Protein AF-Q4DU94-F1 (afdb_monomer_lite)

Radius of gyration: 42.32 Å; chains: 1; bounding box: 101×122×94 Å

pLDDT: mean 79.07, std 16.74, range [22.73, 98.0]

Foldseek 3Di:
DDDDDPVLVCCLPDPDWDDFDADPPQLLVLLVVLLVVLLVLLVLCCVQQVPLSVLLSVLSVVCNVDRTLVSNLVSLVSNLVSLPPPSNVVCCPPPSNLSSLLSCCLRPLLSLQLFLSNSSNLVSSLSSCVSSDDPDVVSLVSSLVSNCVRQFVVQDDPDPVDAGDLCPPPNVVQLPDLVSLVVCVCVLLRNLSSLQSNCVRPCVRNVVSCLVCVLSCLNSLLVSLLSLLSNQVVVQPPPPDPPSLDRAGFFVSLVSLLSSLVSSLVSCLVNLVSLLVCLVPNDPVSVVSSLVSLLSLLLSLLSQQLHPRHALSSLLSSLLSNLSLLPSQDLPLQSVLLLLQLLLPDDQPDDPVPDDVPDPPDPDPDPVNLSVLSSLCSVLSSDNDSPVVCVVPVSNVVSSSVSSNSGDLSSSLSNLLSNLVSLLADDQLPLVSQQSLQDFADYDPDDDPDDGTDRSLQRGLLVSLVSLCPPPPCVSSNLSSLVSLLSSLSSLLSSLLVLLLLLDDDPDPPDPPPDPSVPRNNDDPDDDDHDDPVSNVRSLVSLPPDVSVVVSLVSSVVSLLVCCLPPPVVRNVSSLVSVLSSLSSLVSSVSSVVSDDPVPPPVPPPPPRDDLLVLLLVLVPPFLLRQSSLSSLLSSLVPDAPVSVLVSLQVNPDDPPDRDDSLVSLQVLLLSLLLQLLPPRHLQSSQLSLLSVLVNLCPHPDDPVVSVCSNCRRRVVLLLCQLFPPPSRYDPPDDLLSSLLSSLVRHVLSNLLVDVVSLVVSLVVLLVVCVDLGDLPSSLLNLLSNLLSNVVSPHDCPQLQDLPHSNLLSLLLQCFFADLVSNLSSLCSNQPDPDLQDFDDLLNLVCLLLSLLLCLLCLVPPVSLVSNLVSLLSNLSSLLNNLVVLVVCVVVVHPDVVVSVVSNVSSLVSLLSSLVSLDLQCPLAQVSNLLHFLSSNLSSLSSLLSSLVSCVNRDDPVSCVVCVCSSDPLSCLRSLLVQCLDPDPSSNVSSLSVLLVCLVRPLCSCLPCVHLVVPCQLVVLVVQLFQDLDPSSLRSSLSSNCCSPCSHPVNVVCLVVPLQVSLVVLLVVLVVLLVVLVVLLVVLVVDDLVVNLVSLLRTQNLSSLSNSLVSLVSSCVSPLDHLSSQVSLLSSLVSLLSLLVSLLCSQQPDPDPPPDPWDFDADPQSFTDTPVCPDDSVSSVSSSSSSLSSLLSSLVSLLSSLVSDQPVSHDLVSLLSSLVSLLVSLLRHRHPVSLVSSLVSNLSSLLSQCPDPDPSSNCSLVVQLCCQLDCVHLLPLDLVQLPSSLRSSLSSLCSSQLSDDPSTDDDSVVVLLVSLLCLLLLHDPDPPPDPPDRPPSSSSSSNLSSLQSLLSCLQDPSCLPVCLVCLLSLLVSLLVQCQDPDPSSNVSSLSSNVSSLCSLANHDDPPFAAASPAAPLNSCSSHVVNLVSLLVLLQQQLPDLHRRSSNLSSLVSLLRHAEDDCVVVVVVVPDPDDPPSVVRLVSNLVSLLSLLLHPDPSSLLSSLSSNNRHDDLVCVLVVLVVLLVQQADPPHDLSNNLSSLSNLLSQLCQQARFPDPPDDNGDHDSVSDPVSNVVSLVSLLCSLLPPSCPCVRGPLLVSLLQDVSSLLSLLRSLLSSLLCCPVNDPPLVDCRSVVSNLVSNLSSLCSNQVPRDPNSVVVVVRVLSNLLSSLSSLLSSLLLQLVLPPCCVDDPVSNVSSVVSPPCPVSLVSVLCSLPHPCNLVSLLSNLLSLLVCCVVVVDPLVSSLSSLVSVCVRNVDRSLLSLLVLLLVVLPDPVPDDDPPPVSVSSLLSSLSSCLSHVDLPDDDPPSSVVSLVSNLVSLLLQLQPPRPHHDDDLSNLLSSLSSNLVVLLSVLHDDPSNLNSLLVQCDQVHDPSSNLSSLNSLLSNLVRNPPDPPLRSLLSNLLSLLLLLLQCLHLDPVSVQSSLQSLCVVAPPSNRSTHSSLSNLSSLLVLLVSCVPVNDDLVSSCCRNVNPVVVVPPPDDDDDPDDDDDDPDDDDDDPDDPPDPDPSVSSRSVVLVSQQSSCSSVVNPDPPHSDSVSSVVLSVQCVVVVHSSCSSVVSPVVVD

Organism: Trypanosoma cruzi (strain CL Brener) (NCBI:txid353153)

InterPro domains:
  IPR016024 Armadillo-type fold [SSF48371] (367-950)
  IPR016024 Armadillo-type fold [SSF48371] (947-1935)
  IPR019442 THADA/TRM732, DUF2428 [PF10350] (1128-1383)
  IPR051954 tRNA (32-2'-O)-methyltransferase regulator THADA [PTHR14387] (9-2028)
  IPR056842 tRNA (32-2'-O)-methyltransferase regulator THADA-like, C-terminal TPR repeats region [PF25151] (1386-1546)

Sequence (2066 aa):
MSEYSTAMRMQQHRVRTTEYIPLPECVLTELTRGIPIICKASTSLQPFAPKAASIVCREVENMTSVTSSEHRVRCISQITGVLRENTFMAQRSVTECRVFLKKLAAHFVFPLMLHCAVRYLHRALATLLRTVYVIDEDLETCFCAAFTAAHIRCWGSGTSERRPTIFGDNAAARLGSEATLLGFKDSVMSWINCIDSTTVVAMPLFPRVFASTFFDVLPLLGESLQWMVLNASVKCREVGIENATNGTILGEDLAYVRYGIRVITTYTHKFLHLMQDVWNNGDRTTHCHLKEDVGKLFSSAVLMLSSPVFPKDVLNGAGLLVSSLLTLRTCAPWLLLEVCRQCGTFDPPTDAAAAKPGVTRVAYTSESLLQSDVRECVELICSDDPHRRASERPQALCALRNILGALTNNGRFALLKGLLAHLSTPIHGNVDSLGILLKPITPLAGAGPSVEALEVVHDIIMPAAEAYCSALQAPDTRFMAIQTIDSVVRHISSFLNCIAEVLEHPPSENETRRGKVRERNVQWPHGGKLLTEPQKRELMALCARNTKLTRTLNHATEIIMGMWDDNTLQVTGPLYDAYNEILSVHAALRRCAALFPSTFETHVLDEEIFDTAEALRRILCIPNERRGKYHALLGILSVLPVPQFLSVLKENFSQETASISEVQGLCCFSRMLLSGACNHKVGNIAGDVFAKAASLIRNSDNADAHREVLFMQGIIDPLVKSLLVSGYAAPPHLSEAACVSNIVTHMIMPCLKSEEVFISILLSQLTQALEGKHNSSRVNQSVVEIIHRARVVGKDIGAYLQPKSQTFQAILASLQVHETELRYTALSLCVLSTKKAETVKAWQCRMMEWYISSNMYCGGDSVAMRNLLEVYKKWMRRLVDSYGNQNNRQKKGMAGSEAAEQYKELVVDHCVRMVGCLVPQIGENANWCRNLSLERRVAAMSIYSCLLRNALEFLSEEDVRKLKEQLFPVALIEGLLECLSEGWEKARLSAYSILIIYCNHVPDAIFSHRHLGNPTAASTAKAELLRARTFRKSEGEVLWYVLATHFTPAAKQAAAENPSHECEKRVRDVECEMKLLKEKLSKLRALGAKGACEFLQLHPLHGIISLCAALLSNAWEIKRDFHLLYEACNNLLLCCSAVLQTCSSIVGGEPVNSVDDGDVEVDCRGHVFEKDGSYTEDKMRTVVNNTWLSIRTAASAVERVMNLVKVEDLSLPVVREICYVLIESLLRTKHNGVMRKVREALKTVAAALLRSRDVAFHSLPWEMLDFLLGPDGVTSRSVARMLRRSQGLPHAILAVLEAEDPTVPVFLFPRAMKLLLRVARGAHVGGDDCQHHLTEEKCRSQRSNALNVLKFIFENKIFASRSVADLEEAFWIAAEGFNDPSWGIRNSSLMLFSAVLPRFVGEHPSTGSVGVNTSLHDIAVRAPRGVAFAYEELVKSSTTPLPSLGVFPLLQMLSMVTPDPPHLFTNATTSQQTADADVDSSRIVRAIMRCGSSKNLMVRAASAVALTSLVPTSHLETLLAEIISNLFQSKNGLNTVHGALLHLQQFHTFYVGTLRRNMRKKAMNSSATATVAFLVNRLIVEGLGAPSLAVSSSKLYQACVHCPTIAVTFLSLASDALYYIQSFGLCADNTAPIVNLMRFGVAVVYGAVCAPTRSFELARHDHAAVCENGALFALLVVRLLSLSKEEAEGTEEENDKLASLNGNAQVWDTLSQVFTSESGEYLISCLMYHVSHHTAEKRWPREESERTMRQFTLRLHCDPVHAALRMLLRDLSEDSLLQRLPCTRILHMSVHLEYLVLLGSDGGPRSETCEALCKALEENLLCRMDPQSKRPLQNTEVQSWAICFLGRCCVRHGASSVTLLRILEHYSRPFFDVRNRAAVVSALKDGLLCLEDDEAETAVKHRCAFLLILLRLLFDDAYDVRLESCRVVSQLTSPANFLLDHMTCVLSLVFRIRQSGECRVFDAEFLQQYLLGADVSRNSPLGHNDENNNGVEANESDSEESDVLFEKEAENMFAENTLLAYLVGAVMHEAGGSSPTFGVYDELLRVAEWRGSVAAVYATLFADDQ

Secondary structure (DSSP, 8-state):
-----HHHHHHHHS--TT---PPPHHHHHHHHHHHHHHHHHHHTTTTT-HHHHHHHHHHHHHHHH--SHHHHHHHHHHHHHHHTSHHHHHHTTSHHHHHHHHHHIIIIIHHHHT-GGGGGGHHHHHHHHHHH--S-HHHHHHHHHHHHHHHTGGGS-SSTTSPP-SS-TTHHHHHT-HHHHHHTHHHHHHHHHHHHHHHHHHTTT-HHHHHHTHHHHHHHHHHHHHHHHHHHHHHHHSS--S-GGGPPPPHHHHHHHHHHHHHHHHHHHHTHHHHHHHHHH--HHHHHHHHHHHHHHHHHHHHHHT-TTS-HHHHHHHHHHHHHHHTSS---HHHHHHHHHHHH-PPP---TT---TT----S---HHHHHHHHHHHHHHHT-S-HHHHHHH-HHHHHHHHHHHHT--HHHHHHHHHHHHHHTTS-GGG-GGGTTTTTS-BPPPBTB-TT-PPB-HIIIIIHHHHHHHHS-TT-HHHHHHHHHHHHHHHHHHHHHHHHHHHHHSPPPPTT---TTSGGGG----SSTT----HHHHHHHHHHHS--HHHHHHHHHHHHHHHHHTT---TTTHHHHHHHHHHHHHHHHHHHHHHTTS-TTS--TTSSTTS--HHHHHHHHHHS-TT-HHHHHHHHHHTTTS-HHHHHHHHHHHH--TT-PPPHHHHHHHHHHHHHHHTT-TTTHHHHHHHHHHHHHHHHT--S-HHHHHHHHIIIIIHHHHHHHHSTTSSS-TTS-HHHHHHHHIIIIIHHHHHH-THHHHHHHHHHHHHHTSSS-HHHHHHHHHHHHHHHHHTT---TTTTSTTSHHHHHHHHTTSBS-HHHHHHHHHHHH--SSTTPPPPHHHHHHHHHHHHHTGGGGGSHHHHHHHHHHHHHHHHHHHHHHHHHHHHHHTT-S-HHHHHHHHHHHHHHHHHHHHHHHHHH-SSHHHHHTS-HHHHHHHHHHHHHHHHHHHHHS-HHHHHHTHHHHS-TTHHHHHHHGGG-SSHHHHHHHHHHHHHHHHH-HHHHTSTTTTTSTTHHHHHHHHHHH-SSHHHHHHHHHHHHHHHHSSHHHHHHHHH-HHHHHHHHHHHHHHHHHHHHHHHHHHHHS-HHHHHHHHHH--SHHHHHHHHHHHHHHHHH-SS-HHHHHHHHHHHHHHHHHHHHHHHHHH--------TT-EEE-TTS-EEETT--S-HHHHHHHHHHHHHHHHHHHHHHHHHHHHS-GGGS-HHHHHHHHHHHHHHHHH---HHHHHHHHHHHHHHHHHHHT-SSHHHHTHHHHHHHHHHSTTTTT-S-GGGGTTGGGHHHHHHHHHHHTS-TTS--SHHHHHHHHHHHHHTT---S-SS------HHHHHHHHHHHHHHHHHHHH-GGGTTTTGGGHHHHHHHHHHGGG-S-HHHHHHHHHHHHHHHHHHT----TT-BS--S-BHHHHHHH-HHHHHHHHHHHHHHHHSSS--TTHHHHHHHHTTSBPPPHHHHHSTTT-----SSHHHHHHHHHHHHHHTT-SSHHHHHHHHHHHHHH--GGGHHHHHHHHHHTTT-TT--HHHHHHHHHHHHHHHHHHT----TT---PBPPTT--HHHHHHHHHHHHHHHT-GGG-TTT-HHHHHHHH-HHHHHHHHHHHHHHHHHTGGG---TT--HHHHHHHHHHHHHHHHHHTS--HHHHHTGGGHHHHHHHHHHHHHHHHHHHHGGGTGGGS-HHHHHHHGGGTT-HHHHHHHHHHHHSTTHHHHHHHHHHHHHHHHHTTSS-HHHHHHHHHHHHHHHS--HHHHHHHHHHHHHHS-TTS-PPPHHHHHHHHHHHHHHHHHS-SSS---HHHHHHHHHHHHHHHHHHSTT-SS----HHHHHHHHHHHHHHHHHHTS--HHHHHHHHHHTSTTS-HHHHHHHHHHHHHHHHHS-----HHHHHHHHHHHHHHHHHHT-SSHHHHHHHHHHHHHHH-TT---B-HHHHHHHHHHHHHHHHTS----HHHHHHHHT-GGGGGGS-----------------------TTT--THHHHT--HHHHHHHHHHHHT---TTS---HHHHHHHHHHHHHT-GGGHHHHTTGGG-

Structure (mmCIF, N/CA/C/O backbone):
data_AF-Q4DU94-F1
#
_entry.id   AF-Q4DU94-F1
#
loop_
_atom_site.group_PDB
_atom_site.id
_atom_site.type_symbol
_atom_site.label_atom_id
_atom_site.label_alt_id
_atom_site.label_comp_id
_atom_site.label_asym_id
_atom_site.label_entity_id
_atom_site.label_seq_id
_atom_site.pdbx_PDB_ins_code
_atom_site.Cartn_x
_atom_site.Cartn_y
_atom_site.Cartn_z
_atom_site.occupancy
_atom_site.B_iso_or_equiv
_atom_site.auth_seq_id
_atom_site.auth_comp_id
_atom_site.auth_asym_id
_atom_site.auth_atom_id
_atom_site.pdbx_PDB_model_num
ATOM 1 N N . MET A 1 1 ? -32.202 -37.281 0.336 1.00 35.72 1 MET A N 1
ATOM 2 C CA . MET A 1 1 ? -30.907 -36.614 0.595 1.00 35.72 1 MET A CA 1
ATOM 3 C C . MET A 1 1 ? -31.059 -35.176 0.128 1.00 35.72 1 MET A C 1
ATOM 5 O O . MET A 1 1 ? -31.674 -34.985 -0.907 1.00 35.72 1 MET A O 1
ATOM 9 N N . SER A 1 2 ? -30.650 -34.195 0.932 1.00 40.72 2 SER A N 1
ATOM 10 C CA . SER A 1 2 ? -30.781 -32.762 0.616 1.00 40.72 2 SER A CA 1
ATOM 11 C C . SER A 1 2 ? -29.741 -32.315 -0.418 1.00 40.72 2 SER A C 1
ATOM 13 O O . SER A 1 2 ? -28.619 -32.821 -0.366 1.00 40.72 2 SER A O 1
ATOM 15 N N . GLU A 1 3 ? -30.090 -31.341 -1.266 1.00 39.91 3 GLU A N 1
ATOM 16 C CA . GLU A 1 3 ? -29.234 -30.766 -2.320 1.00 39.91 3 GLU A CA 1
ATOM 17 C C . GLU A 1 3 ? -27.800 -30.466 -1.842 1.00 39.91 3 GLU A C 1
ATOM 19 O O . GLU A 1 3 ? -27.571 -29.653 -0.937 1.00 39.91 3 GLU A O 1
ATOM 24 N N . TYR A 1 4 ? -26.809 -31.087 -2.481 1.00 45.25 4 TYR A N 1
ATOM 25 C CA . TYR A 1 4 ? -25.396 -30.809 -2.257 1.00 45.25 4 TYR A CA 1
ATOM 26 C C . TYR A 1 4 ? -25.024 -29.489 -2.946 1.00 45.25 4 TYR A C 1
ATOM 28 O O . TYR A 1 4 ? -24.707 -29.453 -4.133 1.00 45.25 4 TYR A O 1
ATOM 36 N N . SER A 1 5 ? -25.054 -28.382 -2.198 1.00 51.00 5 SER A N 1
ATOM 37 C CA . SER A 1 5 ? -24.701 -27.048 -2.712 1.00 51.00 5 SER A CA 1
ATOM 38 C C . SER A 1 5 ? -23.342 -26.546 -2.208 1.00 51.00 5 SER A C 1
ATOM 40 O O . SER A 1 5 ? -22.875 -26.894 -1.118 1.00 51.00 5 SER A O 1
ATOM 42 N N . THR A 1 6 ? -22.717 -25.634 -2.961 1.00 47.66 6 THR A N 1
ATOM 43 C CA . THR A 1 6 ? -21.486 -24.908 -2.579 1.00 47.66 6 THR A CA 1
ATOM 44 C C . THR A 1 6 ? -21.583 -24.250 -1.193 1.00 47.66 6 THR A C 1
ATOM 46 O O . THR A 1 6 ? -20.584 -24.158 -0.473 1.00 47.66 6 THR A O 1
ATOM 49 N N . ALA A 1 7 ? -22.790 -23.859 -0.767 1.00 48.34 7 ALA A N 1
ATOM 50 C CA . ALA A 1 7 ? -23.044 -23.294 0.557 1.00 48.34 7 ALA A CA 1
ATOM 51 C C . ALA A 1 7 ? -22.793 -24.305 1.689 1.00 48.34 7 ALA A C 1
ATOM 53 O O . ALA A 1 7 ? -22.149 -23.948 2.677 1.00 48.34 7 ALA A O 1
ATOM 54 N N . MET A 1 8 ? -23.192 -25.576 1.524 1.00 51.09 8 MET A N 1
ATOM 55 C CA . MET A 1 8 ? -22.865 -26.632 2.494 1.00 51.09 8 MET A CA 1
ATOM 56 C C . MET A 1 8 ? -21.349 -26.823 2.611 1.00 51.09 8 MET A C 1
ATOM 58 O O . MET A 1 8 ? -20.832 -27.047 3.704 1.00 51.09 8 MET A O 1
ATOM 62 N N . ARG A 1 9 ? -20.607 -26.671 1.508 1.00 50.91 9 ARG A N 1
ATOM 63 C CA . ARG A 1 9 ? -19.139 -26.759 1.495 1.00 50.91 9 ARG A CA 1
ATOM 64 C C . ARG A 1 9 ? -18.481 -25.623 2.280 1.00 50.91 9 ARG A C 1
ATOM 66 O O . ARG A 1 9 ? -17.554 -25.864 3.054 1.00 50.91 9 ARG A O 1
ATOM 73 N N . MET A 1 10 ? -18.970 -24.391 2.109 1.00 47.91 10 MET A N 1
ATOM 74 C CA . MET A 1 10 ? -18.501 -23.242 2.892 1.00 47.91 10 MET A CA 1
ATOM 75 C C . MET A 1 10 ? -18.840 -23.398 4.375 1.00 47.91 10 MET A C 1
ATOM 77 O O . MET A 1 10 ? -17.960 -23.199 5.211 1.00 47.91 10 MET A O 1
ATOM 81 N N . GLN A 1 11 ? -20.059 -23.837 4.699 1.00 52.47 11 GLN A N 1
ATOM 82 C CA . GLN A 1 11 ? -20.483 -24.098 6.077 1.00 52.47 11 GLN A CA 1
ATOM 83 C C . GLN A 1 11 ? -19.671 -25.226 6.740 1.00 52.47 11 GLN A C 1
ATOM 85 O O . GLN A 1 11 ? -19.409 -25.159 7.938 1.00 52.47 11 GLN A O 1
ATOM 90 N N . GLN A 1 12 ? -19.189 -26.219 5.981 1.00 55.06 12 GLN A N 1
ATOM 91 C CA . GLN A 1 12 ? -18.312 -27.283 6.496 1.00 55.06 12 GLN A CA 1
ATOM 92 C C . GLN A 1 12 ? -16.910 -26.790 6.904 1.00 55.06 12 GLN A C 1
ATOM 94 O O . GLN A 1 12 ? -16.291 -27.405 7.775 1.00 55.06 12 GLN A O 1
ATOM 99 N N . HIS A 1 13 ? -16.398 -25.706 6.301 1.00 51.41 13 HIS A N 1
ATOM 100 C CA . HIS A 1 13 ? -15.062 -25.155 6.591 1.00 51.41 13 HIS A CA 1
ATOM 101 C C . HIS A 1 13 ? -15.071 -23.904 7.481 1.00 51.41 13 HIS A C 1
ATOM 103 O O . HIS A 1 13 ? -14.144 -23.713 8.269 1.00 51.41 13 HIS A O 1
ATOM 109 N N . ARG A 1 14 ? -16.077 -23.034 7.336 1.00 48.34 14 ARG A N 1
ATOM 110 C CA . ARG A 1 14 ? -16.217 -21.764 8.060 1.00 48.34 14 ARG A CA 1
ATOM 111 C C . ARG A 1 14 ? -17.661 -21.613 8.520 1.00 48.34 14 ARG A C 1
ATOM 113 O O . ARG A 1 14 ? -18.539 -21.270 7.733 1.00 48.34 14 ARG A O 1
ATOM 120 N N . VAL A 1 15 ? -17.903 -21.867 9.802 1.00 51.66 15 VAL A N 1
ATOM 121 C CA . VAL A 1 15 ? -19.256 -21.802 10.356 1.00 51.66 15 VAL A CA 1
ATOM 122 C C . VAL A 1 15 ? -19.603 -20.354 10.714 1.00 51.66 15 VAL A C 1
ATOM 124 O O . VAL A 1 15 ? -18.865 -19.711 11.460 1.00 51.66 15 VAL A O 1
ATOM 127 N N . ARG A 1 16 ? -20.718 -19.832 10.183 1.00 50.62 16 ARG A N 1
ATOM 128 C CA . ARG A 1 16 ? -21.341 -18.593 10.682 1.00 50.62 16 ARG A CA 1
ATOM 129 C C . ARG A 1 16 ? -21.924 -18.865 12.072 1.00 50.62 16 ARG A C 1
ATOM 131 O O . ARG A 1 16 ? -22.546 -19.899 12.289 1.00 50.62 16 ARG A O 1
ATOM 138 N N . THR A 1 17 ? -21.703 -17.944 13.002 1.00 50.22 17 THR A N 1
ATOM 139 C CA . THR A 1 17 ? -21.842 -18.130 14.458 1.00 50.22 17 THR A CA 1
ATOM 140 C C . THR A 1 17 ? -23.271 -18.308 14.983 1.00 50.22 17 THR A C 1
ATOM 142 O O . THR A 1 17 ? -23.430 -18.651 16.150 1.00 50.22 17 THR A O 1
ATOM 145 N N . THR A 1 18 ? -24.309 -18.105 14.166 1.00 52.19 18 THR A N 1
ATOM 146 C CA . THR A 1 18 ? -25.697 -17.990 14.655 1.00 52.19 18 THR A CA 1
ATOM 147 C C . THR A 1 18 ? -26.714 -18.953 14.038 1.00 52.19 18 THR A C 1
ATOM 149 O O . THR A 1 18 ? -27.829 -19.021 14.545 1.00 52.19 18 THR A O 1
ATOM 152 N N . GLU A 1 19 ? -26.384 -19.717 12.992 1.00 54.88 19 GLU A N 1
ATOM 153 C CA . GLU A 1 19 ? -27.359 -20.637 12.381 1.00 54.88 19 GLU A CA 1
ATOM 154 C C . GLU A 1 19 ? -27.426 -21.987 13.112 1.00 54.88 19 GLU A C 1
ATOM 156 O O . GLU A 1 19 ? -26.407 -22.632 13.379 1.00 54.88 19 GLU A O 1
ATOM 161 N N . TYR A 1 20 ? -28.655 -22.423 13.410 1.00 60.22 20 TYR A N 1
ATOM 162 C CA . TYR A 1 20 ? -28.963 -23.767 13.892 1.00 60.22 20 TYR A CA 1
ATOM 163 C C . TYR A 1 20 ? -28.646 -24.784 12.794 1.00 60.22 20 TYR A C 1
ATOM 165 O O . TYR A 1 20 ? -29.301 -24.818 11.756 1.00 60.22 20 TYR A O 1
ATOM 173 N N . ILE A 1 21 ? -27.642 -25.626 13.032 1.00 62.09 21 ILE A N 1
ATOM 174 C CA . ILE A 1 21 ? -27.327 -26.753 12.152 1.00 62.09 21 ILE A CA 1
ATOM 175 C C . ILE A 1 21 ? -27.784 -28.012 12.892 1.00 62.09 21 ILE A C 1
ATOM 177 O O . ILE A 1 21 ? -27.081 -28.443 13.811 1.00 62.09 21 ILE A O 1
ATOM 181 N N . PRO A 1 22 ? -28.947 -28.607 12.584 1.00 70.06 22 PRO A N 1
ATOM 182 C CA . PRO A 1 22 ? -29.351 -29.857 13.216 1.00 70.06 22 PRO A CA 1
ATOM 183 C C . PRO A 1 22 ? -28.340 -30.964 12.894 1.00 70.06 22 PRO A C 1
ATOM 185 O O . PRO A 1 22 ? -27.767 -31.011 11.803 1.00 70.06 22 PRO A O 1
ATOM 188 N N . LEU A 1 23 ? -28.089 -31.853 13.860 1.00 74.56 23 LEU A N 1
ATOM 189 C CA . LEU A 1 23 ? -27.409 -33.111 13.556 1.00 74.56 23 LEU A CA 1
ATOM 190 C C . LEU A 1 23 ? -28.296 -33.895 12.575 1.00 74.56 23 LEU A C 1
ATOM 192 O O . LEU A 1 23 ? -29.508 -33.944 12.792 1.00 74.56 23 LEU A O 1
ATOM 196 N N . PRO A 1 24 ? -27.734 -34.503 11.514 1.00 76.31 24 PRO A N 1
ATOM 197 C CA . PRO A 1 24 ? -28.508 -35.362 10.626 1.00 76.31 24 PRO A CA 1
ATOM 198 C C . PRO A 1 24 ? -29.238 -36.437 11.431 1.00 76.31 24 PRO A C 1
ATOM 200 O O . PRO A 1 24 ? -28.647 -37.019 12.340 1.00 76.31 24 PRO A O 1
ATOM 203 N N . GLU A 1 25 ? -30.491 -36.723 11.085 1.00 80.06 25 GLU A N 1
ATOM 204 C CA . GLU A 1 25 ? -31.350 -37.650 11.834 1.00 80.06 25 GLU A CA 1
ATOM 205 C C . GLU A 1 25 ? -30.706 -39.032 12.021 1.00 80.06 25 GLU A C 1
ATOM 207 O O . GLU A 1 25 ? -30.778 -39.612 13.103 1.00 80.06 25 GLU A O 1
ATOM 212 N N . CYS A 1 26 ? -29.983 -39.527 11.013 1.00 79.75 26 CYS A N 1
ATOM 213 C CA . CYS A 1 26 ? -29.223 -40.774 11.101 1.00 79.75 26 CYS A CA 1
ATOM 214 C C . CYS A 1 26 ? -28.113 -40.721 12.168 1.00 79.75 26 CYS A C 1
ATOM 216 O O . CYS A 1 26 ? -27.984 -41.644 12.968 1.00 79.75 26 CYS A O 1
ATOM 218 N N . VAL A 1 27 ? -27.347 -39.627 12.228 1.00 84.06 27 VAL A N 1
ATOM 219 C CA . VAL A 1 27 ? -26.275 -39.429 13.216 1.00 84.06 27 VAL A CA 1
ATOM 220 C C . VAL A 1 27 ? -26.866 -39.231 14.606 1.00 84.06 27 VAL A C 1
ATOM 222 O O . VAL A 1 27 ? -26.374 -39.810 15.571 1.00 84.06 27 VAL A O 1
ATOM 225 N N . LEU A 1 28 ? -27.937 -38.442 14.713 1.00 85.69 28 LEU A N 1
ATOM 226 C CA . LEU A 1 28 ? -28.644 -38.225 15.969 1.00 85.69 28 LEU A CA 1
ATOM 227 C C . LEU A 1 28 ? -29.179 -39.551 16.524 1.00 85.69 28 LEU A C 1
ATOM 229 O O . LEU A 1 28 ? -28.941 -39.852 17.685 1.00 85.69 28 LEU A O 1
ATOM 233 N N . THR A 1 29 ? -29.807 -40.378 15.685 1.00 86.38 29 THR A N 1
ATOM 234 C CA . THR A 1 29 ? -30.336 -41.695 16.074 1.00 86.38 29 THR A CA 1
ATOM 235 C C . THR A 1 29 ? -29.238 -42.622 16.601 1.00 86.38 29 THR A C 1
ATOM 237 O O . THR A 1 29 ? -29.421 -43.267 17.636 1.00 86.38 29 THR A O 1
ATOM 240 N N . GLU A 1 30 ? -28.083 -42.671 15.931 1.00 86.19 30 GLU A N 1
ATOM 241 C CA . GLU A 1 30 ? -26.935 -43.471 16.377 1.00 86.19 30 GLU A CA 1
ATOM 242 C C . GLU A 1 30 ? -26.355 -42.962 17.704 1.00 86.19 30 GLU A C 1
ATOM 244 O O . GLU A 1 30 ? -26.097 -43.757 18.611 1.00 86.19 30 GLU A O 1
ATOM 249 N N . LEU A 1 31 ? -26.227 -41.641 17.872 1.00 89.38 31 LEU A N 1
ATOM 250 C CA . LEU A 1 31 ? -25.775 -41.040 19.129 1.00 89.38 31 LEU A CA 1
ATOM 251 C C . LEU A 1 31 ? -26.757 -41.314 20.270 1.00 89.38 31 LEU A C 1
ATOM 253 O O . LEU A 1 31 ? -26.340 -41.764 21.333 1.00 89.38 31 LEU A O 1
ATOM 257 N N . THR A 1 32 ? -28.060 -41.117 20.060 1.00 88.81 32 THR A N 1
ATOM 258 C CA . THR A 1 32 ? -29.089 -41.359 21.081 1.00 88.81 32 THR A CA 1
ATOM 259 C C . THR A 1 32 ? -29.123 -42.824 21.522 1.00 88.81 32 THR A C 1
ATOM 261 O O . THR A 1 32 ? -29.271 -43.097 22.712 1.00 88.81 32 THR A O 1
ATOM 264 N N . ARG A 1 33 ? -28.912 -43.781 20.606 1.00 90.00 33 ARG A N 1
ATOM 265 C CA . ARG A 1 33 ? -28.747 -45.207 20.955 1.00 90.00 33 ARG A CA 1
ATOM 266 C C . ARG A 1 33 ? -27.434 -45.486 21.692 1.00 90.00 33 ARG A C 1
ATOM 268 O O . ARG A 1 33 ? -27.383 -46.361 22.554 1.00 90.00 33 ARG A O 1
ATOM 275 N N . GLY A 1 34 ? -26.378 -44.755 21.347 1.00 90.94 34 GLY A N 1
ATOM 276 C CA . GLY A 1 34 ? -25.030 -44.915 21.875 1.00 90.94 34 GLY A CA 1
ATOM 277 C C . GLY A 1 34 ? -24.796 -44.349 23.278 1.00 90.94 34 GLY A C 1
ATOM 278 O O . GLY A 1 34 ? -24.088 -44.963 24.080 1.00 90.94 34 GLY A O 1
ATOM 279 N N . ILE A 1 35 ? -25.399 -43.201 23.595 1.00 91.81 35 ILE A N 1
ATOM 280 C CA . ILE A 1 35 ? -25.193 -42.454 24.848 1.00 91.81 35 ILE A CA 1
ATOM 281 C C . ILE A 1 35 ? -25.418 -43.327 26.098 1.00 91.81 35 ILE A C 1
ATOM 283 O O . ILE A 1 35 ? -24.501 -43.401 26.920 1.00 91.81 35 ILE A O 1
ATOM 287 N N . PRO A 1 36 ? -26.531 -44.081 26.246 1.00 91.25 36 PRO A N 1
ATOM 288 C CA . PRO A 1 36 ? -26.741 -44.936 27.418 1.00 91.25 36 PRO A CA 1
ATOM 289 C C . PRO A 1 36 ? -25.657 -46.008 27.596 1.00 91.25 36 PRO A C 1
ATOM 291 O O . PRO A 1 36 ? -25.296 -46.358 28.720 1.00 91.25 36 PRO A O 1
ATOM 294 N N . ILE A 1 37 ? -25.104 -46.519 26.491 1.00 92.75 37 ILE A N 1
ATOM 295 C CA . ILE A 1 37 ? -24.041 -47.531 26.502 1.00 92.75 37 ILE A CA 1
ATOM 296 C C . ILE A 1 37 ? -22.733 -46.917 27.019 1.00 92.75 37 ILE A C 1
ATOM 298 O O . ILE A 1 37 ? -22.032 -47.543 27.816 1.00 92.75 37 ILE A O 1
ATOM 302 N N . ILE A 1 38 ? -22.422 -45.688 26.600 1.00 91.62 38 ILE A N 1
ATOM 303 C CA . ILE A 1 38 ? -21.232 -44.945 27.037 1.00 91.62 38 ILE A CA 1
ATOM 304 C C . ILE A 1 38 ? -21.355 -44.569 28.512 1.00 91.62 38 ILE A C 1
ATOM 306 O O . ILE A 1 38 ? -20.429 -44.833 29.279 1.00 91.62 38 ILE A O 1
ATOM 310 N N . CYS A 1 39 ? -22.501 -44.026 28.932 1.00 90.25 39 CYS A N 1
ATOM 311 C CA . CYS A 1 39 ? -22.735 -43.651 30.325 1.00 90.25 39 CYS A CA 1
ATOM 312 C C . CYS A 1 39 ? -22.669 -44.873 31.256 1.00 90.25 39 CYS A C 1
ATOM 314 O O . CYS A 1 39 ? -22.055 -44.803 32.320 1.00 90.25 39 CYS A O 1
ATOM 316 N N . LYS A 1 40 ? -23.187 -46.034 30.825 1.00 90.81 40 LYS A N 1
ATOM 317 C CA . LYS A 1 40 ? -23.045 -47.300 31.562 1.00 90.81 40 LYS A CA 1
ATOM 318 C C . LYS A 1 40 ? -21.597 -47.793 31.633 1.00 90.81 40 LYS A C 1
ATOM 320 O O . LYS A 1 40 ? -21.208 -48.359 32.644 1.00 90.81 40 LYS A O 1
ATOM 325 N N . ALA A 1 41 ? -20.790 -47.606 30.590 1.00 88.25 41 ALA A N 1
ATOM 326 C CA . ALA A 1 41 ? -19.369 -47.955 30.646 1.00 88.25 41 ALA A CA 1
ATOM 327 C C . ALA A 1 41 ? -18.568 -46.979 31.533 1.00 88.25 41 ALA A C 1
ATOM 329 O O . ALA A 1 41 ? -17.615 -47.378 32.199 1.00 88.25 41 ALA A O 1
ATOM 330 N N . SER A 1 42 ? -18.983 -45.711 31.583 1.00 88.75 42 SER A N 1
ATOM 331 C CA . SER A 1 42 ? -18.360 -44.652 32.383 1.00 88.75 42 SER A CA 1
ATOM 332 C C . SER A 1 42 ? -18.462 -44.888 33.898 1.00 88.75 42 SER A C 1
ATOM 334 O O . SER A 1 42 ? -17.542 -44.542 34.636 1.00 88.75 42 SER A O 1
ATOM 336 N N . THR A 1 43 ? -19.517 -45.552 34.389 1.00 86.38 43 THR A N 1
ATOM 337 C CA . THR A 1 43 ? -19.633 -45.899 35.823 1.00 86.38 43 THR A CA 1
ATOM 338 C C . THR A 1 43 ? -18.520 -46.837 36.296 1.00 86.38 43 THR A C 1
ATOM 340 O O . THR A 1 43 ? -18.063 -46.722 37.429 1.00 86.38 43 THR A O 1
ATOM 343 N N . SER A 1 44 ? -18.008 -47.704 35.415 1.00 83.75 44 SER A N 1
ATOM 344 C CA . SER A 1 44 ? -16.847 -48.563 35.707 1.00 83.75 44 SER A CA 1
ATOM 345 C C . SER A 1 44 ? -15.528 -47.777 35.756 1.00 83.75 44 SER A C 1
ATOM 347 O O . SER A 1 44 ? -14.546 -48.250 36.318 1.00 83.75 44 SER A O 1
ATOM 349 N N . LEU A 1 45 ? -15.503 -46.559 35.200 1.00 84.19 45 LEU A N 1
ATOM 350 C CA . LEU A 1 45 ? -14.352 -45.653 35.208 1.00 84.19 45 LEU A CA 1
ATOM 351 C C . LEU A 1 45 ? -14.248 -44.836 36.506 1.00 84.19 45 LEU A C 1
ATOM 353 O O . LEU A 1 45 ? -13.185 -44.307 36.825 1.00 84.19 45 LEU A O 1
ATOM 357 N N . GLN A 1 46 ? -15.351 -44.706 37.246 1.00 82.50 46 GLN A N 1
ATOM 358 C CA . GLN A 1 46 ? -15.472 -43.817 38.401 1.00 82.50 46 GLN A CA 1
ATOM 359 C C . GLN A 1 46 ? -14.442 -44.073 39.524 1.00 82.50 46 GLN A C 1
ATOM 361 O O . GLN A 1 46 ? -13.958 -43.084 40.076 1.00 82.50 46 GLN A O 1
ATOM 366 N N . PRO A 1 47 ? -14.024 -45.323 39.829 1.00 82.69 47 PRO A N 1
ATOM 367 C CA . PRO A 1 47 ? -12.954 -45.589 40.798 1.00 82.69 47 PRO A CA 1
ATOM 368 C C . PRO A 1 47 ? -11.565 -45.109 40.347 1.00 82.69 47 PRO A C 1
ATOM 370 O O . PRO A 1 47 ? -10.723 -44.794 41.182 1.00 82.69 47 PRO A O 1
ATOM 373 N N . PHE A 1 48 ? -11.317 -45.051 39.036 1.00 82.62 48 PHE A N 1
ATOM 374 C CA . PHE A 1 48 ? -9.990 -44.792 38.465 1.00 82.62 48 PHE A CA 1
ATOM 375 C C . PHE A 1 48 ? -9.819 -43.335 38.019 1.00 82.62 48 PHE A C 1
ATOM 377 O O . PHE A 1 48 ? -8.763 -42.735 38.207 1.00 82.62 48 PHE A O 1
ATOM 384 N N . ALA A 1 49 ? -10.863 -42.756 37.419 1.00 84.88 49 ALA A N 1
ATOM 385 C CA . ALA A 1 49 ? -10.859 -41.407 36.862 1.00 84.88 49 ALA A CA 1
ATOM 386 C C . ALA A 1 49 ? -12.259 -40.756 36.969 1.00 84.88 49 ALA A C 1
ATOM 388 O O . ALA A 1 49 ? -12.917 -40.519 35.951 1.00 84.88 49 ALA A O 1
ATOM 389 N N . PRO A 1 50 ? -12.727 -40.409 38.185 1.00 84.88 50 PRO A N 1
ATOM 390 C CA . PRO A 1 50 ? -14.089 -39.909 38.417 1.00 84.88 50 PRO A CA 1
ATOM 391 C C . PRO A 1 50 ? -14.399 -38.619 37.651 1.00 84.88 50 PRO A C 1
ATOM 393 O O . PRO A 1 50 ? -15.507 -38.430 37.151 1.00 84.88 50 PRO A O 1
ATOM 396 N N . LYS A 1 51 ? -13.401 -37.739 37.505 1.00 86.19 51 LYS A N 1
ATOM 397 C CA . LYS A 1 51 ? -13.525 -36.493 36.740 1.00 86.19 51 LYS A CA 1
ATOM 398 C C . LYS A 1 51 ? -13.746 -36.754 35.247 1.00 86.19 51 LYS A C 1
ATOM 400 O O . LYS A 1 51 ? -14.583 -36.095 34.636 1.00 86.19 51 LYS A O 1
ATOM 405 N N . ALA A 1 52 ? -13.025 -37.717 34.669 1.00 87.94 52 ALA A N 1
ATOM 406 C CA . ALA A 1 52 ? -13.225 -38.120 33.279 1.00 87.94 52 ALA A CA 1
ATOM 407 C C . ALA A 1 52 ? -14.608 -38.750 33.096 1.00 87.94 52 ALA A C 1
ATOM 409 O O . ALA A 1 52 ? -15.320 -38.381 32.167 1.00 87.94 52 ALA A O 1
ATOM 410 N N . ALA A 1 53 ? -15.021 -39.614 34.027 1.00 87.81 53 ALA A N 1
ATOM 411 C CA . ALA A 1 53 ? -16.327 -40.256 33.988 1.00 87.81 53 ALA A CA 1
ATOM 412 C C . ALA A 1 53 ? -17.479 -39.233 33.942 1.00 87.81 53 ALA A C 1
ATOM 414 O O . ALA A 1 53 ? -18.354 -39.321 33.078 1.00 87.81 53 ALA A O 1
ATOM 415 N N . SER A 1 54 ? -17.454 -38.225 34.826 1.00 88.69 54 SER A N 1
ATOM 416 C CA . SER A 1 54 ? -18.533 -37.229 34.905 1.00 88.69 54 SER A CA 1
ATOM 417 C C . SER A 1 54 ? -18.553 -36.273 33.709 1.00 88.69 54 SER A C 1
ATOM 419 O O . SER A 1 54 ? -19.618 -36.017 33.147 1.00 88.69 54 SER A O 1
ATOM 421 N N . ILE A 1 55 ? -17.384 -35.778 33.282 1.00 89.56 55 ILE A N 1
ATOM 422 C CA . ILE A 1 55 ? -17.292 -34.832 32.165 1.00 89.56 55 ILE A CA 1
ATOM 423 C C . ILE A 1 55 ? -17.676 -35.519 30.856 1.00 89.56 55 ILE A C 1
ATOM 425 O O . ILE A 1 55 ? -18.430 -34.940 30.082 1.00 89.56 55 ILE A O 1
ATOM 429 N N . VAL A 1 56 ? -17.217 -36.750 30.602 1.00 91.12 56 VAL A N 1
ATOM 430 C CA . VAL A 1 56 ? -17.554 -37.425 29.342 1.00 91.12 56 VAL A CA 1
ATOM 431 C C . VAL A 1 56 ? -19.050 -37.710 29.244 1.00 91.12 56 VAL A C 1
ATOM 433 O O . VAL A 1 56 ? -19.622 -37.387 28.209 1.00 91.12 56 VAL A O 1
ATOM 436 N N . CYS A 1 57 ? -19.702 -38.228 30.294 1.00 90.75 57 CYS A N 1
ATOM 437 C CA . CYS A 1 57 ? -21.158 -38.441 30.273 1.00 90.75 57 CYS A CA 1
ATOM 438 C C . CYS A 1 57 ? -21.913 -37.142 29.972 1.00 90.75 57 CYS A C 1
ATOM 440 O O . CYS A 1 57 ? -22.716 -37.095 29.043 1.00 90.75 57 CYS A O 1
ATOM 442 N N . ARG A 1 58 ? -21.579 -36.069 30.699 1.00 91.88 58 ARG A N 1
ATOM 443 C CA . ARG A 1 58 ? -22.216 -34.759 30.535 1.00 91.88 58 ARG A CA 1
ATOM 444 C C . ARG A 1 58 ? -22.050 -34.210 29.119 1.00 91.88 58 ARG A C 1
ATOM 446 O O . ARG A 1 58 ? -23.015 -33.764 28.511 1.00 91.88 58 ARG A O 1
ATOM 453 N N . GLU A 1 59 ? -20.832 -34.226 28.582 1.00 93.06 59 GLU A N 1
ATOM 454 C CA . GLU A 1 59 ? -20.564 -33.634 27.268 1.00 93.06 59 GLU A CA 1
ATOM 455 C C . GLU A 1 59 ? -21.088 -34.488 26.103 1.00 93.06 59 GLU A C 1
ATOM 457 O O . GLU A 1 59 ? -21.458 -33.944 25.062 1.00 93.06 59 GLU A O 1
ATOM 462 N N . VAL A 1 60 ? -21.154 -35.812 26.268 1.00 92.12 60 VAL A N 1
ATOM 463 C CA . VAL A 1 60 ? -21.749 -36.728 25.284 1.00 92.12 60 VAL A CA 1
ATOM 464 C C . VAL A 1 60 ? -23.274 -36.557 25.227 1.00 92.12 60 VAL A C 1
ATOM 466 O O . VAL A 1 60 ? -23.832 -36.528 24.131 1.00 92.12 60 VAL A O 1
ATOM 469 N N . GLU A 1 61 ? -23.941 -36.341 26.365 1.00 89.50 61 GLU A N 1
ATOM 470 C CA . GLU A 1 61 ? -25.365 -35.972 26.422 1.00 89.50 61 GLU A CA 1
ATOM 471 C C . GLU A 1 61 ? -25.615 -34.585 25.809 1.00 89.50 61 GLU A C 1
ATOM 473 O O . GLU A 1 61 ? -26.464 -34.439 24.920 1.00 89.50 61 GLU A O 1
ATOM 478 N N . ASN A 1 62 ? -24.808 -33.587 26.196 1.00 89.56 62 ASN A N 1
ATOM 479 C CA . ASN A 1 62 ? -24.880 -32.225 25.655 1.00 89.56 62 ASN A CA 1
ATOM 480 C C . ASN A 1 62 ? -24.751 -32.193 24.128 1.00 89.56 62 ASN A C 1
ATOM 482 O O . ASN A 1 62 ? -25.373 -31.364 23.469 1.00 89.56 62 ASN A O 1
ATOM 486 N N . MET A 1 63 ? -23.986 -33.112 23.534 1.00 87.56 63 MET A N 1
ATOM 487 C CA . MET A 1 63 ? -23.795 -33.169 22.085 1.00 87.56 63 MET A CA 1
ATOM 488 C C . MET A 1 63 ? -25.118 -33.241 21.299 1.00 87.56 63 MET A C 1
ATOM 490 O O . MET A 1 63 ? -25.192 -32.714 20.187 1.00 87.56 63 MET A O 1
ATOM 494 N N . THR A 1 64 ? -26.158 -33.858 21.875 1.00 83.94 64 THR A N 1
ATOM 495 C CA . THR A 1 64 ? -27.482 -34.005 21.239 1.00 83.94 64 THR A CA 1
ATOM 496 C C . THR A 1 64 ? -28.424 -32.830 21.487 1.00 83.94 64 THR A C 1
ATOM 498 O O . THR A 1 64 ? -29.253 -32.535 20.629 1.00 83.94 64 THR A O 1
ATOM 501 N N . SER A 1 65 ? -28.284 -32.126 22.614 1.00 81.25 65 SER A N 1
ATOM 502 C CA . SER A 1 65 ? -29.128 -30.975 22.966 1.00 81.25 65 SER A CA 1
ATOM 503 C C . SER A 1 65 ? -28.593 -29.650 22.417 1.00 81.25 65 SER A C 1
ATOM 505 O O . SER A 1 65 ? -29.350 -28.701 22.207 1.00 81.25 65 SER A O 1
ATOM 507 N N . VAL A 1 66 ? -27.287 -29.569 22.154 1.00 79.81 66 VAL A N 1
ATOM 508 C CA . VAL A 1 66 ? -26.628 -28.346 21.700 1.00 79.81 66 VAL A CA 1
ATOM 509 C C . VAL A 1 66 ? -27.051 -27.958 20.276 1.00 79.81 66 VAL A C 1
ATOM 511 O O . VAL A 1 66 ? -26.904 -28.709 19.304 1.00 79.81 66 VAL A O 1
ATOM 514 N N . THR A 1 67 ? -27.483 -26.703 20.146 1.00 72.12 67 THR A N 1
ATOM 515 C CA . THR A 1 67 ? -27.986 -26.095 18.907 1.00 72.12 67 THR A CA 1
ATOM 516 C C . THR A 1 67 ? -26.900 -25.443 18.044 1.00 72.12 67 THR A C 1
ATOM 518 O O . THR A 1 67 ? -27.081 -25.332 16.833 1.00 72.12 67 THR A O 1
ATOM 521 N N . SER A 1 68 ? -25.758 -25.053 18.628 1.00 78.12 68 SER A N 1
ATOM 522 C CA . SER A 1 68 ? -24.671 -24.359 17.914 1.00 78.12 68 SER A CA 1
ATOM 523 C C . SER A 1 68 ? -23.451 -25.247 17.645 1.00 78.12 68 SER A C 1
ATOM 525 O O . SER A 1 68 ? -23.043 -26.084 18.453 1.00 78.12 68 SER A O 1
ATOM 527 N N . SER A 1 69 ? -22.819 -25.036 16.493 1.00 75.62 69 SER A N 1
ATOM 528 C CA . SER A 1 69 ? -21.617 -25.762 16.061 1.00 75.62 69 SER A CA 1
ATOM 529 C C . SER A 1 69 ? -20.408 -25.542 16.984 1.00 75.62 69 SER A C 1
ATOM 531 O O . SER A 1 69 ? -19.686 -26.497 17.267 1.00 75.62 69 SER A O 1
ATOM 533 N N . GLU A 1 70 ? -20.203 -24.321 17.492 1.00 74.75 70 GLU A N 1
ATOM 534 C CA . GLU A 1 70 ? -19.086 -23.975 18.384 1.00 74.75 70 GLU A CA 1
ATOM 535 C C . GLU A 1 70 ? -19.178 -24.719 19.721 1.00 74.75 70 GLU A C 1
ATOM 537 O O . GLU A 1 70 ? -18.187 -25.274 20.201 1.00 74.75 70 GLU A O 1
ATOM 542 N N . HIS A 1 71 ? -20.385 -24.825 20.285 1.00 82.88 71 HIS A N 1
ATOM 543 C CA . HIS A 1 71 ? -20.601 -25.607 21.498 1.00 82.88 71 HIS A CA 1
ATOM 544 C C . HIS A 1 71 ? -20.345 -27.097 21.266 1.00 82.88 71 HIS A C 1
ATOM 546 O O . HIS A 1 71 ? -19.716 -27.731 22.105 1.00 82.88 71 HIS A O 1
ATOM 552 N N . ARG A 1 72 ? -20.716 -27.651 20.107 1.00 86.75 72 ARG A N 1
ATOM 553 C CA . ARG A 1 72 ? -20.389 -29.046 19.766 1.00 86.75 72 ARG A CA 1
ATOM 554 C C . ARG A 1 72 ? -18.883 -29.287 19.659 1.00 86.75 72 ARG A C 1
ATOM 556 O O . ARG A 1 72 ? -18.386 -30.300 20.147 1.00 86.75 72 ARG A O 1
ATOM 563 N N . VAL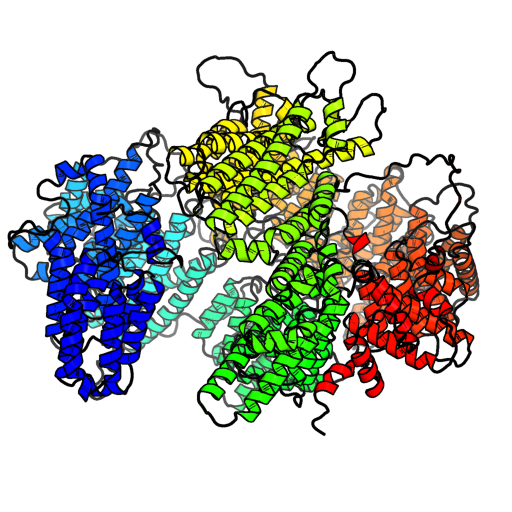 A 1 73 ? -18.134 -28.348 19.070 1.00 84.69 73 VAL A N 1
ATOM 564 C CA . VAL A 1 73 ? -16.660 -28.405 19.069 1.00 84.69 73 VAL A CA 1
ATOM 565 C C . VAL A 1 73 ? -16.133 -28.364 20.505 1.00 84.69 73 VAL A C 1
ATOM 567 O O . VAL A 1 73 ? -15.276 -29.174 20.860 1.00 84.69 73 VAL A O 1
ATOM 570 N N . ARG A 1 74 ? -16.683 -27.483 21.353 1.00 84.38 74 ARG A N 1
ATOM 571 C CA . ARG A 1 74 ? -16.318 -27.379 22.772 1.00 84.38 74 ARG A CA 1
ATOM 572 C C . ARG A 1 74 ? -16.600 -28.674 23.541 1.00 84.38 74 ARG A C 1
ATOM 574 O O . ARG A 1 74 ? -15.724 -29.077 24.300 1.00 84.38 74 ARG A O 1
ATOM 581 N N . CYS A 1 75 ? -17.728 -29.353 23.317 1.00 90.44 75 CYS A N 1
ATOM 582 C CA . CYS A 1 75 ? -18.022 -30.657 23.927 1.00 90.44 75 CYS A CA 1
ATOM 583 C C . CYS A 1 75 ? -16.912 -31.673 23.611 1.00 90.44 75 CYS A C 1
ATOM 585 O O . CYS A 1 75 ? -16.323 -32.259 24.518 1.00 90.44 75 CYS A O 1
ATOM 587 N N . ILE A 1 76 ? -16.521 -31.806 22.336 1.00 92.06 76 ILE A N 1
ATOM 588 C CA . ILE A 1 76 ? -15.424 -32.703 21.928 1.00 92.06 76 ILE A CA 1
ATOM 589 C C . ILE A 1 76 ? -14.087 -32.269 22.541 1.00 92.06 76 ILE A C 1
ATOM 591 O O . ILE A 1 76 ? -13.314 -33.117 22.995 1.00 92.06 76 ILE A O 1
ATOM 595 N N . SER A 1 77 ? -13.789 -30.967 22.580 1.00 89.88 77 SER A N 1
ATOM 596 C CA . SER A 1 77 ? -12.563 -30.446 23.196 1.00 89.88 77 SER A CA 1
ATOM 597 C C . SER A 1 77 ? -12.506 -30.700 24.703 1.00 89.88 77 SER A C 1
ATOM 599 O O . SER A 1 77 ? -11.433 -31.025 25.203 1.00 89.88 77 SER A O 1
ATOM 601 N N . GLN A 1 78 ? -13.628 -30.606 25.420 1.00 91.56 78 GLN A N 1
ATOM 602 C CA . GLN A 1 78 ? -13.699 -30.918 26.849 1.00 91.56 78 GLN A CA 1
ATOM 603 C C . GLN A 1 78 ? -13.511 -32.415 27.116 1.00 91.56 78 GLN A C 1
ATOM 605 O O . GLN A 1 78 ? -12.699 -32.775 27.968 1.00 91.56 78 GLN A O 1
ATOM 610 N N . ILE A 1 79 ? -14.174 -33.279 26.336 1.00 93.62 79 ILE A N 1
ATOM 611 C CA . ILE A 1 79 ? -13.961 -34.737 26.367 1.00 93.62 79 ILE A CA 1
ATOM 612 C C . ILE A 1 79 ? -12.480 -35.050 26.111 1.00 93.62 79 ILE A C 1
ATOM 614 O O . ILE A 1 79 ? -11.847 -35.791 26.855 1.00 93.62 79 ILE A O 1
ATOM 618 N N . THR A 1 80 ? -11.892 -34.445 25.079 1.00 92.06 80 THR A N 1
ATOM 619 C CA . THR A 1 80 ? -10.478 -34.655 24.738 1.00 92.06 80 THR A CA 1
ATOM 620 C C . THR A 1 80 ? -9.553 -34.172 25.852 1.00 92.06 80 THR A C 1
ATOM 622 O O . THR A 1 80 ? -8.595 -34.861 26.190 1.00 92.06 80 THR A O 1
ATOM 625 N N . GLY A 1 81 ? -9.827 -32.996 26.420 1.00 90.00 81 GLY A N 1
ATOM 626 C CA . GLY A 1 81 ? -9.029 -32.396 27.484 1.00 90.00 81 GLY A CA 1
ATOM 627 C C . GLY A 1 81 ? -8.985 -33.277 28.725 1.00 90.00 81 GLY A C 1
ATOM 628 O O . GLY A 1 81 ? -7.895 -33.591 29.194 1.00 90.00 81 GLY A O 1
ATOM 629 N N . VAL A 1 82 ? -10.144 -33.749 29.199 1.00 90.38 82 VAL A N 1
ATOM 630 C CA . VAL A 1 82 ? -10.201 -34.586 30.406 1.00 90.38 82 VAL A CA 1
ATOM 631 C C . VAL A 1 82 ? -9.549 -35.956 30.197 1.00 90.38 82 VAL A C 1
ATOM 633 O O . VAL A 1 82 ? -8.861 -36.446 31.087 1.00 90.38 82 VAL A O 1
ATOM 636 N N . LEU A 1 83 ? -9.682 -36.551 29.006 1.00 90.50 83 LEU A N 1
ATOM 637 C CA . LEU A 1 83 ? -9.033 -37.826 28.668 1.00 90.50 83 LEU A CA 1
ATOM 638 C C . LEU A 1 83 ? -7.519 -37.692 28.428 1.00 90.50 83 LEU A C 1
ATOM 640 O O . LEU A 1 83 ? -6.819 -38.697 28.360 1.00 90.50 83 LEU A O 1
ATOM 644 N N . ARG A 1 84 ? -6.994 -36.470 28.290 1.00 88.75 84 ARG A N 1
ATOM 645 C CA . ARG A 1 84 ? -5.550 -36.200 28.192 1.00 88.75 84 ARG A CA 1
ATOM 646 C C . ARG A 1 84 ? -4.912 -35.804 29.517 1.00 88.75 84 ARG A C 1
ATOM 648 O O . ARG A 1 84 ? -3.694 -35.650 29.560 1.00 88.75 84 ARG A O 1
ATOM 655 N N . GLU A 1 85 ? -5.690 -35.636 30.582 1.00 88.12 85 GLU A N 1
ATOM 656 C CA . GLU A 1 85 ? -5.128 -35.389 31.908 1.00 88.12 85 GLU A CA 1
ATOM 657 C C . GLU A 1 85 ? -4.285 -36.590 32.359 1.00 88.12 85 GLU A C 1
ATOM 659 O O . GLU A 1 85 ? -4.644 -37.748 32.125 1.00 88.12 85 GLU A O 1
ATOM 664 N N . ASN A 1 86 ? -3.166 -36.313 33.037 1.00 79.31 86 ASN A N 1
ATOM 665 C CA . ASN A 1 86 ? -2.221 -37.339 33.492 1.00 79.31 86 ASN A CA 1
ATOM 666 C C . ASN A 1 86 ? -2.892 -38.424 34.352 1.00 79.31 86 ASN A C 1
ATOM 668 O O . ASN A 1 86 ? -2.488 -39.581 34.297 1.00 79.31 86 ASN A O 1
ATOM 672 N N . THR A 1 87 ? -3.936 -38.063 35.103 1.00 82.19 87 THR A N 1
ATOM 673 C CA . THR A 1 87 ? -4.729 -38.976 35.939 1.00 82.19 87 THR A CA 1
ATOM 674 C C . THR A 1 87 ? -5.409 -40.075 35.123 1.00 82.19 87 THR A C 1
ATOM 676 O O . THR A 1 87 ? -5.294 -41.246 35.474 1.00 82.19 87 THR A O 1
ATOM 679 N N . PHE A 1 88 ? -6.068 -39.725 34.013 1.00 87.19 88 PHE A N 1
ATOM 680 C CA . PHE A 1 88 ? -6.672 -40.707 33.111 1.00 87.19 88 PHE A CA 1
ATOM 681 C C . PHE A 1 88 ? -5.608 -41.423 32.276 1.00 87.19 88 PHE A C 1
ATOM 683 O O . PHE A 1 88 ? -5.636 -42.646 32.152 1.00 87.19 88 PHE A O 1
ATOM 690 N N . MET A 1 89 ? -4.640 -40.678 31.728 1.00 82.19 89 MET A N 1
ATOM 691 C CA . MET A 1 89 ? -3.604 -41.243 30.858 1.00 82.19 89 MET A CA 1
ATOM 692 C C . MET A 1 89 ? -2.772 -42.330 31.553 1.00 82.19 89 MET A C 1
ATOM 694 O O . MET A 1 89 ? -2.445 -43.328 30.914 1.00 82.19 89 MET A O 1
ATOM 698 N N . ALA A 1 90 ? -2.490 -42.189 32.853 1.00 82.75 90 ALA A N 1
ATOM 699 C CA . ALA A 1 90 ? -1.776 -43.200 33.636 1.00 82.75 90 ALA A CA 1
ATOM 700 C C . ALA A 1 90 ? -2.574 -44.507 33.834 1.00 82.75 90 ALA A C 1
ATOM 702 O O . ALA A 1 90 ? -1.977 -45.569 33.975 1.00 82.75 90 ALA A O 1
ATOM 703 N N . GLN A 1 91 ? -3.910 -44.443 33.812 1.00 83.31 91 GLN A N 1
ATOM 704 C CA . GLN A 1 91 ? -4.819 -45.579 34.037 1.00 83.31 91 GLN A CA 1
ATOM 705 C C . GLN A 1 91 ? -5.402 -46.149 32.735 1.00 83.31 91 GLN A C 1
ATOM 707 O O . GLN A 1 91 ? -6.239 -47.050 32.746 1.00 83.31 91 GLN A O 1
ATOM 712 N N . ARG A 1 92 ? -4.977 -45.628 31.583 1.00 82.44 92 ARG A N 1
ATOM 713 C CA . ARG A 1 92 ? -5.558 -45.929 30.269 1.00 82.44 92 ARG A CA 1
ATOM 714 C C . ARG A 1 92 ? -5.487 -47.412 29.872 1.00 82.44 92 ARG A C 1
ATOM 716 O O . ARG A 1 92 ? -6.313 -47.868 29.085 1.00 82.44 92 ARG A O 1
ATOM 723 N N . SER A 1 93 ? -4.510 -48.156 30.390 1.00 78.69 93 SER A N 1
ATOM 724 C CA . SER A 1 93 ? -4.305 -49.585 30.113 1.00 78.69 93 SER A CA 1
ATOM 725 C C . SER A 1 93 ? -5.200 -50.518 30.941 1.00 78.69 93 SER A C 1
ATOM 727 O O . SER A 1 93 ? -5.327 -51.695 30.589 1.00 78.69 93 SER A O 1
ATOM 729 N N . VAL A 1 94 ? -5.846 -50.013 31.996 1.00 85.75 94 VAL A N 1
ATOM 730 C CA . VAL A 1 94 ? -6.782 -50.767 32.843 1.00 85.75 94 VAL A CA 1
ATOM 731 C C . VAL A 1 94 ? -7.965 -51.267 32.004 1.00 85.75 94 VAL A C 1
ATOM 733 O O . VAL A 1 94 ? -8.428 -50.579 31.090 1.00 85.75 94 VAL A O 1
ATOM 736 N N . THR A 1 95 ? -8.428 -52.491 32.267 1.00 83.94 95 THR A N 1
ATOM 737 C CA . THR A 1 95 ? -9.438 -53.193 31.454 1.00 83.94 95 THR A CA 1
ATOM 738 C C . THR A 1 95 ? -10.732 -52.386 31.330 1.00 83.94 95 THR A C 1
ATOM 740 O O . THR A 1 95 ? -11.252 -52.205 30.231 1.00 83.94 95 THR A O 1
ATOM 743 N N . GLU A 1 96 ? -11.208 -51.824 32.437 1.00 85.25 96 GLU A N 1
ATOM 744 C CA . GLU A 1 96 ? -12.402 -50.988 32.540 1.00 85.25 96 GLU A CA 1
ATOM 745 C C . GLU A 1 96 ? -12.269 -49.712 31.692 1.00 85.25 96 GLU A C 1
ATOM 747 O O . GLU A 1 96 ? -13.170 -49.378 30.918 1.00 85.25 96 GLU A O 1
ATOM 752 N N . CYS A 1 97 ? -11.111 -49.042 31.758 1.00 86.19 97 CYS A N 1
ATOM 753 C CA . CYS A 1 97 ? -10.794 -47.872 30.935 1.00 86.19 97 CYS A CA 1
ATOM 754 C C . CYS A 1 97 ? -10.766 -48.214 29.440 1.00 86.19 97 CYS A C 1
ATOM 756 O O . CYS A 1 97 ? -11.303 -47.458 28.628 1.00 86.19 97 CYS A O 1
ATOM 758 N N . ARG A 1 98 ? -10.192 -49.364 29.063 1.00 84.25 98 ARG A N 1
ATOM 759 C CA . ARG A 1 98 ? -10.176 -49.848 27.672 1.00 84.25 98 ARG A CA 1
ATOM 760 C C . ARG A 1 98 ? -11.580 -50.122 27.141 1.00 84.25 98 ARG A C 1
ATOM 762 O O . ARG A 1 98 ? -11.918 -49.649 26.057 1.00 84.25 98 ARG A O 1
ATOM 769 N N . VAL A 1 99 ? -12.416 -50.823 27.909 1.00 87.19 99 VAL A N 1
ATOM 770 C CA . VAL A 1 99 ? -13.812 -51.099 27.531 1.00 87.19 99 VAL A CA 1
ATOM 771 C C . VAL A 1 99 ? -14.589 -49.794 27.345 1.00 87.19 99 VAL A C 1
ATOM 773 O O . VAL A 1 99 ? -15.295 -49.642 26.346 1.00 87.19 99 VAL A O 1
ATOM 776 N N . PHE A 1 100 ? -14.422 -48.827 28.251 1.00 90.50 100 PHE A N 1
ATOM 777 C CA . PHE A 1 100 ? -15.023 -47.500 28.123 1.00 90.50 100 PHE A CA 1
ATOM 778 C C . PHE A 1 100 ? -14.571 -46.771 26.852 1.00 90.50 100 PHE A C 1
ATOM 780 O O . PHE A 1 100 ? -15.417 -46.320 26.079 1.00 90.50 100 PHE A O 1
ATOM 787 N N . LEU A 1 101 ? -13.262 -46.697 26.590 1.00 89.44 101 LEU A N 1
ATOM 788 C CA . LEU A 1 101 ? -12.723 -46.056 25.388 1.00 89.44 101 LEU A CA 1
ATOM 789 C C . LEU A 1 101 ? -13.239 -46.724 24.105 1.00 89.44 101 LEU A C 1
ATOM 791 O O . LEU A 1 101 ? -13.615 -46.025 23.164 1.00 89.44 101 LEU A O 1
ATOM 795 N N . LYS A 1 102 ? -13.344 -48.058 24.086 1.00 88.00 102 LYS A N 1
ATOM 796 C CA . LYS A 1 102 ? -13.921 -48.822 22.969 1.00 88.00 102 LYS A CA 1
ATOM 797 C C . LYS A 1 102 ? -15.391 -48.468 22.738 1.00 88.00 102 LYS A C 1
ATOM 799 O O . LYS A 1 102 ? -15.792 -48.234 21.599 1.00 88.00 102 LYS A O 1
ATOM 804 N N . LYS A 1 103 ? -16.198 -48.377 23.801 1.00 90.50 103 LYS A N 1
ATOM 805 C CA . LYS A 1 103 ? -17.611 -47.970 23.703 1.00 90.50 103 LYS A CA 1
ATOM 806 C C . LYS A 1 103 ? -17.767 -46.515 23.266 1.00 90.50 103 LYS A C 1
ATOM 808 O O . LYS A 1 103 ? -18.598 -46.245 22.403 1.00 90.50 103 LYS A O 1
ATOM 813 N N . LEU A 1 104 ? -16.944 -45.606 23.789 1.00 92.38 104 LEU A N 1
ATOM 814 C CA . LEU A 1 104 ? -16.909 -44.206 23.367 1.00 92.38 104 LEU A CA 1
ATOM 815 C C . LEU A 1 104 ? -16.549 -44.084 21.879 1.00 92.38 104 LEU A C 1
ATOM 817 O O . LEU A 1 104 ? -17.187 -43.339 21.140 1.00 92.38 104 LEU A O 1
ATOM 821 N N . ALA A 1 105 ? -15.564 -44.845 21.406 1.00 90.69 105 ALA A N 1
ATOM 822 C CA . ALA A 1 105 ? -15.206 -44.847 19.995 1.00 90.69 105 ALA A CA 1
ATOM 823 C C . ALA A 1 105 ? -16.351 -45.357 19.105 1.00 90.69 105 ALA A C 1
ATOM 825 O O . ALA A 1 105 ? -16.772 -44.650 18.190 1.00 90.69 105 ALA A O 1
ATOM 826 N N . ALA A 1 106 ? -16.886 -46.543 19.415 1.00 90.12 106 ALA A N 1
ATOM 827 C CA . ALA A 1 106 ? -17.903 -47.224 18.617 1.00 90.12 106 ALA A CA 1
ATOM 828 C C . ALA A 1 106 ? -19.222 -46.447 18.506 1.00 90.12 106 ALA A C 1
ATOM 830 O O . ALA A 1 106 ? -19.836 -46.427 17.445 1.00 90.12 106 ALA A O 1
ATOM 831 N N . HIS A 1 107 ? -19.651 -45.812 19.598 1.00 92.25 107 HIS A N 1
ATOM 832 C CA . HIS A 1 107 ? -20.992 -45.236 19.715 1.00 92.25 107 HIS A CA 1
ATOM 833 C C . HIS A 1 107 ? -21.031 -43.702 19.677 1.00 92.25 107 HIS A C 1
ATOM 835 O O . HIS A 1 107 ? -22.115 -43.127 19.652 1.00 92.25 107 HIS A O 1
ATOM 841 N N . PHE A 1 108 ? -19.876 -43.030 19.667 1.00 93.31 108 PHE A N 1
ATOM 842 C CA . PHE A 1 108 ? -19.803 -41.566 19.600 1.00 93.31 108 PHE A CA 1
ATOM 843 C C . PHE A 1 108 ? -18.826 -41.081 18.532 1.00 93.31 108 PHE A C 1
ATOM 845 O O . PHE A 1 108 ? -19.206 -40.318 17.647 1.00 93.31 108 PHE A O 1
ATOM 852 N N . VAL A 1 109 ? -17.573 -41.549 18.562 1.00 92.19 109 VAL A N 1
ATOM 853 C CA . VAL A 1 109 ? -16.537 -41.049 17.642 1.00 92.19 109 VAL A CA 1
ATOM 854 C C . VAL A 1 109 ? -16.782 -41.509 16.202 1.00 92.19 109 VAL A C 1
ATOM 856 O O . VAL A 1 109 ? -16.760 -40.677 15.297 1.00 92.19 109 VAL A O 1
ATOM 859 N N . PHE A 1 110 ? -17.027 -42.803 15.965 1.00 92.75 110 PHE A N 1
ATOM 860 C CA . PHE A 1 110 ? -17.201 -43.337 14.608 1.00 92.75 110 PHE A CA 1
ATOM 861 C C . PHE A 1 110 ? -18.470 -42.836 13.906 1.00 92.75 110 PHE A C 1
ATOM 863 O O . PHE A 1 110 ? -18.335 -42.386 12.767 1.00 92.75 110 PHE A O 1
ATOM 870 N N . PRO A 1 111 ? -19.662 -42.812 14.543 1.00 90.12 111 PRO A N 1
ATOM 871 C CA . PRO A 1 111 ? -20.868 -42.280 13.905 1.00 90.12 111 PRO A CA 1
ATOM 872 C C . PRO A 1 111 ? -20.718 -40.820 13.458 1.00 90.12 111 PRO A C 1
ATOM 874 O O . PRO A 1 111 ? -21.173 -40.454 12.377 1.00 90.12 111 PRO A O 1
ATOM 877 N N . LEU A 1 112 ? -20.029 -39.992 14.255 1.00 89.81 112 LEU A N 1
ATOM 878 C CA . LEU A 1 112 ? -19.724 -38.609 13.883 1.00 89.81 112 LEU A CA 1
ATOM 879 C C . LEU A 1 112 ? -18.681 -38.533 12.757 1.00 89.81 112 LEU A C 1
ATOM 881 O O . LEU A 1 112 ? -18.823 -37.744 11.834 1.00 89.81 112 LEU A O 1
ATOM 885 N N . MET A 1 113 ? -17.624 -39.341 12.811 1.00 87.19 113 MET A N 1
ATOM 886 C CA . MET A 1 113 ? -16.510 -39.270 11.858 1.00 87.19 113 MET A CA 1
ATOM 887 C C . MET A 1 113 ? -16.839 -39.823 10.458 1.00 87.19 113 MET A C 1
ATOM 889 O O . MET A 1 113 ? -16.202 -39.433 9.478 1.00 87.19 113 MET A O 1
ATOM 893 N N . LEU A 1 114 ? -17.798 -40.745 10.354 1.00 88.81 114 LEU A N 1
ATOM 894 C CA . LEU A 1 114 ? -18.199 -41.389 9.095 1.00 88.81 114 LEU A CA 1
ATOM 895 C C . LEU A 1 114 ? -19.248 -40.580 8.307 1.00 88.81 114 LEU A C 1
ATOM 897 O O . LEU A 1 114 ? -19.769 -41.064 7.305 1.00 88.81 114 LEU A O 1
ATOM 901 N N . HIS A 1 115 ? -19.575 -39.349 8.726 1.00 85.81 115 HIS A N 1
ATOM 902 C CA . HIS A 1 115 ? -20.626 -38.548 8.096 1.00 85.81 115 HIS A CA 1
ATOM 903 C C . HIS A 1 115 ? -20.168 -37.120 7.751 1.00 85.81 115 HIS A C 1
ATOM 905 O O . HIS A 1 115 ? -19.868 -36.307 8.624 1.00 85.81 115 HIS A O 1
ATOM 911 N N . CYS A 1 116 ? -20.195 -36.743 6.468 1.00 78.56 116 CYS A N 1
ATOM 912 C CA . CYS A 1 116 ? -19.631 -35.465 6.011 1.00 78.56 116 CYS A CA 1
ATOM 913 C C . CYS A 1 116 ? -20.376 -34.212 6.510 1.00 78.56 116 CYS A C 1
ATOM 915 O O . CYS A 1 116 ? -19.793 -33.130 6.569 1.00 78.56 116 CYS A O 1
ATOM 917 N N . ALA A 1 117 ? -21.656 -34.319 6.883 1.00 78.19 117 ALA A N 1
ATOM 918 C CA . ALA A 1 117 ? -22.430 -33.176 7.392 1.00 78.19 117 ALA A CA 1
ATOM 919 C C . ALA A 1 117 ? -21.850 -32.573 8.689 1.00 78.19 117 ALA A C 1
ATOM 921 O O . ALA A 1 117 ? -22.086 -31.405 8.987 1.00 78.19 117 ALA A O 1
ATOM 922 N N . VAL A 1 118 ? -21.043 -33.338 9.431 1.00 80.38 118 VAL A N 1
ATOM 923 C CA . VAL A 1 118 ? -20.354 -32.879 10.643 1.00 80.38 118 VAL A CA 1
ATOM 924 C C . VAL A 1 118 ? -18.848 -32.675 10.429 1.00 80.38 118 VAL A C 1
ATOM 926 O O . VAL A 1 118 ? -18.075 -32.673 11.385 1.00 80.38 118 VAL A O 1
ATOM 929 N N . ARG A 1 119 ? -18.409 -32.422 9.184 1.00 79.31 119 ARG A N 1
ATOM 930 C CA . ARG A 1 119 ? -16.991 -32.208 8.824 1.00 79.31 119 ARG A CA 1
ATOM 931 C C . ARG A 1 119 ? -16.293 -31.130 9.664 1.00 79.31 119 ARG A C 1
ATOM 933 O O . ARG A 1 119 ? -15.103 -31.255 9.947 1.00 79.31 119 ARG A O 1
ATOM 940 N N . TYR A 1 120 ? -17.023 -30.120 10.140 1.00 80.69 120 TYR A N 1
ATOM 941 C CA . TYR A 1 120 ? -16.497 -29.085 11.041 1.00 80.69 120 TYR A CA 1
ATOM 942 C C . TYR A 1 120 ? -15.989 -29.647 12.389 1.00 80.69 120 TYR A C 1
ATOM 944 O O . TYR A 1 120 ? -15.134 -29.038 13.031 1.00 80.69 120 TYR A O 1
ATOM 952 N N . LEU A 1 121 ? -16.448 -30.836 12.800 1.00 86.06 121 LEU A N 1
ATOM 953 C CA . LEU A 1 121 ? -15.975 -31.550 13.989 1.00 86.06 121 LEU A CA 1
ATOM 954 C C . LEU A 1 121 ? -14.713 -32.382 13.731 1.00 86.06 121 LEU A C 1
ATOM 956 O O . LEU A 1 121 ? -14.034 -32.748 14.686 1.00 86.06 121 LEU A O 1
ATOM 960 N N . HIS A 1 122 ? -14.352 -32.677 12.476 1.00 85.62 122 HIS A N 1
ATOM 961 C CA . HIS A 1 122 ? -13.326 -33.681 12.150 1.00 85.62 122 HIS A CA 1
ATOM 962 C C . HIS A 1 122 ? -11.945 -33.345 12.717 1.00 85.62 122 HIS A C 1
ATOM 964 O O . HIS A 1 122 ? -11.220 -34.242 13.133 1.00 85.62 122 HIS A O 1
ATOM 970 N N . ARG A 1 123 ? -11.579 -32.060 12.817 1.00 79.88 123 ARG A N 1
ATOM 971 C CA . ARG A 1 123 ? -10.311 -31.652 13.449 1.00 79.88 123 ARG A CA 1
ATOM 972 C C . ARG A 1 123 ? -10.289 -31.965 14.949 1.00 79.88 123 ARG A C 1
ATOM 974 O O . ARG A 1 123 ? -9.275 -32.433 15.471 1.00 79.88 123 ARG A O 1
ATOM 981 N N . ALA A 1 124 ? -11.402 -31.719 15.635 1.00 85.00 124 ALA A N 1
ATOM 982 C CA . ALA A 1 124 ? -11.551 -32.047 17.047 1.00 85.00 124 ALA A CA 1
ATOM 983 C C . ALA A 1 124 ? -11.619 -33.573 17.240 1.00 85.00 124 ALA A C 1
ATOM 985 O O . ALA A 1 124 ? -10.867 -34.119 18.047 1.00 85.00 124 ALA A O 1
ATOM 986 N N . LEU A 1 125 ? -12.411 -34.270 16.416 1.00 88.81 125 LEU A N 1
ATOM 987 C CA . LEU A 1 125 ? -12.516 -35.733 16.399 1.00 88.81 125 LEU A CA 1
ATOM 988 C C . LEU A 1 125 ? -11.172 -36.404 16.115 1.00 88.81 125 LEU A C 1
ATOM 990 O O . LEU A 1 125 ? -10.860 -37.389 16.761 1.00 88.81 125 LEU A O 1
ATOM 994 N N . ALA A 1 126 ? -10.326 -35.855 15.242 1.00 84.06 126 ALA A N 1
ATOM 995 C CA . ALA A 1 126 ? -8.984 -36.385 14.997 1.00 84.06 126 ALA A CA 1
ATOM 996 C C . ALA A 1 126 ? -8.094 -36.334 16.248 1.00 84.06 126 ALA A C 1
ATOM 998 O O . ALA A 1 126 ? -7.197 -37.158 16.424 1.00 84.06 126 ALA A O 1
ATOM 999 N N . THR A 1 127 ? -8.303 -35.351 17.121 1.00 84.31 127 THR A N 1
ATOM 1000 C CA . THR A 1 127 ? -7.552 -35.226 18.377 1.00 84.31 127 THR A CA 1
ATOM 1001 C C . THR A 1 127 ? -8.121 -36.165 19.440 1.00 84.31 127 THR A C 1
ATOM 1003 O O . THR A 1 127 ? -7.355 -36.834 20.141 1.00 84.31 127 THR A O 1
ATOM 1006 N N . LEU A 1 128 ? -9.452 -36.274 19.507 1.00 90.94 128 LEU A N 1
ATOM 1007 C CA . LEU A 1 128 ? -10.142 -37.218 20.379 1.00 90.94 128 LEU A CA 1
ATOM 1008 C C . LEU A 1 128 ? -9.804 -38.662 20.002 1.00 90.94 128 LEU A C 1
ATOM 1010 O O . LEU A 1 128 ? -9.358 -39.417 20.852 1.00 90.94 128 LEU A O 1
ATOM 1014 N N . LEU A 1 129 ? -9.914 -39.027 18.727 1.00 88.31 129 LEU A N 1
ATOM 1015 C CA . LEU A 1 129 ? -9.623 -40.364 18.224 1.00 88.31 129 LEU A CA 1
ATOM 1016 C C . LEU A 1 129 ? -8.184 -40.781 18.542 1.00 88.31 129 LEU A C 1
ATOM 1018 O O . LEU A 1 129 ? -7.992 -41.879 19.036 1.00 88.31 129 LEU A O 1
ATOM 1022 N N . ARG A 1 130 ? -7.183 -39.900 18.389 1.00 84.06 130 ARG A N 1
ATOM 1023 C CA . ARG A 1 130 ? -5.796 -40.185 18.829 1.00 84.06 130 ARG A CA 1
ATOM 1024 C C . ARG A 1 130 ? -5.668 -40.408 20.340 1.00 84.06 130 ARG A C 1
ATOM 1026 O O . ARG A 1 130 ? -4.770 -41.115 20.782 1.00 84.06 130 ARG A O 1
ATOM 1033 N N . THR A 1 131 ? -6.538 -39.783 21.129 1.00 83.62 131 THR A N 1
ATOM 1034 C CA . THR A 1 131 ? -6.586 -39.946 22.593 1.00 83.62 131 THR A CA 1
ATOM 1035 C C . THR A 1 131 ? -7.297 -41.242 22.988 1.00 83.62 131 THR A C 1
ATOM 1037 O O . THR A 1 131 ? -6.900 -41.896 23.945 1.00 83.62 131 THR A O 1
ATOM 1040 N N . VAL A 1 132 ? -8.328 -41.635 22.238 1.00 83.56 132 VAL A N 1
ATOM 1041 C CA . VAL A 1 132 ? -9.135 -42.834 22.491 1.00 83.56 132 VAL A CA 1
ATOM 1042 C C . VAL A 1 132 ? -8.462 -44.092 21.933 1.00 83.56 132 VAL A C 1
ATOM 1044 O O . VAL A 1 132 ? -8.508 -45.135 22.575 1.00 83.56 132 VAL A O 1
ATOM 1047 N N . TYR A 1 133 ? -7.763 -43.990 20.801 1.00 77.62 133 TYR A N 1
ATOM 1048 C CA . TYR A 1 133 ? -7.107 -45.093 20.093 1.00 77.62 133 TYR A CA 1
ATOM 1049 C C . TYR A 1 133 ? -5.959 -45.707 20.903 1.00 77.62 133 TYR A C 1
ATOM 1051 O O . TYR A 1 133 ? -4.834 -45.197 20.907 1.00 77.62 133 TYR A O 1
ATOM 1059 N N . VAL A 1 134 ? -6.264 -46.765 21.655 1.00 67.56 134 VAL A N 1
ATOM 1060 C CA . VAL A 1 134 ? -5.291 -47.715 22.213 1.00 67.56 134 VAL A CA 1
ATOM 1061 C C . VAL A 1 134 ? -5.129 -48.799 21.153 1.00 67.56 134 VAL A C 1
ATOM 1063 O O . VAL A 1 134 ? -6.140 -49.207 20.592 1.00 67.56 134 VAL A O 1
ATOM 1066 N N . ILE A 1 135 ? -3.901 -49.226 20.842 1.00 57.94 135 ILE A N 1
ATOM 1067 C CA . ILE A 1 135 ? -3.653 -50.304 19.868 1.00 57.94 135 ILE A CA 1
ATOM 1068 C C . ILE A 1 135 ? -4.409 -51.553 20.353 1.00 57.94 135 ILE A C 1
ATOM 1070 O O . ILE A 1 135 ? -3.998 -52.182 21.326 1.00 57.94 135 ILE A O 1
ATOM 1074 N N . ASP A 1 136 ? -5.550 -51.834 19.727 1.00 70.19 136 ASP A N 1
ATOM 1075 C CA . ASP A 1 136 ? -6.519 -52.861 20.110 1.00 70.19 136 ASP A CA 1
ATOM 1076 C C . ASP A 1 136 ? -7.192 -53.379 18.829 1.00 70.19 136 ASP A C 1
ATOM 1078 O O . ASP A 1 136 ? -7.889 -52.628 18.138 1.00 70.19 136 ASP A O 1
ATOM 1082 N N . GLU A 1 137 ? -6.959 -54.651 18.495 1.00 73.56 137 GLU A N 1
ATOM 1083 C CA . GLU A 1 137 ? -7.510 -55.303 17.294 1.00 73.56 137 GLU A CA 1
ATOM 1084 C C . GLU A 1 137 ? -9.045 -55.294 17.289 1.00 73.56 137 GLU A C 1
ATOM 1086 O O . GLU A 1 137 ? -9.682 -55.192 16.235 1.00 73.56 137 GLU A O 1
ATOM 1091 N N . ASP A 1 138 ? -9.665 -55.306 18.469 1.00 78.88 138 ASP A N 1
ATOM 1092 C CA . ASP A 1 138 ? -11.112 -55.226 18.594 1.00 78.88 138 ASP A CA 1
ATOM 1093 C C . ASP A 1 138 ? -11.664 -53.871 18.133 1.00 78.88 138 ASP A C 1
ATOM 1095 O O . ASP A 1 138 ? -12.762 -53.787 17.572 1.00 78.88 138 ASP A O 1
ATOM 1099 N N . LEU A 1 139 ? -10.941 -52.785 18.427 1.00 83.38 139 LEU A N 1
ATOM 1100 C CA . LEU A 1 139 ? -11.360 -51.437 18.061 1.00 83.38 139 LEU A CA 1
ATOM 1101 C C . LEU A 1 139 ? -11.262 -51.242 16.548 1.00 83.38 139 LEU A C 1
ATOM 1103 O O . LEU A 1 139 ? -12.152 -50.644 15.942 1.00 83.38 139 LEU A O 1
ATOM 1107 N N . GLU A 1 140 ? -10.208 -51.787 15.948 1.00 85.31 140 GLU A N 1
ATOM 1108 C CA . GLU A 1 140 ? -10.021 -51.828 14.502 1.00 85.31 140 GLU A CA 1
ATOM 1109 C C . GLU A 1 140 ? -11.140 -52.627 13.815 1.00 85.31 140 GLU A C 1
ATOM 1111 O O . GLU A 1 140 ? -11.750 -52.142 12.862 1.00 85.31 140 GLU A O 1
ATOM 1116 N N . THR A 1 141 ? -11.502 -53.790 14.366 1.00 86.50 141 THR A N 1
ATOM 1117 C CA . THR A 1 141 ? -12.632 -54.608 13.892 1.00 86.50 141 THR A CA 1
ATOM 1118 C C . THR A 1 141 ? -13.956 -53.844 13.983 1.00 86.50 141 THR A C 1
ATOM 1120 O O . THR A 1 141 ? -14.760 -53.847 13.047 1.00 86.50 141 THR A O 1
ATOM 1123 N N . CYS A 1 142 ? -14.175 -53.126 15.088 1.00 88.00 142 CYS A N 1
ATOM 1124 C CA . CYS A 1 142 ? -15.359 -52.294 15.274 1.00 88.00 142 CYS A CA 1
ATOM 1125 C C . CYS A 1 142 ? -15.420 -51.139 14.262 1.00 88.00 142 CYS A C 1
ATOM 1127 O O . CYS A 1 142 ? -16.491 -50.849 13.725 1.00 88.00 142 CYS A O 1
ATOM 1129 N N . PHE A 1 143 ? -14.285 -50.490 13.984 1.00 91.44 143 PHE A N 1
ATOM 1130 C CA . PHE A 1 143 ? -14.207 -49.445 12.968 1.00 91.44 143 PHE A CA 1
ATOM 1131 C C . PHE A 1 143 ? -14.465 -50.008 11.567 1.00 91.44 143 PHE A C 1
ATOM 1133 O O . PHE A 1 143 ? -15.238 -49.422 10.815 1.00 91.44 143 PHE A O 1
ATOM 1140 N N . CYS A 1 144 ? -13.893 -51.169 11.239 1.00 91.38 144 CYS A N 1
ATOM 1141 C CA . CYS A 1 144 ? -14.107 -51.859 9.968 1.00 91.38 144 CYS A CA 1
ATOM 1142 C C . CYS A 1 144 ? -15.591 -52.156 9.713 1.00 91.38 144 CYS A C 1
ATOM 1144 O O . CYS A 1 144 ? -16.119 -51.838 8.644 1.00 91.38 144 CYS A O 1
ATOM 1146 N N . ALA A 1 145 ? -16.296 -52.687 10.716 1.00 89.31 145 ALA A N 1
ATOM 1147 C CA . ALA A 1 145 ? -17.730 -52.947 10.621 1.00 89.31 145 ALA A CA 1
ATOM 1148 C C . ALA A 1 145 ? -18.542 -51.659 10.387 1.00 89.31 145 ALA A C 1
ATOM 1150 O O . ALA A 1 145 ? -19.424 -51.636 9.526 1.00 89.31 145 ALA A O 1
ATOM 1151 N N . ALA A 1 146 ? -18.216 -50.580 11.109 1.00 89.06 146 ALA A N 1
ATOM 1152 C CA . ALA A 1 146 ? -18.879 -49.285 10.962 1.00 89.06 146 ALA A CA 1
ATOM 1153 C C . ALA A 1 146 ? -18.608 -48.643 9.588 1.00 89.06 146 ALA A C 1
ATOM 1155 O O . ALA A 1 146 ? -19.539 -48.194 8.921 1.00 89.06 146 ALA A O 1
ATOM 1156 N N . PHE A 1 147 ? -17.352 -48.658 9.132 1.00 92.12 147 PHE A N 1
ATOM 1157 C CA . PHE A 1 147 ? -16.940 -48.159 7.819 1.00 92.12 147 PHE A CA 1
ATOM 1158 C C . PHE A 1 147 ? -17.657 -48.907 6.688 1.00 92.12 147 PHE A C 1
ATOM 1160 O O . PHE A 1 147 ? -18.243 -48.288 5.800 1.00 92.12 147 PHE A O 1
ATOM 1167 N N . THR A 1 148 ? -17.686 -50.240 6.762 1.00 89.00 148 THR A N 1
ATOM 1168 C CA . THR A 1 148 ? -18.342 -51.097 5.764 1.00 89.00 148 THR A CA 1
ATOM 1169 C C . THR A 1 148 ? -19.847 -50.840 5.699 1.00 89.00 148 THR A C 1
ATOM 1171 O O . THR A 1 148 ? -20.420 -50.762 4.611 1.00 89.00 148 THR A O 1
ATOM 1174 N N . ALA A 1 149 ? -20.504 -50.672 6.850 1.00 86.31 149 ALA A N 1
ATOM 1175 C CA . ALA A 1 149 ? -21.924 -50.341 6.900 1.00 86.31 149 ALA A CA 1
ATOM 1176 C C . ALA A 1 149 ? -22.223 -48.956 6.298 1.00 86.31 149 ALA A C 1
ATOM 1178 O O . ALA A 1 149 ? -23.190 -48.818 5.551 1.00 86.31 149 ALA A O 1
ATOM 1179 N N . ALA A 1 150 ? -21.388 -47.953 6.588 1.00 85.31 150 ALA A N 1
ATOM 1180 C CA . ALA A 1 150 ? -21.619 -46.569 6.180 1.00 85.31 150 ALA A CA 1
ATOM 1181 C C . ALA A 1 150 ? -21.265 -46.277 4.711 1.00 85.31 150 ALA A C 1
ATOM 1183 O O . ALA A 1 150 ? -21.937 -45.466 4.071 1.00 85.31 150 ALA A O 1
ATOM 1184 N N . HIS A 1 151 ? -20.210 -46.899 4.174 1.00 89.19 151 HIS A N 1
ATOM 1185 C CA . HIS A 1 151 ? -19.633 -46.504 2.881 1.00 89.19 151 HIS A CA 1
ATOM 1186 C C . HIS A 1 151 ? -19.678 -47.567 1.786 1.00 89.19 151 HIS A C 1
ATOM 1188 O O . HIS A 1 151 ? -19.468 -47.203 0.631 1.00 89.19 151 HIS A O 1
ATOM 1194 N N . ILE A 1 152 ? -19.945 -48.833 2.124 1.00 88.25 152 ILE A N 1
ATOM 1195 C CA . ILE A 1 152 ? -19.902 -49.953 1.170 1.00 88.25 152 ILE A CA 1
ATOM 1196 C C . ILE A 1 152 ? -21.270 -50.625 1.039 1.00 88.25 152 ILE A C 1
ATOM 1198 O O . ILE A 1 152 ? -21.841 -50.636 -0.048 1.00 88.25 152 ILE A O 1
ATOM 1202 N N . ARG A 1 153 ? -21.846 -51.151 2.132 1.00 84.00 153 ARG A N 1
ATOM 1203 C CA . ARG A 1 153 ? -23.126 -51.894 2.086 1.00 84.00 153 ARG A CA 1
ATOM 1204 C C . ARG A 1 153 ? -24.295 -51.059 1.576 1.00 84.00 153 ARG A C 1
ATOM 1206 O O . ARG A 1 153 ? -25.233 -51.622 1.024 1.00 84.00 153 ARG A O 1
ATOM 1213 N N . CYS A 1 154 ? -24.231 -49.739 1.730 1.00 80.31 154 CYS A N 1
ATOM 1214 C CA . CYS A 1 154 ? -25.218 -48.809 1.185 1.00 80.31 154 CYS A CA 1
ATOM 1215 C C . CYS A 1 154 ? -25.285 -48.807 -0.355 1.00 80.31 154 CYS A C 1
ATOM 1217 O O . CYS A 1 154 ? -26.286 -48.357 -0.903 1.00 80.31 154 CYS A O 1
ATOM 1219 N N . TRP A 1 155 ? -24.272 -49.357 -1.035 1.00 82.38 155 TRP A N 1
ATOM 1220 C CA . TRP A 1 155 ? -24.193 -49.499 -2.494 1.00 82.38 155 TRP A CA 1
ATOM 1221 C C . TRP A 1 155 ? -24.320 -50.955 -2.981 1.00 82.38 155 TRP A C 1
ATOM 1223 O O . TRP A 1 155 ? -24.123 -51.232 -4.163 1.00 82.38 155 TRP A O 1
ATOM 1233 N N . GLY A 1 156 ? -24.607 -51.906 -2.084 1.00 70.44 156 GLY A N 1
ATOM 1234 C CA . GLY A 1 156 ? -24.765 -53.324 -2.418 1.00 70.44 156 GLY A CA 1
ATOM 1235 C C . GLY A 1 156 ? -26.229 -53.730 -2.610 1.00 70.44 156 GLY A C 1
ATOM 1236 O O . GLY A 1 156 ? -27.114 -53.263 -1.896 1.00 70.44 156 GLY A O 1
ATOM 1237 N N . SER A 1 157 ? -26.502 -54.664 -3.525 1.00 55.88 157 SER A N 1
ATOM 1238 C CA . SER A 1 157 ? -27.852 -55.190 -3.773 1.00 55.88 157 SER A CA 1
ATOM 1239 C C . SER A 1 157 ? -28.187 -56.397 -2.881 1.00 55.88 157 SER A C 1
ATOM 1241 O O . SER A 1 157 ? -28.463 -57.468 -3.400 1.00 55.88 157 SER A O 1
ATOM 1243 N N . GLY A 1 158 ? -28.112 -56.282 -1.551 1.00 55.75 158 GLY A N 1
ATOM 1244 C CA . GLY A 1 158 ? -28.620 -57.275 -0.574 1.00 55.75 158 GLY A CA 1
ATOM 1245 C C . GLY A 1 158 ? -28.031 -58.709 -0.567 1.00 55.75 158 GLY A C 1
ATOM 1246 O O . GLY A 1 158 ? -28.130 -59.389 0.449 1.00 55.75 158 GLY A O 1
ATOM 1247 N N . THR A 1 159 ? -27.397 -59.178 -1.641 1.00 53.81 159 THR A N 1
ATOM 1248 C CA . THR A 1 159 ? -26.777 -60.502 -1.794 1.00 53.81 159 THR A CA 1
ATOM 1249 C C . THR A 1 159 ? -25.265 -60.380 -1.624 1.00 53.81 159 THR A C 1
ATOM 1251 O O . THR A 1 159 ? -24.652 -59.562 -2.310 1.00 53.81 159 THR A O 1
ATOM 1254 N N . SER A 1 160 ? -24.647 -61.186 -0.751 1.00 53.00 160 SER A N 1
ATOM 1255 C CA . SER A 1 160 ? -23.238 -61.010 -0.348 1.00 53.00 160 SER A CA 1
ATOM 1256 C C . SER A 1 160 ? -22.195 -61.289 -1.436 1.00 53.00 160 SER A C 1
ATOM 1258 O O . SER A 1 160 ? -21.020 -61.041 -1.201 1.00 53.00 160 SER A O 1
ATOM 1260 N N . GLU A 1 161 ? -22.591 -61.793 -2.605 1.00 56.31 161 GLU A N 1
ATOM 1261 C CA . GLU A 1 161 ? -21.669 -62.111 -3.706 1.00 56.31 161 GLU A CA 1
ATOM 1262 C C . GLU A 1 161 ? -21.567 -61.005 -4.776 1.00 56.31 161 GLU A C 1
ATOM 1264 O O . GLU A 1 161 ? -20.770 -61.125 -5.704 1.00 56.31 161 GLU A O 1
ATOM 1269 N N . ARG A 1 162 ? -22.345 -59.913 -4.680 1.00 67.44 162 ARG A N 1
ATOM 1270 C CA . ARG A 1 162 ? -22.330 -58.827 -5.684 1.00 67.44 162 ARG A CA 1
ATOM 1271 C C . ARG A 1 162 ? -21.446 -57.646 -5.271 1.00 67.44 162 ARG A C 1
ATOM 1273 O O . ARG A 1 162 ? -21.502 -57.191 -4.130 1.00 67.44 162 ARG A O 1
ATOM 1280 N N . ARG A 1 163 ? -20.682 -57.115 -6.237 1.00 78.44 163 ARG A N 1
ATOM 1281 C CA . ARG A 1 163 ? -19.805 -55.944 -6.064 1.00 78.44 163 ARG A CA 1
ATOM 1282 C C . ARG A 1 163 ? -20.613 -54.644 -5.892 1.00 78.44 163 ARG A C 1
ATOM 1284 O O . ARG A 1 163 ? -21.665 -54.508 -6.518 1.00 78.44 163 ARG A O 1
ATOM 1291 N N . PRO A 1 164 ? -20.130 -53.674 -5.096 1.00 84.06 164 PRO A N 1
ATOM 1292 C CA . PRO A 1 164 ? -20.773 -52.367 -4.951 1.00 84.06 164 PRO A CA 1
ATOM 1293 C C . PRO A 1 164 ? -20.781 -51.577 -6.267 1.00 84.06 164 PRO A C 1
ATOM 1295 O O . PRO A 1 164 ? -19.766 -51.523 -6.963 1.00 84.06 164 PRO A O 1
ATOM 1298 N N . THR A 1 165 ? -21.901 -50.925 -6.585 1.00 85.75 165 THR A N 1
ATOM 1299 C CA . THR A 1 165 ? -22.027 -50.053 -7.766 1.00 85.75 165 THR A CA 1
ATOM 1300 C C . THR A 1 165 ? -22.934 -48.856 -7.478 1.00 85.75 165 THR A C 1
ATOM 1302 O O . THR A 1 165 ? -23.963 -48.976 -6.813 1.00 85.75 165 THR A O 1
ATOM 1305 N N . ILE A 1 166 ? -22.546 -47.690 -7.992 1.00 83.81 166 ILE A N 1
ATOM 1306 C CA . ILE A 1 166 ? -23.321 -46.447 -7.968 1.00 83.81 166 ILE A CA 1
ATOM 1307 C C . ILE A 1 166 ? -24.395 -46.495 -9.055 1.00 83.81 166 ILE A C 1
ATOM 1309 O O . ILE A 1 166 ? -25.552 -46.147 -8.813 1.00 83.81 166 ILE A O 1
ATOM 1313 N N . PHE A 1 167 ? -24.028 -46.934 -10.261 1.00 80.69 167 PHE A N 1
ATOM 1314 C CA . PHE A 1 167 ? -24.930 -46.902 -11.413 1.00 80.69 167 PHE A CA 1
ATOM 1315 C C . PHE A 1 167 ? -25.873 -48.106 -11.501 1.00 80.69 167 PHE A C 1
ATOM 1317 O O . PHE A 1 167 ? -26.906 -47.996 -12.163 1.00 80.69 167 PHE A O 1
ATOM 1324 N N . GLY A 1 168 ? -25.591 -49.220 -10.821 1.00 74.56 168 GLY A N 1
ATOM 1325 C CA . GLY A 1 168 ? -26.394 -50.447 -10.909 1.00 74.56 168 GLY A CA 1
ATOM 1326 C C . GLY A 1 168 ? -26.205 -51.216 -12.226 1.00 74.56 168 GLY A C 1
ATOM 1327 O O . GLY A 1 168 ? -25.422 -50.818 -13.086 1.00 74.56 168 GLY A O 1
ATOM 1328 N N . ASP A 1 169 ? -26.973 -52.299 -12.404 1.00 65.25 169 ASP A N 1
ATOM 1329 C CA . ASP A 1 169 ? -26.813 -53.272 -13.507 1.00 65.25 169 ASP A CA 1
ATOM 1330 C C . ASP A 1 169 ? -26.940 -52.659 -14.928 1.00 65.25 169 ASP A C 1
ATOM 1332 O O . ASP A 1 169 ? -26.402 -53.203 -15.887 1.00 65.25 169 ASP A O 1
ATOM 1336 N N . ASN A 1 170 ? -27.603 -51.502 -15.080 1.00 66.25 170 ASN A N 1
ATOM 1337 C CA . ASN A 1 170 ? -27.865 -50.834 -16.367 1.00 66.25 170 ASN A CA 1
ATOM 1338 C C . ASN A 1 170 ? -27.075 -49.514 -16.540 1.00 66.25 170 ASN A C 1
ATOM 1340 O O . ASN A 1 170 ? -27.632 -48.483 -16.930 1.00 66.25 170 ASN A O 1
ATOM 1344 N N . ALA A 1 171 ? -25.769 -49.529 -16.248 1.00 64.88 171 ALA A N 1
ATOM 1345 C CA . ALA A 1 171 ? -24.906 -48.342 -16.310 1.00 64.88 171 ALA A CA 1
ATOM 1346 C C . ALA A 1 171 ? -24.950 -47.614 -17.671 1.00 64.88 171 ALA A C 1
ATOM 1348 O O . ALA A 1 171 ? -25.097 -46.393 -17.708 1.00 64.88 171 ALA A O 1
ATOM 1349 N N . ALA A 1 172 ? -24.911 -48.348 -18.790 1.00 62.22 172 ALA A N 1
ATOM 1350 C CA . ALA A 1 172 ? -24.927 -47.758 -20.134 1.00 62.22 172 ALA A CA 1
ATOM 1351 C C . ALA A 1 172 ? -26.208 -46.950 -20.422 1.00 62.22 172 ALA A C 1
ATOM 1353 O O . ALA A 1 172 ? -26.136 -45.863 -20.988 1.00 62.22 172 ALA A O 1
ATOM 1354 N N . ALA A 1 173 ? -27.374 -47.439 -19.981 1.00 61.25 173 ALA A N 1
ATOM 1355 C CA . ALA A 1 173 ? -28.646 -46.736 -20.163 1.00 61.25 173 ALA A CA 1
ATOM 1356 C C . ALA A 1 173 ? -28.747 -45.474 -19.286 1.00 61.25 173 ALA A C 1
ATOM 1358 O O . ALA A 1 173 ? -29.333 -44.478 -19.702 1.00 61.25 173 ALA A O 1
ATOM 1359 N N . ARG A 1 174 ? -28.164 -45.496 -18.078 1.00 62.78 174 ARG A N 1
ATOM 1360 C CA . ARG A 1 174 ? -28.227 -44.375 -17.120 1.00 62.78 174 ARG A CA 1
ATOM 1361 C C . ARG A 1 174 ? -27.223 -43.261 -17.418 1.00 62.78 174 ARG A C 1
ATOM 1363 O O . ARG A 1 174 ? -27.513 -42.102 -17.135 1.00 62.78 174 ARG A O 1
ATOM 1370 N N . LEU A 1 175 ? -26.072 -43.594 -17.998 1.00 66.62 175 LEU A N 1
ATOM 1371 C CA . LEU A 1 175 ? -25.053 -42.615 -18.393 1.00 66.62 175 LEU A CA 1
ATOM 1372 C C . LEU A 1 175 ? -25.420 -41.847 -19.675 1.00 66.62 175 LEU A C 1
ATOM 1374 O O . LEU A 1 175 ? -24.849 -40.791 -19.922 1.00 66.62 175 LEU A O 1
ATOM 1378 N N . GLY A 1 176 ? -26.369 -42.350 -20.473 1.00 62.09 176 GLY A N 1
ATOM 1379 C CA . GLY A 1 176 ? -26.743 -41.754 -21.761 1.00 62.09 176 GLY A CA 1
ATOM 1380 C C . GLY A 1 176 ? -27.725 -40.576 -21.698 1.00 62.09 176 GLY A C 1
ATOM 1381 O O . GLY A 1 176 ? -27.887 -39.892 -22.703 1.00 62.09 176 GLY A O 1
ATOM 1382 N N . SER A 1 177 ? -28.383 -40.325 -20.559 1.00 66.25 177 SER A N 1
ATOM 1383 C CA . SER A 1 177 ? -29.355 -39.226 -20.411 1.00 66.25 177 SER A CA 1
ATOM 1384 C C . SER A 1 177 ? -28.916 -38.228 -19.335 1.00 66.25 177 SER A C 1
ATOM 1386 O O . SER A 1 177 ? -28.552 -38.620 -18.222 1.00 66.25 177 SER A O 1
ATOM 1388 N N . GLU A 1 178 ? -28.977 -36.932 -19.655 1.00 65.06 178 GLU A N 1
ATOM 1389 C CA . GLU A 1 178 ? -28.588 -35.837 -18.756 1.00 65.06 178 GLU A CA 1
ATOM 1390 C C . GLU A 1 178 ? -29.419 -35.824 -17.464 1.00 65.06 178 GLU A C 1
ATOM 1392 O O . GLU A 1 178 ? -28.868 -35.693 -16.370 1.00 65.06 178 GLU A O 1
ATOM 1397 N N . ALA A 1 179 ? -30.731 -36.065 -17.572 1.00 69.62 179 ALA A N 1
ATOM 1398 C CA . ALA A 1 179 ? -31.635 -36.125 -16.425 1.00 69.62 179 ALA A CA 1
ATOM 1399 C C . ALA A 1 179 ? -31.237 -37.229 -15.427 1.00 69.62 179 ALA A C 1
ATOM 1401 O O . ALA A 1 179 ? -31.304 -37.030 -14.213 1.00 69.62 179 ALA A O 1
ATOM 1402 N N . THR A 1 180 ? -30.766 -38.382 -15.918 1.00 71.19 180 THR A N 1
ATOM 1403 C CA . THR A 1 180 ? -30.257 -39.458 -15.050 1.00 71.19 180 THR A CA 1
ATOM 1404 C C . THR A 1 180 ? -28.903 -39.127 -14.439 1.00 71.19 180 THR A C 1
ATOM 1406 O O . THR A 1 180 ? -28.704 -39.439 -13.267 1.00 71.19 180 THR A O 1
ATOM 1409 N N . LEU A 1 181 ? -27.984 -38.488 -15.176 1.00 74.12 181 LEU A N 1
ATOM 1410 C CA . LEU A 1 181 ? -26.696 -38.057 -14.620 1.00 74.12 181 LEU A CA 1
ATOM 1411 C C . LEU A 1 181 ? -26.909 -37.075 -13.465 1.00 74.12 181 LEU A C 1
ATOM 1413 O O . LEU A 1 181 ? -26.319 -37.254 -12.400 1.00 74.12 181 LEU A O 1
ATOM 1417 N N . LEU A 1 182 ? -27.794 -36.091 -13.632 1.00 74.94 182 LEU A N 1
ATOM 1418 C CA . LEU A 1 182 ? -28.077 -35.110 -12.585 1.00 74.94 182 LEU A CA 1
ATOM 1419 C C . LEU A 1 182 ? -28.623 -35.767 -11.305 1.00 74.94 182 LEU A C 1
ATOM 1421 O O . LEU A 1 182 ? -28.270 -35.350 -10.203 1.00 74.94 182 LEU A O 1
ATOM 1425 N N . GLY A 1 183 ? -29.407 -36.842 -11.442 1.00 78.38 183 GLY A N 1
ATOM 1426 C CA . GLY A 1 183 ? -29.960 -37.602 -10.316 1.00 78.38 183 GLY A CA 1
ATOM 1427 C C . GLY A 1 183 ? -28.914 -38.244 -9.393 1.00 78.38 183 GLY A C 1
ATOM 1428 O O . GLY A 1 183 ? -29.211 -38.501 -8.229 1.00 78.38 183 GLY A O 1
ATOM 1429 N N . PHE A 1 184 ? -27.681 -38.464 -9.866 1.00 81.75 184 PHE A N 1
ATOM 1430 C CA . PHE A 1 184 ? -26.586 -39.017 -9.054 1.00 81.75 184 PHE A CA 1
ATOM 1431 C C . PHE A 1 184 ? -25.757 -37.959 -8.318 1.00 81.75 184 PHE A C 1
ATOM 1433 O O . PHE A 1 184 ? -24.978 -38.318 -7.431 1.00 81.75 184 PHE A O 1
ATOM 1440 N N . LYS A 1 185 ? -25.924 -36.672 -8.654 1.00 81.25 185 LYS A N 1
ATOM 1441 C CA . LYS A 1 185 ? -25.108 -35.555 -8.152 1.00 81.25 185 LYS A CA 1
ATOM 1442 C C . LYS A 1 185 ? -24.934 -35.586 -6.637 1.00 81.25 185 LYS A C 1
ATOM 1444 O O . LYS A 1 185 ? -23.808 -35.656 -6.142 1.00 81.25 185 LYS A O 1
ATOM 1449 N N . ASP A 1 186 ? -26.045 -35.575 -5.908 1.00 75.94 186 ASP A N 1
ATOM 1450 C CA . ASP A 1 186 ? -26.027 -35.476 -4.448 1.00 75.94 186 ASP A CA 1
ATOM 1451 C C . ASP A 1 186 ? -25.429 -36.723 -3.801 1.00 75.94 186 ASP A C 1
ATOM 1453 O O . ASP A 1 186 ? -24.609 -36.623 -2.886 1.00 75.94 186 ASP A O 1
ATOM 1457 N N . SER A 1 187 ? -25.792 -37.906 -4.300 1.00 81.25 187 SER A N 1
ATOM 1458 C CA . SER A 1 187 ? -25.316 -39.177 -3.758 1.00 81.25 187 SER A CA 1
ATOM 1459 C C . SER A 1 187 ? -23.810 -39.358 -3.966 1.00 81.25 187 SER A C 1
ATOM 1461 O O . SER A 1 187 ? -23.101 -39.704 -3.019 1.00 81.25 187 SER A O 1
ATOM 1463 N N . VAL A 1 188 ? -23.300 -39.058 -5.166 1.00 87.31 188 VAL A N 1
ATOM 1464 C CA . VAL A 1 188 ? -21.870 -39.165 -5.500 1.00 87.31 188 VAL A CA 1
ATOM 1465 C C . VAL A 1 188 ? -21.051 -38.139 -4.723 1.00 87.31 188 VAL A C 1
ATOM 1467 O O . VAL A 1 188 ? -20.069 -38.491 -4.066 1.00 87.31 188 VAL A O 1
ATOM 1470 N N . MET A 1 189 ? -21.459 -36.867 -4.745 1.00 85.44 189 MET A N 1
ATOM 1471 C CA . MET A 1 189 ? -20.704 -35.803 -4.083 1.00 85.44 189 MET A CA 1
ATOM 1472 C C . MET A 1 189 ? -20.724 -35.937 -2.561 1.00 85.44 189 MET A C 1
ATOM 1474 O O . MET A 1 189 ? -19.699 -35.704 -1.912 1.00 85.44 189 MET A O 1
ATOM 1478 N N . SER A 1 190 ? -21.850 -36.363 -1.981 1.00 81.94 190 SER A N 1
ATOM 1479 C CA . SER A 1 190 ? -21.925 -36.674 -0.554 1.00 81.94 190 SER A CA 1
ATOM 1480 C C . SER A 1 190 ? -20.987 -37.825 -0.192 1.00 81.94 190 SER A C 1
ATOM 1482 O O . SER A 1 190 ? -20.259 -37.728 0.796 1.00 81.94 190 SER A O 1
ATOM 1484 N N . TRP A 1 191 ? -20.954 -38.894 -0.991 1.00 89.31 191 TRP A N 1
ATOM 1485 C CA . TRP A 1 191 ? -20.110 -40.056 -0.714 1.00 89.31 191 TRP A CA 1
ATOM 1486 C C . TRP A 1 191 ? -18.613 -39.753 -0.857 1.00 89.31 191 TRP A C 1
ATOM 1488 O O . TRP A 1 191 ? -17.852 -40.049 0.064 1.00 89.31 191 TRP A O 1
ATOM 1498 N N . ILE A 1 192 ? -18.187 -39.075 -1.931 1.00 89.31 192 ILE A N 1
ATOM 1499 C CA . ILE A 1 192 ? -16.784 -38.653 -2.101 1.00 89.31 192 ILE A CA 1
ATOM 1500 C C . ILE A 1 192 ? -16.343 -37.746 -0.946 1.00 89.31 192 ILE A C 1
ATOM 1502 O O . ILE A 1 192 ? -15.229 -37.880 -0.437 1.00 89.31 192 ILE A O 1
ATOM 1506 N N . ASN A 1 193 ? -17.221 -36.849 -0.491 1.00 84.56 193 ASN A N 1
ATOM 1507 C CA . ASN A 1 193 ? -16.945 -35.987 0.654 1.00 84.56 193 ASN A CA 1
ATOM 1508 C C . ASN A 1 193 ? -16.800 -36.787 1.957 1.00 84.56 193 ASN A C 1
ATOM 1510 O O . ASN A 1 193 ? -15.881 -36.527 2.735 1.00 84.56 193 ASN A O 1
ATOM 1514 N N . CYS A 1 194 ? -17.665 -37.781 2.184 1.00 87.31 194 CYS A N 1
ATOM 1515 C CA . CYS A 1 194 ? -17.528 -38.711 3.301 1.00 87.31 194 CYS A CA 1
ATOM 1516 C C . CYS A 1 194 ? -16.173 -39.430 3.252 1.00 87.31 194 CYS A C 1
ATOM 1518 O O . CYS A 1 194 ? -15.391 -39.275 4.188 1.00 87.31 194 CYS A O 1
ATOM 1520 N N . ILE A 1 195 ? -15.846 -40.101 2.142 1.00 89.56 195 ILE A N 1
ATOM 1521 C CA . ILE A 1 195 ? -14.588 -40.844 1.968 1.00 89.56 195 ILE A CA 1
ATOM 1522 C C . ILE A 1 195 ? -13.360 -39.961 2.205 1.00 89.56 195 ILE A C 1
ATOM 1524 O O . ILE A 1 195 ? -12.472 -40.356 2.961 1.00 89.56 195 ILE A O 1
ATOM 1528 N N . ASP A 1 196 ? -13.308 -38.757 1.630 1.00 88.75 196 ASP A N 1
ATOM 1529 C CA . ASP A 1 196 ? -12.217 -37.797 1.852 1.00 88.75 196 ASP A CA 1
ATOM 1530 C C . ASP A 1 196 ? -12.096 -37.426 3.338 1.00 88.75 196 ASP A C 1
ATOM 1532 O O . ASP A 1 196 ? -11.032 -37.522 3.952 1.00 88.75 196 ASP A O 1
ATOM 1536 N N . SER A 1 197 ? -13.219 -37.046 3.950 1.00 83.50 197 SER A N 1
ATOM 1537 C CA . SER A 1 197 ? -13.258 -36.584 5.337 1.00 83.50 197 SER A CA 1
ATOM 1538 C C . SER A 1 197 ? -12.882 -37.673 6.351 1.00 83.50 197 SER A C 1
ATOM 1540 O O . SER A 1 197 ? -12.223 -37.368 7.351 1.00 83.50 197 SER A O 1
ATOM 1542 N N . THR A 1 198 ? -13.250 -38.927 6.083 1.00 86.44 198 THR A N 1
ATOM 1543 C CA . THR A 1 198 ? -12.896 -40.094 6.893 1.00 86.44 198 THR A CA 1
ATOM 1544 C C . THR A 1 198 ? -11.441 -40.492 6.657 1.00 86.44 198 THR A C 1
ATOM 1546 O O . THR A 1 198 ? -10.714 -40.724 7.620 1.00 86.44 198 THR A O 1
ATOM 1549 N N . THR A 1 199 ? -10.971 -40.493 5.406 1.00 85.62 199 THR A N 1
ATOM 1550 C CA . THR A 1 199 ? -9.585 -40.829 5.038 1.00 85.62 199 THR A CA 1
ATOM 1551 C C . THR A 1 199 ? -8.576 -39.928 5.746 1.00 85.62 199 THR A C 1
ATOM 1553 O O . THR A 1 199 ? -7.644 -40.420 6.380 1.00 85.62 199 THR A O 1
ATOM 1556 N N . VAL A 1 200 ? -8.788 -38.610 5.717 1.00 82.00 200 VAL A N 1
ATOM 1557 C CA . VAL A 1 200 ? -7.870 -37.632 6.329 1.00 82.00 200 VAL A CA 1
ATOM 1558 C C . VAL A 1 200 ? -7.702 -37.846 7.840 1.00 82.00 200 VAL A C 1
ATOM 1560 O O . VAL A 1 200 ? -6.632 -37.583 8.389 1.00 82.00 200 VAL A O 1
ATOM 1563 N N . VAL A 1 201 ? -8.746 -38.318 8.527 1.00 82.25 201 VAL A N 1
ATOM 1564 C CA . VAL A 1 201 ? -8.749 -38.472 9.989 1.00 82.25 201 VAL A CA 1
ATOM 1565 C C . VAL A 1 201 ? -8.358 -39.882 10.428 1.00 82.25 201 VAL A C 1
ATOM 1567 O O . VAL A 1 201 ? -7.551 -40.034 11.346 1.00 82.25 201 VAL A O 1
ATOM 1570 N N . ALA A 1 202 ? -8.938 -40.902 9.798 1.00 87.44 202 ALA A N 1
ATOM 1571 C CA . ALA A 1 202 ? -8.907 -42.281 10.271 1.00 87.44 202 ALA A CA 1
ATOM 1572 C C . ALA A 1 202 ? -7.800 -43.122 9.627 1.00 87.44 202 ALA A C 1
ATOM 1574 O O . ALA A 1 202 ? -7.270 -44.018 10.280 1.00 87.44 202 ALA A O 1
ATOM 1575 N N . MET A 1 203 ? -7.404 -42.834 8.383 1.00 86.19 203 MET A N 1
ATOM 1576 C CA . MET A 1 203 ? -6.416 -43.647 7.661 1.00 86.19 203 MET A CA 1
ATOM 1577 C C . MET A 1 203 ? -5.043 -43.734 8.352 1.00 86.19 203 MET A C 1
ATOM 1579 O O . MET A 1 203 ? -4.462 -44.817 8.338 1.00 86.19 203 MET A O 1
ATOM 1583 N N . PRO A 1 204 ? -4.513 -42.674 9.004 1.00 80.56 204 PRO A N 1
ATOM 1584 C CA . PRO A 1 204 ? -3.266 -42.785 9.765 1.00 80.56 204 PRO A CA 1
ATOM 1585 C C . PRO A 1 204 ? -3.347 -43.718 10.983 1.00 80.56 204 PRO A C 1
ATOM 1587 O O . PRO A 1 204 ? -2.310 -44.154 11.470 1.00 80.56 204 PRO A O 1
ATOM 1590 N N . LEU A 1 205 ? -4.551 -43.985 11.501 1.00 83.12 205 LEU A N 1
ATOM 1591 C CA . LEU A 1 205 ? -4.770 -44.789 12.710 1.00 83.12 205 LEU A CA 1
ATOM 1592 C C . LEU A 1 205 ? -5.237 -46.213 12.395 1.00 83.12 205 LEU A C 1
ATOM 1594 O O . LEU A 1 205 ? -4.835 -47.136 13.089 1.00 83.12 205 LEU A O 1
ATOM 1598 N N . PHE A 1 206 ? -6.028 -46.397 11.334 1.00 87.19 206 PHE A N 1
ATOM 1599 C CA . PHE A 1 206 ? -6.583 -47.692 10.924 1.00 87.19 206 PHE A CA 1
ATOM 1600 C C . PHE A 1 206 ? -6.192 -48.080 9.484 1.00 87.19 206 PHE A C 1
ATOM 1602 O O . PHE A 1 206 ? -7.070 -48.417 8.690 1.00 87.19 206 PHE A O 1
ATOM 1609 N N . PRO A 1 207 ? -4.906 -48.034 9.084 1.00 84.69 207 PRO A N 1
ATOM 1610 C CA . PRO A 1 207 ? -4.510 -48.234 7.684 1.00 84.69 207 PRO A CA 1
ATOM 1611 C C . PRO A 1 207 ? -4.935 -49.601 7.122 1.00 84.69 207 PRO A C 1
ATOM 1613 O O . PRO A 1 207 ? -5.298 -49.699 5.952 1.00 84.69 207 PRO A O 1
ATOM 1616 N N . ARG A 1 208 ? -4.949 -50.638 7.967 1.00 85.12 208 ARG A N 1
ATOM 1617 C CA . ARG A 1 208 ? -5.372 -52.007 7.638 1.00 85.12 208 ARG A CA 1
ATOM 1618 C C . ARG A 1 208 ? -6.842 -52.112 7.224 1.00 85.12 208 ARG A C 1
ATOM 1620 O O . ARG A 1 208 ? -7.142 -52.868 6.312 1.00 85.12 208 ARG A O 1
ATOM 1627 N N . VAL A 1 209 ? -7.737 -51.326 7.829 1.00 89.75 209 VAL A N 1
ATOM 1628 C CA . VAL A 1 209 ? -9.169 -51.309 7.474 1.00 89.75 209 VAL A CA 1
ATOM 1629 C C . VAL A 1 209 ? -9.381 -50.757 6.070 1.00 89.75 209 VAL A C 1
ATOM 1631 O O . VAL A 1 209 ? -10.142 -51.310 5.282 1.00 89.75 209 VAL A O 1
ATOM 1634 N N . PHE A 1 210 ? -8.688 -49.671 5.731 1.00 91.50 210 PHE A N 1
ATOM 1635 C CA . PHE A 1 210 ? -8.759 -49.103 4.386 1.00 91.50 210 PHE A CA 1
ATOM 1636 C C . PHE A 1 210 ? -8.115 -50.028 3.348 1.00 91.50 210 PHE A C 1
ATOM 1638 O O . PHE A 1 210 ? -8.600 -50.099 2.225 1.00 91.50 210 PHE A O 1
ATOM 1645 N N . ALA A 1 211 ? -7.068 -50.765 3.732 1.00 89.81 211 ALA A N 1
ATOM 1646 C CA . ALA A 1 211 ? -6.468 -51.785 2.882 1.00 89.81 211 ALA A CA 1
ATOM 1647 C C . ALA A 1 211 ? -7.425 -52.966 2.635 1.00 89.81 211 ALA A C 1
ATOM 1649 O O . ALA A 1 211 ? -7.655 -53.336 1.488 1.00 89.81 211 ALA A O 1
ATOM 1650 N N . SER A 1 212 ? -8.041 -53.526 3.682 1.00 88.81 212 SER A N 1
ATOM 1651 C CA . SER A 1 212 ? -8.939 -54.683 3.550 1.00 88.81 212 SER A CA 1
ATOM 1652 C C . SER A 1 212 ? -10.223 -54.379 2.776 1.00 88.81 212 SER A C 1
ATOM 1654 O O . SER A 1 212 ? -10.780 -55.275 2.153 1.00 88.81 212 SER A O 1
ATOM 1656 N N . THR A 1 213 ? -10.674 -53.124 2.782 1.00 91.31 213 THR A N 1
ATOM 1657 C CA . THR A 1 213 ? -11.897 -52.671 2.094 1.00 91.31 213 THR A CA 1
ATOM 1658 C C . THR A 1 213 ? -11.633 -51.993 0.747 1.00 91.31 213 THR A C 1
ATOM 1660 O O . THR A 1 213 ? -12.563 -51.552 0.070 1.00 91.31 213 THR A O 1
ATOM 1663 N N . PHE A 1 214 ? -10.371 -51.890 0.326 1.00 93.44 214 PHE A N 1
ATOM 1664 C CA . PHE A 1 214 ? -9.981 -51.132 -0.861 1.00 93.44 214 PHE A CA 1
ATOM 1665 C C . PHE A 1 214 ? -10.703 -51.599 -2.138 1.00 93.44 214 PHE A C 1
ATOM 1667 O O . PHE A 1 214 ? -11.210 -50.765 -2.887 1.00 93.44 214 PHE A O 1
ATOM 1674 N N . PHE A 1 215 ? -10.812 -52.912 -2.361 1.00 90.69 215 PHE A N 1
ATOM 1675 C CA . PHE A 1 215 ? -11.449 -53.482 -3.560 1.00 90.69 215 PHE A CA 1
ATOM 1676 C C . PHE A 1 215 ? -12.972 -53.325 -3.612 1.00 90.69 215 PHE A C 1
ATOM 1678 O O . PHE A 1 215 ? -13.555 -53.394 -4.697 1.00 90.69 215 PHE A O 1
ATOM 1685 N N . ASP A 1 216 ? -13.604 -53.061 -2.468 1.00 89.06 216 ASP A N 1
ATOM 1686 C CA . ASP A 1 216 ? -15.022 -52.711 -2.391 1.00 89.06 216 ASP A CA 1
ATOM 1687 C C . ASP A 1 216 ? -15.251 -51.223 -2.698 1.00 89.06 216 ASP A C 1
ATOM 1689 O O . ASP A 1 216 ? -16.279 -50.840 -3.254 1.00 89.06 216 ASP A O 1
ATOM 1693 N N . VAL A 1 217 ? -14.277 -50.369 -2.361 1.00 92.19 217 VAL A N 1
ATOM 1694 C CA . VAL A 1 217 ? -14.331 -48.913 -2.574 1.00 92.19 217 VAL A CA 1
ATOM 1695 C C . VAL A 1 217 ? -13.903 -48.519 -3.993 1.00 92.19 217 VAL A C 1
ATOM 1697 O O . VAL A 1 217 ? -14.468 -47.592 -4.572 1.00 92.19 217 VAL A O 1
ATOM 1700 N N . LEU A 1 218 ? -12.925 -49.216 -4.574 1.00 92.81 218 LEU A N 1
ATOM 1701 C CA . LEU A 1 218 ? -12.363 -48.936 -5.898 1.00 92.81 218 LEU A CA 1
ATOM 1702 C C . LEU A 1 218 ? -13.405 -48.781 -7.032 1.00 92.81 218 LEU A C 1
ATOM 1704 O O . LEU A 1 218 ? -13.327 -47.772 -7.743 1.00 92.81 218 LEU A O 1
ATOM 1708 N N . PRO A 1 219 ? -14.398 -49.681 -7.208 1.00 91.25 219 PRO A N 1
ATOM 1709 C CA . PRO A 1 219 ? -15.407 -49.524 -8.261 1.00 91.25 219 PRO A CA 1
ATOM 1710 C C . PRO A 1 219 ? -16.232 -48.241 -8.089 1.00 91.25 219 PRO A C 1
ATOM 1712 O O . PRO A 1 219 ? -16.523 -47.558 -9.072 1.00 91.25 219 PRO A O 1
ATOM 1715 N N . LEU A 1 220 ? -16.540 -47.861 -6.844 1.00 92.69 220 LEU A N 1
ATOM 1716 C CA . LEU A 1 220 ? -17.287 -46.644 -6.517 1.00 92.69 220 LEU A CA 1
ATOM 1717 C C . LEU A 1 220 ? -16.470 -45.378 -6.827 1.00 92.69 220 LEU A C 1
ATOM 1719 O O . LEU A 1 220 ? -17.023 -44.389 -7.310 1.00 92.69 220 LEU A O 1
ATOM 1723 N N . LEU A 1 221 ? -15.150 -45.402 -6.603 1.00 93.44 221 LEU A N 1
ATOM 1724 C CA . LEU A 1 221 ? -14.254 -44.306 -6.996 1.00 93.44 221 LEU A CA 1
ATOM 1725 C C . LEU A 1 221 ? -14.211 -44.142 -8.520 1.00 93.44 221 LEU A C 1
ATOM 1727 O O . LEU A 1 221 ? -14.324 -43.020 -9.015 1.00 93.44 221 LEU A O 1
ATOM 1731 N N . GLY A 1 222 ? -14.082 -45.249 -9.257 1.00 92.12 222 GLY A N 1
ATOM 1732 C CA . GLY A 1 222 ? -14.085 -45.247 -10.720 1.00 92.12 222 GLY A CA 1
ATOM 1733 C C . GLY A 1 222 ? -15.381 -44.681 -11.300 1.00 92.12 222 GLY A C 1
ATOM 1734 O O . GLY A 1 222 ? -15.340 -43.781 -12.137 1.00 92.12 222 GLY A O 1
ATOM 1735 N N . GLU A 1 223 ? -16.529 -45.148 -10.808 1.00 91.56 223 GLU A N 1
ATOM 1736 C CA . GLU A 1 223 ? -17.849 -44.671 -11.242 1.00 91.56 223 GLU A CA 1
ATOM 1737 C C . GLU A 1 223 ? -18.092 -43.208 -10.856 1.00 91.56 223 GLU A C 1
ATOM 1739 O O . GLU A 1 223 ? -18.608 -42.434 -11.660 1.00 91.56 223 GLU A O 1
ATOM 1744 N N . SER A 1 224 ? -17.641 -42.786 -9.673 1.00 93.00 224 SER A N 1
ATOM 1745 C CA . SER A 1 224 ? -17.718 -41.382 -9.258 1.00 93.00 224 SER A CA 1
ATOM 1746 C C . SER A 1 224 ? -16.924 -40.469 -10.194 1.00 93.00 224 SER A C 1
ATOM 1748 O O . SER A 1 224 ? -17.436 -39.432 -10.613 1.00 93.00 224 SER A O 1
ATOM 1750 N N . LEU A 1 225 ? -15.686 -40.841 -10.547 1.00 93.25 225 LEU A N 1
ATOM 1751 C CA . LEU A 1 225 ? -14.865 -40.047 -11.467 1.00 93.25 225 LEU A CA 1
ATOM 1752 C C . LEU A 1 225 ? -15.477 -40.009 -12.870 1.00 93.25 225 LEU A C 1
ATOM 1754 O O . LEU A 1 225 ? -15.535 -38.944 -13.484 1.00 93.25 225 LEU A O 1
ATOM 1758 N N . GLN A 1 226 ? -15.967 -41.154 -13.346 1.00 90.62 226 GLN A N 1
ATOM 1759 C CA . GLN A 1 226 ? -16.636 -41.267 -14.636 1.00 90.62 226 GLN A CA 1
ATOM 1760 C C . GLN A 1 226 ? -17.868 -40.360 -14.697 1.00 90.62 226 GLN A C 1
ATOM 1762 O O . GLN A 1 226 ? -18.020 -39.606 -15.656 1.00 90.62 226 GLN A O 1
ATOM 1767 N N . TRP A 1 227 ? -18.702 -40.367 -13.652 1.00 90.12 227 TRP A N 1
ATOM 1768 C CA . TRP A 1 227 ? -19.836 -39.454 -13.535 1.00 90.12 227 TRP A CA 1
ATOM 1769 C C . TRP A 1 227 ? -19.391 -37.989 -13.603 1.00 90.12 227 TRP A C 1
ATOM 1771 O O . TRP A 1 227 ? -19.940 -37.234 -14.399 1.00 90.12 227 TRP A O 1
ATOM 1781 N N . MET A 1 228 ? -18.377 -37.587 -12.825 1.00 90.25 228 MET A N 1
ATOM 1782 C CA . MET A 1 228 ? -17.912 -36.191 -12.786 1.00 90.25 228 MET A CA 1
ATOM 1783 C C . MET A 1 228 ? -17.418 -35.702 -14.149 1.00 90.25 228 MET A C 1
ATOM 1785 O O . MET A 1 228 ? -17.769 -34.600 -14.570 1.00 90.25 228 MET A O 1
ATOM 1789 N N . VAL A 1 229 ? -16.611 -36.513 -14.840 1.00 88.06 229 VAL A N 1
ATOM 1790 C CA . VAL A 1 229 ? -16.038 -36.157 -16.145 1.00 88.06 229 VAL A CA 1
ATOM 1791 C C . VAL A 1 229 ? -17.114 -36.147 -17.231 1.00 88.06 229 VAL A C 1
ATOM 1793 O O . VAL A 1 229 ? -17.143 -35.213 -18.033 1.00 88.06 229 VAL A O 1
ATOM 1796 N N . LEU A 1 230 ? -18.029 -37.123 -17.247 1.00 84.88 230 LEU A N 1
ATOM 1797 C CA . LEU A 1 230 ? -19.138 -37.154 -18.207 1.00 84.88 230 LEU A CA 1
ATOM 1798 C C . LEU A 1 230 ? -20.119 -36.004 -17.977 1.00 84.88 230 LEU A C 1
ATOM 1800 O O . LEU A 1 230 ? -20.460 -35.315 -18.932 1.00 84.88 230 LEU A O 1
ATOM 1804 N N . ASN A 1 231 ? -20.508 -35.735 -16.729 1.00 83.62 231 ASN A N 1
ATOM 1805 C CA . ASN A 1 231 ? -21.371 -34.606 -16.382 1.00 83.62 231 ASN A CA 1
ATOM 1806 C C . ASN A 1 231 ? -20.745 -33.266 -16.815 1.00 83.62 231 ASN A C 1
ATOM 1808 O O . ASN A 1 231 ? -21.428 -32.433 -17.406 1.00 83.62 231 ASN A O 1
ATOM 1812 N N . ALA A 1 232 ? -19.434 -33.087 -16.609 1.00 80.00 232 ALA A N 1
ATOM 1813 C CA . ALA A 1 232 ? -18.717 -31.910 -17.102 1.00 80.00 232 ALA A CA 1
ATOM 1814 C C . ALA A 1 232 ? -18.655 -31.849 -18.642 1.00 80.00 232 ALA A C 1
ATOM 1816 O O . ALA A 1 232 ? -18.751 -30.767 -19.214 1.00 80.00 232 ALA A O 1
ATOM 1817 N N . SER A 1 233 ? -18.514 -32.994 -19.318 1.00 75.56 233 SER A N 1
ATOM 1818 C CA . SER A 1 233 ? -18.352 -33.066 -20.779 1.00 75.56 233 SER A CA 1
ATOM 1819 C C . SER A 1 233 ? -19.667 -32.901 -21.551 1.00 75.56 233 SER A C 1
ATOM 1821 O O . SER A 1 233 ? -19.675 -32.252 -22.595 1.00 75.56 233 SER A O 1
ATOM 1823 N N . VAL A 1 234 ? -20.778 -33.466 -21.060 1.00 71.25 234 VAL A N 1
ATOM 1824 C CA . VAL A 1 234 ? -22.105 -33.387 -21.704 1.00 71.25 234 VAL A CA 1
ATOM 1825 C C . VAL A 1 234 ? -22.562 -31.932 -21.810 1.00 71.25 234 VAL A C 1
ATOM 1827 O O . VAL A 1 234 ? -22.934 -31.489 -22.894 1.00 71.25 234 VAL A O 1
ATOM 1830 N N . LYS A 1 235 ? -22.418 -31.149 -20.736 1.00 63.09 235 LYS A N 1
ATOM 1831 C CA . LYS A 1 235 ? -22.827 -29.735 -20.718 1.00 63.09 235 LYS A CA 1
ATOM 1832 C C . LYS A 1 235 ? -21.963 -28.815 -21.579 1.00 63.09 235 LYS A C 1
ATOM 1834 O O . LYS A 1 235 ? -22.418 -27.745 -21.970 1.00 63.09 235 LYS A O 1
ATOM 1839 N N . CYS A 1 236 ? -20.741 -29.222 -21.931 1.00 58.94 236 CYS A N 1
ATOM 1840 C CA . CYS A 1 236 ? -19.946 -28.484 -22.913 1.00 58.94 236 CYS A CA 1
ATOM 1841 C C . CYS A 1 236 ? -20.510 -28.602 -24.341 1.00 58.94 236 CYS A C 1
ATOM 1843 O O . CYS A 1 236 ? -20.244 -27.712 -25.145 1.00 58.94 236 CYS A O 1
ATOM 1845 N N . ARG A 1 237 ? -21.279 -29.656 -24.674 1.00 52.38 237 ARG A N 1
ATOM 1846 C CA . ARG A 1 237 ? -21.829 -29.859 -26.031 1.00 52.38 237 ARG A CA 1
ATOM 1847 C C . ARG A 1 237 ? -23.036 -28.962 -26.349 1.00 52.38 237 ARG A C 1
ATOM 1849 O O . ARG A 1 237 ? -23.253 -28.678 -27.520 1.00 52.38 237 ARG A O 1
ATOM 1856 N N . GLU A 1 238 ? -23.794 -28.491 -25.355 1.00 45.16 238 GLU A N 1
ATOM 1857 C CA . GLU A 1 238 ? -24.997 -27.663 -25.585 1.00 45.16 238 GLU A CA 1
ATOM 1858 C C . GLU A 1 238 ? -24.725 -26.170 -25.806 1.00 45.16 238 GLU A C 1
ATOM 1860 O O . GLU A 1 238 ? -25.615 -25.441 -26.249 1.00 45.16 238 GLU A O 1
ATOM 1865 N N . VAL A 1 239 ? -23.501 -25.687 -25.577 1.00 42.66 239 VAL A N 1
ATOM 1866 C CA . VAL A 1 239 ? -23.134 -24.321 -25.973 1.00 42.66 239 VAL A CA 1
ATOM 1867 C C . VAL A 1 239 ? -22.927 -24.315 -27.494 1.00 42.66 239 VAL A C 1
ATOM 1869 O O . VAL A 1 239 ? -21.802 -24.364 -27.981 1.00 42.66 239 VAL A O 1
ATOM 1872 N N . GLY A 1 240 ? -24.039 -24.333 -28.237 1.00 35.47 240 GLY A N 1
ATOM 1873 C CA . GLY A 1 240 ? -24.169 -24.530 -29.686 1.00 35.47 240 GLY A CA 1
ATOM 1874 C C . GLY A 1 240 ? -23.577 -23.422 -30.558 1.00 35.47 240 GLY A C 1
ATOM 1875 O O . GLY A 1 240 ? -24.263 -22.832 -31.386 1.00 35.47 240 GLY A O 1
ATOM 1876 N N . ILE A 1 241 ? -22.292 -23.135 -30.387 1.00 38.78 241 ILE A N 1
ATOM 1877 C CA . ILE A 1 241 ? -21.510 -22.287 -31.278 1.00 38.78 241 ILE A CA 1
ATOM 1878 C C . ILE A 1 241 ? -20.583 -23.233 -32.036 1.00 38.78 241 ILE A C 1
ATOM 1880 O O . ILE A 1 241 ? -19.784 -23.924 -31.412 1.00 38.78 241 ILE A O 1
ATOM 1884 N N . GLU A 1 242 ? -20.675 -23.252 -33.366 1.00 39.78 242 GLU A N 1
ATOM 1885 C CA . GLU A 1 242 ? -19.976 -24.161 -34.300 1.00 39.78 242 GLU A CA 1
ATOM 1886 C C . GLU A 1 242 ? -18.433 -24.220 -34.165 1.00 39.78 242 GLU A C 1
ATOM 1888 O O . GLU A 1 242 ? -17.781 -25.007 -34.841 1.00 39.78 242 GLU A O 1
ATOM 1893 N N . ASN A 1 243 ? -17.839 -23.477 -33.228 1.00 37.09 243 ASN A N 1
ATOM 1894 C CA . ASN A 1 243 ? -16.459 -23.636 -32.775 1.00 37.09 243 ASN A CA 1
ATOM 1895 C C . ASN A 1 243 ? -16.412 -24.374 -31.422 1.00 37.09 243 ASN A C 1
ATOM 1897 O O . ASN A 1 243 ? -16.128 -23.782 -30.378 1.00 37.09 243 ASN A O 1
ATOM 1901 N N . ALA A 1 244 ? -16.664 -25.686 -31.442 1.00 37.28 244 ALA A N 1
ATOM 1902 C CA . ALA A 1 244 ? -16.673 -26.551 -30.254 1.00 37.28 244 ALA A CA 1
ATOM 1903 C C . ALA A 1 244 ? -15.312 -26.667 -29.525 1.00 37.28 244 ALA A C 1
ATOM 1905 O O . ALA A 1 244 ? -15.237 -27.251 -28.445 1.00 37.28 244 ALA A O 1
ATOM 1906 N N . THR A 1 245 ? -14.227 -26.097 -30.062 1.00 40.59 245 THR A N 1
ATOM 1907 C CA . THR A 1 245 ? -12.899 -26.122 -29.425 1.00 40.59 245 THR A CA 1
ATOM 1908 C C . THR A 1 245 ? -12.797 -25.250 -28.168 1.00 40.59 245 THR A C 1
ATOM 1910 O O . THR A 1 245 ? -11.856 -25.427 -27.402 1.00 40.59 245 THR A O 1
ATOM 1913 N N . ASN A 1 246 ? -13.765 -24.358 -27.913 1.00 42.78 246 ASN A N 1
ATOM 1914 C CA . ASN A 1 246 ? -13.730 -23.396 -26.800 1.00 42.78 246 ASN A CA 1
ATOM 1915 C C . ASN A 1 246 ? -14.822 -23.612 -25.732 1.00 42.78 246 ASN A C 1
ATOM 1917 O O . ASN A 1 246 ? -15.187 -22.664 -25.033 1.00 42.78 246 ASN A O 1
ATOM 1921 N N . GLY A 1 247 ? -15.373 -24.822 -25.590 1.00 46.75 247 GLY A N 1
ATOM 1922 C CA . GLY A 1 247 ? -16.333 -25.101 -24.515 1.00 46.75 247 GLY A CA 1
ATOM 1923 C C . GLY A 1 247 ? -15.704 -24.849 -23.139 1.00 46.75 247 GLY A C 1
ATOM 1924 O O . GLY A 1 247 ? -14.638 -25.379 -22.855 1.00 46.75 247 GLY A O 1
ATOM 1925 N N . THR A 1 248 ? -16.331 -24.041 -22.282 1.00 51.62 248 THR A N 1
ATOM 1926 C CA . THR A 1 248 ? -15.922 -23.843 -20.881 1.00 51.62 248 THR A CA 1
ATOM 1927 C C . THR A 1 248 ? -16.765 -24.725 -19.961 1.00 51.62 248 THR A C 1
ATOM 1929 O O . THR A 1 248 ? -17.990 -24.746 -20.061 1.00 51.62 248 THR A O 1
ATOM 1932 N N . ILE A 1 249 ? -16.127 -25.461 -19.043 1.00 57.69 249 ILE A N 1
ATOM 1933 C CA . ILE A 1 249 ? -16.845 -26.203 -17.992 1.00 57.69 249 ILE A CA 1
ATOM 1934 C C . ILE A 1 249 ? -17.402 -25.200 -16.972 1.00 57.69 249 ILE A C 1
ATOM 1936 O O . ILE A 1 249 ? -16.691 -24.301 -16.512 1.00 57.69 249 ILE A O 1
ATOM 1940 N N . LEU A 1 250 ? -18.667 -25.378 -16.586 1.00 54.88 250 LEU A N 1
ATOM 1941 C CA . LEU A 1 250 ? -19.320 -24.594 -15.537 1.00 54.88 250 LEU A CA 1
ATOM 1942 C C . LEU A 1 250 ? -18.566 -24.698 -14.202 1.00 54.88 250 LEU A C 1
ATOM 1944 O O . LEU A 1 250 ? -17.991 -25.729 -13.860 1.00 54.88 250 LEU A O 1
ATOM 1948 N N . GLY A 1 251 ? -18.598 -23.633 -13.400 1.00 63.66 251 GLY A N 1
ATOM 1949 C CA . GLY A 1 251 ? -17.761 -23.526 -12.197 1.00 63.66 251 GLY A CA 1
ATOM 1950 C C . GLY A 1 251 ? -18.032 -24.601 -11.156 1.00 63.66 251 GLY A C 1
ATOM 1951 O O . GLY A 1 251 ? -17.104 -25.088 -10.513 1.00 63.66 251 GLY A O 1
ATOM 1952 N N . GLU A 1 252 ? -19.300 -24.980 -11.010 1.00 69.31 252 GLU A N 1
ATOM 1953 C CA . GLU A 1 252 ? -19.714 -26.023 -10.079 1.00 69.31 252 GLU A CA 1
ATOM 1954 C C . GLU A 1 252 ? -19.205 -27.402 -10.534 1.00 69.31 252 GLU A C 1
ATOM 1956 O O . GLU A 1 252 ? -18.540 -28.097 -9.766 1.00 69.31 252 GLU A O 1
ATOM 1961 N N . ASP A 1 253 ? -19.409 -27.741 -11.808 1.00 74.56 253 ASP A N 1
ATOM 1962 C CA . ASP A 1 253 ? -18.989 -29.017 -12.393 1.00 74.56 253 ASP A CA 1
ATOM 1963 C C . ASP A 1 253 ? -17.456 -29.152 -12.414 1.00 74.56 253 ASP A C 1
ATOM 1965 O O . ASP A 1 253 ? -16.906 -30.190 -12.034 1.00 74.56 253 ASP A O 1
ATOM 1969 N N . LEU A 1 254 ? -16.733 -28.074 -12.736 1.00 79.56 254 LEU A N 1
ATOM 1970 C CA . LEU A 1 254 ? -15.274 -28.054 -12.645 1.00 79.56 254 LEU A CA 1
ATOM 1971 C C . LEU A 1 254 ? -14.800 -28.217 -11.195 1.00 79.56 254 LEU A C 1
ATOM 1973 O O . LEU A 1 254 ? -13.807 -28.900 -10.934 1.00 79.56 254 LEU A O 1
ATOM 1977 N N . ALA A 1 255 ? -15.500 -27.610 -10.233 1.00 76.25 255 ALA A N 1
ATOM 1978 C CA . ALA A 1 255 ? -15.190 -27.770 -8.817 1.00 76.25 255 ALA A CA 1
ATOM 1979 C C . ALA A 1 255 ? -15.437 -29.203 -8.318 1.00 76.25 255 ALA A C 1
ATOM 1981 O O . ALA A 1 255 ? -14.760 -29.629 -7.372 1.00 76.25 255 ALA A O 1
ATOM 1982 N N . TYR A 1 256 ? -16.359 -29.944 -8.941 1.00 85.25 256 TYR A N 1
ATOM 1983 C CA . TYR A 1 256 ? -16.561 -31.371 -8.695 1.00 85.25 256 TYR A CA 1
ATOM 1984 C C . TYR A 1 256 ? -15.414 -32.194 -9.250 1.00 85.25 256 TYR A C 1
ATOM 1986 O O . TYR A 1 256 ? -14.783 -32.912 -8.479 1.00 85.25 256 TYR A O 1
ATOM 1994 N N . VAL A 1 257 ? -15.061 -32.007 -10.524 1.00 88.44 257 VAL A N 1
ATOM 1995 C CA . VAL A 1 257 ? -13.938 -32.718 -11.154 1.00 88.44 257 VAL A CA 1
ATOM 1996 C C . VAL A 1 257 ? -12.637 -32.476 -10.388 1.00 88.44 257 VAL A C 1
ATOM 1998 O O . VAL A 1 257 ? -11.973 -33.429 -9.988 1.00 88.44 257 VAL A O 1
ATOM 2001 N N . ARG A 1 258 ? -12.305 -31.211 -10.096 1.00 87.00 258 ARG A N 1
ATOM 2002 C CA . ARG A 1 258 ? -11.108 -30.811 -9.332 1.00 87.00 258 ARG A CA 1
ATOM 2003 C C . ARG A 1 258 ? -11.036 -31.474 -7.963 1.00 87.00 258 ARG A C 1
ATOM 2005 O O . ARG A 1 258 ? -9.964 -31.865 -7.503 1.00 87.00 258 ARG A O 1
ATOM 2012 N N . TYR A 1 259 ? -12.174 -31.599 -7.296 1.00 86.38 259 TYR A N 1
ATOM 2013 C CA . TYR A 1 259 ? -12.232 -32.256 -6.002 1.00 86.38 259 TYR A CA 1
ATOM 2014 C C . TYR A 1 259 ? -12.112 -33.771 -6.113 1.00 86.38 259 TYR A C 1
ATOM 2016 O O . TYR A 1 259 ? -11.286 -34.361 -5.417 1.00 86.38 259 TYR A O 1
ATOM 2024 N N . GLY A 1 260 ? -12.897 -34.379 -7.000 1.00 90.44 260 GLY A N 1
ATOM 2025 C CA . GLY A 1 260 ? -12.915 -35.816 -7.220 1.00 90.44 260 GLY A CA 1
ATOM 2026 C C . GLY A 1 260 ? -11.556 -36.345 -7.639 1.00 90.44 260 GLY A C 1
ATOM 2027 O O . GLY A 1 260 ? -11.040 -37.243 -6.981 1.00 90.44 260 GLY A O 1
ATOM 2028 N N . ILE A 1 261 ? -10.922 -35.741 -8.650 1.00 94.44 261 ILE A N 1
ATOM 2029 C CA . ILE A 1 261 ? -9.622 -36.213 -9.143 1.00 94.44 261 ILE A CA 1
ATOM 2030 C C . ILE A 1 261 ? -8.552 -36.179 -8.052 1.00 94.44 261 ILE A C 1
ATOM 2032 O O . ILE A 1 261 ? -7.777 -37.123 -7.927 1.00 94.44 261 ILE A O 1
ATOM 2036 N N . ARG A 1 262 ? -8.546 -35.148 -7.196 1.00 90.12 262 ARG A N 1
ATOM 2037 C CA . ARG A 1 262 ? -7.604 -35.046 -6.076 1.00 90.12 262 ARG A CA 1
ATOM 2038 C C . ARG A 1 262 ? -7.800 -36.182 -5.074 1.00 90.12 262 ARG A C 1
ATOM 2040 O O . ARG A 1 262 ? -6.828 -36.826 -4.682 1.00 90.12 262 ARG A O 1
ATOM 2047 N N . VAL A 1 263 ? -9.042 -36.414 -4.648 1.00 89.94 263 VAL A N 1
ATOM 2048 C CA . VAL A 1 263 ? -9.377 -37.447 -3.654 1.00 89.94 263 VAL A CA 1
ATOM 2049 C C . VAL A 1 263 ? -9.083 -38.839 -4.214 1.00 89.94 263 VAL A C 1
ATOM 2051 O O . VAL A 1 263 ? -8.370 -39.619 -3.586 1.00 89.94 263 VAL A O 1
ATOM 2054 N N . ILE A 1 264 ? -9.569 -39.120 -5.423 1.00 94.62 264 ILE A N 1
ATOM 2055 C CA . ILE A 1 264 ? -9.484 -40.430 -6.075 1.00 94.62 264 ILE A CA 1
ATOM 2056 C C . ILE A 1 264 ? -8.036 -40.789 -6.404 1.00 94.62 264 ILE A C 1
ATOM 2058 O O . ILE A 1 264 ? -7.608 -41.901 -6.098 1.00 94.62 264 ILE A O 1
ATOM 2062 N N . THR A 1 265 ? -7.253 -39.850 -6.943 1.00 93.75 265 THR A N 1
ATOM 2063 C CA . THR A 1 265 ? -5.824 -40.078 -7.219 1.00 93.75 265 THR A CA 1
ATOM 2064 C C . THR A 1 265 ? -5.067 -40.389 -5.936 1.00 93.75 265 THR A C 1
ATOM 2066 O O . THR A 1 265 ? -4.339 -41.374 -5.880 1.00 93.75 265 THR A O 1
ATOM 2069 N N . THR A 1 266 ? -5.287 -39.606 -4.874 1.00 88.31 266 THR A N 1
ATOM 2070 C CA . THR A 1 266 ? -4.609 -39.808 -3.582 1.00 88.31 266 THR A CA 1
ATOM 2071 C C . THR A 1 266 ? -4.951 -41.168 -2.969 1.00 88.31 266 THR A C 1
ATOM 2073 O O . THR A 1 266 ? -4.063 -41.867 -2.483 1.00 88.31 266 THR A O 1
ATOM 2076 N N . TYR A 1 267 ? -6.229 -41.558 -3.002 1.00 91.62 267 TYR A N 1
ATOM 2077 C CA . TYR A 1 267 ? -6.697 -42.824 -2.437 1.00 91.62 267 TYR A CA 1
ATOM 2078 C C . TYR A 1 267 ? -6.178 -44.029 -3.235 1.00 91.62 267 TYR A C 1
ATOM 2080 O O . TYR A 1 267 ? -5.639 -44.967 -2.652 1.00 91.62 267 TYR A O 1
ATOM 2088 N N . THR A 1 268 ? -6.276 -43.976 -4.566 1.00 90.50 268 THR A N 1
ATOM 2089 C CA . THR A 1 268 ? -5.809 -45.046 -5.465 1.00 90.50 268 THR A CA 1
ATOM 2090 C C . THR A 1 268 ? -4.299 -45.237 -5.346 1.00 90.50 268 THR A C 1
ATOM 2092 O O . THR A 1 268 ? -3.826 -46.350 -5.143 1.00 90.50 268 THR A O 1
ATOM 2095 N N . HIS A 1 269 ? -3.538 -44.141 -5.385 1.00 86.56 269 HIS A N 1
ATOM 2096 C CA . HIS A 1 269 ? -2.080 -44.176 -5.297 1.00 86.56 269 HIS A CA 1
ATOM 2097 C C . HIS A 1 269 ? -1.582 -44.794 -3.979 1.00 86.56 269 HIS A C 1
ATOM 2099 O O . HIS A 1 269 ? -0.626 -45.564 -3.974 1.00 86.56 269 HIS A O 1
ATOM 2105 N N . LYS A 1 270 ? -2.259 -44.523 -2.854 1.00 85.75 270 LYS A N 1
ATOM 2106 C CA . LYS A 1 270 ? -1.900 -45.075 -1.535 1.00 85.75 270 LYS A CA 1
ATOM 2107 C C . LYS A 1 270 ? -1.979 -46.610 -1.481 1.00 85.75 270 LYS A C 1
ATOM 2109 O O . LYS A 1 270 ? -1.140 -47.241 -0.836 1.00 85.75 270 LYS A O 1
ATOM 2114 N N . PHE A 1 271 ? -2.970 -47.209 -2.138 1.00 88.56 271 PHE A N 1
ATOM 2115 C CA . PHE A 1 271 ? -3.251 -48.651 -2.076 1.00 88.56 271 PHE A CA 1
ATOM 2116 C C . PHE A 1 271 ? -2.884 -49.409 -3.353 1.00 88.56 271 PHE A C 1
ATOM 2118 O O . PHE A 1 271 ? -3.264 -50.566 -3.512 1.00 88.56 271 PHE A O 1
ATOM 2125 N N . LEU A 1 272 ? -2.088 -48.794 -4.229 1.00 86.62 272 LEU A N 1
ATOM 2126 C CA . LEU A 1 272 ? -1.653 -49.390 -5.492 1.00 86.62 272 LEU A CA 1
ATOM 2127 C C . LEU A 1 272 ? -1.018 -50.786 -5.315 1.00 86.62 272 LEU A C 1
ATOM 2129 O O . LEU A 1 272 ? -1.238 -51.672 -6.131 1.00 86.62 272 LEU A O 1
ATOM 2133 N N . HIS A 1 273 ? -0.296 -51.010 -4.211 1.00 83.88 273 HIS A N 1
ATOM 2134 C CA . HIS A 1 273 ? 0.326 -52.302 -3.885 1.00 83.88 273 HIS A CA 1
ATOM 2135 C C . HIS A 1 273 ? -0.684 -53.453 -3.764 1.00 83.88 273 HIS A C 1
ATOM 2137 O O . HIS A 1 273 ? -0.397 -54.561 -4.195 1.00 83.88 273 HIS A O 1
ATOM 2143 N N . LEU A 1 274 ? -1.895 -53.191 -3.266 1.00 87.62 274 LEU A N 1
ATOM 2144 C CA . LEU A 1 274 ? -2.926 -54.223 -3.145 1.00 87.62 274 LEU A CA 1
ATOM 2145 C C . LEU A 1 274 ? -3.416 -54.676 -4.518 1.00 87.62 274 LEU A C 1
ATOM 2147 O O . LEU A 1 274 ? -3.629 -55.866 -4.737 1.00 87.62 274 LEU A O 1
ATOM 2151 N N . MET A 1 275 ? -3.575 -53.734 -5.454 1.00 87.56 275 MET A N 1
ATOM 2152 C CA . MET A 1 275 ? -3.947 -54.044 -6.838 1.00 87.56 275 MET A CA 1
ATOM 2153 C C . MET A 1 275 ? -2.898 -54.949 -7.492 1.00 87.56 275 MET A C 1
ATOM 2155 O O . MET A 1 275 ? -3.257 -55.880 -8.208 1.00 87.56 275 MET A O 1
ATOM 2159 N N . GLN A 1 276 ? -1.615 -54.710 -7.211 1.00 80.81 276 GLN A N 1
ATOM 2160 C CA . GLN A 1 276 ? -0.529 -55.565 -7.679 1.00 80.81 276 GLN A CA 1
ATOM 2161 C C . GLN A 1 276 ? -0.576 -56.960 -7.030 1.00 80.81 276 GLN A C 1
ATOM 2163 O O . GLN A 1 276 ? -0.429 -57.956 -7.735 1.00 80.81 276 GLN A O 1
ATOM 2168 N N . ASP A 1 277 ? -0.827 -57.054 -5.721 1.00 83.00 277 ASP A N 1
ATOM 2169 C CA . ASP A 1 277 ? -0.927 -58.333 -5.001 1.00 83.00 277 ASP A CA 1
ATOM 2170 C C . ASP A 1 277 ? -2.059 -59.213 -5.538 1.00 83.00 277 ASP A C 1
ATOM 2172 O O . ASP A 1 277 ? -1.859 -60.406 -5.784 1.00 83.00 277 ASP A O 1
ATOM 2176 N N . VAL A 1 278 ? -3.237 -58.618 -5.769 1.00 83.88 278 VAL A N 1
ATOM 2177 C CA . VAL A 1 278 ? -4.369 -59.308 -6.406 1.00 83.88 278 VAL A CA 1
ATOM 2178 C C . VAL A 1 278 ? -4.028 -59.726 -7.822 1.00 83.88 278 VAL A C 1
ATOM 2180 O O . VAL A 1 278 ? -4.527 -60.743 -8.270 1.00 83.88 278 VAL A O 1
ATOM 2183 N N . TRP A 1 279 ? -3.171 -59.002 -8.527 1.00 77.31 279 TRP A N 1
ATOM 2184 C CA . TRP A 1 279 ? -2.758 -59.420 -9.855 1.00 77.31 279 TRP A CA 1
ATOM 2185 C C . TRP A 1 279 ? -1.749 -60.576 -9.845 1.00 77.31 279 TRP A C 1
ATOM 2187 O O . TRP A 1 279 ? -1.772 -61.458 -10.699 1.00 77.31 279 TRP A O 1
ATOM 2197 N N . ASN A 1 280 ? -0.816 -60.565 -8.897 1.00 76.56 280 ASN A N 1
ATOM 2198 C CA . ASN A 1 280 ? 0.210 -61.601 -8.809 1.00 76.56 280 ASN A CA 1
ATOM 2199 C C . ASN A 1 280 ? -0.356 -62.925 -8.274 1.00 76.56 280 ASN A C 1
ATOM 2201 O O . ASN A 1 280 ? 0.128 -63.986 -8.659 1.00 76.56 280 ASN A O 1
ATOM 2205 N N . ASN A 1 281 ? -1.371 -62.863 -7.406 1.00 80.50 281 ASN A N 1
ATOM 2206 C CA . ASN A 1 281 ? -1.887 -64.023 -6.672 1.00 80.50 281 ASN A CA 1
ATOM 2207 C C . ASN A 1 281 ? -3.391 -64.284 -6.871 1.00 80.50 281 ASN A C 1
ATOM 2209 O O . ASN A 1 281 ? -3.925 -65.225 -6.285 1.00 80.50 281 ASN A O 1
ATOM 2213 N N . GLY A 1 282 ? -4.097 -63.442 -7.627 1.00 78.94 282 GLY A N 1
ATOM 2214 C CA . GLY A 1 282 ? -5.539 -63.547 -7.826 1.00 78.94 282 GLY A CA 1
ATOM 2215 C C . GLY A 1 282 ? -5.941 -64.628 -8.819 1.00 78.94 282 GLY A C 1
ATOM 2216 O O . GLY A 1 282 ? -5.145 -65.148 -9.601 1.00 78.94 282 GLY A O 1
ATOM 2217 N N . ASP A 1 283 ? -7.224 -64.971 -8.784 1.00 84.00 283 ASP A N 1
ATOM 2218 C CA . ASP A 1 283 ? -7.828 -65.862 -9.758 1.00 84.00 283 ASP A CA 1
ATOM 2219 C C . ASP A 1 283 ? -8.279 -65.100 -11.019 1.00 84.00 283 ASP A C 1
ATOM 2221 O O . ASP A 1 283 ? -8.201 -63.875 -11.151 1.00 84.00 283 ASP A O 1
ATOM 2225 N N . ARG A 1 284 ? -8.785 -65.850 -12.001 1.00 80.00 284 ARG A N 1
ATOM 2226 C CA . ARG A 1 284 ? -9.233 -65.277 -13.274 1.00 80.00 284 ARG A CA 1
ATOM 2227 C C . ARG A 1 284 ? -10.397 -64.291 -13.097 1.00 80.00 284 ARG A C 1
ATOM 2229 O O . ARG A 1 284 ? -10.521 -63.367 -13.901 1.00 80.00 284 ARG A O 1
ATOM 2236 N N . THR A 1 285 ? -11.233 -64.479 -12.076 1.00 80.38 285 THR A N 1
ATOM 2237 C CA . THR A 1 285 ? -12.381 -63.615 -11.772 1.00 80.38 285 THR A CA 1
ATOM 2238 C C . THR A 1 285 ? -11.950 -62.286 -11.158 1.00 80.38 285 THR A C 1
ATOM 2240 O O . THR A 1 285 ? -12.369 -61.236 -11.647 1.00 80.38 285 THR A O 1
ATOM 2243 N N . THR A 1 286 ? -11.057 -62.287 -10.167 1.00 83.00 286 THR A N 1
ATOM 2244 C CA . THR A 1 286 ? -10.530 -61.058 -9.559 1.00 83.00 286 THR A CA 1
ATOM 2245 C C . THR A 1 286 ? -9.713 -60.241 -10.558 1.00 83.00 286 THR A C 1
ATOM 2247 O O . THR A 1 286 ? -9.834 -59.017 -10.582 1.00 83.00 286 THR A O 1
ATOM 2250 N N . HIS A 1 287 ? -8.973 -60.892 -11.464 1.00 83.94 287 HIS A N 1
ATOM 2251 C CA . HIS A 1 287 ? -8.282 -60.208 -12.563 1.00 83.94 287 HIS A CA 1
ATOM 2252 C C . HIS A 1 287 ? -9.243 -59.502 -13.525 1.00 83.94 287 HIS A C 1
ATOM 2254 O O . HIS A 1 287 ? -8.967 -58.379 -13.948 1.00 83.94 287 HIS A O 1
ATOM 2260 N N . CYS A 1 288 ? -10.371 -60.128 -13.882 1.00 85.38 288 CYS A N 1
ATOM 2261 C CA . CYS A 1 288 ? -11.371 -59.486 -14.741 1.00 85.38 288 CYS A CA 1
ATOM 2262 C C . CYS A 1 288 ? -11.983 -58.258 -14.054 1.00 85.38 288 CYS A C 1
ATOM 2264 O O . CYS A 1 288 ? -12.028 -57.187 -14.653 1.00 85.38 288 CYS A O 1
ATOM 2266 N N . HIS A 1 289 ? -12.352 -58.385 -12.778 1.00 86.38 289 HIS A N 1
ATOM 2267 C CA . HIS A 1 289 ? -12.895 -57.283 -11.981 1.00 86.38 289 HIS A CA 1
ATOM 2268 C C . HIS A 1 289 ? -11.925 -56.104 -11.841 1.00 86.38 289 HIS A C 1
ATOM 2270 O O . HIS A 1 289 ? -12.324 -54.950 -11.998 1.00 86.38 289 HIS A O 1
ATOM 2276 N N . LEU A 1 290 ? -10.644 -56.379 -11.590 1.00 87.56 290 LEU A N 1
ATOM 2277 C CA . LEU A 1 290 ? -9.633 -55.334 -11.469 1.00 87.56 290 LEU A CA 1
ATOM 2278 C C . LEU A 1 290 ? -9.397 -54.610 -12.804 1.00 87.56 290 LEU A C 1
ATOM 2280 O O . LEU A 1 290 ? -9.278 -53.385 -12.817 1.00 87.56 290 LEU A O 1
ATOM 2284 N N . LYS A 1 291 ? -9.379 -55.337 -13.933 1.00 88.44 291 LYS A N 1
ATOM 2285 C CA . LYS A 1 291 ? -9.276 -54.731 -15.276 1.00 88.44 291 LYS A CA 1
ATOM 2286 C C . LYS A 1 291 ? -10.413 -53.749 -15.548 1.00 88.44 291 LYS A C 1
ATOM 2288 O O . LYS A 1 291 ? -10.170 -52.684 -16.110 1.00 88.44 291 LYS A O 1
ATOM 2293 N N . GLU A 1 292 ? -11.638 -54.094 -15.162 1.00 87.38 292 GLU A N 1
ATOM 2294 C CA . GLU A 1 292 ? -12.799 -53.218 -15.339 1.00 87.38 292 GLU A CA 1
ATOM 2295 C C . GLU A 1 292 ? -12.654 -51.915 -14.545 1.00 87.38 292 GLU A C 1
ATOM 2297 O O . GLU A 1 292 ? -12.872 -50.833 -15.092 1.00 87.38 292 GLU A O 1
ATOM 2302 N N . ASP A 1 293 ? -12.226 -51.993 -13.283 1.00 88.69 293 ASP A N 1
ATOM 2303 C CA . ASP A 1 293 ? -12.058 -50.807 -12.436 1.00 88.69 293 ASP A CA 1
ATOM 2304 C C . ASP A 1 293 ? -10.916 -49.903 -12.909 1.00 88.69 293 ASP A C 1
ATOM 2306 O O . ASP A 1 293 ? -11.065 -48.678 -12.966 1.00 88.69 293 ASP A O 1
ATOM 2310 N N . VAL A 1 294 ? -9.786 -50.509 -13.294 1.00 89.62 294 VAL A N 1
ATOM 2311 C CA . VAL A 1 294 ? -8.663 -49.799 -13.919 1.00 89.62 294 VAL A CA 1
ATOM 2312 C C . VAL A 1 294 ? -9.135 -49.108 -15.195 1.00 89.62 294 VAL A C 1
ATOM 2314 O O . VAL A 1 294 ? -8.824 -47.936 -15.394 1.00 89.62 294 VAL A O 1
ATOM 2317 N N . GLY A 1 295 ? -9.948 -49.779 -16.015 1.00 90.69 295 GLY A N 1
ATOM 2318 C CA . GLY A 1 295 ? -10.552 -49.196 -17.211 1.00 90.69 295 GLY A CA 1
ATOM 2319 C C . GLY A 1 295 ? -11.390 -47.948 -16.925 1.00 90.69 295 GLY A C 1
ATOM 2320 O O . GLY A 1 295 ? -11.238 -46.947 -17.628 1.00 90.69 295 GLY A O 1
ATOM 2321 N N . LYS A 1 296 ? -12.216 -47.952 -15.869 1.00 89.31 296 LYS A N 1
ATOM 2322 C CA . LYS A 1 296 ? -13.040 -46.789 -15.472 1.00 89.31 296 LYS A CA 1
ATOM 2323 C C . LYS A 1 296 ? -12.182 -45.576 -15.086 1.00 89.31 296 LYS A C 1
ATOM 2325 O O . LYS A 1 296 ? -12.433 -44.459 -15.553 1.00 89.31 296 LYS A O 1
ATOM 2330 N N . LEU A 1 297 ? -11.153 -45.790 -14.261 1.00 92.69 297 LEU A N 1
ATOM 2331 C CA . LEU A 1 297 ? -10.234 -44.732 -13.823 1.00 92.69 297 LEU A CA 1
ATOM 2332 C C . LEU A 1 297 ? -9.381 -44.203 -14.982 1.00 92.69 297 LEU A C 1
ATOM 2334 O O . LEU A 1 297 ? -9.296 -42.990 -15.186 1.00 92.69 297 LEU A O 1
ATOM 2338 N N . PHE A 1 298 ? -8.793 -45.113 -15.761 1.00 92.56 298 PHE A N 1
ATOM 2339 C CA . PHE A 1 298 ? -7.921 -44.793 -16.887 1.00 92.56 298 PHE A CA 1
ATOM 2340 C C . PHE A 1 298 ? -8.670 -44.017 -17.971 1.00 92.56 298 PHE A C 1
ATOM 2342 O O . PHE A 1 298 ? -8.217 -42.951 -18.381 1.00 92.56 298 PHE A O 1
ATOM 2349 N N . SER A 1 299 ? -9.858 -44.488 -18.371 1.00 90.81 299 SER A N 1
ATOM 2350 C CA . SER A 1 299 ? -10.694 -43.806 -19.366 1.00 90.81 299 SER A CA 1
ATOM 2351 C C . SER A 1 299 ? -11.015 -42.372 -18.947 1.00 90.81 299 SER A C 1
ATOM 2353 O O . SER A 1 299 ? -10.905 -41.455 -19.758 1.00 90.81 299 SER A O 1
ATOM 2355 N N . SER A 1 300 ? -11.397 -42.165 -17.685 1.00 92.00 300 SER A N 1
ATOM 2356 C CA . SER A 1 300 ? -11.786 -40.842 -17.188 1.00 92.00 300 SER A CA 1
ATOM 2357 C C . SER A 1 300 ? -10.594 -39.881 -17.132 1.00 92.00 300 SER A C 1
ATOM 2359 O O . SER A 1 300 ? -10.723 -38.712 -17.492 1.00 92.00 300 SER A O 1
ATOM 2361 N N . ALA A 1 301 ? -9.417 -40.364 -16.723 1.00 93.50 301 ALA A N 1
ATOM 2362 C CA . ALA A 1 301 ? -8.206 -39.550 -16.684 1.00 93.50 301 ALA A CA 1
ATOM 2363 C C . ALA A 1 301 ? -7.662 -39.208 -18.078 1.00 93.50 301 ALA A C 1
ATOM 2365 O O . ALA A 1 301 ? -7.296 -38.059 -18.318 1.00 93.50 301 ALA A O 1
ATOM 2366 N N . VAL A 1 302 ? -7.683 -40.156 -19.018 1.00 91.75 302 VAL A N 1
ATOM 2367 C CA . VAL A 1 302 ? -7.290 -39.916 -20.415 1.00 91.75 302 VAL A CA 1
ATOM 2368 C C . VAL A 1 302 ? -8.206 -38.890 -21.081 1.00 91.75 302 VAL A C 1
ATOM 2370 O O . VAL A 1 302 ? -7.710 -37.987 -21.754 1.00 91.75 302 VAL A O 1
ATOM 2373 N N . LEU A 1 303 ? -9.521 -38.969 -20.851 1.00 89.69 303 LEU A N 1
ATOM 2374 C CA . LEU A 1 303 ? -10.474 -37.967 -21.339 1.00 89.69 303 LEU A CA 1
ATOM 2375 C C . LEU A 1 303 ? -10.136 -36.556 -20.837 1.00 89.69 303 LEU A C 1
ATOM 2377 O O . LEU A 1 303 ? -10.214 -35.601 -21.608 1.00 89.69 303 LEU A O 1
ATOM 2381 N N . MET A 1 304 ? -9.708 -36.419 -19.576 1.00 92.06 304 MET A N 1
ATOM 2382 C CA . MET A 1 304 ? -9.268 -35.127 -19.043 1.00 92.06 304 MET A CA 1
ATOM 2383 C C . MET A 1 304 ? -7.989 -34.623 -19.718 1.00 92.06 304 MET A C 1
ATOM 2385 O O . MET A 1 304 ? -7.933 -33.465 -20.115 1.00 92.06 304 MET A O 1
ATOM 2389 N N . LEU A 1 305 ? -6.977 -35.481 -19.884 1.00 91.94 305 LEU A N 1
ATOM 2390 C CA . LEU A 1 305 ? -5.690 -35.109 -20.490 1.00 91.94 305 LEU A CA 1
ATOM 2391 C C . LEU A 1 305 ? -5.791 -34.799 -22.000 1.00 91.94 305 LEU A C 1
ATOM 2393 O O . LEU A 1 305 ? -4.994 -34.022 -22.535 1.00 91.94 305 LEU A O 1
ATOM 2397 N N . SER A 1 306 ? -6.780 -35.386 -22.677 1.00 89.19 306 SER A N 1
ATOM 2398 C CA . SER A 1 306 ? -7.060 -35.180 -24.109 1.00 89.19 306 SER A CA 1
ATOM 2399 C C . SER A 1 306 ? -7.935 -33.957 -24.387 1.00 89.19 306 SER A C 1
ATOM 2401 O O . SER A 1 306 ? -8.106 -33.568 -25.538 1.00 89.19 306 SER A O 1
ATOM 2403 N N . SER A 1 307 ? -8.503 -33.338 -23.351 1.00 85.12 307 SER A N 1
ATOM 2404 C CA . SER A 1 307 ? -9.397 -32.193 -23.499 1.00 85.12 307 SER A CA 1
ATOM 2405 C C . SER A 1 307 ? -8.679 -30.886 -23.145 1.00 85.12 307 SER A C 1
ATOM 2407 O O . SER A 1 307 ? -8.073 -30.792 -22.075 1.00 85.12 307 SER A O 1
ATOM 2409 N N . PRO A 1 308 ? -8.778 -29.840 -23.987 1.00 77.00 308 PRO A N 1
ATOM 2410 C CA . PRO A 1 308 ? -8.211 -28.526 -23.683 1.00 77.00 308 PRO A CA 1
ATOM 2411 C C . PRO A 1 308 ? -8.988 -27.777 -22.589 1.00 77.00 308 PRO A C 1
ATOM 2413 O O . PRO A 1 308 ? -8.565 -26.708 -22.160 1.00 77.00 308 PRO A O 1
ATOM 2416 N N . VAL A 1 309 ? -10.126 -28.314 -22.134 1.00 79.44 309 VAL A N 1
ATOM 2417 C CA . VAL A 1 309 ? -11.051 -27.610 -21.239 1.00 79.44 309 VAL A CA 1
ATOM 2418 C C . VAL A 1 309 ? -10.651 -27.716 -19.761 1.00 79.44 309 VAL A C 1
ATOM 2420 O O . VAL A 1 309 ? -11.023 -26.869 -18.945 1.00 79.44 309 VAL A O 1
ATOM 2423 N N . PHE A 1 310 ? -9.893 -28.749 -19.378 1.00 85.38 310 PHE A N 1
ATOM 2424 C CA . PHE A 1 310 ? -9.524 -28.967 -17.979 1.00 85.38 310 PHE A CA 1
ATOM 2425 C C . PHE A 1 310 ? -8.284 -28.151 -17.569 1.00 85.38 310 PHE A C 1
ATOM 2427 O O . PHE A 1 310 ? -7.290 -28.112 -18.293 1.00 85.38 310 PHE A O 1
ATOM 2434 N N . PRO A 1 311 ? -8.290 -27.531 -16.375 1.00 84.62 311 PRO A N 1
ATOM 2435 C CA . PRO A 1 311 ? -7.185 -26.709 -15.898 1.00 84.62 311 PRO A CA 1
ATOM 2436 C C . PRO A 1 311 ? -5.994 -27.552 -15.421 1.00 84.62 311 PRO A C 1
ATOM 2438 O O . PRO A 1 311 ? -6.137 -28.705 -15.009 1.00 84.62 311 PRO A O 1
ATOM 2441 N N . LYS A 1 312 ? -4.810 -26.931 -15.375 1.00 81.69 312 LYS A N 1
ATOM 2442 C CA . LYS A 1 312 ? -3.523 -27.564 -15.022 1.00 81.69 312 LYS A CA 1
ATOM 2443 C C . LYS A 1 312 ? -3.521 -28.413 -13.748 1.00 81.69 312 LYS A C 1
ATOM 2445 O O . LYS A 1 312 ? -2.825 -29.420 -13.673 1.00 81.69 312 LYS A O 1
ATOM 2450 N N . ASP A 1 313 ? -4.266 -28.017 -12.723 1.00 80.69 313 ASP A N 1
ATOM 2451 C CA . ASP A 1 313 ? -4.292 -28.730 -11.449 1.00 80.69 313 ASP A CA 1
ATOM 2452 C C . ASP A 1 313 ? -5.119 -30.025 -11.516 1.00 80.69 313 ASP A C 1
ATOM 2454 O O . ASP A 1 313 ? -4.735 -31.025 -10.910 1.00 80.69 313 ASP A O 1
ATOM 2458 N N . VAL A 1 314 ? -6.181 -30.041 -12.330 1.00 89.69 314 VAL A N 1
ATOM 2459 C CA . VAL A 1 314 ? -6.922 -31.262 -12.684 1.00 89.69 314 VAL A CA 1
ATOM 2460 C C . VAL A 1 314 ? -6.036 -32.181 -13.518 1.00 89.69 314 VAL A C 1
ATOM 2462 O O . VAL A 1 314 ? -5.924 -33.367 -13.208 1.00 89.69 314 VAL A O 1
ATOM 2465 N N . LEU A 1 315 ? -5.359 -31.621 -14.526 1.00 92.94 315 LEU A N 1
ATOM 2466 C CA . LEU A 1 315 ? -4.457 -32.368 -15.401 1.00 92.94 315 LEU A CA 1
ATOM 2467 C C . LEU A 1 315 ? -3.322 -33.024 -14.611 1.00 92.94 315 LEU A C 1
ATOM 2469 O O . LEU A 1 315 ? -3.067 -34.202 -14.808 1.00 92.94 315 LEU A O 1
ATOM 2473 N N . ASN A 1 316 ? -2.691 -32.321 -13.665 1.00 90.94 316 ASN A N 1
ATOM 2474 C CA . ASN A 1 316 ? -1.649 -32.893 -12.802 1.00 90.94 316 ASN A CA 1
ATOM 2475 C C . ASN A 1 316 ? -2.151 -34.093 -11.979 1.00 90.94 316 ASN A C 1
ATOM 2477 O O . ASN A 1 316 ? -1.438 -35.086 -11.841 1.00 90.94 316 ASN A O 1
ATOM 2481 N N . GLY A 1 317 ? -3.378 -34.021 -11.449 1.00 92.19 317 GLY A N 1
ATOM 2482 C CA . GLY A 1 317 ? -4.006 -35.154 -10.766 1.00 92.19 317 GLY A CA 1
ATOM 2483 C C . GLY A 1 317 ? -4.259 -36.328 -11.715 1.00 92.19 317 GLY A C 1
ATOM 2484 O O . GLY A 1 317 ? -3.894 -37.460 -11.410 1.00 92.19 317 GLY A O 1
ATOM 2485 N N . ALA A 1 318 ? -4.811 -36.050 -12.898 1.00 95.00 318 ALA A N 1
ATOM 2486 C CA . ALA A 1 318 ? -5.056 -37.055 -13.930 1.00 95.00 318 ALA A CA 1
ATOM 2487 C C . ALA A 1 318 ? -3.758 -37.713 -14.429 1.00 95.00 318 ALA A C 1
ATOM 2489 O O . ALA A 1 318 ? -3.692 -38.934 -14.542 1.00 95.00 318 ALA A O 1
ATOM 2490 N N . GLY A 1 319 ? -2.707 -36.925 -14.659 1.00 95.25 319 GLY A N 1
ATOM 2491 C CA . GLY A 1 319 ? -1.389 -37.392 -15.078 1.00 95.25 319 GLY A CA 1
ATOM 2492 C C . GLY A 1 319 ? -0.753 -38.314 -14.043 1.00 95.25 319 GLY A C 1
ATOM 2493 O O . GLY A 1 319 ? -0.270 -39.387 -14.401 1.00 95.25 319 GLY A O 1
ATOM 2494 N N . LEU A 1 320 ? -0.826 -37.968 -12.752 1.00 93.56 320 LEU A N 1
ATOM 2495 C CA . LEU A 1 320 ? -0.357 -38.839 -11.668 1.00 93.56 320 LEU A CA 1
ATOM 2496 C C . LEU A 1 320 ? -1.176 -40.135 -11.560 1.00 93.56 320 LEU A C 1
ATOM 2498 O O . LEU A 1 320 ? -0.601 -41.201 -11.327 1.00 93.56 320 LEU A O 1
ATOM 2502 N N . LEU A 1 321 ? -2.499 -40.071 -11.746 1.00 94.50 321 LEU A N 1
ATOM 2503 C CA . LEU A 1 321 ? -3.355 -41.259 -11.743 1.00 94.50 321 LEU A CA 1
ATOM 2504 C C . LEU A 1 321 ? -2.991 -42.207 -12.891 1.00 94.50 321 LEU A C 1
ATOM 2506 O O . LEU A 1 321 ? -2.742 -43.382 -12.641 1.00 94.50 321 LEU A O 1
ATOM 2510 N N . VAL A 1 322 ? -2.884 -41.698 -14.123 1.00 93.75 322 VAL A N 1
ATOM 2511 C CA . VAL A 1 322 ? -2.453 -42.494 -15.286 1.00 93.75 322 VAL A CA 1
ATOM 2512 C C . VAL A 1 322 ? -1.062 -43.076 -15.053 1.00 93.75 322 VAL A C 1
ATOM 2514 O O . VAL A 1 322 ? -0.862 -44.263 -15.284 1.00 93.75 322 VAL A O 1
ATOM 2517 N N . SER A 1 323 ? -0.130 -42.283 -14.523 1.00 92.88 323 SER A N 1
ATOM 2518 C CA . SER A 1 323 ? 1.226 -42.744 -14.198 1.00 92.88 323 SER A CA 1
ATOM 2519 C C . SER A 1 323 ? 1.222 -43.901 -13.206 1.00 92.88 323 SER A C 1
ATOM 2521 O O . SER A 1 323 ? 1.944 -44.863 -13.413 1.00 92.88 323 SER A O 1
ATOM 2523 N N . SER A 1 324 ? 0.377 -43.830 -12.173 1.00 90.25 324 SER A N 1
ATOM 2524 C CA . SER A 1 324 ? 0.229 -44.894 -11.169 1.00 90.25 324 SER A CA 1
ATOM 2525 C C . SER A 1 324 ? -0.376 -46.172 -11.763 1.00 90.25 324 SER A C 1
ATOM 2527 O O . SER A 1 324 ? -0.040 -47.275 -11.349 1.00 90.25 324 SER A O 1
ATOM 2529 N N . LEU A 1 325 ? -1.284 -46.044 -12.736 1.00 89.81 325 LEU A N 1
ATOM 2530 C CA . LEU A 1 325 ? -1.893 -47.193 -13.410 1.00 89.81 325 LEU A CA 1
ATOM 2531 C C . LEU A 1 325 ? -0.937 -47.832 -14.430 1.00 89.81 325 LEU A C 1
ATOM 2533 O O . LEU A 1 325 ? -0.887 -49.055 -14.520 1.00 89.81 325 LEU A O 1
ATOM 2537 N N . LEU A 1 326 ? -0.150 -47.026 -15.154 1.00 87.56 326 LEU A N 1
ATOM 2538 C CA . LEU A 1 326 ? 0.862 -47.479 -16.123 1.00 87.56 326 LEU A CA 1
ATOM 2539 C C . LEU A 1 326 ? 1.985 -48.308 -15.491 1.00 87.56 326 LEU A C 1
ATOM 2541 O O . LEU A 1 326 ? 2.663 -49.050 -16.192 1.00 87.56 326 LEU A O 1
ATOM 2545 N N . THR A 1 327 ? 2.206 -48.173 -14.192 1.00 84.88 327 THR A N 1
ATOM 2546 C CA . THR A 1 327 ? 3.276 -48.838 -13.438 1.00 84.88 327 THR A CA 1
ATOM 2547 C C . THR A 1 327 ? 2.766 -49.934 -12.506 1.00 84.88 327 THR A C 1
ATOM 2549 O O . THR A 1 327 ? 3.572 -50.593 -11.856 1.00 84.88 327 THR A O 1
ATOM 2552 N N . LEU A 1 328 ? 1.448 -50.170 -12.463 1.00 81.31 328 LEU A N 1
ATOM 2553 C CA . LEU A 1 328 ? 0.798 -51.136 -11.570 1.00 81.31 328 LEU A CA 1
ATOM 2554 C C . LEU A 1 328 ? 1.452 -52.528 -11.616 1.00 81.31 328 LEU A C 1
ATOM 2556 O O . LEU A 1 328 ? 1.676 -53.172 -10.595 1.00 81.31 328 LEU A O 1
ATOM 2560 N N . ARG A 1 329 ? 1.721 -53.004 -12.831 1.00 74.06 329 ARG A N 1
ATOM 2561 C CA . ARG A 1 329 ? 2.362 -54.294 -13.130 1.00 74.06 329 ARG A CA 1
ATOM 2562 C C . ARG A 1 329 ? 3.652 -54.125 -13.920 1.00 74.06 329 ARG A C 1
ATOM 2564 O O . ARG A 1 329 ? 4.520 -54.992 -13.906 1.00 74.06 329 ARG A O 1
ATOM 2571 N N . THR A 1 330 ? 3.757 -53.001 -14.614 1.00 63.06 330 THR A N 1
ATOM 2572 C CA . THR A 1 330 ? 4.720 -52.767 -15.672 1.00 63.06 330 THR A CA 1
ATOM 2573 C C . THR A 1 330 ? 5.686 -51.673 -15.268 1.00 63.06 330 THR A C 1
ATOM 2575 O O . THR A 1 330 ? 5.561 -50.524 -15.672 1.00 63.06 330 THR A O 1
ATOM 2578 N N . CYS A 1 331 ? 6.746 -52.063 -14.569 1.00 70.75 331 CYS A N 1
ATOM 2579 C CA . CYS A 1 331 ? 8.019 -51.344 -14.647 1.00 70.75 331 CYS A CA 1
ATOM 2580 C C . CYS A 1 331 ? 8.795 -51.811 -15.887 1.00 70.75 331 CYS A C 1
ATOM 2582 O O . CYS A 1 331 ? 9.995 -52.041 -15.814 1.00 70.75 331 CYS A O 1
ATOM 2584 N N . ALA A 1 332 ? 8.103 -52.047 -17.007 1.00 77.56 332 ALA A N 1
ATOM 2585 C CA . ALA A 1 332 ? 8.728 -52.495 -18.241 1.00 77.56 332 ALA A CA 1
ATOM 2586 C C . ALA A 1 332 ? 9.421 -51.280 -18.875 1.00 77.56 332 ALA A C 1
ATOM 2588 O O . ALA A 1 332 ? 8.712 -50.377 -19.335 1.00 77.56 332 ALA A O 1
ATOM 2589 N N . PRO A 1 333 ? 10.767 -51.235 -18.934 1.00 80.38 333 PRO A N 1
ATOM 2590 C CA . PRO A 1 333 ? 11.479 -50.055 -19.419 1.00 80.38 333 PRO A CA 1
ATOM 2591 C C . PRO A 1 333 ? 11.021 -49.664 -20.830 1.00 80.38 333 PRO A C 1
ATOM 2593 O O . PRO A 1 333 ? 10.753 -48.498 -21.102 1.00 80.38 333 PRO A O 1
ATOM 2596 N N . TRP A 1 334 ? 10.804 -50.656 -21.699 1.00 84.94 334 TRP A N 1
ATOM 2597 C CA . TRP A 1 334 ? 10.310 -50.443 -23.059 1.00 84.94 334 TRP A CA 1
ATOM 2598 C C . TRP A 1 334 ? 8.958 -49.709 -23.123 1.00 84.94 334 TRP A C 1
ATOM 2600 O O . TRP A 1 334 ? 8.795 -48.799 -23.935 1.00 84.94 334 TRP A O 1
ATOM 2610 N N . LEU A 1 335 ? 7.993 -50.070 -22.269 1.00 87.44 335 LEU A N 1
ATOM 2611 C CA . LEU A 1 335 ? 6.669 -49.440 -22.285 1.00 87.44 335 LEU A CA 1
ATOM 2612 C C . LEU A 1 335 ? 6.765 -47.979 -21.832 1.00 87.44 335 LEU A C 1
ATOM 2614 O O . LEU A 1 335 ? 6.181 -47.105 -22.466 1.00 87.44 335 LEU A O 1
ATOM 2618 N N . LEU A 1 336 ? 7.534 -47.711 -20.771 1.00 88.44 336 LEU A N 1
ATOM 2619 C CA . LEU A 1 336 ? 7.762 -46.352 -20.274 1.00 88.44 336 LEU A CA 1
ATOM 2620 C C . LEU A 1 336 ? 8.512 -45.494 -21.299 1.00 88.44 336 LEU A C 1
ATOM 2622 O O . LEU A 1 336 ? 8.153 -44.335 -21.496 1.00 88.44 336 LEU A O 1
ATOM 2626 N N . LEU A 1 337 ? 9.496 -46.073 -21.995 1.00 88.00 337 LEU A N 1
ATOM 2627 C CA . LEU A 1 337 ? 10.176 -45.421 -23.110 1.00 88.00 337 LEU A CA 1
ATOM 2628 C C . LEU A 1 337 ? 9.183 -45.038 -24.211 1.00 88.00 337 LEU A C 1
ATOM 2630 O O . LEU A 1 337 ? 9.185 -43.884 -24.629 1.00 88.00 337 LEU A O 1
ATOM 2634 N N . GLU A 1 338 ? 8.325 -45.954 -24.673 1.00 87.00 338 GLU A N 1
ATOM 2635 C CA . GLU A 1 338 ? 7.357 -45.629 -25.732 1.00 87.00 338 GLU A CA 1
ATOM 2636 C C . GLU A 1 338 ? 6.327 -44.592 -25.253 1.00 87.00 338 GLU A C 1
ATOM 2638 O O . GLU A 1 338 ? 6.021 -43.670 -26.006 1.00 87.00 338 GLU A O 1
ATOM 2643 N N . VAL A 1 339 ? 5.854 -44.658 -24.000 1.00 90.38 339 VAL A N 1
ATOM 2644 C CA . VAL A 1 339 ? 4.956 -43.636 -23.429 1.00 90.38 339 VAL A CA 1
ATOM 2645 C C . VAL A 1 339 ? 5.621 -42.260 -23.435 1.00 90.38 339 VAL A C 1
ATOM 2647 O O . VAL A 1 339 ? 5.050 -41.300 -23.960 1.00 90.38 339 VAL A O 1
ATOM 2650 N N . CYS A 1 340 ? 6.835 -42.155 -22.892 1.00 90.50 340 CYS A N 1
ATOM 2651 C CA . CYS A 1 340 ? 7.559 -40.892 -22.838 1.00 90.50 340 CYS A CA 1
ATOM 2652 C C . CYS A 1 340 ? 7.924 -40.387 -24.232 1.00 90.50 340 CYS A C 1
ATOM 2654 O O . CYS A 1 340 ? 7.788 -39.195 -24.476 1.00 90.50 340 CYS A O 1
ATOM 2656 N N . ARG A 1 341 ? 8.310 -41.266 -25.166 1.00 87.25 341 ARG A N 1
ATOM 2657 C CA . ARG A 1 341 ? 8.611 -40.899 -26.556 1.00 87.25 341 ARG A CA 1
ATOM 2658 C C . ARG A 1 341 ? 7.402 -40.281 -27.244 1.00 87.25 341 ARG A C 1
ATOM 2660 O O . ARG A 1 341 ? 7.525 -39.208 -27.818 1.00 87.25 341 ARG A O 1
ATOM 2667 N N . GLN A 1 342 ? 6.233 -40.914 -27.135 1.00 86.44 342 GLN A N 1
ATOM 2668 C CA . GLN A 1 342 ? 5.001 -40.382 -27.722 1.00 86.44 342 GLN A CA 1
ATOM 2669 C C . GLN A 1 342 ? 4.559 -39.079 -27.051 1.00 86.44 342 GLN A C 1
ATOM 2671 O O . GLN A 1 342 ? 4.013 -38.214 -27.726 1.00 86.44 342 GLN A O 1
ATOM 2676 N N . CYS A 1 343 ? 4.805 -38.911 -25.747 1.00 86.12 343 CYS A N 1
ATOM 2677 C CA . CYS A 1 343 ? 4.503 -37.665 -25.038 1.00 86.12 343 CYS A CA 1
ATOM 2678 C C . CYS A 1 343 ? 5.505 -36.546 -25.353 1.00 86.12 343 CYS A C 1
ATOM 2680 O O . CYS A 1 343 ? 5.097 -35.390 -25.396 1.00 86.12 343 CYS A O 1
ATOM 2682 N N . GLY A 1 344 ? 6.776 -36.890 -25.582 1.00 79.56 344 GLY A N 1
ATOM 2683 C CA . GLY A 1 344 ? 7.881 -35.983 -25.896 1.00 79.56 344 GLY A CA 1
ATOM 2684 C C . GLY A 1 344 ? 7.930 -35.526 -27.354 1.00 79.56 344 GLY A C 1
ATOM 2685 O O . GLY A 1 344 ? 8.558 -34.516 -27.652 1.00 79.56 344 GLY A O 1
ATOM 2686 N N . THR A 1 345 ? 7.241 -36.210 -28.271 1.00 74.94 345 THR A N 1
ATOM 2687 C CA . THR A 1 345 ? 6.983 -35.691 -29.621 1.00 74.94 345 THR A CA 1
ATOM 2688 C C . THR A 1 345 ? 5.842 -34.681 -29.563 1.00 74.94 345 THR A C 1
ATOM 2690 O O . THR A 1 345 ? 4.675 -35.032 -29.744 1.00 74.94 345 THR A O 1
ATOM 2693 N N . PHE A 1 346 ? 6.178 -33.436 -29.249 1.00 67.12 346 PHE A N 1
ATOM 2694 C CA . PHE A 1 346 ? 5.247 -32.319 -29.321 1.00 67.12 346 PHE A CA 1
ATOM 2695 C C . PHE A 1 346 ? 5.112 -31.846 -30.769 1.00 67.12 346 PHE A C 1
ATOM 2697 O O . PHE A 1 346 ? 6.094 -31.838 -31.514 1.00 67.12 346 PHE A O 1
ATOM 2704 N N . ASP A 1 347 ? 3.912 -31.419 -31.164 1.00 57.53 347 ASP A N 1
ATOM 2705 C CA . ASP A 1 347 ? 3.780 -30.661 -32.404 1.00 57.53 347 ASP A CA 1
ATOM 2706 C C . ASP A 1 347 ? 4.602 -29.365 -32.260 1.00 57.53 347 ASP A C 1
ATOM 2708 O O . ASP A 1 347 ? 4.595 -28.757 -31.178 1.00 57.53 347 ASP A O 1
ATOM 2712 N N . PRO A 1 348 ? 5.342 -28.941 -33.302 1.00 50.50 348 PRO A N 1
ATOM 2713 C CA . PRO A 1 348 ? 6.011 -27.651 -33.271 1.00 50.50 348 PRO A CA 1
ATOM 2714 C C . PRO A 1 348 ? 4.966 -26.564 -32.981 1.00 50.50 348 PRO A C 1
ATOM 2716 O O . PRO A 1 348 ? 3.843 -26.680 -33.492 1.00 50.50 348 PRO A O 1
ATOM 2719 N N . PRO A 1 349 ? 5.302 -25.524 -32.189 1.00 41.47 349 PRO A N 1
ATOM 2720 C CA . PRO A 1 349 ? 4.462 -24.343 -32.029 1.00 41.47 349 PRO A CA 1
ATOM 2721 C C . PRO A 1 349 ? 4.332 -23.698 -33.408 1.00 41.47 349 PRO A C 1
ATOM 2723 O O . PRO A 1 349 ? 5.160 -22.904 -33.833 1.00 41.47 349 PRO A O 1
ATOM 2726 N N . THR A 1 350 ? 3.362 -24.159 -34.185 1.00 37.84 350 THR A N 1
ATOM 2727 C CA . THR A 1 350 ? 3.164 -23.714 -35.552 1.00 37.84 350 THR A CA 1
ATOM 2728 C C . THR A 1 350 ? 2.385 -22.425 -35.465 1.00 37.84 350 THR A C 1
ATOM 2730 O O . THR A 1 350 ? 1.315 -22.382 -34.854 1.00 37.84 350 THR A O 1
ATOM 2733 N N . ASP A 1 351 ? 2.950 -21.382 -36.068 1.00 37.47 351 ASP A N 1
ATOM 2734 C CA . ASP A 1 351 ? 2.311 -20.093 -36.267 1.00 37.47 351 ASP A CA 1
ATOM 2735 C C . ASP A 1 351 ? 0.861 -20.310 -36.693 1.00 37.47 351 ASP A C 1
ATOM 2737 O O . ASP A 1 351 ? 0.581 -20.865 -37.762 1.00 37.47 351 ASP A O 1
ATOM 2741 N N . ALA A 1 352 ? -0.081 -19.861 -35.864 1.00 34.75 352 ALA A N 1
ATOM 2742 C CA . ALA A 1 352 ? -1.515 -20.009 -36.107 1.00 34.75 352 ALA A CA 1
ATOM 2743 C C . ALA A 1 352 ? -1.981 -19.406 -37.456 1.00 34.75 352 ALA A C 1
ATOM 2745 O O . ALA A 1 352 ? -3.132 -19.581 -37.849 1.00 34.75 352 ALA A O 1
ATOM 2746 N N . ALA A 1 353 ? -1.100 -18.725 -38.196 1.00 35.84 353 ALA A N 1
ATOM 2747 C CA . ALA A 1 353 ? -1.365 -18.161 -39.510 1.00 35.84 353 ALA A CA 1
ATOM 2748 C C . ALA A 1 353 ? -1.382 -19.185 -40.668 1.00 35.84 353 ALA A C 1
ATOM 2750 O O . ALA A 1 353 ? -2.003 -18.903 -41.691 1.00 35.84 353 ALA A O 1
ATOM 2751 N N . ALA A 1 354 ? -0.742 -20.359 -40.557 1.00 33.66 354 ALA A N 1
ATOM 2752 C CA . ALA A 1 354 ? -0.572 -21.261 -41.711 1.00 33.66 354 ALA A CA 1
ATOM 2753 C C . ALA A 1 354 ? -1.522 -22.476 -41.758 1.00 33.66 354 ALA A C 1
ATOM 2755 O O . ALA A 1 354 ? -1.452 -23.282 -42.694 1.00 33.66 354 ALA A O 1
ATOM 2756 N N . ALA A 1 355 ? -2.442 -22.625 -40.800 1.00 32.03 355 ALA A N 1
ATOM 2757 C CA . ALA A 1 355 ? -3.387 -23.737 -40.802 1.00 32.03 355 ALA A CA 1
ATOM 2758 C C . ALA A 1 355 ? -4.447 -23.569 -41.909 1.00 32.03 355 ALA A C 1
ATOM 2760 O O . ALA A 1 355 ? -5.497 -22.955 -41.725 1.00 32.03 355 ALA A O 1
ATOM 2761 N N . LYS A 1 356 ? -4.183 -24.169 -43.078 1.00 30.44 356 LYS A N 1
ATOM 2762 C CA . LYS A 1 356 ? -5.222 -24.512 -44.058 1.00 30.44 356 LYS A CA 1
ATOM 2763 C C . LYS A 1 356 ? -6.334 -25.288 -43.329 1.00 30.44 356 LYS A C 1
ATOM 2765 O O . LYS A 1 356 ? -6.017 -26.301 -42.703 1.00 30.44 356 LYS A O 1
ATOM 2770 N N . PRO A 1 357 ? -7.618 -24.911 -43.455 1.00 30.73 357 PRO A N 1
ATOM 2771 C CA . PRO A 1 357 ? -8.724 -25.519 -42.703 1.00 30.73 357 PRO A CA 1
ATOM 2772 C C . PRO A 1 357 ? -9.091 -26.959 -43.139 1.00 30.73 357 PRO A C 1
ATOM 2774 O O . PRO A 1 357 ? -10.216 -27.399 -42.950 1.00 30.73 357 PRO A O 1
ATOM 2777 N N . GLY A 1 358 ? -8.165 -27.716 -43.738 1.00 28.16 358 GLY A N 1
ATOM 2778 C CA . GLY A 1 358 ? -8.444 -29.000 -44.392 1.00 28.16 358 GLY A CA 1
ATOM 2779 C C . GLY A 1 358 ? -7.909 -30.255 -43.701 1.00 28.16 358 GLY A C 1
ATOM 2780 O O . GLY A 1 358 ? -8.139 -31.344 -44.214 1.00 28.16 358 GLY A O 1
ATOM 2781 N N . VAL A 1 359 ? -7.193 -30.154 -42.575 1.00 29.31 359 VAL A N 1
ATOM 2782 C CA . VAL A 1 359 ? -6.681 -31.341 -41.862 1.00 29.31 359 VAL A CA 1
ATOM 2783 C C . VAL A 1 359 ? -7.216 -31.354 -40.436 1.00 29.31 359 VAL A C 1
ATOM 2785 O O . VAL A 1 359 ? -6.506 -31.129 -39.462 1.00 29.31 359 VAL A O 1
ATOM 2788 N N . THR A 1 360 ? -8.513 -31.622 -40.320 1.00 27.98 360 THR A N 1
ATOM 2789 C CA . THR A 1 360 ? -9.151 -32.081 -39.085 1.00 27.98 360 THR A CA 1
ATOM 2790 C C . THR A 1 360 ? -8.512 -33.404 -38.662 1.00 27.98 360 THR A C 1
ATOM 2792 O O . THR A 1 360 ? -8.961 -34.481 -39.059 1.00 27.98 360 THR A O 1
ATOM 2795 N N . ARG A 1 361 ? -7.432 -33.359 -37.876 1.00 31.88 361 ARG A N 1
ATOM 2796 C CA . ARG A 1 361 ? -6.913 -34.549 -37.194 1.00 31.88 361 ARG A CA 1
ATOM 2797 C C . ARG A 1 361 ? -7.853 -34.874 -36.032 1.00 31.88 361 ARG A C 1
ATOM 2799 O O . ARG A 1 361 ? -7.673 -34.393 -34.926 1.00 31.88 361 ARG A O 1
ATOM 2806 N N . VAL A 1 362 ? -8.904 -35.624 -36.362 1.00 32.12 362 VAL A N 1
ATOM 2807 C CA . VAL A 1 362 ? -9.727 -36.494 -35.502 1.00 32.12 362 VAL A CA 1
ATOM 2808 C C . VAL A 1 362 ? -9.856 -36.024 -34.041 1.00 32.12 362 VAL A C 1
ATOM 2810 O O . VAL A 1 362 ? -9.524 -36.742 -33.104 1.00 32.12 362 VAL A O 1
ATOM 2813 N N . ALA A 1 363 ? -10.400 -34.826 -33.831 1.00 37.44 363 ALA A N 1
ATOM 2814 C CA . ALA A 1 363 ? -11.307 -34.644 -32.705 1.00 37.44 363 ALA A CA 1
ATOM 2815 C C . ALA A 1 363 ? -12.597 -35.388 -33.081 1.00 37.44 363 ALA A C 1
ATOM 2817 O O . ALA A 1 363 ? -13.021 -35.310 -34.231 1.00 37.44 363 ALA A O 1
ATOM 2818 N N . TYR A 1 364 ? -13.184 -36.131 -32.147 1.00 38.28 364 TYR A N 1
ATOM 2819 C CA . TYR A 1 364 ? -14.208 -37.162 -32.370 1.00 38.28 364 TYR A CA 1
ATOM 2820 C C . TYR A 1 364 ? -13.656 -38.490 -32.902 1.00 38.28 364 TYR A C 1
ATOM 2822 O O . TYR A 1 364 ? -14.132 -39.045 -33.892 1.00 38.28 364 TYR A O 1
ATOM 2830 N N . THR A 1 365 ? -12.725 -39.101 -32.163 1.00 41.50 365 THR A N 1
ATOM 2831 C CA . THR A 1 365 ? -12.846 -40.555 -32.020 1.00 41.50 365 THR A CA 1
ATOM 2832 C C . THR A 1 365 ? -14.258 -40.807 -31.495 1.00 41.50 365 THR A C 1
ATOM 2834 O O . THR A 1 365 ? -14.653 -40.254 -30.469 1.00 41.50 365 THR A O 1
ATOM 2837 N N . SER A 1 366 ? -15.067 -41.562 -32.244 1.00 44.94 366 SER A N 1
ATOM 2838 C CA . SER A 1 366 ? -16.327 -42.095 -31.721 1.00 44.94 366 SER A CA 1
ATOM 2839 C C . SER A 1 366 ? -16.064 -42.599 -30.299 1.00 44.94 366 SER A C 1
ATOM 2841 O O . SER A 1 366 ? -15.044 -43.259 -30.084 1.00 44.94 366 SER A O 1
ATOM 2843 N N . GLU A 1 367 ? -16.939 -42.312 -29.331 1.00 54.75 367 GLU A N 1
ATOM 2844 C CA . GLU A 1 367 ? -16.809 -42.851 -27.965 1.00 54.75 367 GLU A CA 1
ATOM 2845 C C . GLU A 1 367 ? -16.562 -44.375 -27.987 1.00 54.75 367 GLU A C 1
ATOM 2847 O O . GLU A 1 367 ? -15.841 -44.900 -27.140 1.00 54.75 367 GLU A O 1
ATOM 2852 N N . SER A 1 368 ? -17.051 -45.072 -29.025 1.00 55.75 368 SER A N 1
ATOM 2853 C CA . SER A 1 368 ? -16.766 -46.488 -29.282 1.00 55.75 368 SER A CA 1
ATOM 2854 C C . SER A 1 368 ? -15.294 -46.795 -29.601 1.00 55.75 368 SER A C 1
ATOM 2856 O O . SER A 1 368 ? -14.775 -47.814 -29.148 1.00 55.75 368 SER A O 1
ATOM 2858 N N . LEU A 1 369 ? -14.615 -45.945 -30.381 1.00 55.09 369 LEU A N 1
ATOM 2859 C CA . LEU A 1 369 ? -13.214 -46.124 -30.776 1.00 55.09 369 LEU A CA 1
ATOM 2860 C C . LEU A 1 369 ? -12.293 -45.911 -29.568 1.00 55.09 369 LEU A C 1
ATOM 2862 O O . LEU A 1 369 ? -11.426 -46.739 -29.308 1.00 55.09 369 LEU A O 1
ATOM 2866 N N . LEU A 1 370 ? -12.559 -44.868 -28.769 1.00 70.81 370 LEU A N 1
ATOM 2867 C CA . LEU A 1 370 ? -11.817 -44.606 -27.533 1.00 70.81 370 LEU A CA 1
ATOM 2868 C C . LEU A 1 370 ? -12.000 -45.741 -26.515 1.00 70.81 370 LEU A C 1
ATOM 2870 O O . LEU A 1 370 ? -11.031 -46.165 -25.898 1.00 70.81 370 LEU A O 1
ATOM 2874 N N . GLN A 1 371 ? -13.214 -46.281 -26.356 1.00 76.12 371 GLN A N 1
ATOM 2875 C CA . GLN A 1 371 ? -13.450 -47.422 -25.462 1.00 76.12 371 GLN A CA 1
ATOM 2876 C C . GLN A 1 371 ? -12.712 -48.693 -25.905 1.00 76.12 371 GLN A C 1
ATOM 2878 O O . GLN A 1 371 ? -12.227 -49.442 -25.053 1.00 76.12 371 GLN A O 1
ATOM 2883 N N . SER A 1 372 ? -12.622 -48.946 -27.215 1.00 82.31 372 SER A N 1
ATOM 2884 C CA . SER A 1 372 ? -11.846 -50.067 -27.759 1.00 82.31 372 SER A CA 1
ATOM 2885 C C . SER A 1 372 ? -10.350 -49.884 -27.495 1.00 82.31 372 SER A C 1
ATOM 2887 O O . SER A 1 372 ? -9.708 -50.793 -26.971 1.00 82.31 372 SER A O 1
ATOM 2889 N N . ASP A 1 373 ? -9.814 -48.696 -27.781 1.00 86.38 373 ASP A N 1
ATOM 2890 C CA . ASP A 1 373 ? -8.397 -48.386 -27.569 1.00 86.38 373 ASP A CA 1
ATOM 2891 C C . ASP A 1 373 ? -8.028 -48.405 -26.078 1.00 86.38 373 ASP A C 1
ATOM 2893 O O . ASP A 1 373 ? -6.985 -48.934 -25.698 1.00 86.38 373 ASP A O 1
ATOM 2897 N N . VAL A 1 374 ? -8.904 -47.901 -25.201 1.00 85.94 374 VAL A N 1
ATOM 2898 C CA . VAL A 1 374 ? -8.725 -47.990 -23.743 1.00 85.94 374 VAL A CA 1
ATOM 2899 C C . VAL A 1 374 ? -8.684 -49.448 -23.297 1.00 85.94 374 VAL A C 1
ATOM 2901 O O . VAL A 1 374 ? -7.824 -49.808 -22.499 1.00 85.94 374 VAL A O 1
ATOM 2904 N N . ARG A 1 375 ? -9.569 -50.305 -23.818 1.00 87.38 375 ARG A N 1
ATOM 2905 C CA . ARG A 1 375 ? -9.585 -51.732 -23.473 1.00 87.38 375 ARG A CA 1
ATOM 2906 C C . ARG A 1 375 ? -8.288 -52.428 -23.885 1.00 87.38 375 ARG A C 1
ATOM 2908 O O . ARG A 1 375 ? -7.711 -53.140 -23.069 1.00 87.38 375 ARG A O 1
ATOM 2915 N N . GLU A 1 376 ? -7.816 -52.196 -25.108 1.00 88.50 376 GLU A N 1
ATOM 2916 C CA . GLU A 1 376 ? -6.542 -52.743 -25.598 1.00 88.50 376 GLU A CA 1
ATOM 2917 C C . GLU A 1 376 ? -5.342 -52.217 -24.792 1.00 88.50 376 GLU A C 1
ATOM 2919 O O . GLU A 1 376 ? -4.461 -52.990 -24.417 1.00 88.50 376 GLU A O 1
ATOM 2924 N N . CYS A 1 377 ? -5.327 -50.926 -24.441 1.00 87.00 377 CYS A N 1
ATOM 2925 C CA . CYS A 1 377 ? -4.294 -50.342 -23.583 1.00 87.00 377 CYS A CA 1
ATOM 2926 C C . CYS A 1 377 ? -4.296 -50.940 -22.177 1.00 87.00 377 CYS A C 1
ATOM 2928 O O . CYS A 1 377 ? -3.236 -51.281 -21.662 1.00 87.00 377 CYS A O 1
ATOM 2930 N N . VAL A 1 378 ? -5.465 -51.112 -21.559 1.00 87.81 378 VAL A N 1
ATOM 2931 C CA . VAL A 1 378 ? -5.577 -51.767 -20.249 1.00 87.81 378 VAL A CA 1
ATOM 2932 C C . VAL A 1 378 ? -5.108 -53.219 -20.345 1.00 87.81 378 VAL A C 1
ATOM 2934 O O . VAL A 1 378 ? -4.372 -53.674 -19.477 1.00 87.81 378 VAL A O 1
ATOM 2937 N N . GLU A 1 379 ? -5.440 -53.946 -21.417 1.00 87.44 379 GLU A N 1
ATOM 2938 C CA . GLU A 1 379 ? -4.901 -55.293 -21.643 1.00 87.44 379 GLU A CA 1
ATOM 2939 C C . GLU A 1 379 ? -3.372 -55.321 -21.778 1.00 87.44 379 GLU A C 1
ATOM 2941 O O . GLU A 1 379 ? -2.746 -56.272 -21.305 1.00 87.44 379 GLU A O 1
ATOM 2946 N N . LEU A 1 380 ? -2.778 -54.305 -22.409 1.00 86.94 380 LEU A N 1
ATOM 2947 C CA . LEU A 1 380 ? -1.331 -54.161 -22.556 1.00 86.94 380 LEU A CA 1
ATOM 2948 C C . LEU A 1 380 ? -0.645 -53.843 -21.221 1.00 86.94 380 LEU A C 1
ATOM 2950 O O . LEU A 1 380 ? 0.296 -54.542 -20.848 1.00 86.94 380 LEU A O 1
ATOM 2954 N N . ILE A 1 381 ? -1.136 -52.829 -20.501 1.00 83.38 381 ILE A N 1
ATOM 2955 C CA . ILE A 1 381 ? -0.633 -52.392 -19.184 1.00 83.38 381 ILE A CA 1
ATOM 2956 C C . ILE A 1 381 ? -0.711 -53.538 -18.170 1.00 83.38 381 ILE A C 1
ATOM 2958 O O . ILE A 1 381 ? 0.151 -53.698 -17.313 1.00 83.38 381 ILE A O 1
ATOM 2962 N N . CYS A 1 382 ? -1.737 -54.376 -18.284 1.00 81.62 382 CYS A N 1
ATOM 2963 C CA . CYS A 1 382 ? -1.938 -55.515 -17.404 1.00 81.62 382 CYS A CA 1
ATOM 2964 C C . CYS A 1 382 ? -1.206 -56.804 -17.844 1.00 81.62 382 CYS A C 1
ATOM 2966 O O . CYS A 1 382 ? -1.310 -57.820 -17.158 1.00 81.62 382 CYS A O 1
ATOM 2968 N N . SER A 1 383 ? -0.492 -56.823 -18.974 1.00 82.62 383 SER A N 1
ATOM 2969 C CA . SER A 1 383 ? 0.224 -58.019 -19.454 1.00 82.62 383 SER A CA 1
ATOM 2970 C C . SER A 1 383 ? 1.385 -58.413 -18.525 1.00 82.62 383 SER A C 1
ATOM 2972 O O . SER A 1 383 ? 2.043 -57.540 -17.968 1.00 82.62 383 SER A O 1
ATOM 2974 N N . ASP A 1 384 ? 1.680 -59.715 -18.374 1.00 75.44 384 ASP A N 1
ATOM 2975 C CA . ASP A 1 384 ? 2.937 -60.192 -17.750 1.00 75.44 384 ASP A CA 1
ATOM 2976 C C . ASP A 1 384 ? 4.168 -59.677 -18.503 1.00 75.44 384 ASP A C 1
ATOM 2978 O O . ASP A 1 384 ? 5.169 -59.297 -17.906 1.00 75.44 384 ASP A O 1
ATOM 2982 N N . ASP A 1 385 ? 4.058 -59.639 -19.828 1.00 81.62 385 ASP A N 1
ATOM 2983 C CA . ASP A 1 385 ? 5.089 -59.152 -20.729 1.00 81.62 385 ASP A CA 1
ATOM 2984 C C . ASP A 1 385 ? 4.423 -58.232 -21.769 1.00 81.62 385 ASP A C 1
ATOM 2986 O O . ASP A 1 385 ? 3.833 -58.708 -22.750 1.00 81.62 385 ASP A O 1
ATOM 2990 N N . PRO A 1 386 ? 4.410 -56.905 -21.538 1.00 81.44 386 PRO A N 1
ATOM 2991 C CA . PRO A 1 386 ? 3.829 -55.941 -22.473 1.00 81.44 386 PRO A CA 1
ATOM 2992 C C . PRO A 1 386 ? 4.559 -55.935 -23.808 1.00 81.44 386 PRO A C 1
ATOM 2994 O O . PRO A 1 386 ? 3.941 -55.711 -24.842 1.00 81.44 386 PRO A O 1
ATOM 2997 N N . HIS A 1 387 ? 5.863 -56.210 -23.793 1.00 80.00 387 HIS A N 1
ATOM 2998 C CA . HIS A 1 387 ? 6.690 -56.244 -24.988 1.00 80.00 387 HIS A CA 1
ATOM 2999 C C . HIS A 1 387 ? 6.294 -57.428 -25.883 1.00 80.00 387 HIS A C 1
ATOM 3001 O O . HIS A 1 387 ? 6.013 -57.254 -27.075 1.00 80.00 387 HIS A O 1
ATOM 3007 N N . ARG A 1 388 ? 6.168 -58.628 -25.305 1.00 82.88 388 ARG A N 1
ATOM 3008 C CA . ARG A 1 388 ? 5.656 -59.808 -26.015 1.00 82.88 388 ARG A CA 1
ATOM 3009 C C . ARG A 1 388 ? 4.217 -59.609 -26.480 1.00 82.88 388 ARG A C 1
ATOM 3011 O O . ARG A 1 388 ? 3.919 -59.897 -27.634 1.00 82.88 388 ARG A O 1
ATOM 3018 N N . ARG A 1 389 ? 3.337 -59.052 -25.640 1.00 82.62 389 ARG A N 1
ATOM 3019 C CA . ARG A 1 389 ? 1.933 -58.815 -26.016 1.00 82.62 389 ARG A CA 1
ATOM 3020 C C . ARG A 1 389 ? 1.781 -57.768 -27.117 1.00 82.62 389 ARG A C 1
ATOM 3022 O O . ARG A 1 389 ? 0.957 -57.961 -28.002 1.00 82.62 389 ARG A O 1
ATOM 3029 N N . ALA A 1 390 ? 2.580 -56.701 -27.110 1.00 80.94 390 ALA A N 1
ATOM 3030 C CA . ALA A 1 390 ? 2.604 -55.720 -28.195 1.00 80.94 390 ALA A CA 1
ATOM 3031 C C . ALA A 1 390 ? 3.106 -56.332 -29.514 1.00 80.94 390 ALA A C 1
ATOM 3033 O O . ALA A 1 390 ? 2.606 -55.975 -30.579 1.00 80.94 390 ALA A O 1
ATOM 3034 N N . SER A 1 391 ? 4.050 -57.278 -29.437 1.00 79.69 391 SER A N 1
ATOM 3035 C CA . SER A 1 391 ? 4.556 -58.022 -30.598 1.00 79.69 391 SER A CA 1
ATOM 3036 C C . SER A 1 391 ? 3.523 -59.016 -31.148 1.00 79.69 391 SER A C 1
ATOM 3038 O O . SER A 1 391 ? 3.322 -59.091 -32.356 1.00 79.69 391 SER A O 1
ATOM 3040 N N . GLU A 1 392 ? 2.835 -59.756 -30.272 1.00 82.31 392 GLU A N 1
ATOM 3041 C CA . GLU A 1 392 ? 1.779 -60.715 -30.639 1.00 82.31 392 GLU A CA 1
ATOM 3042 C C . GLU A 1 392 ? 0.483 -60.018 -31.096 1.00 82.31 392 GLU A C 1
ATOM 3044 O O . GLU A 1 392 ? -0.256 -60.555 -31.921 1.00 82.31 392 GLU A O 1
ATOM 3049 N N . ARG A 1 393 ? 0.203 -58.812 -30.582 1.00 82.25 393 ARG A N 1
ATOM 3050 C CA . ARG A 1 393 ? -1.021 -58.045 -30.852 1.00 82.25 393 ARG A CA 1
ATOM 3051 C C . ARG A 1 393 ? -0.691 -56.585 -31.204 1.00 82.25 393 ARG A C 1
ATOM 3053 O O . ARG A 1 393 ? -0.848 -55.694 -30.366 1.00 82.25 393 ARG A O 1
ATOM 3060 N N . PRO A 1 394 ? -0.323 -56.299 -32.470 1.00 79.62 394 PRO A N 1
ATOM 3061 C CA . PRO A 1 394 ? 0.053 -54.954 -32.931 1.00 79.62 394 PRO A CA 1
ATOM 3062 C C . PRO A 1 394 ? -1.022 -53.876 -32.712 1.00 79.62 394 PRO A C 1
ATOM 3064 O O . PRO A 1 394 ? -0.713 -52.686 -32.621 1.00 79.62 394 PRO A O 1
ATOM 3067 N N . GLN A 1 395 ? -2.292 -54.284 -32.606 1.00 81.38 395 GLN A N 1
ATOM 3068 C CA . GLN A 1 395 ? -3.419 -53.402 -32.290 1.00 81.38 395 GLN A CA 1
ATOM 3069 C C . GLN A 1 395 ? -3.252 -52.697 -30.938 1.00 81.38 395 GLN A C 1
ATOM 3071 O O . GLN A 1 395 ? -3.583 -51.521 -30.838 1.00 81.38 395 GLN A O 1
ATOM 3076 N N . ALA A 1 396 ? -2.670 -53.358 -29.931 1.00 83.25 396 ALA A N 1
ATOM 3077 C CA . ALA A 1 396 ? -2.453 -52.763 -28.613 1.00 83.25 396 ALA A CA 1
ATOM 3078 C C . ALA A 1 396 ? -1.463 -51.587 -28.659 1.00 83.25 396 ALA A C 1
ATOM 3080 O O . ALA A 1 396 ? -1.654 -50.566 -28.000 1.00 83.25 396 ALA A O 1
ATOM 3081 N N . LEU A 1 397 ? -0.428 -51.698 -29.494 1.00 82.19 397 LEU A N 1
ATOM 3082 C CA . LEU A 1 397 ? 0.534 -50.623 -29.727 1.00 82.19 397 LEU A CA 1
ATOM 3083 C C . LEU A 1 397 ? -0.090 -49.463 -30.520 1.00 82.19 397 LEU A C 1
ATOM 3085 O O . LEU A 1 397 ? 0.194 -48.299 -30.240 1.00 82.19 397 LEU A O 1
ATOM 3089 N N . CYS A 1 398 ? -0.961 -49.767 -31.487 1.00 84.81 398 CYS A N 1
ATOM 3090 C CA . CYS A 1 398 ? -1.727 -48.744 -32.202 1.00 84.81 398 CYS A CA 1
ATOM 3091 C C . CYS A 1 398 ? -2.670 -47.991 -31.253 1.00 84.81 398 CYS A C 1
ATOM 3093 O O . CYS A 1 398 ? -2.676 -46.765 -31.267 1.00 84.81 398 CYS A O 1
ATOM 3095 N N . ALA A 1 399 ? -3.383 -48.703 -30.378 1.00 87.25 399 ALA A N 1
ATOM 3096 C CA . ALA A 1 399 ? -4.253 -48.114 -29.365 1.00 87.25 399 ALA A CA 1
ATOM 3097 C C . ALA A 1 399 ? -3.485 -47.181 -28.412 1.00 87.25 399 ALA A C 1
ATOM 3099 O O . ALA A 1 399 ? -3.924 -46.060 -28.156 1.00 87.25 399 ALA A O 1
ATOM 3100 N N . LEU A 1 400 ? -2.299 -47.594 -27.945 1.00 87.38 400 LEU A N 1
ATOM 3101 C CA . LEU A 1 400 ? -1.445 -46.755 -27.097 1.00 87.38 400 LEU A CA 1
ATOM 3102 C C . LEU A 1 400 ? -1.032 -45.465 -27.813 1.00 87.38 400 LEU A C 1
ATOM 3104 O O . LEU A 1 400 ? -1.129 -44.379 -27.240 1.00 87.38 400 LEU A O 1
ATOM 3108 N N . ARG A 1 401 ? -0.615 -45.567 -29.080 1.00 85.94 401 ARG A N 1
ATOM 3109 C CA . ARG A 1 401 ? -0.256 -44.401 -29.900 1.00 85.94 401 ARG A CA 1
ATOM 3110 C C . ARG A 1 401 ? -1.444 -43.481 -30.159 1.00 85.94 401 ARG A C 1
ATOM 3112 O O . ARG A 1 401 ? -1.269 -42.270 -30.095 1.00 85.94 401 ARG A O 1
ATOM 3119 N N . ASN A 1 402 ? -2.632 -44.030 -30.402 1.00 87.06 402 ASN A N 1
ATOM 3120 C CA . ASN A 1 402 ? -3.847 -43.242 -30.593 1.00 87.06 402 ASN A CA 1
ATOM 3121 C C . ASN A 1 402 ? -4.196 -42.444 -29.330 1.00 87.06 402 ASN A C 1
ATOM 3123 O O . ASN A 1 402 ? -4.445 -41.244 -29.417 1.00 87.06 402 ASN A O 1
ATOM 3127 N N . ILE A 1 403 ? -4.157 -43.086 -28.155 1.00 87.94 403 ILE A N 1
ATOM 3128 C CA . ILE A 1 403 ? -4.459 -42.432 -26.875 1.00 87.94 403 ILE A CA 1
ATOM 3129 C C . ILE A 1 403 ? -3.445 -41.330 -26.562 1.00 87.94 403 ILE A C 1
ATOM 3131 O O . ILE A 1 403 ? -3.836 -40.203 -26.265 1.00 87.94 403 ILE A O 1
ATOM 3135 N N . LEU A 1 404 ? -2.147 -41.636 -26.633 1.00 88.56 404 LEU A N 1
ATOM 3136 C CA . LEU A 1 404 ? -1.098 -40.667 -26.305 1.00 88.56 404 LEU A CA 1
ATOM 3137 C C . LEU A 1 404 ? -1.013 -39.538 -27.341 1.00 88.56 404 LEU A C 1
ATOM 3139 O O . LEU A 1 404 ? -0.777 -38.386 -26.983 1.00 88.56 404 LEU A O 1
ATOM 3143 N N . GLY A 1 405 ? -1.262 -39.854 -28.614 1.00 84.62 405 GLY A N 1
ATOM 3144 C CA . GLY A 1 405 ? -1.343 -38.886 -29.703 1.00 84.62 405 GLY A CA 1
ATOM 3145 C C . GLY A 1 405 ? -2.487 -37.884 -29.536 1.00 84.62 405 GLY A C 1
ATOM 3146 O O . GLY A 1 405 ? -2.332 -36.732 -29.932 1.00 84.62 405 GLY A O 1
ATOM 3147 N N . ALA A 1 406 ? -3.591 -38.291 -28.901 1.00 85.88 406 ALA A N 1
ATOM 3148 C CA . ALA A 1 406 ? -4.749 -37.437 -28.633 1.00 85.88 406 ALA A CA 1
ATOM 3149 C C . ALA A 1 406 ? -4.570 -36.489 -27.429 1.00 85.88 406 ALA A C 1
ATOM 3151 O O . ALA A 1 406 ? -5.403 -35.606 -27.218 1.00 85.88 406 ALA A O 1
ATOM 3152 N N . LEU A 1 407 ? -3.507 -36.647 -26.628 1.00 90.25 407 LEU A N 1
ATOM 3153 C CA . LEU A 1 407 ? -3.258 -35.785 -25.472 1.00 90.25 407 LEU A CA 1
ATOM 3154 C C . LEU A 1 407 ? -2.893 -34.363 -25.900 1.00 90.25 407 LEU A C 1
ATOM 3156 O O . LEU A 1 407 ? -2.043 -34.151 -26.769 1.00 90.25 407 LEU A O 1
ATOM 3160 N N . THR A 1 408 ? -3.456 -33.383 -25.195 1.00 88.69 408 THR A N 1
ATOM 3161 C CA . THR A 1 408 ? -3.044 -31.978 -25.323 1.00 88.69 408 THR A CA 1
ATOM 3162 C C . THR A 1 408 ? -1.609 -31.782 -24.824 1.00 88.69 408 THR A C 1
ATOM 3164 O O . THR A 1 408 ? -1.128 -32.556 -23.996 1.00 88.69 408 THR A O 1
ATOM 3167 N N . ASN A 1 409 ? -0.928 -30.708 -25.239 1.00 87.56 409 ASN A N 1
ATOM 3168 C CA . ASN A 1 409 ? 0.427 -30.391 -24.751 1.00 87.56 409 ASN A CA 1
ATOM 3169 C C . ASN A 1 409 ? 0.500 -30.306 -23.216 1.00 87.56 409 ASN A C 1
ATOM 3171 O O . ASN A 1 409 ? 1.415 -30.847 -22.596 1.00 87.56 409 ASN A O 1
ATOM 3175 N N . ASN A 1 410 ? -0.513 -29.711 -22.581 1.00 88.38 410 ASN A N 1
ATOM 3176 C CA . ASN A 1 410 ? -0.608 -29.674 -21.121 1.00 88.38 410 ASN A CA 1
ATOM 3177 C C . ASN A 1 410 ? -0.853 -31.066 -20.524 1.00 88.38 410 ASN A C 1
ATOM 3179 O O . ASN A 1 410 ? -0.266 -31.400 -19.496 1.00 88.38 410 ASN A O 1
ATOM 3183 N N . GLY A 1 411 ? -1.688 -31.886 -21.169 1.00 91.19 411 GLY A N 1
ATOM 3184 C CA . GLY A 1 411 ? -1.909 -33.278 -20.782 1.00 91.19 411 GLY A CA 1
ATOM 3185 C C . GLY A 1 411 ? -0.630 -34.120 -20.848 1.00 91.19 411 GLY A C 1
ATOM 3186 O O . GLY A 1 411 ? -0.358 -34.894 -19.930 1.00 91.19 411 GLY A O 1
ATOM 3187 N N . ARG A 1 412 ? 0.203 -33.909 -21.874 1.00 92.69 412 ARG A N 1
ATOM 3188 C CA . ARG A 1 412 ? 1.514 -34.561 -22.038 1.00 92.69 412 ARG A CA 1
ATOM 3189 C C . ARG A 1 412 ? 2.463 -34.202 -20.898 1.00 92.69 412 ARG A C 1
ATOM 3191 O O . ARG A 1 412 ? 2.971 -35.100 -20.232 1.00 92.69 412 ARG A O 1
ATOM 3198 N N . PHE A 1 413 ? 2.643 -32.912 -20.603 1.00 92.25 413 PHE A N 1
ATOM 3199 C CA . PHE A 1 413 ? 3.481 -32.486 -19.474 1.00 92.25 413 PHE A CA 1
ATOM 3200 C C . PHE A 1 413 ? 2.951 -32.982 -18.125 1.00 92.25 413 PHE A C 1
ATOM 3202 O O . PHE A 1 413 ? 3.732 -33.415 -17.280 1.00 92.25 413 PHE A O 1
ATOM 3209 N N . ALA A 1 414 ? 1.632 -32.976 -17.922 1.00 92.38 414 ALA A N 1
ATOM 3210 C CA . ALA A 1 414 ? 1.030 -33.496 -16.698 1.00 92.38 414 ALA A CA 1
ATOM 3211 C C . ALA A 1 414 ? 1.316 -34.993 -16.497 1.00 92.38 414 ALA A C 1
ATOM 3213 O O . ALA A 1 414 ? 1.601 -35.419 -15.377 1.00 92.38 414 ALA A O 1
ATOM 3214 N N . LEU A 1 415 ? 1.269 -35.786 -17.573 1.00 94.44 415 LEU A N 1
ATOM 3215 C CA . LEU A 1 415 ? 1.615 -37.205 -17.546 1.00 94.44 415 LEU A CA 1
ATOM 3216 C C . LEU A 1 415 ? 3.109 -37.423 -17.269 1.00 94.44 415 LEU A C 1
ATOM 3218 O O . LEU A 1 415 ? 3.445 -38.187 -16.370 1.00 94.44 415 LEU A O 1
ATOM 3222 N N . LEU A 1 416 ? 4.004 -36.714 -17.968 1.00 94.25 416 LEU A N 1
ATOM 3223 C CA . LEU A 1 416 ? 5.455 -36.799 -17.737 1.00 94.25 416 LEU A CA 1
ATOM 3224 C C . LEU A 1 416 ? 5.823 -36.444 -16.291 1.00 94.25 416 LEU A C 1
ATOM 3226 O O . LEU A 1 416 ? 6.583 -37.157 -15.637 1.00 94.25 416 LEU A O 1
ATOM 3230 N N . LYS A 1 417 ? 5.228 -35.375 -15.758 1.00 92.50 417 LYS A N 1
ATOM 3231 C CA . LYS A 1 417 ? 5.378 -34.978 -14.358 1.00 92.50 417 LYS A CA 1
ATOM 3232 C C . LYS A 1 417 ? 4.843 -36.038 -13.394 1.00 92.50 417 LYS A C 1
ATOM 3234 O O . LYS A 1 417 ? 5.477 -36.308 -12.375 1.00 92.50 417 LYS A O 1
ATOM 3239 N N . GLY A 1 418 ? 3.698 -36.641 -13.711 1.00 91.50 418 GLY A N 1
ATOM 3240 C CA . GLY A 1 418 ? 3.141 -37.760 -12.956 1.00 91.50 418 GLY A CA 1
ATOM 3241 C C . GLY A 1 418 ? 4.095 -38.955 -12.902 1.00 91.50 418 GLY A C 1
ATOM 3242 O O . GLY A 1 418 ? 4.293 -39.516 -11.825 1.00 91.50 418 GLY A O 1
ATOM 3243 N N . LEU A 1 419 ? 4.729 -39.296 -14.029 1.00 92.44 419 LEU A N 1
ATOM 3244 C CA . LEU A 1 419 ? 5.692 -40.393 -14.130 1.00 92.44 419 LEU A CA 1
ATOM 3245 C C . LEU A 1 419 ? 6.939 -40.103 -13.300 1.00 92.44 419 LEU A C 1
ATOM 3247 O O . LEU A 1 419 ? 7.324 -40.934 -12.483 1.00 92.44 419 LEU A O 1
ATOM 3251 N N . LEU A 1 420 ? 7.522 -38.910 -13.450 1.00 92.88 420 LEU A N 1
ATOM 3252 C CA . LEU A 1 420 ? 8.675 -38.471 -12.659 1.00 92.88 420 LEU A CA 1
ATOM 3253 C C . LEU A 1 420 ? 8.380 -38.549 -11.160 1.00 92.88 420 LEU A C 1
ATOM 3255 O O . LEU A 1 420 ? 9.153 -39.140 -10.413 1.00 92.88 420 LEU A O 1
ATOM 3259 N N . ALA A 1 421 ? 7.238 -38.007 -10.727 1.00 88.75 421 ALA A N 1
ATOM 3260 C CA . ALA A 1 421 ? 6.836 -38.021 -9.326 1.00 88.75 421 ALA A CA 1
ATOM 3261 C C . ALA A 1 421 ? 6.615 -39.445 -8.796 1.00 88.75 421 ALA A C 1
ATOM 3263 O O . ALA A 1 421 ? 7.051 -39.757 -7.690 1.00 88.75 421 ALA A O 1
ATOM 3264 N N . HIS A 1 422 ? 5.960 -40.308 -9.576 1.00 87.81 422 HIS A N 1
ATOM 3265 C CA . HIS A 1 422 ? 5.669 -41.678 -9.169 1.00 87.81 422 HIS A CA 1
ATOM 3266 C C . HIS A 1 422 ? 6.921 -42.568 -9.119 1.00 87.81 422 HIS A C 1
ATOM 3268 O O . HIS A 1 422 ? 7.015 -43.428 -8.248 1.00 87.81 422 HIS A O 1
ATOM 3274 N N . LEU A 1 423 ? 7.889 -42.332 -10.008 1.00 89.06 423 LEU A N 1
ATOM 3275 C CA . LEU A 1 423 ? 9.134 -43.100 -10.128 1.00 89.06 423 LEU A CA 1
ATOM 3276 C C . LEU A 1 423 ? 10.291 -42.537 -9.285 1.00 89.06 423 LEU A C 1
ATOM 3278 O O . LEU A 1 423 ? 11.407 -43.044 -9.355 1.00 89.06 423 LEU A O 1
ATOM 3282 N N . SER A 1 424 ? 10.049 -41.501 -8.479 1.00 86.81 424 SER A N 1
ATOM 3283 C CA . SER A 1 424 ? 11.034 -40.939 -7.538 1.00 86.81 424 SER A CA 1
ATOM 3284 C C . SER A 1 424 ? 11.396 -41.882 -6.384 1.00 86.81 424 SER A C 1
ATOM 3286 O O . SER A 1 424 ? 12.378 -41.642 -5.678 1.00 86.81 424 SER A O 1
ATOM 3288 N N . THR A 1 425 ? 10.607 -42.934 -6.163 1.00 79.25 425 THR A N 1
ATOM 3289 C CA . THR A 1 425 ? 10.844 -43.976 -5.159 1.00 79.25 425 THR A CA 1
ATOM 3290 C C . THR A 1 425 ? 10.686 -45.367 -5.781 1.00 79.25 425 THR A C 1
ATOM 3292 O O . THR A 1 425 ? 9.987 -45.507 -6.786 1.00 79.25 425 THR A O 1
ATOM 3295 N N . PRO A 1 426 ? 11.304 -46.415 -5.198 1.00 79.81 426 PRO A N 1
ATOM 3296 C CA . PRO A 1 426 ? 11.136 -47.782 -5.680 1.00 79.81 426 PRO A CA 1
ATOM 3297 C C . PRO A 1 426 ? 9.665 -48.197 -5.632 1.00 79.81 426 PRO A C 1
ATOM 3299 O O . PRO A 1 426 ? 9.029 -48.180 -4.572 1.00 79.81 426 PRO A O 1
ATOM 3302 N N . ILE A 1 427 ? 9.129 -48.610 -6.774 1.00 77.69 427 ILE A N 1
ATOM 3303 C CA . ILE A 1 427 ? 7.756 -49.092 -6.877 1.00 77.69 427 ILE A CA 1
ATOM 3304 C C . ILE A 1 427 ? 7.652 -50.418 -6.123 1.00 77.69 427 ILE A C 1
ATOM 3306 O O . ILE A 1 427 ? 8.349 -51.383 -6.434 1.00 77.69 427 ILE A O 1
ATOM 3310 N N . HIS A 1 428 ? 6.794 -50.449 -5.101 1.00 71.12 428 HIS A N 1
ATOM 3311 C CA . HIS A 1 428 ? 6.549 -51.627 -4.257 1.00 71.12 428 HIS A CA 1
ATOM 3312 C C . HIS A 1 428 ? 7.825 -52.210 -3.620 1.00 71.12 428 HIS A C 1
ATOM 3314 O O . HIS A 1 428 ? 7.911 -53.403 -3.355 1.00 71.12 428 HIS A O 1
ATOM 3320 N N . GLY A 1 429 ? 8.841 -51.368 -3.393 1.00 67.44 429 GLY A N 1
ATOM 3321 C CA . GLY A 1 429 ? 10.135 -51.800 -2.864 1.00 67.44 429 GLY A CA 1
ATOM 3322 C C . GLY A 1 429 ? 11.015 -52.550 -3.870 1.00 67.44 429 GLY A C 1
ATOM 3323 O O . GLY A 1 429 ? 12.124 -52.939 -3.512 1.00 67.44 429 GLY A O 1
ATOM 3324 N N . ASN A 1 430 ? 10.572 -52.728 -5.120 1.00 74.69 430 ASN A N 1
ATOM 3325 C CA . ASN A 1 430 ? 11.377 -53.350 -6.161 1.00 74.69 430 ASN A CA 1
ATOM 3326 C C . ASN A 1 430 ? 12.529 -52.419 -6.561 1.00 74.69 430 ASN A C 1
ATOM 3328 O O . ASN A 1 430 ? 12.330 -51.418 -7.253 1.00 74.69 430 ASN A O 1
ATOM 3332 N N . VAL A 1 431 ? 13.742 -52.783 -6.152 1.00 76.62 431 VAL A N 1
ATOM 3333 C CA . VAL A 1 431 ? 14.971 -52.037 -6.444 1.00 76.62 431 VAL A CA 1
ATOM 3334 C C . VAL A 1 431 ? 15.224 -51.908 -7.951 1.00 76.62 431 VAL A C 1
ATOM 3336 O O . VAL A 1 431 ? 15.759 -50.892 -8.382 1.00 76.62 431 VAL A O 1
ATOM 3339 N N . ASP A 1 432 ? 14.769 -52.853 -8.777 1.00 77.75 432 ASP A N 1
ATOM 3340 C CA . ASP A 1 432 ? 14.990 -52.807 -10.230 1.00 77.75 432 ASP A CA 1
ATOM 3341 C C . ASP A 1 432 ? 14.230 -51.650 -10.909 1.00 77.75 432 ASP A C 1
ATOM 3343 O O . ASP A 1 432 ? 14.628 -51.199 -11.987 1.00 77.75 432 ASP A O 1
ATOM 3347 N N . SER A 1 433 ? 13.175 -51.132 -10.262 1.00 82.19 433 SER A N 1
ATOM 3348 C CA . SER A 1 433 ? 12.420 -49.951 -10.715 1.00 82.19 433 SER A CA 1
ATOM 3349 C C . SER A 1 433 ? 13.116 -48.620 -10.408 1.00 82.19 433 SER A C 1
ATOM 3351 O O . SER A 1 433 ? 12.769 -47.590 -10.990 1.00 82.19 433 SER A O 1
ATOM 3353 N N . LEU A 1 434 ? 14.101 -48.624 -9.507 1.00 83.81 434 LEU A N 1
ATOM 3354 C CA . LEU A 1 434 ? 14.820 -47.424 -9.106 1.00 83.81 434 LEU A CA 1
ATOM 3355 C C . LEU A 1 434 ? 15.661 -46.900 -10.276 1.00 83.81 434 LEU A C 1
ATOM 3357 O O . LEU A 1 434 ? 16.429 -47.642 -10.889 1.00 83.81 434 LEU A O 1
ATOM 3361 N N . GLY A 1 435 ? 15.496 -45.615 -10.598 1.00 82.25 435 GLY A N 1
ATOM 3362 C CA . GLY A 1 435 ? 16.218 -44.972 -11.696 1.00 82.25 435 GLY A CA 1
ATOM 3363 C C . GLY A 1 435 ? 15.841 -45.494 -13.085 1.00 82.25 435 GLY A C 1
ATOM 3364 O O . GLY A 1 435 ? 16.591 -45.278 -14.027 1.00 82.25 435 GLY A O 1
ATOM 3365 N N . ILE A 1 436 ? 14.696 -46.167 -13.254 1.00 86.81 436 ILE A N 1
ATOM 3366 C CA . ILE A 1 436 ? 14.318 -46.787 -14.536 1.00 86.81 436 ILE A CA 1
ATOM 3367 C C . ILE A 1 436 ? 14.293 -45.809 -15.722 1.00 86.81 436 ILE A C 1
ATOM 3369 O O . ILE A 1 436 ? 14.630 -46.202 -16.832 1.00 86.81 436 ILE A O 1
ATOM 3373 N N . LEU A 1 437 ? 13.949 -44.534 -15.498 1.00 87.75 437 LEU A N 1
ATOM 3374 C CA . LEU A 1 437 ? 13.951 -43.498 -16.543 1.00 87.75 437 LEU A CA 1
ATOM 3375 C C . LEU A 1 437 ? 15.359 -42.975 -16.891 1.00 87.75 437 LEU A C 1
ATOM 3377 O O . LEU A 1 437 ? 15.508 -42.219 -17.850 1.00 87.75 437 LEU A O 1
ATOM 3381 N N . LEU A 1 438 ? 16.367 -43.353 -16.105 1.00 85.19 438 LEU A N 1
ATOM 3382 C CA . LEU A 1 438 ? 17.782 -43.014 -16.282 1.00 85.19 438 LEU A CA 1
ATOM 3383 C C . LEU A 1 438 ? 18.598 -44.213 -16.774 1.00 85.19 438 LEU A C 1
ATOM 3385 O O . LEU A 1 438 ? 19.750 -44.051 -17.152 1.00 85.19 438 LEU A O 1
ATOM 3389 N N . LYS A 1 439 ? 18.018 -45.419 -16.764 1.00 85.62 439 LYS A N 1
ATOM 3390 C CA . LYS A 1 439 ? 18.643 -46.605 -17.348 1.00 85.62 439 LYS A CA 1
ATOM 3391 C C . LYS A 1 439 ? 18.602 -46.507 -18.879 1.00 85.62 439 LYS A C 1
ATOM 3393 O O . LYS A 1 439 ? 17.615 -46.007 -19.416 1.00 85.62 439 LYS A O 1
ATOM 3398 N N . PRO A 1 440 ? 19.619 -47.020 -19.590 1.00 81.75 440 PRO A N 1
ATOM 3399 C CA . PRO A 1 440 ? 19.598 -47.106 -21.045 1.00 81.75 440 PRO A CA 1
ATOM 3400 C C . PRO A 1 440 ? 18.550 -48.129 -21.513 1.00 81.75 440 PRO A C 1
ATOM 3402 O O . PRO A 1 440 ? 18.631 -49.313 -21.185 1.00 81.75 440 PRO A O 1
ATOM 3405 N N . ILE A 1 441 ? 17.569 -47.684 -22.303 1.00 81.19 441 ILE A N 1
ATOM 3406 C CA . ILE A 1 441 ? 16.464 -48.511 -22.810 1.00 81.19 441 ILE A CA 1
ATOM 3407 C C . ILE A 1 441 ? 16.574 -48.641 -24.333 1.00 81.19 441 ILE A C 1
ATOM 3409 O O . ILE A 1 441 ? 16.630 -47.642 -25.053 1.00 81.19 441 ILE A O 1
ATOM 3413 N N . THR A 1 442 ? 16.590 -49.876 -24.840 1.00 77.75 442 THR A N 1
ATOM 3414 C CA . THR A 1 442 ? 16.673 -50.162 -26.281 1.00 77.75 442 THR A CA 1
ATOM 3415 C C . THR A 1 442 ? 15.281 -50.125 -26.943 1.00 77.75 442 THR A C 1
ATOM 3417 O O . THR A 1 442 ? 14.354 -50.767 -26.438 1.00 77.75 442 THR A O 1
ATOM 3420 N N . PRO A 1 443 ? 15.093 -49.413 -28.071 1.00 68.25 443 PRO A N 1
ATOM 3421 C CA . PRO A 1 443 ? 13.834 -49.421 -28.829 1.00 68.25 443 PRO A CA 1
ATOM 3422 C C . PRO A 1 443 ? 13.557 -50.752 -29.557 1.00 68.25 443 PRO A C 1
ATOM 3424 O O . PRO A 1 443 ? 14.468 -51.537 -29.808 1.00 68.25 443 PRO A O 1
ATOM 3427 N N . LEU A 1 444 ? 12.293 -50.992 -29.939 1.00 61.00 444 LEU A N 1
ATOM 3428 C CA . LEU A 1 444 ? 11.868 -52.205 -30.663 1.00 61.00 444 LEU A CA 1
ATOM 3429 C C . LEU A 1 444 ? 12.261 -52.183 -32.152 1.00 61.00 444 LEU A C 1
ATOM 3431 O O . LEU A 1 444 ? 12.305 -51.126 -32.784 1.00 61.00 444 LEU A O 1
ATOM 3435 N N . ALA A 1 445 ? 12.478 -53.381 -32.702 1.00 50.50 445 ALA A N 1
ATOM 3436 C CA . ALA A 1 445 ? 12.903 -53.657 -34.072 1.00 50.50 445 ALA A CA 1
ATOM 3437 C C . ALA A 1 445 ? 11.990 -53.044 -35.155 1.00 50.50 445 ALA A C 1
ATOM 3439 O O . ALA A 1 445 ? 10.774 -53.231 -35.163 1.00 50.50 445 ALA A O 1
ATOM 3440 N N . GLY A 1 446 ? 12.626 -52.341 -36.096 1.00 50.47 446 GLY A N 1
ATOM 3441 C CA . GLY A 1 446 ? 12.025 -51.633 -37.232 1.00 50.47 446 GLY A CA 1
ATOM 3442 C C . GLY A 1 446 ? 12.908 -50.473 -37.713 1.00 50.47 446 GLY A C 1
ATOM 3443 O O . GLY A 1 446 ? 12.873 -50.105 -38.882 1.00 50.47 446 GLY A O 1
ATOM 3444 N N . ALA A 1 447 ? 13.763 -49.955 -36.828 1.00 44.16 447 ALA A N 1
ATOM 3445 C CA . ALA A 1 447 ? 14.904 -49.113 -37.168 1.00 44.16 447 ALA A CA 1
ATOM 3446 C C . ALA A 1 447 ? 16.180 -49.977 -37.155 1.00 44.16 447 ALA A C 1
ATOM 3448 O O . ALA A 1 447 ? 16.271 -50.908 -36.361 1.00 44.16 447 ALA A O 1
ATOM 3449 N N . GLY A 1 448 ? 17.111 -49.734 -38.079 1.00 43.31 448 GLY A N 1
ATOM 3450 C CA . GLY A 1 448 ? 18.267 -50.597 -38.369 1.00 43.31 448 GLY A CA 1
ATOM 3451 C C . GLY A 1 448 ? 19.238 -50.884 -37.202 1.00 43.31 448 GLY A C 1
ATOM 3452 O O . GLY A 1 448 ? 19.039 -50.405 -36.091 1.00 43.31 448 GLY A O 1
ATOM 3453 N N . PRO A 1 449 ? 20.327 -51.642 -37.446 1.00 48.09 449 PRO A N 1
ATOM 3454 C CA . PRO A 1 449 ? 21.238 -52.184 -36.420 1.00 48.09 449 PRO A CA 1
ATOM 3455 C C . PRO A 1 449 ? 22.055 -51.165 -35.595 1.00 48.09 449 PRO A C 1
ATOM 3457 O O . PRO A 1 449 ? 23.024 -51.555 -34.953 1.00 48.09 449 PRO A O 1
ATOM 3460 N N . SER A 1 450 ? 21.720 -49.875 -35.614 1.00 49.22 450 SER A N 1
ATOM 3461 C CA . SER A 1 450 ? 22.530 -48.794 -35.035 1.00 49.22 450 SER A CA 1
ATOM 3462 C C . SER A 1 450 ? 21.742 -47.864 -34.106 1.00 49.22 450 SER A C 1
ATOM 3464 O O . SER A 1 450 ? 22.006 -46.664 -34.085 1.00 49.22 450 SER A O 1
ATOM 3466 N N . VAL A 1 451 ? 20.737 -48.364 -33.382 1.00 52.59 451 VAL A N 1
ATOM 3467 C CA . VAL A 1 451 ? 20.003 -47.517 -32.428 1.00 52.59 451 VAL A CA 1
ATOM 3468 C C . VAL A 1 451 ? 20.685 -47.565 -31.063 1.00 52.59 451 VAL A C 1
ATOM 3470 O O . VAL A 1 451 ? 20.666 -48.590 -30.384 1.00 52.59 451 VAL A O 1
ATOM 3473 N N . GLU A 1 452 ? 21.298 -46.442 -30.686 1.00 67.31 452 GLU A N 1
ATOM 3474 C CA . GLU A 1 452 ? 21.831 -46.195 -29.346 1.00 67.31 452 GLU A CA 1
ATOM 3475 C C . GLU A 1 452 ? 20.721 -46.311 -28.290 1.00 67.31 452 GLU A C 1
ATOM 3477 O O . GLU A 1 452 ? 19.567 -45.944 -28.523 1.00 67.31 452 GLU A O 1
ATOM 3482 N N . ALA A 1 453 ? 21.061 -46.843 -27.116 1.00 76.00 453 ALA A N 1
ATOM 3483 C CA . ALA A 1 453 ? 20.121 -46.925 -26.006 1.00 76.00 453 ALA A CA 1
ATOM 3484 C C . ALA A 1 453 ? 19.815 -45.521 -25.448 1.00 76.00 453 ALA A C 1
ATOM 3486 O O . ALA A 1 453 ? 20.724 -44.710 -25.255 1.00 76.00 453 ALA A O 1
ATOM 3487 N N . LEU A 1 454 ? 18.534 -45.247 -25.182 1.00 82.12 454 LEU A N 1
ATOM 3488 C CA . LEU A 1 454 ? 18.053 -43.935 -24.738 1.00 82.12 454 LEU A CA 1
ATOM 3489 C C . LEU A 1 454 ? 17.817 -43.907 -23.227 1.00 82.12 454 LEU A C 1
ATOM 3491 O O . LEU A 1 454 ? 17.277 -44.857 -22.663 1.00 82.12 454 LEU A O 1
ATOM 3495 N N . GLU A 1 455 ? 18.152 -42.787 -22.595 1.00 85.94 455 GLU A N 1
ATOM 3496 C CA . GLU A 1 455 ? 17.820 -42.476 -21.204 1.00 85.94 455 GLU A CA 1
ATOM 3497 C C . GLU A 1 455 ? 16.692 -41.437 -21.204 1.00 85.94 455 GLU A C 1
ATOM 3499 O O . GLU A 1 455 ? 16.874 -40.283 -21.586 1.00 85.94 455 GLU A O 1
ATOM 3504 N N . VAL A 1 456 ? 15.490 -41.851 -20.803 1.00 86.19 456 VAL A N 1
ATOM 3505 C CA . VAL A 1 456 ? 14.231 -41.115 -21.017 1.00 86.19 456 VAL A CA 1
ATOM 3506 C C . VAL A 1 456 ? 14.251 -39.689 -20.463 1.00 86.19 456 VAL A C 1
ATOM 3508 O O . VAL A 1 456 ? 13.762 -38.761 -21.113 1.00 86.19 456 VAL A O 1
ATOM 3511 N N . VAL A 1 457 ? 14.802 -39.499 -19.263 1.00 86.56 457 VAL A N 1
ATOM 3512 C CA . VAL A 1 457 ? 14.880 -38.170 -18.637 1.00 86.56 457 VAL A CA 1
ATOM 3513 C C . VAL A 1 457 ? 15.722 -37.213 -19.482 1.00 86.56 457 VAL A C 1
ATOM 3515 O O . VAL A 1 457 ? 15.324 -36.066 -19.691 1.00 86.56 457 VAL A O 1
ATOM 3518 N N . HIS A 1 458 ? 16.862 -37.695 -19.975 1.00 88.25 458 HIS A N 1
ATOM 3519 C CA . HIS A 1 458 ? 17.881 -36.889 -20.639 1.00 88.25 458 HIS A CA 1
ATOM 3520 C C . HIS A 1 458 ? 17.586 -36.688 -22.126 1.00 88.25 458 HIS A C 1
ATOM 3522 O O . HIS A 1 458 ? 17.680 -35.572 -22.621 1.00 88.25 458 HIS A O 1
ATOM 3528 N N . ASP A 1 459 ? 17.188 -37.753 -22.823 1.00 88.25 459 ASP A N 1
ATOM 3529 C CA . ASP A 1 459 ? 17.065 -37.761 -24.283 1.00 88.25 459 ASP A CA 1
ATOM 3530 C C . ASP A 1 459 ? 15.651 -37.377 -24.771 1.00 88.25 459 ASP A C 1
ATOM 3532 O O . ASP A 1 459 ? 15.460 -37.127 -25.959 1.00 88.25 459 ASP A O 1
ATOM 3536 N N . ILE A 1 460 ? 14.643 -37.339 -23.883 1.00 90.00 460 ILE A N 1
ATOM 3537 C CA . ILE A 1 460 ? 13.238 -37.083 -24.264 1.00 90.00 460 ILE A CA 1
ATOM 3538 C C . ILE A 1 460 ? 12.602 -35.970 -23.428 1.00 90.00 460 ILE A C 1
ATOM 3540 O O . ILE A 1 460 ? 12.111 -34.992 -23.988 1.00 90.00 460 ILE A O 1
ATOM 3544 N N . ILE A 1 461 ? 12.577 -36.102 -22.097 1.00 91.25 461 ILE A N 1
ATOM 3545 C CA . ILE A 1 461 ? 11.817 -35.171 -21.244 1.00 91.25 461 ILE A CA 1
ATOM 3546 C C . ILE A 1 461 ? 12.463 -33.784 -21.221 1.00 91.25 461 ILE A C 1
ATOM 3548 O O . ILE A 1 461 ? 11.757 -32.787 -21.372 1.00 91.25 461 ILE A O 1
ATOM 3552 N N . MET A 1 462 ? 13.785 -33.714 -21.031 1.00 88.81 462 MET A N 1
ATOM 3553 C CA . MET A 1 462 ? 14.488 -32.433 -20.929 1.00 88.81 462 MET A CA 1
ATOM 3554 C C . MET A 1 462 ? 14.447 -31.615 -22.230 1.00 88.81 462 MET A C 1
ATOM 3556 O O . MET A 1 462 ? 13.998 -30.470 -22.156 1.00 88.81 462 MET A O 1
ATOM 3560 N N . PRO A 1 463 ? 14.764 -32.180 -23.416 1.00 87.75 463 PRO A N 1
ATOM 3561 C CA . PRO A 1 463 ? 14.634 -31.449 -24.679 1.00 87.75 463 PRO A CA 1
ATOM 3562 C C . PRO A 1 463 ? 13.195 -30.992 -24.956 1.00 87.75 463 PRO A C 1
ATOM 3564 O O . PRO A 1 463 ? 12.963 -29.893 -25.457 1.00 87.75 463 PRO A O 1
ATOM 3567 N N . ALA A 1 464 ? 12.201 -31.811 -24.595 1.00 85.50 464 ALA A N 1
ATOM 3568 C CA . ALA A 1 464 ? 10.800 -31.458 -24.786 1.00 85.50 464 ALA A CA 1
ATOM 3569 C C . ALA A 1 464 ? 10.335 -30.317 -23.865 1.00 85.50 464 ALA A C 1
ATOM 3571 O O . ALA A 1 464 ? 9.587 -29.442 -24.298 1.00 85.50 464 ALA A O 1
ATOM 3572 N N . ALA A 1 465 ? 10.771 -30.304 -22.600 1.00 85.50 465 ALA A N 1
ATOM 3573 C CA . ALA A 1 465 ? 10.479 -29.206 -21.682 1.00 85.50 465 ALA A CA 1
ATOM 3574 C C . ALA A 1 465 ? 11.173 -27.908 -22.122 1.00 85.50 465 ALA A C 1
ATOM 3576 O O . ALA A 1 465 ? 10.535 -26.858 -22.158 1.00 85.50 465 ALA A O 1
ATOM 3577 N N . GLU A 1 466 ? 12.437 -27.984 -22.535 1.00 82.31 466 GLU A N 1
ATOM 3578 C CA . GLU A 1 466 ? 13.208 -26.843 -23.035 1.00 82.31 466 GLU A CA 1
ATOM 3579 C C . GLU A 1 466 ? 12.522 -26.140 -24.212 1.00 82.31 466 GLU A C 1
ATOM 3581 O O . GLU A 1 466 ? 12.345 -24.919 -24.178 1.00 82.31 466 GLU A O 1
ATOM 3586 N N . ALA A 1 467 ? 12.056 -26.909 -25.205 1.00 79.94 467 ALA A N 1
ATOM 3587 C CA . ALA A 1 467 ? 11.368 -26.373 -26.380 1.00 79.94 467 ALA A CA 1
ATOM 3588 C C . ALA A 1 467 ? 10.159 -25.485 -26.015 1.00 79.94 467 ALA A C 1
ATOM 3590 O O . ALA A 1 467 ? 9.814 -24.571 -26.763 1.00 79.94 467 ALA A O 1
ATOM 3591 N N . TYR A 1 468 ? 9.540 -25.719 -24.849 1.00 78.06 468 TYR A N 1
ATOM 3592 C CA . TYR A 1 468 ? 8.412 -24.939 -24.337 1.00 78.06 468 TYR A CA 1
ATOM 3593 C C . TYR A 1 468 ? 8.780 -23.937 -23.233 1.00 78.06 468 TYR A C 1
ATOM 3595 O O . TYR A 1 468 ? 8.011 -23.006 -22.998 1.00 78.06 468 TYR A O 1
ATOM 3603 N N . CYS A 1 469 ? 9.939 -24.059 -22.578 1.00 72.94 469 CYS A N 1
ATOM 3604 C CA . CYS A 1 469 ? 10.437 -23.052 -21.632 1.00 72.94 469 CYS A CA 1
ATOM 3605 C C . CYS A 1 469 ? 10.732 -21.716 -22.326 1.00 72.94 469 CYS A C 1
ATOM 3607 O O . CYS A 1 469 ? 10.463 -20.655 -21.753 1.00 72.94 469 CYS A O 1
ATOM 3609 N N . SER A 1 470 ? 11.193 -21.783 -23.575 1.00 61.59 470 SER A N 1
ATOM 3610 C CA . SER A 1 470 ? 11.436 -20.628 -24.449 1.00 61.59 470 SER A CA 1
ATOM 3611 C C . SER A 1 470 ? 10.177 -20.165 -25.205 1.00 61.59 470 SER A C 1
ATOM 3613 O O . SER A 1 470 ? 10.144 -19.054 -25.730 1.00 61.59 470 SER A O 1
ATOM 3615 N N . ALA A 1 471 ? 9.116 -20.983 -25.254 1.00 55.53 471 ALA A N 1
ATOM 3616 C CA . ALA A 1 471 ? 7.899 -20.693 -26.015 1.00 55.53 471 ALA A CA 1
ATOM 3617 C C . ALA A 1 471 ? 6.930 -19.786 -25.231 1.00 55.53 471 ALA A C 1
ATOM 3619 O O . ALA A 1 471 ? 6.214 -20.214 -24.326 1.00 55.53 471 ALA A O 1
ATOM 3620 N N . LEU A 1 472 ? 6.871 -18.509 -25.603 1.00 48.69 472 LEU A N 1
ATOM 3621 C CA . LEU A 1 472 ? 6.061 -17.487 -24.923 1.00 48.69 472 LEU A CA 1
ATOM 3622 C C . LEU A 1 472 ? 4.555 -17.535 -25.253 1.00 48.69 472 LEU A C 1
ATOM 3624 O O . LEU A 1 472 ? 3.757 -17.008 -24.479 1.00 48.69 472 LEU A O 1
ATOM 3628 N N . GLN A 1 473 ? 4.142 -18.169 -26.358 1.00 50.59 473 GLN A N 1
ATOM 3629 C CA . GLN A 1 473 ? 2.744 -18.124 -26.825 1.00 50.59 473 GLN A CA 1
ATOM 3630 C C . GLN A 1 473 ? 1.766 -18.993 -26.005 1.00 50.59 473 GLN A C 1
ATOM 3632 O O . GLN A 1 473 ? 0.557 -18.804 -26.104 1.00 50.59 473 GLN A O 1
ATOM 3637 N N . ALA A 1 474 ? 2.251 -19.912 -25.161 1.00 60.88 474 ALA A N 1
ATOM 3638 C CA . ALA A 1 474 ? 1.404 -20.800 -24.361 1.00 60.88 474 ALA A CA 1
ATOM 3639 C C . ALA A 1 474 ? 1.784 -20.742 -22.867 1.00 60.88 474 ALA A C 1
ATOM 3641 O O . ALA A 1 474 ? 2.451 -21.654 -22.378 1.00 60.88 474 ALA A O 1
ATOM 3642 N N . PRO A 1 475 ? 1.383 -19.700 -22.109 1.00 63.16 475 PRO A N 1
ATOM 3643 C CA . PRO A 1 475 ? 1.849 -19.478 -20.735 1.00 63.16 475 PRO A CA 1
ATOM 3644 C C . PRO A 1 475 ? 1.576 -20.659 -19.795 1.00 63.16 475 PRO A C 1
ATOM 3646 O O . PRO A 1 475 ? 2.423 -20.986 -18.965 1.00 63.16 475 PRO A O 1
ATOM 3649 N N . ASP A 1 476 ? 0.440 -21.345 -19.952 1.00 69.62 476 ASP A N 1
ATOM 3650 C CA . ASP A 1 476 ? 0.144 -22.549 -19.171 1.00 69.62 476 ASP A CA 1
ATOM 3651 C C . ASP A 1 476 ? 1.055 -23.725 -19.549 1.00 69.62 476 ASP A C 1
ATOM 3653 O O . ASP A 1 476 ? 1.544 -24.424 -18.663 1.00 69.62 476 ASP A O 1
ATOM 3657 N N . THR A 1 477 ? 1.339 -23.922 -20.837 1.00 77.19 477 THR A N 1
ATOM 3658 C CA . THR A 1 477 ? 2.230 -24.990 -21.315 1.00 77.19 477 THR A CA 1
ATOM 3659 C C . THR A 1 477 ? 3.677 -24.723 -20.935 1.00 77.19 477 THR A C 1
ATOM 3661 O O . THR A 1 477 ? 4.345 -25.618 -20.427 1.00 77.19 477 THR A O 1
ATOM 3664 N N . ARG A 1 478 ? 4.133 -23.476 -21.068 1.00 74.31 478 ARG A N 1
ATOM 3665 C CA . ARG A 1 478 ? 5.432 -23.008 -20.580 1.00 74.31 478 ARG A CA 1
ATOM 3666 C C . ARG A 1 478 ? 5.584 -23.255 -19.085 1.00 74.31 478 ARG A C 1
ATOM 3668 O O . ARG A 1 478 ? 6.584 -23.803 -18.637 1.00 74.31 478 ARG A O 1
ATOM 3675 N N . PHE A 1 479 ? 4.570 -22.900 -18.301 1.00 77.06 479 PHE A N 1
ATOM 3676 C CA . PHE A 1 479 ? 4.574 -23.151 -16.865 1.00 77.06 479 PHE A CA 1
ATOM 3677 C C . PHE A 1 479 ? 4.646 -24.651 -16.547 1.00 77.06 479 PHE A C 1
ATOM 3679 O O . PHE A 1 479 ? 5.410 -25.061 -15.676 1.00 77.06 479 PHE A O 1
ATOM 3686 N N . MET A 1 480 ? 3.886 -25.479 -17.267 1.00 83.69 480 MET A N 1
ATOM 3687 C CA . MET A 1 480 ? 3.941 -26.937 -17.137 1.00 83.69 480 MET A CA 1
ATOM 3688 C C . MET A 1 480 ? 5.314 -27.502 -17.529 1.00 83.69 480 MET A C 1
ATOM 3690 O O . MET A 1 480 ? 5.804 -28.401 -16.847 1.00 83.69 480 MET A O 1
ATOM 3694 N N . ALA A 1 481 ? 5.969 -26.945 -18.548 1.00 84.69 481 ALA A N 1
ATOM 3695 C CA . ALA A 1 481 ? 7.325 -27.307 -18.949 1.00 84.69 481 ALA A CA 1
ATOM 3696 C C . ALA A 1 481 ? 8.348 -26.976 -17.850 1.00 84.69 481 ALA A C 1
ATOM 3698 O O . ALA A 1 481 ? 9.089 -27.856 -17.415 1.00 84.69 481 ALA A O 1
ATOM 3699 N N . ILE A 1 482 ? 8.302 -25.762 -17.292 1.00 80.75 482 ILE A N 1
ATOM 3700 C CA . ILE A 1 482 ? 9.172 -25.347 -16.178 1.00 80.75 482 ILE A CA 1
ATOM 3701 C C . ILE A 1 482 ? 8.955 -26.233 -14.944 1.00 80.75 482 ILE A C 1
ATOM 3703 O O . ILE A 1 482 ? 9.911 -26.704 -14.329 1.00 80.75 482 ILE A O 1
ATOM 3707 N N . GLN A 1 483 ? 7.698 -26.530 -14.603 1.00 85.00 483 GLN A N 1
ATOM 3708 C CA . GLN A 1 483 ? 7.390 -27.473 -13.526 1.00 85.00 483 GLN A CA 1
ATOM 3709 C C . GLN A 1 483 ? 7.871 -28.897 -13.818 1.00 85.00 483 GLN A C 1
ATOM 3711 O O . GLN A 1 483 ? 8.128 -29.659 -12.884 1.00 85.00 483 GLN A O 1
ATOM 3716 N N . THR A 1 484 ? 7.959 -29.281 -15.089 1.00 88.44 484 THR A N 1
ATOM 3717 C CA . THR A 1 484 ? 8.493 -30.582 -15.495 1.00 88.44 484 THR A CA 1
ATOM 3718 C C . THR A 1 484 ? 10.008 -30.618 -15.298 1.00 88.44 484 THR A C 1
ATOM 3720 O O . THR A 1 484 ? 10.484 -31.599 -14.739 1.00 88.44 484 THR A O 1
ATOM 3723 N N . ILE A 1 485 ? 10.747 -29.543 -15.615 1.00 87.75 485 ILE A N 1
ATOM 3724 C CA . ILE A 1 485 ? 12.185 -29.418 -15.290 1.00 87.75 485 ILE A CA 1
ATOM 3725 C C . ILE A 1 485 ? 12.414 -29.554 -13.781 1.00 87.75 485 ILE A C 1
ATOM 3727 O O . ILE A 1 485 ? 13.215 -30.374 -13.341 1.00 87.75 485 ILE A O 1
ATOM 3731 N N . ASP A 1 486 ? 11.652 -28.817 -12.976 1.00 87.00 486 ASP A N 1
ATOM 3732 C CA . ASP A 1 486 ? 11.687 -28.919 -11.512 1.00 87.00 486 ASP A CA 1
ATOM 3733 C C . ASP A 1 486 ? 11.379 -30.356 -11.028 1.00 87.00 486 ASP A C 1
ATOM 3735 O O . ASP A 1 486 ? 12.045 -30.904 -10.149 1.00 87.00 486 ASP A O 1
ATOM 3739 N N . SER A 1 487 ? 10.422 -31.034 -11.668 1.00 90.06 487 SER A N 1
ATOM 3740 C CA . SER A 1 487 ? 10.100 -32.436 -11.368 1.00 90.06 487 SER A CA 1
ATOM 3741 C C . SER A 1 487 ? 11.214 -33.404 -11.776 1.00 90.06 487 SER A C 1
ATOM 3743 O O . SER A 1 487 ? 11.415 -34.397 -11.081 1.00 90.06 487 SER A O 1
ATOM 3745 N N . VAL A 1 488 ? 11.960 -33.118 -12.849 1.00 92.12 488 VAL A N 1
ATOM 3746 C CA . VAL A 1 488 ? 13.158 -33.879 -13.236 1.00 92.12 488 VAL A CA 1
ATOM 3747 C C . VAL A 1 488 ? 14.232 -33.746 -12.162 1.00 92.12 488 VAL A C 1
ATOM 3749 O O . VAL A 1 488 ? 14.752 -34.759 -11.705 1.00 92.12 488 VAL A O 1
ATOM 3752 N N . VAL A 1 489 ? 14.522 -32.528 -11.698 1.00 89.88 489 VAL A N 1
ATOM 3753 C CA . VAL A 1 489 ? 15.526 -32.302 -10.646 1.00 89.88 489 VAL A CA 1
ATOM 3754 C C . VAL A 1 489 ? 15.133 -33.011 -9.346 1.00 89.88 489 VAL A C 1
ATOM 3756 O O . VAL A 1 489 ? 15.954 -33.718 -8.761 1.00 89.88 489 VAL A O 1
ATOM 3759 N N . ARG A 1 490 ? 13.870 -32.898 -8.910 1.00 89.94 490 ARG A N 1
ATOM 3760 C CA . ARG A 1 490 ? 13.394 -33.594 -7.700 1.00 89.94 490 ARG A CA 1
ATOM 3761 C C . ARG A 1 490 ? 13.391 -35.111 -7.846 1.00 89.94 490 ARG A C 1
ATOM 3763 O O . ARG A 1 490 ? 13.719 -35.808 -6.888 1.00 89.94 490 ARG A O 1
ATOM 3770 N N . HIS A 1 491 ? 13.048 -35.626 -9.026 1.00 91.19 491 HIS A N 1
ATOM 3771 C CA . HIS A 1 491 ? 13.179 -37.048 -9.329 1.00 91.19 491 HIS A CA 1
ATOM 3772 C C . HIS A 1 491 ? 14.637 -37.495 -9.187 1.00 91.19 491 HIS A C 1
ATOM 3774 O O . HIS A 1 491 ? 14.906 -38.485 -8.503 1.00 91.19 491 HIS A O 1
ATOM 3780 N N . ILE A 1 492 ? 15.572 -36.710 -9.742 1.00 90.12 492 ILE A N 1
ATOM 3781 C CA . ILE A 1 492 ? 17.011 -36.967 -9.661 1.00 90.12 492 ILE A CA 1
ATOM 3782 C C . ILE A 1 492 ? 17.494 -37.016 -8.203 1.00 90.12 492 ILE A C 1
ATOM 3784 O O . ILE A 1 492 ? 18.104 -37.986 -7.757 1.00 90.12 492 ILE A O 1
ATOM 3788 N N . SER A 1 493 ? 17.159 -35.988 -7.428 1.00 88.50 493 SER A N 1
ATOM 3789 C CA . SER A 1 493 ? 17.501 -35.905 -6.006 1.00 88.50 493 SER A CA 1
ATOM 3790 C C . SER A 1 493 ? 16.936 -37.078 -5.202 1.00 88.50 493 SER A C 1
ATOM 3792 O O . SER A 1 493 ? 17.646 -37.712 -4.414 1.00 88.50 493 SER A O 1
ATOM 3794 N N . SER A 1 494 ? 15.660 -37.409 -5.412 1.00 87.12 494 SER A N 1
ATOM 3795 C CA . SER A 1 494 ? 14.990 -38.484 -4.681 1.00 87.12 494 SER A CA 1
ATOM 3796 C C . SER A 1 494 ? 15.625 -39.848 -4.955 1.00 87.12 494 SER A C 1
ATOM 3798 O O . SER A 1 494 ? 15.890 -40.589 -4.003 1.00 87.12 494 SER A O 1
ATOM 3800 N N . PHE A 1 495 ? 15.928 -40.175 -6.219 1.00 86.88 495 PHE A N 1
ATOM 3801 C CA . PHE A 1 495 ? 16.526 -41.474 -6.532 1.00 86.88 495 PHE A CA 1
ATOM 3802 C C . PHE A 1 495 ? 17.946 -41.592 -5.969 1.00 86.88 495 PHE A C 1
ATOM 3804 O O . PHE A 1 495 ? 18.264 -42.631 -5.400 1.00 86.88 495 PHE A O 1
ATOM 3811 N N . LEU A 1 496 ? 18.785 -40.550 -6.068 1.00 86.88 496 LEU A N 1
ATOM 3812 C CA . LEU A 1 496 ? 20.163 -40.593 -5.560 1.00 86.88 496 LEU A CA 1
ATOM 3813 C C . LEU A 1 496 ? 20.189 -40.809 -4.052 1.00 86.88 496 LEU A C 1
ATOM 3815 O O . LEU A 1 496 ? 20.945 -41.635 -3.542 1.00 86.88 496 LEU A O 1
ATOM 3819 N N . ASN A 1 497 ? 19.311 -40.110 -3.332 1.00 85.94 497 ASN A N 1
ATOM 3820 C CA . ASN A 1 497 ? 19.154 -40.320 -1.900 1.00 85.94 497 ASN A CA 1
ATOM 3821 C C . ASN A 1 497 ? 18.701 -41.753 -1.581 1.00 85.94 497 ASN A C 1
ATOM 3823 O O . ASN A 1 497 ? 19.180 -42.334 -0.610 1.00 85.94 497 ASN A O 1
ATOM 3827 N N . CYS A 1 498 ? 17.822 -42.336 -2.399 1.00 83.38 498 CYS A N 1
ATOM 3828 C CA . CYS A 1 498 ? 17.394 -43.721 -2.235 1.00 83.38 498 CYS A CA 1
ATOM 3829 C C . CYS A 1 498 ? 18.522 -44.723 -2.543 1.00 83.38 498 CYS A C 1
ATOM 3831 O O . CYS A 1 498 ? 18.692 -45.678 -1.792 1.00 83.38 498 CYS A O 1
ATOM 3833 N N . ILE A 1 499 ? 19.341 -44.494 -3.578 1.00 81.62 499 ILE A N 1
ATOM 3834 C CA . ILE A 1 499 ? 20.509 -45.340 -3.878 1.00 81.62 499 ILE A CA 1
ATOM 3835 C C . ILE A 1 499 ? 21.512 -45.299 -2.724 1.00 81.62 499 ILE A C 1
ATOM 3837 O O . ILE A 1 499 ? 21.962 -46.355 -2.286 1.00 81.62 499 ILE A O 1
ATOM 3841 N N . ALA A 1 500 ? 21.823 -44.114 -2.191 1.00 81.06 500 ALA A N 1
ATOM 3842 C CA . ALA A 1 500 ? 22.702 -43.987 -1.032 1.00 81.06 500 ALA A CA 1
ATOM 3843 C C . ALA A 1 500 ? 22.174 -44.784 0.176 1.00 81.06 500 ALA A C 1
ATOM 3845 O O . ALA A 1 500 ? 22.920 -45.541 0.786 1.00 81.06 500 ALA A O 1
ATOM 3846 N N . GLU A 1 501 ? 20.877 -44.674 0.479 1.00 77.56 501 GLU A N 1
ATOM 3847 C CA . GLU A 1 501 ? 20.225 -45.431 1.561 1.00 77.56 501 GLU A CA 1
ATOM 3848 C C . GLU A 1 501 ? 20.240 -46.953 1.335 1.00 77.56 501 GLU A C 1
ATOM 3850 O O . GLU A 1 501 ? 20.292 -47.716 2.296 1.00 77.56 501 GLU A O 1
ATOM 3855 N N . VAL A 1 502 ? 20.181 -47.401 0.078 1.00 74.94 502 VAL A N 1
ATOM 3856 C CA . VAL A 1 502 ? 20.185 -48.822 -0.309 1.00 74.94 502 VAL A CA 1
ATOM 3857 C C . VAL A 1 502 ? 21.602 -49.417 -0.320 1.00 74.94 502 VAL A C 1
ATOM 3859 O O . VAL A 1 502 ? 21.768 -50.603 -0.024 1.00 74.94 502 VAL A O 1
ATOM 3862 N N . LEU A 1 503 ? 22.620 -48.617 -0.653 1.00 74.75 503 LEU A N 1
ATOM 3863 C CA . LEU A 1 503 ? 24.033 -49.013 -0.641 1.00 74.75 503 LEU A CA 1
ATOM 3864 C C . LEU A 1 503 ? 24.659 -48.960 0.762 1.00 74.75 503 LEU A C 1
ATOM 3866 O O . LEU A 1 503 ? 25.588 -49.722 1.036 1.00 74.75 503 LEU A O 1
ATOM 3870 N N . GLU A 1 504 ? 24.165 -48.096 1.652 1.00 72.94 504 GLU A N 1
ATOM 3871 C CA . GLU A 1 504 ? 24.577 -48.065 3.057 1.00 72.94 504 GLU A CA 1
ATOM 3872 C C . GLU A 1 504 ? 24.262 -49.407 3.744 1.00 72.94 504 GLU A C 1
ATOM 3874 O O . GLU A 1 504 ? 23.139 -49.913 3.708 1.00 72.94 504 GLU A O 1
ATOM 3879 N N . HIS A 1 505 ? 25.273 -50.012 4.382 1.00 56.56 505 HIS A N 1
ATOM 3880 C CA . HIS A 1 505 ? 25.084 -51.257 5.125 1.00 56.56 505 HIS A CA 1
ATOM 3881 C C . HIS A 1 505 ? 24.043 -51.062 6.241 1.00 56.56 505 HIS A C 1
ATOM 3883 O O . HIS A 1 505 ? 24.111 -50.062 6.962 1.00 56.56 505 HIS A O 1
ATOM 3889 N N . PRO A 1 506 ? 23.111 -52.018 6.442 1.00 51.34 506 PRO A N 1
ATOM 3890 C CA . PRO A 1 506 ? 22.199 -51.961 7.573 1.00 51.34 506 PRO A CA 1
ATOM 3891 C C . PRO A 1 506 ? 23.031 -51.895 8.864 1.00 51.34 506 PRO A C 1
ATOM 3893 O O . PRO A 1 506 ? 23.924 -52.732 9.035 1.00 51.34 506 PRO A O 1
ATOM 3896 N N . PRO A 1 507 ? 22.789 -50.910 9.751 1.00 43.12 507 PRO A N 1
ATOM 3897 C CA . PRO A 1 507 ? 23.531 -50.799 10.998 1.00 43.12 507 PRO A CA 1
ATOM 3898 C C . PRO A 1 507 ? 23.417 -52.115 11.770 1.00 43.12 507 PRO A C 1
ATOM 3900 O O . PRO A 1 507 ? 22.344 -52.724 11.824 1.00 43.12 507 PRO A O 1
ATOM 3903 N N . SER A 1 508 ? 24.538 -52.557 12.341 1.00 41.44 508 SER A N 1
ATOM 3904 C CA . SER A 1 508 ? 24.578 -53.692 13.260 1.00 41.44 508 SER A CA 1
ATOM 3905 C C . SER A 1 508 ? 23.521 -53.504 14.355 1.00 41.44 508 SER A C 1
ATOM 3907 O O . SER A 1 508 ? 23.227 -52.379 14.764 1.00 41.44 508 SER A O 1
ATOM 3909 N N . GLU A 1 509 ? 22.920 -54.605 14.818 1.00 42.44 509 GLU A N 1
ATOM 3910 C CA . GLU A 1 509 ? 21.716 -54.631 15.671 1.00 42.44 509 GLU A CA 1
ATOM 3911 C C . GLU A 1 509 ? 21.795 -53.846 17.001 1.00 42.44 509 GLU A C 1
ATOM 3913 O O . GLU A 1 509 ? 20.802 -53.781 17.722 1.00 42.44 509 GLU A O 1
ATOM 3918 N N . ASN A 1 510 ? 22.913 -53.189 17.316 1.00 39.28 510 ASN A N 1
ATOM 3919 C CA . ASN A 1 510 ? 23.108 -52.449 18.558 1.00 39.28 510 ASN A CA 1
ATOM 3920 C C . ASN A 1 510 ? 23.006 -50.918 18.467 1.00 39.28 510 ASN A C 1
ATOM 3922 O O . ASN A 1 510 ? 23.152 -50.270 19.503 1.00 39.28 510 ASN A O 1
ATOM 3926 N N . GLU A 1 511 ? 22.684 -50.309 17.320 1.00 37.81 511 GLU A N 1
ATOM 3927 C CA . GLU A 1 511 ? 22.501 -48.848 17.264 1.00 37.81 511 GLU A CA 1
ATOM 3928 C C . GLU A 1 511 ? 21.033 -48.400 17.158 1.00 37.81 511 GLU A C 1
ATOM 3930 O O . GLU A 1 511 ? 20.319 -48.575 16.170 1.00 37.81 511 GLU A O 1
ATOM 3935 N N . THR A 1 512 ? 20.583 -47.756 18.233 1.00 37.38 512 THR A N 1
ATOM 3936 C CA . THR A 1 512 ? 19.235 -47.267 18.554 1.00 37.38 512 THR A CA 1
ATOM 3937 C C . THR A 1 512 ? 18.753 -46.071 17.713 1.00 37.38 512 THR A C 1
ATOM 3939 O O . THR A 1 512 ? 18.055 -45.189 18.210 1.00 37.38 512 THR A O 1
ATOM 3942 N N . ARG A 1 513 ? 19.017 -46.043 16.400 1.00 36.62 513 ARG A N 1
ATOM 3943 C CA . ARG A 1 513 ? 18.442 -45.048 15.464 1.00 36.62 513 ARG A CA 1
ATOM 3944 C C . ARG A 1 513 ? 17.435 -45.673 14.493 1.00 36.62 513 ARG A C 1
ATOM 3946 O O . ARG A 1 513 ? 17.507 -45.510 13.282 1.00 36.62 513 ARG A O 1
ATOM 3953 N N . ARG A 1 514 ? 16.407 -46.332 15.037 1.00 32.94 514 ARG A N 1
ATOM 3954 C CA . ARG A 1 514 ? 15.281 -46.957 14.299 1.00 32.94 514 ARG A CA 1
ATOM 3955 C C . ARG A 1 514 ? 14.307 -45.980 13.596 1.00 32.94 514 ARG A C 1
ATOM 3957 O O . ARG A 1 514 ? 13.232 -46.400 13.181 1.00 32.94 514 ARG A O 1
ATOM 3964 N N . GLY A 1 515 ? 14.636 -44.691 13.475 1.00 37.69 515 GLY A N 1
ATOM 3965 C CA . GLY A 1 515 ? 13.657 -43.639 13.164 1.00 37.69 515 GLY A CA 1
ATOM 3966 C C . GLY A 1 515 ? 13.407 -43.316 11.686 1.00 37.69 515 GLY A C 1
ATOM 3967 O O . GLY A 1 515 ? 12.267 -43.041 11.341 1.00 37.69 515 GLY A O 1
ATOM 3968 N N . LYS A 1 516 ? 14.423 -43.326 10.810 1.00 35.47 516 LYS A N 1
ATOM 3969 C CA . LYS A 1 516 ? 14.275 -42.761 9.445 1.00 35.47 516 LYS A CA 1
ATOM 3970 C C . LYS A 1 516 ? 14.248 -43.786 8.307 1.00 35.47 516 LYS A C 1
ATOM 3972 O O . LYS A 1 516 ? 13.551 -43.576 7.324 1.00 35.47 516 LYS A O 1
ATOM 3977 N N . VAL A 1 517 ? 14.926 -44.926 8.450 1.00 38.16 517 VAL A N 1
ATOM 3978 C CA . VAL A 1 517 ? 15.068 -45.905 7.349 1.00 38.16 517 VAL A CA 1
ATOM 3979 C C . VAL A 1 517 ? 13.750 -46.627 7.023 1.00 38.16 517 VAL A C 1
ATOM 3981 O O . VAL A 1 517 ? 13.521 -47.028 5.887 1.00 38.16 517 VAL A O 1
ATOM 3984 N N . ARG A 1 518 ? 12.821 -46.747 7.984 1.00 36.19 518 ARG A N 1
ATOM 3985 C CA . ARG A 1 518 ? 11.510 -47.371 7.730 1.00 36.19 518 ARG A CA 1
ATOM 3986 C C . ARG A 1 518 ? 10.526 -46.500 6.940 1.00 36.19 518 ARG A C 1
ATOM 3988 O O . ARG A 1 518 ? 9.515 -47.041 6.508 1.00 36.19 518 ARG A O 1
ATOM 3995 N N . GLU A 1 519 ? 10.778 -45.207 6.722 1.00 46.06 519 GLU A N 1
ATOM 3996 C CA . GLU A 1 519 ? 9.787 -44.339 6.060 1.00 46.06 519 GLU A CA 1
ATOM 3997 C C . GLU A 1 519 ? 9.725 -44.485 4.528 1.00 46.06 519 GLU A C 1
ATOM 3999 O O . GLU A 1 519 ? 8.720 -44.093 3.940 1.00 46.06 519 GLU A O 1
ATOM 4004 N N . ARG A 1 520 ? 10.724 -45.087 3.863 1.00 47.62 520 ARG A N 1
ATOM 4005 C CA . ARG A 1 520 ? 10.769 -45.163 2.383 1.00 47.62 520 ARG A CA 1
ATOM 4006 C C . ARG A 1 520 ? 10.427 -46.523 1.751 1.00 47.62 520 ARG A C 1
ATOM 4008 O O . ARG A 1 520 ? 10.585 -46.677 0.548 1.00 47.62 520 ARG A O 1
ATOM 4015 N N . ASN A 1 521 ? 9.875 -47.479 2.508 1.00 47.91 521 ASN A N 1
ATOM 4016 C CA . ASN A 1 521 ? 9.292 -48.734 1.981 1.00 47.91 521 ASN A CA 1
ATOM 4017 C C . ASN A 1 521 ? 10.203 -49.592 1.068 1.00 47.91 521 ASN A C 1
ATOM 4019 O O . ASN A 1 521 ? 9.699 -50.321 0.215 1.00 47.91 521 ASN A O 1
ATOM 4023 N N . VAL A 1 522 ? 11.528 -49.572 1.242 1.00 48.38 522 VAL A N 1
ATOM 4024 C CA . VAL A 1 522 ? 12.401 -50.526 0.536 1.00 48.38 522 VAL A CA 1
ATOM 4025 C C . VAL A 1 522 ? 12.206 -51.917 1.152 1.00 48.38 522 VAL A C 1
ATOM 4027 O O . VAL A 1 522 ? 12.672 -52.190 2.260 1.00 48.38 522 VAL A O 1
ATOM 4030 N N . GLN A 1 523 ? 11.467 -52.793 0.469 1.00 47.38 523 GLN A N 1
ATOM 4031 C CA . GLN A 1 523 ? 11.350 -54.204 0.835 1.00 47.38 523 GLN A CA 1
ATOM 4032 C C . GLN A 1 523 ? 12.509 -54.992 0.219 1.00 47.38 523 GLN A C 1
ATOM 4034 O O . GLN A 1 523 ? 12.710 -54.992 -0.989 1.00 47.38 523 GLN A O 1
ATOM 4039 N N . TRP A 1 524 ? 13.260 -55.699 1.062 1.00 45.62 524 TRP A N 1
ATOM 4040 C CA . TRP A 1 524 ? 14.304 -56.624 0.629 1.00 45.62 524 TRP A CA 1
ATOM 4041 C C . TRP A 1 524 ? 13.632 -57.911 0.122 1.00 45.62 524 TRP A C 1
ATOM 4043 O O . TRP A 1 524 ? 12.949 -58.553 0.925 1.00 45.62 524 TRP A O 1
ATOM 4053 N N . PRO A 1 525 ? 13.812 -58.328 -1.149 1.00 41.59 525 PRO A N 1
ATOM 4054 C CA . PRO A 1 525 ? 13.027 -59.415 -1.751 1.00 41.59 525 PRO A CA 1
ATOM 4055 C C . PRO A 1 525 ? 13.120 -60.769 -1.032 1.00 41.59 525 PRO A C 1
ATOM 4057 O O . PRO A 1 525 ? 12.280 -61.639 -1.234 1.00 41.59 525 PRO A O 1
ATOM 4060 N N . HIS A 1 526 ? 14.102 -60.970 -0.152 1.00 44.22 526 HIS A N 1
ATOM 4061 C CA . HIS A 1 526 ? 14.269 -62.212 0.593 1.00 44.22 526 HIS A CA 1
ATOM 4062 C C . HIS A 1 526 ? 14.821 -61.951 1.992 1.00 44.22 526 HIS A C 1
ATOM 4064 O O . HIS A 1 526 ? 16.022 -62.095 2.194 1.00 44.22 526 HIS A O 1
ATOM 4070 N N . GLY A 1 527 ? 13.974 -61.561 2.949 1.00 43.47 527 GLY A N 1
ATOM 4071 C CA . GLY A 1 527 ? 14.227 -61.738 4.390 1.00 43.47 527 GLY A CA 1
ATOM 4072 C C . GLY A 1 527 ? 15.655 -61.459 4.894 1.00 43.47 527 GLY A C 1
ATOM 4073 O O . GLY A 1 527 ? 16.153 -62.227 5.709 1.00 43.47 527 GLY A O 1
ATOM 4074 N N . GLY A 1 528 ? 16.321 -60.405 4.403 1.00 41.28 528 GLY A N 1
ATOM 4075 C CA . GLY A 1 528 ? 17.699 -60.064 4.785 1.00 41.28 528 GLY A CA 1
ATOM 4076 C C . GLY A 1 528 ? 18.821 -60.478 3.818 1.00 41.28 528 GLY A C 1
ATOM 4077 O O . GLY A 1 528 ? 19.976 -60.513 4.234 1.00 41.28 528 GLY A O 1
ATOM 4078 N N . LYS A 1 529 ? 18.549 -60.766 2.538 1.00 48.66 529 LYS A N 1
ATOM 4079 C CA . LYS A 1 529 ? 19.613 -60.913 1.524 1.00 48.66 529 LYS A CA 1
ATOM 4080 C C . LYS A 1 529 ? 20.012 -59.567 0.906 1.00 48.66 529 LYS A C 1
ATOM 4082 O O . LYS A 1 529 ? 19.164 -58.827 0.415 1.00 48.66 529 LYS A O 1
ATOM 4087 N N . LEU A 1 530 ? 21.324 -59.314 0.937 1.00 57.22 530 LEU A N 1
ATOM 4088 C CA . LEU A 1 530 ? 22.069 -58.261 0.237 1.00 57.22 530 LEU A CA 1
ATOM 4089 C C . LEU A 1 530 ? 21.602 -58.089 -1.223 1.00 57.22 530 LEU A C 1
ATOM 4091 O O . LEU A 1 530 ? 21.248 -59.077 -1.869 1.00 57.22 530 LEU A O 1
ATOM 4095 N N . LEU A 1 531 ? 21.704 -56.864 -1.760 1.00 64.81 531 LEU A N 1
ATOM 4096 C CA . LEU A 1 531 ? 21.653 -56.608 -3.208 1.00 64.81 531 LEU A CA 1
ATOM 4097 C C . LEU A 1 531 ? 22.560 -57.598 -3.942 1.00 64.81 531 LEU A C 1
ATOM 4099 O O . LEU A 1 531 ? 23.698 -57.823 -3.517 1.00 64.81 531 LEU A O 1
ATOM 4103 N N . THR A 1 532 ? 22.080 -58.153 -5.052 1.00 72.25 532 THR A N 1
ATOM 4104 C CA . THR A 1 532 ? 22.933 -58.988 -5.899 1.00 72.25 532 THR A CA 1
ATOM 4105 C C . THR A 1 532 ? 24.062 -58.135 -6.489 1.00 72.25 532 THR A C 1
ATOM 4107 O O . THR A 1 532 ? 23.884 -56.950 -6.769 1.00 72.25 532 THR A O 1
ATOM 4110 N N . GLU A 1 533 ? 25.244 -58.717 -6.688 1.00 71.25 533 GLU A N 1
ATOM 4111 C CA . GLU A 1 533 ? 26.388 -57.979 -7.241 1.00 71.25 533 GLU A CA 1
ATOM 4112 C C . GLU A 1 533 ? 26.130 -57.333 -8.624 1.00 71.25 533 GLU A C 1
ATOM 4114 O O . GLU A 1 533 ? 26.679 -56.262 -8.889 1.00 71.25 533 GLU A O 1
ATOM 4119 N N . PRO A 1 534 ? 25.288 -57.909 -9.513 1.00 73.75 534 PRO A N 1
ATOM 4120 C CA . PRO A 1 534 ? 24.810 -57.225 -10.714 1.00 73.75 534 PRO A CA 1
ATOM 4121 C C . PRO A 1 534 ? 23.980 -55.973 -10.404 1.00 73.75 534 PRO A C 1
ATOM 4123 O O . PRO A 1 534 ? 24.276 -54.919 -10.955 1.00 73.75 534 PRO A O 1
ATOM 4126 N N . GLN A 1 535 ? 23.008 -56.055 -9.487 1.00 75.56 535 GLN A N 1
ATOM 4127 C CA . GLN A 1 535 ? 22.170 -54.910 -9.098 1.00 75.56 535 GLN A CA 1
ATOM 4128 C C . GLN A 1 535 ? 22.998 -53.795 -8.464 1.00 75.56 535 GLN A C 1
ATOM 4130 O O . GLN A 1 535 ? 22.801 -52.625 -8.777 1.00 75.56 535 GLN A O 1
ATOM 4135 N N . LYS A 1 536 ? 23.964 -54.149 -7.605 1.00 75.88 536 LYS A N 1
ATOM 4136 C CA . LYS A 1 536 ? 24.919 -53.176 -7.069 1.00 75.88 536 LYS A CA 1
ATOM 4137 C C . LYS A 1 536 ? 25.676 -52.491 -8.195 1.00 75.88 536 LYS A C 1
ATOM 4139 O O . LYS A 1 536 ? 25.657 -51.272 -8.250 1.00 75.88 536 LYS A O 1
ATOM 4144 N N . ARG A 1 537 ? 26.299 -53.245 -9.107 1.00 76.56 537 ARG A N 1
ATOM 4145 C CA . ARG A 1 537 ? 27.038 -52.666 -10.243 1.00 76.56 537 ARG A CA 1
ATOM 4146 C C . ARG A 1 537 ? 26.167 -51.778 -11.128 1.00 76.56 537 ARG A C 1
ATOM 4148 O O . ARG A 1 537 ? 26.654 -50.756 -11.588 1.00 76.56 537 ARG A O 1
ATOM 4155 N N . GLU A 1 538 ? 24.904 -52.128 -11.334 1.00 79.12 538 GLU A N 1
ATOM 4156 C CA . GLU A 1 538 ? 23.960 -51.329 -12.121 1.00 79.12 538 GLU A CA 1
ATOM 4157 C C . GLU A 1 538 ? 23.588 -50.011 -11.422 1.00 79.12 538 GLU A C 1
ATOM 4159 O O . GLU A 1 538 ? 23.690 -48.946 -12.027 1.00 79.12 538 GLU A O 1
ATOM 4164 N N . LEU A 1 539 ? 23.235 -50.049 -10.131 1.00 79.62 539 LEU A N 1
ATOM 4165 C CA . LEU A 1 539 ? 22.986 -48.837 -9.338 1.00 79.62 539 LEU A CA 1
ATOM 4166 C C . LEU A 1 539 ? 24.247 -47.974 -9.216 1.00 79.62 539 LEU A C 1
ATOM 4168 O O . LEU A 1 539 ? 24.173 -46.749 -9.294 1.00 79.62 539 LEU A O 1
ATOM 4172 N N . MET A 1 540 ? 25.410 -48.612 -9.063 1.00 76.88 540 MET A N 1
ATOM 4173 C CA . MET A 1 540 ? 26.696 -47.926 -9.078 1.00 76.88 540 MET A CA 1
ATOM 4174 C C . MET A 1 540 ? 26.954 -47.277 -10.437 1.00 76.88 540 MET A C 1
ATOM 4176 O O . MET A 1 540 ? 27.406 -46.145 -10.451 1.00 76.88 540 MET A O 1
ATOM 4180 N N . ALA A 1 541 ? 26.621 -47.917 -11.561 1.00 77.00 541 ALA A N 1
ATOM 4181 C CA . ALA A 1 541 ? 26.787 -47.336 -12.895 1.00 77.00 541 ALA A CA 1
ATOM 4182 C C . ALA A 1 541 ? 25.904 -46.094 -13.124 1.00 77.00 541 ALA A C 1
ATOM 4184 O O . ALA A 1 541 ? 26.340 -45.165 -13.798 1.00 77.00 541 ALA A O 1
ATOM 4185 N N . LEU A 1 542 ? 24.704 -46.046 -12.530 1.00 77.38 542 LEU A N 1
ATOM 4186 C CA . LEU A 1 542 ? 23.812 -44.877 -12.584 1.00 77.38 542 LEU A CA 1
ATOM 4187 C C . LEU A 1 542 ? 24.333 -43.683 -11.767 1.00 77.38 542 LEU A C 1
ATOM 4189 O O . LEU A 1 542 ? 24.104 -42.535 -12.144 1.00 77.38 542 LEU A O 1
ATOM 4193 N N . CYS A 1 543 ? 25.007 -43.955 -10.645 1.00 74.06 543 CYS A N 1
ATOM 4194 C CA . CYS A 1 543 ? 25.618 -42.938 -9.782 1.00 74.06 543 CYS A CA 1
ATOM 4195 C C . CYS A 1 543 ? 27.075 -42.613 -10.156 1.00 74.06 543 CYS A C 1
ATOM 4197 O O . CYS A 1 543 ? 27.601 -41.582 -9.737 1.00 74.06 543 CYS A O 1
ATOM 4199 N N . ALA A 1 544 ? 27.739 -43.499 -10.903 1.00 67.00 544 ALA A N 1
ATOM 4200 C CA . ALA A 1 544 ? 29.039 -43.268 -11.517 1.00 67.00 544 ALA A CA 1
ATOM 4201 C C . ALA A 1 544 ? 28.914 -42.190 -12.603 1.00 67.00 544 ALA A C 1
ATOM 4203 O O . ALA A 1 544 ? 27.817 -41.724 -12.900 1.00 67.00 544 ALA A O 1
ATOM 4204 N N . ARG A 1 545 ? 30.047 -41.768 -13.177 1.00 58.94 545 ARG A N 1
ATOM 4205 C CA . ARG A 1 545 ? 30.159 -40.667 -14.152 1.00 58.94 545 ARG A CA 1
ATOM 4206 C C . ARG A 1 545 ? 29.231 -40.836 -15.370 1.00 58.94 545 ARG A C 1
ATOM 4208 O O . ARG A 1 545 ? 29.669 -41.223 -16.451 1.00 58.94 545 ARG A O 1
ATOM 4215 N N . ASN A 1 546 ? 27.959 -40.476 -15.227 1.00 69.12 546 ASN A N 1
ATOM 4216 C CA . ASN A 1 546 ? 27.027 -40.352 -16.330 1.00 69.12 546 ASN A CA 1
ATOM 4217 C C . ASN A 1 546 ? 27.158 -38.931 -16.894 1.00 69.12 546 ASN A C 1
ATOM 4219 O O . ASN A 1 546 ? 26.612 -37.965 -16.359 1.00 69.12 546 ASN A O 1
ATOM 4223 N N . THR A 1 547 ? 27.895 -38.798 -17.998 1.00 72.94 547 THR A N 1
ATOM 4224 C CA . THR A 1 547 ? 28.071 -37.503 -18.675 1.00 72.94 547 THR A CA 1
ATOM 4225 C C . THR A 1 547 ? 26.742 -36.888 -19.134 1.00 72.94 547 THR A C 1
ATOM 4227 O O . THR A 1 547 ? 26.669 -35.666 -19.267 1.00 72.94 547 THR A O 1
ATOM 4230 N N . LYS A 1 548 ? 25.685 -37.689 -19.356 1.00 81.94 548 LYS A N 1
ATOM 4231 C CA . LYS A 1 548 ? 24.330 -37.199 -19.661 1.00 81.94 548 LYS A CA 1
ATOM 4232 C C . LYS A 1 548 ? 23.647 -36.606 -18.426 1.00 81.94 548 LYS A C 1
ATOM 4234 O O . LYS A 1 548 ? 22.998 -35.566 -18.551 1.00 81.94 548 LYS A O 1
ATOM 4239 N N . LEU A 1 549 ? 23.839 -37.193 -17.240 1.00 82.44 549 LEU A N 1
ATOM 4240 C CA . LEU A 1 549 ? 23.330 -36.641 -15.978 1.00 82.44 549 LEU A CA 1
ATOM 4241 C C . LEU A 1 549 ? 23.951 -35.273 -15.685 1.00 82.44 549 LEU A C 1
ATOM 4243 O O . LEU A 1 549 ? 23.217 -34.312 -15.454 1.00 82.44 549 LEU A O 1
ATOM 4247 N N . THR A 1 550 ? 25.282 -35.163 -15.768 1.00 76.31 550 THR A N 1
ATOM 4248 C CA . THR A 1 550 ? 25.991 -33.887 -15.579 1.00 76.31 550 THR A CA 1
ATOM 4249 C C . THR A 1 550 ? 25.525 -32.844 -16.591 1.00 76.31 550 THR A C 1
ATOM 4251 O O . THR A 1 550 ? 25.187 -31.728 -16.205 1.00 76.31 550 THR A O 1
ATOM 4254 N N . ARG A 1 551 ? 25.413 -33.216 -17.876 1.00 80.50 551 ARG A N 1
ATOM 4255 C CA . ARG A 1 551 ? 24.851 -32.333 -18.909 1.00 80.50 551 ARG A CA 1
ATOM 4256 C C . ARG A 1 551 ? 23.435 -31.881 -18.569 1.00 80.50 551 ARG A C 1
ATOM 4258 O O . ARG A 1 551 ? 23.154 -30.701 -18.679 1.00 80.50 551 ARG A O 1
ATOM 4265 N N . THR A 1 552 ? 22.572 -32.773 -18.096 1.00 84.50 552 THR A N 1
ATOM 4266 C CA . THR A 1 552 ? 21.182 -32.435 -17.742 1.00 84.50 552 THR A CA 1
ATOM 4267 C C . THR A 1 552 ? 21.095 -31.476 -16.562 1.00 84.50 552 THR A C 1
ATOM 4269 O O . THR A 1 552 ? 20.278 -30.561 -16.588 1.00 84.50 552 THR A O 1
ATOM 4272 N N . LEU A 1 553 ? 21.934 -31.651 -15.537 1.00 82.69 553 LEU A N 1
ATOM 4273 C CA . LEU A 1 553 ? 21.980 -30.744 -14.386 1.00 82.69 553 LEU A CA 1
ATOM 4274 C C . LEU A 1 553 ? 22.558 -29.380 -14.760 1.00 82.69 553 LEU A C 1
ATOM 4276 O O . LEU A 1 553 ? 22.008 -28.363 -14.339 1.00 82.69 553 LEU A O 1
ATOM 4280 N N . ASN A 1 554 ? 23.614 -29.347 -15.576 1.00 78.62 554 ASN A N 1
ATOM 4281 C CA . ASN A 1 554 ? 24.165 -28.100 -16.109 1.00 78.62 554 ASN A CA 1
ATOM 4282 C C . ASN A 1 554 ? 23.126 -27.377 -16.969 1.00 78.62 554 ASN A C 1
ATOM 4284 O O . ASN A 1 554 ? 22.881 -26.197 -16.754 1.00 78.62 554 ASN A O 1
ATOM 4288 N N . HIS A 1 555 ? 22.428 -28.100 -17.844 1.00 79.50 555 HIS A N 1
ATOM 4289 C CA . HIS A 1 555 ? 21.384 -27.549 -18.707 1.00 79.50 555 HIS A CA 1
ATOM 4290 C C . HIS A 1 555 ? 20.194 -27.009 -17.911 1.00 79.50 555 HIS A C 1
ATOM 4292 O O . HIS A 1 555 ? 19.744 -25.888 -18.129 1.00 79.50 555 HIS A O 1
ATOM 4298 N N . ALA A 1 556 ? 19.719 -27.760 -16.912 1.00 82.19 556 ALA A N 1
ATOM 4299 C CA . ALA A 1 556 ? 18.684 -27.286 -15.996 1.00 82.19 556 ALA A CA 1
ATOM 4300 C C . ALA A 1 556 ? 19.148 -26.039 -15.226 1.00 82.19 556 ALA A C 1
ATOM 4302 O O . ALA A 1 556 ? 18.368 -25.103 -15.058 1.00 82.19 556 ALA A O 1
ATOM 4303 N N . THR A 1 557 ? 20.414 -26.004 -14.797 1.00 77.44 557 THR A N 1
ATOM 4304 C CA . THR A 1 557 ? 21.018 -24.839 -14.137 1.00 77.44 557 THR A CA 1
ATOM 4305 C C . THR A 1 557 ? 21.034 -23.635 -15.072 1.00 77.44 557 THR A C 1
ATOM 4307 O O . THR A 1 557 ? 20.560 -22.576 -14.680 1.00 77.44 557 THR A O 1
ATOM 4310 N N . GLU A 1 558 ? 21.497 -23.788 -16.312 1.00 74.44 558 GLU A N 1
ATOM 4311 C CA . GLU A 1 558 ? 21.540 -22.721 -17.317 1.00 74.44 558 GLU A CA 1
ATOM 4312 C C . GLU A 1 558 ? 20.143 -22.179 -17.639 1.00 74.44 558 GLU A C 1
ATOM 4314 O O . GLU A 1 558 ? 19.941 -20.964 -17.609 1.00 74.44 558 GLU A O 1
ATOM 4319 N N . ILE A 1 559 ? 19.155 -23.056 -17.848 1.00 74.88 559 ILE A N 1
ATOM 4320 C CA . ILE A 1 559 ? 17.757 -22.670 -18.086 1.00 74.88 559 ILE A CA 1
ATOM 4321 C C . ILE A 1 559 ? 17.189 -21.914 -16.874 1.00 74.88 559 ILE A C 1
ATOM 4323 O O . ILE A 1 559 ? 16.602 -20.842 -17.026 1.00 74.88 559 ILE A O 1
ATOM 4327 N N . ILE A 1 560 ? 17.379 -22.432 -15.656 1.00 75.25 560 ILE A N 1
ATOM 4328 C CA . ILE A 1 560 ? 16.897 -21.797 -14.419 1.00 75.25 560 ILE A CA 1
ATOM 4329 C C . ILE A 1 560 ? 17.569 -20.435 -14.200 1.00 75.25 560 ILE A C 1
ATOM 4331 O O . ILE A 1 560 ? 16.872 -19.458 -13.921 1.00 75.25 560 ILE A O 1
ATOM 4335 N N . MET A 1 561 ? 18.895 -20.354 -14.358 1.00 69.31 561 MET A N 1
ATOM 4336 C CA . MET A 1 561 ? 19.667 -19.117 -14.215 1.00 69.31 561 MET A CA 1
ATOM 4337 C C . MET A 1 561 ? 19.271 -18.083 -15.272 1.00 69.31 561 MET A C 1
ATOM 4339 O O . MET A 1 561 ? 19.101 -16.911 -14.939 1.00 69.31 561 MET A O 1
ATOM 4343 N N . GLY A 1 562 ? 19.061 -18.512 -16.520 1.00 65.06 562 GLY A N 1
ATOM 4344 C CA . GLY A 1 562 ? 18.579 -17.662 -17.608 1.00 65.06 562 GLY A CA 1
ATOM 4345 C C . GLY A 1 562 ? 17.166 -17.120 -17.368 1.00 65.06 562 GLY A C 1
ATOM 4346 O O . GLY A 1 562 ? 16.877 -15.981 -17.724 1.00 65.06 562 GLY A O 1
ATOM 4347 N N . MET A 1 563 ? 16.303 -17.893 -16.697 1.00 67.06 563 MET A N 1
ATOM 4348 C CA . MET A 1 563 ? 14.925 -17.502 -16.366 1.00 67.06 563 MET A CA 1
ATOM 4349 C C . MET A 1 563 ? 14.767 -16.810 -15.001 1.00 67.06 563 MET A C 1
ATOM 4351 O O . MET A 1 563 ? 13.658 -16.399 -14.663 1.00 67.06 563 MET A O 1
ATOM 4355 N N . TRP A 1 564 ? 15.819 -16.647 -14.189 1.00 63.31 564 TRP A N 1
ATOM 4356 C CA . TRP A 1 564 ? 15.695 -16.008 -12.863 1.00 63.31 564 TRP A CA 1
ATOM 4357 C C . TRP A 1 564 ? 15.225 -14.557 -12.904 1.00 63.31 564 TRP A C 1
ATOM 4359 O O . TRP A 1 564 ? 14.668 -14.069 -11.915 1.00 63.31 564 TRP A O 1
ATOM 4369 N N . ASP A 1 565 ? 15.446 -13.896 -14.036 1.00 50.50 565 ASP A N 1
ATOM 4370 C CA . ASP A 1 565 ? 14.991 -12.538 -14.313 1.00 50.50 565 ASP A CA 1
ATOM 4371 C C . ASP A 1 565 ? 13.698 -12.495 -15.141 1.00 50.50 565 ASP A C 1
ATOM 4373 O O . ASP A 1 565 ? 13.260 -11.416 -15.548 1.00 50.50 565 ASP A O 1
ATOM 4377 N N . ASP A 1 566 ? 13.059 -13.645 -15.372 1.00 52.97 566 ASP A N 1
ATOM 4378 C CA . ASP A 1 566 ? 11.736 -13.686 -15.974 1.00 52.97 566 ASP A CA 1
ATOM 4379 C C . ASP A 1 566 ? 10.707 -13.063 -15.020 1.00 52.97 566 ASP A C 1
ATOM 4381 O O . ASP A 1 566 ? 10.462 -13.533 -13.905 1.00 52.97 566 ASP A O 1
ATOM 4385 N N . ASN A 1 567 ? 10.083 -11.975 -15.470 1.00 44.78 567 ASN A N 1
ATOM 4386 C CA . ASN A 1 567 ? 9.138 -11.200 -14.672 1.00 44.78 567 ASN A CA 1
ATOM 4387 C C . ASN A 1 567 ? 7.747 -11.837 -14.554 1.00 44.78 567 ASN A C 1
ATOM 4389 O O . ASN A 1 567 ? 6.855 -11.243 -13.939 1.00 44.78 567 ASN A O 1
ATOM 4393 N N . THR A 1 568 ? 7.520 -13.037 -15.093 1.00 46.16 568 THR A N 1
ATOM 4394 C CA . THR A 1 568 ? 6.335 -13.822 -14.744 1.00 46.16 568 THR A CA 1
ATOM 4395 C C . THR A 1 568 ? 6.439 -14.251 -13.275 1.00 46.16 568 THR A C 1
ATOM 4397 O O . THR A 1 568 ? 6.936 -15.316 -12.930 1.00 46.16 568 THR A O 1
ATOM 4400 N N . LEU A 1 569 ? 5.943 -13.395 -12.369 1.00 41.91 569 LEU A N 1
ATOM 4401 C CA . LEU A 1 569 ? 5.986 -13.540 -10.900 1.00 41.91 569 LEU A CA 1
ATOM 4402 C C . LEU A 1 569 ? 5.564 -14.923 -10.369 1.00 41.91 569 LEU A C 1
ATOM 4404 O O . LEU A 1 569 ? 5.901 -15.277 -9.243 1.00 41.91 569 LEU A O 1
ATOM 4408 N N . GLN A 1 570 ? 4.813 -15.701 -11.152 1.00 46.47 570 GLN A N 1
ATOM 4409 C CA . GLN A 1 570 ? 4.381 -17.051 -10.786 1.00 46.47 570 GLN A CA 1
ATOM 4410 C C . GLN A 1 570 ? 5.477 -18.122 -10.933 1.00 46.47 570 GLN A C 1
ATOM 4412 O O . GLN A 1 570 ? 5.292 -19.229 -10.431 1.00 46.47 570 GLN A O 1
ATOM 4417 N N . VAL A 1 571 ? 6.594 -17.821 -11.601 1.00 49.50 571 VAL A N 1
ATOM 4418 C CA . VAL A 1 571 ? 7.614 -18.807 -11.993 1.00 49.50 571 VAL A CA 1
ATOM 4419 C C . VAL A 1 571 ? 8.855 -18.760 -11.095 1.00 49.50 571 VAL A C 1
ATOM 4421 O O . VAL A 1 571 ? 9.431 -19.800 -10.790 1.00 49.50 571 VAL A O 1
ATOM 4424 N N . THR A 1 572 ? 9.245 -17.581 -10.606 1.00 55.22 572 THR A N 1
ATOM 4425 C CA . THR A 1 572 ? 10.539 -17.378 -9.927 1.00 55.22 572 THR A CA 1
ATOM 4426 C C . THR A 1 572 ? 10.710 -18.196 -8.645 1.00 55.22 572 THR A C 1
ATOM 4428 O O . THR A 1 572 ? 11.773 -18.767 -8.436 1.00 55.22 572 THR A O 1
ATOM 4431 N N . GLY A 1 573 ? 9.670 -18.320 -7.811 1.00 62.19 573 GLY A N 1
ATOM 4432 C CA . GLY A 1 573 ? 9.718 -19.105 -6.566 1.00 62.19 573 GLY A CA 1
ATOM 4433 C C . GLY A 1 573 ? 10.123 -20.572 -6.789 1.00 62.19 573 GLY A C 1
ATOM 4434 O O . GLY A 1 573 ? 11.165 -20.985 -6.284 1.00 62.19 573 GLY A O 1
ATOM 4435 N N . PRO A 1 574 ? 9.358 -21.336 -7.595 1.00 64.56 574 PRO A N 1
ATOM 4436 C CA . PRO A 1 574 ? 9.713 -22.706 -7.969 1.00 64.56 574 PRO A CA 1
ATOM 4437 C C . PRO A 1 574 ? 11.104 -22.855 -8.602 1.00 64.56 574 PRO A C 1
ATOM 4439 O O . PRO A 1 574 ? 11.761 -23.863 -8.370 1.00 64.56 574 PRO A O 1
ATOM 4442 N N . LEU A 1 575 ? 11.573 -21.863 -9.370 1.00 72.19 575 LEU A N 1
ATOM 4443 C CA . LEU A 1 575 ? 12.913 -21.884 -9.972 1.00 72.19 575 LEU A CA 1
ATOM 4444 C C . LEU A 1 575 ? 14.035 -21.812 -8.927 1.00 72.19 575 LEU A C 1
ATOM 4446 O O . LEU A 1 575 ? 15.065 -22.465 -9.089 1.00 72.19 575 LEU A O 1
ATOM 4450 N N . TYR A 1 576 ? 13.855 -21.039 -7.853 1.00 72.25 576 TYR A N 1
ATOM 4451 C CA . TYR A 1 576 ? 14.833 -20.977 -6.761 1.00 72.25 576 TYR A CA 1
ATOM 4452 C C . TYR A 1 576 ? 14.878 -22.290 -5.972 1.00 72.25 576 TYR A C 1
ATOM 4454 O O . TYR A 1 576 ? 15.963 -22.780 -5.657 1.00 72.25 576 TYR A O 1
ATOM 4462 N N . ASP A 1 577 ? 13.713 -22.889 -5.708 1.00 73.81 577 ASP A N 1
ATOM 4463 C CA . ASP A 1 577 ? 13.625 -24.202 -5.060 1.00 73.81 577 ASP A CA 1
ATOM 4464 C C . ASP A 1 577 ? 14.276 -25.289 -5.926 1.00 73.81 577 ASP A C 1
ATOM 4466 O O . ASP A 1 577 ? 15.027 -26.113 -5.410 1.00 73.81 577 ASP A O 1
ATOM 4470 N N . ALA A 1 578 ? 14.063 -25.246 -7.244 1.00 78.88 578 ALA A N 1
ATOM 4471 C CA . ALA A 1 578 ? 14.708 -26.154 -8.186 1.00 78.88 578 ALA A CA 1
ATOM 4472 C C . ALA A 1 578 ? 16.240 -26.002 -8.176 1.00 78.88 578 ALA A C 1
ATOM 4474 O O . ALA A 1 578 ? 16.943 -27.006 -8.134 1.00 78.88 578 ALA A O 1
ATOM 4475 N N . TYR A 1 579 ? 16.780 -24.777 -8.142 1.00 81.00 579 TYR A N 1
ATOM 4476 C CA . TYR A 1 579 ? 18.231 -24.565 -8.038 1.00 81.00 579 TYR A CA 1
ATOM 4477 C C . TYR A 1 579 ? 18.816 -25.101 -6.723 1.00 81.00 579 TYR A C 1
ATOM 4479 O O . TYR A 1 579 ? 19.854 -25.764 -6.728 1.00 81.00 579 TYR A O 1
ATOM 4487 N N . ASN A 1 580 ? 18.138 -24.875 -5.595 1.00 80.25 580 ASN A N 1
ATOM 4488 C CA . ASN A 1 580 ? 18.543 -25.461 -4.314 1.00 80.25 580 ASN A CA 1
ATOM 4489 C C . ASN A 1 580 ? 18.526 -26.994 -4.366 1.00 80.25 580 ASN A C 1
ATOM 4491 O O . ASN A 1 580 ? 19.427 -27.649 -3.837 1.00 80.25 580 ASN A O 1
ATOM 4495 N N . GLU A 1 581 ? 17.538 -27.570 -5.047 1.00 84.50 581 GLU A N 1
ATOM 4496 C CA . GLU A 1 581 ? 17.472 -29.008 -5.265 1.00 84.50 581 GLU A CA 1
ATOM 4497 C C . GLU A 1 581 ? 18.632 -29.497 -6.154 1.00 84.50 581 GLU A C 1
ATOM 4499 O O . GLU A 1 581 ? 19.237 -30.515 -5.827 1.00 84.50 581 GLU A O 1
ATOM 4504 N N . ILE A 1 582 ? 19.045 -28.758 -7.194 1.00 83.19 582 ILE A N 1
ATOM 4505 C CA . ILE A 1 582 ? 20.244 -29.082 -8.000 1.00 83.19 582 ILE A CA 1
ATOM 4506 C C . ILE A 1 582 ? 21.503 -29.128 -7.123 1.00 83.19 582 ILE A C 1
ATOM 4508 O O . ILE A 1 582 ? 22.329 -30.034 -7.262 1.00 83.19 582 ILE A O 1
ATOM 4512 N N . LEU A 1 583 ? 21.667 -28.197 -6.181 1.00 78.62 583 LEU A N 1
ATOM 4513 C CA . LEU A 1 583 ? 22.789 -28.245 -5.235 1.00 78.62 583 LEU A CA 1
ATOM 4514 C C . LEU A 1 583 ? 22.706 -29.482 -4.320 1.00 78.62 583 LEU A C 1
ATOM 4516 O O . LEU A 1 583 ? 23.724 -30.120 -4.043 1.00 78.62 583 LEU A O 1
ATOM 4520 N N . SER A 1 584 ? 21.498 -29.871 -3.901 1.00 78.88 584 SER A N 1
ATOM 4521 C CA . SER A 1 584 ? 21.277 -31.089 -3.109 1.00 78.88 584 SER A CA 1
ATOM 4522 C C . SER A 1 584 ? 21.591 -32.376 -3.887 1.00 78.88 584 SER A C 1
ATOM 4524 O O . SER A 1 584 ? 22.151 -33.315 -3.318 1.00 78.88 584 SER A O 1
ATOM 4526 N N . VAL A 1 585 ? 21.330 -32.394 -5.199 1.00 82.88 585 VAL A N 1
ATOM 4527 C CA . VAL A 1 585 ? 21.681 -33.496 -6.107 1.00 82.88 585 VAL A CA 1
ATOM 4528 C C . VAL A 1 585 ? 23.190 -33.730 -6.114 1.00 82.88 585 VAL A C 1
ATOM 4530 O O . VAL A 1 585 ? 23.635 -34.869 -5.984 1.00 82.88 585 VAL A O 1
ATOM 4533 N N . HIS A 1 586 ? 23.994 -32.666 -6.186 1.00 78.19 586 HIS A N 1
ATOM 4534 C CA . HIS A 1 586 ? 25.455 -32.782 -6.137 1.00 78.19 586 HIS A CA 1
ATOM 4535 C C . HIS A 1 586 ? 25.949 -33.353 -4.800 1.00 78.19 586 HIS A C 1
ATOM 4537 O O . HIS A 1 586 ? 26.866 -34.176 -4.775 1.00 78.19 586 HIS A O 1
ATOM 4543 N N . ALA A 1 587 ? 25.323 -32.976 -3.681 1.00 75.31 587 ALA A N 1
ATOM 4544 C CA . ALA A 1 587 ? 25.628 -33.568 -2.379 1.00 75.31 587 ALA A CA 1
ATOM 4545 C C . ALA A 1 587 ? 25.246 -35.060 -2.318 1.00 75.31 587 ALA A C 1
ATOM 4547 O O . ALA A 1 587 ? 26.016 -35.875 -1.803 1.00 75.31 587 ALA A O 1
ATOM 4548 N N . ALA A 1 588 ? 24.097 -35.437 -2.887 1.00 79.88 588 ALA A N 1
ATOM 4549 C CA . ALA A 1 588 ? 23.657 -36.827 -2.968 1.00 79.88 588 ALA A CA 1
ATOM 4550 C C . ALA A 1 588 ? 24.577 -37.682 -3.864 1.00 79.88 588 ALA A C 1
ATOM 4552 O O . ALA A 1 588 ? 24.881 -38.822 -3.508 1.00 79.88 588 ALA A O 1
ATOM 4553 N N . LEU A 1 589 ? 25.096 -37.123 -4.965 1.00 79.44 589 LEU A N 1
ATOM 4554 C CA . LEU A 1 589 ? 26.109 -37.767 -5.811 1.00 79.44 589 LEU A CA 1
ATOM 4555 C C . LEU A 1 589 ? 27.403 -38.045 -5.039 1.00 79.44 589 LEU A C 1
ATOM 4557 O O . LEU A 1 589 ? 27.898 -39.170 -5.078 1.00 79.44 589 LEU A O 1
ATOM 4561 N N . ARG A 1 590 ? 27.919 -37.069 -4.273 1.00 75.38 590 ARG A N 1
ATOM 4562 C CA . ARG A 1 590 ? 29.103 -37.278 -3.412 1.00 75.38 590 ARG A CA 1
ATOM 4563 C C . ARG A 1 590 ? 28.866 -38.378 -2.377 1.00 75.38 590 ARG A C 1
ATOM 4565 O O . ARG A 1 590 ? 29.746 -39.207 -2.158 1.00 75.38 590 ARG A O 1
ATOM 4572 N N . ARG A 1 591 ? 27.673 -38.415 -1.770 1.00 79.00 591 ARG A N 1
ATOM 4573 C CA . ARG A 1 591 ? 27.289 -39.469 -0.817 1.00 79.00 591 ARG A CA 1
ATOM 4574 C C . ARG A 1 591 ? 27.278 -40.849 -1.476 1.00 79.00 591 ARG A C 1
ATOM 4576 O O . ARG A 1 591 ? 27.793 -41.787 -0.885 1.00 79.00 591 ARG A O 1
ATOM 4583 N N . CYS A 1 592 ? 26.750 -40.973 -2.694 1.00 78.62 592 CYS A N 1
ATOM 4584 C CA . CYS A 1 592 ? 26.795 -42.232 -3.444 1.00 78.62 592 CYS A CA 1
ATOM 4585 C C . CYS A 1 592 ? 28.233 -42.631 -3.805 1.00 78.62 592 CYS A C 1
ATOM 4587 O O . CYS A 1 592 ? 28.602 -43.788 -3.628 1.00 78.62 592 CYS A O 1
ATOM 4589 N N . ALA A 1 593 ? 29.052 -41.676 -4.258 1.00 73.31 593 ALA A N 1
ATOM 4590 C CA . ALA A 1 593 ? 30.441 -41.922 -4.636 1.00 73.31 593 ALA A CA 1
ATOM 4591 C C . ALA A 1 593 ? 31.290 -42.446 -3.466 1.00 73.31 593 ALA A C 1
ATOM 4593 O O . ALA A 1 593 ? 32.098 -43.353 -3.649 1.00 73.31 593 ALA A O 1
ATOM 4594 N N . ALA A 1 594 ? 31.061 -41.933 -2.253 1.00 74.25 594 ALA A N 1
ATOM 4595 C CA . ALA A 1 594 ? 31.741 -42.386 -1.039 1.00 74.25 594 ALA A CA 1
ATOM 4596 C C . ALA A 1 594 ? 31.420 -43.844 -0.646 1.00 74.25 594 ALA A C 1
ATOM 4598 O O . ALA A 1 594 ? 32.147 -44.435 0.149 1.00 74.25 594 ALA A O 1
ATOM 4599 N N . LEU A 1 595 ? 30.342 -44.424 -1.184 1.00 75.50 595 LEU A N 1
ATOM 4600 C CA . LEU A 1 595 ? 29.922 -45.802 -0.913 1.00 75.50 595 LEU A CA 1
ATOM 4601 C C . LEU A 1 595 ? 30.505 -46.813 -1.916 1.00 75.50 595 LEU A C 1
ATOM 4603 O O . LEU A 1 595 ? 30.296 -48.017 -1.753 1.00 75.50 595 LEU A O 1
ATOM 4607 N N . PHE A 1 596 ? 31.227 -46.365 -2.949 1.00 70.81 596 PHE A N 1
ATOM 4608 C CA . PHE A 1 596 ? 31.854 -47.265 -3.915 1.00 70.81 596 PHE A CA 1
ATOM 4609 C C . PHE A 1 596 ? 33.124 -47.925 -3.337 1.00 70.81 596 PHE A C 1
ATOM 4611 O O . PHE A 1 596 ? 33.952 -47.242 -2.732 1.00 70.81 596 PHE A O 1
ATOM 4618 N N . PRO A 1 597 ? 33.330 -49.245 -3.530 1.00 60.34 597 PRO A N 1
ATOM 4619 C CA . PRO A 1 597 ? 34.592 -49.891 -3.184 1.00 60.34 597 PRO A CA 1
ATOM 4620 C C . PRO A 1 597 ? 35.740 -49.330 -4.034 1.00 60.34 597 PRO A C 1
ATOM 4622 O O . PRO A 1 597 ? 35.583 -49.125 -5.237 1.00 60.34 597 PRO A O 1
ATOM 4625 N N . SER A 1 598 ? 36.919 -49.165 -3.427 1.00 53.06 598 SER A N 1
ATOM 4626 C CA . SER A 1 598 ? 38.125 -48.577 -4.043 1.00 53.06 598 SER A CA 1
ATOM 4627 C C . SER A 1 598 ? 38.661 -49.304 -5.286 1.00 53.06 598 SER A C 1
ATOM 4629 O O . SER A 1 598 ? 39.575 -48.806 -5.933 1.00 53.06 598 SER A O 1
ATOM 4631 N N . THR A 1 599 ? 38.117 -50.474 -5.633 1.00 51.31 599 THR A N 1
ATOM 4632 C CA . THR A 1 599 ? 38.443 -51.214 -6.861 1.00 51.31 599 THR A CA 1
ATOM 4633 C C . THR A 1 599 ? 37.715 -50.711 -8.108 1.00 51.31 599 THR A C 1
ATOM 4635 O O . THR A 1 599 ? 38.096 -51.099 -9.208 1.00 51.31 599 THR A O 1
ATOM 4638 N N . PHE A 1 600 ? 36.681 -49.871 -7.980 1.00 46.78 600 PHE A N 1
ATOM 4639 C CA . PHE A 1 600 ? 36.256 -49.041 -9.110 1.00 46.78 600 PHE A CA 1
ATOM 4640 C C . PHE A 1 600 ? 37.317 -47.962 -9.280 1.00 46.78 600 PHE A C 1
ATOM 4642 O O . PHE A 1 600 ? 37.617 -47.295 -8.299 1.00 46.78 600 PHE A O 1
ATOM 4649 N N . GLU A 1 601 ? 37.905 -47.819 -10.469 1.00 44.03 601 GLU A N 1
ATOM 4650 C CA . GLU A 1 601 ? 38.935 -46.814 -10.757 1.00 44.03 601 GLU A CA 1
ATOM 4651 C C . GLU A 1 601 ? 38.477 -45.419 -10.291 1.00 44.03 601 GLU A C 1
ATOM 4653 O O . GLU A 1 601 ? 37.778 -44.686 -10.986 1.00 44.03 601 GLU A O 1
ATOM 4658 N N . THR A 1 602 ? 38.871 -45.047 -9.074 1.00 42.75 602 THR A N 1
ATOM 4659 C CA . THR A 1 602 ? 38.556 -43.778 -8.408 1.00 42.75 602 THR A CA 1
ATOM 4660 C C . THR A 1 602 ? 39.456 -42.647 -8.898 1.00 42.75 602 THR A C 1
ATOM 4662 O O . THR A 1 602 ? 39.408 -41.539 -8.370 1.00 42.75 602 THR A O 1
ATOM 4665 N N . HIS A 1 603 ? 40.265 -42.897 -9.931 1.00 39.38 603 HIS A N 1
ATOM 4666 C CA . HIS A 1 603 ? 41.325 -41.997 -10.376 1.00 39.38 603 HIS A CA 1
ATOM 4667 C C . HIS A 1 603 ? 40.850 -40.725 -11.077 1.00 39.38 603 HIS A C 1
ATOM 4669 O O . HIS A 1 603 ? 41.678 -39.906 -11.456 1.00 39.38 603 HIS A O 1
ATOM 4675 N N . VAL A 1 604 ? 39.542 -40.521 -11.226 1.00 43.69 604 VAL A N 1
ATOM 4676 C CA . VAL A 1 604 ? 39.020 -39.334 -11.901 1.00 43.69 604 VAL A CA 1
ATOM 4677 C C . VAL A 1 604 ? 37.843 -38.738 -11.133 1.00 43.69 604 VAL A C 1
ATOM 4679 O O . VAL A 1 604 ? 36.897 -38.274 -11.735 1.00 43.69 604 VAL A O 1
ATOM 4682 N N . LEU A 1 605 ? 37.795 -38.754 -9.801 1.00 45.50 605 LEU A N 1
ATOM 4683 C CA . LEU A 1 605 ? 36.745 -37.980 -9.118 1.00 45.50 605 LEU A CA 1
ATOM 4684 C C . LEU A 1 605 ? 37.034 -36.470 -9.103 1.00 45.50 605 LEU A C 1
ATOM 4686 O O . LEU A 1 605 ? 36.076 -35.719 -9.172 1.00 45.50 605 LEU A O 1
ATOM 4690 N N . ASP A 1 606 ? 38.286 -36.005 -9.135 1.00 45.25 606 ASP A N 1
ATOM 4691 C CA . ASP A 1 606 ? 38.568 -34.594 -8.809 1.00 45.25 606 ASP A CA 1
ATOM 4692 C C . ASP A 1 606 ? 38.308 -33.549 -9.917 1.00 45.25 606 ASP A C 1
ATOM 4694 O O . ASP A 1 606 ? 37.902 -32.439 -9.585 1.00 45.25 606 ASP A O 1
ATOM 4698 N N . GLU A 1 607 ? 38.474 -33.839 -11.216 1.00 47.50 607 GLU A N 1
ATOM 4699 C CA . GLU A 1 607 ? 38.535 -32.742 -12.217 1.00 47.50 607 GLU A CA 1
ATOM 4700 C C . GLU A 1 607 ? 37.199 -32.286 -12.846 1.00 47.50 607 GLU A C 1
ATOM 4702 O O . GLU A 1 607 ? 37.156 -31.217 -13.444 1.00 47.50 607 GLU A O 1
ATOM 4707 N N . GLU A 1 608 ? 36.088 -33.020 -12.699 1.00 49.28 608 GLU A N 1
ATOM 4708 C CA . GLU A 1 608 ? 34.781 -32.621 -13.285 1.00 49.28 608 GLU A CA 1
ATOM 4709 C C . GLU A 1 608 ? 33.643 -32.528 -12.251 1.00 49.28 608 GLU A C 1
ATOM 4711 O O . GLU A 1 608 ? 32.459 -32.534 -12.598 1.00 49.28 608 GLU A O 1
ATOM 4716 N N . ILE A 1 609 ? 33.975 -32.446 -10.959 1.00 53.53 609 ILE A N 1
ATOM 4717 C CA . ILE A 1 609 ? 32.988 -32.108 -9.925 1.00 53.53 609 ILE A CA 1
ATOM 4718 C C . ILE A 1 609 ? 32.558 -30.653 -10.136 1.00 53.53 609 ILE A C 1
ATOM 4720 O O . ILE A 1 609 ? 33.389 -29.796 -10.411 1.00 53.53 609 ILE A O 1
ATOM 4724 N N . PHE A 1 610 ? 31.261 -30.373 -9.971 1.00 61.91 610 PHE A N 1
ATOM 4725 C CA . PHE A 1 610 ? 30.705 -29.017 -9.921 1.00 61.91 610 PHE A CA 1
ATOM 4726 C C . PHE A 1 610 ? 31.576 -28.096 -9.054 1.00 61.91 610 PHE A C 1
ATOM 4728 O O . PHE A 1 610 ? 31.560 -28.192 -7.821 1.00 61.91 610 PHE A O 1
ATOM 4735 N N . ASP A 1 611 ? 32.356 -27.236 -9.712 1.00 72.25 611 ASP A N 1
ATOM 4736 C CA . ASP A 1 611 ? 33.278 -26.316 -9.059 1.00 72.25 611 ASP A CA 1
ATOM 4737 C C . ASP A 1 611 ? 32.475 -25.185 -8.411 1.00 72.25 611 ASP A C 1
ATOM 4739 O O . ASP A 1 611 ? 32.023 -24.231 -9.051 1.00 72.25 611 ASP A O 1
ATOM 4743 N N . THR A 1 612 ? 32.282 -25.307 -7.101 1.00 74.81 612 THR A N 1
ATOM 4744 C CA . THR A 1 612 ? 31.563 -24.321 -6.298 1.00 74.81 612 THR A CA 1
ATOM 4745 C C . THR A 1 612 ? 32.288 -22.974 -6.236 1.00 74.81 612 THR A C 1
ATOM 4747 O O . THR A 1 612 ? 31.622 -21.955 -6.051 1.00 74.81 612 THR A O 1
ATOM 4750 N N . ALA A 1 613 ? 33.616 -22.924 -6.408 1.00 80.19 613 ALA A N 1
ATOM 4751 C CA . ALA A 1 613 ? 34.337 -21.654 -6.499 1.00 80.19 613 ALA A CA 1
ATOM 4752 C C . ALA A 1 613 ? 34.049 -20.957 -7.826 1.00 80.19 613 ALA A C 1
ATOM 4754 O O . ALA A 1 613 ? 33.721 -19.771 -7.829 1.00 80.19 613 ALA A O 1
ATOM 4755 N N . GLU A 1 614 ? 34.105 -21.687 -8.938 1.00 80.12 614 GLU A N 1
ATOM 4756 C CA . GLU A 1 614 ? 33.789 -21.128 -10.252 1.00 80.12 614 GLU A CA 1
ATOM 4757 C C . GLU A 1 614 ? 32.324 -20.683 -10.348 1.00 80.12 614 GLU A C 1
ATOM 4759 O O . GLU A 1 614 ? 32.030 -19.589 -10.835 1.00 80.12 614 GLU A O 1
ATOM 4764 N N . ALA A 1 615 ? 31.394 -21.467 -9.796 1.00 77.25 615 ALA A N 1
ATOM 4765 C CA . ALA A 1 615 ? 29.997 -21.060 -9.688 1.00 77.25 615 ALA A CA 1
ATOM 4766 C C . ALA A 1 615 ? 29.840 -19.771 -8.857 1.00 77.25 615 ALA A C 1
ATOM 4768 O O . ALA A 1 615 ? 29.106 -18.870 -9.266 1.00 77.25 615 ALA A O 1
ATOM 4769 N N . LEU A 1 616 ? 30.564 -19.626 -7.736 1.00 85.75 616 LEU A N 1
ATOM 4770 C CA . LEU A 1 616 ? 30.555 -18.386 -6.954 1.00 85.75 616 LEU A CA 1
ATOM 4771 C C . LEU A 1 616 ? 31.118 -17.202 -7.752 1.00 85.75 616 LEU A C 1
ATOM 4773 O O . LEU A 1 616 ? 30.503 -16.137 -7.724 1.00 85.75 616 LEU A O 1
ATOM 4777 N N . ARG A 1 617 ? 32.229 -17.365 -8.485 1.00 84.38 617 ARG A N 1
ATOM 4778 C CA . ARG A 1 617 ? 32.786 -16.297 -9.340 1.00 84.38 617 ARG A CA 1
ATOM 4779 C C . ARG A 1 617 ? 31.757 -15.819 -10.357 1.00 84.38 617 ARG A C 1
ATOM 4781 O O . ARG A 1 617 ? 31.468 -14.627 -10.419 1.00 84.38 617 ARG A O 1
ATOM 4788 N N . ARG A 1 618 ? 31.116 -16.748 -11.072 1.00 78.62 618 ARG A N 1
ATOM 4789 C CA . ARG A 1 618 ? 30.054 -16.421 -12.040 1.00 78.62 618 ARG A CA 1
ATOM 4790 C C . ARG A 1 618 ? 28.894 -15.680 -11.387 1.00 78.62 618 ARG A C 1
ATOM 4792 O O . ARG A 1 618 ? 28.413 -14.701 -11.950 1.00 78.62 618 ARG A O 1
ATOM 4799 N N . ILE A 1 619 ? 28.477 -16.094 -10.188 1.00 80.62 619 ILE A N 1
ATOM 4800 C CA . ILE A 1 619 ? 27.426 -15.407 -9.424 1.00 80.62 619 ILE A CA 1
ATOM 4801 C C . ILE A 1 619 ? 27.869 -13.994 -9.011 1.00 80.62 619 ILE A C 1
ATOM 4803 O O . ILE A 1 619 ? 27.077 -13.056 -9.096 1.00 80.62 619 ILE A O 1
ATOM 4807 N N . LEU A 1 620 ? 29.119 -13.806 -8.577 1.00 83.19 620 LEU A N 1
ATOM 4808 C CA . LEU A 1 620 ? 29.650 -12.493 -8.193 1.00 83.19 620 LEU A CA 1
ATOM 4809 C C . LEU A 1 620 ? 29.733 -11.528 -9.382 1.00 83.19 620 LEU A C 1
ATOM 4811 O O . LEU A 1 620 ? 29.496 -10.334 -9.178 1.00 83.19 620 LEU A O 1
ATOM 4815 N N . CYS A 1 621 ? 29.957 -12.038 -10.597 1.00 77.75 621 CYS A N 1
ATOM 4816 C CA . CYS A 1 621 ? 29.897 -11.270 -11.844 1.00 77.75 621 CYS A CA 1
ATOM 4817 C C . CYS A 1 621 ? 28.472 -10.839 -12.241 1.00 77.75 621 CYS A C 1
ATOM 4819 O O . CYS A 1 621 ? 28.322 -9.924 -13.052 1.00 77.75 621 CYS A O 1
ATOM 4821 N N . ILE A 1 622 ? 27.417 -11.450 -11.680 1.00 70.81 622 ILE A N 1
ATOM 4822 C CA . ILE A 1 622 ? 26.037 -10.997 -11.913 1.00 70.81 622 ILE A CA 1
ATOM 4823 C C . ILE A 1 622 ? 25.881 -9.580 -11.323 1.00 70.81 622 ILE A C 1
ATOM 4825 O O . ILE A 1 622 ? 26.347 -9.333 -10.205 1.00 70.81 622 ILE A O 1
ATOM 4829 N N . PRO A 1 623 ? 25.211 -8.637 -12.010 1.00 65.94 623 PRO A N 1
ATOM 4830 C CA . PRO A 1 623 ? 24.974 -7.296 -11.474 1.00 65.94 623 PRO A CA 1
ATOM 4831 C C . PRO A 1 623 ? 24.243 -7.307 -10.119 1.00 65.94 623 PRO A C 1
ATOM 4833 O O . PRO A 1 623 ? 23.353 -8.130 -9.885 1.00 65.94 623 PRO A O 1
ATOM 4836 N N . ASN A 1 624 ? 24.603 -6.383 -9.220 1.00 72.62 624 ASN A N 1
ATOM 4837 C CA . ASN A 1 624 ? 24.080 -6.315 -7.844 1.00 72.62 624 ASN A CA 1
ATOM 4838 C C . ASN A 1 624 ? 22.578 -6.001 -7.781 1.00 72.62 624 ASN A C 1
ATOM 4840 O O . ASN A 1 624 ? 21.941 -6.175 -6.755 1.00 72.62 624 ASN A O 1
ATOM 4844 N N . GLU A 1 625 ? 21.975 -5.539 -8.866 1.00 65.50 625 GLU A N 1
ATOM 4845 C CA . GLU A 1 625 ? 20.562 -5.182 -8.922 1.00 65.50 625 GLU A CA 1
ATOM 4846 C C . GLU A 1 625 ? 19.670 -6.395 -9.233 1.00 65.50 625 GLU A C 1
ATOM 4848 O O . GLU A 1 625 ? 18.443 -6.309 -9.115 1.00 65.50 625 GLU A O 1
ATOM 4853 N N . ARG A 1 626 ? 20.266 -7.529 -9.635 1.00 68.00 626 ARG A N 1
ATOM 4854 C CA . ARG A 1 626 ? 19.543 -8.749 -10.010 1.00 68.00 626 ARG A CA 1
ATOM 4855 C C . ARG A 1 626 ? 19.207 -9.581 -8.781 1.00 68.00 626 ARG A C 1
ATOM 4857 O O . ARG A 1 626 ? 20.083 -10.060 -8.065 1.00 68.00 626 ARG A O 1
ATOM 4864 N N . ARG A 1 627 ? 17.914 -9.844 -8.571 1.00 71.44 627 ARG A N 1
ATOM 4865 C CA . ARG A 1 627 ? 17.439 -10.684 -7.459 1.00 71.44 627 ARG A CA 1
ATOM 4866 C C . ARG A 1 627 ? 17.969 -12.120 -7.546 1.00 71.44 627 ARG A C 1
ATOM 4868 O O . ARG A 1 627 ? 18.245 -12.717 -6.507 1.00 71.44 627 ARG A O 1
ATOM 4875 N N . GLY A 1 628 ? 18.157 -12.635 -8.766 1.00 72.81 628 GLY A N 1
ATOM 4876 C CA . GLY A 1 628 ? 18.758 -13.946 -9.022 1.00 72.81 628 GLY A CA 1
ATOM 4877 C C . GLY A 1 628 ? 20.144 -14.109 -8.393 1.00 72.81 628 GLY A C 1
ATOM 4878 O O . GLY A 1 628 ? 20.397 -15.148 -7.793 1.00 72.81 628 GLY A O 1
ATOM 4879 N N . LYS A 1 629 ? 20.987 -13.058 -8.402 1.00 82.06 629 LYS A N 1
ATOM 4880 C CA . LYS A 1 629 ? 22.311 -13.069 -7.749 1.00 82.06 629 LYS A CA 1
ATOM 4881 C C . LYS A 1 629 ? 22.211 -13.499 -6.291 1.00 82.06 629 LYS A C 1
ATOM 4883 O O . LYS A 1 629 ? 22.934 -14.381 -5.848 1.00 82.06 629 LYS A O 1
ATOM 4888 N N . TYR A 1 630 ? 21.303 -12.884 -5.542 1.00 85.81 630 TYR A N 1
ATOM 4889 C CA . TYR A 1 630 ? 21.187 -13.116 -4.106 1.00 85.81 630 TYR A CA 1
ATOM 4890 C C . TYR A 1 630 ? 20.574 -14.479 -3.777 1.00 85.81 630 TYR A C 1
ATOM 4892 O O . TYR A 1 630 ? 21.012 -15.121 -2.831 1.00 85.81 630 TYR A O 1
ATOM 4900 N N . HIS A 1 631 ? 19.619 -14.971 -4.571 1.00 81.00 631 HIS A N 1
ATOM 4901 C CA . HIS A 1 631 ? 19.122 -16.346 -4.410 1.00 81.00 631 HIS A CA 1
ATOM 4902 C C . HIS A 1 631 ? 20.202 -17.384 -4.719 1.00 81.00 631 HIS A C 1
ATOM 4904 O O . HIS A 1 631 ? 20.360 -18.347 -3.971 1.00 81.00 631 HIS A O 1
ATOM 4910 N N . ALA A 1 632 ? 20.998 -17.147 -5.762 1.00 80.44 632 ALA A N 1
ATOM 4911 C CA . ALA A 1 632 ? 22.140 -17.986 -6.097 1.00 80.44 632 ALA A CA 1
ATOM 4912 C C . ALA A 1 632 ? 23.195 -17.982 -4.981 1.00 80.44 632 ALA A C 1
ATOM 4914 O O . ALA A 1 632 ? 23.665 -19.049 -4.582 1.00 80.44 632 ALA A O 1
ATOM 4915 N N . LEU A 1 633 ? 23.516 -16.799 -4.433 1.00 88.88 633 LEU A N 1
ATOM 4916 C CA . LEU A 1 633 ? 24.393 -16.650 -3.268 1.00 88.88 633 LEU A CA 1
ATOM 4917 C C . LEU A 1 633 ? 23.839 -17.415 -2.061 1.00 88.88 633 LEU A C 1
ATOM 4919 O O . LEU A 1 633 ? 24.583 -18.133 -1.404 1.00 88.88 633 LEU A O 1
ATOM 4923 N N . LEU A 1 634 ? 22.539 -17.316 -1.778 1.00 86.56 634 LEU A N 1
ATOM 4924 C CA . LEU A 1 634 ? 21.921 -18.012 -0.648 1.00 86.56 634 LEU A CA 1
ATOM 4925 C C . LEU A 1 634 ? 22.026 -19.542 -0.783 1.00 86.56 634 LEU A C 1
ATOM 4927 O O . LEU A 1 634 ? 22.353 -20.230 0.191 1.00 86.56 634 LEU A O 1
ATOM 4931 N N . GLY A 1 635 ? 21.791 -20.061 -1.992 1.00 80.94 635 GLY A N 1
ATOM 4932 C CA . GLY A 1 635 ? 21.945 -21.479 -2.309 1.00 80.94 635 GLY A CA 1
ATOM 4933 C C . GLY A 1 635 ? 23.396 -21.944 -2.175 1.00 80.94 635 GLY A C 1
ATOM 4934 O O . GLY A 1 635 ? 23.682 -22.866 -1.410 1.00 80.94 635 GLY A O 1
ATOM 4935 N N . ILE A 1 636 ? 24.336 -21.275 -2.853 1.00 85.06 636 ILE A N 1
ATOM 4936 C CA . ILE A 1 636 ? 25.741 -21.711 -2.897 1.00 85.06 636 ILE A CA 1
ATOM 4937 C C . ILE A 1 636 ? 26.441 -21.602 -1.537 1.00 85.06 636 ILE A C 1
ATOM 4939 O O . ILE A 1 636 ? 27.220 -22.481 -1.172 1.00 85.06 636 ILE A O 1
ATOM 4943 N N . LEU A 1 637 ? 26.097 -20.595 -0.728 1.00 86.88 637 LEU A N 1
ATOM 4944 C CA . LEU A 1 637 ? 26.589 -20.455 0.646 1.00 86.88 637 LEU A CA 1
ATOM 4945 C C . LEU A 1 637 ? 26.193 -21.642 1.539 1.00 86.88 637 LEU A C 1
ATOM 4947 O O . LEU A 1 637 ? 26.827 -21.883 2.560 1.00 86.88 637 LEU A O 1
ATOM 4951 N N . SER A 1 638 ? 25.162 -22.410 1.179 1.00 78.44 638 SER A N 1
ATOM 4952 C CA . SER A 1 638 ? 24.768 -23.599 1.943 1.00 78.44 638 SER A CA 1
ATOM 4953 C C . SER A 1 638 ? 25.647 -24.826 1.674 1.00 78.44 638 SER A C 1
ATOM 4955 O O . SER A 1 638 ? 25.560 -25.789 2.434 1.00 78.44 638 SER A O 1
ATOM 4957 N N . VAL A 1 639 ? 26.487 -24.801 0.633 1.00 76.88 639 VAL A N 1
ATOM 4958 C CA . VAL A 1 639 ? 27.352 -25.929 0.234 1.00 76.88 639 VAL A CA 1
ATOM 4959 C C . VAL A 1 639 ? 28.844 -25.581 0.157 1.00 76.88 639 VAL A C 1
ATOM 4961 O O . VAL A 1 639 ? 29.664 -26.496 0.097 1.00 76.88 639 VAL A O 1
ATOM 4964 N N . LEU A 1 640 ? 29.204 -24.293 0.144 1.00 82.50 640 LEU A N 1
ATOM 4965 C CA . LEU A 1 640 ? 30.576 -23.820 -0.056 1.00 82.50 640 LEU A CA 1
ATOM 4966 C C . LEU A 1 640 ? 31.376 -23.754 1.269 1.00 82.50 640 LEU A C 1
ATOM 4968 O O . LEU A 1 640 ? 30.934 -23.086 2.207 1.00 82.50 640 LEU A O 1
ATOM 4972 N N . PRO A 1 641 ? 32.570 -24.377 1.360 1.00 84.75 641 PRO A N 1
ATOM 4973 C CA . PRO A 1 641 ? 33.454 -24.262 2.525 1.00 84.75 641 PRO A CA 1
ATOM 4974 C C . PRO A 1 641 ? 33.982 -22.837 2.752 1.00 84.75 641 PRO A C 1
ATOM 4976 O O . PRO A 1 641 ? 34.322 -22.130 1.803 1.00 84.75 641 PRO A O 1
ATOM 4979 N N . VAL A 1 642 ? 34.144 -22.437 4.020 1.00 87.25 642 VAL A N 1
ATOM 4980 C CA . VAL A 1 642 ? 34.582 -21.076 4.400 1.00 87.25 642 VAL A CA 1
ATOM 4981 C C . VAL A 1 642 ? 35.955 -20.680 3.830 1.00 87.25 642 VAL A C 1
ATOM 4983 O O . VAL A 1 642 ? 36.046 -19.574 3.297 1.00 87.25 642 VAL A O 1
ATOM 4986 N N . PRO A 1 643 ? 37.009 -21.526 3.850 1.00 86.69 643 PRO A N 1
ATOM 4987 C CA . PRO A 1 643 ? 38.302 -21.147 3.266 1.00 86.69 643 PRO A CA 1
ATOM 4988 C C . PRO A 1 643 ? 38.211 -20.852 1.762 1.00 86.69 643 PRO A C 1
ATOM 4990 O O . PRO A 1 643 ? 38.778 -19.876 1.277 1.00 86.69 643 PRO A O 1
ATOM 4993 N N . GLN A 1 644 ? 37.433 -21.654 1.026 1.00 87.38 644 GLN A N 1
ATOM 4994 C CA . GLN A 1 644 ? 37.211 -21.455 -0.408 1.00 87.38 644 GLN A CA 1
ATOM 4995 C C . GLN A 1 644 ? 36.385 -20.187 -0.670 1.00 87.38 644 GLN A C 1
ATOM 4997 O O . GLN A 1 644 ? 36.719 -19.415 -1.566 1.00 87.38 644 GLN A O 1
ATOM 5002 N N . PHE A 1 645 ? 35.354 -19.933 0.145 1.00 91.69 645 PHE A N 1
ATOM 5003 C CA . PHE A 1 645 ? 34.570 -18.698 0.099 1.00 91.69 645 PHE A CA 1
ATOM 5004 C C . PHE A 1 645 ? 35.459 -17.456 0.252 1.00 91.69 645 PHE A C 1
ATOM 5006 O O . PHE A 1 645 ? 35.419 -16.572 -0.601 1.00 91.69 645 PHE A O 1
ATOM 5013 N N . LEU A 1 646 ? 36.306 -17.412 1.287 1.00 91.81 646 LEU A N 1
ATOM 5014 C CA . LEU A 1 646 ? 37.206 -16.282 1.540 1.00 91.81 646 LEU A CA 1
ATOM 5015 C C . LEU A 1 646 ? 38.240 -16.094 0.418 1.00 91.81 646 LEU A C 1
ATOM 5017 O O . LEU A 1 646 ? 38.479 -14.957 0.007 1.00 91.81 646 LEU A O 1
ATOM 5021 N N . SER A 1 647 ? 38.798 -17.186 -0.121 1.00 89.69 647 SER A N 1
ATOM 5022 C CA . SER A 1 647 ? 39.741 -17.134 -1.249 1.00 89.69 647 SER A CA 1
ATOM 5023 C C . SER A 1 647 ? 39.113 -16.500 -2.492 1.00 89.69 647 SER A C 1
ATOM 5025 O O . SER A 1 647 ? 39.697 -15.592 -3.082 1.00 89.69 647 SER A O 1
ATOM 5027 N N . VAL A 1 648 ? 37.892 -16.911 -2.857 1.00 89.94 648 VAL A N 1
ATOM 5028 C CA . VAL A 1 648 ? 37.186 -16.361 -4.027 1.00 89.94 648 VAL A CA 1
ATOM 5029 C C . VAL A 1 648 ? 36.845 -14.884 -3.827 1.00 89.94 648 VAL A C 1
ATOM 5031 O O . VAL A 1 648 ? 36.984 -14.097 -4.760 1.00 89.94 648 VAL A O 1
ATOM 5034 N N . LEU A 1 649 ? 36.440 -14.471 -2.620 1.00 92.12 649 LEU A N 1
ATOM 5035 C CA . LEU A 1 649 ? 36.199 -13.052 -2.335 1.00 92.12 649 LEU A CA 1
ATOM 5036 C C . LEU A 1 649 ? 37.479 -12.218 -2.456 1.00 92.12 649 LEU A C 1
ATOM 5038 O O . LEU A 1 649 ? 37.439 -11.119 -3.007 1.00 92.12 649 LEU A O 1
ATOM 5042 N N . LYS A 1 650 ? 38.604 -12.736 -1.951 1.00 88.38 650 LYS A N 1
ATOM 5043 C CA . LYS A 1 650 ? 39.910 -12.077 -2.044 1.00 88.38 650 LYS A CA 1
ATOM 5044 C C . LYS A 1 650 ? 40.319 -11.853 -3.502 1.00 88.38 650 LYS A C 1
ATOM 5046 O O . LYS A 1 650 ? 40.712 -10.742 -3.835 1.00 88.38 650 LYS A O 1
ATOM 5051 N N . GLU A 1 651 ? 40.189 -12.873 -4.349 1.00 85.19 651 GLU A N 1
ATOM 5052 C CA . GLU A 1 651 ? 40.490 -12.792 -5.788 1.00 85.19 651 GLU A CA 1
ATOM 5053 C C . GLU A 1 651 ? 39.522 -11.863 -6.537 1.00 85.19 651 GLU A C 1
ATOM 5055 O O . GLU A 1 651 ? 39.938 -11.056 -7.360 1.00 85.19 651 GLU A O 1
ATOM 5060 N N . ASN A 1 652 ? 38.221 -11.941 -6.243 1.00 82.81 652 ASN A N 1
ATOM 5061 C CA . ASN A 1 652 ? 37.208 -11.170 -6.966 1.00 82.81 652 ASN A CA 1
ATOM 5062 C C . ASN A 1 652 ? 37.251 -9.668 -6.641 1.00 82.81 652 ASN A C 1
ATOM 5064 O O . ASN A 1 652 ? 36.896 -8.846 -7.483 1.00 82.81 652 ASN A O 1
ATOM 5068 N N . PHE A 1 653 ? 37.627 -9.301 -5.412 1.00 82.69 653 PHE A N 1
ATOM 5069 C CA . PHE A 1 653 ? 37.701 -7.901 -4.978 1.00 82.69 653 PHE A CA 1
ATOM 5070 C C . PHE A 1 653 ? 39.122 -7.321 -4.982 1.00 82.69 653 PHE A C 1
ATOM 5072 O O . PHE A 1 653 ? 39.275 -6.128 -4.711 1.00 82.69 653 PHE A O 1
ATOM 5079 N N . SER A 1 654 ? 40.160 -8.107 -5.294 1.00 79.31 654 SER A N 1
ATOM 5080 C CA . SER A 1 654 ? 41.491 -7.550 -5.546 1.00 79.31 654 SER A CA 1
ATOM 5081 C C . SER A 1 654 ? 41.480 -6.756 -6.848 1.00 79.31 654 SER A C 1
ATOM 5083 O O . SER A 1 654 ? 41.189 -7.300 -7.911 1.00 79.31 654 SER A O 1
ATOM 5085 N N . GLN A 1 655 ? 41.804 -5.467 -6.768 1.00 60.16 655 GLN A N 1
ATOM 5086 C CA . GLN A 1 655 ? 42.164 -4.687 -7.952 1.00 60.16 655 GLN A CA 1
ATOM 5087 C C . GLN A 1 655 ? 43.525 -5.183 -8.466 1.00 60.16 655 GLN A C 1
ATOM 5089 O O . GLN A 1 655 ? 44.349 -5.616 -7.659 1.00 60.16 655 GLN A O 1
ATOM 5094 N N . GLU A 1 656 ? 43.779 -5.109 -9.780 1.00 50.50 656 GLU A N 1
ATOM 5095 C CA . GLU A 1 656 ? 44.978 -5.678 -10.435 1.00 50.50 656 GLU A CA 1
ATOM 5096 C C . GLU A 1 656 ? 46.321 -5.268 -9.793 1.00 50.50 656 GLU A C 1
ATOM 5098 O O . GLU A 1 656 ? 47.320 -5.962 -9.955 1.00 50.50 656 GLU A O 1
ATOM 5103 N N . THR A 1 657 ? 46.361 -4.172 -9.032 1.00 50.38 657 THR A N 1
ATOM 5104 C CA . THR A 1 657 ? 47.583 -3.602 -8.448 1.00 50.38 657 THR A CA 1
ATOM 5105 C C . THR A 1 657 ? 47.782 -3.868 -6.950 1.00 50.38 657 THR A C 1
ATOM 5107 O O . THR A 1 657 ? 48.886 -3.642 -6.456 1.00 50.38 657 THR A O 1
ATOM 5110 N N . ALA A 1 658 ? 46.787 -4.370 -6.204 1.00 55.97 658 ALA A N 1
ATOM 5111 C CA . ALA A 1 658 ? 46.906 -4.562 -4.752 1.00 55.97 658 ALA A CA 1
ATOM 5112 C C . ALA A 1 658 ? 46.236 -5.854 -4.256 1.00 55.97 658 ALA A C 1
ATOM 5114 O O . ALA A 1 658 ? 45.018 -6.024 -4.327 1.00 55.97 658 ALA A O 1
ATOM 5115 N N . SER A 1 659 ? 47.038 -6.752 -3.670 1.00 74.12 659 SER A N 1
ATOM 5116 C CA . SER A 1 659 ? 46.517 -7.929 -2.966 1.00 74.12 659 SER A CA 1
ATOM 5117 C C . SER A 1 659 ? 45.799 -7.483 -1.688 1.00 74.12 659 SER A C 1
ATOM 5119 O O . SER A 1 659 ? 46.413 -6.840 -0.833 1.00 74.12 659 SER A O 1
ATOM 5121 N N . ILE A 1 660 ? 44.533 -7.865 -1.531 1.00 82.44 660 ILE A N 1
ATOM 5122 C CA . ILE A 1 660 ? 43.735 -7.565 -0.336 1.00 82.44 660 ILE A CA 1
ATOM 5123 C C . ILE A 1 660 ? 43.766 -8.720 0.674 1.00 82.44 660 ILE A C 1
ATOM 5125 O O . ILE A 1 660 ? 44.011 -9.874 0.318 1.00 82.44 660 ILE A O 1
ATOM 5129 N N . SER A 1 661 ? 43.514 -8.434 1.950 1.00 89.31 661 SER A N 1
ATOM 5130 C CA . SER A 1 661 ? 43.345 -9.475 2.975 1.00 89.31 661 SER A CA 1
ATOM 5131 C C . SER A 1 661 ? 41.964 -10.144 2.893 1.00 89.31 661 SER A C 1
ATOM 5133 O O . SER A 1 661 ? 41.027 -9.592 2.314 1.00 89.31 661 SER A O 1
ATOM 5135 N N . GLU A 1 662 ? 41.797 -11.315 3.520 1.00 88.62 662 GLU A N 1
ATOM 5136 C CA . GLU A 1 662 ? 40.485 -11.986 3.626 1.00 88.62 662 GLU A CA 1
ATOM 5137 C C . GLU A 1 662 ? 39.431 -11.084 4.289 1.00 88.62 662 GLU A C 1
ATOM 5139 O O . GLU A 1 662 ? 38.287 -11.023 3.843 1.00 88.62 662 GLU A O 1
ATOM 5144 N N . VAL A 1 663 ? 39.836 -10.321 5.313 1.00 91.06 663 VAL A N 1
ATOM 5145 C CA . VAL A 1 663 ? 38.976 -9.354 6.014 1.00 91.06 663 VAL A CA 1
ATOM 5146 C C . VAL A 1 663 ? 38.518 -8.245 5.065 1.00 91.06 663 VAL A C 1
ATOM 5148 O O . VAL A 1 663 ? 37.344 -7.886 5.060 1.00 91.06 663 VAL A O 1
ATOM 5151 N N . GLN A 1 664 ? 39.415 -7.716 4.229 1.00 88.38 664 GLN A N 1
ATOM 5152 C CA . GLN A 1 664 ? 39.071 -6.689 3.241 1.00 88.38 664 GLN A CA 1
ATOM 5153 C C . GLN A 1 664 ? 38.132 -7.228 2.155 1.00 88.38 664 GLN A C 1
ATOM 5155 O O . GLN A 1 664 ? 37.172 -6.544 1.793 1.00 88.38 664 GLN A O 1
ATOM 5160 N N . GLY A 1 665 ? 38.361 -8.456 1.680 1.00 89.12 665 GLY A N 1
ATOM 5161 C CA . GLY A 1 665 ? 37.464 -9.129 0.736 1.00 89.12 665 GLY A CA 1
ATOM 5162 C C . GLY A 1 665 ? 36.060 -9.312 1.319 1.00 89.12 665 GLY A C 1
ATOM 5163 O O . GLY A 1 665 ? 35.066 -8.964 0.678 1.00 89.12 665 GLY A O 1
ATOM 5164 N N . LEU A 1 666 ? 35.974 -9.758 2.576 1.00 93.19 666 LEU A N 1
ATOM 5165 C CA . LEU A 1 666 ? 34.708 -9.903 3.292 1.00 93.19 666 LEU A CA 1
ATOM 5166 C C . LEU A 1 666 ? 34.016 -8.552 3.534 1.00 93.19 666 LEU A C 1
ATOM 5168 O O . LEU A 1 666 ? 32.812 -8.443 3.320 1.00 93.19 666 LEU A O 1
ATOM 5172 N N . CYS A 1 667 ? 34.760 -7.499 3.881 1.00 90.62 667 CYS A N 1
ATOM 5173 C CA . CYS A 1 667 ? 34.237 -6.133 3.975 1.00 90.62 667 CYS A CA 1
ATOM 5174 C C . CYS A 1 667 ? 33.609 -5.661 2.658 1.00 90.62 667 CYS A C 1
ATOM 5176 O O . CYS A 1 667 ? 32.528 -5.069 2.671 1.00 90.62 667 CYS A O 1
ATOM 5178 N N . CYS A 1 668 ? 34.262 -5.911 1.520 1.00 87.81 668 CYS A N 1
ATOM 5179 C CA . CYS A 1 668 ? 33.734 -5.542 0.204 1.00 87.81 668 CYS A CA 1
ATOM 5180 C C . CYS A 1 668 ? 32.435 -6.294 -0.105 1.00 87.81 668 CYS A C 1
ATOM 5182 O O . CYS A 1 668 ? 31.454 -5.682 -0.534 1.00 87.81 668 CYS A O 1
ATOM 5184 N N . PHE A 1 669 ? 32.391 -7.591 0.205 1.00 92.44 669 PHE A N 1
ATOM 5185 C CA . PHE A 1 669 ? 31.183 -8.401 0.082 1.00 92.44 669 PHE A CA 1
ATOM 5186 C C . PHE A 1 669 ? 30.049 -7.892 0.988 1.00 92.44 669 PHE A C 1
ATOM 5188 O O . PHE A 1 669 ? 28.936 -7.668 0.516 1.00 92.44 669 PHE A O 1
ATOM 5195 N N . SER A 1 670 ? 30.328 -7.603 2.261 1.00 93.06 670 SER A N 1
ATOM 5196 C CA . SER A 1 670 ? 29.365 -7.008 3.196 1.00 93.06 670 SER A CA 1
ATOM 5197 C C . SER A 1 670 ? 28.824 -5.674 2.684 1.00 93.06 670 SER A C 1
ATOM 5199 O O . SER A 1 670 ? 27.616 -5.452 2.705 1.00 93.06 670 SER A O 1
ATOM 5201 N N . ARG A 1 671 ? 29.684 -4.796 2.152 1.00 87.25 671 ARG A N 1
ATOM 5202 C CA . ARG A 1 671 ? 29.262 -3.517 1.556 1.00 87.25 671 ARG A CA 1
ATOM 5203 C C . ARG A 1 671 ? 28.381 -3.708 0.320 1.00 87.25 671 ARG A C 1
ATOM 5205 O O . ARG A 1 671 ? 27.407 -2.975 0.174 1.00 87.25 671 ARG A O 1
ATOM 5212 N N . MET A 1 672 ? 28.681 -4.695 -0.527 1.00 88.75 672 MET A N 1
ATOM 5213 C CA . MET A 1 672 ? 27.848 -5.070 -1.680 1.00 88.75 672 MET A CA 1
ATOM 5214 C C . MET A 1 672 ? 26.441 -5.518 -1.251 1.00 88.75 672 MET A C 1
ATOM 5216 O O . MET A 1 672 ? 25.456 -5.205 -1.915 1.00 88.75 672 MET A O 1
ATOM 5220 N N . LEU A 1 673 ? 26.325 -6.252 -0.144 1.00 90.44 673 LEU A N 1
ATOM 5221 C CA . LEU A 1 673 ? 25.026 -6.670 0.390 1.00 90.44 673 LEU A CA 1
ATOM 5222 C C . LEU A 1 673 ? 24.281 -5.505 1.059 1.00 90.44 673 LEU A C 1
ATOM 5224 O O . LEU A 1 673 ? 23.088 -5.319 0.814 1.00 90.44 673 LEU A O 1
ATOM 5228 N N . LEU A 1 674 ? 24.989 -4.688 1.849 1.00 88.19 674 LEU A N 1
ATOM 5229 C CA . LEU A 1 674 ? 24.437 -3.519 2.542 1.00 88.19 674 LEU A CA 1
ATOM 5230 C C . LEU A 1 674 ? 23.895 -2.471 1.565 1.00 88.19 674 LEU A C 1
ATOM 5232 O O . LEU A 1 674 ? 22.851 -1.878 1.833 1.00 88.19 674 LEU A O 1
ATOM 5236 N N . SER A 1 675 ? 24.543 -2.268 0.416 1.00 79.25 675 SER A N 1
ATOM 5237 C CA . SER A 1 675 ? 24.016 -1.373 -0.622 1.00 79.25 675 SER A CA 1
ATOM 5238 C C . SER A 1 675 ? 22.698 -1.875 -1.219 1.00 79.25 675 SER A C 1
ATOM 5240 O O . SER A 1 675 ? 21.832 -1.076 -1.585 1.00 79.25 675 SER A O 1
ATOM 5242 N N . GLY A 1 676 ? 22.479 -3.194 -1.207 1.00 77.62 676 GLY A N 1
ATOM 5243 C CA . GLY A 1 676 ? 21.211 -3.824 -1.562 1.00 77.62 676 GLY A CA 1
ATOM 5244 C C . GLY A 1 676 ? 20.056 -3.488 -0.610 1.00 77.62 676 GLY A C 1
ATOM 5245 O O . GLY A 1 676 ? 18.901 -3.554 -1.029 1.00 77.62 676 GLY A O 1
ATOM 5246 N N . ALA A 1 677 ? 20.323 -3.068 0.636 1.00 79.06 677 ALA A N 1
ATOM 5247 C CA . ALA A 1 677 ? 19.283 -2.754 1.625 1.00 79.06 677 ALA A CA 1
ATOM 5248 C C . ALA A 1 677 ? 18.361 -1.613 1.178 1.00 79.06 677 ALA A C 1
ATOM 5250 O O . ALA A 1 677 ? 17.167 -1.632 1.463 1.00 79.06 677 ALA A O 1
ATOM 5251 N N . CYS A 1 678 ? 18.902 -0.637 0.446 1.00 71.06 678 CYS A N 1
ATOM 5252 C CA . CYS A 1 678 ? 18.142 0.511 -0.049 1.00 71.06 678 CYS A CA 1
ATOM 5253 C C . CYS A 1 678 ? 17.382 0.221 -1.354 1.00 71.06 678 CYS A C 1
ATOM 5255 O O . CYS A 1 678 ? 16.648 1.080 -1.843 1.00 71.06 678 CYS A O 1
ATOM 5257 N N . ASN A 1 679 ? 17.531 -0.979 -1.923 1.00 69.94 679 ASN A N 1
ATOM 5258 C CA . ASN A 1 679 ? 16.833 -1.394 -3.130 1.00 69.94 679 ASN A CA 1
ATOM 5259 C C . ASN A 1 679 ? 15.669 -2.332 -2.778 1.00 69.94 679 ASN A C 1
ATOM 5261 O O . ASN A 1 679 ? 15.858 -3.509 -2.471 1.00 69.94 679 ASN A O 1
ATOM 5265 N N . HIS A 1 680 ? 14.440 -1.828 -2.903 1.00 63.28 680 HIS A N 1
ATOM 5266 C CA . HIS A 1 680 ? 13.204 -2.564 -2.608 1.00 63.28 680 HIS A CA 1
ATOM 5267 C C . HIS A 1 680 ? 13.043 -3.887 -3.388 1.00 63.28 680 HIS A C 1
ATOM 5269 O O . HIS A 1 680 ? 12.287 -4.759 -2.955 1.00 63.28 680 HIS A O 1
ATOM 5275 N N . LYS A 1 681 ? 13.742 -4.070 -4.522 1.00 63.06 681 LYS A N 1
ATOM 5276 C CA . LYS A 1 681 ? 13.684 -5.306 -5.323 1.00 63.06 681 LYS A CA 1
ATOM 5277 C C . LYS A 1 681 ? 14.521 -6.446 -4.729 1.00 63.06 681 LYS A C 1
ATOM 5279 O O . LYS A 1 681 ? 14.158 -7.611 -4.912 1.00 63.06 681 LYS A O 1
ATOM 5284 N N . VAL A 1 682 ? 15.614 -6.127 -4.028 1.00 75.00 682 VAL A N 1
ATOM 5285 C CA . VAL A 1 682 ? 16.614 -7.115 -3.577 1.00 75.00 682 VAL A CA 1
ATOM 5286 C C . VAL A 1 682 ? 16.896 -7.095 -2.078 1.00 75.00 682 VAL A C 1
ATOM 5288 O O . VAL A 1 682 ? 17.341 -8.112 -1.559 1.00 75.00 682 VAL A O 1
ATOM 5291 N N . GLY A 1 683 ? 16.578 -6.013 -1.359 1.00 81.06 683 GLY A N 1
ATOM 5292 C CA . GLY A 1 683 ? 16.934 -5.833 0.053 1.00 81.06 683 GLY A CA 1
ATOM 5293 C C . GLY A 1 683 ? 16.574 -7.026 0.941 1.00 81.06 683 GLY A C 1
ATOM 5294 O O . GLY A 1 683 ? 17.429 -7.513 1.670 1.00 81.06 683 GLY A O 1
ATOM 5295 N N . ASN A 1 684 ? 15.356 -7.567 0.813 1.00 81.38 684 ASN A N 1
ATOM 5296 C CA . ASN A 1 684 ? 14.921 -8.749 1.573 1.00 81.38 684 ASN A CA 1
ATOM 5297 C C . ASN A 1 684 ? 15.855 -9.958 1.399 1.00 81.38 684 ASN A C 1
ATOM 5299 O O . ASN A 1 684 ? 16.254 -10.563 2.386 1.00 81.38 684 ASN A O 1
ATOM 5303 N N . ILE A 1 685 ? 16.210 -10.300 0.155 1.00 85.12 685 ILE A N 1
ATOM 5304 C CA . ILE A 1 685 ? 17.033 -11.484 -0.125 1.00 85.12 685 ILE A CA 1
ATOM 5305 C C . ILE A 1 685 ? 18.519 -11.210 0.127 1.00 85.12 685 ILE A C 1
ATOM 5307 O O . ILE A 1 685 ? 19.223 -12.075 0.635 1.00 85.12 685 ILE A O 1
ATOM 5311 N N . ALA A 1 686 ? 18.994 -9.994 -0.151 1.00 89.00 686 ALA A N 1
ATOM 5312 C CA . ALA A 1 686 ? 20.342 -9.559 0.202 1.00 89.00 686 ALA A CA 1
ATOM 5313 C C . ALA A 1 686 ? 20.580 -9.664 1.718 1.00 89.00 686 ALA A C 1
ATOM 5315 O O . ALA A 1 686 ? 21.657 -10.065 2.150 1.00 89.00 686 ALA A O 1
ATOM 5316 N N . GLY A 1 687 ? 19.540 -9.392 2.506 1.00 91.06 687 GLY A N 1
ATOM 5317 C CA . GLY A 1 687 ? 19.499 -9.599 3.946 1.00 91.06 687 GLY A CA 1
ATOM 5318 C C . GLY A 1 687 ? 19.673 -11.038 4.389 1.00 91.06 687 GLY A C 1
ATOM 5319 O O . GLY A 1 687 ? 20.475 -11.324 5.275 1.00 91.06 687 GLY A O 1
ATOM 5320 N N . ASP A 1 688 ? 18.939 -11.954 3.758 1.00 90.69 688 ASP A N 1
ATOM 5321 C CA . ASP A 1 688 ? 19.051 -13.386 4.038 1.00 90.69 688 ASP A CA 1
ATOM 5322 C C . ASP A 1 688 ? 20.453 -13.909 3.680 1.00 90.69 688 ASP A C 1
ATOM 5324 O O . ASP A 1 688 ? 21.036 -14.687 4.437 1.00 90.69 688 ASP A O 1
ATOM 5328 N N . VAL A 1 689 ? 21.038 -13.424 2.576 1.00 93.38 689 VAL A N 1
ATOM 5329 C CA . VAL A 1 689 ? 22.434 -13.710 2.206 1.00 93.38 689 VAL A CA 1
ATOM 5330 C C . VAL A 1 689 ? 23.402 -13.160 3.254 1.00 93.38 689 VAL A C 1
ATOM 5332 O O . VAL A 1 689 ? 24.310 -13.878 3.669 1.00 93.38 689 VAL A O 1
ATOM 5335 N N . PHE A 1 690 ? 23.202 -11.922 3.717 1.00 94.38 690 PHE A N 1
ATOM 5336 C CA . PHE A 1 690 ? 24.040 -11.296 4.743 1.00 94.38 690 PHE A CA 1
ATOM 5337 C C . PHE A 1 690 ? 24.003 -12.092 6.052 1.00 94.38 690 PHE A C 1
ATOM 5339 O O . PHE A 1 690 ? 25.050 -12.442 6.595 1.00 94.38 690 PHE A O 1
ATOM 5346 N N . ALA A 1 691 ? 22.808 -12.460 6.521 1.00 93.00 691 ALA A N 1
ATOM 5347 C CA . ALA A 1 691 ? 22.630 -13.268 7.725 1.00 93.00 691 ALA A CA 1
ATOM 5348 C C . ALA A 1 691 ? 23.241 -14.670 7.583 1.00 93.00 691 ALA A C 1
ATOM 5350 O O . ALA A 1 691 ? 23.902 -15.158 8.504 1.00 93.00 691 ALA A O 1
ATOM 5351 N N . LYS A 1 692 ? 23.073 -15.311 6.419 1.00 91.44 692 LYS A N 1
ATOM 5352 C CA . LYS A 1 692 ? 23.667 -16.621 6.134 1.00 91.44 692 LYS A CA 1
ATOM 5353 C C . LYS A 1 692 ? 25.193 -16.553 6.131 1.00 91.44 692 LYS A C 1
ATOM 5355 O O . LYS A 1 692 ? 25.821 -17.378 6.788 1.00 91.44 692 LYS A O 1
ATOM 5360 N N . ALA A 1 693 ? 25.782 -15.570 5.449 1.00 92.25 693 ALA A N 1
ATOM 5361 C CA . ALA A 1 693 ? 27.227 -15.356 5.427 1.00 92.25 693 ALA A CA 1
ATOM 5362 C C . ALA A 1 693 ? 27.775 -15.090 6.835 1.00 92.25 693 ALA A C 1
ATOM 5364 O O . ALA A 1 693 ? 28.763 -15.698 7.239 1.00 92.25 693 ALA A O 1
ATOM 5365 N N . ALA A 1 694 ? 27.092 -14.257 7.622 1.00 92.75 694 ALA A N 1
ATOM 5366 C CA . ALA A 1 694 ? 27.504 -13.966 8.988 1.00 92.75 694 ALA A CA 1
ATOM 5367 C C . ALA A 1 694 ? 27.487 -15.216 9.888 1.00 92.75 694 ALA A C 1
ATOM 5369 O O . ALA A 1 694 ? 28.432 -15.441 10.645 1.00 92.75 694 ALA A O 1
ATOM 5370 N N . SER A 1 695 ? 26.457 -16.061 9.765 1.00 89.75 695 SER A N 1
ATOM 5371 C CA . SER A 1 695 ? 26.372 -17.322 10.511 1.00 89.75 695 SER A CA 1
ATOM 5372 C C . SER A 1 695 ? 27.409 -18.354 10.045 1.00 89.75 695 SER A C 1
ATOM 5374 O O . SER A 1 695 ? 27.957 -19.089 10.863 1.00 89.75 695 SER A O 1
ATOM 5376 N N . LEU A 1 696 ? 27.743 -18.390 8.749 1.00 88.69 696 LEU A N 1
ATOM 5377 C CA . LEU A 1 696 ? 28.805 -19.256 8.221 1.00 88.69 696 LEU A CA 1
ATOM 5378 C C . LEU A 1 696 ? 30.185 -18.881 8.765 1.00 88.69 696 LEU A C 1
ATOM 5380 O O . LEU A 1 696 ? 30.918 -19.757 9.212 1.00 88.69 696 LEU A O 1
ATOM 5384 N N . ILE A 1 697 ? 30.530 -17.589 8.773 1.00 90.75 697 ILE A N 1
ATOM 5385 C CA . ILE A 1 697 ? 31.802 -17.113 9.340 1.00 90.75 697 ILE A CA 1
ATOM 5386 C C . ILE A 1 697 ? 31.877 -17.444 10.832 1.00 90.75 697 ILE A C 1
ATOM 5388 O O . ILE A 1 697 ? 32.900 -17.931 11.316 1.00 90.75 697 ILE A O 1
ATOM 5392 N N . ARG A 1 698 ? 30.777 -17.241 11.558 1.00 86.38 698 ARG A N 1
ATOM 5393 C CA . ARG A 1 698 ? 30.716 -17.479 12.999 1.00 86.38 698 ARG A CA 1
ATOM 5394 C C . ARG A 1 698 ? 30.798 -18.952 13.399 1.00 86.38 698 ARG A C 1
ATOM 5396 O O . ARG A 1 698 ? 31.381 -19.250 14.435 1.00 86.38 698 ARG A O 1
ATOM 5403 N N . ASN A 1 699 ? 30.253 -19.853 12.589 1.00 84.00 699 ASN A N 1
ATOM 5404 C CA . ASN A 1 699 ? 30.297 -21.296 12.836 1.00 84.00 699 ASN A CA 1
ATOM 5405 C C . ASN A 1 699 ? 31.495 -21.989 12.155 1.00 84.00 699 ASN A C 1
ATOM 5407 O O . ASN A 1 699 ? 31.483 -23.207 12.008 1.00 84.00 699 ASN A O 1
ATOM 5411 N N . SER A 1 700 ? 32.504 -21.237 11.701 1.00 82.81 700 SER A N 1
ATOM 5412 C CA . SER A 1 700 ? 33.687 -21.800 11.038 1.00 82.81 700 SER A CA 1
ATOM 5413 C C . SER A 1 700 ? 34.681 -22.447 12.017 1.00 82.81 700 SER A C 1
ATOM 5415 O O . SER A 1 700 ? 34.849 -21.976 13.144 1.00 82.81 700 SER A O 1
ATOM 5417 N N . ASP A 1 701 ? 35.393 -23.479 11.546 1.00 73.31 701 ASP A N 1
ATOM 5418 C CA . ASP A 1 701 ? 36.420 -24.237 12.293 1.00 73.31 701 ASP A CA 1
ATOM 5419 C C . ASP A 1 701 ? 37.788 -23.519 12.392 1.00 73.31 701 ASP A C 1
ATOM 5421 O O . ASP A 1 701 ? 38.794 -24.114 12.780 1.00 73.31 701 ASP A O 1
ATOM 5425 N N . ASN A 1 702 ? 37.862 -22.236 12.023 1.00 69.75 702 ASN A N 1
ATOM 5426 C CA . ASN A 1 702 ? 39.091 -21.446 12.124 1.00 69.75 702 ASN A CA 1
ATOM 5427 C C . ASN A 1 702 ? 39.496 -21.219 13.593 1.00 69.75 702 ASN A C 1
ATOM 5429 O O . ASN A 1 702 ? 38.649 -21.218 14.486 1.00 69.75 702 ASN A O 1
ATOM 5433 N N . ALA A 1 703 ? 40.788 -20.952 13.841 1.00 72.44 703 ALA A N 1
ATOM 5434 C CA . ALA A 1 703 ? 41.278 -20.574 15.170 1.00 72.44 703 ALA A CA 1
ATOM 5435 C C . ALA A 1 703 ? 40.448 -19.415 15.753 1.00 72.44 703 ALA A C 1
ATOM 5437 O O . ALA A 1 703 ? 40.186 -18.437 15.045 1.00 72.44 703 ALA A O 1
ATOM 5438 N N . ASP A 1 704 ? 40.071 -19.516 17.035 1.00 76.44 704 ASP A N 1
ATOM 5439 C CA . ASP A 1 704 ? 39.108 -18.613 17.687 1.00 76.44 704 ASP A CA 1
ATOM 5440 C C . ASP A 1 704 ? 39.408 -17.125 17.432 1.00 76.44 704 ASP A C 1
ATOM 5442 O O . ASP A 1 704 ? 38.499 -16.369 17.089 1.00 76.44 704 ASP A O 1
ATOM 5446 N N . ALA A 1 705 ? 40.685 -16.725 17.488 1.00 81.75 705 ALA A N 1
ATOM 5447 C CA . ALA A 1 705 ? 41.113 -15.348 17.240 1.00 81.75 705 ALA A CA 1
ATOM 5448 C C . ALA A 1 705 ? 40.886 -14.879 15.787 1.00 81.75 705 ALA A C 1
ATOM 5450 O O . ALA A 1 705 ? 40.401 -13.772 15.568 1.00 81.75 705 ALA A O 1
ATOM 5451 N N . HIS A 1 706 ? 41.201 -15.705 14.778 1.00 85.00 706 HIS A N 1
ATOM 5452 C CA . HIS A 1 706 ? 41.004 -15.334 13.364 1.00 85.00 706 HIS A CA 1
ATOM 5453 C C . HIS A 1 706 ? 39.518 -15.250 13.016 1.00 85.00 706 HIS A C 1
ATOM 5455 O O . HIS A 1 706 ? 39.073 -14.325 12.338 1.00 85.00 706 HIS A O 1
ATOM 5461 N N . ARG A 1 707 ? 38.729 -16.195 13.538 1.00 85.31 707 ARG A N 1
ATOM 5462 C CA . ARG A 1 707 ? 37.270 -16.211 13.392 1.00 85.31 707 ARG A CA 1
ATOM 5463 C C . ARG A 1 707 ? 36.631 -14.949 13.971 1.00 85.31 707 ARG A C 1
ATOM 5465 O O . ARG A 1 707 ? 35.763 -14.355 13.334 1.00 85.31 707 ARG A O 1
ATOM 5472 N N . GLU A 1 708 ? 37.065 -14.534 15.159 1.00 88.12 708 GLU A N 1
ATOM 5473 C CA . GLU A 1 708 ? 36.569 -13.326 15.818 1.00 88.12 708 GLU A CA 1
ATOM 5474 C C . GLU A 1 708 ? 36.937 -12.054 15.041 1.00 88.12 708 GLU A C 1
ATOM 5476 O O . GLU A 1 708 ? 36.079 -11.193 14.844 1.00 88.12 708 GLU A O 1
ATOM 5481 N N . VAL A 1 709 ? 38.158 -11.972 14.496 1.00 91.12 709 VAL A N 1
ATOM 5482 C CA . VAL A 1 709 ? 38.581 -10.865 13.619 1.00 91.12 709 VAL A CA 1
ATOM 5483 C C . VAL A 1 709 ? 37.727 -10.794 12.349 1.00 91.12 709 VAL A C 1
ATOM 5485 O O . VAL A 1 709 ? 37.222 -9.720 12.022 1.00 91.12 709 VAL A O 1
ATOM 5488 N N . LEU A 1 710 ? 37.510 -11.918 11.654 1.00 91.94 710 LEU A N 1
ATOM 5489 C CA . LEU A 1 710 ? 36.665 -11.971 10.452 1.00 91.94 710 LEU A CA 1
ATOM 5490 C C . LEU A 1 710 ? 35.228 -11.524 10.744 1.00 91.94 710 LEU A C 1
ATOM 5492 O O . LEU A 1 710 ? 34.644 -10.767 9.970 1.00 91.94 710 LEU A O 1
ATOM 5496 N N . PHE A 1 711 ? 34.658 -11.973 11.863 1.00 92.38 711 PHE A N 1
ATOM 5497 C CA . PHE A 1 711 ? 33.293 -11.626 12.244 1.00 92.38 711 PHE A CA 1
ATOM 5498 C C . PHE A 1 711 ? 33.164 -10.146 12.637 1.00 92.38 711 PHE A C 1
ATOM 5500 O O . PHE A 1 711 ? 32.301 -9.441 12.110 1.00 92.38 711 PHE A O 1
ATOM 5507 N N . MET A 1 712 ? 34.034 -9.649 13.519 1.00 93.12 712 MET A N 1
ATOM 5508 C CA . MET A 1 712 ? 33.963 -8.268 14.000 1.00 93.12 712 MET A CA 1
ATOM 5509 C C . MET A 1 712 ? 34.326 -7.263 12.902 1.00 93.12 712 MET A C 1
ATOM 5511 O O . MET A 1 712 ? 33.520 -6.393 12.585 1.00 93.12 712 MET A O 1
ATOM 5515 N N . GLN A 1 713 ? 35.481 -7.420 12.251 1.00 93.12 713 GLN A N 1
ATOM 5516 C CA . GLN A 1 713 ? 35.951 -6.448 11.259 1.00 93.12 713 GLN A CA 1
ATOM 5517 C C . GLN A 1 713 ? 35.291 -6.625 9.887 1.00 93.12 713 GLN A C 1
ATOM 5519 O O . GLN A 1 713 ? 35.090 -5.643 9.180 1.00 93.12 713 GLN A O 1
ATOM 5524 N N . GLY A 1 714 ? 34.945 -7.856 9.493 1.00 90.81 714 GLY A N 1
ATOM 5525 C CA . GLY A 1 714 ? 34.396 -8.158 8.165 1.00 90.81 714 GLY A CA 1
ATOM 5526 C C . GLY A 1 714 ? 32.871 -8.051 8.049 1.00 90.81 714 GLY A C 1
ATOM 5527 O O . GLY A 1 714 ? 32.364 -7.780 6.957 1.00 90.81 714 GLY A O 1
ATOM 5528 N N . ILE A 1 715 ? 32.131 -8.247 9.150 1.00 93.62 715 ILE A N 1
ATOM 5529 C CA . ILE A 1 715 ? 30.654 -8.241 9.168 1.00 93.62 715 ILE A CA 1
ATOM 5530 C C . ILE A 1 715 ? 30.096 -7.116 10.050 1.00 93.62 715 ILE A C 1
ATOM 5532 O O . ILE A 1 715 ? 29.288 -6.315 9.571 1.00 93.62 715 ILE A O 1
ATOM 5536 N N . ILE A 1 716 ? 30.500 -7.046 11.325 1.00 94.06 716 ILE A N 1
ATOM 5537 C CA . ILE A 1 716 ? 29.924 -6.097 12.294 1.00 94.06 716 ILE A CA 1
ATOM 5538 C C . ILE A 1 716 ? 30.334 -4.656 11.979 1.00 94.06 716 ILE A C 1
ATOM 5540 O O . ILE A 1 716 ? 29.459 -3.798 11.880 1.00 94.06 716 ILE A O 1
ATOM 5544 N N . ASP A 1 717 ? 31.618 -4.382 11.757 1.00 93.56 717 ASP A N 1
ATOM 5545 C CA . ASP A 1 717 ? 32.108 -3.022 11.510 1.00 93.56 717 ASP A CA 1
ATOM 5546 C C . ASP A 1 717 ? 31.476 -2.362 10.269 1.00 93.56 717 ASP A C 1
ATOM 5548 O O . ASP A 1 717 ? 31.035 -1.213 10.376 1.00 93.56 717 ASP A O 1
ATOM 5552 N N . PRO A 1 718 ? 31.358 -3.024 9.095 1.00 91.25 718 PRO A N 1
ATOM 5553 C CA . PRO A 1 718 ? 30.642 -2.459 7.951 1.00 91.25 718 PRO A CA 1
ATOM 5554 C C . PRO A 1 718 ? 29.167 -2.179 8.251 1.00 91.25 718 PRO A C 1
ATOM 5556 O O . PRO A 1 718 ? 28.637 -1.145 7.838 1.00 91.25 718 PRO A O 1
ATOM 5559 N N . LEU A 1 719 ? 28.505 -3.073 8.990 1.00 92.94 719 LEU A N 1
ATOM 5560 C CA . LEU A 1 719 ? 27.109 -2.907 9.381 1.00 92.94 719 LEU A CA 1
ATOM 5561 C C . LEU A 1 719 ? 26.942 -1.713 10.334 1.00 92.94 719 LEU A C 1
ATOM 5563 O O . LEU A 1 719 ? 26.091 -0.860 10.091 1.00 92.94 719 LEU A O 1
ATOM 5567 N N . VAL A 1 720 ? 27.787 -1.582 11.357 1.00 91.56 720 VAL A N 1
ATOM 5568 C CA . VAL A 1 720 ? 27.773 -0.441 12.287 1.00 91.56 720 VAL A CA 1
ATOM 5569 C C . VAL A 1 720 ? 28.110 0.861 11.555 1.00 91.56 720 VAL A C 1
ATOM 5571 O O . VAL A 1 720 ? 27.387 1.844 11.698 1.00 91.56 720 VAL A O 1
ATOM 5574 N N . LYS A 1 721 ? 29.125 0.875 10.680 1.00 88.38 721 LYS A N 1
ATOM 5575 C CA . LYS A 1 721 ? 29.444 2.046 9.842 1.00 88.38 721 LYS A CA 1
ATOM 5576 C C . LYS A 1 721 ? 28.273 2.457 8.953 1.00 88.38 721 LYS A C 1
ATOM 5578 O O . LYS A 1 721 ? 28.051 3.651 8.791 1.00 88.38 721 LYS A O 1
ATOM 5583 N N . SER A 1 722 ? 27.479 1.512 8.443 1.00 87.44 722 SER A N 1
ATOM 5584 C CA . SER A 1 722 ? 26.267 1.830 7.671 1.00 87.44 722 SER A CA 1
ATOM 5585 C C . SER A 1 722 ? 25.173 2.528 8.498 1.00 87.44 722 SER A C 1
ATOM 5587 O O . SER A 1 722 ? 24.392 3.319 7.959 1.00 87.44 722 SER A O 1
ATOM 5589 N N . LEU A 1 723 ? 25.150 2.295 9.815 1.00 87.62 723 LEU A N 1
ATOM 5590 C CA . LEU A 1 723 ? 24.252 2.967 10.756 1.00 87.62 723 LEU A CA 1
ATOM 5591 C C . LEU A 1 723 ? 24.805 4.310 11.248 1.00 87.62 723 LEU A C 1
ATOM 5593 O O . LEU A 1 723 ? 24.010 5.202 11.512 1.00 87.62 723 LEU A O 1
ATOM 5597 N N . LEU A 1 724 ? 26.127 4.486 11.343 1.00 82.94 724 LEU A N 1
ATOM 5598 C CA . LEU A 1 724 ? 26.747 5.705 11.888 1.00 82.94 724 LEU A CA 1
ATOM 5599 C C . LEU A 1 724 ? 27.115 6.751 10.822 1.00 82.94 724 LEU A C 1
ATOM 5601 O O . LEU A 1 724 ? 26.940 7.951 11.041 1.00 82.94 724 LEU A O 1
ATOM 5605 N N . VAL A 1 725 ? 27.628 6.309 9.670 1.00 79.00 725 VAL A N 1
ATOM 5606 C CA . VAL A 1 725 ? 28.189 7.169 8.619 1.00 79.00 725 VAL A CA 1
ATOM 5607 C C . VAL A 1 725 ? 27.192 7.309 7.473 1.00 79.00 725 VAL A C 1
ATOM 5609 O O . VAL A 1 725 ? 26.864 6.343 6.778 1.00 79.00 725 VAL A O 1
ATOM 5612 N N . SER A 1 726 ? 26.718 8.535 7.257 1.00 72.31 726 SER A N 1
ATOM 5613 C CA . SER A 1 726 ? 25.832 8.850 6.134 1.00 72.31 726 SER A CA 1
ATOM 5614 C C . SER A 1 726 ? 26.540 8.578 4.798 1.00 72.31 726 SER A C 1
ATOM 5616 O O . SER A 1 726 ? 27.725 8.864 4.645 1.00 72.31 726 SER A O 1
ATOM 5618 N N . GLY A 1 727 ? 25.836 7.961 3.845 1.00 67.25 727 GLY A N 1
ATOM 5619 C CA . GLY A 1 727 ? 26.386 7.599 2.530 1.00 67.25 727 GLY A CA 1
ATOM 5620 C C . GLY A 1 727 ? 27.282 6.350 2.476 1.00 67.25 727 GLY A C 1
ATOM 5621 O O . GLY A 1 727 ? 27.719 5.978 1.393 1.00 67.25 727 GLY A O 1
ATOM 5622 N N . TYR A 1 728 ? 27.543 5.650 3.591 1.00 74.44 728 TYR A N 1
ATOM 5623 C CA . TYR A 1 728 ? 28.433 4.473 3.579 1.00 74.44 728 TYR A CA 1
ATOM 5624 C C . TYR A 1 728 ? 27.920 3.309 2.707 1.00 74.44 728 TYR A C 1
ATOM 5626 O O . TYR A 1 728 ? 28.699 2.679 1.985 1.00 74.44 728 TYR A O 1
ATOM 5634 N N . ALA A 1 729 ? 26.616 3.022 2.795 1.00 67.81 729 ALA A N 1
ATOM 5635 C CA . ALA A 1 729 ? 25.937 1.962 2.041 1.00 67.81 729 ALA A CA 1
ATOM 5636 C C . ALA A 1 729 ? 24.797 2.478 1.145 1.00 67.81 729 ALA A C 1
ATOM 5638 O O . ALA A 1 729 ? 24.406 1.799 0.202 1.00 67.81 729 ALA A O 1
ATOM 5639 N N . ALA A 1 730 ? 24.252 3.663 1.430 1.00 63.75 730 ALA A N 1
ATOM 5640 C CA . ALA A 1 730 ? 23.098 4.202 0.720 1.00 63.75 730 ALA A CA 1
ATOM 5641 C C . ALA A 1 730 ? 23.506 5.259 -0.309 1.00 63.75 730 ALA A C 1
ATOM 5643 O O . ALA A 1 730 ? 24.419 6.043 -0.046 1.00 63.75 730 ALA A O 1
ATOM 5644 N N . PRO A 1 731 ? 22.804 5.340 -1.449 1.00 60.84 731 PRO A N 1
ATOM 5645 C CA . PRO A 1 731 ? 23.022 6.418 -2.393 1.00 60.84 731 PRO A CA 1
ATOM 5646 C C . PRO A 1 731 ? 22.553 7.767 -1.804 1.00 60.84 731 PRO A C 1
ATOM 5648 O O . PRO A 1 731 ? 21.613 7.800 -1.004 1.00 60.84 731 PRO A O 1
ATOM 5651 N N . PRO A 1 732 ? 23.154 8.897 -2.224 1.00 51.09 732 PRO A N 1
ATOM 5652 C CA . PRO A 1 732 ? 22.995 10.208 -1.575 1.00 51.09 732 PRO A CA 1
ATOM 5653 C C . PRO A 1 732 ? 21.589 10.833 -1.677 1.00 51.09 732 PRO A C 1
ATOM 5655 O O . PRO A 1 732 ? 21.364 11.922 -1.164 1.00 51.09 732 PRO A O 1
ATOM 5658 N N . HIS A 1 733 ? 20.636 10.183 -2.352 1.00 54.06 733 HIS A N 1
ATOM 5659 C CA . HIS A 1 733 ? 19.288 10.709 -2.589 1.00 54.06 733 HIS A CA 1
ATOM 5660 C C . HIS A 1 733 ? 18.214 10.192 -1.615 1.00 54.06 733 HIS A C 1
ATOM 5662 O O . HIS A 1 733 ? 17.097 10.708 -1.641 1.00 54.06 733 HIS A O 1
ATOM 5668 N N . LEU A 1 734 ? 18.503 9.178 -0.789 1.00 60.34 734 LEU A N 1
ATOM 5669 C CA . LEU A 1 734 ? 17.574 8.710 0.248 1.00 60.34 734 LEU A CA 1
ATOM 5670 C C . LEU A 1 734 ? 17.701 9.555 1.517 1.00 60.34 734 LEU A C 1
ATOM 5672 O O . LEU A 1 734 ? 18.804 9.927 1.911 1.00 60.34 734 LEU A O 1
ATOM 5676 N N . SER A 1 735 ? 16.574 9.801 2.194 1.00 67.69 735 SER A N 1
ATOM 5677 C CA . SER A 1 735 ? 16.613 10.396 3.528 1.00 67.69 735 SER A CA 1
ATOM 5678 C C . SER A 1 735 ? 17.343 9.472 4.503 1.00 67.69 735 SER A C 1
ATOM 5680 O O . SER A 1 735 ? 17.277 8.241 4.408 1.00 67.69 735 SER A O 1
ATOM 5682 N N . GLU A 1 736 ? 18.039 10.071 5.464 1.00 72.12 736 GLU A N 1
ATOM 5683 C CA . GLU A 1 736 ? 18.838 9.324 6.434 1.00 72.12 736 GLU A CA 1
ATOM 5684 C C . GLU A 1 736 ? 17.983 8.360 7.264 1.00 72.12 736 GLU A C 1
ATOM 5686 O O . GLU A 1 736 ? 18.379 7.210 7.458 1.00 72.12 736 GLU A O 1
ATOM 5691 N N . ALA A 1 737 ? 16.776 8.784 7.646 1.00 77.06 737 ALA A N 1
ATOM 5692 C CA . ALA A 1 737 ? 15.835 7.954 8.387 1.00 77.06 737 ALA A CA 1
ATOM 5693 C C . ALA A 1 737 ? 15.357 6.732 7.587 1.00 77.06 737 ALA A C 1
ATOM 5695 O O . ALA A 1 737 ? 15.318 5.619 8.114 1.00 77.06 737 ALA A O 1
ATOM 5696 N N . ALA A 1 738 ? 15.053 6.897 6.294 1.00 78.19 738 ALA A N 1
ATOM 5697 C CA . ALA A 1 738 ? 14.656 5.778 5.438 1.00 78.19 738 ALA A CA 1
ATOM 5698 C C . ALA A 1 738 ? 15.811 4.785 5.230 1.00 78.19 738 ALA A C 1
ATOM 5700 O O . ALA A 1 738 ? 15.593 3.576 5.180 1.00 78.19 738 ALA A O 1
ATOM 5701 N N . CYS A 1 739 ? 17.046 5.286 5.148 1.00 79.56 739 CYS A N 1
ATOM 5702 C CA . CYS A 1 739 ? 18.247 4.461 5.054 1.00 79.56 739 CYS A CA 1
ATOM 5703 C C . CYS A 1 739 ? 18.422 3.562 6.289 1.00 79.56 739 CYS A C 1
ATOM 5705 O O . CYS A 1 739 ? 18.558 2.346 6.137 1.00 79.56 739 CYS A O 1
ATOM 5707 N N . VAL A 1 740 ? 18.346 4.130 7.499 1.00 86.44 740 VAL A N 1
ATOM 5708 C CA . VAL A 1 740 ? 18.423 3.355 8.750 1.00 86.44 740 VAL A CA 1
ATOM 5709 C C . VAL A 1 740 ? 17.324 2.299 8.794 1.00 86.44 740 VAL A C 1
ATOM 5711 O O . VAL A 1 740 ? 17.622 1.122 9.003 1.00 86.44 740 VAL A O 1
ATOM 5714 N N . SER A 1 741 ? 16.075 2.681 8.511 1.00 87.69 741 SER A N 1
ATOM 5715 C CA . SER A 1 741 ? 14.961 1.735 8.577 1.00 87.69 741 SER A CA 1
ATOM 5716 C C . SER A 1 741 ? 15.092 0.592 7.568 1.00 87.69 741 SER A C 1
ATOM 5718 O O . SER A 1 741 ? 14.833 -0.569 7.900 1.00 87.69 741 SER A O 1
ATOM 5720 N N . ASN A 1 742 ? 15.580 0.879 6.358 1.00 87.19 742 ASN A N 1
ATOM 5721 C CA . ASN A 1 742 ? 15.852 -0.134 5.341 1.00 87.19 742 ASN A CA 1
ATOM 5722 C C . ASN A 1 742 ? 16.966 -1.096 5.770 1.00 87.19 742 ASN A C 1
ATOM 5724 O O . ASN A 1 742 ? 16.805 -2.307 5.634 1.00 87.19 742 ASN A O 1
ATOM 5728 N N . ILE A 1 743 ? 18.068 -0.596 6.338 1.00 90.12 743 ILE A N 1
ATOM 5729 C CA . ILE A 1 743 ? 19.158 -1.443 6.850 1.00 90.12 743 ILE A CA 1
ATOM 5730 C C . ILE A 1 743 ? 18.657 -2.317 8.005 1.00 90.12 743 ILE A C 1
ATOM 5732 O O . ILE A 1 743 ? 18.881 -3.528 8.013 1.00 90.12 743 ILE A O 1
ATOM 5736 N N . VAL A 1 744 ? 17.928 -1.744 8.965 1.00 91.81 744 VAL A N 1
ATOM 5737 C CA . VAL A 1 744 ? 17.418 -2.495 10.118 1.00 91.81 744 VAL A CA 1
ATOM 5738 C C . VAL A 1 744 ? 16.407 -3.562 9.680 1.00 91.81 744 VAL A C 1
ATOM 5740 O O . VAL A 1 744 ? 16.465 -4.710 10.130 1.00 91.81 744 VAL A O 1
ATOM 5743 N N . THR A 1 745 ? 15.502 -3.212 8.766 1.00 89.31 745 THR A N 1
ATOM 5744 C CA . THR A 1 745 ? 14.447 -4.107 8.274 1.00 89.31 745 THR A CA 1
ATOM 5745 C C . THR A 1 745 ? 14.996 -5.211 7.384 1.00 89.31 745 THR A C 1
ATOM 5747 O O . THR A 1 745 ? 14.606 -6.367 7.540 1.00 89.31 745 THR A O 1
ATOM 5750 N N . HIS A 1 746 ? 15.881 -4.871 6.449 1.00 89.62 746 HIS A N 1
ATOM 5751 C CA . HIS A 1 746 ? 16.336 -5.809 5.435 1.00 89.62 746 HIS A CA 1
ATOM 5752 C C . HIS A 1 746 ? 17.622 -6.531 5.817 1.00 89.62 746 HIS A C 1
ATOM 5754 O O . HIS A 1 746 ? 17.746 -7.676 5.433 1.00 89.62 746 HIS A O 1
ATOM 5760 N N . MET A 1 747 ? 18.541 -5.950 6.592 1.00 91.62 747 MET A N 1
ATOM 5761 C CA . MET A 1 747 ? 19.827 -6.591 6.929 1.00 91.62 747 MET A CA 1
ATOM 5762 C C . MET A 1 747 ? 19.852 -7.118 8.362 1.00 91.62 747 MET A C 1
ATOM 5764 O O . MET A 1 747 ? 20.168 -8.282 8.598 1.00 91.62 747 MET A O 1
ATOM 5768 N N . ILE A 1 748 ? 19.476 -6.285 9.336 1.00 93.56 748 ILE A N 1
ATOM 5769 C CA . ILE A 1 748 ? 19.603 -6.646 10.755 1.00 93.56 748 ILE A CA 1
ATOM 5770 C C . ILE A 1 748 ? 18.527 -7.648 11.166 1.00 93.56 748 ILE A C 1
ATOM 5772 O O . ILE A 1 748 ? 18.840 -8.637 11.821 1.00 93.56 748 ILE A O 1
ATOM 5776 N N . MET A 1 749 ? 17.267 -7.448 10.770 1.00 92.19 749 MET A N 1
ATOM 5777 C CA . MET A 1 749 ? 16.177 -8.351 11.157 1.00 92.19 749 MET A CA 1
ATOM 5778 C C . MET A 1 749 ? 16.436 -9.824 10.761 1.00 92.19 749 MET A C 1
ATOM 5780 O O . MET A 1 749 ? 16.184 -10.686 11.606 1.00 92.19 749 MET A O 1
ATOM 5784 N N . PRO A 1 750 ? 16.952 -10.160 9.559 1.00 90.38 750 PRO A N 1
ATOM 5785 C CA . PRO A 1 750 ? 17.418 -11.518 9.259 1.00 90.38 750 PRO A CA 1
ATOM 5786 C C . PRO A 1 750 ? 18.505 -12.039 10.213 1.00 90.38 750 PRO A C 1
ATOM 5788 O O . PRO A 1 750 ? 18.356 -13.144 10.733 1.00 90.38 750 PRO A O 1
ATOM 5791 N N . CYS A 1 751 ? 19.532 -11.242 10.537 1.00 92.31 751 CYS A N 1
ATOM 5792 C CA . CYS A 1 751 ? 20.575 -11.625 11.505 1.00 92.31 751 CYS A CA 1
ATOM 5793 C C . CYS A 1 751 ? 20.011 -11.884 12.911 1.00 92.31 751 CYS A C 1
ATOM 5795 O O . CYS A 1 751 ? 20.426 -12.812 13.604 1.00 92.31 751 CYS A O 1
ATOM 5797 N N . LEU A 1 752 ? 19.020 -11.091 13.327 1.00 90.62 752 LEU A N 1
ATOM 5798 C CA . LEU A 1 752 ? 18.328 -11.276 14.602 1.00 90.62 752 LEU A CA 1
ATOM 5799 C C . LEU A 1 752 ? 17.520 -12.578 14.641 1.00 90.62 752 LEU A C 1
ATOM 5801 O O . LEU A 1 752 ? 17.370 -13.173 15.707 1.00 90.62 752 LEU A O 1
ATOM 5805 N N . LYS A 1 753 ? 16.988 -13.040 13.501 1.00 86.88 753 LYS A N 1
ATOM 5806 C CA . LYS A 1 753 ? 16.292 -14.334 13.427 1.00 86.88 753 LYS A CA 1
ATOM 5807 C C . LYS A 1 753 ? 17.261 -15.501 13.591 1.00 86.88 753 LYS A C 1
ATOM 5809 O O . LYS A 1 753 ? 16.881 -16.485 14.222 1.00 86.88 753 LYS A O 1
ATOM 5814 N N . SER A 1 754 ? 18.477 -15.397 13.052 1.00 80.69 754 SER A N 1
ATOM 5815 C CA . SER A 1 754 ? 19.471 -16.469 13.128 1.00 80.69 754 SER A CA 1
ATOM 5816 C C . SER A 1 754 ? 20.115 -16.568 14.509 1.00 80.69 754 SER A C 1
ATOM 5818 O O . SER A 1 754 ? 20.100 -17.642 15.103 1.00 80.69 754 SER A O 1
ATOM 5820 N N . GLU A 1 755 ? 20.639 -15.466 15.059 1.00 80.81 755 GLU A N 1
ATOM 5821 C CA . GLU A 1 755 ? 21.456 -15.509 16.279 1.00 80.81 755 GLU A CA 1
ATOM 5822 C C . GLU A 1 755 ? 21.172 -14.342 17.234 1.00 80.81 755 GLU A C 1
ATOM 5824 O O . GLU A 1 755 ? 21.020 -13.192 16.832 1.00 80.81 755 GLU A O 1
ATOM 5829 N N . GLU A 1 756 ? 21.115 -14.628 18.537 1.00 78.56 756 GLU A N 1
ATOM 5830 C CA . GLU A 1 756 ? 20.762 -13.636 19.567 1.00 78.56 756 GLU A CA 1
ATOM 5831 C C . GLU A 1 756 ? 21.900 -12.657 19.892 1.00 78.56 756 GLU A C 1
ATOM 5833 O O . GLU A 1 756 ? 21.654 -11.504 20.241 1.00 78.56 756 GLU A O 1
ATOM 5838 N N . VAL A 1 757 ? 23.151 -13.076 19.691 1.00 85.62 757 VAL A N 1
ATOM 5839 C CA . VAL A 1 757 ? 24.344 -12.279 20.019 1.00 85.62 757 VAL A CA 1
ATOM 5840 C C . VAL A 1 757 ? 24.463 -10.997 19.180 1.00 85.62 757 VAL A C 1
ATOM 5842 O O . VAL A 1 757 ? 25.103 -10.041 19.614 1.00 85.62 757 VAL A O 1
ATOM 5845 N N . PHE A 1 758 ? 23.809 -10.914 18.014 1.00 89.62 758 PHE A N 1
ATOM 5846 C CA . PHE A 1 758 ? 23.764 -9.669 17.237 1.00 89.62 758 PHE A CA 1
ATOM 5847 C C . PHE A 1 758 ? 23.152 -8.509 18.026 1.00 89.62 758 PHE A C 1
ATOM 5849 O O . PHE A 1 758 ? 23.616 -7.382 17.886 1.00 89.62 758 PHE A O 1
ATOM 5856 N N . ILE A 1 759 ? 22.152 -8.766 18.877 1.00 90.38 759 ILE A N 1
ATOM 5857 C CA . ILE A 1 759 ? 21.500 -7.713 19.669 1.00 90.38 759 ILE A CA 1
ATOM 5858 C C . ILE A 1 759 ? 22.503 -7.084 20.631 1.00 90.38 759 ILE A C 1
ATOM 5860 O O . ILE A 1 759 ? 22.657 -5.864 20.643 1.00 90.38 759 ILE A O 1
ATOM 5864 N N . SER A 1 760 ? 23.199 -7.907 21.420 1.00 89.69 760 SER A N 1
ATOM 5865 C CA . SER A 1 760 ? 24.122 -7.415 22.443 1.00 89.69 760 SER A CA 1
ATOM 5866 C C . SER A 1 760 ? 25.306 -6.668 21.833 1.00 89.69 760 SER A C 1
ATOM 5868 O O . SER A 1 760 ? 25.656 -5.599 22.329 1.00 89.69 760 SER A O 1
ATOM 5870 N N . ILE A 1 761 ? 25.880 -7.179 20.737 1.00 91.25 761 ILE A N 1
ATOM 5871 C CA . ILE A 1 761 ? 27.005 -6.536 20.045 1.00 91.25 761 ILE A CA 1
ATOM 5872 C C . ILE A 1 761 ? 26.575 -5.197 19.435 1.00 91.25 761 ILE A C 1
ATOM 5874 O O . ILE A 1 761 ? 27.207 -4.175 19.703 1.00 91.25 761 ILE A O 1
ATOM 5878 N N . LEU A 1 762 ? 25.493 -5.178 18.646 1.00 92.19 762 LEU A N 1
ATOM 5879 C CA . LEU A 1 762 ? 25.050 -3.964 17.952 1.00 92.19 762 LEU A CA 1
ATOM 5880 C C . LEU A 1 762 ? 24.641 -2.871 18.940 1.00 92.19 762 LEU A C 1
ATOM 5882 O O . LEU A 1 762 ? 25.053 -1.724 18.784 1.00 92.19 762 LEU A O 1
ATOM 5886 N N . LEU A 1 763 ? 23.873 -3.212 19.981 1.00 91.38 763 LEU A N 1
ATOM 5887 C CA . LEU A 1 763 ? 23.456 -2.229 20.979 1.00 91.38 763 LEU A CA 1
ATOM 5888 C C . LEU A 1 763 ? 24.635 -1.727 21.819 1.00 91.38 763 LEU A C 1
ATOM 5890 O O . LEU A 1 763 ? 24.675 -0.538 22.121 1.00 91.38 763 LEU A O 1
ATOM 5894 N N . SER A 1 764 ? 25.618 -2.572 22.148 1.00 89.88 764 SER A N 1
ATOM 5895 C CA . SER A 1 764 ? 26.829 -2.129 22.854 1.00 89.88 764 SER A CA 1
ATOM 5896 C C . SER A 1 764 ? 27.635 -1.116 22.030 1.00 89.88 764 SER A C 1
ATOM 5898 O O . SER A 1 764 ? 28.001 -0.071 22.564 1.00 89.88 764 SER A O 1
ATOM 5900 N N . GLN A 1 765 ? 27.844 -1.377 20.735 1.00 88.56 765 GLN A N 1
ATOM 5901 C CA . GLN A 1 765 ? 28.566 -0.474 19.825 1.00 88.56 765 GLN A CA 1
ATOM 5902 C C . GLN A 1 765 ? 27.817 0.850 19.602 1.00 88.56 765 GLN A C 1
ATOM 5904 O O . GLN A 1 765 ? 28.408 1.926 19.661 1.00 88.56 765 GLN A O 1
ATOM 5909 N N . LEU A 1 766 ? 26.496 0.792 19.401 1.00 88.50 766 LEU A N 1
ATOM 5910 C CA . LEU A 1 766 ? 25.673 1.995 19.236 1.00 88.50 766 LEU A CA 1
ATOM 5911 C C . LEU A 1 766 ? 25.614 2.833 20.517 1.00 88.50 766 LEU A C 1
ATOM 5913 O O . LEU A 1 766 ? 25.600 4.056 20.443 1.00 88.50 766 LEU A O 1
ATOM 5917 N N . THR A 1 767 ? 25.620 2.199 21.690 1.00 84.31 767 THR A N 1
ATOM 5918 C CA . THR A 1 767 ? 25.590 2.925 22.965 1.00 84.31 767 THR A CA 1
ATOM 5919 C C . THR A 1 767 ? 26.906 3.657 23.237 1.00 84.31 767 THR A C 1
ATOM 5921 O O . THR A 1 767 ? 26.873 4.794 23.689 1.00 84.31 767 THR A O 1
ATOM 5924 N N . GLN A 1 768 ? 28.055 3.080 22.869 1.00 82.75 768 GLN A N 1
ATOM 5925 C CA . GLN A 1 768 ? 29.339 3.800 22.907 1.00 82.75 768 GLN A CA 1
ATOM 5926 C C . GLN A 1 768 ? 29.338 5.025 21.977 1.00 82.75 768 GLN A C 1
ATOM 5928 O O . GLN A 1 768 ? 29.903 6.062 22.314 1.00 82.75 768 GLN A O 1
ATOM 5933 N N . ALA A 1 769 ? 28.654 4.944 20.829 1.00 76.81 769 ALA A N 1
ATOM 5934 C CA . ALA A 1 769 ? 28.507 6.083 19.924 1.00 76.81 769 ALA A CA 1
ATOM 5935 C C . ALA A 1 769 ? 27.618 7.207 20.498 1.00 76.81 769 ALA A C 1
ATOM 5937 O O . ALA A 1 769 ? 27.826 8.365 20.141 1.00 76.81 769 ALA A O 1
ATOM 5938 N N . LEU A 1 770 ? 26.678 6.900 21.407 1.00 72.69 770 LEU A N 1
ATOM 5939 C CA . LEU A 1 770 ? 25.851 7.910 22.090 1.00 72.69 770 LEU A CA 1
ATOM 5940 C C . LEU A 1 770 ? 26.658 8.812 23.037 1.00 72.69 770 LEU A C 1
ATOM 5942 O O . LEU A 1 770 ? 26.247 9.943 23.279 1.00 72.69 770 LEU A O 1
ATOM 5946 N N . GLU A 1 771 ? 27.792 8.340 23.562 1.00 66.31 771 GLU A N 1
ATOM 5947 C CA . GLU A 1 771 ? 28.681 9.135 24.426 1.00 66.31 771 GLU A CA 1
ATOM 5948 C C . GLU A 1 771 ? 29.529 10.144 23.622 1.00 66.31 771 GLU A C 1
ATOM 5950 O O . GLU A 1 771 ? 30.093 11.088 24.180 1.00 66.31 771 GLU A O 1
ATOM 5955 N N . GLY A 1 772 ? 29.609 9.976 22.297 1.00 60.09 772 GLY A N 1
ATOM 5956 C CA . GLY A 1 772 ? 30.345 10.859 21.395 1.00 60.09 772 GLY A CA 1
ATOM 5957 C C . GLY A 1 772 ? 29.558 12.102 20.961 1.00 60.09 772 GLY A C 1
ATOM 5958 O O . GLY A 1 772 ? 28.333 12.131 20.945 1.00 60.09 772 GLY A O 1
ATOM 5959 N N . LYS A 1 773 ? 30.273 13.140 20.499 1.00 52.88 773 LYS A N 1
ATOM 5960 C CA . LYS A 1 773 ? 29.667 14.362 19.920 1.00 52.88 773 LYS A CA 1
ATOM 5961 C C . LYS A 1 773 ? 28.936 14.131 18.581 1.00 52.88 773 LYS A C 1
ATOM 5963 O O . LYS A 1 773 ? 28.278 15.043 18.087 1.00 52.88 773 LYS A O 1
ATOM 5968 N N . HIS A 1 774 ? 29.081 12.959 17.959 1.00 49.28 774 HIS A N 1
ATOM 5969 C CA . HIS A 1 774 ? 28.692 12.714 16.569 1.00 49.28 774 HIS A CA 1
ATOM 5970 C C . HIS A 1 774 ? 27.367 11.926 16.451 1.00 49.28 774 HIS A C 1
ATOM 5972 O O . HIS A 1 774 ? 27.297 10.756 16.805 1.00 49.28 774 HIS A O 1
ATOM 5978 N N . ASN A 1 775 ? 26.345 12.568 15.866 1.00 56.72 775 ASN A N 1
ATOM 5979 C CA . ASN A 1 775 ? 25.108 11.991 15.298 1.00 56.72 775 ASN A CA 1
ATOM 5980 C C . ASN A 1 775 ? 24.142 11.222 16.228 1.00 56.72 775 ASN A C 1
ATOM 5982 O O . ASN A 1 775 ? 23.699 10.116 15.915 1.00 56.72 775 ASN A O 1
ATOM 5986 N N . SER A 1 776 ? 23.696 11.860 17.310 1.00 70.56 776 SER A N 1
ATOM 5987 C CA . SER A 1 776 ? 22.716 11.305 18.261 1.00 70.56 776 SER A CA 1
ATOM 5988 C C . SER A 1 776 ? 21.382 10.837 17.637 1.00 70.56 776 SER A C 1
ATOM 5990 O O . SER A 1 776 ? 20.840 9.815 18.056 1.00 70.56 776 SER A O 1
ATOM 5992 N N . SER A 1 777 ? 20.836 11.525 16.623 1.00 74.81 777 SER A N 1
ATOM 5993 C CA . SER A 1 777 ? 19.513 11.200 16.048 1.00 74.81 777 SER A CA 1
ATOM 5994 C C . SER A 1 777 ? 19.487 9.842 15.341 1.00 74.81 777 SER A C 1
ATOM 5996 O O . SER A 1 777 ? 18.632 9.000 15.621 1.00 74.81 777 SER A O 1
ATOM 5998 N N . ARG A 1 778 ? 20.472 9.602 14.470 1.00 81.12 778 ARG A N 1
ATOM 5999 C CA . ARG A 1 778 ? 20.615 8.372 13.682 1.00 81.12 778 ARG A CA 1
ATOM 6000 C C . ARG A 1 778 ? 20.879 7.161 14.576 1.00 81.12 778 ARG A C 1
ATOM 6002 O O . ARG A 1 778 ? 20.344 6.077 14.333 1.00 81.12 778 ARG A O 1
ATOM 6009 N N . VAL A 1 779 ? 21.662 7.356 15.639 1.00 85.75 779 VAL A N 1
ATOM 6010 C CA . VAL A 1 779 ? 21.942 6.320 16.640 1.00 85.75 779 VAL A CA 1
ATOM 6011 C C . VAL A 1 779 ? 20.683 5.988 17.441 1.00 85.75 779 VAL A C 1
ATOM 6013 O O . VAL A 1 779 ? 20.348 4.811 17.562 1.00 85.75 779 VAL A O 1
ATOM 6016 N N . ASN A 1 780 ? 19.930 6.992 17.904 1.00 85.62 780 ASN A N 1
ATOM 6017 C CA . ASN A 1 780 ? 18.670 6.783 18.627 1.00 85.62 780 ASN A CA 1
ATOM 6018 C C . ASN A 1 780 ? 17.651 5.998 17.795 1.00 85.62 780 ASN A C 1
ATOM 6020 O O . ASN A 1 780 ? 17.107 4.998 18.271 1.00 85.62 780 ASN A O 1
ATOM 6024 N N . GLN A 1 781 ? 17.444 6.399 16.537 1.00 88.12 781 GLN A N 1
ATOM 6025 C CA . GLN A 1 781 ? 16.571 5.676 15.614 1.00 88.12 781 GLN A CA 1
ATOM 6026 C C . GLN A 1 781 ? 17.037 4.226 15.433 1.00 88.12 781 GLN A C 1
ATOM 6028 O O . GLN A 1 781 ? 16.232 3.301 15.547 1.00 88.12 781 GLN A O 1
ATOM 6033 N N . SER A 1 782 ? 18.340 4.017 15.211 1.00 90.94 782 SER A N 1
ATOM 6034 C CA . SER A 1 782 ? 18.921 2.679 15.057 1.00 90.94 782 SER A CA 1
ATOM 6035 C C . SER A 1 782 ? 18.651 1.806 16.286 1.00 90.94 782 SER A C 1
ATOM 6037 O O . SER A 1 782 ? 18.190 0.676 16.142 1.00 90.94 782 SER A O 1
ATOM 6039 N N . VAL A 1 783 ? 18.869 2.329 17.497 1.00 92.75 783 VAL A N 1
ATOM 6040 C CA . VAL A 1 783 ? 18.600 1.620 18.759 1.00 92.75 783 VAL A CA 1
ATOM 6041 C C . VAL A 1 783 ? 17.119 1.245 18.872 1.00 92.75 783 VAL A C 1
ATOM 6043 O O . VAL A 1 783 ? 16.796 0.076 19.094 1.00 92.75 783 VAL A O 1
ATOM 6046 N N . VAL A 1 784 ? 16.209 2.203 18.671 1.00 92.75 784 VAL A N 1
ATOM 6047 C CA . VAL A 1 784 ? 14.757 1.981 18.772 1.00 92.75 784 VAL A CA 1
ATOM 6048 C C . VAL A 1 784 ? 14.278 0.942 17.759 1.00 92.75 784 VAL A C 1
ATOM 6050 O O . VAL A 1 784 ? 13.552 0.011 18.122 1.00 92.75 784 VAL A O 1
ATOM 6053 N N . GLU A 1 785 ? 14.696 1.054 16.499 1.00 92.88 785 GLU A N 1
ATOM 6054 C CA . GLU A 1 785 ? 14.278 0.125 15.453 1.00 92.88 785 GLU A CA 1
ATOM 6055 C C . GLU A 1 785 ? 14.864 -1.277 15.655 1.00 92.88 785 GLU A C 1
ATOM 6057 O O . GLU A 1 785 ? 14.133 -2.257 15.499 1.00 92.88 785 GLU A O 1
ATOM 6062 N N . ILE A 1 786 ? 16.132 -1.410 16.065 1.00 95.06 786 ILE A N 1
ATOM 6063 C CA . ILE A 1 786 ? 16.749 -2.719 16.341 1.00 95.06 786 ILE A CA 1
ATOM 6064 C C . ILE A 1 786 ? 16.014 -3.426 17.480 1.00 95.06 786 ILE A C 1
ATOM 6066 O O . ILE A 1 786 ? 15.634 -4.589 17.326 1.00 95.06 786 ILE A O 1
ATOM 6070 N N . ILE A 1 787 ? 15.744 -2.735 18.593 1.00 94.81 787 ILE A N 1
ATOM 6071 C CA . ILE A 1 787 ? 15.007 -3.312 19.728 1.00 94.81 787 ILE A CA 1
ATOM 6072 C C . ILE A 1 787 ? 13.576 -3.677 19.302 1.00 94.81 787 ILE A C 1
ATOM 6074 O O . ILE A 1 787 ? 13.063 -4.748 19.645 1.00 94.81 787 ILE A O 1
ATOM 6078 N N . HIS A 1 788 ? 12.920 -2.824 18.511 1.00 93.31 788 HIS A N 1
ATOM 6079 C CA . HIS A 1 788 ? 11.597 -3.125 17.979 1.00 93.31 788 HIS A CA 1
ATOM 6080 C C . HIS A 1 788 ? 11.603 -4.384 17.101 1.00 93.31 788 HIS A C 1
ATOM 6082 O O . HIS A 1 788 ? 10.788 -5.282 17.332 1.00 93.31 788 HIS A O 1
ATOM 6088 N N . ARG A 1 789 ? 12.527 -4.495 16.136 1.00 92.00 789 ARG A N 1
ATOM 6089 C CA . ARG A 1 789 ? 12.640 -5.679 15.272 1.00 92.00 789 ARG A CA 1
ATOM 6090 C C . ARG A 1 789 ? 13.016 -6.927 16.066 1.00 92.00 789 ARG A C 1
ATOM 6092 O O . ARG A 1 789 ? 12.424 -7.972 15.812 1.00 92.00 789 ARG A O 1
ATOM 6099 N N . ALA A 1 790 ? 13.896 -6.818 17.064 1.00 91.56 790 ALA A N 1
ATOM 6100 C CA . ALA A 1 790 ? 14.243 -7.904 17.984 1.00 91.56 790 ALA A CA 1
ATOM 6101 C C . ALA A 1 790 ? 13.007 -8.469 18.703 1.00 91.56 790 ALA A C 1
ATOM 6103 O O . ALA A 1 790 ? 12.796 -9.684 18.727 1.00 91.56 790 ALA A O 1
ATOM 6104 N N . ARG A 1 791 ? 12.124 -7.596 19.202 1.00 90.25 791 ARG A N 1
ATOM 6105 C CA . ARG A 1 791 ? 10.842 -8.008 19.793 1.00 90.25 791 ARG A CA 1
ATOM 6106 C C . ARG A 1 791 ? 9.917 -8.681 18.783 1.00 90.25 791 ARG A C 1
ATOM 6108 O O . ARG A 1 791 ? 9.279 -9.673 19.126 1.00 90.25 791 ARG A O 1
ATOM 6115 N N . VAL A 1 792 ? 9.831 -8.168 17.553 1.00 87.00 792 VAL A N 1
ATOM 6116 C CA . VAL A 1 792 ? 8.993 -8.760 16.492 1.00 87.00 792 VAL A CA 1
ATOM 6117 C C . VAL A 1 792 ? 9.448 -10.180 16.146 1.00 87.00 792 VAL A C 1
ATOM 6119 O O . VAL A 1 792 ? 8.605 -11.042 15.905 1.00 87.00 792 VAL A O 1
ATOM 6122 N N . VAL A 1 793 ? 10.756 -10.450 16.171 1.00 85.12 793 VAL A N 1
ATOM 6123 C CA . VAL A 1 793 ? 11.307 -11.797 15.937 1.00 85.12 793 VAL A CA 1
ATOM 6124 C C . VAL A 1 793 ? 11.342 -12.677 17.199 1.00 85.12 793 VAL A C 1
ATOM 6126 O O . VAL A 1 793 ? 11.800 -13.814 17.132 1.00 85.12 793 VAL A O 1
ATOM 6129 N N . GLY A 1 794 ? 10.825 -12.190 18.333 1.00 83.31 794 GLY A N 1
ATOM 6130 C CA . GLY A 1 794 ? 10.639 -12.967 19.562 1.00 83.31 794 GLY A CA 1
ATOM 6131 C C . GLY A 1 794 ? 11.855 -13.055 20.491 1.00 83.31 794 GLY A C 1
ATOM 6132 O O . GLY A 1 794 ? 11.909 -13.978 21.300 1.00 83.31 794 GLY A O 1
ATOM 6133 N N . LYS A 1 795 ? 12.824 -12.137 20.389 1.00 85.19 795 LYS A N 1
ATOM 6134 C CA . LYS A 1 795 ? 13.992 -12.083 21.289 1.00 85.19 795 LYS A CA 1
ATOM 6135 C C . LYS A 1 795 ? 13.664 -11.376 22.605 1.00 85.19 795 LYS A C 1
ATOM 6137 O O . LYS A 1 795 ? 12.775 -10.519 22.643 1.00 85.19 795 LYS A O 1
ATOM 6142 N N . ASP A 1 796 ? 14.380 -11.732 23.673 1.00 84.00 796 ASP A N 1
ATOM 6143 C CA . ASP A 1 796 ? 14.225 -11.061 24.964 1.00 84.00 796 ASP A CA 1
ATOM 6144 C C . ASP A 1 796 ? 14.908 -9.691 24.928 1.00 84.00 796 ASP A C 1
ATOM 6146 O O . ASP A 1 796 ? 16.113 -9.572 24.721 1.00 84.00 796 ASP A O 1
ATOM 6150 N N . ILE A 1 797 ? 14.111 -8.643 25.116 1.00 87.00 797 ILE A N 1
ATOM 6151 C CA . ILE A 1 797 ? 14.581 -7.257 25.138 1.00 87.00 797 ILE A CA 1
ATOM 6152 C C . ILE A 1 797 ? 14.430 -6.604 26.517 1.00 87.00 797 ILE A C 1
ATOM 6154 O O . ILE A 1 797 ? 14.643 -5.399 26.651 1.00 87.00 797 ILE A O 1
ATOM 6158 N N . GLY A 1 798 ? 14.057 -7.370 27.549 1.00 83.94 798 GLY A N 1
ATOM 6159 C CA . GLY A 1 798 ? 13.727 -6.837 28.872 1.00 83.94 798 GLY A CA 1
ATOM 6160 C C . GLY A 1 798 ? 14.855 -6.019 29.506 1.00 83.94 798 GLY A C 1
ATOM 6161 O O . GLY A 1 798 ? 14.585 -4.986 30.113 1.00 83.94 798 GLY A O 1
ATOM 6162 N N . ALA A 1 799 ? 16.116 -6.421 29.311 1.00 84.69 799 ALA A N 1
ATOM 6163 C CA . ALA A 1 799 ? 17.289 -5.705 29.823 1.00 84.69 799 ALA A CA 1
ATOM 6164 C C . ALA A 1 799 ? 17.479 -4.307 29.196 1.00 84.69 799 ALA A C 1
ATOM 6166 O O . ALA A 1 799 ? 17.974 -3.393 29.855 1.00 84.69 799 ALA A O 1
ATOM 6167 N N . TYR A 1 800 ? 17.045 -4.118 27.946 1.00 88.19 800 TYR A N 1
ATOM 6168 C CA . TYR A 1 800 ? 17.178 -2.856 27.206 1.00 88.19 800 TYR A CA 1
ATOM 6169 C C . TYR A 1 800 ? 16.027 -1.877 27.486 1.00 88.19 800 TYR A C 1
ATOM 6171 O O . TYR A 1 800 ? 16.148 -0.681 27.251 1.00 88.19 800 TYR A O 1
ATOM 6179 N N . LEU A 1 801 ? 14.912 -2.370 28.033 1.00 87.06 801 LEU A N 1
ATOM 6180 C CA . LEU A 1 801 ? 13.731 -1.565 28.369 1.00 87.06 801 LEU A CA 1
ATOM 6181 C C . LEU A 1 801 ? 13.668 -1.132 29.844 1.00 87.06 801 LEU A C 1
ATOM 6183 O O . LEU A 1 801 ? 12.676 -0.550 30.281 1.00 87.06 801 LEU A O 1
ATOM 6187 N N . GLN A 1 802 ? 14.696 -1.442 30.635 1.00 83.44 802 GLN A N 1
ATOM 6188 C CA . GLN A 1 802 ? 14.795 -1.000 32.026 1.00 83.44 802 GLN A CA 1
ATOM 6189 C C . GLN A 1 802 ? 15.134 0.500 32.074 1.00 83.44 802 GLN A C 1
ATOM 6191 O O . GLN A 1 802 ? 16.078 0.901 31.395 1.00 83.44 802 GLN A O 1
ATOM 6196 N N . PRO A 1 803 ? 14.478 1.320 32.921 1.00 78.69 803 PRO A N 1
ATOM 6197 C CA . PRO A 1 803 ? 14.752 2.760 33.013 1.00 78.69 803 PRO A CA 1
ATOM 6198 C C . PRO A 1 803 ? 16.215 3.147 33.272 1.00 78.69 803 PRO A C 1
ATOM 6200 O O . PRO A 1 803 ? 16.654 4.212 32.856 1.00 78.69 803 PRO A O 1
ATOM 6203 N N . LYS A 1 804 ? 16.985 2.268 33.930 1.00 78.44 804 LYS A N 1
ATOM 6204 C CA . LYS A 1 804 ? 18.420 2.461 34.205 1.00 78.44 804 LYS A CA 1
ATOM 6205 C C . LYS A 1 804 ? 19.332 2.119 33.016 1.00 78.44 804 LYS A C 1
ATOM 6207 O O . LYS A 1 804 ? 20.538 2.321 33.103 1.00 78.44 804 LYS A O 1
ATOM 6212 N N . SER A 1 805 ? 18.790 1.558 31.936 1.00 85.62 805 SER A N 1
ATOM 6213 C CA . SER A 1 805 ? 19.558 1.179 30.751 1.00 85.62 805 SER A CA 1
ATOM 6214 C C . SER A 1 805 ? 19.891 2.406 29.905 1.00 85.62 805 SER A C 1
ATOM 6216 O O . SER A 1 805 ? 19.013 3.215 29.615 1.00 85.62 805 SER A O 1
ATOM 6218 N N . GLN A 1 806 ? 21.132 2.509 29.427 1.00 81.88 806 GLN A N 1
ATOM 6219 C CA . GLN A 1 806 ? 21.537 3.569 28.494 1.00 81.88 806 GLN A CA 1
ATOM 6220 C C . GLN A 1 806 ? 20.690 3.544 27.208 1.00 81.88 806 GLN A C 1
ATOM 6222 O O . GLN A 1 806 ? 20.262 4.588 26.722 1.00 81.88 806 GLN A O 1
ATOM 6227 N N . THR A 1 807 ? 20.332 2.354 26.708 1.00 87.62 807 THR A N 1
ATOM 6228 C CA . THR A 1 807 ? 19.440 2.221 25.538 1.00 87.62 807 THR A CA 1
ATOM 6229 C C . THR A 1 807 ? 18.041 2.799 25.775 1.00 87.62 807 THR A C 1
ATOM 6231 O O . THR A 1 807 ? 17.399 3.262 24.835 1.00 87.62 807 THR A O 1
ATOM 6234 N N . PHE A 1 808 ? 17.575 2.843 27.026 1.00 87.62 808 PHE A N 1
ATOM 6235 C CA . PHE A 1 808 ? 16.274 3.415 27.358 1.00 87.62 808 PHE A CA 1
ATOM 6236 C C . PHE A 1 808 ? 16.266 4.945 27.240 1.00 87.62 808 PHE A C 1
ATOM 6238 O O . PHE A 1 808 ? 15.248 5.515 26.857 1.00 87.62 808 PHE A O 1
ATOM 6245 N N . GLN A 1 809 ? 17.402 5.618 27.457 1.00 83.81 809 GLN A N 1
ATOM 6246 C CA . GLN A 1 809 ? 17.519 7.063 27.223 1.00 83.81 809 GLN A CA 1
ATOM 6247 C C . GLN A 1 809 ? 17.279 7.419 25.748 1.00 83.81 809 GLN A C 1
ATOM 6249 O O . GLN A 1 809 ? 16.568 8.381 25.459 1.00 83.81 809 GLN A O 1
ATOM 6254 N N . ALA A 1 810 ? 17.782 6.598 24.819 1.00 86.31 810 ALA A N 1
ATOM 6255 C CA . ALA A 1 810 ? 17.515 6.750 23.388 1.00 86.31 810 ALA A CA 1
ATOM 6256 C C . ALA A 1 810 ? 16.020 6.587 23.055 1.00 86.31 810 ALA A C 1
ATOM 6258 O O . ALA A 1 810 ? 15.480 7.333 22.234 1.00 86.31 810 ALA A O 1
ATOM 6259 N N . ILE A 1 811 ? 15.331 5.650 23.720 1.00 88.88 811 ILE A N 1
ATOM 6260 C CA . ILE A 1 811 ? 13.879 5.452 23.576 1.00 88.88 811 ILE A CA 1
ATOM 6261 C C . ILE A 1 811 ? 13.116 6.680 24.091 1.00 88.88 811 ILE A C 1
ATOM 6263 O O . ILE A 1 811 ? 12.218 7.158 23.401 1.00 88.88 811 ILE A O 1
ATOM 6267 N N . LEU A 1 812 ? 13.482 7.213 25.263 1.00 88.31 812 LEU A N 1
ATOM 6268 C CA . LEU A 1 812 ? 12.844 8.401 25.840 1.00 88.31 812 LEU A CA 1
ATOM 6269 C C . LEU A 1 812 ? 13.030 9.638 24.958 1.00 88.31 812 LEU A C 1
ATOM 6271 O O . LEU A 1 812 ? 12.049 10.316 24.665 1.00 88.31 812 LEU A O 1
ATOM 6275 N N . ALA A 1 813 ? 14.250 9.890 24.477 1.00 84.56 813 ALA A N 1
ATOM 6276 C CA . ALA A 1 813 ? 14.517 10.983 23.542 1.00 84.56 813 ALA A CA 1
ATOM 6277 C C . ALA A 1 813 ? 13.666 10.842 22.268 1.00 84.56 813 ALA A C 1
ATOM 6279 O O . ALA A 1 813 ? 13.086 11.813 21.786 1.00 84.56 813 ALA A O 1
ATOM 6280 N N . SER A 1 814 ? 13.509 9.610 21.775 1.00 89.56 814 SER A N 1
ATOM 6281 C CA . SER A 1 814 ? 12.709 9.300 20.587 1.00 89.56 814 SER A CA 1
ATOM 6282 C C . SER A 1 814 ? 11.199 9.495 20.769 1.00 89.56 814 SER A C 1
ATOM 6284 O O . SER A 1 814 ? 10.490 9.455 19.771 1.00 89.56 814 SER A O 1
ATOM 6286 N N . LEU A 1 815 ? 10.681 9.725 21.988 1.00 89.62 815 LEU A N 1
ATOM 6287 C CA . LEU A 1 815 ? 9.268 10.078 22.218 1.00 89.62 815 LEU A CA 1
ATOM 6288 C C . LEU A 1 815 ? 8.943 11.531 21.839 1.00 89.62 815 LEU A C 1
ATOM 6290 O O . LEU A 1 815 ? 7.775 11.830 21.589 1.00 89.62 815 LEU A O 1
ATOM 6294 N N . GLN A 1 816 ? 9.953 12.406 21.786 1.00 88.88 816 GLN A N 1
ATOM 6295 C CA . GLN A 1 816 ? 9.820 13.846 21.519 1.00 88.88 816 GLN A CA 1
ATOM 6296 C C . GLN A 1 816 ? 10.386 14.258 20.149 1.00 88.88 816 GLN A C 1
ATOM 6298 O O . GLN A 1 816 ? 10.554 15.443 19.882 1.00 88.88 816 GLN A O 1
ATOM 6303 N N . VAL A 1 817 ? 10.708 13.298 19.274 1.00 87.31 817 VAL A N 1
ATOM 6304 C CA . VAL A 1 817 ? 11.228 13.556 17.917 1.00 87.31 817 VAL A CA 1
ATOM 6305 C C . VAL A 1 817 ? 10.079 13.815 16.941 1.00 87.31 817 VAL A C 1
ATOM 6307 O O . VAL A 1 817 ? 9.029 13.196 17.038 1.00 87.31 817 VAL A O 1
ATOM 6310 N N . HIS A 1 818 ? 10.268 14.677 15.946 1.00 85.19 818 HIS A N 1
ATOM 6311 C CA . HIS A 1 818 ? 9.240 14.979 14.936 1.00 85.19 818 HIS A CA 1
ATOM 6312 C C . HIS A 1 818 ? 8.725 13.752 14.152 1.00 85.19 818 HIS A C 1
ATOM 6314 O O . HIS A 1 818 ? 7.544 13.658 13.807 1.00 85.19 818 HIS A O 1
ATOM 6320 N N . GLU A 1 819 ? 9.593 12.776 13.891 1.00 85.62 819 GLU A N 1
ATOM 6321 C CA . GLU A 1 819 ? 9.274 11.557 13.143 1.00 85.62 819 GLU A CA 1
ATOM 6322 C C . GLU A 1 819 ? 8.241 10.687 13.865 1.00 85.62 819 GLU A C 1
ATOM 6324 O O . GLU A 1 819 ? 8.480 10.062 14.899 1.00 85.62 819 GLU A O 1
ATOM 6329 N N . THR A 1 820 ? 7.051 10.629 13.280 1.00 84.25 820 THR A N 1
ATOM 6330 C CA . THR A 1 820 ? 5.868 10.094 13.952 1.00 84.25 820 THR A CA 1
ATOM 6331 C C . THR A 1 820 ? 5.903 8.565 14.102 1.00 84.25 820 THR A C 1
ATOM 6333 O O . THR A 1 820 ? 5.604 8.051 15.180 1.00 84.25 820 THR A O 1
ATOM 6336 N N . GLU A 1 821 ? 6.399 7.832 13.098 1.00 84.25 821 GLU A N 1
ATOM 6337 C CA . GLU A 1 821 ? 6.611 6.374 13.187 1.00 84.25 821 GLU A CA 1
ATOM 6338 C C . GLU A 1 821 ? 7.638 5.983 14.257 1.00 84.25 821 GLU A C 1
ATOM 6340 O O . GLU A 1 821 ? 7.453 5.001 14.989 1.00 84.25 821 GLU A O 1
ATOM 6345 N N . LEU A 1 822 ? 8.713 6.767 14.381 1.00 88.44 822 LEU A N 1
ATOM 6346 C CA . LEU A 1 822 ? 9.745 6.532 15.382 1.00 88.44 822 LEU A CA 1
ATOM 6347 C C . LEU A 1 822 ? 9.173 6.718 16.793 1.00 88.44 822 LEU A C 1
ATOM 6349 O O . LEU A 1 822 ? 9.347 5.842 17.645 1.00 88.44 822 LEU A O 1
ATOM 6353 N N . ARG A 1 823 ? 8.393 7.785 17.016 1.00 90.38 823 ARG A N 1
ATOM 6354 C CA . ARG A 1 823 ? 7.703 8.010 18.293 1.00 90.38 823 ARG A CA 1
ATOM 6355 C C . ARG A 1 823 ? 6.735 6.886 18.652 1.00 90.38 823 ARG A C 1
ATOM 6357 O O . ARG A 1 823 ? 6.713 6.456 19.804 1.00 90.38 823 ARG A O 1
ATOM 6364 N N . TYR A 1 824 ? 5.953 6.371 17.700 1.00 88.06 824 TYR A N 1
ATOM 6365 C CA . TYR A 1 824 ? 5.046 5.243 17.962 1.00 88.06 824 TYR A CA 1
ATOM 6366 C C . TYR A 1 824 ? 5.789 3.961 18.298 1.00 88.06 824 TYR A C 1
ATOM 6368 O O . TYR A 1 824 ? 5.350 3.190 19.159 1.00 88.06 824 TYR A O 1
ATOM 6376 N N . THR A 1 825 ? 6.919 3.735 17.636 1.00 90.50 825 THR A N 1
ATOM 6377 C CA . THR A 1 825 ? 7.791 2.596 17.903 1.00 90.50 825 THR A CA 1
ATOM 6378 C C . THR A 1 825 ? 8.374 2.687 19.312 1.00 90.50 825 THR A C 1
ATOM 6380 O O . THR A 1 825 ? 8.295 1.707 20.062 1.00 90.50 825 THR A O 1
ATOM 6383 N N . ALA A 1 826 ? 8.863 3.868 19.700 1.00 92.88 826 ALA A N 1
ATOM 6384 C CA . ALA A 1 826 ? 9.368 4.162 21.037 1.00 92.88 826 ALA A CA 1
ATOM 6385 C C . ALA A 1 826 ? 8.280 3.999 22.112 1.00 92.88 826 ALA A C 1
ATOM 6387 O O . ALA A 1 826 ? 8.462 3.230 23.057 1.00 92.88 826 ALA A O 1
ATOM 6388 N N . LEU A 1 827 ? 7.099 4.602 21.927 1.00 94.12 827 LEU A N 1
ATOM 6389 C CA . LEU A 1 827 ? 5.966 4.438 22.845 1.00 94.12 827 LEU A CA 1
ATOM 6390 C C . LEU A 1 827 ? 5.589 2.962 22.992 1.00 94.12 827 LEU A C 1
ATOM 6392 O O . LEU A 1 827 ? 5.441 2.458 24.103 1.00 94.12 827 LEU A O 1
ATOM 6396 N N . SER A 1 828 ? 5.477 2.245 21.871 1.00 92.62 828 SER A N 1
ATOM 6397 C CA . SER A 1 828 ? 5.143 0.822 21.871 1.00 92.62 828 SER A CA 1
ATOM 6398 C C . SER A 1 828 ? 6.173 -0.008 22.631 1.00 92.62 828 SER A C 1
ATOM 6400 O O . SER A 1 828 ? 5.799 -1.000 23.249 1.00 92.62 828 SER A O 1
ATOM 6402 N N . LEU A 1 829 ? 7.466 0.332 22.574 1.00 92.81 829 LEU A N 1
ATOM 6403 C CA . LEU A 1 829 ? 8.509 -0.314 23.384 1.00 92.81 829 LEU A CA 1
ATOM 6404 C C . LEU A 1 829 ? 8.304 -0.077 24.884 1.00 92.81 829 LEU A C 1
ATOM 6406 O O . LEU A 1 829 ? 8.445 -1.019 25.656 1.00 92.81 829 LEU A O 1
ATOM 6410 N N . CYS A 1 830 ? 7.900 1.127 25.284 1.00 90.44 830 CYS A N 1
ATOM 6411 C CA . CYS A 1 830 ? 7.666 1.459 26.687 1.00 90.44 830 CYS A CA 1
ATOM 6412 C C . CYS A 1 830 ? 6.398 0.814 27.268 1.00 90.44 830 CYS A C 1
ATOM 6414 O O . CYS A 1 830 ? 6.420 0.340 28.406 1.00 90.44 830 CYS A O 1
ATOM 6416 N N . VAL A 1 831 ? 5.286 0.807 26.520 1.00 91.12 831 VAL A N 1
ATOM 6417 C CA . VAL A 1 831 ? 3.954 0.478 27.072 1.00 91.12 831 VAL A CA 1
ATOM 6418 C C . VAL A 1 831 ? 3.393 -0.873 26.625 1.00 91.12 831 VAL A C 1
ATOM 6420 O O . VAL A 1 831 ? 2.494 -1.401 27.277 1.00 91.12 831 VAL A O 1
ATOM 6423 N N . LEU A 1 832 ? 3.894 -1.496 25.554 1.00 90.06 832 LEU A N 1
ATOM 6424 C CA . LEU A 1 832 ? 3.406 -2.809 25.102 1.00 90.06 832 LEU A CA 1
ATOM 6425 C C . LEU A 1 832 ? 4.385 -3.934 25.456 1.00 90.06 832 LEU A C 1
ATOM 6427 O O . LEU A 1 832 ? 5.594 -3.802 25.287 1.00 90.06 832 LEU A O 1
ATOM 6431 N N . SER A 1 833 ? 3.840 -5.073 25.891 1.00 82.88 833 SER A N 1
ATOM 6432 C CA . SER A 1 833 ? 4.593 -6.288 26.232 1.00 82.88 833 SER A CA 1
ATOM 6433 C C . SER A 1 833 ? 4.255 -7.444 25.286 1.00 82.88 833 SER A C 1
ATOM 6435 O O . SER A 1 833 ? 3.175 -7.489 24.695 1.00 82.88 833 SER A O 1
ATOM 6437 N N . THR A 1 834 ? 5.169 -8.409 25.166 1.00 75.12 834 THR A N 1
ATOM 6438 C CA . THR A 1 834 ? 4.926 -9.701 24.502 1.00 75.12 834 THR A CA 1
ATOM 6439 C C . THR A 1 834 ? 4.001 -10.610 25.323 1.00 75.12 834 THR A C 1
ATOM 6441 O O . THR A 1 834 ? 3.370 -11.514 24.773 1.00 75.12 834 THR A O 1
ATOM 6444 N N . LYS A 1 835 ? 3.861 -10.357 26.632 1.00 78.56 835 LYS A N 1
ATOM 6445 C CA . LYS A 1 835 ? 2.971 -11.085 27.544 1.00 78.56 835 LYS A CA 1
ATOM 6446 C C . LYS A 1 835 ? 1.646 -10.332 27.695 1.00 78.56 835 LYS A C 1
ATOM 6448 O O . LYS A 1 835 ? 1.575 -9.317 28.381 1.00 78.56 835 LYS A O 1
ATOM 6453 N N . LYS A 1 836 ? 0.573 -10.865 27.096 1.00 72.75 836 LYS A N 1
ATOM 6454 C CA . LYS A 1 836 ? -0.761 -10.224 27.048 1.00 72.75 836 LYS A CA 1
ATOM 6455 C C . LYS A 1 836 ? -1.298 -9.746 28.405 1.00 72.75 836 LYS A C 1
ATOM 6457 O O . LYS A 1 836 ? -1.858 -8.663 28.478 1.00 72.75 836 LYS A O 1
ATOM 6462 N N . ALA A 1 837 ? -1.105 -10.538 29.462 1.00 80.19 837 ALA A N 1
ATOM 6463 C CA . ALA A 1 837 ? -1.667 -10.296 30.795 1.00 80.19 837 ALA A CA 1
ATOM 6464 C C . ALA A 1 837 ? -0.624 -9.843 31.837 1.00 80.19 837 ALA A C 1
ATOM 6466 O O . ALA A 1 837 ? -0.794 -10.078 33.036 1.00 80.19 837 ALA A O 1
ATOM 6467 N N . GLU A 1 838 ? 0.495 -9.268 31.387 1.00 84.62 838 GLU A N 1
ATOM 6468 C CA . GLU A 1 838 ? 1.506 -8.704 32.281 1.00 84.62 838 GLU A CA 1
ATOM 6469 C C . GLU A 1 838 ? 1.047 -7.364 32.862 1.00 84.62 838 GLU A C 1
ATOM 6471 O O . GLU A 1 838 ? 0.658 -6.452 32.121 1.00 84.62 838 GLU A O 1
ATOM 6476 N N . THR A 1 839 ? 1.167 -7.240 34.187 1.00 87.31 839 THR A N 1
ATOM 6477 C CA . THR A 1 839 ? 0.813 -6.039 34.947 1.00 87.31 839 THR A CA 1
ATOM 6478 C C . THR A 1 839 ? 1.569 -4.816 34.447 1.00 87.31 839 THR A C 1
ATOM 6480 O O . THR A 1 839 ? 2.745 -4.896 34.088 1.00 87.31 839 THR A O 1
ATOM 6483 N N . VAL A 1 840 ? 0.881 -3.679 34.421 1.00 90.88 840 VAL A N 1
ATOM 6484 C CA . VAL A 1 840 ? 1.462 -2.379 34.062 1.00 90.88 840 VAL A CA 1
ATOM 6485 C C . VAL A 1 840 ? 1.981 -1.658 35.304 1.00 90.88 840 VAL A C 1
ATOM 6487 O O . VAL A 1 840 ? 1.486 -1.883 36.406 1.00 90.88 840 VAL A O 1
ATOM 6490 N N . LYS A 1 841 ? 2.980 -0.797 35.125 1.00 89.81 841 LYS A N 1
ATOM 6491 C CA . LYS A 1 841 ? 3.527 0.069 36.177 1.00 89.81 841 LYS A CA 1
ATOM 6492 C C . LYS A 1 841 ? 2.889 1.458 36.116 1.00 89.81 841 LYS A C 1
ATOM 6494 O O . LYS A 1 841 ? 2.497 1.901 35.038 1.00 89.81 841 LYS A O 1
ATOM 6499 N N . ALA A 1 842 ? 2.857 2.169 37.243 1.00 90.56 842 ALA A N 1
ATOM 6500 C CA . ALA A 1 842 ? 2.260 3.506 37.326 1.00 90.56 842 ALA A CA 1
ATOM 6501 C C . ALA A 1 842 ? 2.868 4.498 36.321 1.00 90.56 842 ALA A C 1
ATOM 6503 O O . ALA A 1 842 ? 2.138 5.192 35.616 1.00 90.56 842 ALA A O 1
ATOM 6504 N N . TRP A 1 843 ? 4.193 4.485 36.151 1.00 90.25 843 TRP A N 1
ATOM 6505 C CA . TRP A 1 843 ? 4.865 5.339 35.170 1.00 90.25 843 TRP A CA 1
ATOM 6506 C C . TRP A 1 843 ? 4.439 5.053 33.718 1.00 90.25 843 TRP A C 1
ATOM 6508 O O . TRP A 1 843 ? 4.415 5.972 32.907 1.00 90.25 843 TRP A O 1
ATOM 6518 N N . GLN A 1 844 ? 4.063 3.811 33.368 1.00 92.56 844 GLN A N 1
ATOM 6519 C CA . GLN A 1 844 ? 3.589 3.474 32.013 1.00 92.56 844 GLN A CA 1
ATOM 6520 C C . GLN A 1 844 ? 2.220 4.103 31.746 1.00 92.56 844 GLN A C 1
ATOM 6522 O O . GLN A 1 844 ? 1.978 4.604 30.650 1.00 92.56 844 GLN A O 1
ATOM 6527 N N . CYS A 1 845 ? 1.350 4.112 32.761 1.00 94.62 845 CYS A N 1
ATOM 6528 C CA . CYS A 1 845 ? 0.065 4.804 32.714 1.00 94.62 845 CYS A CA 1
ATOM 6529 C C . CYS A 1 845 ? 0.265 6.313 32.512 1.00 94.62 845 CYS A C 1
ATOM 6531 O O . CYS A 1 845 ? -0.296 6.882 31.578 1.00 94.62 845 CYS A O 1
ATOM 6533 N N . ARG A 1 846 ? 1.136 6.936 33.318 1.00 92.94 846 ARG A N 1
ATOM 6534 C CA . ARG A 1 846 ? 1.453 8.373 33.225 1.00 92.94 846 ARG A CA 1
ATOM 6535 C C . ARG A 1 846 ? 2.091 8.752 31.888 1.00 92.94 846 ARG A C 1
ATOM 6537 O O . ARG A 1 846 ? 1.700 9.739 31.278 1.00 92.94 846 ARG A O 1
ATOM 6544 N N . MET A 1 847 ? 3.004 7.925 31.378 1.00 92.75 847 MET A N 1
ATOM 6545 C CA . MET A 1 847 ? 3.598 8.116 30.054 1.00 92.75 847 MET A CA 1
ATOM 6546 C C . MET A 1 847 ? 2.539 8.090 28.949 1.00 92.75 847 MET A C 1
ATOM 6548 O O . MET A 1 847 ? 2.585 8.924 28.050 1.00 92.75 847 MET A O 1
ATOM 6552 N N . MET A 1 848 ? 1.582 7.160 29.015 1.00 94.44 848 MET A N 1
ATOM 6553 C CA . MET A 1 848 ? 0.492 7.088 28.043 1.00 94.44 848 MET A CA 1
ATOM 6554 C C . MET A 1 848 ? -0.419 8.321 28.119 1.00 94.44 848 MET A C 1
ATOM 6556 O O . MET A 1 848 ? -0.783 8.866 27.083 1.00 94.44 848 MET A O 1
ATOM 6560 N N . GLU A 1 849 ? -0.740 8.797 29.323 1.00 94.88 849 GLU A N 1
ATOM 6561 C CA . GLU A 1 849 ? -1.537 10.015 29.542 1.00 94.88 849 GLU A CA 1
ATOM 6562 C C . GLU A 1 849 ? -0.866 11.253 28.925 1.00 94.88 849 GLU A C 1
ATOM 6564 O O . GLU A 1 849 ? -1.478 11.963 28.120 1.00 94.88 849 GLU A O 1
ATOM 6569 N N . TRP A 1 850 ? 0.417 11.464 29.231 1.00 92.69 850 TRP A N 1
ATOM 6570 C CA . TRP A 1 850 ? 1.204 12.568 28.679 1.00 92.69 850 TRP A CA 1
ATOM 6571 C C . TRP A 1 850 ? 1.352 12.470 27.165 1.00 92.69 850 TRP A C 1
ATOM 6573 O O . TRP A 1 850 ? 1.103 13.441 26.449 1.00 92.69 850 TRP A O 1
ATOM 6583 N N . TYR A 1 851 ? 1.699 11.286 26.661 1.00 92.88 851 TYR A N 1
ATOM 6584 C CA . TYR A 1 851 ? 1.921 11.089 25.238 1.00 92.88 851 TYR A CA 1
ATOM 6585 C C . TYR A 1 851 ? 0.642 11.316 24.433 1.00 92.88 851 TYR A C 1
ATOM 6587 O O . TYR A 1 851 ? 0.679 12.012 23.422 1.00 92.88 851 TYR A O 1
ATOM 6595 N N . ILE A 1 852 ? -0.494 10.760 24.865 1.00 92.00 852 ILE A N 1
ATOM 6596 C CA . ILE A 1 852 ? -1.771 10.918 24.162 1.00 92.00 852 ILE A CA 1
ATOM 6597 C C . ILE A 1 852 ? -2.165 12.400 24.124 1.00 92.00 852 ILE A C 1
ATOM 6599 O O . ILE A 1 852 ? -2.415 12.922 23.040 1.00 92.00 852 ILE A O 1
ATOM 6603 N N . SER A 1 853 ? -2.128 13.107 25.258 1.00 89.50 853 SER A N 1
ATOM 6604 C CA . SER A 1 853 ? -2.485 14.535 25.309 1.00 89.50 853 SER A CA 1
ATOM 6605 C C . SER A 1 853 ? -1.595 15.407 24.408 1.00 89.50 853 SER A C 1
ATOM 6607 O O . SER A 1 853 ? -2.081 16.301 23.709 1.00 89.50 853 SER A O 1
ATOM 6609 N N . SER A 1 854 ? -0.294 15.119 24.352 1.00 87.69 854 SER A N 1
ATOM 6610 C CA . SER A 1 854 ? 0.667 15.875 23.537 1.00 87.69 854 SER A CA 1
ATOM 6611 C C . SER A 1 854 ? 0.655 15.508 22.047 1.00 87.69 854 SER A C 1
ATOM 6613 O O . SER A 1 854 ? 1.344 16.149 21.265 1.00 87.69 854 SER A O 1
ATOM 6615 N N . ASN A 1 855 ? -0.121 14.508 21.612 1.00 88.62 855 ASN A N 1
ATOM 6616 C CA . ASN A 1 855 ? -0.101 14.017 20.225 1.00 88.62 855 ASN A CA 1
ATOM 6617 C C . ASN A 1 855 ? -1.448 14.092 19.493 1.00 88.62 855 ASN A C 1
ATOM 6619 O O . ASN A 1 855 ? -1.601 13.508 18.420 1.00 88.62 855 ASN A O 1
ATOM 6623 N N . MET A 1 856 ? -2.432 14.826 20.018 1.00 85.88 856 MET A N 1
ATOM 6624 C CA . MET A 1 856 ? -3.755 14.920 19.380 1.00 85.88 856 MET A CA 1
ATOM 6625 C C . MET A 1 856 ? -3.755 15.669 18.040 1.00 85.88 856 MET A C 1
ATOM 6627 O O . MET A 1 856 ? -4.601 15.383 17.196 1.00 85.88 856 MET A O 1
ATOM 6631 N N . TYR A 1 857 ? -2.759 16.521 17.777 1.00 76.94 857 TYR A N 1
ATOM 6632 C CA . TYR A 1 857 ? -2.581 17.171 16.470 1.00 76.94 857 TYR A CA 1
ATOM 6633 C C . TYR A 1 857 ? -2.337 16.172 15.319 1.00 76.94 857 TYR A C 1
ATOM 6635 O O . TYR A 1 857 ? -2.556 16.498 14.156 1.00 76.94 857 TYR A O 1
ATOM 6643 N N . CYS A 1 858 ? -1.931 14.928 15.622 1.00 64.69 858 CYS A N 1
ATOM 6644 C CA . CYS A 1 858 ? -1.744 13.868 14.626 1.00 64.69 858 CYS A CA 1
ATOM 6645 C C . CYS A 1 858 ? -3.055 13.438 13.936 1.00 64.69 858 CYS A C 1
ATOM 6647 O O . CYS A 1 858 ? -3.013 12.612 13.029 1.00 64.69 858 CYS A O 1
ATOM 6649 N N . GLY A 1 859 ? -4.218 13.959 14.348 1.00 56.28 859 GLY A N 1
ATOM 6650 C CA . GLY A 1 859 ? -5.509 13.659 13.725 1.00 56.28 859 GLY A CA 1
ATOM 6651 C C . GLY A 1 859 ? -5.614 14.042 12.242 1.00 56.28 859 GLY A C 1
ATOM 6652 O O . GLY A 1 859 ? -6.392 13.410 11.528 1.00 56.28 859 GLY A O 1
ATOM 6653 N N . GLY A 1 860 ? -4.817 15.016 11.781 1.00 63.00 860 GLY A N 1
ATOM 6654 C CA . GLY A 1 860 ? -4.794 15.471 10.381 1.00 63.00 860 GLY A CA 1
ATOM 6655 C C . GLY A 1 860 ? -4.012 14.557 9.448 1.00 63.00 860 GLY A C 1
ATOM 6656 O O . GLY A 1 860 ? -4.287 14.494 8.253 1.00 63.00 860 GLY A O 1
ATOM 6657 N N . ASP A 1 861 ? -3.084 13.771 9.993 1.00 70.38 861 ASP A N 1
ATOM 6658 C CA . ASP A 1 861 ? -2.389 12.731 9.248 1.00 70.38 861 ASP A CA 1
ATOM 6659 C C . ASP A 1 861 ? -3.103 11.390 9.479 1.00 70.38 861 ASP A C 1
ATOM 6661 O O . ASP A 1 861 ? -3.056 10.775 10.546 1.00 70.38 861 ASP A O 1
ATOM 6665 N N . SER A 1 862 ? -3.786 10.910 8.439 1.00 71.06 862 SER A N 1
ATOM 6666 C CA . SER A 1 862 ? -4.545 9.657 8.490 1.00 71.06 862 SER A CA 1
ATOM 6667 C C . SER A 1 862 ? -3.690 8.426 8.812 1.00 71.06 862 SER A C 1
ATOM 6669 O O . SER A 1 862 ? -4.224 7.453 9.358 1.00 71.06 862 SER A O 1
ATOM 6671 N N . VAL A 1 863 ? -2.401 8.428 8.458 1.00 71.81 863 VAL A N 1
ATOM 6672 C CA . VAL A 1 863 ? -1.463 7.342 8.778 1.00 71.81 863 VAL A CA 1
ATOM 6673 C C . VAL A 1 863 ? -1.053 7.452 10.239 1.00 71.81 863 VAL A C 1
ATOM 6675 O O . VAL A 1 863 ? -1.229 6.486 10.985 1.00 71.81 863 VAL A O 1
ATOM 6678 N N . ALA A 1 864 ? -0.633 8.643 10.665 1.00 78.31 864 ALA A N 1
ATOM 6679 C CA . ALA A 1 864 ? -0.277 8.923 12.050 1.00 78.31 864 ALA A CA 1
ATOM 6680 C C . ALA A 1 864 ? -1.415 8.559 13.019 1.00 78.31 864 ALA A C 1
ATOM 6682 O O . ALA A 1 864 ? -1.264 7.724 13.914 1.00 78.31 864 ALA A O 1
ATOM 6683 N N . MET A 1 865 ? -2.617 9.084 12.769 1.00 82.44 865 MET A N 1
ATOM 6684 C CA . MET A 1 865 ? -3.812 8.792 13.558 1.00 82.44 865 MET A CA 1
ATOM 6685 C C . MET A 1 865 ? -4.122 7.291 13.608 1.00 82.44 865 MET A C 1
ATOM 6687 O O . MET A 1 865 ? -4.510 6.774 14.657 1.00 82.44 865 MET A O 1
ATOM 6691 N N . ARG A 1 866 ? -3.984 6.563 12.491 1.00 83.31 866 ARG A N 1
ATOM 6692 C CA . ARG A 1 866 ? -4.233 5.113 12.469 1.00 83.31 866 ARG A CA 1
ATOM 6693 C C . ARG A 1 866 ? -3.273 4.380 13.401 1.00 83.31 866 ARG A C 1
ATOM 6695 O O . ARG A 1 866 ? -3.729 3.537 14.172 1.00 83.31 866 ARG A O 1
ATOM 6702 N N . ASN A 1 867 ? -1.993 4.729 13.351 1.00 84.69 867 ASN A N 1
ATOM 6703 C CA . ASN A 1 867 ? -0.951 4.094 14.148 1.00 84.69 867 ASN A CA 1
ATOM 6704 C C . ASN A 1 867 ? -1.099 4.431 15.638 1.00 84.69 867 ASN A C 1
ATOM 6706 O O . ASN A 1 867 ? -1.076 3.522 16.471 1.00 84.69 867 ASN A O 1
ATOM 6710 N N . LEU A 1 868 ? -1.402 5.689 15.975 1.00 87.56 868 LEU A N 1
ATOM 6711 C CA . LEU A 1 868 ? -1.741 6.099 17.341 1.00 87.56 868 LEU A CA 1
ATOM 6712 C C . LEU A 1 868 ? -2.930 5.296 17.901 1.00 87.56 868 LEU A C 1
ATOM 6714 O O . LEU A 1 868 ? -2.855 4.737 18.998 1.00 87.56 868 LEU A O 1
ATOM 6718 N N . LEU A 1 869 ? -4.018 5.182 17.127 1.00 89.44 869 LEU A N 1
ATOM 6719 C CA . LEU A 1 869 ? -5.208 4.421 17.522 1.00 89.44 869 LEU A CA 1
ATOM 6720 C C . LEU A 1 869 ? -4.928 2.921 17.648 1.00 89.44 869 LEU A C 1
ATOM 6722 O O . LEU A 1 869 ? -5.523 2.257 18.497 1.00 89.44 869 LEU A O 1
ATOM 6726 N N . GLU A 1 870 ? -4.048 2.363 16.820 1.00 89.31 870 GLU A N 1
ATOM 6727 C CA . GLU A 1 870 ? -3.663 0.958 16.908 1.00 89.31 870 GLU A CA 1
ATOM 6728 C C . GLU A 1 870 ? -2.865 0.664 18.185 1.00 89.31 870 GLU A C 1
ATOM 6730 O O . GLU A 1 870 ? -3.166 -0.310 18.884 1.00 89.31 870 GLU A O 1
ATOM 6735 N N . VAL A 1 871 ? -1.896 1.517 18.534 1.00 91.19 871 VAL A N 1
ATOM 6736 C CA . VAL A 1 871 ? -1.129 1.391 19.784 1.00 91.19 871 VAL A CA 1
ATOM 6737 C C . VAL A 1 871 ? -2.051 1.524 20.993 1.00 91.19 871 VAL A C 1
ATOM 6739 O O . VAL A 1 871 ? -2.001 0.683 21.893 1.00 91.19 871 VAL A O 1
ATOM 6742 N N . TYR A 1 872 ? -2.961 2.502 20.986 1.00 94.94 872 TYR A N 1
ATOM 6743 C CA . TYR A 1 872 ? -3.921 2.690 22.074 1.00 94.94 872 TYR A CA 1
ATOM 6744 C C . TYR A 1 872 ? -4.891 1.505 22.222 1.00 94.94 872 TYR A C 1
ATOM 6746 O O . TYR A 1 872 ? -5.141 1.040 23.333 1.00 94.94 872 TYR A O 1
ATOM 6754 N N . LYS A 1 873 ? -5.383 0.933 21.114 1.00 94.31 873 LYS A N 1
ATOM 6755 C CA . LYS A 1 873 ? -6.207 -0.291 21.144 1.00 94.31 873 LYS A CA 1
ATOM 6756 C C . LYS A 1 873 ? -5.456 -1.473 21.759 1.00 94.31 873 LYS A C 1
ATOM 6758 O O . LYS A 1 873 ? -6.033 -2.211 22.559 1.00 94.31 873 LYS A O 1
ATOM 6763 N N . LYS A 1 874 ? -4.177 -1.658 21.409 1.00 92.88 874 LYS A N 1
ATOM 6764 C CA . LYS A 1 874 ? -3.321 -2.709 21.991 1.00 92.88 874 LYS A CA 1
ATOM 6765 C C . LYS A 1 874 ? -3.075 -2.471 23.482 1.00 92.88 874 LYS A C 1
ATOM 6767 O O . LYS A 1 874 ? -3.131 -3.425 24.255 1.00 92.88 874 LYS A O 1
ATOM 6772 N N . TRP A 1 875 ? -2.865 -1.219 23.886 1.00 94.94 875 TRP A N 1
ATOM 6773 C CA . TRP A 1 875 ? -2.736 -0.825 25.290 1.00 94.94 875 TRP A CA 1
ATOM 6774 C C . TRP A 1 875 ? -4.002 -1.147 26.090 1.00 94.94 875 TRP A C 1
ATOM 6776 O O . TRP A 1 875 ? -3.926 -1.867 27.083 1.00 94.94 875 TRP A O 1
ATOM 6786 N N . MET A 1 876 ? -5.178 -0.734 25.607 1.00 95.06 876 MET A N 1
ATOM 6787 C CA . MET A 1 876 ? -6.447 -1.044 26.273 1.00 95.06 876 MET A CA 1
ATOM 6788 C C . MET A 1 876 ? -6.704 -2.548 26.361 1.00 95.06 876 MET A C 1
ATOM 6790 O O . MET A 1 876 ? -7.132 -3.033 27.404 1.00 95.06 876 MET A O 1
ATOM 6794 N N . ARG A 1 877 ? -6.384 -3.318 25.312 1.00 93.00 877 ARG A N 1
ATOM 6795 C CA . ARG A 1 877 ? -6.520 -4.780 25.358 1.00 93.00 877 ARG A CA 1
ATOM 6796 C C . ARG A 1 877 ? -5.575 -5.422 26.379 1.00 93.00 877 ARG A C 1
ATOM 6798 O O . ARG A 1 877 ? -5.989 -6.344 27.073 1.00 93.00 877 ARG A O 1
ATOM 6805 N N . ARG A 1 878 ? -4.346 -4.913 26.521 1.00 92.69 878 ARG A N 1
ATOM 6806 C CA . ARG A 1 878 ? -3.417 -5.340 27.583 1.00 92.69 878 ARG A CA 1
ATOM 6807 C C . ARG A 1 878 ? -3.999 -5.071 28.974 1.00 92.69 878 ARG A C 1
ATOM 6809 O O . ARG A 1 878 ? -3.909 -5.940 29.837 1.00 92.69 878 ARG A O 1
ATOM 6816 N N . LEU A 1 879 ? -4.597 -3.897 29.195 1.00 94.19 879 LEU A N 1
ATOM 6817 C CA . LEU A 1 879 ? -5.236 -3.567 30.473 1.00 94.19 879 LEU A CA 1
ATOM 6818 C C . LEU A 1 879 ? -6.401 -4.514 30.782 1.00 94.19 879 LEU A C 1
ATOM 6820 O O . LEU A 1 879 ? -6.440 -5.061 31.880 1.00 94.19 879 LEU A O 1
ATOM 6824 N N . VAL A 1 880 ? -7.275 -4.782 29.804 1.00 93.25 880 VAL A N 1
ATOM 6825 C CA . VAL A 1 880 ? -8.390 -5.742 29.929 1.00 93.25 880 VAL A CA 1
ATOM 6826 C C . VAL A 1 880 ? -7.874 -7.128 30.346 1.00 93.25 880 VAL A C 1
ATOM 6828 O O . VAL A 1 880 ? -8.323 -7.690 31.348 1.00 93.25 880 VAL A O 1
ATOM 6831 N N . ASP A 1 881 ? -6.890 -7.664 29.617 1.00 91.00 881 ASP A N 1
ATOM 6832 C CA . ASP A 1 881 ? -6.350 -9.008 29.855 1.00 91.00 881 ASP A CA 1
ATOM 6833 C C . ASP A 1 881 ? -5.628 -9.105 31.214 1.00 91.00 881 ASP A C 1
ATOM 6835 O O . ASP A 1 881 ? -5.781 -10.088 31.948 1.00 91.00 881 ASP A O 1
ATOM 6839 N N . SER A 1 882 ? -4.851 -8.079 31.576 1.00 91.50 882 SER A N 1
ATOM 6840 C CA . SER A 1 882 ? -4.137 -8.010 32.855 1.00 91.50 882 SER A CA 1
ATOM 6841 C C . SER A 1 882 ? -5.099 -7.886 34.042 1.00 91.50 882 SER A C 1
ATOM 6843 O O . SER A 1 882 ? -4.972 -8.630 35.018 1.00 91.50 882 SER A O 1
ATOM 6845 N N . TYR A 1 883 ? -6.108 -7.016 33.941 1.00 91.31 883 TYR A N 1
ATOM 6846 C CA . TYR A 1 883 ? -7.135 -6.839 34.969 1.00 91.31 883 TYR A CA 1
ATOM 6847 C C . TYR A 1 883 ? -7.921 -8.138 35.192 1.00 91.31 883 TYR A C 1
ATOM 6849 O O . TYR A 1 883 ? -8.073 -8.597 36.327 1.00 91.31 883 TYR A O 1
ATOM 6857 N N . GLY A 1 884 ? -8.341 -8.803 34.108 1.00 87.75 884 GLY A N 1
ATOM 6858 C CA . GLY A 1 884 ? -9.014 -10.103 34.171 1.00 87.75 884 GLY A CA 1
ATOM 6859 C C . GLY A 1 884 ? -8.155 -11.198 34.817 1.00 87.75 884 GLY A C 1
ATOM 6860 O O . GLY A 1 884 ? -8.652 -11.995 35.618 1.00 87.75 884 GLY A O 1
ATOM 6861 N N . ASN A 1 885 ? -6.849 -11.220 34.533 1.00 85.50 885 ASN A N 1
ATOM 6862 C CA . ASN A 1 885 ? -5.908 -12.152 35.155 1.00 85.50 885 ASN A CA 1
ATOM 6863 C C . ASN A 1 885 ? -5.766 -11.918 36.670 1.00 85.50 885 ASN A C 1
ATOM 6865 O O . ASN A 1 885 ? -5.800 -12.884 37.436 1.00 85.50 885 ASN A O 1
ATOM 6869 N N . GLN A 1 886 ? -5.677 -10.662 37.122 1.00 84.50 886 GLN A N 1
ATOM 6870 C CA . GLN A 1 886 ? -5.643 -10.356 38.559 1.00 84.50 886 GLN A CA 1
ATOM 6871 C C . GLN A 1 886 ? -6.960 -10.713 39.256 1.00 84.50 886 GLN A C 1
ATOM 6873 O O . GLN A 1 886 ? -6.944 -11.301 40.338 1.00 84.50 886 GLN A O 1
ATOM 6878 N N . ASN A 1 887 ? -8.098 -10.478 38.596 1.00 80.88 887 ASN A N 1
ATOM 6879 C CA . ASN A 1 887 ? -9.409 -10.868 39.117 1.00 80.88 887 ASN A CA 1
ATOM 6880 C C . ASN A 1 887 ? -9.509 -12.393 39.328 1.00 80.88 887 ASN A C 1
ATOM 6882 O O . ASN A 1 887 ? -10.032 -12.870 40.335 1.00 80.88 887 ASN A O 1
ATOM 6886 N N . ASN A 1 888 ? -8.939 -13.180 38.410 1.00 79.06 888 ASN A N 1
ATOM 6887 C CA . ASN A 1 888 ? -8.874 -14.637 38.538 1.00 79.06 888 ASN A CA 1
ATOM 6888 C C . ASN A 1 888 ? -7.914 -15.109 39.642 1.00 79.06 888 ASN A C 1
ATOM 6890 O O . ASN A 1 888 ? -8.192 -16.125 40.280 1.00 79.06 888 ASN A O 1
ATOM 6894 N N . ARG A 1 889 ? -6.799 -14.406 39.881 1.00 73.00 889 ARG A N 1
ATOM 6895 C CA . ARG A 1 889 ? -5.861 -14.727 40.973 1.00 73.00 889 ARG A CA 1
ATOM 6896 C C . ARG A 1 889 ? -6.483 -14.494 42.347 1.00 73.00 889 ARG A C 1
ATOM 6898 O O . ARG A 1 889 ? -6.375 -15.374 43.199 1.00 73.00 889 ARG A O 1
ATOM 6905 N N . GLN A 1 890 ? -7.196 -13.381 42.524 1.00 70.12 890 GLN A N 1
ATOM 6906 C CA . GLN A 1 890 ? -7.940 -13.098 43.756 1.00 70.12 890 GLN A CA 1
ATOM 6907 C C . GLN A 1 890 ? -9.044 -14.126 44.010 1.00 70.12 890 GLN A C 1
ATOM 6909 O O . GLN A 1 890 ? -9.106 -14.696 45.095 1.00 70.12 890 GLN A O 1
ATOM 6914 N N . LYS A 1 891 ? -9.861 -14.451 42.995 1.00 69.88 891 LYS A N 1
ATOM 6915 C CA . LYS A 1 891 ? -10.910 -15.481 43.124 1.00 69.88 891 LYS A CA 1
ATOM 6916 C C . LYS A 1 891 ? -10.363 -16.865 43.488 1.00 69.88 891 LYS A C 1
ATOM 6918 O O . LYS A 1 891 ? -11.073 -17.655 44.098 1.00 69.88 891 LYS A O 1
ATOM 6923 N N . LYS A 1 892 ? -9.116 -17.171 43.114 1.00 70.38 892 LYS A N 1
ATOM 6924 C CA . LYS A 1 892 ? -8.438 -18.431 43.456 1.00 70.38 892 LYS A CA 1
ATOM 6925 C C . LYS A 1 892 ? -7.763 -18.425 44.833 1.00 70.38 892 LYS A C 1
ATOM 6927 O O . LYS A 1 892 ? -7.148 -19.429 45.177 1.00 70.38 892 LYS A O 1
ATOM 6932 N N . GLY A 1 893 ? -7.843 -17.335 45.601 1.00 60.81 893 GLY A N 1
ATOM 6933 C CA . GLY A 1 893 ? -7.215 -17.238 46.923 1.00 60.81 893 GLY A CA 1
ATOM 6934 C C . GLY A 1 893 ? -5.686 -17.349 46.888 1.00 60.81 893 GLY A C 1
ATOM 6935 O O . GLY A 1 893 ? -5.080 -17.805 47.854 1.00 60.81 893 GLY A O 1
ATOM 6936 N N . MET A 1 894 ? -5.051 -16.992 45.765 1.00 59.28 894 MET A N 1
ATOM 6937 C CA . MET A 1 894 ? -3.589 -17.002 45.655 1.00 59.28 894 MET A CA 1
ATOM 6938 C C . MET A 1 894 ? -2.988 -15.852 46.481 1.00 59.28 894 MET A C 1
ATOM 6940 O O . MET A 1 894 ? -3.572 -14.771 46.554 1.00 59.28 894 MET A O 1
ATOM 6944 N N . ALA A 1 895 ? -1.816 -16.073 47.088 1.00 53.97 895 ALA A N 1
ATOM 6945 C CA . ALA A 1 895 ? -1.100 -15.051 47.856 1.00 53.97 895 ALA A CA 1
ATOM 6946 C C . ALA A 1 895 ? -0.901 -13.755 47.037 1.00 53.97 895 ALA A C 1
ATOM 6948 O O . ALA A 1 895 ? -0.549 -13.820 45.857 1.00 53.97 895 ALA A O 1
ATOM 6949 N N . GLY A 1 896 ? -1.118 -12.592 47.668 1.00 61.19 896 GLY A N 1
ATOM 6950 C CA . GLY A 1 896 ? -0.985 -11.267 47.037 1.00 61.19 896 GLY A CA 1
ATOM 6951 C C . GLY A 1 896 ? -2.295 -10.509 46.772 1.00 61.19 896 GLY A C 1
ATOM 6952 O O . GLY A 1 896 ? -2.324 -9.665 45.880 1.00 61.19 896 GLY A O 1
ATOM 6953 N N . SER A 1 897 ? -3.377 -10.786 47.517 1.00 57.81 897 SER A N 1
ATOM 6954 C CA . SER A 1 897 ? -4.675 -10.107 47.330 1.00 57.81 897 SER A CA 1
ATOM 6955 C C . SER A 1 897 ? -4.592 -8.579 47.447 1.00 57.81 897 SER A C 1
ATOM 6957 O O . SER A 1 897 ? -5.247 -7.894 46.664 1.00 57.81 897 SER A O 1
ATOM 6959 N N . GLU A 1 898 ? -3.772 -8.051 48.366 1.00 59.41 898 GLU A N 1
ATOM 6960 C CA . GLU A 1 898 ? -3.538 -6.603 48.516 1.00 59.41 898 GLU A CA 1
ATOM 6961 C C . GLU A 1 898 ? -2.876 -5.996 47.272 1.00 59.41 898 GLU A C 1
ATOM 6963 O O . GLU A 1 898 ? -3.360 -4.999 46.746 1.00 59.41 898 GLU A O 1
ATOM 6968 N N . ALA A 1 899 ? -1.834 -6.638 46.732 1.00 75.50 899 ALA A N 1
ATOM 6969 C CA . ALA A 1 899 ? -1.164 -6.177 45.514 1.00 75.50 899 ALA A CA 1
ATOM 6970 C C . ALA A 1 899 ? -2.098 -6.203 44.288 1.00 75.50 899 ALA A C 1
ATOM 6972 O O . ALA A 1 899 ? -1.983 -5.367 43.392 1.00 75.50 899 ALA A O 1
ATOM 6973 N N . ALA A 1 900 ? -3.034 -7.156 44.241 1.00 80.44 900 ALA A N 1
ATOM 6974 C CA . ALA A 1 900 ? -4.036 -7.227 43.183 1.00 80.44 900 ALA A CA 1
ATOM 6975 C C . ALA A 1 900 ? -5.096 -6.115 43.293 1.00 80.44 900 ALA A C 1
ATOM 6977 O O . ALA A 1 900 ? -5.458 -5.559 42.258 1.00 80.44 900 ALA A O 1
ATOM 6978 N N . GLU A 1 901 ? -5.556 -5.760 44.501 1.00 81.62 901 GLU A N 1
ATOM 6979 C CA . GLU A 1 901 ? -6.460 -4.611 44.696 1.00 81.62 901 GLU A CA 1
ATOM 6980 C C . GLU A 1 901 ? -5.767 -3.289 44.353 1.00 81.62 901 GLU A C 1
ATOM 6982 O O . GLU A 1 901 ? -6.289 -2.525 43.545 1.00 81.62 901 GLU A O 1
ATOM 6987 N N . GLN A 1 902 ? -4.544 -3.065 44.848 1.00 85.50 902 GLN A N 1
ATOM 6988 C CA . GLN A 1 902 ? -3.752 -1.872 44.514 1.00 85.50 902 GLN A CA 1
ATOM 6989 C C . GLN A 1 902 ? -3.539 -1.729 42.999 1.00 85.50 902 GLN A C 1
ATOM 6991 O O . GLN A 1 902 ? -3.630 -0.638 42.437 1.00 85.50 902 GLN A O 1
ATOM 6996 N N . TYR A 1 903 ? -3.288 -2.841 42.300 1.00 89.62 903 TYR A N 1
ATOM 6997 C CA . TYR A 1 903 ? -3.163 -2.827 40.845 1.00 89.62 903 TYR A CA 1
ATOM 6998 C C . TYR A 1 903 ? -4.482 -2.484 40.138 1.00 89.62 903 TYR A C 1
ATOM 7000 O O . TYR A 1 903 ? -4.479 -1.761 39.141 1.00 89.62 903 TYR A O 1
ATOM 7008 N N . LYS A 1 904 ? -5.615 -3.006 40.620 1.00 88.62 904 LYS A N 1
ATOM 7009 C CA . LYS A 1 904 ? -6.931 -2.677 40.062 1.00 88.62 904 LYS A CA 1
ATOM 7010 C C . LYS A 1 904 ? -7.244 -1.196 40.239 1.00 88.62 904 LYS A C 1
ATOM 7012 O O . LYS A 1 904 ? -7.678 -0.573 39.273 1.00 88.62 904 LYS A O 1
ATOM 7017 N N . GLU A 1 905 ? -6.977 -0.650 41.423 1.00 90.62 905 GLU A N 1
ATOM 7018 C CA . GLU A 1 905 ? -7.129 0.774 41.721 1.00 90.62 905 GLU A CA 1
ATOM 7019 C C . GLU A 1 905 ? -6.292 1.622 40.757 1.00 90.62 905 GLU A C 1
ATOM 7021 O O . GLU A 1 905 ? -6.838 2.503 40.099 1.00 90.62 905 GLU A O 1
ATOM 7026 N N . LEU A 1 906 ? -5.021 1.261 40.538 1.00 93.44 906 LEU A N 1
ATOM 7027 C CA . LEU A 1 906 ? -4.149 1.922 39.561 1.00 93.44 906 LEU A CA 1
ATOM 7028 C C . LEU A 1 906 ? -4.739 1.941 38.137 1.00 93.44 906 LEU A C 1
ATOM 7030 O O . LEU A 1 906 ? -4.652 2.952 37.438 1.00 93.44 906 LEU A O 1
ATOM 7034 N N . VAL A 1 907 ? -5.301 0.820 37.668 1.00 93.56 907 VAL A N 1
ATOM 7035 C CA . VAL A 1 907 ? -5.880 0.723 36.313 1.00 93.56 907 VAL A CA 1
ATOM 7036 C C . VAL A 1 907 ? -7.161 1.550 36.193 1.00 93.56 907 VAL A C 1
ATOM 7038 O O . VAL A 1 907 ? -7.370 2.207 35.171 1.00 93.56 907 VAL A O 1
ATOM 7041 N N . VAL A 1 908 ? -8.008 1.526 37.221 1.00 93.81 908 VAL A N 1
ATOM 7042 C CA . VAL A 1 908 ? -9.245 2.316 37.295 1.00 93.81 908 VAL A CA 1
ATOM 7043 C C . VAL A 1 908 ? -8.930 3.810 37.261 1.00 93.81 908 VAL A C 1
ATOM 7045 O O . VAL A 1 908 ? -9.461 4.544 36.428 1.00 93.81 908 VAL A O 1
ATOM 7048 N N . ASP A 1 909 ? -8.010 4.237 38.115 1.00 94.62 909 ASP A N 1
ATOM 7049 C CA . ASP A 1 909 ? -7.544 5.613 38.243 1.00 94.62 909 ASP A CA 1
ATOM 7050 C C . ASP A 1 909 ? -6.870 6.116 36.949 1.00 94.62 909 ASP A C 1
ATOM 7052 O O . ASP A 1 909 ? -7.149 7.220 36.480 1.00 94.62 909 ASP A O 1
ATOM 7056 N N . HIS A 1 910 ? -6.094 5.267 36.263 1.00 96.25 910 HIS A N 1
ATOM 7057 C CA . HIS A 1 910 ? -5.599 5.565 34.913 1.00 96.25 910 HIS A CA 1
ATOM 7058 C C . HIS A 1 910 ? -6.733 5.793 33.901 1.00 96.25 910 HIS A C 1
ATOM 7060 O O . HIS A 1 910 ? -6.667 6.735 33.111 1.00 96.25 910 HIS A O 1
ATOM 7066 N N . CYS A 1 911 ? -7.785 4.966 33.911 1.00 96.06 911 CYS A N 1
ATOM 7067 C CA . CYS A 1 911 ? -8.917 5.155 33.000 1.00 96.06 911 CYS A CA 1
ATOM 7068 C C . CYS A 1 911 ? -9.612 6.501 33.244 1.00 96.06 911 CYS A C 1
ATOM 7070 O O . CYS A 1 911 ? -9.915 7.206 32.284 1.00 96.06 911 CYS A O 1
ATOM 7072 N N . VAL A 1 912 ? -9.808 6.880 34.510 1.00 95.69 912 VAL A N 1
ATOM 7073 C CA . VAL A 1 912 ? -10.393 8.172 34.903 1.00 95.69 912 VAL A CA 1
ATOM 7074 C C . VAL A 1 912 ? -9.514 9.340 34.457 1.00 95.69 912 VAL A C 1
ATOM 7076 O O . VAL A 1 912 ? -9.998 10.260 33.796 1.00 95.69 912 VAL A O 1
ATOM 7079 N N . ARG A 1 913 ? -8.208 9.290 34.733 1.00 94.44 913 ARG A N 1
ATOM 7080 C CA . ARG A 1 913 ? -7.273 10.331 34.283 1.00 94.44 913 ARG A CA 1
ATOM 7081 C C . ARG A 1 913 ? -7.225 10.470 32.771 1.00 94.44 913 ARG A C 1
ATOM 7083 O O . ARG A 1 913 ? -7.179 11.590 32.269 1.00 94.44 913 ARG A O 1
ATOM 7090 N N . MET A 1 914 ? -7.276 9.357 32.042 1.00 95.44 914 MET A N 1
ATOM 7091 C CA . MET A 1 914 ? -7.349 9.383 30.584 1.00 95.44 914 MET A CA 1
ATOM 7092 C C . MET A 1 914 ? -8.602 10.109 30.087 1.00 95.44 914 MET A C 1
ATOM 7094 O O . MET A 1 914 ? -8.496 10.856 29.119 1.00 95.44 914 MET A O 1
ATOM 7098 N N . VAL A 1 915 ? -9.763 9.957 30.741 1.00 95.38 915 VAL A N 1
ATOM 7099 C CA . VAL A 1 915 ? -10.944 10.781 30.415 1.00 95.38 915 VAL A CA 1
ATOM 7100 C C . VAL A 1 915 ? -10.636 12.260 30.634 1.00 95.38 915 VAL A C 1
ATOM 7102 O O . VAL A 1 915 ? -10.848 13.056 29.722 1.00 95.38 915 VAL A O 1
ATOM 7105 N N . GLY A 1 916 ? -10.046 12.618 31.777 1.00 91.81 916 GLY A N 1
ATOM 7106 C CA . GLY A 1 916 ? -9.616 13.992 32.064 1.00 91.81 916 GLY A CA 1
ATOM 7107 C C . GLY A 1 916 ? -8.621 14.561 31.043 1.00 91.81 916 GLY A C 1
ATOM 7108 O O . GLY A 1 916 ? -8.659 15.748 30.743 1.00 91.81 916 GLY A O 1
ATOM 7109 N N . CYS A 1 917 ? -7.774 13.721 30.443 1.00 92.50 917 CYS A N 1
ATOM 7110 C CA . CYS A 1 917 ? -6.859 14.123 29.370 1.00 92.50 917 CYS A CA 1
ATOM 7111 C C . CYS A 1 917 ? -7.576 14.373 28.033 1.00 92.50 917 CYS A C 1
ATOM 7113 O O . CYS A 1 917 ? -7.109 15.175 27.228 1.00 92.50 917 CYS A O 1
ATOM 7115 N N . LEU A 1 918 ? -8.680 13.668 27.770 1.00 94.00 918 LEU A N 1
ATOM 7116 C CA . LEU A 1 918 ? -9.401 13.708 26.494 1.00 94.00 918 LEU A CA 1
ATOM 7117 C C . LEU A 1 918 ? -10.499 14.776 26.470 1.00 94.00 918 LEU A C 1
ATOM 7119 O O . LEU A 1 918 ? -10.771 15.331 25.409 1.00 94.00 918 LEU A O 1
ATOM 7123 N N . VAL A 1 919 ? -11.114 15.084 27.615 1.00 92.56 919 VAL A N 1
ATOM 7124 C CA . VAL A 1 919 ? -12.224 16.047 27.721 1.00 92.56 919 VAL A CA 1
ATOM 7125 C C . VAL A 1 919 ? -11.859 17.435 27.163 1.00 92.56 919 VAL A C 1
ATOM 7127 O O . VAL A 1 919 ? -12.561 17.887 26.252 1.00 92.56 919 VAL A O 1
ATOM 7130 N N . PRO A 1 920 ? -10.740 18.074 27.566 1.00 89.94 920 PRO A N 1
ATOM 7131 C CA . PRO A 1 920 ? -10.342 19.378 27.021 1.00 89.94 920 PRO A CA 1
ATOM 7132 C C . PRO A 1 920 ? -10.007 19.341 25.524 1.00 89.94 920 PRO A C 1
ATOM 7134 O O . PRO A 1 920 ? -10.072 20.360 24.844 1.00 89.94 920 PRO A O 1
ATOM 7137 N N . GLN A 1 921 ? -9.653 18.161 25.001 1.00 90.06 921 GLN A N 1
ATOM 7138 C CA . GLN A 1 921 ? -9.276 17.938 23.600 1.00 90.06 921 GLN A CA 1
ATOM 7139 C C . GLN A 1 921 ? -10.497 17.720 22.686 1.00 90.06 921 GLN A C 1
ATOM 7141 O O . GLN A 1 921 ? -10.377 17.795 21.465 1.00 90.06 921 GLN A O 1
ATOM 7146 N N . ILE A 1 922 ? -11.670 17.434 23.264 1.00 91.62 922 ILE A N 1
ATOM 7147 C CA . ILE A 1 922 ? -12.963 17.374 22.563 1.00 91.62 922 ILE A CA 1
ATOM 7148 C C . ILE A 1 922 ? -13.702 18.717 22.704 1.00 91.62 922 ILE A C 1
ATOM 7150 O O . ILE A 1 922 ? -14.315 19.179 21.741 1.00 91.62 922 ILE A O 1
ATOM 7154 N N . GLY A 1 923 ? -13.606 19.341 23.884 1.00 88.44 923 GLY A N 1
ATOM 7155 C CA . GLY A 1 923 ? -14.235 20.610 24.253 1.00 88.44 923 GLY A CA 1
ATOM 7156 C C . GLY A 1 923 ? -15.346 20.422 25.290 1.00 88.44 923 GLY A C 1
ATOM 7157 O O . GLY A 1 923 ? -16.292 19.669 25.068 1.00 88.44 923 GLY A O 1
ATOM 7158 N N . GLU A 1 924 ? -15.257 21.131 26.419 1.00 86.12 924 GLU A N 1
ATOM 7159 C CA . GLU A 1 924 ? -16.210 21.024 27.543 1.00 86.12 924 GLU A CA 1
ATOM 7160 C C . GLU A 1 924 ? -17.577 21.677 27.285 1.00 86.12 924 GLU A C 1
ATOM 7162 O O . GLU A 1 924 ? -18.487 21.568 28.099 1.00 86.12 924 GLU A O 1
ATOM 7167 N N . ASN A 1 925 ? -17.730 22.401 26.181 1.00 85.19 925 ASN A N 1
ATOM 7168 C CA . ASN A 1 925 ? -18.996 22.974 25.732 1.00 85.19 925 ASN A CA 1
ATOM 7169 C C . ASN A 1 925 ? -18.928 23.246 24.223 1.00 85.19 925 ASN A C 1
ATOM 7171 O O . ASN A 1 925 ? -17.862 23.140 23.610 1.00 85.19 925 ASN A O 1
ATOM 7175 N N . ALA A 1 926 ? -20.056 23.621 23.616 1.00 84.44 926 ALA A N 1
ATOM 7176 C CA . ALA A 1 926 ? -20.133 23.844 22.171 1.00 84.44 926 ALA A CA 1
ATOM 7177 C C . ALA A 1 926 ? -19.195 24.961 21.670 1.00 84.44 926 ALA A C 1
ATOM 7179 O O . ALA A 1 926 ? -18.576 24.809 20.618 1.00 84.44 926 ALA A O 1
ATOM 7180 N N . ASN A 1 927 ? -19.043 26.061 22.420 1.00 84.38 927 ASN A N 1
ATOM 7181 C CA . ASN A 1 927 ? -18.173 27.170 22.014 1.00 84.38 927 ASN A CA 1
ATOM 7182 C C . ASN A 1 927 ? -16.695 26.763 22.030 1.00 84.38 927 ASN A C 1
ATOM 7184 O O . ASN A 1 927 ? -15.969 27.037 21.080 1.00 84.38 927 ASN A O 1
ATOM 7188 N N . TRP A 1 928 ? -16.261 26.061 23.077 1.00 85.69 928 TRP A N 1
ATOM 7189 C CA . TRP A 1 928 ? -14.918 25.489 23.146 1.00 85.69 928 TRP A CA 1
ATOM 7190 C C . TRP A 1 928 ? -14.709 24.493 21.998 1.00 85.69 928 TRP A C 1
ATOM 7192 O O . TRP A 1 928 ? -13.751 24.614 21.245 1.00 85.69 928 TRP A O 1
ATOM 7202 N N . CYS A 1 929 ? -15.643 23.561 21.799 1.00 87.81 929 CYS A N 1
ATOM 7203 C CA . CYS A 1 929 ? -15.561 22.542 20.753 1.00 87.81 929 CYS A CA 1
ATOM 7204 C C . CYS A 1 929 ? -15.374 23.139 19.342 1.00 87.81 929 CYS A C 1
ATOM 7206 O O . CYS A 1 929 ? -14.548 22.646 18.578 1.00 87.81 929 CYS A O 1
ATOM 7208 N N . ARG A 1 930 ? -16.085 24.227 19.006 1.00 84.25 930 ARG A N 1
ATOM 7209 C CA . ARG A 1 930 ? -15.955 24.930 17.710 1.00 84.25 930 ARG A CA 1
ATOM 7210 C C . ARG A 1 930 ? -14.609 25.630 17.512 1.00 84.25 930 ARG A C 1
ATOM 7212 O O . ARG A 1 930 ? -14.217 25.860 16.376 1.00 84.25 930 ARG A O 1
ATOM 7219 N N . ASN A 1 931 ? -13.929 25.972 18.602 1.00 84.06 931 ASN A N 1
ATOM 7220 C CA . ASN A 1 931 ? -12.642 26.665 18.610 1.00 84.06 931 ASN A CA 1
ATOM 7221 C C . ASN A 1 931 ? -11.453 25.704 18.833 1.00 84.06 931 ASN A C 1
ATOM 7223 O O . ASN A 1 931 ? -10.384 26.150 19.263 1.00 84.06 931 ASN A O 1
ATOM 7227 N N . LEU A 1 932 ? -11.657 24.405 18.552 1.00 85.44 932 LEU A N 1
ATOM 7228 C CA . LEU A 1 932 ? -10.625 23.368 18.449 1.00 85.44 932 LEU A CA 1
ATOM 7229 C C . LEU A 1 932 ? -10.569 22.781 17.033 1.00 85.44 932 LEU A C 1
ATOM 7231 O O . LEU A 1 932 ? -11.609 22.547 16.402 1.00 85.44 932 LEU A O 1
ATOM 7235 N N . SER A 1 933 ? -9.360 22.423 16.589 1.00 83.88 933 SER A N 1
ATOM 7236 C CA . SER A 1 933 ? -9.154 21.732 15.312 1.00 83.88 933 SER A CA 1
ATOM 7237 C C . SER A 1 933 ? -9.952 20.425 15.251 1.00 83.88 933 SER A C 1
ATOM 7239 O O . SER A 1 933 ? -10.087 19.678 16.233 1.00 83.88 933 SER A O 1
ATOM 7241 N N . LEU A 1 934 ? -10.532 20.137 14.085 1.00 83.25 934 LEU A N 1
ATOM 7242 C CA . LEU A 1 934 ? -11.391 18.966 13.902 1.00 83.25 934 LEU A CA 1
ATOM 7243 C C . LEU A 1 934 ? -10.586 17.663 14.048 1.00 83.25 934 LEU A C 1
ATOM 7245 O O . LEU A 1 934 ? -11.064 16.683 14.616 1.00 83.25 934 LEU A O 1
ATOM 7249 N N . GLU A 1 935 ? -9.337 17.674 13.603 1.00 81.94 935 GLU A N 1
ATOM 7250 C CA . GLU A 1 935 ? -8.331 16.620 13.701 1.00 81.94 935 GLU A CA 1
ATOM 7251 C C . GLU A 1 935 ? -8.136 16.153 15.143 1.00 81.94 935 GLU A C 1
ATOM 7253 O O . GLU A 1 935 ? -8.275 14.962 15.451 1.00 81.94 935 GLU A O 1
ATOM 7258 N N . ARG A 1 936 ? -7.857 17.113 16.033 1.00 87.56 936 ARG A N 1
ATOM 7259 C CA . ARG A 1 936 ? -7.668 16.901 17.469 1.00 87.56 936 ARG A CA 1
ATOM 7260 C C . ARG A 1 936 ? -8.914 16.291 18.087 1.00 87.56 936 ARG A C 1
ATOM 7262 O O . ARG A 1 936 ? -8.819 15.259 18.758 1.00 87.56 936 ARG A O 1
ATOM 7269 N N . ARG A 1 937 ? -10.088 16.856 17.780 1.00 90.31 937 ARG A N 1
ATOM 7270 C CA . ARG A 1 937 ? -11.381 16.347 18.259 1.00 90.31 937 ARG A CA 1
ATOM 7271 C C . ARG A 1 937 ? -11.625 14.909 17.808 1.00 90.31 937 ARG A C 1
ATOM 7273 O O . ARG A 1 937 ? -12.021 14.072 18.616 1.00 90.31 937 ARG A O 1
ATOM 7280 N N . VAL A 1 938 ? -11.361 14.570 16.544 1.00 89.94 938 VAL A N 1
ATOM 7281 C CA . VAL A 1 938 ? -11.564 13.204 16.028 1.00 89.94 938 VAL A CA 1
ATOM 7282 C C . VAL A 1 938 ? -10.593 12.203 16.638 1.00 89.94 938 VAL A C 1
ATOM 7284 O O . VAL A 1 938 ? -11.020 11.090 16.975 1.00 89.94 938 VAL A O 1
ATOM 7287 N N . ALA A 1 939 ? -9.320 12.567 16.806 1.00 89.69 939 ALA A N 1
ATOM 7288 C CA . ALA A 1 939 ? -8.349 11.729 17.503 1.00 89.69 939 ALA A CA 1
ATOM 7289 C C . ALA A 1 939 ? -8.808 11.464 18.946 1.00 89.69 939 ALA A C 1
ATOM 7291 O O . ALA A 1 939 ? -8.929 10.301 19.346 1.00 89.69 939 ALA A O 1
ATOM 7292 N N . ALA A 1 940 ? -9.180 12.518 19.677 1.00 93.88 940 ALA A N 1
ATOM 7293 C CA . ALA A 1 940 ? -9.640 12.430 21.056 1.00 93.88 940 ALA A CA 1
ATOM 7294 C C . ALA A 1 940 ? -10.932 11.606 21.193 1.00 93.88 940 ALA A C 1
ATOM 7296 O O . ALA A 1 940 ? -10.980 10.671 21.992 1.00 93.88 940 ALA A O 1
ATOM 7297 N N . MET A 1 941 ? -11.951 11.854 20.363 1.00 95.00 941 MET A N 1
ATOM 7298 C CA . MET A 1 941 ? -13.199 11.077 20.358 1.00 95.00 941 MET A CA 1
ATOM 7299 C C . MET A 1 941 ? -12.962 9.599 20.016 1.00 95.00 941 MET A C 1
ATOM 7301 O O . MET A 1 941 ? -13.550 8.705 20.625 1.00 95.00 941 MET A O 1
ATOM 7305 N N . SER A 1 942 ? -12.080 9.303 19.060 1.00 93.56 942 SER A N 1
ATOM 7306 C CA . SER A 1 942 ? -11.773 7.918 18.677 1.00 93.56 942 SER A CA 1
ATOM 7307 C C . SER A 1 942 ? -11.086 7.155 19.818 1.00 93.56 942 SER A C 1
ATOM 7309 O O . SER A 1 942 ? -11.404 5.987 20.068 1.00 93.56 942 SER A O 1
ATOM 7311 N N . ILE A 1 943 ? -10.170 7.817 20.531 1.00 95.19 943 ILE A N 1
ATOM 7312 C CA . ILE A 1 943 ? -9.498 7.271 21.717 1.00 95.19 943 ILE A CA 1
ATOM 7313 C C . ILE A 1 943 ? -10.495 7.117 22.863 1.00 95.19 943 ILE A C 1
ATOM 7315 O O . ILE A 1 943 ? -10.539 6.055 23.478 1.00 95.19 943 ILE A O 1
ATOM 7319 N N . TYR A 1 944 ? -11.355 8.108 23.096 1.00 97.25 944 TYR A N 1
ATOM 7320 C CA . TYR A 1 944 ? -12.366 8.064 24.149 1.00 97.25 944 TYR A CA 1
ATOM 7321 C C . TYR A 1 944 ? -13.389 6.944 23.922 1.00 97.25 944 TYR A C 1
ATOM 7323 O O . TYR A 1 944 ? -13.673 6.163 24.829 1.00 97.25 944 TYR A O 1
ATOM 7331 N N . SER A 1 945 ? -13.871 6.767 22.688 1.00 96.00 945 SER A N 1
ATOM 7332 C CA . SER A 1 945 ? -14.740 5.637 22.339 1.00 96.00 945 SER A CA 1
ATOM 7333 C C . SER A 1 945 ? -14.045 4.291 22.584 1.00 96.00 945 SER A C 1
ATOM 7335 O O . SER A 1 945 ? -14.658 3.358 23.107 1.00 96.00 945 SER A O 1
ATOM 7337 N N . CYS A 1 946 ? -12.752 4.185 22.252 1.00 95.31 946 CYS A N 1
ATOM 7338 C CA . CYS A 1 946 ? -11.954 2.994 22.536 1.00 95.31 946 CYS A CA 1
ATOM 7339 C C . CYS A 1 946 ? -11.795 2.752 24.045 1.00 95.31 946 CYS A C 1
ATOM 7341 O O . CYS A 1 946 ? -11.972 1.617 24.490 1.00 95.31 946 CYS A O 1
ATOM 7343 N N . LEU A 1 947 ? -11.490 3.793 24.823 1.00 97.00 947 LEU A N 1
ATOM 7344 C CA . LEU A 1 947 ? -11.378 3.736 26.279 1.00 97.00 947 LEU A CA 1
ATOM 7345 C C . LEU A 1 947 ? -12.678 3.202 26.885 1.00 97.00 947 LEU A C 1
ATOM 7347 O O . LEU A 1 947 ? -12.650 2.160 27.532 1.00 97.00 947 LEU A O 1
ATOM 7351 N N . LEU A 1 948 ? -13.812 3.862 26.619 1.00 96.44 948 LEU A N 1
ATOM 7352 C CA . LEU A 1 948 ? -15.109 3.504 27.197 1.00 96.44 948 LEU A CA 1
ATOM 7353 C C . LEU A 1 948 ? -15.493 2.057 26.888 1.00 96.44 948 LEU A C 1
ATOM 7355 O O . LEU A 1 948 ? -15.831 1.304 27.794 1.00 96.44 948 LEU A O 1
ATOM 7359 N N . ARG A 1 949 ? -15.393 1.637 25.620 1.00 94.56 949 ARG A N 1
ATOM 7360 C CA . ARG A 1 949 ? -15.765 0.272 25.214 1.00 94.56 949 ARG A CA 1
ATOM 7361 C C . ARG A 1 949 ? -14.940 -0.803 25.920 1.00 94.56 949 ARG A C 1
ATOM 7363 O O . ARG A 1 949 ? -15.489 -1.851 26.229 1.00 94.56 949 ARG A O 1
ATOM 7370 N N . ASN A 1 950 ? -13.649 -0.562 26.157 1.00 94.81 950 ASN A N 1
ATOM 7371 C CA . ASN A 1 950 ? -12.793 -1.530 26.847 1.00 94.81 950 ASN A CA 1
ATOM 7372 C C . ASN A 1 950 ? -12.936 -1.432 28.375 1.00 94.81 950 ASN A C 1
ATOM 7374 O O . ASN A 1 950 ? -12.944 -2.463 29.034 1.00 94.81 950 ASN A O 1
ATOM 7378 N N . ALA A 1 951 ? -13.088 -0.233 28.946 1.00 94.06 951 ALA A N 1
ATOM 7379 C CA . ALA A 1 951 ? -13.315 -0.051 30.382 1.00 94.06 951 ALA A CA 1
ATOM 7380 C C . ALA A 1 951 ? -14.610 -0.743 30.837 1.00 94.06 951 ALA A C 1
ATOM 7382 O O . ALA A 1 951 ? -14.610 -1.495 31.808 1.00 94.06 951 ALA A O 1
ATOM 7383 N N . LEU A 1 952 ? -15.689 -0.581 30.067 1.00 93.69 952 LEU A N 1
ATOM 7384 C CA . LEU A 1 952 ? -16.976 -1.237 30.315 1.00 93.69 952 LEU A CA 1
ATOM 7385 C C . LEU A 1 952 ? -16.933 -2.770 30.158 1.00 93.69 952 LEU A C 1
ATOM 7387 O O . LEU A 1 952 ? -17.867 -3.441 30.580 1.00 93.69 952 LEU A O 1
ATOM 7391 N N . GLU A 1 953 ? -15.876 -3.338 29.563 1.00 90.94 953 GLU A N 1
ATOM 7392 C CA . GLU A 1 953 ? -15.700 -4.793 29.428 1.00 90.94 953 GLU A CA 1
ATOM 7393 C C . GLU A 1 953 ? -15.178 -5.438 30.725 1.00 90.94 953 GLU A C 1
ATOM 7395 O O . GLU A 1 953 ? -15.507 -6.592 31.002 1.00 90.94 953 GLU A O 1
ATOM 7400 N N . PHE A 1 954 ? -14.363 -4.726 31.520 1.00 89.56 954 PHE A N 1
ATOM 7401 C CA . PHE A 1 954 ? -13.711 -5.291 32.714 1.00 89.56 954 PHE A CA 1
ATOM 7402 C C . PHE A 1 954 ? -14.149 -4.681 34.054 1.00 89.56 954 PHE A C 1
ATOM 7404 O O . PHE A 1 954 ? -13.911 -5.310 35.089 1.00 89.56 954 PHE A O 1
ATOM 7411 N N . LEU A 1 955 ? -14.764 -3.493 34.063 1.00 90.88 955 LEU A N 1
ATOM 7412 C CA . LEU A 1 955 ? -15.320 -2.882 35.276 1.00 90.88 955 LEU A CA 1
ATOM 7413 C C . LEU A 1 955 ? -16.650 -3.538 35.664 1.00 90.88 955 LEU A C 1
ATOM 7415 O O . LEU A 1 955 ? -17.451 -3.895 34.800 1.00 90.88 955 LEU A O 1
ATOM 7419 N N . SER A 1 956 ? -16.907 -3.682 36.966 1.00 87.38 956 SER A N 1
ATOM 7420 C CA . SER A 1 956 ? -18.214 -4.147 37.441 1.00 87.38 956 SER A CA 1
ATOM 7421 C C . SER A 1 956 ? -19.268 -3.036 37.345 1.00 87.38 956 SER A C 1
ATOM 7423 O O . SER A 1 956 ? -18.932 -1.852 37.351 1.00 87.38 956 SER A O 1
ATOM 7425 N N . GLU A 1 957 ? -20.559 -3.386 37.306 1.00 84.81 957 GLU A N 1
ATOM 7426 C CA . GLU A 1 957 ? -21.641 -2.384 37.313 1.00 84.81 957 GLU A CA 1
ATOM 7427 C C . GLU A 1 957 ? -21.600 -1.470 38.553 1.00 84.81 957 GLU A C 1
ATOM 7429 O O . GLU A 1 957 ? -21.958 -0.295 38.471 1.00 84.81 957 GLU A O 1
ATOM 7434 N N . GLU A 1 958 ? -21.130 -1.989 39.694 1.00 86.50 958 GLU A N 1
ATOM 7435 C CA . GLU A 1 958 ? -20.903 -1.209 40.916 1.00 86.50 958 GLU A CA 1
ATOM 7436 C C . GLU A 1 958 ? -19.803 -0.160 40.712 1.00 86.50 958 GLU A C 1
ATOM 7438 O O . GLU A 1 958 ? -19.995 1.005 41.064 1.00 86.50 958 GLU A O 1
ATOM 7443 N N . ASP A 1 959 ? -18.682 -0.547 40.098 1.00 88.00 959 ASP A N 1
ATOM 7444 C CA . ASP A 1 959 ? -17.565 0.363 39.823 1.00 88.00 959 ASP A CA 1
ATOM 7445 C C . ASP A 1 959 ? -17.973 1.441 38.816 1.00 88.00 959 ASP A C 1
ATOM 7447 O O . ASP A 1 959 ? -17.713 2.624 39.029 1.00 88.00 959 ASP A O 1
ATOM 7451 N N . VAL A 1 960 ? -18.689 1.057 37.753 1.00 88.88 960 VAL A N 1
ATOM 7452 C CA . VAL A 1 960 ? -19.216 2.003 36.758 1.00 88.88 960 VAL A CA 1
ATOM 7453 C C . VAL A 1 960 ? -20.172 3.007 37.407 1.00 88.88 960 VAL A C 1
ATOM 7455 O O . VAL A 1 960 ? -20.130 4.189 37.067 1.00 88.88 960 VAL A O 1
ATOM 7458 N N . ARG A 1 961 ? -21.004 2.583 38.371 1.00 87.88 961 ARG A N 1
ATOM 7459 C CA . ARG A 1 961 ? -21.898 3.495 39.101 1.00 87.88 961 ARG A CA 1
ATOM 7460 C C . ARG A 1 961 ? -21.126 4.468 39.989 1.00 87.88 961 ARG A C 1
ATOM 7462 O O . ARG A 1 961 ? -21.458 5.650 40.001 1.00 87.88 961 ARG A O 1
ATOM 7469 N N . LYS A 1 962 ? -20.106 3.991 40.709 1.00 89.94 962 LYS A N 1
ATOM 7470 C CA . LYS A 1 962 ? -19.250 4.835 41.562 1.00 89.94 962 LYS A CA 1
ATOM 7471 C C . LYS A 1 962 ? -18.464 5.867 40.753 1.00 89.94 962 LYS A C 1
ATOM 7473 O O . LYS A 1 962 ? -18.305 6.995 41.200 1.00 89.94 962 LYS A O 1
ATOM 7478 N N . LEU A 1 963 ? -18.012 5.496 39.555 1.00 91.81 963 LEU A N 1
ATOM 7479 C CA . LEU A 1 963 ? -17.180 6.329 38.679 1.00 91.81 963 LEU A CA 1
ATOM 7480 C C . LEU A 1 963 ? -17.988 7.077 37.604 1.00 91.81 963 LEU A C 1
ATOM 7482 O O . LEU A 1 963 ? -17.403 7.630 36.673 1.00 91.81 963 LEU A O 1
ATOM 7486 N N . LYS A 1 964 ? -19.325 7.089 37.701 1.00 91.19 964 LYS A N 1
ATOM 7487 C CA . LYS A 1 964 ? -20.243 7.585 36.659 1.00 91.19 964 LYS A CA 1
ATOM 7488 C C . LYS A 1 964 ? -19.882 8.994 36.179 1.00 91.19 964 LYS A C 1
ATOM 7490 O O . LYS A 1 964 ? -19.751 9.210 34.979 1.00 91.19 964 LYS A O 1
ATOM 7495 N N . GLU A 1 965 ? -19.684 9.932 37.104 1.00 90.06 965 GLU A N 1
ATOM 7496 C CA . GLU A 1 965 ? -19.382 11.339 36.786 1.00 90.06 965 GLU A CA 1
ATOM 7497 C C . GLU A 1 965 ? -18.004 11.522 36.137 1.00 90.06 965 GLU A C 1
ATOM 7499 O O . GLU A 1 965 ? -17.821 12.394 35.291 1.00 90.06 965 GLU A O 1
ATOM 7504 N N . GLN A 1 966 ? -17.050 10.667 36.502 1.00 93.31 966 GLN A N 1
ATOM 7505 C CA . GLN A 1 966 ? -15.666 10.729 36.039 1.00 93.31 966 GLN A CA 1
ATOM 7506 C C . GLN A 1 966 ? -15.499 10.091 34.656 1.00 93.31 966 GLN A C 1
ATOM 7508 O O . GLN A 1 966 ? -14.778 10.615 33.812 1.00 93.31 966 GLN A O 1
ATOM 7513 N N . LEU A 1 967 ? -16.177 8.964 34.406 1.00 94.00 967 LEU A N 1
ATOM 7514 C CA . LEU A 1 967 ? -16.130 8.265 33.121 1.00 94.00 967 LEU A CA 1
ATOM 7515 C C . LEU A 1 967 ? -17.003 8.930 32.054 1.00 94.00 967 LEU A C 1
ATOM 7517 O O . LEU A 1 967 ? -16.661 8.857 30.872 1.00 94.00 967 LEU A O 1
ATOM 7521 N N . PHE A 1 968 ? -18.098 9.585 32.457 1.00 95.62 968 PHE A N 1
ATOM 7522 C CA . PHE A 1 968 ? -19.070 10.217 31.559 1.00 95.62 968 PHE A CA 1
ATOM 7523 C C . PHE A 1 968 ? -19.327 11.694 31.915 1.00 95.62 968 PHE A C 1
ATOM 7525 O O . PHE A 1 968 ? -20.417 12.039 32.386 1.00 95.62 968 PHE A O 1
ATOM 7532 N N . PRO A 1 969 ? -18.365 12.598 31.665 1.00 94.88 969 PRO A N 1
ATOM 7533 C CA . PRO A 1 969 ? -18.533 14.021 31.939 1.00 94.88 969 PRO A CA 1
ATOM 7534 C C . PRO A 1 969 ? -19.720 14.609 31.169 1.00 94.88 969 PRO A C 1
ATOM 7536 O O . PRO A 1 969 ? -19.802 14.488 29.943 1.00 94.88 969 PRO A O 1
ATOM 7539 N N . VAL A 1 970 ? -20.634 15.265 31.890 1.00 92.94 970 VAL A N 1
ATOM 7540 C CA . VAL A 1 970 ? -21.859 15.868 31.326 1.00 92.94 970 VAL A CA 1
ATOM 7541 C C . VAL A 1 970 ? -21.538 17.052 30.407 1.00 92.94 970 VAL A C 1
ATOM 7543 O O . VAL A 1 970 ? -22.253 17.283 29.436 1.00 92.94 970 VAL A O 1
ATOM 7546 N N . ALA A 1 971 ? -20.435 17.753 30.675 1.00 90.44 971 ALA A N 1
ATOM 7547 C CA . ALA A 1 971 ? -19.954 18.894 29.897 1.00 90.44 971 ALA A CA 1
ATOM 7548 C C . ALA A 1 971 ? -19.757 18.558 28.400 1.00 90.44 971 ALA A C 1
ATOM 7550 O O . ALA A 1 971 ? -20.112 19.339 27.522 1.00 90.44 971 ALA A O 1
ATOM 7551 N N . LEU A 1 972 ? -19.308 17.336 28.081 1.00 93.00 972 LEU A N 1
ATOM 7552 C CA . LEU A 1 972 ? -19.061 16.917 26.697 1.00 93.00 972 LEU A CA 1
ATOM 7553 C C . LEU A 1 972 ? -20.324 16.793 25.836 1.00 93.00 972 LEU A C 1
ATOM 7555 O O . LEU A 1 972 ? -20.212 16.770 24.612 1.00 93.00 972 LEU A O 1
ATOM 7559 N N . ILE A 1 973 ? -21.515 16.675 26.432 1.00 95.06 973 ILE A N 1
ATOM 7560 C CA . ILE A 1 973 ? -22.740 16.347 25.688 1.00 95.06 973 ILE A CA 1
ATOM 7561 C C . ILE A 1 973 ? -23.047 17.414 24.631 1.00 95.06 973 ILE A C 1
ATOM 7563 O O . ILE A 1 973 ? -23.325 17.059 23.488 1.00 95.06 973 ILE A O 1
ATOM 7567 N N . GLU A 1 974 ? -22.940 18.702 24.971 1.00 92.50 974 GLU A N 1
ATOM 7568 C CA . GLU A 1 974 ? -23.179 19.796 24.016 1.00 92.50 974 GLU A CA 1
ATOM 7569 C C . GLU A 1 974 ? -22.187 19.757 22.844 1.00 92.50 974 GLU A C 1
ATOM 7571 O O . GLU A 1 974 ? -22.599 19.840 21.688 1.00 92.50 974 GLU A O 1
ATOM 7576 N N . GLY A 1 975 ? -20.892 19.565 23.125 1.00 90.56 975 GLY A N 1
ATOM 7577 C CA . GLY A 1 975 ? -19.856 19.471 22.091 1.00 90.56 975 GLY A CA 1
ATOM 7578 C C . GLY A 1 975 ? -20.007 18.232 21.200 1.00 90.56 975 GLY A C 1
ATOM 7579 O O . GLY A 1 975 ? -19.853 18.312 19.984 1.00 90.56 975 GLY A O 1
ATOM 7580 N N . LEU A 1 976 ? -20.373 17.083 21.774 1.00 94.38 976 LEU A N 1
ATOM 7581 C CA . LEU A 1 976 ? -20.611 15.849 21.019 1.00 94.38 976 LEU A CA 1
ATOM 7582 C C . LEU A 1 976 ? -21.848 15.949 20.115 1.00 94.38 976 LEU A C 1
ATOM 7584 O O . LEU A 1 976 ? -21.822 15.417 19.006 1.00 94.38 976 LEU A O 1
ATOM 7588 N N . LEU A 1 977 ? -22.915 16.619 20.563 1.00 93.81 977 LEU A N 1
ATOM 7589 C CA . LEU A 1 977 ? -24.100 16.871 19.737 1.00 93.81 977 LEU A CA 1
ATOM 7590 C C . LEU A 1 977 ? -23.778 17.816 18.573 1.00 93.81 977 LEU A C 1
ATOM 7592 O O . LEU A 1 977 ? -24.185 17.546 17.445 1.00 93.81 977 LEU A O 1
ATOM 7596 N N . GLU A 1 978 ? -22.977 18.857 18.811 1.00 88.38 978 GLU A N 1
ATOM 7597 C CA . GLU A 1 978 ? -22.485 19.750 17.755 1.00 88.38 978 GLU A CA 1
ATOM 7598 C C . GLU A 1 978 ? -21.679 18.978 16.690 1.00 88.38 978 GLU A C 1
ATOM 7600 O O . GLU A 1 978 ? -21.920 19.124 15.487 1.00 88.38 978 GLU A O 1
ATOM 7605 N N . CYS A 1 979 ? -20.796 18.068 17.125 1.00 91.56 979 CYS A N 1
ATOM 7606 C CA . CYS A 1 979 ? -19.979 17.221 16.249 1.00 91.56 979 CYS A CA 1
ATOM 7607 C C . CYS A 1 979 ? -20.791 16.321 15.296 1.00 91.56 979 CYS A C 1
ATOM 7609 O O . CYS A 1 979 ? -20.246 15.834 14.301 1.00 91.56 979 CYS A O 1
ATOM 7611 N N . LEU A 1 980 ? -22.086 16.091 15.553 1.00 93.38 980 LEU A N 1
ATOM 7612 C CA . LEU A 1 980 ? -22.949 15.344 14.633 1.00 93.38 980 LEU A CA 1
ATOM 7613 C C . LEU A 1 980 ? -23.145 16.074 13.301 1.00 93.38 980 LEU A C 1
ATOM 7615 O O . LEU A 1 980 ? -23.359 15.410 12.296 1.00 93.38 980 LEU A O 1
ATOM 7619 N N . SER A 1 981 ? -23.050 17.406 13.257 1.00 88.75 981 SER A N 1
ATOM 7620 C CA . SER A 1 981 ? -23.251 18.194 12.026 1.00 88.75 981 SER A CA 1
ATOM 7621 C C . SER A 1 981 ? -21.960 18.478 11.244 1.00 88.75 981 SER A C 1
ATOM 7623 O O . SER A 1 981 ? -21.985 19.212 10.251 1.00 88.75 981 SER A O 1
ATOM 7625 N N . GLU A 1 982 ? -20.830 17.901 11.659 1.00 85.75 982 GLU A N 1
ATOM 7626 C CA . GLU A 1 982 ? -19.519 18.146 11.049 1.00 85.75 982 GLU A CA 1
ATOM 7627 C C . GLU A 1 982 ? -19.405 17.570 9.636 1.00 85.75 982 GLU A C 1
ATOM 7629 O O . GLU A 1 982 ? -20.000 16.543 9.307 1.00 85.75 982 GLU A O 1
ATOM 7634 N N . GLY A 1 983 ? -18.611 18.216 8.774 1.00 76.81 983 GLY A N 1
ATOM 7635 C CA . GLY A 1 983 ? -18.420 17.794 7.377 1.00 76.81 983 GLY A CA 1
ATOM 7636 C C . GLY A 1 983 ? -17.760 16.420 7.242 1.00 76.81 983 GLY A C 1
ATOM 7637 O O . GLY A 1 983 ? -18.169 15.602 6.409 1.00 76.81 983 GLY A O 1
ATOM 7638 N N . TRP A 1 984 ? -16.800 16.131 8.121 1.00 81.31 984 TRP A N 1
ATOM 7639 C CA . TRP A 1 984 ? -16.051 14.882 8.118 1.00 81.31 984 TRP A CA 1
ATOM 7640 C C . TRP A 1 984 ? -16.869 13.735 8.720 1.00 81.31 984 TRP A C 1
ATOM 7642 O O . TRP A 1 984 ? -17.207 13.733 9.902 1.00 81.31 984 TRP A O 1
ATOM 7652 N N . GLU A 1 985 ? -17.162 12.711 7.914 1.00 81.50 985 GLU A N 1
ATOM 7653 C CA . GLU A 1 985 ? -17.952 11.547 8.345 1.00 81.50 985 GLU A CA 1
ATOM 7654 C C . GLU A 1 985 ? -17.362 10.847 9.575 1.00 81.50 985 GLU A C 1
ATOM 7656 O O . GLU A 1 985 ? -18.100 10.435 10.469 1.00 81.50 985 GLU A O 1
ATOM 7661 N N . LYS A 1 986 ? -16.030 10.779 9.671 1.00 83.56 986 LYS A N 1
ATOM 7662 C CA . LYS A 1 986 ? -15.354 10.175 10.820 1.00 83.56 986 LYS A CA 1
ATOM 7663 C C . LYS A 1 986 ? -15.637 10.930 12.121 1.00 83.56 986 LYS A C 1
ATOM 7665 O O . LYS A 1 986 ? -15.806 10.286 13.152 1.00 83.56 986 LYS A O 1
ATOM 7670 N N . ALA A 1 987 ? -15.735 12.261 12.077 1.00 88.00 987 ALA A N 1
ATOM 7671 C CA . ALA A 1 987 ? -16.101 13.069 13.238 1.00 88.00 987 ALA A CA 1
ATOM 7672 C C . ALA A 1 987 ? -17.526 12.756 13.703 1.00 88.00 987 ALA A C 1
ATOM 7674 O O . ALA A 1 987 ? -17.725 12.407 14.869 1.00 88.00 987 ALA A O 1
ATOM 7675 N N . ARG A 1 988 ? -18.485 12.764 12.765 1.00 90.69 988 ARG A N 1
ATOM 7676 C CA . ARG A 1 988 ? -19.894 12.448 13.048 1.00 90.69 988 ARG A CA 1
ATOM 7677 C C . ARG A 1 988 ? -20.059 11.058 13.657 1.00 90.69 988 ARG A C 1
ATOM 7679 O O . ARG A 1 988 ? -20.717 10.903 14.682 1.00 90.69 988 ARG A O 1
ATOM 7686 N N . LEU A 1 989 ? -19.441 10.039 13.054 1.00 89.81 989 LEU A N 1
ATOM 7687 C CA . LEU A 1 989 ? -19.564 8.651 13.511 1.00 89.81 989 LEU A CA 1
ATOM 7688 C C . LEU A 1 989 ? -18.889 8.411 14.866 1.00 89.81 989 LEU A C 1
ATOM 7690 O O . LEU A 1 989 ? -19.410 7.637 15.675 1.00 89.81 989 LEU A O 1
ATOM 7694 N N . SER A 1 990 ? -17.759 9.070 15.136 1.00 91.62 990 SER A N 1
ATOM 7695 C CA . SER A 1 990 ? -17.101 9.011 16.445 1.00 91.62 990 SER A CA 1
ATOM 7696 C C . SER A 1 990 ? -17.968 9.644 17.534 1.00 91.62 990 SER A C 1
ATOM 7698 O O . SER A 1 990 ? -18.189 9.010 18.567 1.00 91.62 990 SER A O 1
ATOM 7700 N N . ALA A 1 991 ? -18.528 10.831 17.279 1.00 95.50 991 ALA A N 1
ATOM 7701 C CA . ALA A 1 991 ? -19.439 11.502 18.203 1.00 95.50 991 ALA A CA 1
ATOM 7702 C C . ALA A 1 991 ? -20.701 10.666 18.465 1.00 95.50 991 ALA A C 1
ATOM 7704 O O . ALA A 1 991 ? -21.026 10.368 19.615 1.00 95.50 991 ALA A O 1
ATOM 7705 N N . TYR A 1 992 ? -21.354 10.187 17.402 1.00 95.94 992 TYR A N 1
ATOM 7706 C CA . TYR A 1 992 ? -22.537 9.330 17.493 1.00 95.94 992 TYR A CA 1
ATOM 7707 C C . TYR A 1 992 ? -22.268 8.049 18.294 1.00 95.94 992 TYR A C 1
ATOM 7709 O O . TYR A 1 992 ? -23.054 7.666 19.162 1.00 95.94 992 TYR A O 1
ATOM 7717 N N . SER A 1 993 ? -21.113 7.415 18.071 1.00 95.06 993 SER A N 1
ATOM 7718 C CA . SER A 1 993 ? -20.707 6.212 18.804 1.00 95.06 993 SER A CA 1
ATOM 7719 C C . SER A 1 993 ? -20.541 6.454 20.303 1.00 95.06 993 SER A C 1
ATOM 7721 O O . SER A 1 993 ? -20.875 5.569 21.088 1.00 95.06 993 SER A O 1
ATOM 7723 N N . ILE A 1 994 ? -20.016 7.614 20.711 1.00 97.00 994 ILE A N 1
ATOM 7724 C CA . ILE A 1 994 ? -19.890 7.988 22.128 1.00 97.00 994 ILE A CA 1
ATOM 7725 C C . ILE A 1 994 ? -21.268 8.304 22.715 1.00 97.00 994 ILE A C 1
ATOM 7727 O O . ILE A 1 994 ? -21.599 7.803 23.788 1.00 97.00 994 ILE A O 1
ATOM 7731 N N . LEU A 1 995 ? -22.099 9.067 21.999 1.00 97.12 995 LEU A N 1
ATOM 7732 C CA . LEU A 1 995 ? -23.442 9.443 22.448 1.00 97.12 995 LEU A CA 1
ATOM 7733 C C . LEU A 1 995 ? -24.335 8.220 22.699 1.00 97.12 995 LEU A C 1
ATOM 7735 O O . LEU A 1 995 ? -25.044 8.188 23.700 1.00 97.12 995 LEU A O 1
ATOM 7739 N N . ILE A 1 996 ? -24.240 7.165 21.880 1.00 95.25 996 ILE A N 1
ATOM 7740 C CA . ILE A 1 996 ? -24.940 5.895 22.148 1.00 95.25 996 ILE A CA 1
ATOM 7741 C C . ILE A 1 996 ? -24.501 5.279 23.486 1.00 95.25 996 ILE A C 1
ATOM 7743 O O . ILE A 1 996 ? -25.343 4.775 24.233 1.00 95.25 996 ILE A O 1
ATOM 7747 N N . ILE A 1 997 ? -23.202 5.318 23.807 1.00 94.94 997 ILE A N 1
ATOM 7748 C CA . ILE A 1 997 ? -22.689 4.815 25.091 1.00 94.94 997 ILE A CA 1
ATOM 7749 C C . ILE A 1 997 ? -23.249 5.669 26.239 1.00 94.94 997 ILE A C 1
ATOM 7751 O O . ILE A 1 997 ? -23.720 5.115 27.233 1.00 94.94 997 ILE A O 1
ATOM 7755 N N . TYR A 1 998 ? -23.303 6.995 26.079 1.00 96.19 998 TYR A N 1
ATOM 7756 C CA . TYR A 1 998 ? -23.943 7.893 27.048 1.00 96.19 998 TYR A CA 1
ATOM 7757 C C . TYR A 1 998 ? -25.431 7.564 27.247 1.00 96.19 998 TYR A C 1
ATOM 7759 O O . TYR A 1 998 ? -25.885 7.453 28.384 1.00 96.19 998 TYR A O 1
ATOM 7767 N N . CYS A 1 999 ? -26.183 7.305 26.172 1.00 95.19 999 CYS A N 1
ATOM 7768 C CA . CYS A 1 999 ? -27.580 6.870 26.261 1.00 95.19 999 CYS A CA 1
ATOM 7769 C C . CYS A 1 999 ? -27.760 5.543 27.020 1.00 95.19 999 CYS A C 1
ATOM 7771 O O . CYS A 1 999 ? -28.877 5.247 27.444 1.00 95.19 999 CYS A O 1
ATOM 7773 N N . ASN A 1 1000 ? -26.728 4.698 27.123 1.00 90.62 1000 ASN A N 1
ATOM 7774 C CA . ASN A 1 1000 ? -26.789 3.419 27.839 1.00 90.62 1000 ASN A CA 1
ATOM 7775 C C . ASN A 1 1000 ? -26.437 3.556 29.327 1.00 90.62 1000 ASN A C 1
ATOM 7777 O O . ASN A 1 1000 ? -27.064 2.894 30.146 1.00 90.62 1000 ASN A O 1
ATOM 7781 N N . HIS A 1 1001 ? -25.461 4.398 29.677 1.00 91.69 1001 HIS A N 1
ATOM 7782 C CA . HIS A 1 1001 ? -24.902 4.440 31.037 1.00 91.69 1001 HIS A CA 1
ATOM 7783 C C . HIS A 1 1001 ? -25.255 5.705 31.836 1.00 91.69 1001 HIS A C 1
ATOM 7785 O O . HIS A 1 1001 ? -25.261 5.667 33.067 1.00 91.69 1001 HIS A O 1
ATOM 7791 N N . VAL A 1 1002 ? -25.584 6.820 31.173 1.00 92.69 1002 VAL A N 1
ATOM 7792 C CA . VAL A 1 1002 ? -25.938 8.099 31.820 1.00 92.69 1002 VAL A CA 1
ATOM 7793 C C . VAL A 1 1002 ? -27.204 8.747 31.227 1.00 92.69 1002 VAL A C 1
ATOM 7795 O O . VAL A 1 1002 ? -27.184 9.923 30.850 1.00 92.69 1002 VAL A O 1
ATOM 7798 N N . PRO A 1 1003 ? -28.338 8.018 31.159 1.00 93.31 1003 PRO A N 1
ATOM 7799 C CA . PRO A 1 1003 ? -29.563 8.519 30.535 1.00 93.31 1003 PRO A CA 1
ATOM 7800 C C . PRO A 1 1003 ? -30.081 9.823 31.161 1.00 93.31 1003 PRO A C 1
ATOM 7802 O O . PRO A 1 1003 ? -30.502 10.708 30.423 1.00 93.31 1003 PRO A O 1
ATOM 7805 N N . ASP A 1 1004 ? -29.986 9.985 32.485 1.00 91.69 1004 ASP A N 1
ATOM 7806 C CA . ASP A 1 1004 ? -30.484 11.176 33.199 1.00 91.69 1004 ASP A CA 1
ATOM 7807 C C . ASP A 1 1004 ? -29.813 12.478 32.726 1.00 91.69 1004 ASP A C 1
ATOM 7809 O O . ASP A 1 1004 ? -30.434 13.539 32.702 1.00 91.69 1004 ASP A O 1
ATOM 7813 N N . ALA A 1 1005 ? -28.539 12.402 32.325 1.00 92.56 1005 ALA A N 1
ATOM 7814 C CA . ALA A 1 1005 ? -27.764 13.558 31.884 1.00 92.56 1005 ALA A CA 1
ATOM 7815 C C . ALA A 1 1005 ? -28.059 13.921 30.421 1.00 92.56 1005 ALA A C 1
ATOM 7817 O O . ALA A 1 1005 ? -28.346 15.081 30.102 1.00 92.56 1005 ALA A O 1
ATOM 7818 N N . ILE A 1 1006 ? -28.013 12.927 29.528 1.00 94.06 1006 ILE A N 1
ATOM 7819 C CA . ILE A 1 1006 ? -28.211 13.128 28.085 1.00 94.06 1006 ILE A CA 1
ATOM 7820 C C . ILE A 1 1006 ? -29.677 13.397 27.720 1.00 94.06 1006 ILE A C 1
ATOM 7822 O O . ILE A 1 1006 ? -29.938 14.179 26.809 1.00 94.06 1006 ILE A O 1
ATOM 7826 N N . PHE A 1 1007 ? -30.630 12.841 28.474 1.00 94.94 1007 PHE A N 1
ATOM 7827 C CA . PHE A 1 1007 ? -32.067 13.117 28.350 1.00 94.94 1007 PHE A CA 1
ATOM 7828 C C . PHE A 1 1007 ? -32.570 14.123 29.396 1.00 94.94 1007 PHE A C 1
ATOM 7830 O O . PHE A 1 1007 ? -33.746 14.124 29.751 1.00 94.94 1007 PHE A O 1
ATOM 7837 N N . SER A 1 1008 ? -31.701 15.011 29.880 1.00 93.38 1008 SER A N 1
ATOM 7838 C CA . SER A 1 1008 ? -32.127 16.180 30.655 1.00 93.38 1008 SER A CA 1
ATOM 7839 C C . SER A 1 1008 ? -32.801 17.225 29.753 1.00 93.38 1008 SER A C 1
ATOM 7841 O O . SER A 1 1008 ? -32.559 17.269 28.544 1.00 93.38 1008 SER A O 1
ATOM 7843 N N . HIS A 1 1009 ? -33.605 18.121 30.339 1.00 90.06 1009 HIS A N 1
ATOM 7844 C CA . HIS A 1 1009 ? -34.291 19.204 29.611 1.00 90.06 1009 HIS A CA 1
ATOM 7845 C C . HIS A 1 1009 ? -33.324 20.154 28.867 1.00 90.06 1009 HIS A C 1
ATOM 7847 O O . HIS A 1 1009 ? -33.731 20.860 27.948 1.00 90.06 1009 HIS A O 1
ATOM 7853 N N . ARG A 1 1010 ? -32.037 20.175 29.242 1.00 88.38 1010 ARG A N 1
ATOM 7854 C CA . ARG A 1 1010 ? -30.990 20.960 28.568 1.00 88.38 1010 ARG A CA 1
ATOM 7855 C C . ARG A 1 1010 ? -30.546 20.352 27.229 1.00 88.38 1010 ARG A C 1
ATOM 7857 O O . ARG A 1 1010 ? -30.101 21.091 26.361 1.00 88.38 1010 ARG A O 1
ATOM 7864 N N . HIS A 1 1011 ? -30.672 19.034 27.061 1.00 91.69 1011 HIS A N 1
ATOM 7865 C CA . HIS A 1 1011 ? -30.160 18.291 25.905 1.00 91.69 1011 HIS A CA 1
ATOM 7866 C C . HIS A 1 1011 ? -31.302 17.572 25.161 1.00 91.69 1011 HIS A C 1
ATOM 7868 O O . HIS A 1 1011 ? -32.242 18.213 24.693 1.00 91.69 1011 HIS A O 1
ATOM 7874 N N . LEU A 1 1012 ? -31.258 16.236 25.053 1.00 92.50 1012 LEU A N 1
ATOM 7875 C CA . LEU A 1 1012 ? -32.242 15.447 24.301 1.00 92.50 1012 LEU A CA 1
ATOM 7876 C C . LEU A 1 1012 ? -33.592 15.299 25.012 1.00 92.50 1012 LEU A C 1
ATOM 7878 O O . LEU A 1 1012 ? -34.553 14.862 24.389 1.00 92.50 1012 LEU A O 1
ATOM 7882 N N . GLY A 1 1013 ? -33.673 15.635 26.303 1.00 88.56 1013 GLY A N 1
ATOM 7883 C CA . GLY A 1 1013 ? -34.913 15.572 27.080 1.00 88.56 1013 GLY A CA 1
ATOM 7884 C C . GLY A 1 1013 ? -35.824 16.781 26.906 1.00 88.56 1013 GLY A C 1
ATOM 7885 O O . GLY A 1 1013 ? -36.926 16.789 27.451 1.00 88.56 1013 GLY A O 1
ATOM 7886 N N . ASN A 1 1014 ? -35.386 17.817 26.183 1.00 90.00 1014 ASN A N 1
ATOM 7887 C CA . ASN A 1 1014 ? -36.261 18.927 25.830 1.00 90.00 1014 ASN A CA 1
ATOM 7888 C C . ASN A 1 1014 ? -37.433 18.385 24.981 1.00 90.00 1014 ASN A C 1
ATOM 7890 O O . ASN A 1 1014 ? -37.173 17.774 23.941 1.00 90.00 1014 ASN A O 1
ATOM 7894 N N . PRO A 1 1015 ? -38.706 18.634 25.353 1.00 86.88 1015 PRO A N 1
ATOM 7895 C CA . PRO A 1 1015 ? -39.870 18.145 24.605 1.00 86.88 1015 PRO A CA 1
ATOM 7896 C C . PRO A 1 1015 ? -39.871 18.542 23.122 1.00 86.88 1015 PRO A C 1
ATOM 7898 O O . PRO A 1 1015 ? -40.499 17.879 22.301 1.00 86.88 1015 PRO A O 1
ATOM 7901 N N . THR A 1 1016 ? -39.158 19.617 22.772 1.00 92.19 1016 THR A N 1
ATOM 7902 C CA . THR A 1 1016 ? -39.041 20.127 21.401 1.00 92.19 1016 THR A CA 1
ATOM 7903 C C . THR A 1 1016 ? -37.822 19.602 20.635 1.00 92.19 1016 THR A C 1
ATOM 7905 O O . THR A 1 1016 ? -37.748 19.817 19.428 1.00 92.19 1016 THR A O 1
ATOM 7908 N N . ALA A 1 1017 ? -36.882 18.885 21.268 1.00 90.19 1017 ALA A N 1
ATOM 7909 C CA . ALA A 1 1017 ? -35.608 18.493 20.648 1.00 90.19 1017 ALA A CA 1
ATOM 7910 C C . ALA A 1 1017 ? -35.799 17.705 19.342 1.00 90.19 1017 ALA A C 1
ATOM 7912 O O . ALA A 1 1017 ? -35.255 18.076 18.303 1.00 90.19 1017 ALA A O 1
ATOM 7913 N N . ALA A 1 1018 ? -36.630 16.659 19.371 1.00 91.00 1018 ALA A N 1
ATOM 7914 C CA . ALA A 1 1018 ? -36.920 15.854 18.187 1.00 91.00 1018 ALA A CA 1
ATOM 7915 C C . ALA A 1 1018 ? -37.652 16.663 17.099 1.00 91.00 1018 ALA A C 1
ATOM 7917 O O . ALA A 1 1018 ? -37.331 16.540 15.918 1.00 91.00 1018 ALA A O 1
ATOM 7918 N N . SER A 1 1019 ? -38.610 17.523 17.470 1.00 93.56 1019 SER A N 1
ATOM 7919 C CA . SER A 1 1019 ? -39.319 18.367 16.496 1.00 93.56 1019 SER A CA 1
ATOM 7920 C C . SER A 1 1019 ? -38.410 19.415 15.853 1.00 93.56 1019 SER A C 1
ATOM 7922 O O . SER A 1 1019 ? -38.535 19.665 14.657 1.00 93.56 1019 SER A O 1
ATOM 7924 N N . THR A 1 1020 ? -37.473 19.985 16.615 1.00 93.88 1020 THR A N 1
ATOM 7925 C CA . THR A 1 1020 ? -36.489 20.954 16.121 1.00 93.88 1020 THR A CA 1
ATOM 7926 C C . THR A 1 1020 ? -35.513 20.280 15.166 1.00 93.88 1020 THR A C 1
ATOM 7928 O O . THR A 1 1020 ? -35.378 20.740 14.037 1.00 93.88 1020 THR A O 1
ATOM 7931 N N . ALA A 1 1021 ? -34.931 19.137 15.548 1.00 93.69 1021 ALA A N 1
ATOM 7932 C CA . ALA A 1 1021 ? -34.033 18.382 14.672 1.00 93.69 1021 ALA A CA 1
ATOM 7933 C C . ALA A 1 1021 ? -34.719 17.985 13.355 1.00 93.69 1021 ALA A C 1
ATOM 7935 O O . ALA A 1 1021 ? -34.167 18.133 12.264 1.00 93.69 1021 ALA A O 1
ATOM 7936 N N . LYS A 1 1022 ? -35.991 17.568 13.433 1.00 94.25 1022 LYS A N 1
ATOM 7937 C CA . LYS A 1 1022 ? -36.803 17.278 12.249 1.00 94.25 1022 LYS A CA 1
ATOM 7938 C C . LYS A 1 1022 ? -37.081 18.519 11.391 1.00 94.25 1022 LYS A C 1
ATOM 7940 O O . LYS A 1 1022 ? -37.075 18.423 10.167 1.00 94.25 1022 LYS A O 1
ATOM 7945 N N . ALA A 1 1023 ? -37.332 19.681 11.987 1.00 94.19 1023 ALA A N 1
ATOM 7946 C CA . ALA A 1 1023 ? -37.512 20.918 11.228 1.00 94.19 1023 ALA A CA 1
ATOM 7947 C C . ALA A 1 1023 ? -36.211 21.348 10.523 1.00 94.19 1023 ALA A C 1
ATOM 7949 O O . ALA A 1 1023 ? -36.251 21.758 9.361 1.00 94.19 1023 ALA A O 1
ATOM 7950 N N . GLU A 1 1024 ? -35.067 21.196 11.193 1.00 93.00 1024 GLU A N 1
ATOM 7951 C CA . GLU A 1 1024 ? -33.750 21.569 10.677 1.00 93.00 1024 GLU A CA 1
ATOM 7952 C C . GLU A 1 1024 ? -33.267 20.631 9.563 1.00 93.00 1024 GLU A C 1
ATOM 7954 O O . GLU A 1 1024 ? -32.854 21.116 8.508 1.00 93.00 1024 GLU A O 1
ATOM 7959 N N . LEU A 1 1025 ? -33.407 19.303 9.699 1.00 93.75 1025 LEU A N 1
ATOM 7960 C CA . LEU A 1 1025 ? -33.027 18.368 8.623 1.00 93.75 1025 LEU A CA 1
ATOM 7961 C C . LEU A 1 1025 ? -33.824 18.598 7.331 1.00 93.75 1025 LEU A C 1
ATOM 7963 O O . LEU A 1 1025 ? -33.321 18.330 6.241 1.00 93.75 1025 LEU A O 1
ATOM 7967 N N . LEU A 1 1026 ? -35.059 19.108 7.436 1.00 91.12 1026 LEU A N 1
ATOM 7968 C CA . LEU A 1 1026 ? -35.920 19.416 6.288 1.00 91.12 1026 LEU A CA 1
ATOM 7969 C C . LEU A 1 1026 ? -35.578 20.750 5.605 1.00 91.12 1026 LEU A C 1
ATOM 7971 O O . LEU A 1 1026 ? -36.009 20.959 4.471 1.00 91.12 1026 LEU A O 1
ATOM 7975 N N . ARG A 1 1027 ? -34.845 21.645 6.280 1.00 89.62 1027 ARG A N 1
ATOM 7976 C CA . ARG A 1 1027 ? -34.399 22.956 5.762 1.00 89.62 1027 ARG A CA 1
ATOM 7977 C C . ARG A 1 1027 ? -32.901 22.996 5.449 1.00 89.62 1027 ARG A C 1
ATOM 7979 O O . ARG A 1 1027 ? -32.433 23.946 4.820 1.00 89.62 1027 ARG A O 1
ATOM 7986 N N . ALA A 1 1028 ? -32.149 21.984 5.881 1.00 88.25 1028 ALA A N 1
ATOM 7987 C CA . ALA A 1 1028 ? -30.709 21.898 5.716 1.00 88.25 1028 ALA A CA 1
ATOM 7988 C C . ALA A 1 1028 ? -30.305 21.975 4.236 1.00 88.25 1028 ALA A C 1
ATOM 7990 O O . ALA A 1 1028 ? -30.671 21.133 3.419 1.00 88.25 1028 ALA A O 1
ATOM 7991 N N . ARG A 1 1029 ? -29.498 22.985 3.898 1.00 81.56 1029 ARG A N 1
ATOM 7992 C CA . ARG A 1 1029 ? -28.930 23.168 2.549 1.00 81.56 1029 ARG A CA 1
ATOM 7993 C C . ARG A 1 1029 ? -27.650 22.363 2.318 1.00 81.56 1029 ARG A C 1
ATOM 7995 O O . ARG A 1 1029 ? -27.150 22.301 1.202 1.00 81.56 1029 ARG A O 1
ATOM 8002 N N . THR A 1 1030 ? -27.093 21.775 3.376 1.00 82.38 1030 THR A N 1
ATOM 8003 C CA . THR A 1 1030 ? -25.862 20.984 3.310 1.00 82.38 1030 THR A CA 1
ATOM 8004 C C . THR A 1 1030 ? -26.111 19.584 3.840 1.00 82.38 1030 THR A C 1
ATOM 8006 O O . THR A 1 1030 ? -26.795 19.389 4.846 1.00 82.38 1030 THR A O 1
ATOM 8009 N N . PHE A 1 1031 ? -25.474 18.603 3.203 1.00 83.00 1031 PHE A N 1
ATOM 8010 C CA . PHE A 1 1031 ? -25.587 17.211 3.619 1.00 83.00 1031 PHE A CA 1
ATOM 8011 C C . PHE A 1 1031 ? -25.140 16.987 5.067 1.00 83.00 1031 PHE A C 1
ATOM 8013 O O . PHE A 1 1031 ? -25.824 16.295 5.810 1.00 83.00 1031 PHE A O 1
ATOM 8020 N N . ARG A 1 1032 ? -24.032 17.609 5.493 1.00 83.88 1032 ARG A N 1
ATOM 8021 C CA . ARG A 1 1032 ? -23.490 17.451 6.853 1.00 83.88 1032 ARG A CA 1
ATOM 8022 C C . ARG A 1 1032 ? -24.493 17.845 7.939 1.00 83.88 1032 ARG A C 1
ATOM 8024 O O . ARG A 1 1032 ? -24.681 17.092 8.887 1.00 83.88 1032 ARG A O 1
ATOM 8031 N N . LYS A 1 1033 ? -25.194 18.968 7.743 1.00 87.94 1033 LYS A N 1
ATOM 8032 C CA . LYS A 1 1033 ? -26.222 19.443 8.670 1.00 87.94 1033 LYS A CA 1
ATOM 8033 C C . LYS A 1 1033 ? -27.406 18.484 8.673 1.00 87.94 1033 LYS A C 1
ATOM 8035 O O . LYS A 1 1033 ? -27.835 18.067 9.735 1.00 87.94 1033 LYS A O 1
ATOM 8040 N N . SER A 1 1034 ? -27.877 18.066 7.496 1.00 90.38 1034 SER A N 1
ATOM 8041 C CA . SER A 1 1034 ? -28.991 17.116 7.409 1.00 90.38 1034 SER A CA 1
ATOM 8042 C C . SER A 1 1034 ? -28.692 15.779 8.100 1.00 90.38 1034 SER A C 1
ATOM 8044 O O . SER A 1 1034 ? -29.523 15.294 8.858 1.00 90.38 1034 SER A O 1
ATOM 8046 N N . GLU A 1 1035 ? -27.495 15.214 7.906 1.00 90.25 1035 GLU A N 1
ATOM 8047 C CA . GLU A 1 1035 ? -27.084 13.951 8.525 1.00 90.25 1035 GLU A CA 1
ATOM 8048 C C . GLU A 1 1035 ? -26.964 14.091 10.040 1.00 90.25 1035 GLU A C 1
ATOM 8050 O O . GLU A 1 1035 ? -27.425 13.222 10.777 1.00 90.25 1035 GLU A O 1
ATOM 8055 N N . GLY A 1 1036 ? -26.373 15.192 10.512 1.00 91.94 1036 GLY A N 1
ATOM 8056 C CA . GLY A 1 1036 ? -26.255 15.462 11.939 1.00 91.94 1036 GLY A CA 1
ATOM 8057 C C . GLY A 1 1036 ? -27.605 15.549 12.630 1.00 91.94 1036 GLY A C 1
ATOM 8058 O O . GLY A 1 1036 ? -27.819 14.892 13.645 1.00 91.94 1036 GLY A O 1
ATOM 8059 N N . GLU A 1 1037 ? -28.543 16.278 12.031 1.00 95.19 1037 GLU A N 1
ATOM 8060 C CA . GLU A 1 1037 ? -29.907 16.409 12.543 1.00 95.19 1037 GLU A CA 1
ATOM 8061 C C . GLU A 1 1037 ? -30.702 15.094 12.471 1.00 95.19 1037 GLU A C 1
ATOM 8063 O O . GLU A 1 1037 ? -31.492 14.800 13.367 1.00 95.19 1037 GLU A O 1
ATOM 8068 N N . VAL A 1 1038 ? -30.462 14.245 11.464 1.00 95.94 1038 VAL A N 1
ATOM 8069 C CA . VAL A 1 1038 ? -31.032 12.886 11.415 1.00 95.94 1038 VAL A CA 1
ATOM 8070 C C . VAL A 1 1038 ? -30.536 12.045 12.593 1.00 95.94 1038 VAL A C 1
ATOM 8072 O O . VAL A 1 1038 ? -31.338 11.404 13.273 1.00 95.94 1038 VAL A O 1
ATOM 8075 N N . LEU A 1 1039 ? -29.230 12.057 12.875 1.00 95.06 1039 LEU A N 1
ATOM 8076 C CA . LEU A 1 1039 ? -28.667 11.330 14.017 1.00 95.06 1039 LEU A CA 1
ATOM 8077 C C . LEU A 1 1039 ? -29.190 11.884 15.349 1.00 95.06 1039 LEU A C 1
ATOM 8079 O O . LEU A 1 1039 ? -29.519 11.106 16.247 1.00 95.06 1039 LEU A O 1
ATOM 8083 N N . TRP A 1 1040 ? -29.323 13.207 15.457 1.00 94.44 1040 TRP A N 1
ATOM 8084 C CA . TRP A 1 1040 ? -29.897 13.878 16.623 1.00 94.44 1040 TRP A CA 1
ATOM 8085 C C . TRP A 1 1040 ? -31.349 13.445 16.856 1.00 94.44 1040 TRP A C 1
ATOM 8087 O O . TRP A 1 1040 ? -31.707 13.037 17.964 1.00 94.44 1040 TRP A O 1
ATOM 8097 N N . TYR A 1 1041 ? -32.168 13.441 15.800 1.00 95.81 1041 TYR A N 1
ATOM 8098 C CA . TYR A 1 1041 ? -33.549 12.965 15.845 1.00 95.81 1041 TYR A CA 1
ATOM 8099 C C . TYR A 1 1041 ? -33.635 11.513 16.329 1.00 95.81 1041 TYR A C 1
ATOM 8101 O O . TYR A 1 1041 ? -34.416 11.203 17.232 1.00 95.81 1041 TYR A O 1
ATOM 8109 N N . VAL A 1 1042 ? -32.810 10.620 15.772 1.00 93.94 1042 VAL A N 1
ATOM 8110 C CA . VAL A 1 1042 ? -32.788 9.198 16.150 1.00 93.94 1042 VAL A CA 1
ATOM 8111 C C . VAL A 1 1042 ? -32.409 9.022 17.625 1.00 93.94 1042 VAL A C 1
ATOM 8113 O O . VAL A 1 1042 ? -33.041 8.229 18.326 1.00 93.94 1042 VAL A O 1
ATOM 8116 N N . LEU A 1 1043 ? -31.426 9.774 18.135 1.00 94.81 1043 LEU A N 1
ATOM 8117 C CA . LEU A 1 1043 ? -31.060 9.733 19.556 1.00 94.81 1043 LEU A CA 1
ATOM 8118 C C . LEU A 1 1043 ? -32.211 10.210 20.456 1.00 94.81 1043 LEU A C 1
ATOM 8120 O O . LEU A 1 1043 ? -32.538 9.538 21.435 1.00 94.81 1043 LEU A O 1
ATOM 8124 N N . ALA A 1 1044 ? -32.849 11.332 20.107 1.00 93.25 1044 ALA A N 1
ATOM 8125 C CA . ALA A 1 1044 ? -33.926 11.942 20.889 1.00 93.25 1044 ALA A CA 1
ATOM 8126 C C . ALA A 1 1044 ? -35.221 11.109 20.922 1.00 93.25 1044 ALA A C 1
ATOM 8128 O O . ALA A 1 1044 ? -36.026 11.266 21.836 1.00 93.25 1044 ALA A O 1
ATOM 8129 N N . THR A 1 1045 ? -35.433 10.222 19.946 1.00 92.50 1045 THR A N 1
ATOM 8130 C CA . THR A 1 1045 ? -36.669 9.433 19.820 1.00 92.50 1045 THR A CA 1
ATOM 8131 C C . THR A 1 1045 ? -36.492 7.967 20.209 1.00 92.50 1045 THR A C 1
ATOM 8133 O O . THR A 1 1045 ? -37.287 7.433 20.982 1.00 92.50 1045 THR A O 1
ATOM 8136 N N . HIS A 1 1046 ? -35.442 7.305 19.719 1.00 91.81 1046 HIS A N 1
ATOM 8137 C CA . HIS A 1 1046 ? -35.326 5.843 19.764 1.00 91.81 1046 HIS A CA 1
ATOM 8138 C C . HIS A 1 1046 ? -34.311 5.309 20.777 1.00 91.81 1046 HIS A C 1
ATOM 8140 O O . HIS A 1 1046 ? -34.325 4.112 21.078 1.00 91.81 1046 HIS A O 1
ATOM 8146 N N . PHE A 1 1047 ? -33.457 6.178 21.326 1.00 91.88 1047 PHE A N 1
ATOM 8147 C CA . PHE A 1 1047 ? -32.476 5.820 22.357 1.00 91.88 1047 PHE A CA 1
ATOM 8148 C C . PHE A 1 1047 ? -32.870 6.278 23.770 1.00 91.88 1047 PHE A C 1
ATOM 8150 O O . PHE A 1 1047 ? -32.092 6.073 24.706 1.00 91.88 1047 PHE A O 1
ATOM 8157 N N . THR A 1 1048 ? -34.069 6.849 23.938 1.00 92.88 1048 THR A N 1
ATOM 8158 C CA . THR A 1 1048 ? -34.618 7.237 25.248 1.00 92.88 1048 THR A CA 1
ATOM 8159 C C . THR A 1 1048 ? -34.830 6.013 26.152 1.00 92.88 1048 THR A C 1
ATOM 8161 O O . THR A 1 1048 ? -35.066 4.910 25.644 1.00 92.88 1048 THR A O 1
ATOM 8164 N N . PRO A 1 1049 ? -34.800 6.168 27.491 1.00 90.12 1049 PRO A N 1
ATOM 8165 C CA . PRO A 1 1049 ? -35.075 5.068 28.416 1.00 90.12 1049 PRO A CA 1
ATOM 8166 C C . PRO A 1 1049 ? -36.436 4.415 28.164 1.00 90.12 1049 PRO A C 1
ATOM 8168 O O . PRO A 1 1049 ? -36.522 3.193 28.104 1.00 90.12 1049 PRO A O 1
ATOM 8171 N N . ALA A 1 1050 ? -37.471 5.225 27.914 1.00 89.81 1050 ALA A N 1
ATOM 8172 C CA . ALA A 1 1050 ? -38.812 4.743 27.599 1.00 89.81 1050 ALA A CA 1
ATOM 8173 C C . ALA A 1 1050 ? -38.849 3.921 26.298 1.00 89.81 1050 ALA A C 1
ATOM 8175 O O . ALA A 1 1050 ? -39.453 2.853 26.268 1.00 89.81 1050 ALA A O 1
ATOM 8176 N N . ALA A 1 1051 ? -38.167 4.368 25.235 1.00 89.94 1051 ALA A N 1
ATOM 8177 C CA . ALA A 1 1051 ? -38.113 3.631 23.970 1.00 89.94 1051 ALA A CA 1
ATOM 8178 C C . ALA A 1 1051 ? -37.311 2.323 24.085 1.00 89.94 1051 ALA A C 1
ATOM 8180 O O . ALA A 1 1051 ? -37.671 1.322 23.470 1.00 89.94 1051 ALA A O 1
ATOM 8181 N N . LYS A 1 1052 ? -36.239 2.302 24.888 1.00 89.31 1052 LYS A N 1
ATOM 8182 C CA . LYS A 1 1052 ? -35.465 1.079 25.160 1.00 89.31 1052 LYS A CA 1
ATOM 8183 C C . LYS A 1 1052 ? -36.234 0.085 26.020 1.00 89.31 1052 LYS A C 1
ATOM 8185 O O . LYS A 1 1052 ? -36.195 -1.106 25.733 1.00 89.31 1052 LYS A O 1
ATOM 8190 N N . GLN A 1 1053 ? -36.940 0.567 27.040 1.00 91.62 1053 GLN A N 1
ATOM 8191 C CA . GLN A 1 1053 ? -37.810 -0.264 27.863 1.00 91.62 1053 GLN A CA 1
ATOM 8192 C C . GLN A 1 1053 ? -38.932 -0.867 27.011 1.00 91.62 1053 GLN A C 1
ATOM 8194 O O . GLN A 1 1053 ? -39.106 -2.080 27.030 1.00 91.62 1053 GLN A O 1
ATOM 8199 N N . ALA A 1 1054 ? -39.594 -0.065 26.172 1.00 90.44 1054 ALA A N 1
ATOM 8200 C CA . ALA A 1 1054 ? -40.598 -0.557 25.229 1.00 90.44 1054 ALA A CA 1
ATOM 8201 C C . ALA A 1 1054 ? -40.026 -1.611 24.261 1.00 90.44 1054 ALA A C 1
ATOM 8203 O O . ALA A 1 1054 ? -40.649 -2.649 24.037 1.00 90.44 1054 ALA A O 1
ATOM 8204 N N . ALA A 1 1055 ? -38.812 -1.388 23.740 1.00 87.94 1055 ALA A N 1
ATOM 8205 C CA . ALA A 1 1055 ? -38.116 -2.351 22.888 1.00 87.94 1055 ALA A CA 1
ATOM 8206 C C . ALA A 1 1055 ? -37.766 -3.662 23.610 1.00 87.94 1055 ALA A C 1
ATOM 8208 O O . ALA A 1 1055 ? -37.753 -4.709 22.970 1.00 87.94 1055 ALA A O 1
ATOM 8209 N N . ALA A 1 1056 ? -37.468 -3.619 24.912 1.00 88.00 1056 ALA A N 1
ATOM 8210 C CA . ALA A 1 1056 ? -37.155 -4.799 25.714 1.00 88.00 1056 ALA A CA 1
ATOM 8211 C C . ALA A 1 1056 ? -38.416 -5.563 26.159 1.00 88.00 1056 ALA A C 1
ATOM 8213 O O . ALA A 1 1056 ? -38.420 -6.792 26.143 1.00 88.00 1056 ALA A O 1
ATOM 8214 N N . GLU A 1 1057 ? -39.483 -4.849 26.532 1.00 93.31 1057 GLU A N 1
ATOM 8215 C CA . GLU A 1 1057 ? -40.757 -5.421 26.986 1.00 93.31 1057 GLU A CA 1
ATOM 8216 C C . GLU A 1 1057 ? -41.547 -6.055 25.838 1.00 93.31 1057 GLU A C 1
ATOM 8218 O O . GLU A 1 1057 ? -42.036 -7.179 25.960 1.00 93.31 1057 GLU A O 1
ATOM 8223 N N . ASN A 1 1058 ? -41.670 -5.347 24.711 1.00 92.25 1058 ASN A N 1
ATOM 8224 C CA . ASN A 1 1058 ? -42.369 -5.841 23.532 1.00 92.25 1058 ASN A CA 1
ATOM 8225 C C . ASN A 1 1058 ? -41.642 -5.425 22.240 1.00 92.25 1058 ASN A C 1
ATOM 8227 O O . ASN A 1 1058 ? -42.076 -4.496 21.547 1.00 92.25 1058 ASN A O 1
ATOM 8231 N N . PRO A 1 1059 ? -40.561 -6.145 21.871 1.00 88.38 1059 PRO A N 1
ATOM 8232 C CA . PRO A 1 1059 ? -39.766 -5.840 20.683 1.00 88.38 1059 PRO A CA 1
ATOM 8233 C C . PRO A 1 1059 ? -40.594 -5.773 19.396 1.00 88.38 1059 PRO A C 1
ATOM 8235 O O . PRO A 1 1059 ? -40.309 -4.961 18.523 1.00 88.38 1059 PRO A O 1
ATOM 8238 N N . SER A 1 1060 ? -41.627 -6.614 19.264 1.00 88.25 1060 SER A N 1
ATOM 8239 C CA . SER A 1 1060 ? -42.490 -6.635 18.077 1.00 88.25 1060 SER A CA 1
ATOM 8240 C C . SER A 1 1060 ? -43.350 -5.375 17.979 1.00 88.25 1060 SER A C 1
ATOM 8242 O O . SER A 1 1060 ? -43.402 -4.766 16.915 1.00 88.25 1060 SER A O 1
ATOM 8244 N N . HIS A 1 1061 ? -43.983 -4.957 19.080 1.00 90.56 1061 HIS A N 1
ATOM 8245 C CA . HIS A 1 1061 ? -44.813 -3.750 19.100 1.00 90.56 1061 HIS A CA 1
ATOM 8246 C C . HIS A 1 1061 ? -43.986 -2.477 18.891 1.00 90.56 1061 HIS A C 1
ATOM 8248 O O . HIS A 1 1061 ? -44.391 -1.586 18.146 1.00 90.56 1061 HIS A O 1
ATOM 8254 N N . GLU A 1 1062 ? -42.806 -2.398 19.511 1.00 92.06 1062 GLU A N 1
ATOM 8255 C CA . GLU A 1 1062 ? -41.903 -1.265 19.310 1.00 92.06 1062 GLU A CA 1
ATOM 8256 C C . GLU A 1 1062 ? -41.336 -1.248 17.881 1.00 92.06 1062 GLU A C 1
ATOM 8258 O O . GLU A 1 1062 ? -41.256 -0.184 17.272 1.00 92.06 1062 GLU A O 1
ATOM 8263 N N . CYS A 1 1063 ? -41.009 -2.408 17.298 1.00 91.62 1063 CYS A N 1
ATOM 8264 C CA . CYS A 1 1063 ? -40.617 -2.503 15.890 1.00 91.62 1063 CYS A CA 1
ATOM 8265 C C . CYS A 1 1063 ? -41.747 -2.021 14.963 1.00 91.62 1063 CYS A C 1
ATOM 8267 O O . CYS A 1 1063 ? -41.508 -1.173 14.109 1.00 91.62 1063 CYS A O 1
ATOM 8269 N N . GLU A 1 1064 ? -42.987 -2.474 15.172 1.00 92.12 1064 GLU A N 1
ATOM 8270 C CA . GLU A 1 1064 ? -44.164 -2.034 14.409 1.00 92.12 1064 GLU A CA 1
ATOM 8271 C C . GLU A 1 1064 ? -44.412 -0.523 14.533 1.00 92.12 1064 GLU A C 1
ATOM 8273 O O . GLU A 1 1064 ? -44.702 0.149 13.544 1.00 92.12 1064 GLU A O 1
ATOM 8278 N N . LYS A 1 1065 ? -44.272 0.044 15.737 1.00 92.25 1065 LYS A N 1
ATOM 8279 C CA . LYS A 1 1065 ? -44.347 1.494 15.953 1.00 92.25 1065 LYS A CA 1
ATOM 8280 C C . LYS A 1 1065 ? -43.277 2.235 15.144 1.00 92.25 1065 LYS A C 1
ATOM 8282 O O . LYS A 1 1065 ? -43.619 3.167 14.425 1.00 92.25 1065 LYS A O 1
ATOM 8287 N N . ARG A 1 1066 ? -42.016 1.796 15.205 1.00 92.56 1066 ARG A N 1
ATOM 8288 C CA . ARG A 1 1066 ? -40.920 2.426 14.449 1.00 92.56 1066 ARG A CA 1
ATOM 8289 C C . ARG A 1 1066 ? -41.107 2.288 12.942 1.00 92.56 1066 ARG A C 1
ATOM 8291 O O . ARG A 1 1066 ? -40.826 3.236 12.222 1.00 92.56 1066 ARG A O 1
ATOM 8298 N N . VAL A 1 1067 ? -41.621 1.154 12.459 1.00 92.62 1067 VAL A N 1
ATOM 8299 C CA . VAL A 1 1067 ? -41.984 0.980 11.042 1.00 92.62 1067 VAL A CA 1
ATOM 8300 C C . VAL A 1 1067 ? -43.056 1.990 10.625 1.00 92.62 1067 VAL A C 1
ATOM 8302 O O . VAL A 1 1067 ? -42.869 2.661 9.612 1.00 92.62 1067 VAL A O 1
ATOM 8305 N N . ARG A 1 1068 ? -44.107 2.185 11.434 1.00 93.75 1068 ARG A N 1
ATOM 8306 C CA . ARG A 1 1068 ? -45.129 3.221 11.185 1.00 93.75 1068 ARG A CA 1
ATOM 8307 C C . ARG A 1 1068 ? -44.542 4.635 11.153 1.00 93.75 1068 ARG A C 1
ATOM 8309 O O . ARG A 1 1068 ? -44.972 5.448 10.335 1.00 93.75 1068 ARG A O 1
ATOM 8316 N N . ASP A 1 1069 ? -43.547 4.923 11.994 1.00 92.44 1069 ASP A N 1
ATOM 8317 C CA . ASP A 1 1069 ? -42.823 6.199 11.948 1.00 92.44 1069 ASP A CA 1
ATOM 8318 C C . ASP A 1 1069 ? -42.092 6.362 10.601 1.00 92.44 1069 ASP A C 1
ATOM 8320 O O . ASP A 1 1069 ? -42.209 7.408 9.961 1.00 92.44 1069 ASP A O 1
ATOM 8324 N N . VAL A 1 1070 ? -41.414 5.313 10.104 1.00 93.25 1070 VAL A N 1
ATOM 8325 C CA . VAL A 1 1070 ? -40.770 5.348 8.775 1.00 93.25 1070 VAL A CA 1
ATOM 8326 C C . VAL A 1 1070 ? -41.800 5.566 7.664 1.00 93.25 1070 VAL A C 1
ATOM 8328 O O . VAL A 1 1070 ? -41.588 6.391 6.777 1.00 93.25 1070 VAL A O 1
ATOM 8331 N N . GLU A 1 1071 ? -42.927 4.857 7.705 1.00 94.94 1071 GLU A N 1
ATOM 8332 C CA . GLU A 1 1071 ? -44.000 4.975 6.712 1.00 94.94 1071 GLU A CA 1
ATOM 8333 C C . GLU A 1 1071 ? -44.604 6.384 6.670 1.00 94.94 1071 GLU A C 1
ATOM 8335 O O . GLU A 1 1071 ? -44.904 6.894 5.586 1.00 94.94 1071 GLU A O 1
ATOM 8340 N N . CYS A 1 1072 ? -44.728 7.044 7.825 1.00 95.19 1072 CYS A N 1
ATOM 8341 C CA . CYS A 1 1072 ? -45.167 8.434 7.923 1.00 95.19 1072 CYS A CA 1
ATOM 8342 C C . CYS A 1 1072 ? -44.213 9.382 7.174 1.00 95.19 1072 CYS A C 1
ATOM 8344 O O . CYS A 1 1072 ? -44.655 10.196 6.357 1.00 95.19 1072 CYS A O 1
ATOM 8346 N N . GLU A 1 1073 ? -42.899 9.232 7.370 1.00 95.00 1073 GLU A N 1
ATOM 8347 C CA . GLU A 1 1073 ? -41.903 10.037 6.650 1.00 95.00 1073 GLU A CA 1
ATOM 8348 C C . GLU A 1 1073 ? -41.864 9.710 5.152 1.00 95.00 1073 GLU A C 1
ATOM 8350 O O . GLU A 1 1073 ? -41.761 10.611 4.316 1.00 95.00 1073 GLU A O 1
ATOM 8355 N N . MET A 1 1074 ? -42.019 8.437 4.777 1.00 96.25 1074 MET A N 1
ATOM 8356 C CA . MET A 1 1074 ? -42.120 8.047 3.370 1.00 96.25 1074 MET A CA 1
ATOM 8357 C C . MET A 1 1074 ? -43.356 8.649 2.699 1.00 96.25 1074 MET A C 1
ATOM 8359 O O . MET A 1 1074 ? -43.279 9.065 1.542 1.00 96.25 1074 MET A O 1
ATOM 8363 N N . LYS A 1 1075 ? -44.492 8.732 3.403 1.00 95.81 1075 LYS A N 1
ATOM 8364 C CA . LYS A 1 1075 ? -45.701 9.394 2.901 1.00 95.81 1075 LYS A CA 1
ATOM 8365 C C . LYS A 1 1075 ? -45.446 10.880 2.644 1.00 95.81 1075 LYS A C 1
ATOM 8367 O O . LYS A 1 1075 ? -45.752 11.358 1.554 1.00 95.81 1075 LYS A O 1
ATOM 8372 N N . LEU A 1 1076 ? -44.803 11.578 3.582 1.00 94.44 1076 LEU A N 1
ATOM 8373 C CA . LEU A 1 1076 ? -44.415 12.981 3.411 1.00 94.44 1076 LEU A CA 1
ATOM 8374 C C . LEU A 1 1076 ? -43.455 13.176 2.221 1.00 94.44 1076 LEU A C 1
ATOM 8376 O O . LEU A 1 1076 ? -43.604 14.123 1.447 1.00 94.44 1076 LEU A O 1
ATOM 8380 N N . LEU A 1 1077 ? -42.487 12.272 2.032 1.00 94.88 1077 LEU A N 1
ATOM 8381 C CA . LEU A 1 1077 ? -41.595 12.293 0.869 1.00 94.88 1077 LEU A CA 1
ATOM 8382 C C . LEU A 1 1077 ? -42.376 12.114 -0.444 1.00 94.88 1077 LEU A C 1
ATOM 8384 O O . LEU A 1 1077 ? -42.158 12.872 -1.390 1.00 94.88 1077 LEU A O 1
ATOM 8388 N N . LYS A 1 1078 ? -43.316 11.163 -0.498 1.00 94.88 1078 LYS A N 1
ATOM 8389 C CA . LYS A 1 1078 ? -44.189 10.942 -1.664 1.00 94.88 1078 LYS A CA 1
ATOM 8390 C C . LYS A 1 1078 ? -45.048 12.173 -1.974 1.00 94.88 1078 LYS A C 1
ATOM 8392 O O . LYS A 1 1078 ? -45.136 12.564 -3.136 1.00 94.88 1078 LYS A O 1
ATOM 8397 N N . GLU A 1 1079 ? -45.617 12.825 -0.962 1.00 94.56 1079 GLU A N 1
ATOM 8398 C CA . GLU A 1 1079 ? -46.382 14.071 -1.121 1.00 94.56 1079 GLU A CA 1
ATOM 8399 C C . GLU A 1 1079 ? -45.511 15.192 -1.709 1.00 94.56 1079 GLU A C 1
ATOM 8401 O O . GLU A 1 1079 ? -45.894 15.815 -2.703 1.00 94.56 1079 GLU A O 1
ATOM 8406 N N . LYS A 1 1080 ? -44.294 15.394 -1.182 1.00 92.81 1080 LYS A N 1
ATOM 8407 C CA . LYS A 1 1080 ? -43.339 16.370 -1.735 1.00 92.81 1080 LYS A CA 1
ATOM 8408 C C . LYS A 1 1080 ? -42.967 16.068 -3.185 1.00 92.81 1080 LYS A C 1
ATOM 8410 O O . LYS A 1 1080 ? -42.922 16.989 -3.995 1.00 92.81 1080 LYS A O 1
ATOM 8415 N N . LEU A 1 1081 ? -42.732 14.801 -3.527 1.00 92.12 1081 LEU A N 1
ATOM 8416 C CA . LEU A 1 1081 ? -42.430 14.385 -4.900 1.00 92.12 1081 LEU A CA 1
ATOM 8417 C C . LEU A 1 1081 ? -43.622 14.586 -5.840 1.00 92.12 1081 LEU A C 1
ATOM 8419 O O . LEU A 1 1081 ? -43.429 15.028 -6.968 1.00 92.12 1081 LEU A O 1
ATOM 8423 N N . SER A 1 1082 ? -44.847 14.307 -5.385 1.00 91.19 1082 SER A N 1
ATOM 8424 C CA . SER A 1 1082 ? -46.060 14.551 -6.175 1.00 91.19 1082 SER A CA 1
ATOM 8425 C C . SER A 1 1082 ? -46.244 16.039 -6.478 1.00 91.19 1082 SER A C 1
ATOM 8427 O O . SER A 1 1082 ? -46.502 16.403 -7.622 1.00 91.19 1082 SER A O 1
ATOM 8429 N N . LYS A 1 1083 ? -45.994 16.906 -5.485 1.00 91.62 1083 LYS A N 1
ATOM 8430 C CA . LYS A 1 1083 ? -46.002 18.359 -5.657 1.00 91.62 1083 LYS A CA 1
ATOM 8431 C C . LYS A 1 1083 ? -44.890 18.813 -6.599 1.00 91.62 1083 LYS A C 1
ATOM 8433 O O . LYS A 1 1083 ? -45.168 19.585 -7.501 1.00 91.62 1083 LYS A O 1
ATOM 8438 N N . LEU A 1 1084 ? -43.668 18.298 -6.439 1.00 88.12 1084 LEU A N 1
ATOM 8439 C CA . LEU A 1 1084 ? -42.537 18.614 -7.317 1.00 88.12 1084 LEU A CA 1
ATOM 8440 C C . LEU A 1 1084 ? -42.824 18.251 -8.782 1.00 88.12 1084 LEU A C 1
ATOM 8442 O O . LEU A 1 1084 ? -42.542 19.046 -9.667 1.00 88.12 1084 LEU A O 1
ATOM 8446 N N . ARG A 1 1085 ? -43.419 17.079 -9.036 1.00 85.88 1085 ARG A N 1
ATOM 8447 C CA . ARG A 1 1085 ? -43.783 16.614 -10.387 1.00 85.88 1085 ARG A CA 1
ATOM 8448 C C . ARG A 1 1085 ? -44.961 17.372 -11.005 1.00 85.88 1085 ARG A C 1
ATOM 8450 O O . ARG A 1 1085 ? -45.091 17.370 -12.222 1.00 85.88 1085 ARG A O 1
ATOM 8457 N N . ALA A 1 1086 ? -45.821 17.983 -10.189 1.00 87.31 1086 ALA A N 1
ATOM 8458 C CA . ALA A 1 1086 ? -46.944 18.799 -10.653 1.00 87.31 1086 ALA A CA 1
ATOM 8459 C C . ALA A 1 1086 ? -46.537 20.241 -11.018 1.00 87.31 1086 ALA A C 1
ATOM 8461 O O . ALA A 1 1086 ? -47.344 20.976 -11.583 1.00 87.31 1086 ALA A O 1
ATOM 8462 N N . LEU A 1 1087 ? -45.315 20.660 -10.676 1.00 83.06 1087 LEU A N 1
ATOM 8463 C CA . LEU A 1 1087 ? -44.788 21.985 -10.996 1.00 83.06 1087 LEU A CA 1
ATOM 8464 C C . LEU A 1 1087 ? -44.097 21.972 -12.367 1.00 83.06 1087 LEU A C 1
ATOM 8466 O O . LEU A 1 1087 ? -43.431 21.003 -12.724 1.00 83.06 1087 LEU A O 1
ATOM 8470 N N . GLY A 1 1088 ? -44.213 23.074 -13.117 1.00 75.12 1088 GLY A N 1
ATOM 8471 C CA . GLY A 1 1088 ? -43.372 23.316 -14.296 1.00 75.12 1088 GLY A CA 1
ATOM 8472 C C . GLY A 1 1088 ? -41.895 23.491 -13.914 1.00 75.12 1088 GLY A C 1
ATOM 8473 O O . GLY A 1 1088 ? -41.585 23.681 -12.737 1.00 75.12 1088 GLY A O 1
ATOM 8474 N N . ALA A 1 1089 ? -40.980 23.469 -14.893 1.00 70.62 1089 ALA A N 1
ATOM 8475 C CA . ALA A 1 1089 ? -39.526 23.481 -14.662 1.00 70.62 1089 ALA A CA 1
ATOM 8476 C C . ALA A 1 1089 ? -39.067 24.586 -13.687 1.00 70.62 1089 ALA A C 1
ATOM 8478 O O . ALA A 1 1089 ? -38.366 24.307 -12.714 1.00 70.62 1089 ALA A O 1
ATOM 8479 N N . LYS A 1 1090 ? -39.556 25.819 -13.878 1.00 71.62 1090 LYS A N 1
ATOM 8480 C CA . LYS A 1 1090 ? -39.286 26.957 -12.984 1.00 71.62 1090 LYS A CA 1
ATOM 8481 C C . LYS A 1 1090 ? -39.780 26.721 -11.553 1.00 71.62 1090 LYS A C 1
ATOM 8483 O O . LYS A 1 1090 ? -39.012 26.845 -10.601 1.00 71.62 1090 LYS A O 1
ATOM 8488 N N . GLY A 1 1091 ? -41.039 26.305 -11.400 1.00 81.75 1091 GLY A N 1
ATOM 8489 C CA . GLY A 1 1091 ? -41.620 25.996 -10.092 1.00 81.75 1091 GLY A CA 1
ATOM 8490 C C . GLY A 1 1091 ? -40.917 24.828 -9.394 1.00 81.75 1091 GLY A C 1
ATOM 8491 O O . GLY A 1 1091 ? -40.774 24.836 -8.174 1.00 81.75 1091 GLY A O 1
ATOM 8492 N N . ALA A 1 1092 ? -40.423 23.843 -10.148 1.00 81.56 1092 ALA A N 1
ATOM 8493 C CA . ALA A 1 1092 ? -39.647 22.729 -9.613 1.00 81.56 1092 ALA A CA 1
ATOM 8494 C C . ALA A 1 1092 ? -38.291 23.188 -9.046 1.00 81.56 1092 ALA A C 1
ATOM 8496 O O . ALA A 1 1092 ? -37.906 22.750 -7.957 1.00 81.56 1092 ALA A O 1
ATOM 8497 N N . CYS A 1 1093 ? -37.602 24.106 -9.731 1.00 79.44 1093 CYS A N 1
ATOM 8498 C CA . CYS A 1 1093 ? -36.368 24.724 -9.242 1.00 79.44 1093 CYS A CA 1
ATOM 8499 C C . CYS A 1 1093 ? -36.606 25.523 -7.952 1.00 79.44 1093 CYS A C 1
ATOM 8501 O O . CYS A 1 1093 ? -35.926 25.285 -6.953 1.00 79.44 1093 CYS A O 1
ATOM 8503 N N . GLU A 1 1094 ? -37.615 26.399 -7.923 1.00 81.81 1094 GLU A N 1
ATOM 8504 C CA . GLU A 1 1094 ? -38.002 27.144 -6.712 1.00 81.81 1094 GLU A CA 1
ATOM 8505 C C . GLU A 1 1094 ? -38.374 26.202 -5.558 1.00 81.81 1094 GLU A C 1
ATOM 8507 O O . GLU A 1 1094 ? -37.975 26.399 -4.405 1.00 81.81 1094 GLU A O 1
ATOM 8512 N N . PHE A 1 1095 ? -39.101 25.124 -5.864 1.00 87.25 1095 PHE A N 1
ATOM 8513 C CA . PHE A 1 1095 ? -39.480 24.130 -4.873 1.00 87.25 1095 PHE A CA 1
ATOM 8514 C C . PHE A 1 1095 ? -38.258 23.440 -4.271 1.00 87.25 1095 PHE A C 1
ATOM 8516 O O . PHE A 1 1095 ? -38.174 23.355 -3.048 1.00 87.25 1095 PHE A O 1
ATOM 8523 N N . LEU A 1 1096 ? -37.308 22.976 -5.088 1.00 85.38 1096 LEU A N 1
ATOM 8524 C CA . LEU A 1 1096 ? -36.085 22.311 -4.623 1.00 85.38 1096 LEU A CA 1
ATOM 8525 C C . LEU A 1 1096 ? -35.121 23.259 -3.909 1.00 85.38 1096 LEU A C 1
ATOM 8527 O O . LEU A 1 1096 ? -34.381 22.817 -3.028 1.00 85.38 1096 LEU A O 1
ATOM 8531 N N . GLN A 1 1097 ? -35.136 24.548 -4.248 1.00 83.56 1097 GLN A N 1
ATOM 8532 C CA . GLN A 1 1097 ? -34.389 25.571 -3.523 1.00 83.56 1097 GLN A CA 1
ATOM 8533 C C . GLN A 1 1097 ? -34.880 25.693 -2.072 1.00 83.56 1097 GLN A C 1
ATOM 8535 O O . GLN A 1 1097 ? -34.070 25.776 -1.147 1.00 83.56 1097 GLN A O 1
ATOM 8540 N N . LEU A 1 1098 ? -36.203 25.683 -1.874 1.00 85.50 1098 LEU A N 1
ATOM 8541 C CA . LEU A 1 1098 ? -36.844 25.858 -0.567 1.00 85.50 1098 LEU A CA 1
ATOM 8542 C C . LEU A 1 1098 ? -37.062 24.542 0.200 1.00 85.50 1098 LEU A C 1
ATOM 8544 O O . LEU A 1 1098 ? -37.199 24.564 1.422 1.00 85.50 1098 LEU A O 1
ATOM 8548 N N . HIS A 1 1099 ? -37.091 23.398 -0.490 1.00 88.31 1099 HIS A N 1
ATOM 8549 C CA . HIS A 1 1099 ? -37.430 22.091 0.083 1.00 88.31 1099 HIS A CA 1
ATOM 8550 C C . HIS A 1 1099 ? -36.412 21.005 -0.316 1.00 88.31 1099 HIS A C 1
ATOM 8552 O O . HIS A 1 1099 ? -36.720 20.142 -1.146 1.00 88.31 1099 HIS A O 1
ATOM 8558 N N . PRO A 1 1100 ? -35.214 20.984 0.296 1.00 89.12 1100 PRO A N 1
ATOM 8559 C CA . PRO A 1 1100 ? -34.248 19.908 0.093 1.00 89.12 1100 PRO A CA 1
ATOM 8560 C C . PRO A 1 1100 ? -34.839 18.533 0.458 1.00 89.12 1100 PRO A C 1
ATOM 8562 O O . PRO A 1 1100 ? -35.506 18.379 1.484 1.00 89.12 1100 PRO A O 1
ATOM 8565 N N . LEU A 1 1101 ? -34.598 17.513 -0.376 1.00 93.25 1101 LEU A N 1
ATOM 8566 C CA . LEU A 1 1101 ? -35.142 16.160 -0.159 1.00 93.25 1101 LEU A CA 1
ATOM 8567 C C . LEU A 1 1101 ? -34.163 15.218 0.555 1.00 93.25 1101 LEU A C 1
ATOM 8569 O O . LEU A 1 1101 ? -34.581 14.227 1.145 1.00 93.25 1101 LEU A O 1
ATOM 8573 N N . HIS A 1 1102 ? -32.864 15.509 0.530 1.00 92.06 1102 HIS A N 1
ATOM 8574 C CA . HIS A 1 1102 ? -31.841 14.605 1.054 1.00 92.06 1102 HIS A CA 1
ATOM 8575 C C . HIS A 1 1102 ? -32.009 14.299 2.556 1.00 92.06 1102 HIS A C 1
ATOM 8577 O O . HIS A 1 1102 ? -31.899 13.139 2.935 1.00 92.06 1102 HIS A O 1
ATOM 8583 N N . GLY A 1 1103 ? -32.385 15.276 3.392 1.00 93.00 1103 GLY A N 1
ATOM 8584 C CA . GLY A 1 1103 ? -32.597 15.047 4.828 1.00 93.00 1103 GLY A CA 1
ATOM 8585 C C . GLY A 1 1103 ? -33.708 14.037 5.147 1.00 93.00 1103 GLY A C 1
ATOM 8586 O O . GLY A 1 1103 ? -33.504 13.137 5.957 1.00 93.00 1103 GLY A O 1
ATOM 8587 N N . ILE A 1 1104 ? -34.865 14.119 4.475 1.00 95.50 1104 ILE A N 1
ATOM 8588 C CA . ILE A 1 1104 ? -35.979 13.177 4.704 1.00 95.50 1104 ILE A CA 1
ATOM 8589 C C . ILE A 1 1104 ? -35.657 11.762 4.198 1.00 95.50 1104 ILE A C 1
ATOM 8591 O O . ILE A 1 1104 ? -36.074 10.781 4.811 1.00 95.50 1104 ILE A O 1
ATOM 8595 N N . ILE A 1 1105 ? -34.874 11.636 3.121 1.00 95.88 1105 ILE A N 1
ATOM 8596 C CA . ILE A 1 1105 ? -34.428 10.332 2.602 1.00 95.88 1105 ILE A CA 1
ATOM 8597 C C . ILE A 1 1105 ? -33.459 9.679 3.595 1.00 95.88 1105 ILE A C 1
ATOM 8599 O O . ILE A 1 1105 ? -33.633 8.509 3.943 1.00 95.88 1105 ILE A O 1
ATOM 8603 N N . SER A 1 1106 ? -32.476 10.442 4.085 1.00 94.19 1106 SER A N 1
ATOM 8604 C CA . SER A 1 1106 ? -31.551 9.996 5.130 1.00 94.19 1106 SER A CA 1
ATOM 8605 C C . SER A 1 1106 ? -32.292 9.568 6.393 1.00 94.19 1106 SER A C 1
ATOM 8607 O O . SER A 1 1106 ? -31.999 8.507 6.943 1.00 94.19 1106 SER A O 1
ATOM 8609 N N . LEU A 1 1107 ? -33.296 10.349 6.812 1.00 96.56 1107 LEU A N 1
ATOM 8610 C CA . LEU A 1 1107 ? -34.144 10.015 7.950 1.00 96.56 1107 LEU A CA 1
ATOM 8611 C C . LEU A 1 1107 ? -34.837 8.662 7.748 1.00 96.56 1107 LEU A C 1
ATOM 8613 O O . LEU A 1 1107 ? -34.699 7.786 8.595 1.00 96.56 1107 LEU A O 1
ATOM 8617 N N . CYS A 1 1108 ? -35.507 8.447 6.611 1.00 96.88 1108 CYS A N 1
ATOM 8618 C CA . CYS A 1 1108 ? -36.174 7.174 6.320 1.00 96.88 1108 CYS A CA 1
ATOM 8619 C C . CYS A 1 1108 ? -35.203 5.981 6.407 1.00 96.88 1108 CYS A C 1
ATOM 8621 O O . CYS A 1 1108 ? -35.520 4.964 7.022 1.00 96.88 1108 CYS A O 1
ATOM 8623 N N . ALA A 1 1109 ? -34.001 6.105 5.833 1.00 95.19 1109 ALA A N 1
ATOM 8624 C CA . ALA A 1 1109 ? -32.994 5.043 5.860 1.00 95.19 1109 ALA A CA 1
ATOM 8625 C C . ALA A 1 1109 ? -32.442 4.775 7.276 1.00 95.19 1109 ALA A C 1
ATOM 8627 O O . ALA A 1 1109 ? -32.205 3.617 7.648 1.00 95.19 1109 ALA A O 1
ATOM 8628 N N . ALA A 1 1110 ? -32.246 5.829 8.075 1.00 93.56 1110 ALA A N 1
ATOM 8629 C CA . ALA A 1 1110 ? -31.785 5.729 9.456 1.00 93.56 1110 ALA A CA 1
ATOM 8630 C C . ALA A 1 1110 ? -32.841 5.079 10.365 1.00 93.56 1110 ALA A C 1
ATOM 8632 O O . ALA A 1 1110 ? -32.516 4.146 11.102 1.00 93.56 1110 ALA A O 1
ATOM 8633 N N . LEU A 1 1111 ? -34.104 5.507 10.263 1.00 94.75 1111 LEU A N 1
ATOM 8634 C CA . LEU A 1 1111 ? -35.211 4.937 11.036 1.00 94.75 1111 LEU A CA 1
ATOM 8635 C C . LEU A 1 1111 ? -35.457 3.469 10.674 1.00 94.75 1111 LEU A C 1
ATOM 8637 O O . LEU A 1 1111 ? -35.617 2.638 11.565 1.00 94.75 1111 LEU A O 1
ATOM 8641 N N . LEU A 1 1112 ? -35.390 3.115 9.386 1.00 94.12 1112 LEU A N 1
ATOM 8642 C CA . LEU A 1 1112 ? -35.527 1.725 8.942 1.00 94.12 1112 LEU A CA 1
ATOM 8643 C C . LEU A 1 1112 ? -34.408 0.832 9.494 1.00 94.12 1112 LEU A C 1
ATOM 8645 O O . LEU A 1 1112 ? -34.671 -0.268 9.975 1.00 94.12 1112 LEU A O 1
ATOM 8649 N N . SER A 1 1113 ? -33.162 1.321 9.485 1.00 93.12 1113 SER A N 1
ATOM 8650 C CA . SER A 1 1113 ? -32.028 0.603 10.087 1.00 93.12 1113 SER A CA 1
ATOM 8651 C C . SER A 1 1113 ? -32.231 0.398 11.590 1.00 93.12 1113 SER A C 1
ATOM 8653 O O . SER A 1 1113 ? -31.933 -0.665 12.125 1.00 93.12 1113 SER A O 1
ATOM 8655 N N . ASN A 1 1114 ? -32.767 1.408 12.271 1.00 92.44 1114 ASN A N 1
ATOM 8656 C CA . ASN A 1 1114 ? -33.028 1.349 13.699 1.00 92.44 1114 ASN A CA 1
ATOM 8657 C C . ASN A 1 1114 ? -34.185 0.391 14.047 1.00 92.44 1114 ASN A C 1
ATOM 8659 O O . ASN A 1 1114 ? -34.074 -0.365 15.009 1.00 92.44 1114 ASN A O 1
ATOM 8663 N N . ALA A 1 1115 ? -35.254 0.353 13.245 1.00 92.62 1115 ALA A N 1
ATOM 8664 C CA . ALA A 1 1115 ? -36.332 -0.629 13.387 1.00 92.62 1115 ALA A CA 1
ATOM 8665 C C . ALA A 1 1115 ? -35.825 -2.068 13.166 1.00 92.62 1115 ALA A C 1
ATOM 8667 O O . ALA A 1 1115 ? -36.191 -2.979 13.913 1.00 92.62 1115 ALA A O 1
ATOM 8668 N N . TRP A 1 1116 ? -34.925 -2.254 12.192 1.00 90.50 1116 TRP A N 1
ATOM 8669 C CA . TRP A 1 1116 ? -34.275 -3.535 11.907 1.00 90.50 1116 TRP A CA 1
ATOM 8670 C C . TRP A 1 1116 ? -33.418 -4.050 13.074 1.00 90.50 1116 TRP A C 1
ATOM 8672 O O . TRP A 1 1116 ? -33.385 -5.253 13.342 1.00 90.50 1116 TRP A O 1
ATOM 8682 N N . GLU A 1 1117 ? -32.734 -3.160 13.801 1.00 88.44 1117 GLU A N 1
ATOM 8683 C CA . GLU A 1 1117 ? -31.934 -3.531 14.977 1.00 88.44 1117 GLU A CA 1
ATOM 8684 C C . GLU A 1 1117 ? -32.776 -4.071 16.143 1.00 88.44 1117 GLU A C 1
ATOM 8686 O O . GLU A 1 1117 ? -32.264 -4.883 16.914 1.00 88.44 1117 GLU A O 1
ATOM 8691 N N . ILE A 1 1118 ? -34.058 -3.693 16.244 1.00 89.31 1118 ILE A N 1
ATOM 8692 C CA . ILE A 1 1118 ? -34.972 -4.206 17.277 1.00 89.31 1118 ILE A CA 1
ATOM 8693 C C . ILE A 1 1118 ? -35.390 -5.653 16.987 1.00 89.31 1118 ILE A C 1
ATOM 8695 O O . ILE A 1 1118 ? -35.317 -6.510 17.869 1.00 89.31 1118 ILE A O 1
ATOM 8699 N N . LYS A 1 1119 ? -35.821 -5.950 15.753 1.00 85.94 1119 LYS A N 1
ATOM 8700 C CA . LYS A 1 1119 ? -36.265 -7.295 15.352 1.00 85.94 1119 LYS A CA 1
ATOM 8701 C C . LYS A 1 1119 ? -36.023 -7.532 13.860 1.00 85.94 1119 LYS A C 1
ATOM 8703 O O . LYS A 1 1119 ? -36.747 -7.016 13.028 1.00 85.94 1119 LYS A O 1
ATOM 8708 N N . ARG A 1 1120 ? -35.048 -8.382 13.526 1.00 81.81 1120 ARG A N 1
ATOM 8709 C CA . ARG A 1 1120 ? -34.556 -8.603 12.146 1.00 81.81 1120 ARG A CA 1
ATOM 8710 C C . ARG A 1 1120 ? -35.446 -9.468 11.240 1.00 81.81 1120 ARG A C 1
ATOM 8712 O O . ARG A 1 1120 ? -35.153 -9.594 10.062 1.00 81.81 1120 ARG A O 1
ATOM 8719 N N . ASP A 1 1121 ? -36.472 -10.109 11.789 1.00 71.44 1121 ASP A N 1
ATOM 8720 C CA . ASP A 1 1121 ? -37.313 -11.093 11.088 1.00 71.44 1121 ASP A CA 1
ATOM 8721 C C . ASP A 1 1121 ? -38.788 -10.742 11.316 1.00 71.44 1121 ASP A C 1
ATOM 8723 O O . ASP A 1 1121 ? -39.497 -11.346 12.128 1.00 71.44 1121 ASP A O 1
ATOM 8727 N N . PHE A 1 1122 ? -39.201 -9.617 10.733 1.00 78.88 1122 PHE A N 1
ATOM 8728 C CA . PHE A 1 1122 ? -40.540 -9.064 10.888 1.00 78.88 1122 PHE A CA 1
ATOM 8729 C C . PHE A 1 1122 ? -41.060 -8.623 9.522 1.00 78.88 1122 PHE A C 1
ATOM 8731 O O . PHE A 1 1122 ? -40.478 -7.741 8.901 1.00 78.88 1122 PHE A O 1
ATOM 8738 N N . HIS A 1 1123 ? -42.155 -9.232 9.058 1.00 83.06 1123 HIS A N 1
ATOM 8739 C CA . HIS A 1 1123 ? -42.657 -9.081 7.684 1.00 83.06 1123 HIS A CA 1
ATOM 8740 C C . HIS A 1 1123 ? -42.854 -7.617 7.249 1.00 83.06 1123 HIS A C 1
ATOM 8742 O O . HIS A 1 1123 ? -42.525 -7.250 6.124 1.00 83.06 1123 HIS A O 1
ATOM 8748 N N . LEU A 1 1124 ? -43.325 -6.762 8.164 1.00 87.50 1124 LEU A N 1
ATOM 8749 C CA . LEU A 1 1124 ? -43.519 -5.327 7.921 1.00 87.50 1124 LEU A CA 1
ATOM 8750 C C . LEU A 1 1124 ? -42.219 -4.596 7.530 1.00 87.50 1124 LEU A C 1
ATOM 8752 O O . LEU A 1 1124 ? -42.271 -3.612 6.799 1.00 87.50 1124 LEU A O 1
ATOM 8756 N N . LEU A 1 1125 ? -41.042 -5.080 7.951 1.00 91.00 1125 LEU A N 1
ATOM 8757 C CA . LEU A 1 1125 ? -39.761 -4.500 7.534 1.00 91.00 1125 LEU A CA 1
ATOM 8758 C C . LEU A 1 1125 ? -39.491 -4.730 6.048 1.00 91.00 1125 LEU A C 1
ATOM 8760 O O . LEU A 1 1125 ? -38.976 -3.830 5.392 1.00 91.00 1125 LEU A O 1
ATOM 8764 N N . TYR A 1 1126 ? -39.860 -5.889 5.499 1.00 91.94 1126 TYR A N 1
ATOM 8765 C CA . TYR A 1 1126 ? -39.692 -6.169 4.071 1.00 91.94 1126 TYR A CA 1
ATOM 8766 C C . TYR A 1 1126 ? -40.592 -5.267 3.224 1.00 91.94 1126 TYR A C 1
ATOM 8768 O O . TYR A 1 1126 ? -40.157 -4.713 2.213 1.00 91.94 1126 TYR A O 1
ATOM 8776 N N . GLU A 1 1127 ? -41.832 -5.052 3.663 1.00 92.44 1127 GLU A N 1
ATOM 8777 C CA . GLU A 1 1127 ? -42.757 -4.116 3.021 1.00 92.44 1127 GLU A CA 1
ATOM 8778 C C . GLU A 1 1127 ? -42.244 -2.669 3.101 1.00 92.44 1127 GLU A C 1
ATOM 8780 O O . GLU A 1 1127 ? -42.203 -1.968 2.086 1.00 92.44 1127 GLU A O 1
ATOM 8785 N N . ALA A 1 1128 ? -41.740 -2.244 4.262 1.00 94.38 1128 ALA A N 1
ATOM 8786 C CA . ALA A 1 1128 ? -41.101 -0.941 4.427 1.00 94.38 1128 ALA A CA 1
ATOM 8787 C C . ALA A 1 1128 ? -39.847 -0.787 3.544 1.00 94.38 1128 ALA A C 1
ATOM 8789 O O . ALA A 1 1128 ? -39.662 0.255 2.915 1.00 94.38 1128 ALA A O 1
ATOM 8790 N N . CYS A 1 1129 ? -39.008 -1.820 3.424 1.00 95.50 1129 CYS A N 1
ATOM 8791 C CA . CYS A 1 1129 ? -37.862 -1.830 2.513 1.00 95.50 1129 CYS A CA 1
ATOM 8792 C C . CYS A 1 1129 ? -38.299 -1.655 1.051 1.00 95.50 1129 CYS A C 1
ATOM 8794 O O . CYS A 1 1129 ? -37.739 -0.810 0.351 1.00 95.50 1129 CYS A O 1
ATOM 8796 N N . ASN A 1 1130 ? -39.319 -2.394 0.598 1.00 96.81 1130 ASN A N 1
ATOM 8797 C CA . ASN A 1 1130 ? -39.888 -2.234 -0.744 1.00 96.81 1130 ASN A CA 1
ATOM 8798 C C . ASN A 1 1130 ? -40.408 -0.803 -0.967 1.00 96.81 1130 ASN A C 1
ATOM 8800 O O . ASN A 1 1130 ? -40.087 -0.168 -1.973 1.00 96.81 1130 ASN A O 1
ATOM 8804 N N . ASN A 1 1131 ? -41.144 -0.252 0.001 1.00 96.44 1131 ASN A N 1
ATOM 8805 C CA . ASN A 1 1131 ? -41.651 1.118 -0.056 1.00 96.44 1131 ASN A CA 1
ATOM 8806 C C . ASN A 1 1131 ? -40.531 2.168 -0.110 1.00 96.44 1131 ASN A C 1
ATOM 8808 O O . ASN A 1 1131 ? -40.646 3.139 -0.864 1.00 96.44 1131 ASN A O 1
ATOM 8812 N N . LEU A 1 1132 ? -39.431 1.970 0.627 1.00 96.94 1132 LEU A N 1
ATOM 8813 C CA . LEU A 1 1132 ? -38.278 2.869 0.577 1.00 96.94 1132 LEU A CA 1
ATOM 8814 C C . LEU A 1 1132 ? -37.579 2.815 -0.783 1.00 96.94 1132 LEU A C 1
ATOM 8816 O O . LEU A 1 1132 ? -37.205 3.863 -1.305 1.00 96.94 1132 LEU A O 1
ATOM 8820 N N . LEU A 1 1133 ? -37.425 1.629 -1.378 1.00 97.69 1133 LEU A N 1
ATOM 8821 C CA . LEU A 1 1133 ? -36.844 1.481 -2.717 1.00 97.69 1133 LEU A CA 1
ATOM 8822 C C . LEU A 1 1133 ? -37.689 2.185 -3.787 1.00 97.69 1133 LEU A C 1
ATOM 8824 O O . LEU A 1 1133 ? -37.128 2.842 -4.665 1.00 97.69 1133 LEU A O 1
ATOM 8828 N N . LEU A 1 1134 ? -39.019 2.133 -3.682 1.00 97.19 1134 LEU A N 1
ATOM 8829 C CA . LEU A 1 1134 ? -39.925 2.885 -4.560 1.00 97.19 1134 LEU A CA 1
ATOM 8830 C C . LEU A 1 1134 ? -39.787 4.402 -4.366 1.00 97.19 1134 LEU A C 1
ATOM 8832 O O . LEU A 1 1134 ? -39.705 5.150 -5.340 1.00 97.19 1134 LEU A O 1
ATOM 8836 N N . CYS A 1 1135 ? -39.692 4.876 -3.119 1.00 97.00 1135 CYS A N 1
ATOM 8837 C CA . CYS A 1 1135 ? -39.391 6.282 -2.834 1.00 97.00 1135 CYS A CA 1
ATOM 8838 C C . CYS A 1 1135 ? -38.044 6.706 -3.437 1.00 97.00 1135 CYS A C 1
ATOM 8840 O O . CYS A 1 1135 ? -37.961 7.751 -4.080 1.00 97.00 1135 CYS A O 1
ATOM 8842 N N . CYS A 1 1136 ? -36.997 5.893 -3.268 1.00 97.19 1136 CYS A N 1
ATOM 8843 C CA . CYS A 1 1136 ? -35.674 6.159 -3.831 1.00 97.19 1136 CYS A CA 1
ATOM 8844 C C . CYS A 1 1136 ? -35.719 6.200 -5.361 1.00 97.19 1136 CYS A C 1
ATOM 8846 O O . CYS A 1 1136 ? -35.160 7.122 -5.951 1.00 97.19 1136 CYS A O 1
ATOM 8848 N N . SER A 1 1137 ? -36.438 5.270 -5.995 1.00 97.00 1137 SER A N 1
ATOM 8849 C CA . SER A 1 1137 ? -36.661 5.252 -7.447 1.00 97.00 1137 SER A CA 1
ATOM 8850 C C . SER A 1 1137 ? -37.320 6.552 -7.915 1.00 97.00 1137 SER A C 1
ATOM 8852 O O . SER A 1 1137 ? -36.818 7.225 -8.816 1.00 97.00 1137 SER A O 1
ATOM 8854 N N . ALA A 1 1138 ? -38.382 6.981 -7.228 1.00 95.75 1138 ALA A N 1
ATOM 8855 C CA . ALA A 1 1138 ? -39.090 8.212 -7.551 1.00 95.75 1138 ALA A CA 1
ATOM 8856 C C . ALA A 1 1138 ? -38.215 9.471 -7.398 1.00 95.75 1138 ALA A C 1
ATOM 8858 O O . ALA A 1 1138 ? -38.291 10.371 -8.243 1.00 95.75 1138 ALA A O 1
ATOM 8859 N N . VAL A 1 1139 ? -37.372 9.540 -6.359 1.00 95.31 1139 VAL A N 1
ATOM 8860 C CA . VAL A 1 1139 ? -36.387 10.623 -6.175 1.00 95.31 1139 VAL A CA 1
ATOM 8861 C C . VAL A 1 1139 ? -35.370 10.612 -7.309 1.00 95.31 1139 VAL A C 1
ATOM 8863 O O . VAL A 1 1139 ? -35.187 11.633 -7.967 1.00 95.31 1139 VAL A O 1
ATOM 8866 N N . LEU A 1 1140 ? -34.725 9.468 -7.553 1.00 94.12 1140 LEU A N 1
ATOM 8867 C CA . LEU A 1 1140 ? -33.685 9.315 -8.567 1.00 94.12 1140 LEU A CA 1
ATOM 8868 C C . LEU A 1 1140 ? -34.196 9.734 -9.948 1.00 94.12 1140 LEU A C 1
ATOM 8870 O O . LEU A 1 1140 ? -33.552 10.561 -10.592 1.00 94.12 1140 LEU A O 1
ATOM 8874 N N . GLN A 1 1141 ? -35.373 9.262 -10.363 1.00 92.12 1141 GLN A N 1
ATOM 8875 C CA . GLN A 1 1141 ? -36.006 9.645 -11.631 1.00 92.12 1141 GLN A CA 1
ATOM 8876 C C . GLN A 1 1141 ? -36.260 11.155 -11.723 1.00 92.12 1141 GLN A C 1
ATOM 8878 O O . GLN A 1 1141 ? -35.853 11.799 -12.692 1.00 92.12 1141 GLN A O 1
ATOM 8883 N N . THR A 1 1142 ? -36.916 11.731 -10.708 1.00 89.62 1142 THR A N 1
ATOM 8884 C CA . THR A 1 1142 ? -37.330 13.145 -10.723 1.00 89.62 1142 THR A CA 1
ATOM 8885 C C . THR A 1 1142 ? -36.106 14.062 -10.726 1.00 89.62 1142 THR A C 1
ATOM 8887 O O . THR A 1 1142 ? -35.969 14.925 -11.587 1.00 89.62 1142 THR A O 1
ATOM 8890 N N . CYS A 1 1143 ? -35.161 13.822 -9.816 1.00 89.44 1143 CYS A N 1
ATOM 8891 C CA . CYS A 1 1143 ? -33.941 14.611 -9.685 1.00 89.44 1143 CYS A CA 1
ATOM 8892 C C . CYS A 1 1143 ? -32.999 14.452 -10.891 1.00 89.44 1143 CYS A C 1
ATOM 8894 O O . CYS A 1 1143 ? -32.422 15.435 -11.353 1.00 89.44 1143 CYS A O 1
ATOM 8896 N N . SER A 1 1144 ? -32.858 13.240 -11.440 1.00 85.44 1144 SER A N 1
ATOM 8897 C CA . SER A 1 1144 ? -32.017 13.020 -12.629 1.00 85.44 1144 SER A CA 1
ATOM 8898 C C . SER A 1 1144 ? -32.608 13.667 -13.882 1.00 85.44 1144 SER A C 1
ATOM 8900 O O . SER A 1 1144 ? -31.850 14.042 -14.769 1.00 85.44 1144 SER A O 1
ATOM 8902 N N . SER A 1 1145 ? -33.934 13.816 -13.964 1.00 81.06 1145 SER A N 1
ATOM 8903 C CA . SER A 1 1145 ? -34.592 14.490 -15.092 1.00 81.06 1145 SER A CA 1
ATOM 8904 C C . SER A 1 1145 ? -34.363 16.002 -15.066 1.00 81.06 1145 SER A C 1
ATOM 8906 O O . SER A 1 1145 ? -34.086 16.586 -16.105 1.00 81.06 1145 SER A O 1
ATOM 8908 N N . ILE A 1 1146 ? -34.377 16.619 -13.879 1.00 77.62 1146 ILE A N 1
ATOM 8909 C CA . ILE A 1 1146 ? -34.149 18.066 -13.708 1.00 77.62 1146 ILE A CA 1
ATOM 8910 C C . ILE A 1 1146 ? -32.718 18.463 -14.099 1.00 77.62 1146 ILE A C 1
ATOM 8912 O O . ILE A 1 1146 ? -32.513 19.486 -14.738 1.00 77.62 1146 ILE A O 1
ATOM 8916 N N . VAL A 1 1147 ? -31.720 17.643 -13.750 1.00 73.19 1147 VAL A N 1
ATOM 8917 C CA . VAL A 1 1147 ? -30.298 17.960 -14.006 1.00 73.19 1147 VAL A CA 1
ATOM 8918 C C . VAL A 1 1147 ? -29.758 17.305 -15.288 1.00 73.19 1147 VAL A C 1
ATOM 8920 O O . VAL A 1 1147 ? -28.640 17.583 -15.722 1.00 73.19 1147 VAL A O 1
ATOM 8923 N N . GLY A 1 1148 ? -30.521 16.394 -15.891 1.00 65.44 1148 GLY A N 1
ATOM 8924 C CA . GLY A 1 1148 ? -30.098 15.607 -17.051 1.00 65.44 1148 GLY A CA 1
ATOM 8925 C C . GLY A 1 1148 ? -30.927 15.812 -18.317 1.00 65.44 1148 GLY A C 1
ATOM 8926 O O . GLY A 1 1148 ? -30.581 15.214 -19.335 1.00 65.44 1148 GLY A O 1
ATOM 8927 N N . GLY A 1 1149 ? -32.009 16.596 -18.265 1.00 57.28 1149 GLY A N 1
ATOM 8928 C CA . GLY A 1 1149 ? -32.902 16.829 -19.400 1.00 57.28 1149 GLY A CA 1
ATOM 8929 C C . GLY A 1 1149 ? -32.191 17.442 -20.610 1.00 57.28 1149 GLY A C 1
ATOM 8930 O O . GLY A 1 1149 ? -31.288 18.269 -20.471 1.00 57.28 1149 GLY A O 1
ATOM 8931 N N . GLU A 1 1150 ? -32.589 17.017 -21.810 1.00 48.75 1150 GLU A N 1
ATOM 8932 C CA . GLU A 1 1150 ? -32.348 17.811 -23.017 1.00 48.75 1150 GLU A CA 1
ATOM 8933 C C . GLU A 1 1150 ? -33.255 19.049 -22.978 1.00 48.75 1150 GLU A C 1
ATOM 8935 O O . GLU A 1 1150 ? -34.361 18.941 -22.442 1.00 48.75 1150 GLU A O 1
ATOM 8940 N N . PRO A 1 1151 ? -32.837 20.194 -23.551 1.00 42.97 1151 PRO A N 1
ATOM 8941 C CA . PRO A 1 1151 ? -33.782 21.240 -23.908 1.00 42.97 1151 PRO A CA 1
ATOM 8942 C C . PRO A 1 1151 ? -34.752 20.609 -24.908 1.00 42.97 1151 PRO A C 1
ATOM 8944 O O . PRO A 1 1151 ? -34.420 20.373 -26.071 1.00 42.97 1151 PRO A O 1
ATOM 8947 N N . VAL A 1 1152 ? -35.918 20.195 -24.421 1.00 36.97 1152 VAL A N 1
ATOM 8948 C CA . VAL A 1 1152 ? -37.011 19.786 -25.292 1.00 36.97 1152 VAL A CA 1
ATOM 8949 C C . VAL A 1 1152 ? -37.310 21.021 -26.133 1.00 36.97 1152 VAL A C 1
ATOM 8951 O O . VAL A 1 1152 ? -37.369 22.116 -25.594 1.00 36.97 1152 VAL A O 1
ATOM 8954 N N . ASN A 1 1153 ? -37.476 20.868 -27.447 1.00 35.69 1153 ASN A N 1
ATOM 8955 C CA . ASN A 1 1153 ? -37.916 21.942 -28.346 1.00 35.69 1153 ASN A CA 1
ATOM 8956 C C . ASN A 1 1153 ? -39.367 22.397 -28.037 1.00 35.69 1153 ASN A C 1
ATOM 8958 O O . ASN A 1 1153 ? -40.158 22.621 -28.955 1.00 35.69 1153 ASN A O 1
ATOM 8962 N N . SER A 1 1154 ? -39.767 22.459 -26.764 1.00 36.28 1154 SER A N 1
ATOM 8963 C CA . SER A 1 1154 ? -40.971 23.141 -26.333 1.00 36.28 1154 SER A CA 1
ATOM 8964 C C . SER A 1 1154 ? -40.777 24.615 -26.629 1.00 36.28 1154 SER A C 1
ATOM 8966 O O . SER A 1 1154 ? -39.886 25.270 -26.111 1.00 36.28 1154 SER A O 1
ATOM 8968 N N . VAL A 1 1155 ? -41.632 25.120 -27.505 1.00 40.66 1155 VAL A N 1
ATOM 8969 C CA . VAL A 1 1155 ? -41.765 26.526 -27.895 1.00 40.66 1155 VAL A CA 1
ATOM 8970 C C . VAL A 1 1155 ? -42.372 27.339 -26.732 1.00 40.66 1155 VAL A C 1
ATOM 8972 O O . VAL A 1 1155 ? -43.165 28.243 -26.963 1.00 40.66 1155 VAL A O 1
ATOM 8975 N N . ASP A 1 1156 ? -42.074 26.974 -25.480 1.00 42.03 1156 ASP A N 1
ATOM 8976 C CA . ASP A 1 1156 ? -42.621 27.631 -24.297 1.00 42.03 1156 ASP A CA 1
ATOM 8977 C C . ASP A 1 1156 ? -41.572 28.598 -23.733 1.00 42.03 1156 ASP A C 1
ATOM 8979 O O . ASP A 1 1156 ? -40.438 28.244 -23.416 1.00 42.03 1156 ASP A O 1
ATOM 8983 N N . ASP A 1 1157 ? -41.966 29.863 -23.721 1.00 41.06 1157 ASP A N 1
ATOM 8984 C CA . ASP A 1 1157 ? -41.158 31.085 -23.755 1.00 41.06 1157 ASP A CA 1
ATOM 8985 C C . ASP A 1 1157 ? -40.487 31.433 -22.406 1.00 41.06 1157 ASP A C 1
ATOM 8987 O O . ASP A 1 1157 ? -40.578 32.555 -21.916 1.00 41.06 1157 ASP A O 1
ATOM 8991 N N . GLY A 1 1158 ? -39.840 30.464 -21.747 1.00 45.94 1158 GLY A N 1
ATOM 8992 C CA . GLY A 1 1158 ? -39.182 30.693 -20.450 1.00 45.94 1158 GLY A CA 1
ATOM 8993 C C . GLY A 1 1158 ? -38.152 29.642 -20.032 1.00 45.94 1158 GLY A C 1
ATOM 8994 O O . GLY A 1 1158 ? -37.946 29.433 -18.835 1.00 45.94 1158 GLY A O 1
ATOM 8995 N N . ASP A 1 1159 ? -37.559 28.932 -20.995 1.00 55.47 1159 ASP A N 1
ATOM 8996 C CA . ASP A 1 1159 ? -36.868 27.669 -20.739 1.00 55.47 1159 ASP A CA 1
ATOM 8997 C C . ASP A 1 1159 ? -35.584 27.796 -19.901 1.00 55.47 1159 ASP A C 1
ATOM 8999 O O . ASP A 1 1159 ? -34.609 28.478 -20.225 1.00 55.47 1159 ASP A O 1
ATOM 9003 N N . VAL A 1 1160 ? -35.604 27.042 -18.807 1.00 54.31 1160 VAL A N 1
ATOM 9004 C CA . VAL A 1 1160 ? -34.478 26.733 -17.937 1.00 54.31 1160 VAL A CA 1
ATOM 9005 C C . VAL A 1 1160 ? -33.573 25.726 -18.666 1.00 54.31 1160 VAL A C 1
ATOM 9007 O O . VAL A 1 1160 ? -33.982 24.591 -18.908 1.00 54.31 1160 VAL A O 1
ATOM 9010 N N . GLU A 1 1161 ? -32.341 26.111 -19.011 1.00 60.59 1161 GLU A N 1
ATOM 9011 C CA . GLU A 1 1161 ? -31.369 25.251 -19.704 1.00 60.59 1161 GLU A CA 1
ATOM 9012 C C . GLU A 1 1161 ? -30.364 24.616 -18.727 1.00 60.59 1161 GLU A C 1
ATOM 9014 O O . GLU A 1 1161 ? -30.162 25.081 -17.606 1.00 60.59 1161 GLU A O 1
ATOM 9019 N N . VAL A 1 1162 ? -29.715 23.523 -19.148 1.00 60.84 1162 VAL A N 1
ATOM 9020 C CA . VAL A 1 1162 ? -28.679 22.835 -18.364 1.00 60.84 1162 VAL A CA 1
ATOM 9021 C C . VAL A 1 1162 ? -27.360 22.811 -19.132 1.00 60.84 1162 VAL A C 1
ATOM 9023 O O . VAL A 1 1162 ? -27.280 22.264 -20.235 1.00 60.84 1162 VAL A O 1
ATOM 9026 N N . ASP A 1 1163 ? -26.295 23.343 -18.532 1.00 61.12 1163 ASP A N 1
ATOM 9027 C CA . ASP A 1 1163 ? -24.969 23.414 -19.144 1.00 61.12 1163 ASP A CA 1
ATOM 9028 C C . ASP A 1 1163 ? -24.315 22.019 -19.325 1.00 61.12 1163 ASP A C 1
ATOM 9030 O O . ASP A 1 1163 ? -24.827 20.947 -18.957 1.00 61.12 1163 ASP A O 1
ATOM 9034 N N . CYS A 1 1164 ? -23.114 21.997 -19.906 1.00 59.06 1164 CYS A N 1
ATOM 9035 C CA . CYS A 1 1164 ? -22.365 20.756 -20.110 1.00 59.06 1164 CYS A CA 1
ATOM 9036 C C . CYS A 1 1164 ? -21.828 20.111 -18.812 1.00 59.06 1164 CYS A C 1
ATOM 9038 O O . CYS A 1 1164 ? -21.360 18.970 -18.863 1.00 59.06 1164 CYS A O 1
ATOM 9040 N N . ARG A 1 1165 ? -21.913 20.794 -17.663 1.00 57.41 1165 ARG A N 1
ATOM 9041 C CA . ARG A 1 1165 ? -21.535 20.318 -16.320 1.00 57.41 1165 ARG A CA 1
ATOM 9042 C C . ARG A 1 1165 ? -22.743 19.831 -15.509 1.00 57.41 1165 ARG A C 1
ATOM 9044 O O . ARG A 1 1165 ? -22.559 19.091 -14.547 1.00 57.41 1165 ARG A O 1
ATOM 9051 N N . GLY A 1 1166 ? -23.962 20.154 -15.940 1.00 60.41 1166 GLY A N 1
ATOM 9052 C CA . GLY A 1 1166 ? -25.194 19.855 -15.209 1.00 60.41 1166 GLY A CA 1
ATOM 9053 C C . GLY A 1 1166 ? -25.702 21.030 -14.369 1.00 60.41 1166 GLY A C 1
ATOM 9054 O O . GLY A 1 1166 ? -26.538 20.818 -13.499 1.00 60.41 1166 GLY A O 1
ATOM 9055 N N . HIS A 1 1167 ? -25.199 22.247 -14.582 1.00 64.94 1167 HIS A N 1
ATOM 9056 C CA . HIS A 1 1167 ? -25.730 23.437 -13.931 1.00 64.94 1167 HIS A CA 1
ATOM 9057 C C . HIS A 1 1167 ? -26.933 23.963 -14.687 1.00 64.94 1167 HIS A C 1
ATOM 9059 O O . HIS A 1 1167 ? -26.895 24.121 -15.904 1.00 64.94 1167 HIS A O 1
ATOM 9065 N N . VAL A 1 1168 ? -27.983 24.239 -13.936 1.00 65.88 1168 VAL A N 1
ATOM 9066 C CA . VAL A 1 1168 ? -29.202 24.855 -14.432 1.00 65.88 1168 VAL A CA 1
ATOM 9067 C C . VAL A 1 1168 ? -28.960 26.363 -14.584 1.00 65.88 1168 VAL A C 1
ATOM 9069 O O . VAL A 1 1168 ? -28.440 26.973 -13.655 1.00 65.88 1168 VAL A O 1
ATOM 9072 N N . PHE A 1 1169 ? -29.308 26.972 -15.716 1.00 63.41 1169 PHE A N 1
ATOM 9073 C CA . PHE A 1 1169 ? -29.217 28.419 -15.934 1.00 63.41 1169 PHE A CA 1
ATOM 9074 C C . PHE A 1 1169 ? -30.419 28.939 -16.734 1.00 63.41 1169 PHE A C 1
ATOM 9076 O O . PHE A 1 1169 ? -31.089 28.192 -17.443 1.00 63.41 1169 PHE A O 1
ATOM 9083 N N . GLU A 1 1170 ? -30.708 30.229 -16.592 1.00 63.44 1170 GLU A N 1
ATOM 9084 C CA . GLU A 1 1170 ? -31.790 30.920 -17.301 1.00 63.44 1170 GLU A CA 1
ATOM 9085 C C . GLU A 1 1170 ? -31.169 31.932 -18.278 1.00 63.44 1170 GLU A C 1
ATOM 9087 O O . GLU A 1 1170 ? -30.184 32.586 -17.929 1.00 63.44 1170 GLU A O 1
ATOM 9092 N N . LYS A 1 1171 ? -31.711 32.062 -19.498 1.00 57.28 1171 LYS A N 1
ATOM 9093 C CA . LYS A 1 1171 ? -31.147 32.957 -20.532 1.00 57.28 1171 LYS A CA 1
ATOM 9094 C C . LYS A 1 1171 ? -31.218 34.437 -20.163 1.00 57.28 1171 LYS A C 1
ATOM 9096 O O . LYS A 1 1171 ? -30.294 35.179 -20.485 1.00 57.28 1171 LYS A O 1
ATOM 9101 N N . ASP A 1 1172 ? -32.272 34.849 -19.466 1.0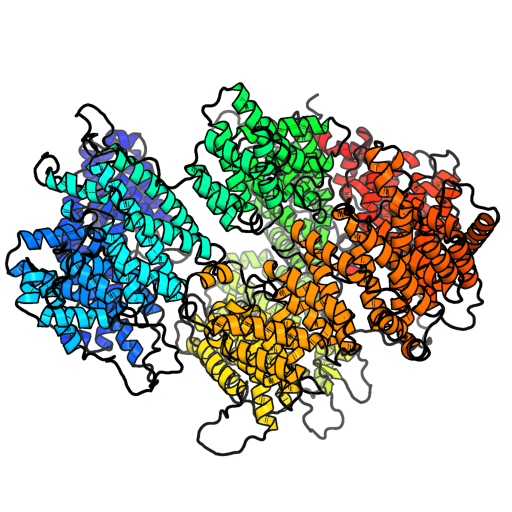0 58.38 1172 ASP A N 1
ATOM 9102 C CA . ASP A 1 1172 ? -32.569 36.269 -19.235 1.00 58.38 1172 ASP A CA 1
ATOM 9103 C C . ASP A 1 1172 ? -31.776 36.869 -18.060 1.00 58.38 1172 ASP A C 1
ATOM 9105 O O . ASP A 1 1172 ? -31.927 38.046 -17.740 1.00 58.38 1172 ASP A O 1
ATOM 9109 N N . GLY A 1 1173 ? -30.949 36.063 -17.380 1.00 55.31 1173 GLY A N 1
ATOM 9110 C CA . GLY A 1 1173 ? -30.149 36.503 -16.234 1.00 55.31 1173 GLY A CA 1
ATOM 9111 C C . GLY A 1 1173 ? -30.967 36.883 -14.990 1.00 55.31 1173 GLY A C 1
ATOM 9112 O O . GLY A 1 1173 ? -30.431 37.522 -14.087 1.00 55.31 1173 GLY A O 1
ATOM 9113 N N . SER A 1 1174 ? -32.256 36.517 -14.916 1.00 55.41 1174 SER A N 1
ATOM 9114 C CA . SER A 1 1174 ? -33.147 36.955 -13.827 1.00 55.41 1174 SER A CA 1
ATOM 9115 C C . SER A 1 1174 ? -32.836 36.290 -12.475 1.00 55.41 1174 SER A C 1
ATOM 9117 O O . SER A 1 1174 ? -33.051 36.886 -11.414 1.00 55.41 1174 SER A O 1
ATOM 9119 N N . TYR A 1 1175 ? -32.267 35.078 -12.490 1.00 53.78 1175 TYR A N 1
ATOM 9120 C CA . TYR A 1 1175 ? -31.722 34.421 -11.301 1.00 53.78 1175 TYR A CA 1
ATOM 9121 C C . TYR A 1 1175 ? -30.214 34.613 -11.186 1.00 53.78 1175 TYR A C 1
ATOM 9123 O O . TYR A 1 1175 ? -29.461 34.400 -12.131 1.00 53.78 1175 TYR A O 1
ATOM 9131 N N . THR A 1 1176 ? -29.767 34.911 -9.966 1.00 57.88 1176 THR A N 1
ATOM 9132 C CA . THR A 1 1176 ? -28.348 34.879 -9.618 1.00 57.88 1176 THR A CA 1
ATOM 9133 C C . THR A 1 1176 ? -27.815 33.445 -9.712 1.00 57.88 1176 THR A C 1
ATOM 9135 O O . THR A 1 1176 ? -28.487 32.495 -9.294 1.00 57.88 1176 THR A O 1
ATOM 9138 N N . GLU A 1 1177 ? -26.590 33.287 -10.216 1.00 63.16 1177 GLU A N 1
ATOM 9139 C CA . GLU A 1 1177 ? -25.865 32.008 -10.304 1.00 63.16 1177 GLU A CA 1
ATOM 9140 C C . GLU A 1 1177 ? -25.921 31.209 -8.984 1.00 63.16 1177 GLU A C 1
ATOM 9142 O O . GLU A 1 1177 ? -26.147 29.997 -8.979 1.00 63.16 1177 GLU A O 1
ATOM 9147 N N . ASP A 1 1178 ? -25.849 31.905 -7.844 1.00 62.69 1178 ASP A N 1
ATOM 9148 C CA . ASP A 1 1178 ? -25.934 31.323 -6.500 1.00 62.69 1178 ASP A CA 1
ATOM 9149 C C . ASP A 1 1178 ? -27.260 30.582 -6.211 1.00 62.69 1178 ASP A C 1
ATOM 9151 O O . ASP A 1 1178 ? -27.278 29.488 -5.625 1.00 62.69 1178 ASP A O 1
ATOM 9155 N N . LYS A 1 1179 ? -28.398 31.127 -6.671 1.00 69.00 1179 LYS A N 1
ATOM 9156 C CA . LYS A 1 1179 ? -29.712 30.490 -6.480 1.00 69.00 1179 LYS A CA 1
ATOM 9157 C C . LYS A 1 1179 ? -29.811 29.191 -7.277 1.00 69.00 1179 LYS A C 1
ATOM 9159 O O . LYS A 1 1179 ? -30.268 28.182 -6.735 1.00 69.00 1179 LYS A O 1
ATOM 9164 N N . MET A 1 1180 ? -29.343 29.194 -8.525 1.00 70.69 1180 MET A N 1
ATOM 9165 C CA . MET A 1 1180 ? -29.347 28.004 -9.380 1.00 70.69 1180 MET A CA 1
ATOM 9166 C C . MET A 1 1180 ? -28.368 26.931 -8.884 1.00 70.69 1180 MET A C 1
ATOM 9168 O O . MET A 1 1180 ? -28.707 25.745 -8.847 1.00 70.69 1180 MET A O 1
ATOM 9172 N N . ARG A 1 1181 ? -27.195 27.337 -8.387 1.00 75.00 1181 ARG A N 1
ATOM 9173 C CA . ARG A 1 1181 ? -26.218 26.444 -7.744 1.00 75.00 1181 ARG A CA 1
ATOM 9174 C C . ARG A 1 1181 ? -26.819 25.690 -6.555 1.00 75.00 1181 ARG A C 1
ATOM 9176 O O . ARG A 1 1181 ? -26.587 24.491 -6.398 1.00 75.00 1181 ARG A O 1
ATOM 9183 N N . THR A 1 1182 ? -27.666 26.346 -5.758 1.00 77.19 1182 THR A N 1
ATOM 9184 C CA . THR A 1 1182 ? -28.389 25.703 -4.644 1.00 77.19 1182 THR A CA 1
ATOM 9185 C C . THR A 1 1182 ? -29.327 24.589 -5.124 1.00 77.19 1182 THR A C 1
ATOM 9187 O O . THR A 1 1182 ? -29.350 23.506 -4.534 1.00 77.19 1182 THR A O 1
ATOM 9190 N N . VAL A 1 1183 ? -30.079 24.819 -6.205 1.00 79.62 1183 VAL A N 1
ATOM 9191 C CA . VAL A 1 1183 ? -30.989 23.816 -6.790 1.00 79.62 1183 VAL A CA 1
ATOM 9192 C C . VAL A 1 1183 ? -30.210 22.596 -7.272 1.00 79.62 1183 VAL A C 1
ATOM 9194 O O . VAL A 1 1183 ? -30.562 21.459 -6.941 1.00 79.62 1183 VAL A O 1
ATOM 9197 N N . VAL A 1 1184 ? -29.118 22.824 -8.001 1.00 79.06 1184 VAL A N 1
ATOM 9198 C CA . VAL A 1 1184 ? -28.238 21.765 -8.512 1.00 79.06 1184 VAL A CA 1
ATOM 9199 C C . VAL A 1 1184 ? -27.664 20.938 -7.358 1.00 79.06 1184 VAL A C 1
ATOM 9201 O O . VAL A 1 1184 ? -27.792 19.711 -7.355 1.00 79.06 1184 VAL A O 1
ATOM 9204 N N . ASN A 1 1185 ? -27.143 21.601 -6.321 1.00 82.06 1185 ASN A N 1
ATOM 9205 C CA . ASN A 1 1185 ? -26.609 20.951 -5.125 1.00 82.06 1185 ASN A CA 1
ATOM 9206 C C . ASN A 1 1185 ? -27.665 20.103 -4.410 1.00 82.06 1185 ASN A C 1
ATOM 9208 O O . ASN A 1 1185 ? -27.428 18.926 -4.134 1.00 82.06 1185 ASN A O 1
ATOM 9212 N N . ASN A 1 1186 ? -28.854 20.651 -4.154 1.00 87.38 1186 ASN A N 1
ATOM 9213 C CA . ASN A 1 1186 ? -29.935 19.910 -3.502 1.00 87.38 1186 ASN A CA 1
ATOM 9214 C C . ASN A 1 1186 ? -30.358 18.684 -4.314 1.00 87.38 1186 ASN A C 1
ATOM 9216 O O . ASN A 1 1186 ? -30.652 17.632 -3.739 1.00 87.38 1186 ASN A O 1
ATOM 9220 N N . THR A 1 1187 ? -30.348 18.794 -5.640 1.00 86.94 1187 THR A N 1
ATOM 9221 C CA . THR A 1 1187 ? -30.714 17.700 -6.538 1.00 86.94 1187 THR A CA 1
ATOM 9222 C C . THR A 1 1187 ? -29.657 16.597 -6.535 1.00 86.94 1187 THR A C 1
ATOM 9224 O O . THR A 1 1187 ? -29.984 15.426 -6.342 1.00 86.94 1187 THR A O 1
ATOM 9227 N N . TRP A 1 1188 ? -28.376 16.955 -6.642 1.00 86.62 1188 TRP A N 1
ATOM 9228 C CA . TRP A 1 1188 ? -27.258 16.012 -6.547 1.00 86.62 1188 TRP A CA 1
ATOM 9229 C C . TRP A 1 1188 ? -27.177 15.322 -5.187 1.00 86.62 1188 TRP A C 1
ATOM 9231 O O . TRP A 1 1188 ? -26.984 14.105 -5.129 1.00 86.62 1188 TRP A O 1
ATOM 9241 N N . LEU A 1 1189 ? -27.371 16.065 -4.095 1.00 87.31 1189 LEU A N 1
ATOM 9242 C CA . LEU A 1 1189 ? -27.431 15.502 -2.748 1.00 87.31 1189 LEU A CA 1
ATOM 9243 C C . LEU A 1 1189 ? -28.595 14.519 -2.607 1.00 87.31 1189 LEU A C 1
ATOM 9245 O O . LEU A 1 1189 ? -28.409 13.450 -2.036 1.00 87.31 1189 LEU A O 1
ATOM 9249 N N . SER A 1 1190 ? -29.760 14.829 -3.178 1.00 93.12 1190 SER A N 1
ATOM 9250 C CA . SER A 1 1190 ? -30.926 13.936 -3.140 1.00 93.12 1190 SER A CA 1
ATOM 9251 C C . SER A 1 1190 ? -30.672 12.629 -3.897 1.00 93.12 1190 SER A C 1
ATOM 9253 O O . SER A 1 1190 ? -30.966 11.559 -3.368 1.00 93.12 1190 SER A O 1
ATOM 9255 N N . ILE A 1 1191 ? -30.048 12.692 -5.081 1.00 92.62 1191 ILE A N 1
ATOM 9256 C CA . ILE A 1 1191 ? -29.635 11.501 -5.848 1.00 92.62 1191 ILE A CA 1
ATOM 9257 C C . ILE A 1 1191 ? -28.625 10.674 -5.048 1.00 92.62 1191 ILE A C 1
ATOM 9259 O O . ILE A 1 1191 ? -28.767 9.457 -4.924 1.00 92.62 1191 ILE A O 1
ATOM 9263 N N . ARG A 1 1192 ? -27.614 11.333 -4.470 1.00 91.19 1192 ARG A N 1
ATOM 9264 C CA . ARG A 1 1192 ? -26.572 10.668 -3.682 1.00 91.19 1192 ARG A CA 1
ATOM 9265 C C . ARG A 1 1192 ? -27.157 9.956 -2.465 1.00 91.19 1192 ARG A C 1
ATOM 9267 O O . ARG A 1 1192 ? -26.828 8.799 -2.227 1.00 91.19 1192 ARG A O 1
ATOM 9274 N N . THR A 1 1193 ? -28.020 10.629 -1.710 1.00 92.56 1193 THR A N 1
ATOM 9275 C CA . THR A 1 1193 ? -28.653 10.050 -0.524 1.00 92.56 1193 THR A CA 1
ATOM 9276 C C . THR A 1 1193 ? -29.602 8.911 -0.889 1.00 92.56 1193 THR A C 1
ATOM 9278 O O . THR A 1 1193 ? -29.590 7.887 -0.212 1.00 92.56 1193 THR A O 1
ATOM 9281 N N . ALA A 1 1194 ? -30.367 9.030 -1.979 1.00 96.69 1194 ALA A N 1
ATOM 9282 C CA . ALA A 1 1194 ? -31.210 7.939 -2.466 1.00 96.69 1194 ALA A CA 1
ATOM 9283 C C . ALA A 1 1194 ? -30.379 6.701 -2.844 1.00 96.69 1194 ALA A C 1
ATOM 9285 O O . ALA A 1 1194 ? -30.710 5.595 -2.428 1.00 96.69 1194 ALA A O 1
ATOM 9286 N N . ALA A 1 1195 ? -29.255 6.876 -3.547 1.00 96.25 1195 ALA A N 1
ATOM 9287 C CA . ALA A 1 1195 ? -28.338 5.776 -3.854 1.00 96.25 1195 ALA A CA 1
ATOM 9288 C C . ALA A 1 1195 ? -27.764 5.119 -2.579 1.00 96.25 1195 ALA A C 1
ATOM 9290 O O . ALA A 1 1195 ? -27.787 3.895 -2.456 1.00 96.25 1195 ALA A O 1
ATOM 9291 N N . SER A 1 1196 ? -27.339 5.915 -1.587 1.00 93.00 1196 SER A N 1
ATOM 9292 C CA . SER A 1 1196 ? -26.908 5.399 -0.276 1.00 93.00 1196 SER A CA 1
ATOM 9293 C C . SER A 1 1196 ? -28.015 4.629 0.454 1.00 93.00 1196 SER A C 1
ATOM 9295 O O . SER A 1 1196 ? -27.742 3.619 1.103 1.00 93.00 1196 SER A O 1
ATOM 9297 N N . ALA A 1 1197 ? -29.265 5.088 0.363 1.00 96.75 1197 ALA A N 1
ATOM 9298 C CA . ALA A 1 1197 ? -30.408 4.412 0.967 1.00 96.75 1197 ALA A CA 1
ATOM 9299 C C . ALA A 1 1197 ? -30.689 3.057 0.295 1.00 96.75 1197 ALA A C 1
ATOM 9301 O O . ALA A 1 1197 ? -30.970 2.085 0.995 1.00 96.75 1197 ALA A O 1
ATOM 9302 N N . VAL A 1 1198 ? -30.527 2.951 -1.030 1.00 98.00 1198 VAL A N 1
ATOM 9303 C CA . VAL A 1 1198 ? -30.617 1.669 -1.752 1.00 98.00 1198 VAL A CA 1
ATOM 9304 C C . VAL A 1 1198 ? -29.556 0.687 -1.258 1.00 98.00 1198 VAL A C 1
ATOM 9306 O O . VAL A 1 1198 ? -29.887 -0.446 -0.913 1.00 98.00 1198 VAL A O 1
ATOM 9309 N N . GLU A 1 1199 ? -28.294 1.116 -1.153 1.00 95.88 1199 GLU A N 1
ATOM 9310 C CA . GLU A 1 1199 ? -27.225 0.277 -0.587 1.00 95.88 1199 GLU A CA 1
ATOM 9311 C C . GLU A 1 1199 ? -27.544 -0.161 0.839 1.00 95.88 1199 GLU A C 1
ATOM 9313 O O . GLU A 1 1199 ? -27.313 -1.313 1.208 1.00 95.88 1199 GLU A O 1
ATOM 9318 N N . ARG A 1 1200 ? -28.088 0.749 1.655 1.00 93.44 1200 ARG A N 1
ATOM 9319 C CA . ARG A 1 1200 ? -28.491 0.423 3.019 1.00 93.44 1200 ARG A CA 1
ATOM 9320 C C . ARG A 1 1200 ? -29.549 -0.677 3.027 1.00 93.44 1200 ARG A C 1
ATOM 9322 O O . ARG A 1 1200 ? -29.363 -1.643 3.757 1.00 93.44 1200 ARG A O 1
ATOM 9329 N N . VAL A 1 1201 ? -30.598 -0.578 2.207 1.00 95.88 1201 VAL A N 1
ATOM 9330 C CA . VAL A 1 1201 ? -31.642 -1.614 2.108 1.00 95.88 1201 VAL A CA 1
ATOM 9331 C C . VAL A 1 1201 ? -31.046 -2.961 1.695 1.00 95.88 1201 VAL A C 1
ATOM 9333 O O . VAL A 1 1201 ? -31.281 -3.953 2.378 1.00 95.88 1201 VAL A O 1
ATOM 9336 N N . MET A 1 1202 ? -30.201 -2.992 0.659 1.00 94.31 1202 MET A N 1
ATOM 9337 C CA . MET A 1 1202 ? -29.560 -4.228 0.175 1.00 94.31 1202 MET A CA 1
ATOM 9338 C C . MET A 1 1202 ? -28.629 -4.887 1.206 1.00 94.31 1202 MET A C 1
ATOM 9340 O O . MET A 1 1202 ? -28.327 -6.073 1.096 1.00 94.31 1202 MET A O 1
ATOM 9344 N N . ASN A 1 1203 ? -28.157 -4.129 2.201 1.00 91.38 1203 ASN A N 1
ATOM 9345 C CA . ASN A 1 1203 ? -27.350 -4.641 3.309 1.00 91.38 1203 ASN A CA 1
ATOM 9346 C C . ASN A 1 1203 ? -28.184 -5.062 4.532 1.00 91.38 1203 ASN A C 1
ATOM 9348 O O . ASN A 1 1203 ? -27.668 -5.780 5.391 1.00 91.38 1203 ASN A O 1
ATOM 9352 N N . LEU A 1 1204 ? -29.438 -4.610 4.640 1.00 90.44 1204 LEU A N 1
ATOM 9353 C CA . LEU A 1 1204 ? -30.349 -4.987 5.723 1.00 90.44 1204 LEU A CA 1
ATOM 9354 C C . LEU A 1 1204 ? -31.052 -6.313 5.413 1.00 90.44 1204 LEU A C 1
ATOM 9356 O O . LEU A 1 1204 ? -31.016 -7.218 6.242 1.00 90.44 1204 LEU A O 1
ATOM 9360 N N . VAL A 1 1205 ? -31.635 -6.446 4.219 1.00 90.81 1205 VAL A N 1
ATOM 9361 C CA . VAL A 1 1205 ? -32.473 -7.592 3.820 1.00 90.81 1205 VAL A CA 1
ATOM 9362 C C . VAL A 1 1205 ? -31.822 -8.440 2.731 1.00 90.81 1205 VAL A C 1
ATOM 9364 O O . VAL A 1 1205 ? -30.978 -7.963 1.972 1.00 90.81 1205 VAL A O 1
ATOM 9367 N N . LYS A 1 1206 ? -32.230 -9.709 2.627 1.00 90.44 1206 LYS A N 1
ATOM 9368 C CA . LYS A 1 1206 ? -31.892 -10.526 1.458 1.00 90.44 1206 LYS A CA 1
ATOM 9369 C C . LYS A 1 1206 ? -32.748 -10.088 0.271 1.00 90.44 1206 LYS A C 1
ATOM 9371 O O . LYS A 1 1206 ? -33.871 -9.622 0.450 1.00 90.44 1206 LYS A O 1
ATOM 9376 N N . VAL A 1 1207 ? -32.221 -10.238 -0.942 1.00 92.31 1207 VAL A N 1
ATOM 9377 C CA . VAL A 1 1207 ? -32.920 -9.769 -2.148 1.00 92.31 1207 VAL A CA 1
ATOM 9378 C C . VAL A 1 1207 ? -34.180 -10.591 -2.436 1.00 92.31 1207 VAL A C 1
ATOM 9380 O O . VAL A 1 1207 ? -35.137 -10.056 -2.978 1.00 92.31 1207 VAL A O 1
ATOM 9383 N N . GLU A 1 1208 ? -34.207 -11.855 -2.008 1.00 91.50 1208 GLU A N 1
ATOM 9384 C CA . GLU A 1 1208 ? -35.351 -12.762 -2.154 1.00 91.50 1208 GLU A CA 1
ATOM 9385 C C . GLU A 1 1208 ? -36.544 -12.385 -1.264 1.00 91.50 1208 GLU A C 1
ATOM 9387 O O . GLU A 1 1208 ? -37.670 -12.771 -1.563 1.00 91.50 1208 GLU A O 1
ATOM 9392 N N . ASP A 1 1209 ? -36.309 -11.620 -0.192 1.00 91.75 1209 ASP A N 1
ATOM 9393 C CA . ASP A 1 1209 ? -37.369 -11.117 0.692 1.00 91.75 1209 ASP A CA 1
ATOM 9394 C C . ASP A 1 1209 ? -38.002 -9.818 0.139 1.00 91.75 1209 ASP A C 1
ATOM 9396 O O . ASP A 1 1209 ? -38.945 -9.269 0.712 1.00 91.75 1209 ASP A O 1
ATOM 9400 N N . LEU A 1 1210 ? -37.479 -9.292 -0.977 1.00 94.12 1210 LEU A N 1
ATOM 9401 C CA . LEU A 1 1210 ? -37.976 -8.098 -1.656 1.00 94.12 1210 LEU A CA 1
ATOM 9402 C C . LEU A 1 1210 ? -38.846 -8.454 -2.866 1.00 94.12 1210 LEU A C 1
ATOM 9404 O O . LEU A 1 1210 ? -38.761 -9.528 -3.454 1.00 94.12 1210 LEU A O 1
ATOM 9408 N N . SER A 1 1211 ? -39.684 -7.508 -3.282 1.00 95.00 1211 SER A N 1
ATOM 9409 C CA . SER A 1 1211 ? -40.535 -7.657 -4.458 1.00 95.00 1211 SER A CA 1
ATOM 9410 C C . SER A 1 1211 ? -39.703 -7.537 -5.738 1.00 95.00 1211 SER A C 1
ATOM 9412 O O . SER A 1 1211 ? -39.090 -6.498 -5.992 1.00 95.00 1211 SER A O 1
ATOM 9414 N N . LEU A 1 1212 ? -39.710 -8.577 -6.578 1.00 94.75 1212 LEU A N 1
ATOM 9415 C CA . LEU A 1 1212 ? -38.987 -8.593 -7.856 1.00 94.75 1212 LEU A CA 1
ATOM 9416 C C . LEU A 1 1212 ? -39.302 -7.372 -8.750 1.00 94.75 1212 LEU A C 1
ATOM 9418 O O . LEU A 1 1212 ? -38.350 -6.768 -9.244 1.00 94.75 1212 LEU A O 1
ATOM 9422 N N . PRO A 1 1213 ? -40.572 -6.949 -8.946 1.00 97.19 1213 PRO A N 1
ATOM 9423 C CA . PRO A 1 1213 ? -40.886 -5.712 -9.664 1.00 97.19 1213 PRO A CA 1
ATOM 9424 C C . PRO A 1 1213 ? -40.180 -4.470 -9.109 1.00 97.19 1213 PRO A C 1
ATOM 9426 O O . PRO A 1 1213 ? -39.636 -3.688 -9.883 1.00 97.19 1213 PRO A O 1
ATOM 9429 N N . VAL A 1 1214 ? -40.133 -4.319 -7.781 1.00 97.25 1214 VAL A N 1
ATOM 9430 C CA . VAL A 1 1214 ? -39.496 -3.170 -7.113 1.00 97.25 1214 VAL A CA 1
ATOM 9431 C C . VAL A 1 1214 ? -37.983 -3.201 -7.311 1.00 97.25 1214 VAL A C 1
ATOM 9433 O O . VAL A 1 1214 ? -37.369 -2.183 -7.629 1.00 97.25 1214 VAL A O 1
ATOM 9436 N N . VAL A 1 1215 ? -37.371 -4.379 -7.158 1.00 97.12 1215 VAL A N 1
ATOM 9437 C CA . VAL A 1 1215 ? -35.929 -4.565 -7.361 1.00 97.12 1215 VAL A CA 1
ATOM 9438 C C . VAL A 1 1215 ? -35.543 -4.329 -8.825 1.00 97.12 1215 VAL A C 1
ATOM 9440 O O . VAL A 1 1215 ? -34.542 -3.666 -9.098 1.00 97.12 1215 VAL A O 1
ATOM 9443 N N . ARG A 1 1216 ? -36.349 -4.812 -9.778 1.00 97.75 1216 ARG A N 1
ATOM 9444 C CA . ARG A 1 1216 ? -36.163 -4.541 -11.210 1.00 97.75 1216 ARG A CA 1
ATOM 9445 C C . ARG A 1 1216 ? -36.266 -3.043 -11.506 1.00 97.75 1216 ARG A C 1
ATOM 9447 O O . ARG A 1 1216 ? -35.409 -2.514 -12.207 1.00 97.75 1216 ARG A O 1
ATOM 9454 N N . GLU A 1 1217 ? -37.268 -2.355 -10.962 1.00 97.62 1217 GLU A N 1
ATOM 9455 C CA . GLU A 1 1217 ? -37.455 -0.913 -11.164 1.00 97.62 1217 GLU A CA 1
ATOM 9456 C C . GLU A 1 1217 ? -36.238 -0.111 -10.690 1.00 97.62 1217 GLU A C 1
ATOM 9458 O O . GLU A 1 1217 ? -35.659 0.643 -11.475 1.00 97.62 1217 GLU A O 1
ATOM 9463 N N . ILE A 1 1218 ? -35.786 -0.317 -9.446 1.00 97.50 1218 ILE A N 1
ATOM 9464 C CA . ILE A 1 1218 ? -34.647 0.443 -8.913 1.00 97.50 1218 ILE A CA 1
ATOM 9465 C C . ILE A 1 1218 ? -33.359 0.182 -9.706 1.00 97.50 1218 ILE A C 1
ATOM 9467 O O . ILE A 1 1218 ? -32.564 1.102 -9.895 1.00 97.50 1218 ILE A O 1
ATOM 9471 N N . CYS A 1 1219 ? -33.160 -1.034 -10.228 1.00 97.12 1219 CYS A N 1
ATOM 9472 C CA . CYS A 1 1219 ? -32.032 -1.354 -11.106 1.00 97.12 1219 CYS A CA 1
ATOM 9473 C C . CYS A 1 1219 ? -32.005 -0.460 -12.354 1.00 97.12 1219 CYS A C 1
ATOM 9475 O O . CYS A 1 1219 ? -30.991 0.184 -12.638 1.00 97.12 1219 CYS A O 1
ATOM 9477 N N . TYR A 1 1220 ? -33.127 -0.383 -13.074 1.00 95.94 1220 TYR A N 1
ATOM 9478 C CA . TYR A 1 1220 ? -33.236 0.440 -14.279 1.00 95.94 1220 TYR A CA 1
ATOM 9479 C C . TYR A 1 1220 ? -33.141 1.932 -13.973 1.00 95.94 1220 TYR A C 1
ATOM 9481 O O . TYR A 1 1220 ? -32.492 2.665 -14.716 1.00 95.94 1220 TYR A O 1
ATOM 9489 N N . VAL A 1 1221 ? -33.698 2.378 -12.849 1.00 95.56 1221 VAL A N 1
ATOM 9490 C CA . VAL A 1 1221 ? -33.591 3.776 -12.424 1.00 95.56 1221 VAL A CA 1
ATOM 9491 C C . VAL A 1 1221 ? -32.150 4.161 -12.088 1.00 95.56 1221 VAL A C 1
ATOM 9493 O O . VAL A 1 1221 ? -31.700 5.232 -12.484 1.00 95.56 1221 VAL A O 1
ATOM 9496 N N . LEU A 1 1222 ? -31.386 3.298 -11.411 1.00 95.94 1222 LEU A N 1
ATOM 9497 C CA . LEU A 1 1222 ? -29.962 3.547 -11.155 1.00 95.94 1222 LEU A CA 1
ATOM 9498 C C . LEU A 1 1222 ? -29.161 3.641 -12.462 1.00 95.94 1222 LEU A C 1
ATOM 9500 O O . LEU A 1 1222 ? -28.309 4.523 -12.600 1.00 95.94 1222 LEU A O 1
ATOM 9504 N N . ILE A 1 1223 ? -29.448 2.764 -13.430 1.00 93.44 1223 ILE A N 1
ATOM 9505 C CA . ILE A 1 1223 ? -28.856 2.820 -14.773 1.00 93.44 1223 ILE A CA 1
ATOM 9506 C C . ILE A 1 1223 ? -29.195 4.152 -15.450 1.00 93.44 1223 ILE A C 1
ATOM 9508 O O . ILE A 1 1223 ? -28.303 4.857 -15.917 1.00 93.44 1223 ILE A O 1
ATOM 9512 N N . GLU A 1 1224 ? -30.467 4.531 -15.466 1.00 90.12 1224 GLU A N 1
ATOM 9513 C CA . GLU A 1 1224 ? -30.949 5.766 -16.079 1.00 90.12 1224 GLU A CA 1
ATOM 9514 C C . GLU A 1 1224 ? -30.330 7.013 -15.420 1.00 90.12 1224 GLU A C 1
ATOM 9516 O O . GLU A 1 1224 ? -29.878 7.929 -16.112 1.00 90.12 1224 GLU A O 1
ATOM 9521 N N . SER A 1 1225 ? -30.209 7.022 -14.090 1.00 90.12 1225 SER A N 1
ATOM 9522 C CA . SER A 1 1225 ? -29.509 8.065 -13.334 1.00 90.12 1225 SER A CA 1
ATOM 9523 C C . SER A 1 1225 ? -28.034 8.174 -13.719 1.00 90.12 1225 SER A C 1
ATOM 9525 O O . SER A 1 1225 ? -27.536 9.288 -13.895 1.00 90.12 1225 SER A O 1
ATOM 9527 N N . LEU A 1 1226 ? -27.320 7.057 -13.898 1.00 89.44 1226 LEU A N 1
ATOM 9528 C CA . LEU A 1 1226 ? -25.944 7.095 -14.403 1.00 89.44 1226 LEU A CA 1
ATOM 9529 C C . LEU A 1 1226 ? -25.891 7.708 -15.801 1.00 89.44 1226 LEU A C 1
ATOM 9531 O O . LEU A 1 1226 ? -25.049 8.563 -16.051 1.00 89.44 1226 LEU A O 1
ATOM 9535 N N . LEU A 1 1227 ? -26.804 7.319 -16.689 1.00 85.75 1227 LEU A N 1
ATOM 9536 C CA . LEU A 1 1227 ? -26.839 7.798 -18.072 1.00 85.75 1227 LEU A CA 1
ATOM 9537 C C . LEU A 1 1227 ? -27.204 9.288 -18.204 1.00 85.75 1227 LEU A C 1
ATOM 9539 O O . LEU A 1 1227 ? -26.835 9.903 -19.205 1.00 85.75 1227 LEU A O 1
ATOM 9543 N N . ARG A 1 1228 ? -27.902 9.873 -17.222 1.00 81.25 1228 ARG A N 1
ATOM 9544 C CA . ARG A 1 1228 ? -28.320 11.289 -17.226 1.00 81.25 1228 ARG A CA 1
ATOM 9545 C C . ARG A 1 1228 ? -27.410 12.231 -16.441 1.00 81.25 1228 ARG A C 1
ATOM 9547 O O . ARG A 1 1228 ? -27.262 13.393 -16.817 1.00 81.25 1228 ARG A O 1
ATOM 9554 N N . THR A 1 1229 ? -26.845 11.774 -15.327 1.00 78.00 1229 THR A N 1
ATOM 9555 C CA . THR A 1 1229 ? -26.051 12.637 -14.438 1.00 78.00 1229 THR A CA 1
ATOM 9556 C C . THR A 1 1229 ? -24.699 13.002 -15.060 1.00 78.00 1229 THR A C 1
ATOM 9558 O O . THR A 1 1229 ? -24.188 12.284 -15.913 1.00 78.00 1229 THR A O 1
ATOM 9561 N N . LYS A 1 1230 ? -24.118 14.141 -14.648 1.00 72.81 1230 LYS A N 1
ATOM 9562 C CA . LYS A 1 1230 ? -22.814 14.651 -15.138 1.00 72.81 1230 LYS A CA 1
ATOM 9563 C C . LYS A 1 1230 ? -21.783 14.900 -14.026 1.00 72.81 1230 LYS A C 1
ATOM 9565 O O . LYS A 1 1230 ? -20.598 15.053 -14.304 1.00 72.81 1230 LYS A O 1
ATOM 9570 N N . HIS A 1 1231 ? -22.217 14.916 -12.766 1.00 75.00 1231 HIS A N 1
ATOM 9571 C CA . HIS A 1 1231 ? -21.346 15.162 -11.620 1.00 75.00 1231 HIS A CA 1
ATOM 9572 C C . HIS A 1 1231 ? -20.657 13.869 -11.156 1.00 75.00 1231 HIS A C 1
ATOM 9574 O O . HIS A 1 1231 ? -21.316 12.932 -10.694 1.00 75.00 1231 HIS A O 1
ATOM 9580 N N . ASN A 1 1232 ? -19.322 13.835 -11.210 1.00 75.69 1232 ASN A N 1
ATOM 9581 C CA . ASN A 1 1232 ? -18.510 12.652 -10.885 1.00 75.69 1232 ASN A CA 1
ATOM 9582 C C . ASN A 1 1232 ? -18.805 12.070 -9.491 1.00 75.69 1232 ASN A C 1
ATOM 9584 O O . ASN A 1 1232 ? -18.865 10.851 -9.323 1.00 75.69 1232 ASN A O 1
ATOM 9588 N N . GLY A 1 1233 ? -19.020 12.928 -8.486 1.00 70.19 1233 GLY A N 1
ATOM 9589 C CA . GLY A 1 1233 ? -19.344 12.485 -7.126 1.00 70.19 1233 GLY A CA 1
ATOM 9590 C C . GLY A 1 1233 ? -20.699 11.775 -7.028 1.00 70.19 1233 GLY A C 1
ATOM 9591 O O . GLY A 1 1233 ? -20.850 10.843 -6.241 1.00 70.19 1233 GLY A O 1
ATOM 9592 N N . VAL A 1 1234 ? -21.666 12.166 -7.865 1.00 81.69 1234 VAL A N 1
ATOM 9593 C CA . VAL A 1 1234 ? -22.984 11.519 -7.932 1.00 81.69 1234 VAL A CA 1
ATOM 9594 C C . VAL A 1 1234 ? -22.860 10.193 -8.675 1.00 81.69 1234 VAL A C 1
ATOM 9596 O O . VAL A 1 1234 ? -23.270 9.164 -8.145 1.00 81.69 1234 VAL A O 1
ATOM 9599 N N . MET A 1 1235 ? -22.207 10.189 -9.843 1.00 85.06 1235 MET A N 1
ATOM 9600 C CA . MET A 1 1235 ? -21.967 8.969 -10.620 1.00 85.06 1235 MET A CA 1
ATOM 9601 C C . MET A 1 1235 ? -21.265 7.891 -9.798 1.00 85.06 1235 MET A C 1
ATOM 9603 O O . MET A 1 1235 ? -21.676 6.734 -9.827 1.00 85.06 1235 MET A O 1
ATOM 9607 N N . ARG A 1 1236 ? -20.230 8.262 -9.029 1.00 84.94 1236 ARG A N 1
ATOM 9608 C CA . ARG A 1 1236 ? -19.500 7.320 -8.172 1.00 84.94 1236 ARG A CA 1
ATOM 9609 C C . ARG A 1 1236 ? -20.438 6.632 -7.180 1.00 84.94 1236 ARG A C 1
ATOM 9611 O O . ARG A 1 1236 ? -20.346 5.415 -7.035 1.00 84.94 1236 ARG A O 1
ATOM 9618 N N . LYS A 1 1237 ? -21.347 7.382 -6.544 1.00 87.38 1237 LYS A N 1
ATOM 9619 C CA . LYS A 1 1237 ? -22.268 6.816 -5.552 1.00 87.38 1237 LYS A CA 1
ATOM 9620 C C . LYS A 1 1237 ? -23.372 5.971 -6.186 1.00 87.38 1237 LYS A C 1
ATOM 9622 O O . LYS A 1 1237 ? -23.632 4.868 -5.726 1.00 87.38 1237 LYS A O 1
ATOM 9627 N N . VAL A 1 1238 ? -23.963 6.425 -7.291 1.00 94.19 1238 VAL A N 1
ATOM 9628 C CA . VAL A 1 1238 ? -24.980 5.643 -8.021 1.00 94.19 1238 VAL A CA 1
ATOM 9629 C C . VAL A 1 1238 ? -24.384 4.339 -8.568 1.00 94.19 1238 VAL A C 1
ATOM 9631 O O . VAL A 1 1238 ? -25.013 3.286 -8.506 1.00 94.19 1238 VAL A O 1
ATOM 9634 N N . ARG A 1 1239 ? -23.135 4.377 -9.042 1.00 94.06 1239 ARG A N 1
ATOM 9635 C CA . ARG A 1 1239 ? -22.388 3.194 -9.480 1.00 94.06 1239 ARG A CA 1
ATOM 9636 C C . ARG A 1 1239 ? -22.154 2.198 -8.342 1.00 94.06 1239 ARG A C 1
ATOM 9638 O O . ARG A 1 1239 ? -22.278 0.996 -8.562 1.00 94.06 1239 ARG A O 1
ATOM 9645 N N . GLU A 1 1240 ? -21.778 2.678 -7.157 1.00 92.56 1240 GLU A N 1
ATOM 9646 C CA . GLU A 1 1240 ? -21.590 1.840 -5.964 1.00 92.56 1240 GLU A CA 1
ATOM 9647 C C . GLU A 1 1240 ? -22.901 1.153 -5.552 1.00 92.56 1240 GLU A C 1
ATOM 9649 O O . GLU A 1 1240 ? -22.911 -0.057 -5.303 1.00 92.56 1240 GLU A O 1
ATOM 9654 N N . ALA A 1 1241 ? -24.018 1.881 -5.610 1.00 97.00 1241 ALA A N 1
ATOM 9655 C CA . ALA A 1 1241 ? -25.344 1.321 -5.394 1.00 97.00 1241 ALA A CA 1
ATOM 9656 C C . ALA A 1 1241 ? -25.702 0.245 -6.425 1.00 97.00 1241 ALA A C 1
ATOM 9658 O O . ALA A 1 1241 ? -26.047 -0.872 -6.041 1.00 97.00 1241 ALA A O 1
ATOM 9659 N N . LEU A 1 1242 ? -25.539 0.525 -7.723 1.00 97.94 1242 LEU A N 1
ATOM 9660 C CA . LEU A 1 1242 ? -25.823 -0.445 -8.786 1.00 97.94 1242 LEU A CA 1
ATOM 9661 C C . LEU A 1 1242 ? -24.967 -1.712 -8.650 1.00 97.94 1242 LEU A C 1
ATOM 9663 O O . LEU A 1 1242 ? -25.480 -2.819 -8.793 1.00 97.94 1242 LEU A O 1
ATOM 9667 N N . LYS A 1 1243 ? -23.682 -1.567 -8.307 1.00 96.69 1243 LYS A N 1
ATOM 9668 C CA . LYS A 1 1243 ? -22.792 -2.701 -8.030 1.00 96.69 1243 LYS A CA 1
ATOM 9669 C C . LYS A 1 1243 ? -23.290 -3.528 -6.846 1.00 96.69 1243 LYS A C 1
ATOM 9671 O O . LYS A 1 1243 ? -23.288 -4.754 -6.916 1.00 96.69 1243 LYS A O 1
ATOM 9676 N N . THR A 1 1244 ? -23.703 -2.872 -5.762 1.00 96.50 1244 THR A N 1
ATOM 9677 C CA . THR A 1 1244 ? -24.208 -3.541 -4.554 1.00 96.50 1244 THR A CA 1
ATOM 9678 C C . THR A 1 1244 ? -25.464 -4.356 -4.862 1.00 96.50 1244 THR A C 1
ATOM 9680 O O . THR A 1 1244 ? -25.532 -5.529 -4.489 1.00 96.50 1244 THR A O 1
ATOM 9683 N N . VAL A 1 1245 ? -26.408 -3.776 -5.613 1.00 97.50 1245 VAL A N 1
ATOM 9684 C CA . VAL A 1 1245 ? -27.635 -4.454 -6.059 1.00 97.50 1245 VAL A CA 1
ATOM 9685 C C . VAL A 1 1245 ? -27.304 -5.623 -6.991 1.00 97.50 1245 VAL A C 1
ATOM 9687 O O . VAL A 1 1245 ? -27.706 -6.751 -6.721 1.00 97.50 1245 VAL A O 1
ATOM 9690 N N . ALA A 1 1246 ? -26.504 -5.399 -8.039 1.00 96.56 1246 ALA A N 1
ATOM 9691 C CA . ALA A 1 1246 ? -26.110 -6.446 -8.982 1.00 96.56 1246 ALA A CA 1
ATOM 9692 C C . ALA A 1 1246 ? -25.387 -7.613 -8.288 1.00 96.56 1246 ALA A C 1
ATOM 9694 O O . ALA A 1 1246 ? -25.629 -8.775 -8.609 1.00 96.56 1246 ALA A O 1
ATOM 9695 N N . ALA A 1 1247 ? -24.549 -7.329 -7.287 1.00 94.56 1247 ALA A N 1
ATOM 9696 C CA . ALA A 1 1247 ? -23.852 -8.363 -6.532 1.00 94.56 1247 ALA A CA 1
ATOM 9697 C C . ALA A 1 1247 ? -24.806 -9.171 -5.636 1.00 94.56 1247 ALA A C 1
ATOM 9699 O O . ALA A 1 1247 ? -24.588 -10.365 -5.439 1.00 94.56 1247 ALA A O 1
ATOM 9700 N N . ALA A 1 1248 ? -25.853 -8.547 -5.086 1.00 94.75 1248 ALA A N 1
ATOM 9701 C CA . ALA A 1 1248 ? -26.906 -9.262 -4.365 1.00 94.75 1248 ALA A CA 1
ATOM 9702 C C . ALA A 1 1248 ? -27.711 -10.173 -5.308 1.00 94.75 1248 ALA A C 1
ATOM 9704 O O . ALA A 1 1248 ? -27.898 -11.345 -4.991 1.00 94.75 1248 ALA A O 1
ATOM 9705 N N . LEU A 1 1249 ? -28.081 -9.671 -6.491 1.00 95.94 1249 LEU A N 1
ATOM 9706 C CA . LEU A 1 1249 ? -28.805 -10.416 -7.529 1.00 95.94 1249 LEU A CA 1
ATOM 9707 C C . LEU A 1 1249 ? -28.028 -11.642 -8.028 1.00 95.94 1249 LEU A C 1
ATOM 9709 O O . LEU A 1 1249 ? -28.562 -12.746 -8.039 1.00 95.94 1249 LEU A O 1
ATOM 9713 N N . LEU A 1 1250 ? -26.743 -11.483 -8.365 1.00 92.12 1250 LEU A N 1
ATOM 9714 C CA . LEU A 1 1250 ? -25.898 -12.589 -8.842 1.00 92.12 1250 LEU A CA 1
ATOM 9715 C C . LEU A 1 1250 ? -25.689 -13.692 -7.793 1.00 92.12 1250 LEU A C 1
ATOM 9717 O O . LEU A 1 1250 ? -25.433 -14.838 -8.152 1.00 92.12 1250 LEU A O 1
ATOM 9721 N N . ARG A 1 1251 ? -25.796 -13.367 -6.498 1.00 89.19 1251 ARG A N 1
ATOM 9722 C CA . ARG A 1 1251 ? -25.721 -14.352 -5.404 1.00 89.19 1251 ARG A CA 1
ATOM 9723 C C . ARG A 1 1251 ? -27.060 -15.019 -5.093 1.00 89.19 1251 ARG A C 1
ATOM 9725 O O . ARG A 1 1251 ? -27.072 -15.961 -4.296 1.00 89.19 1251 ARG A O 1
ATOM 9732 N N . SER A 1 1252 ? -28.152 -14.536 -5.679 1.00 91.00 1252 SER A N 1
ATOM 9733 C CA . SER A 1 1252 ? -29.471 -15.113 -5.469 1.00 91.00 1252 SER A CA 1
ATOM 9734 C C . SER A 1 1252 ? -29.582 -16.494 -6.102 1.00 91.00 1252 SER A C 1
ATOM 9736 O O . SER A 1 1252 ? -28.968 -16.775 -7.133 1.00 91.00 1252 SER A O 1
ATOM 9738 N N . ARG A 1 1253 ? -30.373 -17.362 -5.468 1.00 86.62 1253 ARG A N 1
ATOM 9739 C CA . ARG A 1 1253 ? -30.726 -18.685 -6.011 1.00 86.62 1253 ARG A CA 1
ATOM 9740 C C . ARG A 1 1253 ? -31.977 -18.656 -6.877 1.00 86.62 1253 ARG A C 1
ATOM 9742 O O . ARG A 1 1253 ? -32.219 -19.605 -7.614 1.00 86.62 1253 ARG A O 1
ATOM 9749 N N . ASP A 1 1254 ? -32.775 -17.605 -6.761 1.00 88.25 1254 ASP A N 1
ATOM 9750 C CA . ASP A 1 1254 ? -33.957 -17.441 -7.585 1.00 88.25 1254 ASP A CA 1
ATOM 9751 C C . ASP A 1 1254 ? -33.531 -16.940 -8.971 1.00 88.25 1254 ASP A C 1
ATOM 9753 O O . ASP A 1 1254 ? -32.906 -15.885 -9.116 1.00 88.25 1254 ASP A O 1
ATOM 9757 N N . VAL A 1 1255 ? -33.873 -17.721 -9.998 1.00 86.62 1255 VAL A N 1
ATOM 9758 C CA . VAL A 1 1255 ? -33.551 -17.457 -11.406 1.00 86.62 1255 VAL A CA 1
ATOM 9759 C C . VAL A 1 1255 ? -34.052 -16.082 -11.850 1.00 86.62 1255 VAL A C 1
ATOM 9761 O O . VAL A 1 1255 ? -33.385 -15.417 -12.646 1.00 86.62 1255 VAL A O 1
ATOM 9764 N N . ALA A 1 1256 ? -35.190 -15.622 -11.328 1.00 89.38 1256 ALA A N 1
ATOM 9765 C CA . ALA A 1 1256 ? -35.765 -14.336 -11.700 1.00 89.38 1256 ALA A CA 1
ATOM 9766 C C . ALA A 1 1256 ? -34.898 -13.155 -11.232 1.00 89.38 1256 ALA A C 1
ATOM 9768 O O . ALA A 1 1256 ? -34.747 -12.177 -11.963 1.00 89.38 1256 ALA A O 1
ATOM 9769 N N . PHE A 1 1257 ? -34.271 -13.262 -10.057 1.00 93.75 1257 PHE A N 1
ATOM 9770 C CA . PHE A 1 1257 ? -33.306 -12.273 -9.574 1.00 93.75 1257 PHE A CA 1
ATOM 9771 C C . PHE A 1 1257 ? -31.929 -12.467 -10.215 1.00 93.75 1257 PHE A C 1
ATOM 9773 O O . PHE A 1 1257 ? -31.304 -11.500 -10.647 1.00 93.75 1257 PHE A O 1
ATOM 9780 N N . HIS A 1 1258 ? -31.469 -13.713 -10.332 1.00 91.12 1258 HIS A N 1
ATOM 9781 C CA . HIS A 1 1258 ? -30.154 -14.045 -10.881 1.00 91.12 1258 HIS A CA 1
ATOM 9782 C C . HIS A 1 1258 ? -29.987 -13.638 -12.358 1.00 91.12 1258 HIS A C 1
ATOM 9784 O O . HIS A 1 1258 ? -28.880 -13.324 -12.793 1.00 91.12 1258 HIS A O 1
ATOM 9790 N N . SER A 1 1259 ? -31.076 -13.605 -13.131 1.00 92.75 1259 SER A N 1
ATOM 9791 C CA . SER A 1 1259 ? -31.074 -13.215 -14.551 1.00 92.75 1259 SER A CA 1
ATOM 9792 C C . SER A 1 1259 ? -31.125 -11.699 -14.799 1.00 92.75 1259 SER A C 1
ATOM 9794 O O . SER A 1 1259 ? -30.742 -11.250 -15.878 1.00 92.75 1259 SER A O 1
ATOM 9796 N N . LEU A 1 1260 ? -31.518 -10.882 -13.814 1.00 95.88 1260 LEU A N 1
ATOM 9797 C CA . LEU A 1 1260 ? -31.618 -9.422 -13.969 1.00 95.88 1260 LEU A CA 1
ATOM 9798 C C . LEU A 1 1260 ? -30.291 -8.744 -14.369 1.00 95.88 1260 LEU A C 1
ATOM 9800 O O . LEU A 1 1260 ? -30.307 -7.894 -15.256 1.00 95.88 1260 LEU A O 1
ATOM 9804 N N . PRO A 1 1261 ? -29.124 -9.085 -13.787 1.00 96.44 1261 PRO A N 1
ATOM 9805 C CA . PRO A 1 1261 ? -27.839 -8.532 -14.221 1.00 96.44 1261 PRO A CA 1
ATOM 9806 C C . PRO A 1 1261 ? -27.498 -8.805 -15.683 1.00 96.44 1261 PRO A C 1
ATOM 9808 O O . PRO A 1 1261 ? -26.875 -7.964 -16.331 1.00 96.44 1261 PRO A O 1
ATOM 9811 N N . TRP A 1 1262 ? -27.940 -9.946 -16.212 1.00 94.38 1262 TRP A N 1
ATOM 9812 C CA . TRP A 1 1262 ? -27.809 -10.258 -17.629 1.00 94.38 1262 TRP A CA 1
ATOM 9813 C C . TRP A 1 1262 ? -28.708 -9.357 -18.483 1.00 94.38 1262 TRP A C 1
ATOM 9815 O O . TRP A 1 1262 ? -28.229 -8.749 -19.438 1.00 94.38 1262 TRP A O 1
ATOM 9825 N N . GLU A 1 1263 ? -29.969 -9.190 -18.084 1.00 95.00 1263 GLU A N 1
ATOM 9826 C CA . GLU A 1 1263 ? -30.937 -8.306 -18.748 1.00 95.00 1263 GLU A CA 1
ATOM 9827 C C . GLU A 1 1263 ? -30.439 -6.847 -18.783 1.00 95.00 1263 GLU A C 1
ATOM 9829 O O . GLU A 1 1263 ? -30.420 -6.206 -19.835 1.00 95.00 1263 GLU A O 1
ATOM 9834 N N . MET A 1 1264 ? -29.936 -6.347 -17.648 1.00 95.50 1264 MET A N 1
ATOM 9835 C CA . MET A 1 1264 ? -29.341 -5.012 -17.522 1.00 95.50 1264 MET A CA 1
ATOM 9836 C C . MET A 1 1264 ? -28.141 -4.816 -18.450 1.00 95.50 1264 MET A C 1
ATOM 9838 O O . MET A 1 1264 ? -27.992 -3.756 -19.063 1.00 95.50 1264 MET A O 1
ATOM 9842 N N . LEU A 1 1265 ? -27.259 -5.815 -18.541 1.00 96.06 1265 LEU A N 1
ATOM 9843 C CA . LEU A 1 1265 ? -26.104 -5.739 -19.425 1.00 96.06 1265 LEU A CA 1
ATOM 9844 C C . LEU A 1 1265 ? -26.542 -5.681 -20.892 1.00 96.06 1265 LEU A C 1
ATOM 9846 O O . LEU A 1 1265 ? -26.020 -4.854 -21.637 1.00 96.06 1265 LEU A O 1
ATOM 9850 N N . ASP A 1 1266 ? -27.507 -6.504 -21.298 1.00 93.12 1266 ASP A N 1
ATOM 9851 C CA . ASP A 1 1266 ? -28.034 -6.499 -22.665 1.00 93.12 1266 ASP A CA 1
ATOM 9852 C C . ASP A 1 1266 ? -28.671 -5.150 -23.025 1.00 93.12 1266 ASP A C 1
ATOM 9854 O O . ASP A 1 1266 ? -28.406 -4.612 -24.103 1.00 93.12 1266 ASP A O 1
ATOM 9858 N N . PHE A 1 1267 ? -29.401 -4.536 -22.092 1.00 92.81 1267 PHE A N 1
ATOM 9859 C CA . PHE A 1 1267 ? -29.906 -3.171 -22.242 1.00 92.81 1267 PHE A CA 1
ATOM 9860 C C . PHE A 1 1267 ? -28.772 -2.143 -22.446 1.00 92.81 1267 PHE A C 1
ATOM 9862 O O . PHE A 1 1267 ? -28.796 -1.353 -23.392 1.00 92.81 1267 PHE A O 1
ATOM 9869 N N . LEU A 1 1268 ? -27.726 -2.185 -21.610 1.00 93.56 1268 LEU A N 1
ATOM 9870 C CA . LEU A 1 1268 ? -26.567 -1.279 -21.682 1.00 93.56 1268 LEU A CA 1
ATOM 9871 C C . LEU A 1 1268 ? -25.687 -1.488 -22.926 1.00 93.56 1268 LEU A C 1
ATOM 9873 O O . LEU A 1 1268 ? -24.938 -0.593 -23.326 1.00 93.56 1268 LEU A O 1
ATOM 9877 N N . LEU A 1 1269 ? -25.744 -2.663 -23.538 1.00 92.12 1269 LEU A N 1
ATOM 9878 C CA . LEU A 1 1269 ? -25.035 -2.996 -24.770 1.00 92.12 1269 LEU A CA 1
ATOM 9879 C C . LEU A 1 1269 ? -25.867 -2.673 -26.030 1.00 92.12 1269 LEU A C 1
ATOM 9881 O O . LEU A 1 1269 ? -25.307 -2.384 -27.094 1.00 92.12 1269 LEU A O 1
ATOM 9885 N N . GLY A 1 1270 ? -27.192 -2.667 -25.899 1.00 89.75 1270 GLY A N 1
ATOM 9886 C CA . GLY A 1 1270 ? -28.165 -2.438 -26.963 1.00 89.75 1270 GLY A CA 1
ATOM 9887 C C . GLY A 1 1270 ? -28.354 -0.973 -27.408 1.00 89.75 1270 GLY A C 1
ATOM 9888 O O . GLY A 1 1270 ? -27.494 -0.116 -27.157 1.00 89.75 1270 GLY A O 1
ATOM 9889 N N . PRO A 1 1271 ? -29.474 -0.674 -28.103 1.00 83.94 1271 PRO A N 1
ATOM 9890 C CA . PRO A 1 1271 ? -29.778 0.640 -28.693 1.00 83.94 1271 PRO A CA 1
ATOM 9891 C C . PRO A 1 1271 ? -29.900 1.796 -27.687 1.00 83.94 1271 PRO A C 1
ATOM 9893 O O . PRO A 1 1271 ? -29.744 2.963 -28.054 1.00 83.94 1271 PRO A O 1
ATOM 9896 N N . ASP A 1 1272 ? -30.128 1.495 -26.413 1.00 81.38 1272 ASP A N 1
ATOM 9897 C CA . ASP A 1 1272 ? -30.145 2.480 -25.324 1.00 81.38 1272 ASP A CA 1
ATOM 9898 C C . ASP A 1 1272 ? -28.764 2.682 -24.692 1.00 81.38 1272 ASP A C 1
ATOM 9900 O O . ASP A 1 1272 ? -28.589 3.489 -23.776 1.00 81.38 1272 ASP A O 1
ATOM 9904 N N . GLY A 1 1273 ? -27.756 1.983 -25.211 1.00 86.94 1273 GLY A N 1
ATOM 9905 C CA . GLY A 1 1273 ? -26.450 1.745 -24.623 1.00 86.94 1273 GLY A CA 1
ATOM 9906 C C . GLY A 1 1273 ? -25.288 2.028 -25.581 1.00 86.94 1273 GLY A C 1
ATOM 9907 O O . GLY A 1 1273 ? -25.187 3.101 -26.188 1.00 86.94 1273 GLY A O 1
ATOM 9908 N N . VAL A 1 1274 ? -24.379 1.064 -25.704 1.00 88.12 1274 VAL A N 1
ATOM 9909 C CA . VAL A 1 1274 ? -23.215 1.129 -26.606 1.00 88.12 1274 VAL A CA 1
ATOM 9910 C C . VAL A 1 1274 ? -23.639 1.336 -28.063 1.00 88.12 1274 VAL A C 1
ATOM 9912 O O . VAL A 1 1274 ? -23.072 2.188 -28.751 1.00 88.12 1274 VAL A O 1
ATOM 9915 N N . THR A 1 1275 ? -24.668 0.617 -28.522 1.00 87.50 1275 THR A N 1
ATOM 9916 C CA . THR A 1 1275 ? -25.137 0.639 -29.920 1.00 87.50 1275 THR A CA 1
ATOM 9917 C C . THR A 1 1275 ? -26.201 1.711 -30.186 1.00 87.50 1275 THR A C 1
ATOM 9919 O O . THR A 1 1275 ? -27.008 1.604 -31.113 1.00 87.50 1275 THR A O 1
ATOM 9922 N N . SER A 1 1276 ? -26.188 2.802 -29.415 1.00 82.06 1276 SER A N 1
ATOM 9923 C CA . SER A 1 1276 ? -27.175 3.870 -29.563 1.00 82.06 1276 SER A CA 1
ATOM 9924 C C . SER A 1 1276 ? -27.172 4.546 -30.932 1.00 82.06 1276 SER A C 1
ATOM 9926 O O . SER A 1 1276 ? -26.127 4.797 -31.529 1.00 82.06 1276 SER A O 1
ATOM 9928 N N . ARG A 1 1277 ? -28.378 4.860 -31.426 1.00 76.25 1277 ARG A N 1
ATOM 9929 C CA . ARG A 1 1277 ? -28.603 5.572 -32.697 1.00 76.25 1277 ARG A CA 1
ATOM 9930 C C . ARG A 1 1277 ? -28.495 7.097 -32.552 1.00 76.25 1277 ARG A C 1
ATOM 9932 O O . ARG A 1 1277 ? -28.556 7.795 -33.564 1.00 76.25 1277 ARG A O 1
ATOM 9939 N N . SER A 1 1278 ? -28.358 7.607 -31.325 1.00 70.25 1278 SER A N 1
ATOM 9940 C CA . SER A 1 1278 ? -28.213 9.036 -31.036 1.00 70.25 1278 SER A CA 1
ATOM 9941 C C . SER A 1 1278 ? -26.745 9.462 -31.068 1.00 70.25 1278 SER A C 1
ATOM 9943 O O . SER A 1 1278 ? -25.921 8.989 -30.282 1.00 70.25 1278 SER A O 1
ATOM 9945 N N . VAL A 1 1279 ? -26.417 10.407 -31.954 1.00 63.06 1279 VAL A N 1
ATOM 9946 C CA . VAL A 1 1279 ? -25.066 10.983 -32.062 1.00 63.06 1279 VAL A CA 1
ATOM 9947 C C . VAL A 1 1279 ? -24.680 11.740 -30.789 1.00 63.06 1279 VAL A C 1
ATOM 9949 O O . VAL A 1 1279 ? -23.502 11.777 -30.440 1.00 63.06 1279 VAL A O 1
ATOM 9952 N N . ALA A 1 1280 ? -25.664 12.239 -30.032 1.00 62.34 1280 ALA A N 1
ATOM 9953 C CA . ALA A 1 1280 ? -25.451 13.018 -28.815 1.00 62.34 1280 ALA A CA 1
ATOM 9954 C C . ALA A 1 1280 ? -24.584 12.299 -27.763 1.00 62.34 1280 ALA A C 1
ATOM 9956 O O . ALA A 1 1280 ? -23.985 12.949 -26.909 1.00 62.34 1280 ALA A O 1
ATOM 9957 N N . ARG A 1 1281 ? -24.468 10.964 -27.826 1.00 62.16 1281 ARG A N 1
ATOM 9958 C CA . ARG A 1 1281 ? -23.633 10.183 -26.906 1.00 62.16 1281 ARG A CA 1
ATOM 9959 C C . ARG A 1 1281 ? -22.120 10.287 -27.169 1.00 62.16 1281 ARG A C 1
ATOM 9961 O O . ARG A 1 1281 ? -21.344 10.047 -26.250 1.00 62.16 1281 ARG A O 1
ATOM 9968 N N . MET A 1 1282 ? -21.709 10.717 -28.368 1.00 54.88 1282 MET A N 1
ATOM 9969 C CA . MET A 1 1282 ? -20.307 10.757 -28.817 1.00 54.88 1282 MET A CA 1
ATOM 9970 C C . MET A 1 1282 ? -19.416 11.705 -27.989 1.00 54.88 1282 MET A C 1
ATOM 9972 O O . MET A 1 1282 ? -18.229 11.430 -27.819 1.00 54.88 1282 MET A O 1
ATOM 9976 N N . LEU A 1 1283 ? -19.969 12.812 -27.472 1.00 50.38 1283 LEU A N 1
ATOM 9977 C CA . LEU A 1 1283 ? -19.239 13.861 -26.745 1.00 50.38 1283 LEU A CA 1
ATOM 9978 C C . LEU A 1 1283 ? -19.694 13.915 -25.276 1.00 50.38 1283 LEU A C 1
ATOM 9980 O O . LEU A 1 1283 ? -20.815 14.327 -24.996 1.00 50.38 1283 LEU A O 1
ATOM 9984 N N . ARG A 1 1284 ? -18.826 13.508 -24.332 1.00 50.44 1284 ARG A N 1
ATOM 9985 C CA . ARG A 1 1284 ? -18.990 13.526 -22.848 1.00 50.44 1284 ARG A CA 1
ATOM 9986 C C . ARG A 1 1284 ? -20.213 12.815 -22.239 1.00 50.44 1284 ARG A C 1
ATOM 9988 O O . ARG A 1 1284 ? -20.136 12.425 -21.078 1.00 50.44 1284 ARG A O 1
ATOM 9995 N N . ARG A 1 1285 ? -21.307 12.584 -22.966 1.00 48.81 1285 ARG A N 1
ATOM 9996 C CA . ARG A 1 1285 ? -22.523 11.929 -22.446 1.00 48.81 1285 ARG A CA 1
ATOM 9997 C C . ARG A 1 1285 ? -22.348 10.429 -22.219 1.00 48.81 1285 ARG A C 1
ATOM 9999 O O . ARG A 1 1285 ? -23.075 9.837 -21.431 1.00 48.81 1285 ARG A O 1
ATOM 10006 N N . SER A 1 1286 ? -21.337 9.811 -22.823 1.00 52.97 1286 SER A N 1
ATOM 10007 C CA . SER A 1 1286 ? -20.953 8.441 -22.500 1.00 52.97 1286 SER A CA 1
ATOM 10008 C C . SER A 1 1286 ? -20.224 8.312 -21.154 1.00 52.97 1286 SER A C 1
ATOM 10010 O O . SER A 1 1286 ? -19.583 7.294 -20.973 1.00 52.97 1286 SER A O 1
ATOM 10012 N N . GLN A 1 1287 ? -20.213 9.284 -20.227 1.00 65.44 1287 GLN A N 1
ATOM 10013 C CA . GLN A 1 1287 ? -19.527 9.096 -18.932 1.00 65.44 1287 GLN A CA 1
ATOM 10014 C C . GLN A 1 1287 ? -20.263 8.114 -18.012 1.00 65.44 1287 GLN A C 1
ATOM 10016 O O . GLN A 1 1287 ? -19.633 7.254 -17.402 1.00 65.44 1287 GLN A O 1
ATOM 10021 N N . GLY A 1 1288 ? -21.595 8.169 -17.976 1.00 80.06 1288 GLY A N 1
ATOM 10022 C CA . GLY A 1 1288 ? -22.407 7.251 -17.175 1.00 80.06 1288 GLY A CA 1
ATOM 10023 C C . GLY A 1 1288 ? -22.385 5.800 -17.650 1.00 80.06 1288 GLY A C 1
ATOM 10024 O O . GLY A 1 1288 ? -22.416 4.875 -16.842 1.00 80.06 1288 GLY A O 1
ATOM 10025 N N . LEU A 1 1289 ? -22.305 5.595 -18.968 1.00 88.62 1289 LEU A N 1
ATOM 10026 C CA . LEU A 1 1289 ? -22.416 4.277 -19.597 1.00 88.62 1289 LEU A CA 1
ATOM 10027 C C . LEU A 1 1289 ? -21.298 3.299 -19.161 1.00 88.62 1289 LEU A C 1
ATOM 10029 O O . LEU A 1 1289 ? -21.630 2.208 -18.697 1.00 88.62 1289 LEU A O 1
ATOM 10033 N N . PRO A 1 1290 ? -19.998 3.658 -19.216 1.00 89.56 1290 PRO A N 1
ATOM 10034 C CA . PRO A 1 1290 ? -18.927 2.874 -18.627 1.00 89.56 1290 PRO A CA 1
ATOM 10035 C C . PRO A 1 1290 ? -19.169 2.607 -17.148 1.00 89.56 1290 PRO A C 1
ATOM 10037 O O . PRO A 1 1290 ? -19.028 1.469 -16.726 1.00 89.56 1290 PRO A O 1
ATOM 10040 N N . HIS A 1 1291 ? -19.578 3.602 -16.353 1.00 89.19 1291 HIS A N 1
ATOM 10041 C CA . HIS A 1 1291 ? -19.846 3.379 -14.931 1.00 89.19 1291 HIS A CA 1
ATOM 10042 C C . HIS A 1 1291 ? -20.929 2.317 -14.702 1.00 89.19 1291 HIS A C 1
ATOM 10044 O O . HIS A 1 1291 ? -20.724 1.446 -13.857 1.00 89.19 1291 HIS A O 1
ATOM 10050 N N . ALA A 1 1292 ? -22.015 2.340 -15.478 1.00 93.06 1292 ALA A N 1
ATOM 10051 C CA . ALA A 1 1292 ? -23.091 1.357 -15.395 1.00 93.06 1292 ALA A CA 1
ATOM 10052 C C . ALA A 1 1292 ? -22.621 -0.052 -15.790 1.00 93.06 1292 ALA A C 1
ATOM 10054 O O . ALA A 1 1292 ? -22.794 -0.995 -15.019 1.00 93.06 1292 ALA A O 1
ATOM 10055 N N . ILE A 1 1293 ? -21.949 -0.190 -16.939 1.00 95.06 1293 ILE A N 1
ATOM 10056 C CA . ILE A 1 1293 ? -21.411 -1.481 -17.400 1.00 95.06 1293 ILE A CA 1
ATOM 10057 C C . ILE A 1 1293 ? -20.396 -2.022 -16.389 1.00 95.06 1293 ILE A C 1
ATOM 10059 O O . ILE A 1 1293 ? -20.484 -3.175 -15.974 1.00 95.06 1293 ILE A O 1
ATOM 10063 N N . LEU A 1 1294 ? -19.462 -1.185 -15.928 1.00 93.62 1294 LEU A N 1
ATOM 10064 C CA . LEU A 1 1294 ? -18.465 -1.582 -14.939 1.00 93.62 1294 LEU A CA 1
ATOM 10065 C C . LEU A 1 1294 ? -19.110 -2.036 -13.624 1.00 93.62 1294 LEU A C 1
ATOM 10067 O O . LEU A 1 1294 ? -18.610 -2.984 -13.033 1.00 93.62 1294 LEU A O 1
ATOM 10071 N N . ALA A 1 1295 ? -20.181 -1.389 -13.154 1.00 95.00 1295 ALA A N 1
ATOM 10072 C CA . ALA A 1 1295 ? -20.872 -1.802 -11.931 1.00 95.00 1295 ALA A CA 1
ATOM 10073 C C . ALA A 1 1295 ? -21.424 -3.231 -12.037 1.00 95.00 1295 ALA A C 1
ATOM 10075 O O . ALA A 1 1295 ? -21.246 -4.021 -11.111 1.00 95.00 1295 ALA A O 1
ATOM 10076 N N . VAL A 1 1296 ? -22.038 -3.565 -13.178 1.00 96.56 1296 VAL A N 1
ATOM 10077 C CA . VAL A 1 1296 ? -22.580 -4.904 -13.455 1.00 96.56 1296 VAL A CA 1
ATOM 10078 C C . VAL A 1 1296 ? -21.456 -5.935 -13.599 1.00 96.56 1296 VAL A C 1
ATOM 10080 O O . VAL A 1 1296 ? -21.523 -7.005 -13.002 1.00 96.56 1296 VAL A O 1
ATOM 10083 N N . LEU A 1 1297 ? -20.381 -5.607 -14.321 1.00 95.44 1297 LEU A N 1
ATOM 10084 C CA . LEU A 1 1297 ? -19.247 -6.520 -14.518 1.00 95.44 1297 LEU A CA 1
ATOM 10085 C C . LEU A 1 1297 ? -18.421 -6.747 -13.236 1.00 95.44 1297 LEU A C 1
ATOM 10087 O O . LEU A 1 1297 ? -17.918 -7.846 -13.003 1.00 95.44 1297 LEU A O 1
ATOM 10091 N N . GLU A 1 1298 ? -18.268 -5.728 -12.384 1.00 93.56 1298 GLU A N 1
ATOM 10092 C CA . GLU A 1 1298 ? -17.582 -5.848 -11.087 1.00 93.56 1298 GLU A CA 1
ATOM 10093 C C . GLU A 1 1298 ? -18.369 -6.653 -10.052 1.00 93.56 1298 GLU A C 1
ATOM 10095 O O . GLU A 1 1298 ? -17.792 -7.071 -9.047 1.00 93.56 1298 GLU A O 1
ATOM 10100 N N . ALA A 1 1299 ? -19.675 -6.820 -10.253 1.00 93.38 1299 ALA A N 1
ATOM 10101 C CA . ALA A 1 1299 ? -20.514 -7.605 -9.364 1.00 93.38 1299 ALA A CA 1
ATOM 10102 C C . ALA A 1 1299 ? -20.262 -9.119 -9.498 1.00 93.38 1299 ALA A C 1
ATOM 10104 O O . ALA A 1 1299 ? -20.568 -9.858 -8.561 1.00 93.38 1299 ALA A O 1
ATOM 10105 N N . GLU A 1 1300 ? -19.684 -9.582 -10.618 1.00 89.44 1300 GLU A N 1
ATOM 10106 C CA . GLU A 1 1300 ? -19.316 -10.989 -10.811 1.00 89.44 1300 GLU A CA 1
ATOM 10107 C C . GLU A 1 1300 ? -18.172 -11.407 -9.876 1.00 89.44 1300 GLU A C 1
ATOM 10109 O O . GLU A 1 1300 ? -17.045 -10.899 -9.967 1.00 89.44 1300 GLU A O 1
ATOM 10114 N N . ASP A 1 1301 ? -18.439 -12.398 -9.026 1.00 80.25 1301 ASP A N 1
ATOM 10115 C CA . ASP A 1 1301 ? -17.451 -12.989 -8.127 1.00 80.25 1301 ASP A CA 1
ATOM 10116 C C . ASP A 1 1301 ? -16.321 -13.667 -8.937 1.00 80.25 1301 ASP A C 1
ATOM 10118 O O . ASP A 1 1301 ? -16.586 -14.566 -9.734 1.00 80.25 1301 ASP A O 1
ATOM 10122 N N . PRO A 1 1302 ? -15.043 -13.271 -8.760 1.00 69.88 1302 PRO A N 1
ATOM 10123 C CA . PRO A 1 1302 ? -13.919 -13.857 -9.493 1.00 69.88 1302 PRO A CA 1
ATOM 10124 C C . PRO A 1 1302 ? -13.640 -15.328 -9.157 1.00 69.88 1302 PRO A C 1
ATOM 10126 O O . PRO A 1 1302 ? -12.832 -15.951 -9.843 1.00 69.88 1302 PRO A O 1
ATOM 10129 N N . THR A 1 1303 ? -14.247 -15.879 -8.105 1.00 70.25 1303 THR A N 1
ATOM 10130 C CA . THR A 1 1303 ? -14.068 -17.280 -7.704 1.00 70.25 1303 THR A CA 1
ATOM 10131 C C . THR A 1 1303 ? -14.952 -18.257 -8.486 1.00 70.25 1303 THR A C 1
ATOM 10133 O O . THR A 1 1303 ? -14.731 -19.468 -8.398 1.00 70.25 1303 THR A O 1
ATOM 10136 N N . VAL A 1 1304 ? -15.899 -17.753 -9.287 1.00 68.94 1304 VAL A N 1
ATOM 10137 C CA . VAL A 1 1304 ? -16.760 -18.530 -10.194 1.00 68.94 1304 VAL A CA 1
ATOM 10138 C C . VAL A 1 1304 ? -16.565 -18.075 -11.650 1.00 68.94 1304 VAL A C 1
ATOM 10140 O O . VAL A 1 1304 ? -16.123 -16.948 -11.880 1.00 68.94 1304 VAL A O 1
ATOM 10143 N N . PRO A 1 1305 ? -16.849 -18.922 -12.660 1.00 70.00 1305 PRO A N 1
ATOM 10144 C CA . PRO A 1 1305 ? -16.751 -18.520 -14.057 1.00 70.00 1305 PRO A CA 1
ATOM 10145 C C . PRO A 1 1305 ? -17.659 -17.342 -14.374 1.00 70.00 1305 PRO A C 1
ATOM 10147 O O . PRO A 1 1305 ? -18.850 -17.346 -14.072 1.00 70.00 1305 PRO A O 1
ATOM 10150 N N . VAL A 1 1306 ? -17.057 -16.351 -15.011 1.00 77.62 1306 VAL A N 1
ATOM 10151 C CA . VAL A 1 1306 ? -17.728 -15.145 -15.479 1.00 77.62 1306 VAL A CA 1
ATOM 10152 C C . VAL A 1 1306 ? -18.445 -15.420 -16.793 1.00 77.62 1306 VAL A C 1
ATOM 10154 O O . VAL A 1 1306 ? -17.904 -16.094 -17.671 1.00 77.62 1306 VAL A O 1
ATOM 10157 N N . PHE A 1 1307 ? -19.645 -14.876 -16.952 1.00 83.38 1307 PHE A N 1
ATOM 10158 C CA . PHE A 1 1307 ? -20.455 -15.024 -18.164 1.00 83.38 1307 PHE A CA 1
ATOM 10159 C C . PHE A 1 1307 ? -20.899 -13.673 -18.733 1.00 83.38 1307 PHE A C 1
ATOM 10161 O O . PHE A 1 1307 ? -21.064 -13.545 -19.948 1.00 83.38 1307 PHE A O 1
ATOM 10168 N N . LEU A 1 1308 ? -21.014 -12.638 -17.895 1.00 93.12 1308 LEU A N 1
ATOM 10169 C CA . LEU A 1 1308 ? -21.320 -11.274 -18.323 1.00 93.12 1308 LEU A CA 1
ATOM 10170 C C . LEU A 1 1308 ? -20.103 -10.624 -18.991 1.00 93.12 1308 LEU A C 1
ATOM 10172 O O . LEU A 1 1308 ? -20.221 -10.046 -20.075 1.00 93.12 1308 LEU A O 1
ATOM 10176 N N . PHE A 1 1309 ? -18.917 -10.770 -18.391 1.00 93.12 1309 PHE A N 1
ATOM 10177 C CA . PHE A 1 1309 ? -17.690 -10.153 -18.901 1.00 93.12 1309 PHE A CA 1
ATOM 10178 C C . PHE A 1 1309 ? -17.318 -10.577 -20.339 1.00 93.12 1309 PHE A C 1
ATOM 10180 O O . PHE A 1 1309 ? -17.155 -9.687 -21.179 1.00 93.12 1309 PHE A O 1
ATOM 10187 N N . PRO A 1 1310 ? -17.239 -11.880 -20.695 1.00 90.31 1310 PRO A N 1
ATOM 10188 C CA . PRO A 1 1310 ? -16.874 -12.287 -22.056 1.00 90.31 1310 PRO A CA 1
ATOM 10189 C C . PRO A 1 1310 ? -17.886 -11.820 -23.110 1.00 90.31 1310 PRO A C 1
ATOM 10191 O O . PRO A 1 1310 ? -17.509 -11.441 -24.220 1.00 90.31 1310 PRO A O 1
ATOM 10194 N N . ARG A 1 1311 ? -19.182 -11.800 -22.764 1.00 91.50 1311 ARG A N 1
ATOM 10195 C CA . ARG A 1 1311 ? -20.248 -11.296 -23.642 1.00 91.50 1311 ARG A CA 1
ATOM 10196 C C . ARG A 1 1311 ? -20.075 -9.804 -23.923 1.00 91.50 1311 ARG A C 1
ATOM 10198 O O . ARG A 1 1311 ? -20.124 -9.403 -25.087 1.00 91.50 1311 ARG A O 1
ATOM 10205 N N . ALA A 1 1312 ? -19.831 -9.008 -22.879 1.00 94.69 1312 ALA A N 1
ATOM 10206 C CA . ALA A 1 1312 ? -19.571 -7.579 -23.015 1.00 94.69 1312 ALA A CA 1
ATOM 10207 C C . ALA A 1 1312 ? -18.347 -7.318 -23.901 1.00 94.69 1312 ALA A C 1
ATOM 10209 O O . ALA A 1 1312 ? -18.452 -6.566 -24.868 1.00 94.69 1312 ALA A O 1
ATOM 10210 N N . MET A 1 1313 ? -17.222 -7.990 -23.636 1.00 94.62 1313 MET A N 1
ATOM 10211 C CA . MET A 1 1313 ? -15.995 -7.837 -24.426 1.00 94.62 1313 MET A CA 1
ATOM 10212 C C . MET A 1 1313 ? -16.204 -8.190 -25.900 1.00 94.62 1313 MET A C 1
ATOM 10214 O O . MET A 1 1313 ? -15.867 -7.389 -26.773 1.00 94.62 1313 MET A O 1
ATOM 10218 N N . LYS A 1 1314 ? -16.851 -9.326 -26.192 1.00 92.81 1314 LYS A N 1
ATOM 10219 C CA . LYS A 1 1314 ? -17.134 -9.765 -27.567 1.00 92.81 1314 LYS A CA 1
ATOM 10220 C C . LYS A 1 1314 ? -17.895 -8.708 -28.371 1.00 92.81 1314 LYS A C 1
ATOM 10222 O O . LYS A 1 1314 ? -17.566 -8.471 -29.535 1.00 92.81 1314 LYS A O 1
ATOM 10227 N N . LEU A 1 1315 ? -18.914 -8.083 -27.778 1.00 93.06 1315 LEU A N 1
ATOM 10228 C CA . LEU A 1 1315 ? -19.677 -7.039 -28.462 1.00 93.06 1315 LEU A CA 1
ATOM 10229 C C . LEU A 1 1315 ? -18.897 -5.724 -28.550 1.00 93.06 1315 LEU A C 1
ATOM 10231 O O . LEU A 1 1315 ? -18.853 -5.120 -29.619 1.00 93.06 1315 LEU A O 1
ATOM 10235 N N . LEU A 1 1316 ? -18.276 -5.290 -27.452 1.00 95.12 1316 LEU A N 1
ATOM 10236 C CA . LEU A 1 1316 ? -17.523 -4.038 -27.395 1.00 95.12 1316 LEU A CA 1
ATOM 10237 C C . LEU A 1 1316 ? -16.397 -4.012 -28.430 1.00 95.12 1316 LEU A C 1
ATOM 10239 O O . LEU A 1 1316 ? -16.288 -3.042 -29.173 1.00 95.12 1316 LEU A O 1
ATOM 10243 N N . LEU A 1 1317 ? -15.614 -5.088 -28.544 1.00 94.19 1317 LEU A N 1
ATOM 10244 C CA . LEU A 1 1317 ? -14.554 -5.200 -29.550 1.00 94.19 1317 LEU A CA 1
ATOM 10245 C C . LEU A 1 1317 ? -15.121 -5.170 -30.973 1.00 94.19 1317 LEU A C 1
ATOM 10247 O O . LEU A 1 1317 ? -14.603 -4.458 -31.830 1.00 94.19 1317 LEU A O 1
ATOM 10251 N N . ARG A 1 1318 ? -16.230 -5.881 -31.224 1.00 92.69 1318 ARG A N 1
ATOM 10252 C CA . ARG A 1 1318 ? -16.906 -5.884 -32.531 1.00 92.69 1318 ARG A CA 1
ATOM 10253 C C . ARG A 1 1318 ? -17.351 -4.476 -32.946 1.00 92.69 1318 ARG A C 1
ATOM 10255 O O . ARG A 1 1318 ? -17.089 -4.071 -34.075 1.00 92.69 1318 ARG A O 1
ATOM 10262 N N . VAL A 1 1319 ? -17.986 -3.729 -32.041 1.00 91.12 1319 VAL A N 1
ATOM 10263 C CA . VAL A 1 1319 ? -18.433 -2.348 -32.298 1.00 91.12 1319 VAL A CA 1
ATOM 10264 C C . VAL A 1 1319 ? -17.237 -1.397 -32.431 1.00 91.12 1319 VAL A C 1
ATOM 10266 O O . VAL A 1 1319 ? -17.237 -0.525 -33.298 1.00 91.12 1319 VAL A O 1
ATOM 10269 N N . ALA A 1 1320 ? -16.184 -1.578 -31.630 1.00 91.56 1320 ALA A N 1
ATOM 10270 C CA . ALA A 1 1320 ? -14.984 -0.743 -31.673 1.00 91.56 1320 ALA A CA 1
ATOM 10271 C C . ALA A 1 1320 ? -14.175 -0.896 -32.981 1.00 91.56 1320 ALA A C 1
ATOM 10273 O O . ALA A 1 1320 ? -13.558 0.073 -33.430 1.00 91.56 1320 ALA A O 1
ATOM 10274 N N . ARG A 1 1321 ? -14.242 -2.064 -33.643 1.00 88.75 1321 ARG A N 1
ATOM 10275 C CA . ARG A 1 1321 ? -13.723 -2.280 -35.011 1.00 88.75 1321 ARG A CA 1
ATOM 10276 C C . ARG A 1 1321 ? -14.543 -1.583 -36.106 1.00 88.75 1321 ARG A C 1
ATOM 10278 O O . ARG A 1 1321 ? -14.098 -1.515 -37.243 1.00 88.75 1321 ARG A O 1
ATOM 10285 N N . GLY A 1 1322 ? -15.742 -1.091 -35.791 1.00 79.69 1322 GLY A N 1
ATOM 10286 C CA . GLY A 1 1322 ? -16.653 -0.484 -36.765 1.00 79.69 1322 GLY A CA 1
ATOM 10287 C C . GLY A 1 1322 ? -17.574 -1.472 -37.491 1.00 79.69 1322 GLY A C 1
ATOM 10288 O O . GLY A 1 1322 ? -18.198 -1.087 -38.476 1.00 79.69 1322 GLY A O 1
ATOM 10289 N N . ALA A 1 1323 ? -17.697 -2.722 -37.027 1.00 71.56 1323 ALA A N 1
ATOM 10290 C CA . ALA A 1 1323 ? -18.654 -3.665 -37.607 1.00 71.56 1323 ALA A CA 1
ATOM 10291 C C . ALA A 1 1323 ? -20.103 -3.240 -37.304 1.00 71.56 1323 ALA A C 1
ATOM 10293 O O . ALA A 1 1323 ? -20.430 -2.870 -36.173 1.00 71.56 1323 ALA A O 1
ATOM 10294 N N . HIS A 1 1324 ? -20.985 -3.332 -38.302 1.00 61.00 1324 HIS A N 1
ATOM 10295 C CA . HIS A 1 1324 ? -22.406 -3.035 -38.135 1.00 61.00 1324 HIS A CA 1
ATOM 10296 C C . HIS A 1 1324 ? -23.073 -4.083 -37.235 1.00 61.00 1324 HIS A C 1
ATOM 10298 O O . HIS A 1 1324 ? -23.116 -5.266 -37.565 1.00 61.00 1324 HIS A O 1
ATOM 10304 N N . VAL A 1 1325 ? -23.598 -3.644 -36.089 1.00 55.59 1325 VAL A N 1
ATOM 10305 C CA . VAL A 1 1325 ? -24.417 -4.473 -35.198 1.00 55.59 1325 VAL A CA 1
ATOM 10306 C C . VAL A 1 1325 ? -25.875 -4.057 -35.370 1.00 55.59 1325 VAL A C 1
ATOM 10308 O O . VAL A 1 1325 ? -26.377 -3.163 -34.696 1.00 55.59 1325 VAL A O 1
ATOM 10311 N N . GLY A 1 1326 ? -26.543 -4.697 -36.318 1.00 48.97 1326 GLY A N 1
ATOM 10312 C CA . GLY A 1 1326 ? -27.991 -4.718 -36.483 1.00 48.97 1326 GLY A CA 1
ATOM 10313 C C . GLY A 1 1326 ? -28.339 -6.094 -37.036 1.00 48.97 1326 GLY A C 1
ATOM 10314 O O . GLY A 1 1326 ? -27.566 -6.620 -37.833 1.00 48.97 1326 GLY A O 1
ATOM 10315 N N . GLY A 1 1327 ? -29.412 -6.720 -36.546 1.00 44.31 1327 GLY A N 1
ATOM 10316 C CA . GLY A 1 1327 ? -29.872 -7.996 -37.099 1.00 44.31 1327 GLY A CA 1
ATOM 10317 C C . GLY A 1 1327 ? -30.123 -7.881 -38.605 1.00 44.31 1327 GLY A C 1
ATOM 10318 O O . GLY A 1 1327 ? -30.394 -6.785 -39.091 1.00 44.31 1327 GLY A O 1
ATOM 10319 N N . ASP A 1 1328 ? -30.039 -9.007 -39.318 1.00 42.91 1328 ASP A N 1
ATOM 10320 C CA . ASP A 1 1328 ? -30.285 -9.124 -40.770 1.00 42.91 1328 ASP A CA 1
ATOM 10321 C C . ASP A 1 1328 ? -31.645 -8.552 -41.221 1.00 42.91 1328 ASP A C 1
ATOM 10323 O O . ASP A 1 1328 ? -31.870 -8.290 -42.404 1.00 42.91 1328 ASP A O 1
ATOM 10327 N N . ASP A 1 1329 ? -32.545 -8.289 -40.277 1.00 41.03 1329 ASP A N 1
ATOM 10328 C CA . ASP A 1 1329 ? -33.833 -7.676 -40.531 1.00 41.03 1329 ASP A CA 1
ATOM 10329 C C . ASP A 1 1329 ? -33.703 -6.149 -40.650 1.00 41.03 1329 ASP A C 1
ATOM 10331 O O . ASP A 1 1329 ? -33.680 -5.407 -39.666 1.00 41.03 1329 ASP A O 1
ATOM 10335 N N . CYS A 1 1330 ? -33.727 -5.692 -41.904 1.00 44.69 1330 CYS A N 1
ATOM 10336 C CA . CYS A 1 1330 ? -33.807 -4.307 -42.382 1.00 44.69 1330 CYS A CA 1
ATOM 10337 C C . CYS A 1 1330 ? -32.450 -3.607 -42.577 1.00 44.69 1330 CYS A C 1
ATOM 10339 O O . CYS A 1 1330 ? -31.899 -2.978 -41.674 1.00 44.69 1330 CYS A O 1
ATOM 10341 N N . GLN A 1 1331 ? -31.999 -3.608 -43.836 1.00 40.97 1331 GLN A N 1
ATOM 10342 C CA . GLN A 1 1331 ? -30.950 -2.773 -44.440 1.00 40.97 1331 GLN A CA 1
ATOM 10343 C C . GLN A 1 1331 ? -31.230 -1.251 -44.335 1.00 40.97 1331 GLN A C 1
ATOM 10345 O O . GLN A 1 1331 ? -31.195 -0.518 -45.322 1.00 40.97 1331 GLN A O 1
ATOM 10350 N N . HIS A 1 1332 ? -31.506 -0.724 -43.143 1.00 47.09 1332 HIS A N 1
ATOM 10351 C CA . HIS A 1 1332 ? -31.464 0.713 -42.897 1.00 47.09 1332 HIS A CA 1
ATOM 10352 C C . HIS A 1 1332 ? -30.008 1.117 -42.667 1.00 47.09 1332 HIS A C 1
ATOM 10354 O O . HIS A 1 1332 ? -29.469 0.939 -41.576 1.00 47.09 1332 HIS A O 1
ATOM 10360 N N . HIS A 1 1333 ? -29.374 1.667 -43.706 1.00 53.53 1333 HIS A N 1
ATOM 10361 C CA . HIS A 1 1333 ? -28.044 2.271 -43.633 1.00 53.53 1333 HIS A CA 1
ATOM 10362 C C . HIS A 1 1333 ? -27.960 3.250 -42.448 1.00 53.53 1333 HIS A C 1
ATOM 10364 O O . HIS A 1 1333 ? -28.503 4.357 -42.494 1.00 53.53 1333 HIS A O 1
ATOM 10370 N N . LEU A 1 1334 ? -27.278 2.851 -41.367 1.00 63.59 1334 LEU A N 1
ATOM 10371 C CA . LEU A 1 1334 ? -26.836 3.793 -40.341 1.00 63.59 1334 LEU A CA 1
ATOM 10372 C C . LEU A 1 1334 ? -25.958 4.842 -41.030 1.00 63.59 1334 LEU A C 1
ATOM 10374 O O . LEU A 1 1334 ? -25.077 4.500 -41.819 1.00 63.59 1334 LEU A O 1
ATOM 10378 N N . THR A 1 1335 ? -26.195 6.120 -40.740 1.00 74.94 1335 THR A N 1
ATOM 10379 C CA . THR A 1 1335 ? -25.322 7.185 -41.236 1.00 74.94 1335 THR A CA 1
ATOM 10380 C C . THR A 1 1335 ? -23.915 6.996 -40.674 1.00 74.94 1335 THR A C 1
ATOM 10382 O O . THR A 1 1335 ? -23.740 6.512 -39.552 1.00 74.94 1335 THR A O 1
ATOM 10385 N N . GLU A 1 1336 ? -22.900 7.412 -41.430 1.00 75.19 1336 GLU A N 1
ATOM 10386 C CA . GLU A 1 1336 ? -21.496 7.286 -41.025 1.00 75.19 1336 GLU A CA 1
ATOM 10387 C C . GLU A 1 1336 ? -21.229 7.917 -39.642 1.00 75.19 1336 GLU A C 1
ATOM 10389 O O . GLU A 1 1336 ? -20.492 7.375 -38.819 1.00 75.19 1336 GLU A O 1
ATOM 10394 N N . GLU A 1 1337 ? -21.913 9.020 -39.334 1.00 77.38 1337 GLU A N 1
ATOM 10395 C CA . GLU A 1 1337 ? -21.849 9.703 -38.042 1.00 77.38 1337 GLU A CA 1
ATOM 10396 C C . GLU A 1 1337 ? -22.383 8.853 -36.873 1.00 77.38 1337 GLU A C 1
ATOM 10398 O O . GLU A 1 1337 ? -21.774 8.815 -35.800 1.00 77.38 1337 GLU A O 1
ATOM 10403 N N . LYS A 1 1338 ? -23.477 8.105 -37.079 1.00 80.62 1338 LYS A N 1
ATOM 10404 C CA . LYS A 1 1338 ? -24.023 7.184 -36.069 1.00 80.62 1338 LYS A CA 1
ATOM 10405 C C . LYS A 1 1338 ? -23.078 6.010 -35.830 1.00 80.62 1338 LYS A C 1
ATOM 10407 O O . LYS A 1 1338 ? -22.827 5.669 -34.676 1.00 80.62 1338 LYS A O 1
ATOM 10412 N N . CYS A 1 1339 ? -22.494 5.454 -36.892 1.00 81.94 1339 CYS A N 1
ATOM 10413 C CA . CYS A 1 1339 ? -21.478 4.403 -36.787 1.00 81.94 1339 CYS A CA 1
ATOM 10414 C C . CYS A 1 1339 ? -20.258 4.879 -35.981 1.00 81.94 1339 CYS A C 1
ATOM 10416 O O . CYS A 1 1339 ? -19.809 4.192 -35.062 1.00 81.94 1339 CYS A O 1
ATOM 10418 N N . ARG A 1 1340 ? -19.762 6.095 -36.250 1.00 84.31 1340 ARG A N 1
ATOM 10419 C CA . ARG A 1 1340 ? -18.675 6.710 -35.466 1.00 84.31 1340 ARG A CA 1
ATOM 10420 C C . ARG A 1 1340 ? -19.077 6.932 -34.003 1.00 84.31 1340 ARG A C 1
ATOM 10422 O O . ARG A 1 1340 ? -18.251 6.749 -33.114 1.00 84.31 1340 ARG A O 1
ATOM 10429 N N . SER A 1 1341 ? -20.335 7.279 -33.725 1.00 83.38 1341 SER A N 1
ATOM 10430 C CA . SER A 1 1341 ? -20.818 7.452 -32.347 1.00 83.38 1341 SER A CA 1
ATOM 10431 C C . SER A 1 1341 ? -20.781 6.137 -31.564 1.00 83.38 1341 SER A C 1
ATOM 10433 O O . SER A 1 1341 ? -20.210 6.077 -30.475 1.00 83.38 1341 SER A O 1
ATOM 10435 N N . GLN A 1 1342 ? -21.298 5.055 -32.155 1.00 88.31 1342 GLN A N 1
ATOM 10436 C CA . GLN A 1 1342 ? -21.260 3.714 -31.560 1.00 88.31 1342 GLN A CA 1
ATOM 10437 C C . GLN A 1 1342 ? -19.821 3.245 -31.307 1.00 88.31 1342 GLN A C 1
ATOM 10439 O O . GLN A 1 1342 ? -19.506 2.761 -30.218 1.00 88.31 1342 GLN A O 1
ATOM 10444 N N . ARG A 1 1343 ? -18.925 3.458 -32.280 1.00 90.25 1343 ARG A N 1
ATOM 10445 C CA . ARG A 1 1343 ? -17.497 3.139 -32.149 1.00 90.25 1343 ARG A CA 1
ATOM 10446 C C . ARG A 1 1343 ? -16.844 3.915 -31.002 1.00 90.25 1343 ARG A C 1
ATOM 10448 O O . ARG A 1 1343 ? -16.168 3.311 -30.175 1.00 90.25 1343 ARG A O 1
ATOM 10455 N N . SER A 1 1344 ? -17.095 5.223 -30.903 1.00 87.88 1344 SER A N 1
ATOM 10456 C CA . SER A 1 1344 ? -16.615 6.066 -29.796 1.00 87.88 1344 SER A CA 1
ATOM 10457 C C . SER A 1 1344 ? -17.085 5.544 -28.431 1.00 87.88 1344 SER A C 1
ATOM 10459 O O . SER A 1 1344 ? -16.280 5.394 -27.509 1.00 87.88 1344 SER A O 1
ATOM 10461 N N . ASN A 1 1345 ? -18.366 5.174 -28.309 1.00 88.25 1345 ASN A N 1
ATOM 10462 C CA . ASN A 1 1345 ? -18.916 4.608 -27.073 1.00 88.25 1345 ASN A CA 1
ATOM 10463 C C . ASN A 1 1345 ? -18.196 3.316 -26.670 1.00 88.25 1345 ASN A C 1
ATOM 10465 O O . ASN A 1 1345 ? -17.807 3.168 -25.512 1.00 88.25 1345 ASN A O 1
ATOM 10469 N N . ALA A 1 1346 ? -17.993 2.400 -27.619 1.00 92.38 1346 ALA A N 1
ATOM 10470 C CA . ALA A 1 1346 ? -17.311 1.136 -27.364 1.00 92.38 1346 ALA A CA 1
ATOM 10471 C C . ALA A 1 1346 ? -15.850 1.345 -26.929 1.00 92.38 1346 ALA A C 1
ATOM 10473 O O . ALA A 1 1346 ? -15.430 0.769 -25.926 1.00 92.38 1346 ALA A O 1
ATOM 10474 N N . LEU A 1 1347 ? -15.107 2.225 -27.614 1.00 91.94 1347 LEU A N 1
ATOM 10475 C CA . LEU A 1 1347 ? -13.733 2.596 -27.246 1.00 91.94 1347 LEU A CA 1
ATOM 10476 C C . LEU A 1 1347 ? -13.659 3.164 -25.822 1.00 91.94 1347 LEU A C 1
ATOM 10478 O O . LEU A 1 1347 ? -12.796 2.771 -25.037 1.00 91.94 1347 LEU A O 1
ATOM 10482 N N . ASN A 1 1348 ? -14.596 4.047 -25.464 1.00 89.44 1348 ASN A N 1
ATOM 10483 C CA . ASN A 1 1348 ? -14.655 4.632 -24.128 1.00 89.44 1348 ASN A CA 1
ATOM 10484 C C . ASN A 1 1348 ? -14.962 3.571 -23.062 1.00 89.44 1348 ASN A C 1
ATOM 10486 O O . ASN A 1 1348 ? -14.296 3.548 -22.033 1.00 89.44 1348 ASN A O 1
ATOM 10490 N N . VAL A 1 1349 ? -15.914 2.658 -23.284 1.00 92.75 1349 VAL A N 1
ATOM 10491 C CA . VAL A 1 1349 ? -16.195 1.577 -22.318 1.00 92.75 1349 VAL A CA 1
ATOM 10492 C C . VAL A 1 1349 ? -14.984 0.653 -22.161 1.00 92.75 1349 VAL A C 1
ATOM 10494 O O . VAL A 1 1349 ? -14.594 0.363 -21.030 1.00 92.75 1349 VAL A O 1
ATOM 10497 N N . LEU A 1 1350 ? -14.344 0.252 -23.266 1.00 94.56 1350 LEU A N 1
ATOM 10498 C CA . LEU A 1 1350 ? -13.119 -0.554 -23.235 1.00 94.56 1350 LEU A CA 1
ATOM 10499 C C . LEU A 1 1350 ? -12.019 0.142 -22.427 1.00 94.56 1350 LEU A C 1
ATOM 10501 O O . LEU A 1 1350 ? -11.396 -0.496 -21.583 1.00 94.56 1350 LEU A O 1
ATOM 10505 N N . LYS A 1 1351 ? -11.834 1.456 -22.601 1.00 91.75 1351 LYS A N 1
ATOM 10506 C CA . LYS A 1 1351 ? -10.864 2.240 -21.824 1.00 91.75 1351 LYS A CA 1
ATOM 10507 C C . LYS A 1 1351 ? -11.084 2.075 -20.319 1.00 91.75 1351 LYS A C 1
ATOM 10509 O O . LYS A 1 1351 ? -10.149 1.737 -19.600 1.00 91.75 1351 LYS A O 1
ATOM 10514 N N . PHE A 1 1352 ? -12.320 2.230 -19.841 1.00 90.62 1352 PHE A N 1
ATOM 10515 C CA . PHE A 1 1352 ? -12.636 2.034 -18.421 1.00 90.62 1352 PHE A CA 1
ATOM 10516 C C . PHE A 1 1352 ? -12.471 0.574 -17.964 1.00 90.62 1352 PHE A C 1
ATOM 10518 O O . PHE A 1 1352 ? -12.079 0.344 -16.821 1.00 90.62 1352 PHE A O 1
ATOM 10525 N N . ILE A 1 1353 ? -12.733 -0.417 -18.825 1.00 93.38 1353 ILE A N 1
ATOM 10526 C CA . ILE A 1 1353 ? -12.472 -1.832 -18.509 1.00 93.38 1353 ILE A CA 1
ATOM 10527 C C . ILE A 1 1353 ? -10.966 -2.073 -18.321 1.00 93.38 1353 ILE A C 1
ATOM 10529 O O . ILE A 1 1353 ? -10.563 -2.675 -17.326 1.00 93.38 1353 ILE A O 1
ATOM 10533 N N . PHE A 1 1354 ? -10.126 -1.576 -19.232 1.00 89.75 1354 PHE A N 1
ATOM 10534 C CA . PHE A 1 1354 ? -8.678 -1.788 -19.171 1.00 89.75 1354 PHE A CA 1
ATOM 10535 C C . PHE A 1 1354 ? -7.990 -0.978 -18.059 1.00 89.75 1354 PHE A C 1
ATOM 10537 O O . PHE A 1 1354 ? -7.039 -1.485 -17.462 1.00 89.75 1354 PHE A O 1
ATOM 10544 N N . GLU A 1 1355 ? -8.497 0.200 -17.686 1.00 85.00 1355 GLU A N 1
ATOM 10545 C CA . GLU A 1 1355 ? -8.015 0.952 -16.509 1.00 85.00 1355 GLU A CA 1
ATOM 10546 C C . GLU A 1 1355 ? -8.361 0.278 -15.176 1.00 85.00 1355 GLU A C 1
ATOM 10548 O O . GLU A 1 1355 ? -7.698 0.494 -14.158 1.00 85.00 1355 GLU A O 1
ATOM 10553 N N . ASN A 1 1356 ? -9.406 -0.546 -15.153 1.00 85.12 1356 ASN A N 1
ATOM 10554 C CA . ASN A 1 1356 ? -9.872 -1.162 -13.928 1.00 85.12 1356 ASN A CA 1
ATOM 10555 C C . ASN A 1 1356 ? -9.024 -2.383 -13.543 1.00 85.12 1356 ASN A C 1
ATOM 10557 O O . ASN A 1 1356 ? -9.056 -3.431 -14.198 1.00 85.12 1356 ASN A O 1
ATOM 10561 N N . LYS A 1 1357 ? -8.311 -2.270 -12.416 1.00 80.31 1357 LYS A N 1
ATOM 10562 C CA . LYS A 1 1357 ? -7.442 -3.330 -11.880 1.00 80.31 1357 LYS A CA 1
ATOM 10563 C C . LYS A 1 1357 ? -8.193 -4.627 -11.548 1.00 80.31 1357 LYS A C 1
ATOM 10565 O O . LYS A 1 1357 ? -7.581 -5.690 -11.562 1.00 80.31 1357 LYS A O 1
ATOM 10570 N N . ILE A 1 1358 ? -9.505 -4.579 -11.297 1.00 82.00 1358 ILE A N 1
ATOM 10571 C CA . ILE A 1 1358 ? -10.320 -5.778 -11.020 1.00 82.00 1358 ILE A CA 1
ATOM 10572 C C . ILE A 1 1358 ? -10.385 -6.698 -12.246 1.00 82.00 1358 ILE A C 1
ATOM 10574 O O . ILE A 1 1358 ? -10.358 -7.919 -12.105 1.00 82.00 1358 ILE A O 1
ATOM 10578 N N . PHE A 1 1359 ? -10.407 -6.135 -13.458 1.00 85.75 1359 PHE A N 1
ATOM 10579 C CA . PHE A 1 1359 ? -10.450 -6.914 -14.699 1.00 85.75 1359 PHE A CA 1
ATOM 10580 C C . PHE A 1 1359 ? -9.059 -7.295 -15.213 1.00 85.75 1359 PHE A C 1
ATOM 10582 O O . PHE A 1 1359 ? -8.945 -7.786 -16.334 1.00 85.75 1359 PHE A O 1
ATOM 10589 N N . ALA A 1 1360 ? -8.002 -7.084 -14.412 1.00 75.50 1360 ALA A N 1
ATOM 10590 C CA . ALA A 1 1360 ? -6.612 -7.288 -14.812 1.00 75.50 1360 ALA A CA 1
ATOM 10591 C C . ALA A 1 1360 ? -6.382 -8.633 -15.515 1.00 75.50 1360 ALA A C 1
ATOM 10593 O O . ALA A 1 1360 ? -5.912 -8.660 -16.646 1.00 75.50 1360 ALA A O 1
ATOM 10594 N N . SER A 1 1361 ? -6.788 -9.726 -14.868 1.00 71.31 1361 SER A N 1
ATOM 10595 C CA . SER A 1 1361 ? -6.655 -11.091 -15.382 1.00 71.31 1361 SER A CA 1
ATOM 10596 C C . SER A 1 1361 ? -7.688 -11.454 -16.451 1.00 71.31 1361 SER A C 1
ATOM 10598 O O . SER A 1 1361 ? -7.385 -12.242 -17.341 1.00 71.31 1361 SER A O 1
ATOM 10600 N N . ARG A 1 1362 ? -8.901 -10.890 -16.382 1.00 80.00 1362 ARG A N 1
ATOM 10601 C CA . ARG A 1 1362 ? -10.019 -11.250 -17.272 1.00 80.00 1362 ARG A CA 1
ATOM 10602 C C . ARG A 1 1362 ? -9.858 -10.675 -18.681 1.00 80.00 1362 ARG A C 1
ATOM 10604 O O . ARG A 1 1362 ? -10.247 -11.326 -19.640 1.00 80.00 1362 ARG A O 1
ATOM 10611 N N . SER A 1 1363 ? -9.276 -9.482 -18.815 1.00 84.75 1363 SER A N 1
ATOM 10612 C CA . SER A 1 1363 ? -9.158 -8.777 -20.101 1.00 84.75 1363 SER A CA 1
ATOM 10613 C C . SER A 1 1363 ? -7.882 -9.107 -20.891 1.00 84.75 1363 SER A C 1
ATOM 10615 O O . SER A 1 1363 ? -7.635 -8.481 -21.918 1.00 84.75 1363 SER A O 1
ATOM 10617 N N . VAL A 1 1364 ? -7.034 -10.027 -20.408 1.00 77.44 1364 VAL A N 1
ATOM 10618 C CA . VAL A 1 1364 ? -5.746 -10.364 -21.055 1.00 77.44 1364 VAL A CA 1
ATOM 10619 C C . VAL A 1 1364 ? -5.955 -10.983 -22.437 1.00 77.44 1364 VAL A C 1
ATOM 10621 O O . VAL A 1 1364 ? -5.218 -10.652 -23.358 1.00 77.44 1364 VAL A O 1
ATOM 10624 N N . ALA A 1 1365 ? -6.978 -11.828 -22.600 1.00 80.25 1365 ALA A N 1
ATOM 10625 C CA . ALA A 1 1365 ? -7.274 -12.500 -23.869 1.00 80.25 1365 ALA A CA 1
ATOM 10626 C C . ALA A 1 1365 ? -7.628 -11.523 -25.008 1.00 80.25 1365 ALA A C 1
ATOM 10628 O O . ALA A 1 1365 ? -7.400 -11.823 -26.173 1.00 80.25 1365 ALA A O 1
ATOM 10629 N N . ASP A 1 1366 ? -8.142 -10.343 -24.661 1.00 86.25 1366 ASP A N 1
ATOM 10630 C CA . ASP A 1 1366 ? -8.573 -9.304 -25.599 1.00 86.25 1366 ASP A CA 1
ATOM 10631 C C . ASP A 1 1366 ? -7.551 -8.157 -25.726 1.00 86.25 1366 ASP A C 1
ATOM 10633 O O . ASP A 1 1366 ? -7.826 -7.132 -26.352 1.00 86.25 1366 ASP A O 1
ATOM 10637 N N . LEU A 1 1367 ? -6.385 -8.282 -25.080 1.00 83.44 1367 LEU A N 1
ATOM 10638 C CA . LEU A 1 1367 ? -5.439 -7.183 -24.900 1.00 83.44 1367 LEU A CA 1
ATOM 10639 C C . LEU A 1 1367 ? -4.771 -6.754 -26.218 1.00 83.44 1367 LEU A C 1
ATOM 10641 O O . LEU A 1 1367 ? -4.774 -5.561 -26.524 1.00 83.44 1367 LEU A O 1
ATOM 10645 N N . GLU A 1 1368 ? -4.233 -7.699 -27.004 1.00 83.81 1368 GLU A N 1
ATOM 10646 C CA . GLU A 1 1368 ? -3.655 -7.412 -28.335 1.00 83.81 1368 GLU A CA 1
ATOM 10647 C C . GLU A 1 1368 ? -4.700 -6.784 -29.259 1.00 83.81 1368 GLU A C 1
ATOM 10649 O O . GLU A 1 1368 ? -4.433 -5.799 -29.947 1.00 83.81 1368 GLU A O 1
ATOM 10654 N N . GLU A 1 1369 ? -5.921 -7.307 -29.218 1.00 87.06 1369 GLU A N 1
ATOM 10655 C CA . GLU A 1 1369 ? -7.002 -6.825 -30.060 1.00 87.06 1369 GLU A CA 1
ATOM 10656 C C . GLU A 1 1369 ? -7.407 -5.386 -29.715 1.00 87.06 1369 GLU A C 1
ATOM 10658 O O . GLU A 1 1369 ? -7.531 -4.538 -30.599 1.00 87.06 1369 GLU A O 1
ATOM 10663 N N . ALA A 1 1370 ? -7.564 -5.077 -28.427 1.00 89.00 1370 ALA A N 1
ATOM 10664 C CA . ALA A 1 1370 ? -7.868 -3.724 -27.978 1.00 89.00 1370 ALA A CA 1
ATOM 10665 C C . ALA A 1 1370 ? -6.738 -2.733 -28.302 1.00 89.00 1370 ALA A C 1
ATOM 10667 O O . ALA A 1 1370 ? -7.013 -1.586 -28.660 1.00 89.00 1370 ALA A O 1
ATOM 10668 N N . PHE A 1 1371 ? -5.480 -3.174 -28.213 1.00 83.81 1371 PHE A N 1
ATOM 10669 C CA . PHE A 1 1371 ? -4.319 -2.381 -28.614 1.00 83.81 1371 PHE A CA 1
ATOM 10670 C C . PHE A 1 1371 ? -4.339 -2.050 -30.099 1.00 83.81 1371 PHE A C 1
ATOM 10672 O O . PHE A 1 1371 ? -4.174 -0.887 -30.465 1.00 83.81 1371 PHE A O 1
ATOM 10679 N N . TRP A 1 1372 ? -4.592 -3.051 -30.943 1.00 84.44 1372 TRP A N 1
ATOM 10680 C CA . TRP A 1 1372 ? -4.685 -2.865 -32.385 1.00 84.44 1372 TRP A CA 1
ATOM 10681 C C . TRP A 1 1372 ? -5.785 -1.863 -32.754 1.00 84.44 1372 TRP A C 1
ATOM 10683 O O . TRP A 1 1372 ? -5.523 -0.886 -33.453 1.00 84.44 1372 TRP A O 1
ATOM 10693 N N . ILE A 1 1373 ? -6.995 -2.054 -32.219 1.00 88.56 1373 ILE A N 1
ATOM 10694 C CA . ILE A 1 1373 ? -8.143 -1.167 -32.459 1.00 88.56 1373 ILE A CA 1
ATOM 10695 C C . ILE A 1 1373 ? -7.824 0.283 -32.055 1.00 88.56 1373 ILE A C 1
ATOM 10697 O O . ILE A 1 1373 ? -8.187 1.223 -32.766 1.00 88.56 1373 ILE A O 1
ATOM 10701 N N . ALA A 1 1374 ? -7.147 0.473 -30.918 1.00 87.38 1374 ALA A N 1
ATOM 10702 C CA . ALA A 1 1374 ? -6.734 1.790 -30.448 1.00 87.38 1374 ALA A CA 1
ATOM 10703 C C . ALA A 1 1374 ? -5.664 2.426 -31.353 1.00 87.38 1374 ALA A C 1
ATOM 10705 O O . ALA A 1 1374 ? -5.740 3.612 -31.664 1.00 87.38 1374 ALA A O 1
ATOM 10706 N N . ALA A 1 1375 ? -4.682 1.645 -31.801 1.00 80.44 1375 ALA A N 1
ATOM 10707 C CA . ALA A 1 1375 ? -3.605 2.127 -32.658 1.00 80.44 1375 ALA A CA 1
ATOM 10708 C C . ALA A 1 1375 ? -4.111 2.528 -34.059 1.00 80.44 1375 ALA A C 1
ATOM 10710 O O . ALA A 1 1375 ? -3.770 3.600 -34.563 1.00 80.44 1375 ALA A O 1
ATOM 10711 N N . GLU A 1 1376 ? -4.996 1.724 -34.655 1.00 83.56 1376 GLU A N 1
ATOM 10712 C CA . GLU A 1 1376 ? -5.630 2.005 -35.951 1.00 83.56 1376 GLU A CA 1
ATOM 10713 C C . GLU A 1 1376 ? -6.472 3.294 -35.913 1.00 83.56 1376 GLU A C 1
ATOM 10715 O O . GLU A 1 1376 ? -6.520 4.062 -36.877 1.00 83.56 1376 GLU A O 1
ATOM 10720 N N . GLY A 1 1377 ? -7.087 3.587 -34.763 1.00 86.75 1377 GLY A N 1
ATOM 10721 C CA . GLY A 1 1377 ? -7.908 4.776 -34.562 1.00 86.75 1377 GLY A CA 1
ATOM 10722 C C . GLY A 1 1377 ? -7.155 6.113 -34.587 1.00 86.75 1377 GLY A C 1
ATOM 10723 O O . GLY A 1 1377 ? -7.801 7.154 -34.705 1.00 86.75 1377 GLY A O 1
ATOM 10724 N N . PHE A 1 1378 ? -5.815 6.135 -34.528 1.00 82.38 1378 PHE A N 1
ATOM 10725 C CA . PHE A 1 1378 ? -5.028 7.379 -34.600 1.00 82.38 1378 PHE A CA 1
ATOM 10726 C C . PHE A 1 1378 ? -5.108 8.091 -35.952 1.00 82.38 1378 PHE A C 1
ATOM 10728 O O . PHE A 1 1378 ? -4.986 9.318 -36.007 1.00 82.38 1378 PHE A O 1
ATOM 10735 N N . ASN A 1 1379 ? -5.349 7.333 -37.021 1.00 78.25 1379 ASN A N 1
ATOM 10736 C CA . ASN A 1 1379 ? -5.450 7.847 -38.384 1.00 78.25 1379 ASN A CA 1
ATOM 10737 C C . ASN A 1 1379 ? -6.912 8.033 -38.839 1.00 78.25 1379 ASN A C 1
ATOM 10739 O O . ASN A 1 1379 ? -7.159 8.324 -40.008 1.00 78.25 1379 ASN A O 1
ATOM 10743 N N . ASP A 1 1380 ? -7.883 7.905 -37.926 1.00 85.62 1380 ASP A N 1
ATOM 10744 C CA . ASP A 1 1380 ? -9.299 8.119 -38.234 1.00 85.62 1380 ASP A CA 1
ATOM 10745 C C . ASP A 1 1380 ? -9.583 9.602 -38.569 1.00 85.62 1380 ASP A C 1
ATOM 10747 O O . ASP A 1 1380 ? -9.071 10.501 -37.887 1.00 85.62 1380 ASP A O 1
ATOM 10751 N N . PRO A 1 1381 ? -10.414 9.905 -39.588 1.00 83.50 1381 PRO A N 1
ATOM 10752 C CA . PRO A 1 1381 ? -10.753 11.285 -39.939 1.00 83.50 1381 PRO A CA 1
ATOM 10753 C C . PRO A 1 1381 ? -11.522 12.016 -38.825 1.00 83.50 1381 PRO A C 1
ATOM 10755 O O . PRO A 1 1381 ? -11.477 13.245 -38.744 1.00 83.50 1381 PRO A O 1
ATOM 10758 N N . SER A 1 1382 ? -12.219 11.290 -37.945 1.00 84.31 1382 SER A N 1
ATOM 10759 C CA . SER A 1 1382 ? -12.948 11.876 -36.824 1.00 84.31 1382 SER A CA 1
ATOM 10760 C C . SER A 1 1382 ? -12.022 12.183 -35.651 1.00 84.31 1382 SER A C 1
ATOM 10762 O O . SER A 1 1382 ? -11.380 11.306 -35.072 1.00 84.31 1382 SER A O 1
ATOM 10764 N N . TRP A 1 1383 ? -12.011 13.444 -35.212 1.00 81.19 1383 TRP A N 1
ATOM 10765 C CA . TRP A 1 1383 ? -11.332 13.834 -33.973 1.00 81.19 1383 TRP A CA 1
ATOM 10766 C C . TRP A 1 1383 ? -11.833 13.047 -32.750 1.00 81.19 1383 TRP A C 1
ATOM 10768 O O . TRP A 1 1383 ? -11.021 12.627 -31.929 1.00 81.19 1383 TRP A O 1
ATOM 10778 N N . GLY A 1 1384 ? -13.142 12.776 -32.663 1.00 80.88 1384 GLY A N 1
ATOM 10779 C CA . GLY A 1 1384 ? -13.726 12.022 -31.549 1.00 80.88 1384 GLY A CA 1
ATOM 10780 C C . GLY A 1 1384 ? -13.184 10.594 -31.452 1.00 80.88 1384 GLY A C 1
ATOM 10781 O O . GLY A 1 1384 ? -12.837 10.145 -30.362 1.00 80.88 1384 GLY A O 1
ATOM 10782 N N . ILE A 1 1385 ? -13.027 9.910 -32.591 1.00 87.56 1385 ILE A N 1
ATOM 10783 C CA . ILE A 1 1385 ? -12.447 8.561 -32.632 1.00 87.56 1385 ILE A CA 1
ATOM 10784 C C . ILE A 1 1385 ? -10.970 8.596 -32.262 1.00 87.56 1385 ILE A C 1
ATOM 10786 O O . ILE A 1 1385 ? -10.549 7.795 -31.431 1.00 87.56 1385 ILE A O 1
ATOM 10790 N N . ARG A 1 1386 ? -10.194 9.544 -32.803 1.00 86.69 1386 ARG A N 1
ATOM 10791 C CA . ARG A 1 1386 ? -8.773 9.700 -32.450 1.00 86.69 1386 ARG A CA 1
ATOM 10792 C C . ARG A 1 1386 ? -8.582 9.901 -30.948 1.00 86.69 1386 ARG A C 1
ATOM 10794 O O . ARG A 1 1386 ? -7.737 9.242 -30.347 1.00 86.69 1386 ARG A O 1
ATOM 10801 N N . ASN A 1 1387 ? -9.402 10.752 -30.329 1.00 84.12 1387 ASN A N 1
ATOM 10802 C CA . ASN A 1 1387 ? -9.351 11.002 -28.890 1.00 84.12 1387 ASN A CA 1
ATOM 10803 C C . ASN A 1 1387 ? -9.728 9.756 -28.065 1.00 84.12 1387 ASN A C 1
ATOM 10805 O O . ASN A 1 1387 ? -8.992 9.371 -27.159 1.00 84.12 1387 ASN A O 1
ATOM 10809 N N . SER A 1 1388 ? -10.830 9.074 -28.398 1.00 88.44 1388 SER A N 1
ATOM 10810 C CA . SER A 1 1388 ? -11.231 7.828 -27.722 1.00 88.44 1388 SER A CA 1
ATOM 10811 C C . SER A 1 1388 ? -10.217 6.699 -27.888 1.00 88.44 1388 SER A C 1
ATOM 10813 O O . SER A 1 1388 ? -9.968 5.947 -26.947 1.00 88.44 1388 SER A O 1
ATOM 10815 N N . SER A 1 1389 ? -9.585 6.619 -29.054 1.00 90.06 1389 SER A N 1
ATOM 10816 C CA . SER A 1 1389 ? -8.543 5.638 -29.346 1.00 90.06 1389 SER A CA 1
ATOM 10817 C C . SER A 1 1389 ? -7.271 5.925 -28.553 1.00 90.06 1389 SER A C 1
ATOM 10819 O O . SER A 1 1389 ? -6.702 5.007 -27.979 1.00 90.06 1389 SER A O 1
ATOM 10821 N N . LEU A 1 1390 ? -6.880 7.196 -28.400 1.00 85.44 1390 LEU A N 1
ATOM 10822 C CA . LEU A 1 1390 ? -5.775 7.601 -27.523 1.00 85.44 1390 LEU A CA 1
ATOM 10823 C C . LEU A 1 1390 ? -6.033 7.269 -26.053 1.00 85.44 1390 LEU A C 1
ATOM 10825 O O . LEU A 1 1390 ? -5.133 6.794 -25.358 1.00 85.44 1390 LEU A O 1
ATOM 10829 N N . MET A 1 1391 ? -7.261 7.479 -25.581 1.00 86.19 1391 MET A N 1
ATOM 10830 C CA . MET A 1 1391 ? -7.643 7.092 -24.225 1.00 86.19 1391 MET A CA 1
ATOM 10831 C C . MET A 1 1391 ? -7.577 5.571 -24.032 1.00 86.19 1391 MET A C 1
ATOM 10833 O O . MET A 1 1391 ? -6.994 5.116 -23.050 1.00 86.19 1391 MET A O 1
ATOM 10837 N N . LEU A 1 1392 ? -8.120 4.780 -24.967 1.00 91.00 1392 LEU A N 1
ATOM 10838 C CA . LEU A 1 1392 ? -8.021 3.318 -24.913 1.00 91.00 1392 LEU A CA 1
ATOM 10839 C C . LEU A 1 1392 ? -6.563 2.852 -24.984 1.00 91.00 1392 LEU A C 1
ATOM 10841 O O . LEU A 1 1392 ? -6.166 2.017 -24.178 1.00 91.00 1392 LEU A O 1
ATOM 10845 N N . PHE A 1 1393 ? -5.758 3.431 -25.878 1.00 87.25 1393 PHE A N 1
ATOM 10846 C CA . PHE A 1 1393 ? -4.330 3.139 -26.013 1.00 87.25 1393 PHE A CA 1
ATOM 10847 C C . PHE A 1 1393 ? -3.606 3.331 -24.678 1.00 87.25 1393 PHE A C 1
ATOM 10849 O O . PHE A 1 1393 ? -2.892 2.447 -24.212 1.00 87.25 1393 PHE A O 1
ATOM 10856 N N . SER A 1 1394 ? -3.869 4.453 -24.008 1.00 82.12 1394 SER A N 1
ATOM 10857 C CA . SER A 1 1394 ? -3.276 4.777 -22.707 1.00 82.12 1394 SER A CA 1
ATOM 10858 C C . SER A 1 1394 ? -3.739 3.827 -21.591 1.00 82.12 1394 SER A C 1
ATOM 10860 O O . SER A 1 1394 ? -2.993 3.590 -20.645 1.00 82.12 1394 SER A O 1
ATOM 10862 N N . ALA A 1 1395 ? -4.943 3.257 -21.704 1.00 85.88 1395 ALA A N 1
ATOM 10863 C CA . ALA A 1 1395 ? -5.493 2.284 -20.760 1.00 85.88 1395 ALA A CA 1
ATOM 10864 C C . ALA A 1 1395 ? -4.936 0.861 -20.945 1.00 85.88 1395 ALA A C 1
ATOM 10866 O O . ALA A 1 1395 ? -4.745 0.141 -19.963 1.00 85.88 1395 ALA A O 1
ATOM 10867 N N . VAL A 1 1396 ? -4.675 0.436 -22.188 1.00 85.62 1396 VAL A N 1
ATOM 10868 C CA . VAL A 1 1396 ? -4.100 -0.890 -22.487 1.00 85.62 1396 VAL A CA 1
ATOM 10869 C C . VAL A 1 1396 ? -2.581 -0.917 -22.317 1.00 85.62 1396 VAL A C 1
ATOM 10871 O O . VAL A 1 1396 ? -2.024 -1.945 -21.935 1.00 85.62 1396 VAL A O 1
ATOM 10874 N N . LEU A 1 1397 ? -1.909 0.213 -22.550 1.00 77.56 1397 LEU A N 1
ATOM 10875 C CA . LEU A 1 1397 ? -0.452 0.339 -22.550 1.00 77.56 1397 LEU A CA 1
ATOM 10876 C C . LEU A 1 1397 ? 0.223 -0.191 -21.264 1.00 77.56 1397 LEU A C 1
ATOM 10878 O O . LEU A 1 1397 ? 1.151 -0.999 -21.386 1.00 77.56 1397 LEU A O 1
ATOM 10882 N N . PRO A 1 1398 ? -0.259 0.133 -20.043 1.00 72.62 1398 PRO A N 1
ATOM 10883 C CA . PRO A 1 1398 ? 0.308 -0.396 -18.803 1.00 72.62 1398 PRO A CA 1
ATOM 10884 C C . PRO A 1 1398 ? 0.238 -1.921 -18.653 1.00 72.62 1398 PRO A C 1
ATOM 10886 O O . PRO A 1 1398 ? 0.854 -2.474 -17.751 1.00 72.62 1398 PRO A O 1
ATOM 10889 N N . ARG A 1 1399 ? -0.526 -2.629 -19.490 1.00 72.88 1399 ARG A N 1
ATOM 10890 C CA . ARG A 1 1399 ? -0.631 -4.097 -19.448 1.00 72.88 1399 ARG A CA 1
ATOM 10891 C C . ARG A 1 1399 ? 0.343 -4.784 -20.403 1.00 72.88 1399 ARG A C 1
ATOM 10893 O O . ARG A 1 1399 ? 0.681 -5.938 -20.166 1.00 72.88 1399 ARG A O 1
ATOM 10900 N N . PHE A 1 1400 ? 0.812 -4.082 -21.438 1.00 68.50 1400 PHE A N 1
ATOM 10901 C CA . PHE A 1 1400 ? 1.889 -4.559 -22.313 1.00 68.50 1400 PHE A CA 1
ATOM 10902 C C . PHE A 1 1400 ? 3.249 -4.327 -21.692 1.00 68.50 1400 PHE A C 1
ATOM 10904 O O . PHE A 1 1400 ? 4.036 -5.257 -21.553 1.00 68.50 1400 PHE A O 1
ATOM 10911 N N . VAL A 1 1401 ? 3.500 -3.074 -21.321 1.00 63.75 1401 VAL A N 1
ATOM 10912 C CA . VAL A 1 1401 ? 4.811 -2.636 -20.851 1.00 63.75 1401 VAL A CA 1
ATOM 10913 C C . VAL A 1 1401 ? 4.952 -2.883 -19.345 1.00 63.75 1401 VAL A C 1
ATOM 10915 O O . VAL A 1 1401 ? 6.046 -3.165 -18.868 1.00 63.75 1401 VAL A O 1
ATOM 10918 N N . GLY A 1 1402 ? 3.828 -2.870 -18.618 1.00 56.19 1402 GLY A N 1
ATOM 10919 C CA . GLY A 1 1402 ? 3.718 -2.876 -17.155 1.00 56.19 1402 GLY A CA 1
ATOM 10920 C C . GLY A 1 1402 ? 3.348 -1.479 -16.614 1.00 56.19 1402 GLY A C 1
ATOM 10921 O O . GLY A 1 1402 ? 3.250 -0.521 -17.384 1.00 56.19 1402 GLY A O 1
ATOM 10922 N N . GLU A 1 1403 ? 3.064 -1.353 -15.309 1.00 49.91 1403 GLU A N 1
ATOM 10923 C CA . GLU A 1 1403 ? 2.483 -0.120 -14.745 1.00 49.91 1403 GLU A CA 1
ATOM 10924 C C . GLU A 1 1403 ? 3.324 1.136 -15.056 1.00 49.91 1403 GLU A C 1
ATOM 10926 O O . GLU A 1 1403 ? 4.518 1.193 -14.764 1.00 49.91 1403 GLU A O 1
ATOM 10931 N N . HIS A 1 1404 ? 2.668 2.163 -15.617 1.00 38.50 1404 HIS A N 1
ATOM 10932 C CA . HIS A 1 1404 ? 3.245 3.490 -15.822 1.00 38.50 1404 HIS A CA 1
ATOM 10933 C C . HIS A 1 1404 ? 3.550 4.117 -14.449 1.00 38.50 1404 HIS A C 1
ATOM 10935 O O . HIS A 1 1404 ? 2.626 4.371 -13.670 1.00 38.50 1404 HIS A O 1
ATOM 10941 N N . PRO A 1 1405 ? 4.815 4.403 -14.121 1.00 41.88 1405 PRO A N 1
ATOM 10942 C CA . PRO A 1 1405 ? 5.185 4.817 -12.787 1.00 41.88 1405 PRO A CA 1
ATOM 10943 C C . PRO A 1 1405 ? 4.989 6.322 -12.649 1.00 41.88 1405 PRO A C 1
ATOM 10945 O O . PRO A 1 1405 ? 5.912 7.126 -12.769 1.00 41.88 1405 PRO A O 1
ATOM 10948 N N . SER A 1 1406 ? 3.796 6.706 -12.208 1.00 36.81 1406 SER A N 1
ATOM 10949 C CA . SER A 1 1406 ? 3.672 7.866 -11.320 1.00 36.81 1406 SER A CA 1
ATOM 10950 C C . SER A 1 1406 ? 4.537 7.728 -10.042 1.00 36.81 1406 SER A C 1
ATOM 10952 O O . SER A 1 1406 ? 4.592 8.660 -9.251 1.00 36.81 1406 SER A O 1
ATOM 10954 N N . THR A 1 1407 ? 5.276 6.620 -9.873 1.00 35.12 1407 THR A N 1
ATOM 10955 C CA . THR A 1 1407 ? 6.389 6.397 -8.932 1.00 35.12 1407 THR A CA 1
ATOM 10956 C C . THR A 1 1407 ? 7.800 6.501 -9.554 1.00 35.12 1407 THR A C 1
ATOM 10958 O O . THR A 1 1407 ? 8.785 6.142 -8.918 1.00 35.12 1407 THR A O 1
ATOM 10961 N N . GLY A 1 1408 ? 7.948 7.036 -10.770 1.00 31.94 1408 GLY A N 1
ATOM 10962 C CA . GLY A 1 1408 ? 9.220 7.557 -11.283 1.00 31.94 1408 GLY A CA 1
ATOM 10963 C C . GLY A 1 1408 ? 10.255 6.592 -11.883 1.00 31.94 1408 GLY A C 1
ATOM 10964 O O . GLY A 1 1408 ? 11.246 7.111 -12.383 1.00 31.94 1408 GLY A O 1
ATOM 10965 N N . SER A 1 1409 ? 10.097 5.263 -11.911 1.00 31.77 1409 SER A N 1
ATOM 10966 C CA . SER A 1 1409 ? 11.099 4.369 -12.546 1.00 31.77 1409 SER A CA 1
ATOM 10967 C C . SER A 1 1409 ? 10.974 4.313 -14.068 1.00 31.77 1409 SER A C 1
ATOM 10969 O O . SER A 1 1409 ? 9.989 3.821 -14.596 1.00 31.77 1409 SER A O 1
ATOM 10971 N N . VAL A 1 1410 ? 11.985 4.762 -14.806 1.00 34.56 1410 VAL A N 1
ATOM 10972 C CA . VAL A 1 1410 ? 12.064 4.472 -16.247 1.00 34.56 1410 VAL A CA 1
ATOM 10973 C C . VAL A 1 1410 ? 12.532 3.032 -16.445 1.00 34.56 1410 VAL A C 1
ATOM 10975 O O . VAL A 1 1410 ? 13.380 2.555 -15.692 1.00 34.56 1410 VAL A O 1
ATOM 10978 N N . GLY A 1 1411 ? 12.000 2.358 -17.461 1.00 42.56 1411 GLY A N 1
ATOM 10979 C CA . GLY A 1 1411 ? 12.276 0.951 -17.714 1.00 42.56 1411 GLY A CA 1
ATOM 10980 C C . GLY A 1 1411 ? 11.397 0.069 -16.842 1.00 42.56 1411 GLY A C 1
ATOM 10981 O O . GLY A 1 1411 ? 11.827 -0.453 -15.811 1.00 42.56 1411 GLY A O 1
ATOM 10982 N N . VAL A 1 1412 ? 10.141 -0.090 -17.253 1.00 48.50 1412 VAL A N 1
ATOM 10983 C CA . VAL A 1 1412 ? 9.349 -1.215 -16.766 1.00 48.50 1412 VAL A CA 1
ATOM 10984 C C . VAL A 1 1412 ? 10.012 -2.471 -17.325 1.00 48.50 1412 VAL A C 1
ATOM 10986 O O . VAL A 1 1412 ? 10.401 -2.443 -18.483 1.00 48.50 1412 VAL A O 1
ATOM 10989 N N . ASN A 1 1413 ? 10.195 -3.527 -16.522 1.00 52.47 1413 ASN A N 1
ATOM 10990 C CA . ASN A 1 1413 ? 11.084 -4.668 -16.821 1.00 52.47 1413 ASN A CA 1
ATOM 10991 C C . ASN A 1 1413 ? 10.714 -5.514 -18.080 1.00 52.47 1413 ASN A C 1
ATOM 10993 O O . ASN A 1 1413 ? 11.116 -6.672 -18.169 1.00 52.47 1413 ASN A O 1
ATOM 10997 N N . THR A 1 1414 ? 9.898 -4.997 -18.996 1.00 63.03 1414 THR A N 1
ATOM 10998 C CA . THR A 1 1414 ? 9.473 -5.642 -20.235 1.00 63.03 1414 THR A CA 1
ATOM 10999 C C . THR A 1 1414 ? 10.283 -5.073 -21.394 1.00 63.03 1414 THR A C 1
ATOM 11001 O O . THR A 1 1414 ? 10.244 -3.865 -21.656 1.00 63.03 1414 THR A O 1
ATOM 11004 N N . SER A 1 1415 ? 11.011 -5.939 -22.095 1.00 71.94 1415 SER A N 1
ATOM 11005 C CA . SER A 1 1415 ? 11.763 -5.531 -23.278 1.00 71.94 1415 SER A CA 1
ATOM 11006 C C . SER A 1 1415 ? 10.866 -5.378 -24.508 1.00 71.94 1415 SER A C 1
ATOM 11008 O O . SER A 1 1415 ? 9.711 -5.816 -24.522 1.00 71.94 1415 SER A O 1
ATOM 11010 N N . LEU A 1 1416 ? 11.380 -4.747 -25.567 1.00 75.69 1416 LEU A N 1
ATOM 11011 C CA . LEU A 1 1416 ? 10.656 -4.696 -26.838 1.00 75.69 1416 LEU A CA 1
ATOM 11012 C C . LEU A 1 1416 ? 10.458 -6.102 -27.414 1.00 75.69 1416 LEU A C 1
ATOM 11014 O O . LEU A 1 1416 ? 9.381 -6.379 -27.942 1.00 75.69 1416 LEU A O 1
ATOM 11018 N N . HIS A 1 1417 ? 11.446 -6.989 -27.248 1.00 70.69 1417 HIS A N 1
ATOM 11019 C CA . HIS A 1 1417 ? 11.325 -8.397 -27.612 1.00 70.69 1417 HIS A CA 1
ATOM 11020 C C . HIS A 1 1417 ? 10.118 -9.061 -26.926 1.00 70.69 1417 HIS A C 1
ATOM 11022 O O . HIS A 1 1417 ? 9.278 -9.658 -27.597 1.00 70.69 1417 HIS A O 1
ATOM 11028 N N . ASP A 1 1418 ? 9.943 -8.867 -25.615 1.00 66.44 1418 ASP A N 1
ATOM 11029 C CA . ASP A 1 1418 ? 8.805 -9.429 -24.874 1.00 66.44 1418 ASP A CA 1
ATOM 11030 C C . ASP A 1 1418 ? 7.449 -8.912 -25.383 1.00 66.44 1418 ASP A C 1
ATOM 11032 O O . ASP A 1 1418 ? 6.459 -9.650 -25.412 1.00 66.44 1418 ASP A O 1
ATOM 11036 N N . ILE A 1 1419 ? 7.381 -7.636 -25.779 1.00 69.81 1419 ILE A N 1
ATOM 11037 C CA . ILE A 1 1419 ? 6.164 -7.032 -26.342 1.00 69.81 1419 ILE A CA 1
ATOM 11038 C C . ILE A 1 1419 ? 5.894 -7.585 -27.740 1.00 69.81 1419 ILE A C 1
ATOM 11040 O O . ILE A 1 1419 ? 4.751 -7.933 -28.029 1.00 69.81 1419 ILE A O 1
ATOM 11044 N N . ALA A 1 1420 ? 6.920 -7.701 -28.587 1.00 73.62 1420 ALA A N 1
ATOM 11045 C CA . ALA A 1 1420 ? 6.800 -8.235 -29.942 1.00 73.62 1420 ALA A CA 1
ATOM 11046 C C . ALA A 1 1420 ? 6.261 -9.664 -29.944 1.00 73.62 1420 ALA A C 1
ATOM 11048 O O . ALA A 1 1420 ? 5.441 -10.009 -30.788 1.00 73.62 1420 ALA A O 1
ATOM 11049 N N . VAL A 1 1421 ? 6.632 -10.473 -28.952 1.00 64.69 1421 VAL A N 1
ATOM 11050 C CA . VAL A 1 1421 ? 6.110 -11.836 -28.840 1.00 64.69 1421 VAL A CA 1
ATOM 11051 C C . VAL A 1 1421 ? 4.642 -11.871 -28.383 1.00 64.69 1421 VAL A C 1
ATOM 11053 O O . VAL A 1 1421 ? 3.894 -12.759 -28.790 1.00 64.69 1421 VAL A O 1
ATOM 11056 N N . ARG A 1 1422 ? 4.199 -10.910 -27.559 1.00 62.06 1422 ARG A N 1
ATOM 11057 C CA . ARG A 1 1422 ? 2.811 -10.827 -27.048 1.00 62.06 1422 ARG A CA 1
ATOM 11058 C C . ARG A 1 1422 ? 1.848 -10.087 -27.979 1.00 62.06 1422 ARG A C 1
ATOM 11060 O O . ARG A 1 1422 ? 0.644 -10.299 -27.886 1.00 62.06 1422 ARG A O 1
ATOM 11067 N N . ALA A 1 1423 ? 2.364 -9.174 -28.794 1.00 67.50 1423 ALA A N 1
ATOM 11068 C CA . ALA A 1 1423 ? 1.606 -8.350 -29.729 1.00 67.50 1423 ALA A CA 1
ATOM 11069 C C . ALA A 1 1423 ? 2.418 -8.076 -31.003 1.00 67.50 1423 ALA A C 1
ATOM 11071 O O . ALA A 1 1423 ? 2.757 -6.917 -31.287 1.00 67.50 1423 ALA A O 1
ATOM 11072 N N . PRO A 1 1424 ? 2.728 -9.116 -31.796 1.00 72.50 1424 PRO A N 1
ATOM 11073 C CA . PRO A 1 1424 ? 3.534 -8.971 -33.006 1.00 72.50 1424 PRO A CA 1
ATOM 11074 C C . PRO A 1 1424 ? 2.893 -7.993 -33.991 1.00 72.50 1424 PRO A C 1
ATOM 11076 O O . PRO A 1 1424 ? 3.580 -7.159 -34.580 1.00 72.50 1424 PRO A O 1
ATOM 11079 N N . ARG A 1 1425 ? 1.557 -8.008 -34.105 1.00 72.81 1425 ARG A N 1
ATOM 11080 C CA . ARG A 1 1425 ? 0.821 -7.062 -34.956 1.00 72.81 1425 ARG A CA 1
ATOM 11081 C C . ARG A 1 1425 ? 1.004 -5.626 -34.471 1.00 72.81 1425 ARG A C 1
ATOM 11083 O O . ARG A 1 1425 ? 1.235 -4.729 -35.278 1.00 72.81 1425 ARG A O 1
ATOM 11090 N N . GLY A 1 1426 ? 0.948 -5.409 -33.157 1.00 70.94 1426 GLY A N 1
ATOM 11091 C CA . GLY A 1 1426 ? 1.156 -4.095 -32.548 1.00 70.94 1426 GLY A CA 1
ATOM 11092 C C . GLY A 1 1426 ? 2.557 -3.533 -32.808 1.00 70.94 1426 GLY A C 1
ATOM 11093 O O . GLY A 1 1426 ? 2.691 -2.352 -33.129 1.00 70.94 1426 GLY A O 1
ATOM 11094 N N . VAL A 1 1427 ? 3.591 -4.377 -32.733 1.00 75.38 1427 VAL A N 1
ATOM 11095 C CA . VAL A 1 1427 ? 4.982 -3.979 -33.013 1.00 75.38 1427 VAL A CA 1
ATOM 11096 C C . VAL A 1 1427 ? 5.218 -3.741 -34.505 1.00 75.38 1427 VAL A C 1
ATOM 11098 O O . VAL A 1 1427 ? 5.825 -2.730 -34.861 1.00 75.38 1427 VAL A O 1
ATOM 11101 N N . ALA A 1 1428 ? 4.671 -4.588 -35.381 1.00 80.31 1428 ALA A N 1
ATOM 11102 C CA . ALA A 1 1428 ? 4.732 -4.384 -36.828 1.00 80.31 1428 ALA A CA 1
ATOM 11103 C C . ALA A 1 1428 ? 4.086 -3.049 -37.241 1.00 80.31 1428 ALA A C 1
ATOM 11105 O O . ALA A 1 1428 ? 4.693 -2.263 -37.970 1.00 80.31 1428 ALA A O 1
ATOM 11106 N N . PHE A 1 1429 ? 2.904 -2.733 -36.697 1.00 77.50 1429 PHE A N 1
ATOM 11107 C CA . PHE A 1 1429 ? 2.260 -1.432 -36.895 1.00 77.50 1429 PHE A CA 1
ATOM 11108 C C . PHE A 1 1429 ? 3.132 -0.279 -36.390 1.00 77.50 1429 PHE A C 1
ATOM 11110 O O . PHE A 1 1429 ? 3.306 0.717 -37.092 1.00 77.50 1429 PHE A O 1
ATOM 11117 N N . ALA A 1 1430 ? 3.710 -0.412 -35.190 1.00 79.00 1430 ALA A N 1
ATOM 11118 C CA . ALA A 1 1430 ? 4.578 0.617 -34.630 1.00 79.00 1430 ALA A CA 1
ATOM 11119 C C . ALA A 1 1430 ? 5.781 0.902 -35.542 1.00 79.00 1430 ALA A C 1
ATOM 11121 O O . ALA A 1 1430 ? 6.111 2.064 -35.784 1.00 79.00 1430 ALA A O 1
ATOM 11122 N N . TYR A 1 1431 ? 6.400 -0.147 -36.090 1.00 85.31 1431 TYR A N 1
ATOM 11123 C CA . TYR A 1 1431 ? 7.491 -0.022 -37.048 1.00 85.31 1431 TYR A CA 1
ATOM 11124 C C . TYR A 1 1431 ? 7.055 0.687 -38.336 1.00 85.31 1431 TYR A C 1
ATOM 11126 O O . TYR A 1 1431 ? 7.692 1.664 -38.737 1.00 85.31 1431 TYR A O 1
ATOM 11134 N N . GLU A 1 1432 ? 5.959 0.249 -38.963 1.00 83.12 1432 GLU A N 1
ATOM 11135 C CA . GLU A 1 1432 ? 5.436 0.886 -40.176 1.00 83.12 1432 GLU A CA 1
ATOM 11136 C C . GLU A 1 1432 ? 5.153 2.377 -39.967 1.00 83.12 1432 GLU A C 1
ATOM 11138 O O . GLU A 1 1432 ? 5.468 3.201 -40.827 1.00 83.12 1432 GLU A O 1
ATOM 11143 N N . GLU A 1 1433 ? 4.593 2.737 -38.816 1.00 81.56 1433 GLU A N 1
ATOM 11144 C CA . GLU A 1 1433 ? 4.223 4.110 -38.493 1.00 81.56 1433 GLU A CA 1
ATOM 11145 C C . GLU A 1 1433 ? 5.450 4.999 -38.225 1.00 81.56 1433 GLU A C 1
ATOM 11147 O O . GLU A 1 1433 ? 5.512 6.142 -38.695 1.00 81.56 1433 GLU A O 1
ATOM 11152 N N . LEU A 1 1434 ? 6.483 4.455 -37.566 1.00 86.06 1434 LEU A N 1
ATOM 11153 C CA . LEU A 1 1434 ? 7.791 5.108 -37.417 1.00 86.06 1434 LEU A CA 1
ATOM 11154 C C . LEU A 1 1434 ? 8.461 5.336 -38.781 1.00 86.06 1434 LEU A C 1
ATOM 11156 O O . LEU A 1 1434 ? 8.988 6.421 -39.045 1.00 86.06 1434 LEU A O 1
ATOM 11160 N N . VAL A 1 1435 ? 8.415 4.343 -39.676 1.00 84.94 1435 VAL A N 1
ATOM 11161 C CA . VAL A 1 1435 ? 8.987 4.448 -41.027 1.00 84.94 1435 VAL A CA 1
ATOM 11162 C C . VAL A 1 1435 ? 8.236 5.480 -41.867 1.00 84.94 1435 VAL A C 1
ATOM 11164 O O . VAL A 1 1435 ? 8.882 6.347 -42.468 1.00 84.94 1435 VAL A O 1
ATOM 11167 N N . LYS A 1 1436 ? 6.896 5.456 -41.874 1.00 80.94 1436 LYS A N 1
ATOM 11168 C CA . LYS A 1 1436 ? 6.066 6.464 -42.557 1.00 80.94 1436 LYS A CA 1
ATOM 11169 C C . LYS A 1 1436 ? 6.432 7.865 -42.080 1.00 80.94 1436 LYS A C 1
ATOM 11171 O O . LYS A 1 1436 ? 6.808 8.701 -42.896 1.00 80.94 1436 LYS A O 1
ATOM 11176 N N . SER A 1 1437 ? 6.473 8.089 -40.764 1.00 78.19 1437 SER A N 1
ATOM 11177 C CA . SER A 1 1437 ? 6.849 9.390 -40.199 1.00 78.19 1437 SER A CA 1
ATOM 11178 C C . SER A 1 1437 ? 8.284 9.828 -40.526 1.00 78.19 1437 SER A C 1
ATOM 11180 O O . SER A 1 1437 ? 8.576 11.022 -40.441 1.00 78.19 1437 SER A O 1
ATOM 11182 N N . SER A 1 1438 ? 9.188 8.898 -40.846 1.00 72.62 1438 SER A N 1
ATOM 11183 C CA . SER A 1 1438 ? 10.571 9.214 -41.231 1.00 72.62 1438 SER A CA 1
ATOM 11184 C C . SER A 1 1438 ? 10.735 9.555 -42.718 1.00 72.62 1438 SER A C 1
ATOM 11186 O O . SER A 1 1438 ? 11.743 10.149 -43.096 1.00 72.62 1438 SER A O 1
ATOM 11188 N N . THR A 1 1439 ? 9.762 9.185 -43.557 1.00 72.12 1439 THR A N 1
ATOM 11189 C CA . THR A 1 1439 ? 9.816 9.342 -45.022 1.00 72.12 1439 THR A CA 1
ATOM 11190 C C . THR A 1 1439 ? 8.877 10.428 -45.544 1.00 72.12 1439 THR A C 1
ATOM 11192 O O . THR A 1 1439 ? 9.154 11.018 -46.588 1.00 72.12 1439 THR A O 1
ATOM 11195 N N . THR A 1 1440 ? 7.797 10.746 -44.825 1.00 68.75 1440 THR A N 1
ATOM 11196 C CA . THR A 1 1440 ? 6.845 11.792 -45.215 1.00 68.75 1440 THR A CA 1
ATOM 11197 C C . THR A 1 1440 ? 7.241 13.178 -44.680 1.00 68.75 1440 THR A C 1
ATOM 11199 O O . THR A 1 1440 ? 7.788 13.295 -43.582 1.00 68.75 1440 THR A O 1
ATOM 11202 N N . PRO A 1 1441 ? 6.942 14.280 -45.404 1.00 63.88 1441 PRO A N 1
ATOM 11203 C CA . PRO A 1 1441 ? 7.229 15.636 -44.922 1.00 63.88 1441 PRO A CA 1
ATOM 11204 C C . PRO A 1 1441 ? 6.423 16.013 -43.672 1.00 63.88 1441 PRO A C 1
ATOM 11206 O O . PRO A 1 1441 ? 6.889 16.817 -42.860 1.00 63.88 1441 PRO A O 1
ATOM 11209 N N . LEU A 1 1442 ? 5.208 15.465 -43.561 1.00 68.06 1442 LEU A N 1
ATOM 11210 C CA . LEU A 1 1442 ? 4.312 15.619 -42.424 1.00 68.06 1442 LEU A CA 1
ATOM 11211 C C . LEU A 1 1442 ? 4.295 14.291 -41.645 1.00 68.06 1442 LEU A C 1
ATOM 11213 O O . LEU A 1 1442 ? 3.978 13.262 -42.250 1.00 68.06 1442 LEU A O 1
ATOM 11217 N N . PRO A 1 1443 ? 4.665 14.281 -40.352 1.00 66.69 1443 PRO A N 1
ATOM 11218 C CA . PRO A 1 1443 ? 4.666 13.060 -39.552 1.00 66.69 1443 PRO A CA 1
ATOM 11219 C C . PRO A 1 1443 ? 3.236 12.549 -39.358 1.00 66.69 1443 PRO A C 1
ATOM 11221 O O . PRO A 1 1443 ? 2.297 13.349 -39.302 1.00 66.69 1443 PRO A O 1
ATOM 11224 N N . SER A 1 1444 ? 3.064 11.233 -39.226 1.00 75.25 1444 SER A N 1
ATOM 11225 C CA . SER A 1 1444 ? 1.755 10.687 -38.877 1.00 75.25 1444 SER A CA 1
ATOM 11226 C C . SER A 1 1444 ? 1.380 11.063 -37.443 1.00 75.25 1444 SER A C 1
ATOM 11228 O O . SER A 1 1444 ? 2.242 11.267 -36.585 1.00 75.25 1444 SER A O 1
ATOM 11230 N N . LEU A 1 1445 ? 0.080 11.160 -37.164 1.00 74.38 1445 LEU A N 1
ATOM 11231 C CA . LEU A 1 1445 ? -0.400 11.497 -35.821 1.00 74.38 1445 LEU A CA 1
ATOM 11232 C C . LEU A 1 1445 ? -0.141 10.365 -34.812 1.00 74.38 1445 LEU A C 1
ATOM 11234 O O . LEU A 1 1445 ? 0.019 10.643 -33.624 1.00 74.38 1445 LEU A O 1
ATOM 11238 N N . GLY A 1 1446 ? -0.041 9.113 -35.277 1.00 76.62 1446 GLY A N 1
ATOM 11239 C CA . GLY A 1 1446 ? 0.228 7.942 -34.439 1.00 76.62 1446 GLY A CA 1
ATOM 11240 C C . GLY A 1 1446 ? 1.672 7.826 -33.940 1.00 76.62 1446 GLY A C 1
ATOM 11241 O O . GLY A 1 1446 ? 1.911 7.148 -32.941 1.00 76.62 1446 GLY A O 1
ATOM 11242 N N . VAL A 1 1447 ? 2.641 8.514 -34.563 1.00 84.44 1447 VAL A N 1
ATOM 11243 C CA . VAL A 1 1447 ? 4.064 8.350 -34.210 1.00 84.44 1447 VAL A CA 1
ATOM 11244 C C . VAL A 1 1447 ? 4.375 8.794 -32.777 1.00 84.44 1447 VAL A C 1
ATOM 11246 O O . VAL A 1 1447 ? 5.192 8.181 -32.096 1.00 84.44 1447 VAL A O 1
ATOM 11249 N N . PHE A 1 1448 ? 3.722 9.852 -32.287 1.00 81.38 1448 PHE A N 1
ATOM 11250 C CA . PHE A 1 1448 ? 4.029 10.407 -30.970 1.00 81.38 1448 PHE A CA 1
ATOM 11251 C C . PHE A 1 1448 ? 3.575 9.486 -29.820 1.00 81.38 1448 PHE A C 1
ATOM 11253 O O . PHE A 1 1448 ? 4.423 9.159 -28.987 1.00 81.38 1448 PHE A O 1
ATOM 11260 N N . PRO A 1 1449 ? 2.316 8.997 -29.769 1.00 78.44 1449 PRO A N 1
ATOM 11261 C CA . PRO A 1 1449 ? 1.907 7.986 -28.788 1.00 78.44 1449 PRO A CA 1
ATOM 11262 C C . PRO A 1 1449 ? 2.764 6.712 -28.820 1.00 78.44 1449 PRO A C 1
ATOM 11264 O O . PRO A 1 1449 ? 3.069 6.154 -27.768 1.00 78.44 1449 PRO A O 1
ATOM 11267 N N . LEU A 1 1450 ? 3.207 6.278 -30.006 1.00 83.19 1450 LEU A N 1
ATOM 11268 C CA . LEU A 1 1450 ? 4.083 5.112 -30.149 1.00 83.19 1450 LEU A CA 1
ATOM 11269 C C . LEU A 1 1450 ? 5.480 5.356 -29.570 1.00 83.19 1450 LEU A C 1
ATOM 11271 O O . LEU A 1 1450 ? 5.998 4.504 -28.856 1.00 83.19 1450 LEU A O 1
ATOM 11275 N N . LEU A 1 1451 ? 6.076 6.526 -29.811 1.00 86.38 1451 LEU A N 1
ATOM 11276 C CA . LEU A 1 1451 ? 7.343 6.900 -29.174 1.00 86.38 1451 LEU A CA 1
ATOM 11277 C C . LEU A 1 1451 ? 7.201 7.001 -27.650 1.00 86.38 1451 LEU A C 1
ATOM 11279 O O . LEU A 1 1451 ? 8.100 6.574 -26.931 1.00 86.38 1451 LEU A O 1
ATOM 11283 N N . GLN A 1 1452 ? 6.069 7.508 -27.147 1.00 79.75 1452 GLN A N 1
ATOM 11284 C CA . GLN A 1 1452 ? 5.774 7.515 -25.710 1.00 79.75 1452 GLN A CA 1
ATOM 11285 C C . GLN A 1 1452 ? 5.694 6.088 -25.148 1.00 79.75 1452 GLN A C 1
ATOM 11287 O O . GLN A 1 1452 ? 6.325 5.808 -24.133 1.00 79.75 1452 GLN A O 1
ATOM 11292 N N . MET A 1 1453 ? 5.020 5.160 -25.833 1.00 78.56 1453 MET A N 1
ATOM 11293 C CA . MET A 1 1453 ? 5.019 3.738 -25.462 1.00 78.56 1453 MET A CA 1
ATOM 11294 C C . MET A 1 1453 ? 6.432 3.146 -25.448 1.00 78.56 1453 MET A C 1
ATOM 11296 O O . MET A 1 1453 ? 6.831 2.526 -24.467 1.00 78.56 1453 MET A O 1
ATOM 11300 N N . LEU A 1 1454 ? 7.200 3.344 -26.522 1.00 83.50 1454 LEU A N 1
ATOM 11301 C CA . LEU A 1 1454 ? 8.557 2.804 -26.652 1.00 83.50 1454 LEU A CA 1
ATOM 11302 C C . LEU A 1 1454 ? 9.518 3.411 -25.623 1.00 83.50 1454 LEU A C 1
ATOM 11304 O O . LEU A 1 1454 ? 10.499 2.784 -25.251 1.00 83.50 1454 LEU A O 1
ATOM 11308 N N . SER A 1 1455 ? 9.212 4.594 -25.091 1.00 79.44 1455 SER A N 1
ATOM 11309 C CA . SER A 1 1455 ? 9.951 5.183 -23.973 1.00 79.44 1455 SER A CA 1
ATOM 11310 C C . SER A 1 1455 ? 9.750 4.467 -22.632 1.00 79.44 1455 SER A C 1
ATOM 11312 O O . SER A 1 1455 ? 10.511 4.711 -21.696 1.00 79.44 1455 SER A O 1
ATOM 11314 N N . MET A 1 1456 ? 8.767 3.570 -22.523 1.00 74.81 1456 MET A N 1
ATOM 11315 C CA . MET A 1 1456 ? 8.453 2.851 -21.284 1.00 74.81 1456 MET A CA 1
ATOM 11316 C C . MET A 1 1456 ? 9.097 1.460 -21.184 1.00 74.81 1456 MET A C 1
ATOM 11318 O O . MET A 1 1456 ? 9.080 0.875 -20.100 1.00 74.81 1456 MET A O 1
ATOM 11322 N N . VAL A 1 1457 ? 9.647 0.933 -22.281 1.00 75.88 1457 VAL A N 1
ATOM 11323 C CA . VAL A 1 1457 ? 10.242 -0.416 -22.344 1.00 75.88 1457 VAL A CA 1
ATOM 11324 C C . VAL A 1 1457 ? 11.629 -0.461 -21.689 1.00 75.88 1457 VAL A C 1
ATOM 11326 O O . VAL A 1 1457 ? 12.172 0.573 -21.292 1.00 75.88 1457 VAL A O 1
ATOM 11329 N N . THR A 1 1458 ? 12.206 -1.653 -21.558 1.00 70.75 1458 THR A N 1
ATOM 11330 C CA . THR A 1 1458 ? 13.625 -1.827 -21.208 1.00 70.75 1458 THR A CA 1
ATOM 11331 C C . THR A 1 1458 ? 14.456 -2.324 -22.382 1.00 70.75 1458 THR A C 1
ATOM 11333 O O . THR A 1 1458 ? 13.922 -3.021 -23.247 1.00 70.75 1458 THR A O 1
ATOM 11336 N N . PRO A 1 1459 ? 15.772 -2.042 -22.387 1.00 71.50 1459 PRO A N 1
ATOM 11337 C CA . PRO A 1 1459 ? 16.665 -2.643 -23.361 1.00 71.50 1459 PRO A CA 1
ATOM 11338 C C . PRO A 1 1459 ? 16.604 -4.170 -23.302 1.00 71.50 1459 PRO A C 1
ATOM 11340 O O . PRO A 1 1459 ? 16.429 -4.741 -22.218 1.00 71.50 1459 PRO A O 1
ATOM 11343 N N . ASP A 1 1460 ? 16.771 -4.821 -24.453 1.00 66.12 1460 ASP A N 1
ATOM 11344 C CA . ASP A 1 1460 ? 16.809 -6.282 -24.534 1.00 66.12 1460 ASP A CA 1
ATOM 11345 C C . ASP A 1 1460 ? 17.939 -6.833 -23.626 1.00 66.12 1460 ASP A C 1
ATOM 11347 O O . ASP A 1 1460 ? 19.043 -6.272 -23.589 1.00 66.12 1460 ASP A O 1
ATOM 11351 N N . PRO A 1 1461 ? 17.681 -7.885 -22.824 1.00 56.72 1461 PRO A N 1
ATOM 11352 C CA . PRO A 1 1461 ? 18.662 -8.402 -21.876 1.00 56.72 1461 PRO A CA 1
ATOM 11353 C C . PRO A 1 1461 ? 19.883 -9.039 -22.575 1.00 56.72 1461 PRO A C 1
ATOM 11355 O O . PRO A 1 1461 ? 19.736 -9.637 -23.639 1.00 56.72 1461 PRO A O 1
ATOM 11358 N N . PRO A 1 1462 ? 21.085 -9.006 -21.952 1.00 51.06 1462 PRO A N 1
ATOM 11359 C CA . PRO A 1 1462 ? 22.331 -9.480 -22.567 1.00 51.06 1462 PRO A CA 1
ATOM 11360 C C . PRO A 1 1462 ? 22.294 -10.925 -23.083 1.00 51.06 1462 PRO A C 1
ATOM 11362 O O . PRO A 1 1462 ? 22.937 -11.237 -24.081 1.00 51.06 1462 PRO A O 1
ATOM 11365 N N . HIS A 1 1463 ? 21.542 -11.809 -22.418 1.00 49.91 1463 HIS A N 1
ATOM 11366 C CA . HIS A 1 1463 ? 21.520 -13.236 -22.749 1.00 49.91 1463 HIS A CA 1
ATOM 11367 C C . HIS A 1 1463 ? 20.851 -13.545 -24.098 1.00 49.91 1463 HIS A C 1
ATOM 11369 O O . HIS A 1 1463 ? 21.174 -14.557 -24.717 1.00 49.91 1463 HIS A O 1
ATOM 11375 N N . LEU A 1 1464 ? 19.967 -12.663 -24.589 1.00 50.66 1464 LEU A N 1
ATOM 11376 C CA . LEU A 1 1464 ? 19.415 -12.787 -25.943 1.00 50.66 1464 LEU A CA 1
ATOM 11377 C C . LEU A 1 1464 ? 20.515 -12.636 -27.005 1.00 50.66 1464 LEU A C 1
ATOM 11379 O O . LEU A 1 1464 ? 20.431 -13.252 -28.062 1.00 50.66 1464 LEU A O 1
ATOM 11383 N N . PHE A 1 1465 ? 21.587 -11.898 -26.694 1.00 48.81 1465 PHE A N 1
ATOM 11384 C CA . PHE A 1 1465 ? 22.741 -11.740 -27.578 1.00 48.81 1465 PHE A CA 1
ATOM 11385 C C . PHE A 1 1465 ? 23.765 -12.873 -27.423 1.00 48.81 1465 PHE A C 1
ATOM 11387 O O . PHE A 1 1465 ? 24.374 -13.272 -28.413 1.00 48.81 1465 PHE A O 1
ATOM 11394 N N . THR A 1 1466 ? 23.958 -13.424 -26.214 1.00 41.06 1466 THR A N 1
ATOM 11395 C CA . THR A 1 1466 ? 24.962 -14.485 -25.987 1.00 41.06 1466 THR A CA 1
ATOM 11396 C C . THR A 1 1466 ? 24.540 -15.854 -26.518 1.00 41.06 1466 THR A C 1
ATOM 11398 O O . THR A 1 1466 ? 25.406 -16.652 -26.856 1.00 41.06 1466 THR A O 1
ATOM 11401 N N . ASN A 1 1467 ? 23.239 -16.140 -26.625 1.00 35.31 1467 ASN A N 1
ATOM 11402 C CA . ASN A 1 1467 ? 22.763 -17.435 -27.133 1.00 35.31 1467 ASN A CA 1
ATOM 11403 C C . ASN A 1 1467 ? 22.674 -17.487 -28.670 1.00 35.31 1467 ASN A C 1
ATOM 11405 O O . ASN A 1 1467 ? 22.718 -18.570 -29.262 1.00 35.31 1467 ASN A O 1
ATOM 11409 N N . ALA A 1 1468 ? 22.596 -16.331 -29.337 1.00 31.66 1468 ALA A N 1
ATOM 11410 C CA . ALA A 1 1468 ? 22.518 -16.256 -30.795 1.00 31.66 1468 ALA A CA 1
ATOM 11411 C C . ALA A 1 1468 ? 23.847 -16.599 -31.495 1.00 31.66 1468 ALA A C 1
ATOM 11413 O O . ALA A 1 1468 ? 23.843 -16.966 -32.667 1.00 31.66 1468 ALA A O 1
ATOM 11414 N N . THR A 1 1469 ? 24.992 -16.551 -30.803 1.00 31.06 1469 THR A N 1
ATOM 11415 C CA . THR A 1 1469 ? 26.274 -16.952 -31.406 1.00 31.06 1469 THR A CA 1
ATOM 11416 C C . THR A 1 1469 ? 26.472 -18.465 -31.492 1.00 31.06 1469 THR A C 1
ATOM 11418 O O . THR A 1 1469 ? 27.318 -18.898 -32.273 1.00 31.06 1469 THR A O 1
ATOM 11421 N N . THR A 1 1470 ? 25.685 -19.285 -30.784 1.00 32.25 1470 THR A N 1
ATOM 11422 C CA . THR A 1 1470 ? 25.853 -20.754 -30.817 1.00 32.25 1470 THR A CA 1
ATOM 11423 C C . THR A 1 1470 ? 24.761 -21.489 -31.603 1.00 32.25 1470 THR A C 1
ATOM 11425 O O . THR A 1 1470 ? 24.963 -22.646 -31.966 1.00 32.25 1470 THR A O 1
ATOM 11428 N N . SER A 1 1471 ? 23.642 -20.843 -31.955 1.00 28.03 1471 SER A N 1
ATOM 11429 C CA . SER A 1 1471 ? 22.604 -21.446 -32.808 1.00 28.03 1471 SER A CA 1
ATOM 11430 C C . SER A 1 1471 ? 22.525 -20.753 -34.172 1.00 28.03 1471 SER A C 1
ATOM 11432 O O . SER A 1 1471 ? 22.018 -19.648 -34.339 1.00 28.03 1471 SER A O 1
ATOM 11434 N N . GLN A 1 1472 ? 23.066 -21.425 -35.184 1.00 30.62 1472 GLN A N 1
ATOM 11435 C CA . GLN A 1 1472 ? 22.848 -21.078 -36.582 1.00 30.62 1472 GLN A CA 1
ATOM 11436 C C . GLN A 1 1472 ? 21.343 -21.194 -36.916 1.00 30.62 1472 GLN A C 1
ATOM 11438 O O . GLN A 1 1472 ? 20.732 -22.212 -36.618 1.00 30.62 1472 GLN A O 1
ATOM 11443 N N . GLN A 1 1473 ? 20.803 -20.191 -37.624 1.00 31.06 1473 GLN A N 1
ATOM 11444 C CA . GLN A 1 1473 ? 19.527 -20.201 -38.370 1.00 31.06 1473 GLN A CA 1
ATOM 11445 C C . GLN A 1 1473 ? 18.196 -20.029 -37.598 1.00 31.06 1473 GLN A C 1
ATOM 11447 O O . GLN A 1 1473 ? 17.387 -20.943 -37.567 1.00 31.06 1473 GLN A O 1
ATOM 11452 N N . THR A 1 1474 ? 17.866 -18.798 -37.183 1.00 33.19 1474 THR A N 1
ATOM 11453 C CA . THR A 1 1474 ? 16.526 -18.192 -37.411 1.00 33.19 1474 THR A CA 1
ATOM 11454 C C . THR A 1 1474 ? 16.683 -16.669 -37.491 1.00 33.19 1474 THR A C 1
ATOM 11456 O O . THR A 1 1474 ? 16.758 -15.986 -36.475 1.00 33.19 1474 THR A O 1
ATOM 11459 N N . ALA A 1 1475 ? 16.812 -16.132 -38.704 1.00 35.78 1475 ALA A N 1
ATOM 11460 C CA . ALA A 1 1475 ? 17.295 -14.773 -38.957 1.00 35.78 1475 ALA A CA 1
ATOM 11461 C C . ALA A 1 1475 ? 16.252 -13.642 -38.818 1.00 35.78 1475 ALA A C 1
ATOM 11463 O O . ALA A 1 1475 ? 16.600 -12.508 -39.114 1.00 35.78 1475 ALA A O 1
ATOM 11464 N N . ASP A 1 1476 ? 15.009 -13.891 -38.389 1.00 42.12 1476 ASP A N 1
ATOM 11465 C CA . ASP A 1 1476 ? 13.959 -12.855 -38.466 1.00 42.12 1476 ASP A CA 1
ATOM 11466 C C . ASP A 1 1476 ? 13.725 -12.043 -37.177 1.00 42.12 1476 ASP A C 1
ATOM 11468 O O . ASP A 1 1476 ? 13.324 -10.888 -37.268 1.00 42.12 1476 ASP A O 1
ATOM 11472 N N . ALA A 1 1477 ? 14.015 -12.559 -35.975 1.00 42.34 1477 ALA A N 1
ATOM 11473 C CA . ALA A 1 1477 ? 13.656 -11.846 -34.735 1.00 42.34 1477 ALA A CA 1
ATOM 11474 C C . ALA A 1 1477 ? 14.617 -10.691 -34.363 1.00 42.34 1477 ALA A C 1
ATOM 11476 O O . ALA A 1 1477 ? 14.165 -9.605 -34.002 1.00 42.34 1477 ALA A O 1
ATOM 11477 N N . ASP A 1 1478 ? 15.938 -10.883 -34.493 1.00 44.59 1478 ASP A N 1
ATOM 11478 C CA . ASP A 1 1478 ? 16.959 -9.835 -34.233 1.00 44.59 1478 ASP A CA 1
ATOM 11479 C C . ASP A 1 1478 ? 16.870 -8.668 -35.246 1.00 44.59 1478 ASP A C 1
ATOM 11481 O O . ASP A 1 1478 ? 17.291 -7.523 -35.028 1.00 44.59 1478 ASP A O 1
ATOM 11485 N N . VAL A 1 1479 ? 16.229 -8.948 -36.380 1.00 50.41 1479 VAL A N 1
ATOM 11486 C CA . VAL A 1 1479 ? 15.990 -7.990 -37.450 1.00 50.41 1479 VAL A CA 1
ATOM 11487 C C . VAL A 1 1479 ? 14.945 -6.934 -37.050 1.00 50.41 1479 VAL A C 1
ATOM 11489 O O . VAL A 1 1479 ? 15.019 -5.821 -37.569 1.00 50.41 1479 VAL A O 1
ATOM 11492 N N . ASP A 1 1480 ? 14.052 -7.182 -36.083 1.00 63.16 1480 ASP A N 1
ATOM 11493 C CA . ASP A 1 1480 ? 12.995 -6.224 -35.711 1.00 63.16 1480 ASP A CA 1
ATOM 11494 C C . ASP A 1 1480 ? 13.437 -5.149 -34.698 1.00 63.16 1480 ASP A C 1
ATOM 11496 O O . ASP A 1 1480 ? 13.226 -3.955 -34.949 1.00 63.16 1480 ASP A O 1
ATOM 11500 N N . SER A 1 1481 ? 14.110 -5.514 -33.594 1.00 67.81 1481 SER A N 1
ATOM 11501 C CA . SER A 1 1481 ? 14.593 -4.536 -32.592 1.00 67.81 1481 SER A CA 1
ATOM 11502 C C . SER A 1 1481 ? 15.558 -3.528 -33.224 1.00 67.81 1481 SER A C 1
ATOM 11504 O O . SER A 1 1481 ? 15.414 -2.310 -33.066 1.00 67.81 1481 SER A O 1
ATOM 11506 N N . SER A 1 1482 ? 16.513 -4.020 -34.018 1.00 76.25 1482 SER A N 1
ATOM 11507 C CA . SER A 1 1482 ? 17.494 -3.185 -34.716 1.00 76.25 1482 SER A CA 1
ATOM 11508 C C . SER A 1 1482 ? 16.838 -2.247 -35.742 1.00 76.25 1482 SER A C 1
ATOM 11510 O O . SER A 1 1482 ? 17.188 -1.063 -35.815 1.00 76.25 1482 SER A O 1
ATOM 11512 N N . ARG A 1 1483 ? 15.830 -2.718 -36.491 1.00 83.38 1483 ARG A N 1
ATOM 11513 C CA . ARG A 1 1483 ? 15.031 -1.897 -37.418 1.00 83.38 1483 ARG A CA 1
ATOM 11514 C C . ARG A 1 1483 ? 14.269 -0.785 -36.703 1.00 83.38 1483 ARG A C 1
ATOM 11516 O O . ARG A 1 1483 ? 14.262 0.345 -37.199 1.00 83.38 1483 ARG A O 1
ATOM 11523 N N . ILE A 1 1484 ? 13.668 -1.072 -35.549 1.00 85.69 1484 ILE A N 1
ATOM 11524 C CA . ILE A 1 1484 ? 12.942 -0.080 -34.746 1.00 85.69 1484 ILE A CA 1
ATOM 11525 C C . ILE A 1 1484 ? 13.904 0.970 -34.186 1.00 85.69 1484 ILE A C 1
ATOM 11527 O O . ILE A 1 1484 ? 13.656 2.163 -34.369 1.00 85.69 1484 ILE A O 1
ATOM 11531 N N . VAL A 1 1485 ? 15.046 0.570 -33.616 1.00 87.81 1485 VAL A N 1
ATOM 11532 C CA . VAL A 1 1485 ? 16.085 1.512 -33.153 1.00 87.81 1485 VAL A CA 1
ATOM 11533 C C . VAL A 1 1485 ? 16.535 2.430 -34.296 1.00 87.81 1485 VAL A C 1
ATOM 11535 O O . VAL A 1 1485 ? 16.590 3.652 -34.132 1.00 87.81 1485 VAL A O 1
ATOM 11538 N N . ARG A 1 1486 ? 16.774 1.880 -35.495 1.00 90.19 1486 ARG A N 1
ATOM 11539 C CA . ARG A 1 1486 ? 17.136 2.667 -36.689 1.00 90.19 1486 ARG A CA 1
ATOM 11540 C C . ARG A 1 1486 ? 16.015 3.615 -37.132 1.00 90.19 1486 ARG A C 1
ATOM 11542 O O . ARG A 1 1486 ? 16.305 4.742 -37.539 1.00 90.19 1486 ARG A O 1
ATOM 11549 N N . ALA A 1 1487 ? 14.750 3.204 -37.054 1.00 88.44 1487 ALA A N 1
ATOM 11550 C CA . ALA A 1 1487 ? 13.608 4.059 -37.379 1.00 88.44 1487 ALA A CA 1
ATOM 11551 C C . ALA A 1 1487 ? 13.443 5.213 -36.368 1.00 88.44 1487 ALA A C 1
ATOM 11553 O O . ALA A 1 1487 ? 13.227 6.359 -36.769 1.00 88.44 1487 ALA A O 1
ATOM 11554 N N . ILE A 1 1488 ? 13.639 4.953 -35.072 1.00 90.19 1488 ILE A N 1
ATOM 11555 C CA . ILE A 1 1488 ? 13.597 5.975 -34.012 1.00 90.19 1488 ILE A CA 1
ATOM 11556 C C . ILE A 1 1488 ? 14.757 6.965 -34.157 1.00 90.19 1488 ILE A C 1
ATOM 11558 O O . ILE A 1 1488 ? 14.544 8.174 -34.071 1.00 90.19 1488 ILE A O 1
ATOM 11562 N N . MET A 1 1489 ? 15.968 6.487 -34.464 1.00 90.50 1489 MET A N 1
ATOM 11563 C CA . MET A 1 1489 ? 17.114 7.352 -34.771 1.00 90.50 1489 MET A CA 1
ATOM 11564 C C . MET A 1 1489 ? 16.785 8.356 -35.889 1.00 90.50 1489 MET A C 1
ATOM 11566 O O . MET A 1 1489 ? 17.077 9.548 -35.769 1.00 90.50 1489 MET A O 1
ATOM 11570 N N . ARG A 1 1490 ? 16.092 7.915 -36.951 1.00 89.81 1490 ARG A N 1
ATOM 11571 C CA . ARG A 1 1490 ? 15.625 8.798 -38.038 1.00 89.81 1490 ARG A CA 1
ATOM 11572 C C . ARG A 1 1490 ? 14.550 9.790 -37.584 1.00 89.81 1490 ARG A C 1
ATOM 11574 O O . ARG A 1 1490 ? 14.540 10.918 -38.077 1.00 89.81 1490 ARG A O 1
ATOM 11581 N N . CYS A 1 1491 ? 13.703 9.430 -36.616 1.00 90.38 1491 CYS A N 1
ATOM 11582 C CA . CYS A 1 1491 ? 12.726 10.350 -36.014 1.00 90.38 1491 CYS A CA 1
ATOM 11583 C C . CYS A 1 1491 ? 13.398 11.562 -35.340 1.00 90.38 1491 CYS A C 1
ATOM 11585 O O . CYS A 1 1491 ? 12.805 12.643 -35.301 1.00 90.38 1491 CYS A O 1
ATOM 11587 N N . GLY A 1 1492 ? 14.663 11.434 -34.919 1.00 89.56 1492 GLY A N 1
ATOM 11588 C CA . GLY A 1 1492 ? 15.496 12.551 -34.462 1.00 89.56 1492 GLY A CA 1
ATOM 11589 C C . GLY A 1 1492 ? 15.695 13.655 -35.513 1.00 89.56 1492 GLY A C 1
ATOM 11590 O O . GLY A 1 1492 ? 15.973 14.792 -35.156 1.00 89.56 1492 GLY A O 1
ATOM 11591 N N . SER A 1 1493 ? 15.477 13.380 -36.802 1.00 90.56 1493 SER A N 1
ATOM 11592 C CA . SER A 1 1493 ? 15.547 14.385 -37.878 1.00 90.56 1493 SER A CA 1
ATOM 11593 C C . SER A 1 1493 ? 14.194 15.020 -38.230 1.00 90.56 1493 SER A C 1
ATOM 11595 O O . SER A 1 1493 ? 14.123 15.842 -39.147 1.00 90.56 1493 SER A O 1
ATOM 11597 N N . SER A 1 1494 ? 13.115 14.666 -37.520 1.00 89.62 1494 SER A N 1
ATOM 11598 C CA . SER A 1 1494 ? 11.765 15.176 -37.789 1.00 89.62 1494 SER A CA 1
ATOM 11599 C C . SER A 1 1494 ? 11.688 16.703 -37.690 1.00 89.62 1494 SER A C 1
ATOM 11601 O O . SER A 1 1494 ? 12.351 17.326 -36.856 1.00 89.62 1494 SER A O 1
ATOM 11603 N N . LYS A 1 1495 ? 10.825 17.323 -38.507 1.00 86.44 1495 LYS A N 1
ATOM 11604 C CA . LYS A 1 1495 ? 10.488 18.753 -38.387 1.00 86.44 1495 LYS A CA 1
ATOM 11605 C C . LYS A 1 1495 ? 9.702 19.051 -37.105 1.00 86.44 1495 LYS A C 1
ATOM 11607 O O . LYS A 1 1495 ? 9.787 20.165 -36.595 1.00 86.44 1495 LYS A O 1
ATOM 11612 N N . ASN A 1 1496 ? 8.984 18.066 -36.561 1.00 87.12 1496 ASN A N 1
ATOM 11613 C CA . ASN A 1 1496 ? 8.212 18.216 -35.332 1.00 87.12 1496 ASN A CA 1
ATOM 11614 C C . ASN A 1 1496 ? 9.111 18.036 -34.094 1.00 87.12 1496 ASN A C 1
ATOM 11616 O O . ASN A 1 1496 ? 9.702 16.975 -33.889 1.00 87.12 1496 ASN A O 1
ATOM 11620 N N . LEU A 1 1497 ? 9.192 19.073 -33.255 1.00 86.62 1497 LEU A N 1
ATOM 11621 C CA . LEU A 1 1497 ? 10.002 19.088 -32.033 1.00 86.62 1497 LEU A CA 1
ATOM 11622 C C . LEU A 1 1497 ? 9.626 17.971 -31.047 1.00 86.62 1497 LEU A C 1
ATOM 11624 O O . LEU A 1 1497 ? 10.521 17.319 -30.512 1.00 86.62 1497 LEU A O 1
ATOM 11628 N N . MET A 1 1498 ? 8.329 17.717 -30.843 1.00 85.94 1498 MET A N 1
ATOM 11629 C CA . MET A 1 1498 ? 7.847 16.700 -29.900 1.00 85.94 1498 MET A CA 1
ATOM 11630 C C . MET A 1 1498 ? 8.259 15.290 -30.319 1.00 85.94 1498 MET A C 1
ATOM 11632 O O . MET A 1 1498 ? 8.583 14.464 -29.471 1.00 85.94 1498 MET A O 1
ATOM 11636 N N . VAL A 1 1499 ? 8.308 15.023 -31.627 1.00 88.75 1499 VAL A N 1
ATOM 11637 C CA . VAL A 1 1499 ? 8.777 13.739 -32.167 1.00 88.75 1499 VAL A CA 1
ATOM 11638 C C . VAL A 1 1499 ? 10.268 13.551 -31.886 1.00 88.75 1499 VAL A C 1
ATOM 11640 O O . VAL A 1 1499 ? 10.664 12.490 -31.410 1.00 88.75 1499 VAL A O 1
ATOM 11643 N N . ARG A 1 1500 ? 11.095 14.587 -32.096 1.00 91.44 1500 ARG A N 1
ATOM 11644 C CA . ARG A 1 1500 ? 12.528 14.520 -31.762 1.00 91.44 1500 ARG A CA 1
ATOM 11645 C C . ARG A 1 1500 ? 12.744 14.272 -30.268 1.00 91.44 1500 ARG A C 1
ATOM 11647 O O . ARG A 1 1500 ? 13.495 13.369 -29.911 1.00 91.44 1500 ARG A O 1
ATOM 11654 N N . ALA A 1 1501 ? 12.046 15.015 -29.409 1.00 89.75 1501 ALA A N 1
ATOM 11655 C CA . ALA A 1 1501 ? 12.142 14.858 -27.960 1.00 89.75 1501 ALA A CA 1
ATOM 11656 C C . ALA A 1 1501 ? 11.697 13.458 -27.498 1.00 89.75 1501 ALA A C 1
ATOM 11658 O O . ALA A 1 1501 ? 12.433 12.794 -26.775 1.00 89.75 1501 ALA A O 1
ATOM 11659 N N . ALA A 1 1502 ? 10.546 12.964 -27.968 1.00 87.44 1502 ALA A N 1
ATOM 11660 C CA . ALA A 1 1502 ? 10.059 11.626 -27.629 1.00 87.44 1502 ALA A CA 1
ATOM 11661 C C . ALA A 1 1502 ? 10.989 10.514 -28.151 1.00 87.44 1502 ALA A C 1
ATOM 11663 O O . ALA A 1 1502 ? 11.206 9.525 -27.454 1.00 87.44 1502 ALA A O 1
ATOM 11664 N N . SER A 1 1503 ? 11.601 10.699 -29.330 1.00 92.81 1503 SER A N 1
ATOM 11665 C CA . SER A 1 1503 ? 12.583 9.749 -29.876 1.00 92.81 1503 SER A CA 1
ATOM 11666 C C . SER A 1 1503 ? 13.817 9.598 -28.987 1.00 92.81 1503 SER A C 1
ATOM 11668 O O . SER A 1 1503 ? 14.314 8.488 -28.825 1.00 92.81 1503 SER A O 1
ATOM 11670 N N . ALA A 1 1504 ? 14.267 10.686 -28.354 1.00 91.81 1504 ALA A N 1
ATOM 11671 C CA . ALA A 1 1504 ? 15.390 10.650 -27.425 1.00 91.81 1504 ALA A CA 1
ATOM 11672 C C . ALA A 1 1504 ? 15.101 9.742 -26.229 1.00 91.81 1504 ALA A C 1
ATOM 11674 O O . ALA A 1 1504 ? 15.937 8.922 -25.857 1.00 91.81 1504 ALA A O 1
ATOM 11675 N N . VAL A 1 1505 ? 13.902 9.867 -25.651 1.00 88.25 1505 VAL A N 1
ATOM 11676 C CA . VAL A 1 1505 ? 13.491 9.057 -24.494 1.00 88.25 1505 VAL A CA 1
ATOM 11677 C C . VAL A 1 1505 ? 13.289 7.595 -24.899 1.00 88.25 1505 VAL A C 1
ATOM 11679 O O . VAL A 1 1505 ? 13.693 6.698 -24.166 1.00 88.25 1505 VAL A O 1
ATOM 11682 N N . ALA A 1 1506 ? 12.723 7.339 -26.082 1.00 88.12 1506 ALA A N 1
ATOM 11683 C CA . ALA A 1 1506 ? 12.559 5.983 -26.603 1.00 88.12 1506 ALA A CA 1
ATOM 11684 C C . ALA A 1 1506 ? 13.901 5.253 -26.806 1.00 88.12 1506 ALA A C 1
ATOM 11686 O O . ALA A 1 1506 ? 14.011 4.080 -26.464 1.00 88.12 1506 ALA A O 1
ATOM 11687 N N . LEU A 1 1507 ? 14.943 5.938 -27.294 1.00 89.75 1507 LEU A N 1
ATOM 11688 C CA . LEU A 1 1507 ? 16.261 5.320 -27.497 1.00 89.75 1507 LEU A CA 1
ATOM 11689 C C . LEU A 1 1507 ? 16.912 4.858 -26.193 1.00 89.75 1507 LEU A C 1
ATOM 11691 O O . LEU A 1 1507 ? 17.424 3.741 -26.146 1.00 89.75 1507 LEU A O 1
ATOM 11695 N N . THR A 1 1508 ? 16.848 5.662 -25.125 1.00 83.06 1508 THR A N 1
ATOM 11696 C CA . THR A 1 1508 ? 17.396 5.262 -23.813 1.00 83.06 1508 THR A CA 1
ATOM 11697 C C . THR A 1 1508 ? 16.735 4.009 -23.241 1.00 83.06 1508 THR A C 1
ATOM 11699 O O . THR A 1 1508 ? 17.338 3.300 -22.441 1.00 83.06 1508 THR A O 1
ATOM 11702 N N . SER A 1 1509 ? 15.506 3.731 -23.669 1.00 79.75 1509 SER A N 1
ATOM 11703 C CA . SER A 1 1509 ? 14.705 2.596 -23.218 1.00 79.75 1509 SER A CA 1
ATOM 11704 C C . SER A 1 1509 ? 14.899 1.337 -24.066 1.00 79.75 1509 SER A C 1
ATOM 11706 O O . SER A 1 1509 ? 14.479 0.272 -23.642 1.00 79.75 1509 SER A O 1
ATOM 11708 N N . LEU A 1 1510 ? 15.539 1.427 -25.236 1.00 82.00 1510 LEU A N 1
ATOM 11709 C CA . LEU A 1 1510 ? 15.691 0.308 -26.178 1.00 82.00 1510 LEU A CA 1
ATOM 11710 C C . LEU A 1 1510 ? 17.133 -0.173 -26.344 1.00 82.00 1510 LEU A C 1
ATOM 11712 O O . LEU A 1 1510 ? 17.350 -1.321 -26.717 1.00 82.00 1510 LEU A O 1
ATOM 11716 N N . VAL A 1 1511 ? 18.117 0.693 -26.105 1.00 84.38 1511 VAL A N 1
ATOM 11717 C CA . VAL A 1 1511 ? 19.522 0.422 -26.436 1.00 84.38 1511 VAL A CA 1
ATOM 11718 C C . VAL A 1 1511 ? 20.227 -0.271 -25.264 1.00 84.38 1511 VAL A C 1
ATOM 11720 O O . VAL A 1 1511 ? 20.317 0.319 -24.185 1.00 84.38 1511 VAL A O 1
ATOM 11723 N N . PRO A 1 1512 ? 20.762 -1.495 -25.444 1.00 78.31 1512 PRO A N 1
ATOM 11724 C CA . PRO A 1 1512 ? 21.528 -2.178 -24.404 1.00 78.31 1512 PRO A CA 1
ATOM 11725 C C . PRO A 1 1512 ? 22.846 -1.462 -24.094 1.00 78.31 1512 PRO A C 1
ATOM 11727 O O . PRO A 1 1512 ? 23.467 -0.863 -24.975 1.00 78.31 1512 PRO A O 1
ATOM 11730 N N . THR A 1 1513 ? 23.325 -1.575 -22.852 1.00 76.06 1513 THR A N 1
ATOM 11731 C CA . THR A 1 1513 ? 24.572 -0.923 -22.408 1.00 76.06 1513 THR A CA 1
ATOM 11732 C C . THR A 1 1513 ? 25.804 -1.389 -23.190 1.00 76.06 1513 THR A C 1
ATOM 11734 O O . THR A 1 1513 ? 26.725 -0.601 -23.381 1.00 76.06 1513 THR A O 1
ATOM 11737 N N . SER A 1 1514 ? 25.800 -2.622 -23.711 1.00 76.19 1514 SER A N 1
ATOM 11738 C CA . SER A 1 1514 ? 26.844 -3.172 -24.591 1.00 76.19 1514 SER A CA 1
ATOM 11739 C C . SER A 1 1514 ? 26.980 -2.435 -25.928 1.00 76.19 1514 SER A C 1
ATOM 11741 O O . SER A 1 1514 ? 28.055 -2.440 -26.519 1.00 76.19 1514 SER A O 1
ATOM 11743 N N . HIS A 1 1515 ? 25.918 -1.781 -26.405 1.00 84.44 1515 HIS A N 1
ATOM 11744 C CA . HIS A 1 1515 ? 25.907 -1.038 -27.671 1.00 84.44 1515 HIS A CA 1
ATOM 11745 C C . HIS A 1 1515 ? 26.029 0.478 -27.479 1.00 84.44 1515 HIS A C 1
ATOM 11747 O O . HIS A 1 1515 ? 26.017 1.237 -28.455 1.00 84.44 1515 HIS A O 1
ATOM 11753 N N . LEU A 1 1516 ? 26.147 0.932 -26.229 1.00 87.44 1516 LEU A N 1
ATOM 11754 C CA . LEU A 1 1516 ? 26.109 2.345 -25.877 1.00 87.44 1516 LEU A CA 1
ATOM 11755 C C . LEU A 1 1516 ? 27.287 3.116 -26.477 1.00 87.44 1516 LEU A C 1
ATOM 11757 O O . LEU A 1 1516 ? 27.077 4.169 -27.070 1.00 87.44 1516 LEU A O 1
ATOM 11761 N N . GLU A 1 1517 ? 28.502 2.569 -26.400 1.00 89.88 1517 GLU A N 1
ATOM 11762 C CA . GLU A 1 1517 ? 29.697 3.202 -26.969 1.00 89.88 1517 GLU A CA 1
ATOM 11763 C C . GLU A 1 1517 ? 29.576 3.380 -28.487 1.00 89.88 1517 GLU A C 1
ATOM 11765 O O . GLU A 1 1517 ? 29.741 4.486 -29.003 1.00 89.88 1517 GLU A O 1
ATOM 11770 N N . THR A 1 1518 ? 29.174 2.321 -29.196 1.00 89.75 1518 THR A N 1
ATOM 11771 C CA . THR A 1 1518 ? 28.968 2.369 -30.649 1.00 89.75 1518 THR A CA 1
ATOM 11772 C C . THR A 1 1518 ? 27.871 3.352 -31.060 1.00 89.75 1518 THR A C 1
ATOM 11774 O O . THR A 1 1518 ? 28.047 4.104 -32.019 1.00 89.75 1518 THR A O 1
ATOM 11777 N N . LEU A 1 1519 ? 26.748 3.391 -30.331 1.00 91.25 1519 LEU A N 1
ATOM 11778 C CA . LEU A 1 1519 ? 25.634 4.279 -30.656 1.00 91.25 1519 LEU A CA 1
ATOM 11779 C C . LEU A 1 1519 ? 25.972 5.743 -30.361 1.00 91.25 1519 LEU A C 1
ATOM 11781 O O . LEU A 1 1519 ? 25.694 6.607 -31.190 1.00 91.25 1519 LEU A O 1
ATOM 11785 N N . LEU A 1 1520 ? 26.568 6.038 -29.202 1.00 93.56 1520 LEU A N 1
ATOM 11786 C CA . LEU A 1 1520 ? 26.944 7.407 -28.846 1.00 93.56 1520 LEU A CA 1
ATOM 11787 C C . LEU A 1 1520 ? 27.987 7.953 -29.824 1.00 93.56 1520 LEU A C 1
ATOM 11789 O O . LEU A 1 1520 ? 27.839 9.089 -30.270 1.00 93.56 1520 LEU A O 1
ATOM 11793 N N . ALA A 1 1521 ? 28.966 7.142 -30.239 1.00 91.06 1521 ALA A N 1
ATOM 11794 C CA . ALA A 1 1521 ? 29.912 7.521 -31.286 1.00 91.06 1521 ALA A CA 1
ATOM 11795 C C . ALA A 1 1521 ? 29.206 7.855 -32.618 1.00 91.06 1521 ALA A C 1
ATOM 11797 O O . ALA A 1 1521 ? 29.529 8.862 -33.254 1.00 91.06 1521 ALA A O 1
ATOM 11798 N N . GLU A 1 1522 ? 28.193 7.075 -33.020 1.00 92.19 1522 GLU A N 1
ATOM 11799 C CA . GLU A 1 1522 ? 27.379 7.359 -34.212 1.00 92.19 1522 GLU A CA 1
ATOM 11800 C C . GLU A 1 1522 ? 26.599 8.681 -34.068 1.00 92.19 1522 GLU A C 1
ATOM 11802 O O . GLU A 1 1522 ? 26.629 9.519 -34.975 1.00 92.19 1522 GLU A O 1
ATOM 11807 N N . ILE A 1 1523 ? 25.942 8.909 -32.925 1.00 93.69 1523 ILE A N 1
ATOM 11808 C CA . ILE A 1 1523 ? 25.189 10.143 -32.642 1.00 93.69 1523 ILE A CA 1
ATOM 11809 C C . ILE A 1 1523 ? 26.120 11.361 -32.650 1.00 93.69 1523 ILE A C 1
ATOM 11811 O O . ILE A 1 1523 ? 25.797 12.371 -33.277 1.00 93.69 1523 ILE A O 1
ATOM 11815 N N . ILE A 1 1524 ? 27.290 11.256 -32.019 1.00 91.69 1524 ILE A N 1
ATOM 11816 C CA . ILE A 1 1524 ? 28.319 12.301 -32.013 1.00 91.69 1524 ILE A CA 1
ATOM 11817 C C . ILE A 1 1524 ? 28.787 12.583 -33.448 1.00 91.69 1524 ILE A C 1
ATOM 11819 O O . ILE A 1 1524 ? 28.856 13.744 -33.849 1.00 91.69 1524 ILE A O 1
ATOM 11823 N N . SER A 1 1525 ? 28.990 11.552 -34.277 1.00 89.00 1525 SER A N 1
ATOM 11824 C CA . SER A 1 1525 ? 29.381 11.732 -35.684 1.00 89.00 1525 SER A CA 1
ATOM 11825 C C . SER A 1 1525 ? 28.372 12.564 -36.496 1.00 89.00 1525 SER A C 1
ATOM 11827 O O . SER A 1 1525 ? 28.760 13.323 -37.391 1.00 89.00 1525 SER A O 1
ATOM 11829 N N . ASN A 1 1526 ? 27.077 12.485 -36.160 1.00 88.94 1526 ASN A N 1
ATOM 11830 C CA . ASN A 1 1526 ? 26.019 13.242 -36.832 1.00 88.94 1526 ASN A CA 1
ATOM 11831 C C . ASN A 1 1526 ? 26.090 14.752 -36.573 1.00 88.94 1526 ASN A C 1
ATOM 11833 O O . ASN A 1 1526 ? 25.508 15.511 -37.355 1.00 88.94 1526 ASN A O 1
ATOM 11837 N N . LEU A 1 1527 ? 26.826 15.187 -35.544 1.00 88.19 1527 LEU A N 1
ATOM 11838 C CA . LEU A 1 1527 ? 27.095 16.599 -35.265 1.00 88.19 1527 LEU A CA 1
ATOM 11839 C C . LEU A 1 1527 ? 28.097 17.208 -36.266 1.00 88.19 1527 LEU A C 1
ATOM 11841 O O . LEU A 1 1527 ? 28.079 18.421 -36.476 1.00 88.19 1527 LEU A O 1
ATOM 11845 N N . PHE A 1 1528 ? 28.932 16.387 -36.923 1.00 79.62 1528 PHE A N 1
ATOM 11846 C CA . PHE A 1 1528 ? 30.010 16.851 -37.814 1.00 79.62 1528 PHE A CA 1
ATOM 11847 C C . PHE A 1 1528 ? 29.676 16.755 -39.312 1.00 79.62 1528 PHE A C 1
ATOM 11849 O O . PHE A 1 1528 ? 30.256 17.473 -40.126 1.00 79.62 1528 PHE A O 1
ATOM 11856 N N . GLN A 1 1529 ? 28.760 15.866 -39.716 1.00 80.12 1529 GLN A N 1
ATOM 11857 C CA . GLN A 1 1529 ? 28.528 15.566 -41.136 1.00 80.12 1529 GLN A CA 1
ATOM 11858 C C . GLN A 1 1529 ? 27.920 16.757 -41.910 1.00 80.12 1529 GLN A C 1
ATOM 11860 O O . GLN A 1 1529 ? 26.825 17.257 -41.616 1.00 80.12 1529 GLN A O 1
ATOM 11865 N N . SER A 1 1530 ? 28.601 17.177 -42.984 1.00 68.56 1530 SER A N 1
ATOM 11866 C CA . SER A 1 1530 ? 28.211 18.324 -43.822 1.00 68.56 1530 SER A CA 1
ATOM 11867 C C . SER A 1 1530 ? 26.830 18.170 -44.473 1.00 68.56 1530 SER A C 1
ATOM 11869 O O . SER A 1 1530 ? 26.122 19.165 -44.618 1.00 68.56 1530 SER A O 1
ATOM 11871 N N . LYS A 1 1531 ? 26.389 16.938 -44.753 1.00 79.00 1531 LYS A N 1
ATOM 11872 C CA . LYS A 1 1531 ? 25.076 16.615 -45.346 1.00 79.00 1531 LYS A CA 1
ATOM 11873 C C . LYS A 1 1531 ? 23.861 16.767 -44.409 1.00 79.00 1531 LYS A C 1
ATOM 11875 O O . LYS A 1 1531 ? 22.739 16.840 -44.896 1.00 79.00 1531 LYS A O 1
ATOM 11880 N N . ASN A 1 1532 ? 24.051 16.816 -43.086 1.00 83.62 1532 ASN A N 1
ATOM 11881 C CA . ASN A 1 1532 ? 22.939 16.778 -42.118 1.00 83.62 1532 ASN A CA 1
ATOM 11882 C C . ASN A 1 1532 ? 22.249 18.147 -41.932 1.00 83.62 1532 ASN A C 1
ATOM 11884 O O . ASN A 1 1532 ? 22.913 19.176 -41.869 1.00 83.62 1532 ASN A O 1
ATOM 11888 N N . GLY A 1 1533 ? 20.921 18.197 -41.806 1.00 87.69 1533 GLY A N 1
ATOM 11889 C CA . GLY A 1 1533 ? 20.194 19.451 -41.539 1.00 87.69 1533 GLY A CA 1
ATOM 11890 C C . GLY A 1 1533 ? 20.217 19.876 -40.060 1.00 87.69 1533 GLY A C 1
ATOM 11891 O O . GLY A 1 1533 ? 20.581 19.087 -39.190 1.00 87.69 1533 GLY A O 1
ATOM 11892 N N . LEU A 1 1534 ? 19.754 21.097 -39.751 1.00 90.00 1534 LEU A N 1
ATOM 11893 C CA . LEU A 1 1534 ? 19.672 21.612 -38.367 1.00 90.00 1534 LEU A CA 1
ATOM 11894 C C . LEU A 1 1534 ? 18.809 20.731 -37.445 1.00 90.00 1534 LEU A C 1
ATOM 11896 O O . LEU A 1 1534 ? 19.173 20.504 -36.296 1.00 90.00 1534 LEU A O 1
ATOM 11900 N N . ASN A 1 1535 ? 17.700 20.177 -37.951 1.00 90.81 1535 ASN A N 1
ATOM 11901 C CA . ASN A 1 1535 ? 16.854 19.263 -37.171 1.00 90.81 1535 ASN A CA 1
ATOM 11902 C C . ASN A 1 1535 ? 17.601 17.987 -36.767 1.00 90.81 1535 ASN A C 1
ATOM 11904 O O . ASN A 1 1535 ? 17.428 17.526 -35.646 1.00 90.81 1535 ASN A O 1
ATOM 11908 N N . THR A 1 1536 ? 18.444 17.445 -37.651 1.00 92.31 1536 THR A N 1
ATOM 11909 C CA . THR A 1 1536 ? 19.268 16.261 -37.372 1.00 92.31 1536 THR A CA 1
ATOM 11910 C C . THR A 1 1536 ? 20.301 16.553 -36.287 1.00 92.31 1536 THR A C 1
ATOM 11912 O O . THR A 1 1536 ? 20.444 15.760 -35.362 1.00 92.31 1536 THR A O 1
ATOM 11915 N N . VAL A 1 1537 ? 20.973 17.710 -36.357 1.00 93.44 1537 VAL A N 1
ATOM 11916 C CA . VAL A 1 1537 ? 21.923 18.155 -35.319 1.00 93.44 1537 VAL A CA 1
ATOM 11917 C C . VAL A 1 1537 ? 21.212 18.312 -33.974 1.00 93.44 1537 VAL A C 1
ATOM 11919 O O . VAL A 1 1537 ? 21.685 17.812 -32.958 1.00 93.44 1537 VAL A O 1
ATOM 11922 N N . HIS A 1 1538 ? 20.039 18.947 -33.968 1.00 94.06 1538 HIS A N 1
ATOM 11923 C CA . HIS A 1 1538 ? 19.253 19.118 -32.751 1.00 94.06 1538 HIS A CA 1
ATOM 11924 C C . HIS A 1 1538 ? 18.778 17.780 -32.160 1.00 94.06 1538 HIS A C 1
ATOM 11926 O O . HIS A 1 1538 ? 18.886 17.570 -30.956 1.00 94.06 1538 HIS A O 1
ATOM 11932 N N . GLY A 1 1539 ? 18.281 16.861 -32.994 1.00 94.62 1539 GLY A N 1
ATOM 11933 C CA . GLY A 1 1539 ? 17.883 15.520 -32.562 1.00 94.62 1539 GLY A CA 1
ATOM 11934 C C . GLY A 1 1539 ? 19.034 14.730 -31.948 1.00 94.62 1539 GLY A C 1
ATOM 11935 O O . GLY A 1 1539 ? 18.848 14.125 -30.898 1.00 94.62 1539 GLY A O 1
ATOM 11936 N N . ALA A 1 1540 ? 20.227 14.803 -32.545 1.00 95.19 1540 ALA A N 1
ATOM 11937 C CA . ALA A 1 1540 ? 21.426 14.171 -32.002 1.00 95.19 1540 ALA A CA 1
ATOM 11938 C C . ALA A 1 1540 ? 21.787 14.724 -30.611 1.00 95.19 1540 ALA A C 1
ATOM 11940 O O . ALA A 1 1540 ? 22.032 13.947 -29.691 1.00 95.19 1540 ALA A O 1
ATOM 11941 N N . LEU A 1 1541 ? 21.740 16.048 -30.418 1.00 96.06 1541 LEU A N 1
ATOM 11942 C CA . LEU A 1 1541 ? 21.950 16.655 -29.097 1.00 96.06 1541 LEU A CA 1
ATOM 11943 C C . LEU A 1 1541 ? 20.896 16.206 -28.077 1.00 96.06 1541 LEU A C 1
ATOM 11945 O O . LEU A 1 1541 ? 21.255 15.887 -26.948 1.00 96.06 1541 LEU A O 1
ATOM 11949 N N . LEU A 1 1542 ? 19.617 16.135 -28.465 1.00 95.25 1542 LEU A N 1
ATOM 11950 C CA . LEU A 1 1542 ? 18.551 15.638 -27.587 1.00 95.25 1542 LEU A CA 1
ATOM 11951 C C . LEU A 1 1542 ? 18.782 14.177 -27.185 1.00 95.25 1542 LEU A C 1
ATOM 11953 O O . LEU A 1 1542 ? 18.567 13.832 -26.026 1.00 95.25 1542 LEU A O 1
ATOM 11957 N N . HIS A 1 1543 ? 19.240 13.327 -28.110 1.00 95.44 1543 HIS A N 1
ATOM 11958 C CA . HIS A 1 1543 ? 19.587 11.936 -27.808 1.00 95.44 1543 HIS A CA 1
ATOM 11959 C C . HIS A 1 1543 ? 20.718 11.867 -26.775 1.00 95.44 1543 HIS A C 1
ATOM 11961 O O . HIS A 1 1543 ? 20.538 11.240 -25.733 1.00 95.44 1543 HIS A O 1
ATOM 11967 N N . LEU A 1 1544 ? 21.837 12.567 -27.005 1.00 96.44 1544 LEU A N 1
ATOM 11968 C CA . LEU A 1 1544 ? 22.967 12.613 -26.061 1.00 96.44 1544 LEU A CA 1
ATOM 11969 C C . LEU A 1 1544 ? 22.547 13.155 -24.691 1.00 96.44 1544 LEU A C 1
ATOM 11971 O O . LEU A 1 1544 ? 22.884 12.580 -23.657 1.00 96.44 1544 LEU A O 1
ATOM 11975 N N . GLN A 1 1545 ? 21.767 14.235 -24.681 1.00 94.00 1545 GLN A N 1
ATOM 11976 C CA . GLN A 1 1545 ? 21.273 14.854 -23.458 1.00 94.00 1545 GLN A CA 1
ATOM 11977 C C . GLN A 1 1545 ? 20.367 13.911 -22.666 1.00 94.00 1545 GLN A C 1
ATOM 11979 O O . GLN A 1 1545 ? 20.434 13.864 -21.435 1.00 94.00 1545 GLN A O 1
ATOM 11984 N N . GLN A 1 1546 ? 19.533 13.138 -23.359 1.00 91.31 1546 GLN A N 1
ATOM 11985 C CA . GLN A 1 1546 ? 18.668 12.154 -22.731 1.00 91.31 1546 GLN A CA 1
ATOM 11986 C C . GLN A 1 1546 ? 19.468 10.970 -22.172 1.00 91.31 1546 GLN A C 1
ATOM 11988 O O . GLN A 1 1546 ? 19.201 10.568 -21.042 1.00 91.31 1546 GLN A O 1
ATOM 11993 N N . PHE A 1 1547 ? 20.490 10.480 -22.885 1.00 92.38 1547 PHE A N 1
ATOM 11994 C CA . PHE A 1 1547 ? 21.423 9.469 -22.369 1.00 92.38 1547 PHE A CA 1
ATOM 11995 C C . PHE A 1 1547 ? 22.162 9.951 -21.113 1.00 92.38 1547 PHE A C 1
ATOM 11997 O O . PHE A 1 1547 ? 22.215 9.221 -20.124 1.00 92.38 1547 PHE A O 1
ATOM 12004 N N . HIS A 1 1548 ? 22.656 11.193 -21.107 1.00 91.75 1548 HIS A N 1
ATOM 12005 C CA . HIS A 1 1548 ? 23.301 11.780 -19.932 1.00 91.75 1548 HIS A CA 1
ATOM 12006 C C . HIS A 1 1548 ? 22.329 11.893 -18.752 1.00 91.75 1548 HIS A C 1
ATOM 12008 O O . HIS A 1 1548 ? 22.622 11.443 -17.650 1.00 91.75 1548 HIS A O 1
ATOM 12014 N N . THR A 1 1549 ? 21.128 12.428 -18.988 1.00 88.31 1549 THR A N 1
ATOM 12015 C CA . THR A 1 1549 ? 20.094 12.569 -17.946 1.00 88.31 1549 THR A CA 1
ATOM 12016 C C . THR A 1 1549 ? 19.709 11.225 -17.334 1.00 88.31 1549 THR A C 1
ATOM 12018 O O . THR A 1 1549 ? 19.413 11.150 -16.144 1.00 88.31 1549 THR A O 1
ATOM 12021 N N . PHE A 1 1550 ? 19.701 10.174 -18.151 1.00 82.75 1550 PHE A N 1
ATOM 12022 C CA . PHE A 1 1550 ? 19.288 8.836 -17.762 1.00 82.75 1550 PHE A CA 1
ATOM 12023 C C . PHE A 1 1550 ? 20.359 8.062 -16.986 1.00 82.75 1550 PHE A C 1
ATOM 12025 O O . PHE A 1 1550 ? 20.048 7.468 -15.956 1.00 82.75 1550 PHE A O 1
ATOM 12032 N N . TYR A 1 1551 ? 21.604 8.070 -17.472 1.00 84.31 1551 TYR A N 1
ATOM 12033 C CA . TYR A 1 1551 ? 22.698 7.283 -16.897 1.00 84.31 1551 TYR A CA 1
ATOM 12034 C C . TYR A 1 1551 ? 23.554 8.052 -15.887 1.00 84.31 1551 TYR A C 1
ATOM 12036 O O . TYR A 1 1551 ? 24.189 7.420 -15.052 1.00 84.31 1551 TYR A O 1
ATOM 12044 N N . VAL A 1 1552 ? 23.577 9.387 -15.946 1.00 84.94 1552 VAL A N 1
ATOM 12045 C CA . VAL A 1 1552 ? 24.465 10.241 -15.139 1.00 84.94 1552 VAL A CA 1
ATOM 12046 C C . VAL A 1 1552 ? 23.654 11.184 -14.248 1.00 84.94 1552 VAL A C 1
ATOM 12048 O O . VAL A 1 1552 ? 23.706 11.099 -13.022 1.00 84.94 1552 VAL A O 1
ATOM 12051 N N . GLY A 1 1553 ? 22.870 12.070 -14.863 1.00 83.25 1553 GLY A N 1
ATOM 12052 C CA . GLY A 1 1553 ? 22.061 13.083 -14.191 1.00 83.25 1553 GLY A CA 1
ATOM 12053 C C . GLY A 1 1553 ? 21.927 14.374 -15.001 1.00 83.25 1553 GLY A C 1
ATOM 12054 O O . GLY A 1 1553 ? 22.375 14.456 -16.142 1.00 83.25 1553 GLY A O 1
ATOM 12055 N N . THR A 1 1554 ? 21.260 15.384 -14.436 1.00 88.44 1554 THR A N 1
ATOM 12056 C CA . THR A 1 1554 ? 21.061 16.685 -15.100 1.00 88.44 1554 THR A CA 1
ATOM 12057 C C . THR A 1 1554 ? 20.928 17.834 -14.096 1.00 88.44 1554 THR A C 1
ATOM 12059 O O . THR A 1 1554 ? 20.389 17.678 -12.995 1.00 88.44 1554 THR A O 1
ATOM 12062 N N . LEU A 1 1555 ? 21.409 19.011 -14.490 1.00 87.12 1555 LEU A N 1
ATOM 12063 C CA . LEU A 1 1555 ? 21.265 20.291 -13.804 1.00 87.12 1555 LEU A CA 1
ATOM 12064 C C . LEU A 1 1555 ? 19.995 21.042 -14.209 1.00 87.12 1555 LEU A C 1
ATOM 12066 O O . LEU A 1 1555 ? 19.624 22.010 -13.546 1.00 87.12 1555 LEU A O 1
ATOM 12070 N N . ARG A 1 1556 ? 19.307 20.598 -15.269 1.00 84.50 1556 ARG A N 1
ATOM 12071 C CA . ARG A 1 1556 ? 18.068 21.226 -15.735 1.00 84.50 1556 ARG A CA 1
ATOM 12072 C C . ARG A 1 1556 ? 16.999 21.238 -14.646 1.00 84.50 1556 ARG A C 1
ATOM 12074 O O . ARG A 1 1556 ? 16.687 20.217 -14.030 1.00 84.50 1556 ARG A O 1
ATOM 12081 N N . ARG A 1 1557 ? 16.393 22.408 -14.462 1.00 72.38 1557 ARG A N 1
ATOM 12082 C CA . ARG A 1 1557 ? 15.296 22.652 -13.517 1.00 72.38 1557 ARG A CA 1
ATOM 12083 C C . ARG A 1 1557 ? 13.982 22.090 -14.071 1.00 72.38 1557 ARG A C 1
ATOM 12085 O O . ARG A 1 1557 ? 13.858 21.866 -15.272 1.00 72.38 1557 ARG A O 1
ATOM 12092 N N . ASN A 1 1558 ? 13.012 21.818 -13.198 1.00 63.16 1558 ASN A N 1
ATOM 12093 C CA . ASN A 1 1558 ? 11.693 21.236 -13.519 1.00 63.16 1558 ASN A CA 1
ATOM 12094 C C . ASN A 1 1558 ? 11.683 19.794 -14.069 1.00 63.16 1558 ASN A C 1
ATOM 12096 O O . ASN A 1 1558 ? 10.609 19.227 -14.282 1.00 63.16 1558 ASN A O 1
ATOM 12100 N N . MET A 1 1559 ? 12.839 19.146 -14.241 1.00 59.66 1559 MET A N 1
ATOM 12101 C CA . MET A 1 1559 ? 12.892 17.704 -14.489 1.00 59.66 1559 MET A CA 1
ATOM 12102 C C . MET A 1 1559 ? 12.671 16.945 -13.177 1.00 59.66 1559 MET A C 1
ATOM 12104 O O . MET A 1 1559 ? 13.463 17.048 -12.240 1.00 59.66 1559 MET A O 1
ATOM 12108 N N . ARG A 1 1560 ? 11.598 16.145 -13.100 1.00 49.62 1560 ARG A N 1
ATOM 12109 C CA . ARG A 1 1560 ? 11.410 15.213 -11.977 1.00 49.62 1560 ARG A CA 1
ATOM 12110 C C . ARG A 1 1560 ? 12.581 14.231 -11.961 1.00 49.62 1560 ARG A C 1
ATOM 12112 O O . ARG A 1 1560 ? 12.832 13.580 -12.975 1.00 49.62 1560 ARG A O 1
ATOM 12119 N N . LYS A 1 1561 ? 13.257 14.096 -10.812 1.00 49.22 1561 LYS A N 1
ATOM 12120 C CA . LYS A 1 1561 ? 14.241 13.030 -10.568 1.00 49.22 1561 LYS A CA 1
ATOM 12121 C C . LYS A 1 1561 ? 13.530 11.688 -10.765 1.00 49.22 1561 LYS A C 1
ATOM 12123 O O . LYS A 1 1561 ? 12.773 11.249 -9.904 1.00 49.22 1561 LYS A O 1
ATOM 12128 N N . LYS A 1 1562 ? 13.691 11.086 -11.941 1.00 44.78 1562 LYS A N 1
ATOM 12129 C CA . LYS A 1 1562 ? 13.182 9.746 -12.229 1.00 44.78 1562 LYS A CA 1
ATOM 12130 C C . LYS A 1 1562 ? 14.072 8.741 -11.498 1.00 44.78 1562 LYS A C 1
ATOM 12132 O O . LYS A 1 1562 ? 15.287 8.918 -11.451 1.00 44.78 1562 LYS A O 1
ATOM 12137 N N . ALA A 1 1563 ? 13.469 7.720 -10.901 1.00 42.44 1563 ALA A N 1
ATOM 12138 C CA . ALA A 1 1563 ? 14.204 6.614 -10.317 1.00 42.44 1563 ALA A CA 1
ATOM 12139 C C . ALA A 1 1563 ? 15.042 5.964 -11.422 1.00 42.44 1563 ALA A C 1
ATOM 12141 O O . ALA A 1 1563 ? 14.515 5.541 -12.458 1.00 42.44 1563 ALA A O 1
ATOM 12142 N N . MET A 1 1564 ? 16.354 5.961 -11.197 1.00 45.66 1564 MET A N 1
ATOM 12143 C CA . MET A 1 1564 ? 17.332 5.361 -12.089 1.00 45.66 1564 MET A CA 1
ATOM 12144 C C . MET A 1 1564 ? 16.974 3.893 -12.320 1.00 45.66 1564 MET A C 1
ATOM 12146 O O . MET A 1 1564 ? 16.564 3.179 -11.399 1.00 45.66 1564 MET A O 1
ATOM 12150 N N . ASN A 1 1565 ? 17.078 3.458 -13.573 1.00 48.19 1565 ASN A N 1
ATOM 12151 C CA . ASN A 1 1565 ? 16.905 2.054 -13.898 1.00 48.19 1565 ASN A CA 1
ATOM 12152 C C . ASN A 1 1565 ? 18.063 1.231 -13.296 1.00 48.19 1565 ASN A C 1
ATOM 12154 O O . ASN A 1 1565 ? 19.100 1.772 -12.916 1.00 48.19 1565 ASN A O 1
ATOM 12158 N N . SER A 1 1566 ? 17.923 -0.093 -13.242 1.00 49.81 1566 SER A N 1
ATOM 12159 C CA . SER A 1 1566 ? 18.969 -0.974 -12.699 1.00 49.81 1566 SER A CA 1
ATOM 12160 C C . SER A 1 1566 ? 20.256 -1.019 -13.534 1.00 49.81 1566 SER A C 1
ATOM 12162 O O . SER A 1 1566 ? 21.222 -1.631 -13.102 1.00 49.81 1566 SER A O 1
ATOM 12164 N N . SER A 1 1567 ? 20.279 -0.425 -14.733 1.00 57.75 1567 SER A N 1
ATOM 12165 C CA . SER A 1 1567 ? 21.478 -0.366 -15.583 1.00 57.75 1567 SER A CA 1
ATOM 12166 C C . SER A 1 1567 ? 22.290 0.923 -15.416 1.00 57.75 1567 SER A C 1
ATOM 12168 O O . SER A 1 1567 ? 23.398 1.003 -15.940 1.00 57.75 1567 SER A O 1
ATOM 12170 N N . ALA A 1 1568 ? 21.768 1.925 -14.703 1.00 62.38 1568 ALA A N 1
ATOM 12171 C CA . ALA A 1 1568 ? 22.470 3.165 -14.390 1.00 62.38 1568 ALA A CA 1
ATOM 12172 C C . ALA A 1 1568 ? 23.460 2.941 -13.240 1.00 62.38 1568 ALA A C 1
ATOM 12174 O O . ALA A 1 1568 ? 23.265 3.377 -12.108 1.00 62.38 1568 ALA A O 1
ATOM 12175 N N . THR A 1 1569 ? 24.516 2.191 -13.545 1.00 60.25 1569 THR A N 1
ATOM 12176 C CA . THR A 1 1569 ? 25.628 1.927 -12.632 1.00 60.25 1569 THR A CA 1
ATOM 12177 C C . THR A 1 1569 ? 26.648 3.061 -12.694 1.00 60.25 1569 THR A C 1
ATOM 12179 O O . THR A 1 1569 ? 26.724 3.783 -13.688 1.00 60.25 1569 THR A O 1
ATOM 12182 N N . ALA A 1 1570 ? 27.495 3.190 -11.668 1.00 64.69 1570 ALA A N 1
ATOM 12183 C CA . ALA A 1 1570 ? 28.588 4.166 -11.675 1.00 64.69 1570 ALA A CA 1
ATOM 12184 C C . ALA A 1 1570 ? 29.535 3.979 -12.879 1.00 64.69 1570 ALA A C 1
ATOM 12186 O O . ALA A 1 1570 ? 29.995 4.959 -13.454 1.00 64.69 1570 ALA A O 1
ATOM 12187 N N . THR A 1 1571 ? 29.769 2.733 -13.311 1.00 66.94 1571 THR A N 1
ATOM 12188 C CA . THR A 1 1571 ? 30.586 2.413 -14.492 1.00 66.94 1571 THR A CA 1
ATOM 12189 C C . THR A 1 1571 ? 29.944 2.905 -15.788 1.00 66.94 1571 THR A C 1
ATOM 12191 O O . THR A 1 1571 ? 30.621 3.501 -16.622 1.00 66.94 1571 THR A O 1
ATOM 12194 N N . VAL A 1 1572 ? 28.635 2.688 -15.965 1.00 77.31 1572 VAL A N 1
ATOM 12195 C CA . VAL A 1 1572 ? 27.912 3.173 -17.152 1.00 77.31 1572 VAL A CA 1
ATOM 12196 C C . VAL A 1 1572 ? 27.814 4.696 -17.129 1.00 77.31 1572 VAL A C 1
ATOM 12198 O O . VAL A 1 1572 ? 28.007 5.334 -18.160 1.00 77.31 1572 VAL A O 1
ATOM 12201 N N . ALA A 1 1573 ? 27.582 5.289 -15.958 1.00 82.12 1573 ALA A N 1
ATOM 12202 C CA . ALA A 1 1573 ? 27.561 6.733 -15.783 1.00 82.12 1573 ALA A CA 1
ATOM 12203 C C . ALA A 1 1573 ? 28.913 7.370 -16.159 1.00 82.12 1573 ALA A C 1
ATOM 12205 O O . ALA A 1 1573 ? 28.948 8.329 -16.932 1.00 82.12 1573 ALA A O 1
ATOM 12206 N N . PHE A 1 1574 ? 30.026 6.780 -15.706 1.00 82.31 1574 PHE A N 1
ATOM 12207 C CA . PHE A 1 1574 ? 31.372 7.186 -16.109 1.00 82.31 1574 PHE A CA 1
ATOM 12208 C C . PHE A 1 1574 ? 31.574 7.069 -17.623 1.00 82.31 1574 PHE A C 1
ATOM 12210 O O . PHE A 1 1574 ? 32.003 8.033 -18.252 1.00 82.31 1574 PHE A O 1
ATOM 12217 N N . LEU A 1 1575 ? 31.219 5.926 -18.224 1.00 85.69 1575 LEU A N 1
ATOM 12218 C CA . LEU A 1 1575 ? 31.351 5.701 -19.666 1.00 85.69 1575 LEU A CA 1
ATOM 12219 C C . LEU A 1 1575 ? 30.581 6.750 -20.480 1.00 85.69 1575 LEU A C 1
ATOM 12221 O O . LEU A 1 1575 ? 31.141 7.348 -21.395 1.00 85.69 1575 LEU A O 1
ATOM 12225 N N . VAL A 1 1576 ? 29.312 6.995 -20.139 1.00 90.31 1576 VAL A N 1
ATOM 12226 C CA . VAL A 1 1576 ? 28.462 7.976 -20.833 1.00 90.31 1576 VAL A CA 1
ATOM 12227 C C . VAL A 1 1576 ? 29.028 9.382 -20.693 1.00 90.31 1576 VAL A C 1
ATOM 12229 O O . VAL A 1 1576 ? 29.141 10.088 -21.696 1.00 90.31 1576 VAL A O 1
ATOM 12232 N N . ASN A 1 1577 ? 29.411 9.786 -19.477 1.00 91.38 1577 ASN A N 1
ATOM 12233 C CA . ASN A 1 1577 ? 29.971 11.114 -19.254 1.00 91.38 1577 ASN A CA 1
ATOM 12234 C C . ASN A 1 1577 ? 31.290 11.298 -20.021 1.00 91.38 1577 ASN A C 1
ATOM 12236 O O . ASN A 1 1577 ? 31.451 12.287 -20.734 1.00 91.38 1577 ASN A O 1
ATOM 12240 N N . ARG A 1 1578 ? 32.196 10.311 -19.959 1.00 90.06 1578 ARG A N 1
ATOM 12241 C CA . ARG A 1 1578 ? 33.471 10.307 -20.691 1.00 90.06 1578 ARG A CA 1
ATOM 12242 C C . ARG A 1 1578 ? 33.258 10.470 -22.195 1.00 90.06 1578 ARG A C 1
ATOM 12244 O O . ARG A 1 1578 ? 33.835 11.375 -22.790 1.00 90.06 1578 ARG A O 1
ATOM 12251 N N . LEU A 1 1579 ? 32.398 9.646 -22.800 1.00 91.69 1579 LEU A N 1
ATOM 12252 C CA . LEU A 1 1579 ? 32.128 9.685 -24.242 1.00 91.69 1579 LEU A CA 1
ATOM 12253 C C . LEU A 1 1579 ? 31.529 11.026 -24.692 1.00 91.69 1579 LEU A C 1
ATOM 12255 O O . LEU A 1 1579 ? 31.859 11.515 -25.771 1.00 91.69 1579 LEU A O 1
ATOM 12259 N N . ILE A 1 1580 ? 30.671 11.643 -23.874 1.00 93.56 1580 ILE A N 1
ATOM 12260 C CA . ILE A 1 1580 ? 30.086 12.956 -24.179 1.00 93.56 1580 ILE A CA 1
ATOM 12261 C C . ILE A 1 1580 ? 31.136 14.067 -24.050 1.00 93.56 1580 ILE A C 1
ATOM 12263 O O . ILE A 1 1580 ? 31.215 14.920 -24.935 1.00 93.56 1580 ILE A O 1
ATOM 12267 N N . VAL A 1 1581 ? 31.968 14.051 -23.004 1.00 91.12 1581 VAL A N 1
ATOM 12268 C CA . VAL A 1 1581 ? 33.055 15.029 -22.817 1.00 91.12 1581 VAL A CA 1
ATOM 12269 C C . VAL A 1 1581 ? 34.089 14.924 -23.941 1.00 91.12 1581 VAL A C 1
ATOM 12271 O O . VAL A 1 1581 ? 34.445 15.938 -24.536 1.00 91.12 1581 VAL A O 1
ATOM 12274 N N . GLU A 1 1582 ? 34.537 13.715 -24.283 1.00 89.69 1582 GLU A N 1
ATOM 12275 C CA . GLU A 1 1582 ? 35.465 13.481 -25.396 1.00 89.69 1582 GLU A CA 1
ATOM 12276 C C . GLU A 1 1582 ? 34.847 13.858 -26.747 1.00 89.69 1582 GLU A C 1
ATOM 12278 O O . GLU A 1 1582 ? 35.503 14.492 -27.572 1.00 89.69 1582 GLU A O 1
ATOM 12283 N N . GLY A 1 1583 ? 33.572 13.525 -26.962 1.00 89.75 1583 GLY A N 1
ATOM 12284 C CA . GLY A 1 1583 ? 32.856 13.816 -28.200 1.00 89.75 1583 GLY A CA 1
ATOM 12285 C C . GLY A 1 1583 ? 32.618 15.306 -28.443 1.00 89.75 1583 GLY A C 1
ATOM 12286 O O . GLY A 1 1583 ? 32.832 15.788 -29.555 1.00 89.75 1583 GLY A O 1
ATOM 12287 N N . LEU A 1 1584 ? 32.193 16.047 -27.414 1.00 90.88 1584 LEU A N 1
ATOM 12288 C CA . LEU A 1 1584 ? 31.959 17.495 -27.494 1.00 90.88 1584 LEU A CA 1
ATOM 12289 C C . LEU A 1 1584 ? 33.251 18.319 -27.337 1.00 90.88 1584 LEU A C 1
ATOM 12291 O O . LEU A 1 1584 ? 33.294 19.474 -27.755 1.00 90.88 1584 LEU A O 1
ATOM 12295 N N . GLY A 1 1585 ? 34.301 17.733 -26.756 1.00 87.00 1585 GLY A N 1
ATOM 12296 C CA . GLY A 1 1585 ? 35.641 18.309 -26.614 1.00 87.00 1585 GLY A CA 1
ATOM 12297 C C . GLY A 1 1585 ? 36.632 17.891 -27.708 1.00 87.00 1585 GLY A C 1
ATOM 12298 O O . GLY A 1 1585 ? 37.825 18.201 -27.610 1.00 87.00 1585 GLY A O 1
ATOM 12299 N N . ALA A 1 1586 ? 36.173 17.176 -28.739 1.00 84.50 1586 ALA A N 1
ATOM 12300 C CA . ALA A 1 1586 ? 37.026 16.672 -29.807 1.00 84.50 1586 ALA A CA 1
ATOM 12301 C C . ALA A 1 1586 ? 37.695 17.825 -30.588 1.00 84.50 1586 ALA A C 1
ATOM 12303 O O . ALA A 1 1586 ? 37.028 18.805 -30.930 1.00 84.50 1586 ALA A O 1
ATOM 12304 N N . PRO A 1 1587 ? 38.987 17.723 -30.957 1.00 70.25 1587 PRO A N 1
ATOM 12305 C CA . PRO A 1 1587 ? 39.690 18.783 -31.692 1.00 70.25 1587 PRO A CA 1
ATOM 12306 C C . PRO A 1 1587 ? 39.082 19.093 -33.074 1.00 70.25 1587 PRO A C 1
ATOM 12308 O O . PRO A 1 1587 ? 39.262 20.192 -33.594 1.00 70.25 1587 PRO A O 1
ATOM 12311 N N . SER A 1 1588 ? 38.300 18.171 -33.647 1.00 67.62 1588 SER A N 1
ATOM 12312 C CA . SER A 1 1588 ? 37.509 18.392 -34.866 1.00 67.62 1588 SER A CA 1
ATOM 12313 C C . SER A 1 1588 ? 36.393 19.438 -34.713 1.00 67.62 1588 SER A C 1
ATOM 12315 O O . SER A 1 1588 ? 35.876 19.915 -35.720 1.00 67.62 1588 SER A O 1
ATOM 12317 N N . LEU A 1 1589 ? 36.020 19.823 -33.485 1.00 63.53 1589 LEU A N 1
ATOM 12318 C CA . LEU A 1 1589 ? 35.048 20.883 -33.186 1.00 63.53 1589 LEU A CA 1
ATOM 12319 C C . LEU A 1 1589 ? 35.678 22.282 -33.096 1.00 63.53 1589 LEU A C 1
ATOM 12321 O O . LEU A 1 1589 ? 35.060 23.184 -32.535 1.00 63.53 1589 LEU A O 1
ATOM 12325 N N . ALA A 1 1590 ? 36.870 22.514 -33.657 1.00 66.31 1590 ALA A N 1
ATOM 12326 C CA . ALA A 1 1590 ? 37.465 23.851 -33.696 1.00 66.31 1590 ALA A CA 1
ATOM 12327 C C . ALA A 1 1590 ? 36.455 24.900 -34.209 1.00 66.31 1590 ALA A C 1
ATOM 12329 O O . ALA A 1 1590 ? 35.877 24.755 -35.291 1.00 66.31 1590 ALA A O 1
ATOM 12330 N N . VAL A 1 1591 ? 36.249 25.962 -33.419 1.00 65.75 1591 VAL A N 1
ATOM 12331 C CA . VAL A 1 1591 ? 35.191 26.978 -33.606 1.00 65.75 1591 VAL A CA 1
ATOM 12332 C C . VAL A 1 1591 ? 35.139 27.518 -35.041 1.00 65.75 1591 VAL A C 1
ATOM 12334 O O . VAL A 1 1591 ? 34.056 27.680 -35.596 1.00 65.75 1591 VAL A O 1
ATOM 12337 N N . SER A 1 1592 ? 36.297 27.718 -35.678 1.00 65.00 1592 SER A N 1
ATOM 12338 C CA . SER A 1 1592 ? 36.422 28.267 -37.036 1.00 65.00 1592 SER A CA 1
ATOM 12339 C C . SER A 1 1592 ? 35.825 27.394 -38.148 1.00 65.00 1592 SER A C 1
ATOM 12341 O O . SER A 1 1592 ? 35.486 27.920 -39.205 1.00 65.00 1592 SER A O 1
ATOM 12343 N N . SER A 1 1593 ? 35.688 26.082 -37.936 1.00 67.44 1593 SER A N 1
ATOM 12344 C CA . SER A 1 1593 ? 35.219 25.122 -38.954 1.00 67.44 1593 SER A CA 1
ATOM 12345 C C . SER A 1 1593 ? 34.007 24.290 -38.515 1.00 67.44 1593 SER A C 1
ATOM 12347 O O . SER A 1 1593 ? 33.479 23.494 -39.291 1.00 67.44 1593 SER A O 1
ATOM 12349 N N . SER A 1 1594 ? 33.534 24.480 -37.280 1.00 80.44 1594 SER A N 1
ATOM 12350 C CA . SER A 1 1594 ? 32.503 23.638 -36.679 1.00 80.44 1594 SER A CA 1
ATOM 12351 C C . SER A 1 1594 ? 31.090 23.996 -37.150 1.00 80.44 1594 SER A C 1
ATOM 12353 O O . SER A 1 1594 ? 30.567 25.083 -36.892 1.00 80.44 1594 SER A O 1
ATOM 12355 N N . LYS A 1 1595 ? 30.409 23.023 -37.764 1.00 82.31 1595 LYS A N 1
ATOM 12356 C CA . LYS A 1 1595 ? 28.979 23.114 -38.088 1.00 82.31 1595 LYS A CA 1
ATOM 12357 C C . LYS A 1 1595 ? 28.100 23.192 -36.840 1.00 82.31 1595 LYS A C 1
ATOM 12359 O O . LYS A 1 1595 ? 27.064 23.848 -36.881 1.00 82.31 1595 LYS A O 1
ATOM 12364 N N . LEU A 1 1596 ? 28.511 22.561 -35.736 1.00 89.81 1596 LEU A N 1
ATOM 12365 C CA . LEU A 1 1596 ? 27.813 22.678 -34.455 1.00 89.81 1596 LEU A CA 1
ATOM 12366 C C . LEU A 1 1596 ? 27.874 24.121 -33.945 1.00 89.81 1596 LEU A C 1
ATOM 12368 O O . LEU A 1 1596 ? 26.849 24.652 -33.535 1.00 89.81 1596 LEU A O 1
ATOM 12372 N N . TYR A 1 1597 ? 29.034 24.779 -34.047 1.00 89.88 1597 TYR A N 1
ATOM 12373 C CA . TYR A 1 1597 ? 29.171 26.189 -33.674 1.00 89.88 1597 TYR A CA 1
ATOM 12374 C C . TYR A 1 1597 ? 28.248 27.078 -34.516 1.00 89.88 1597 TYR A C 1
ATOM 12376 O O . TYR A 1 1597 ? 27.437 27.819 -33.964 1.00 89.88 1597 TYR A O 1
ATOM 12384 N N . GLN A 1 1598 ? 28.291 26.934 -35.847 1.00 87.88 1598 GLN A N 1
ATOM 12385 C CA . GLN A 1 1598 ? 27.390 27.663 -36.748 1.00 87.88 1598 GLN A CA 1
ATOM 12386 C C . GLN A 1 1598 ? 25.913 27.382 -36.427 1.00 87.88 1598 GLN A C 1
ATOM 12388 O O . GLN A 1 1598 ? 25.105 28.304 -36.374 1.00 87.88 1598 GLN A O 1
ATOM 12393 N N . ALA A 1 1599 ? 25.549 26.123 -36.166 1.00 89.69 1599 ALA A N 1
ATOM 12394 C CA . ALA A 1 1599 ? 24.185 25.742 -35.814 1.00 89.69 1599 ALA A CA 1
ATOM 12395 C C . ALA A 1 1599 ? 23.725 26.377 -34.492 1.00 89.69 1599 ALA A C 1
ATOM 12397 O O . ALA A 1 1599 ? 22.601 26.872 -34.434 1.00 89.69 1599 ALA A O 1
ATOM 12398 N N . CYS A 1 1600 ? 24.578 26.420 -33.464 1.00 89.81 1600 CYS A N 1
ATOM 12399 C CA . CYS A 1 1600 ? 24.281 27.092 -32.199 1.00 89.81 1600 CYS A CA 1
ATOM 12400 C C . CYS A 1 1600 ? 24.092 28.607 -32.389 1.00 89.81 1600 CYS A C 1
ATOM 12402 O O . CYS A 1 1600 ? 23.116 29.162 -31.897 1.00 89.81 1600 CYS A O 1
ATOM 12404 N N . VAL A 1 1601 ? 24.971 29.273 -33.146 1.00 87.62 1601 VAL A N 1
ATOM 12405 C CA . VAL A 1 1601 ? 24.920 30.736 -33.368 1.00 87.62 1601 VAL A CA 1
ATOM 12406 C C . VAL A 1 1601 ? 23.785 31.154 -34.330 1.00 87.62 1601 VAL A C 1
ATOM 12408 O O . VAL A 1 1601 ? 23.363 32.314 -34.356 1.00 87.62 1601 VAL A O 1
ATOM 12411 N N . HIS A 1 1602 ? 23.234 30.213 -35.103 1.00 86.50 1602 HIS A N 1
ATOM 12412 C CA . HIS A 1 1602 ? 22.062 30.433 -35.959 1.00 86.50 1602 HIS A CA 1
ATOM 12413 C C . HIS A 1 1602 ? 20.727 30.003 -35.334 1.00 86.50 1602 HIS A C 1
ATOM 12415 O O . HIS A 1 1602 ? 19.690 30.538 -35.727 1.00 86.50 1602 HIS A O 1
ATOM 12421 N N . CYS A 1 1603 ? 20.717 29.046 -34.400 1.00 88.31 1603 CYS A N 1
ATOM 12422 C CA . CYS A 1 1603 ? 19.496 28.454 -33.850 1.00 88.31 1603 CYS A CA 1
ATOM 12423 C C . CYS A 1 1603 ? 19.532 28.385 -32.307 1.00 88.31 1603 CYS A C 1
ATOM 12425 O O . CYS A 1 1603 ? 20.210 27.512 -31.752 1.00 88.31 1603 CYS A O 1
ATOM 12427 N N . PRO A 1 1604 ? 18.736 29.219 -31.606 1.00 87.56 1604 PRO A N 1
ATOM 12428 C CA . PRO A 1 1604 ? 18.668 29.236 -30.142 1.00 87.56 1604 PRO A CA 1
ATOM 12429 C C . PRO A 1 1604 ? 18.353 27.872 -29.520 1.00 87.56 1604 PRO A C 1
ATOM 12431 O O . PRO A 1 1604 ? 18.990 27.474 -28.551 1.00 87.56 1604 PRO A O 1
ATOM 12434 N N . THR A 1 1605 ? 17.431 27.102 -30.106 1.00 88.06 1605 THR A N 1
ATOM 12435 C CA . THR A 1 1605 ? 17.040 25.781 -29.583 1.00 88.06 1605 THR A CA 1
ATOM 12436 C C . THR A 1 1605 ? 18.214 24.792 -29.552 1.00 88.06 1605 THR A C 1
ATOM 12438 O O . THR A 1 1605 ? 18.343 23.995 -28.620 1.00 88.06 1605 THR A O 1
ATOM 12441 N N . ILE A 1 1606 ? 19.103 24.859 -30.550 1.00 92.12 1606 ILE A N 1
ATOM 12442 C CA . ILE A 1 1606 ? 20.326 24.046 -30.600 1.00 92.12 1606 ILE A CA 1
ATOM 12443 C C . ILE A 1 1606 ? 21.316 24.533 -29.541 1.00 92.12 1606 ILE A C 1
ATOM 12445 O O . ILE A 1 1606 ? 21.836 23.708 -28.792 1.00 92.12 1606 ILE A O 1
ATOM 12449 N N . ALA A 1 1607 ? 21.522 25.851 -29.432 1.00 91.94 1607 ALA A N 1
ATOM 12450 C CA . ALA A 1 1607 ? 22.404 26.440 -28.426 1.00 91.94 1607 ALA A CA 1
ATOM 12451 C C . ALA A 1 1607 ? 21.984 26.069 -26.995 1.00 91.94 1607 ALA A C 1
ATOM 12453 O O . ALA A 1 1607 ? 22.823 25.623 -26.220 1.00 91.94 1607 ALA A O 1
ATOM 12454 N N . VAL A 1 1608 ? 20.693 26.171 -26.660 1.00 91.94 1608 VAL A N 1
ATOM 12455 C CA . VAL A 1 1608 ? 20.146 25.784 -25.346 1.00 91.94 1608 VAL A CA 1
ATOM 12456 C C . VAL A 1 1608 ? 20.416 24.312 -25.044 1.00 91.94 1608 VAL A C 1
ATOM 12458 O O . VAL A 1 1608 ? 20.906 23.979 -23.966 1.00 91.94 1608 VAL A O 1
ATOM 12461 N N . THR A 1 1609 ? 20.126 23.424 -25.999 1.00 93.69 1609 THR A N 1
ATOM 12462 C CA . THR A 1 1609 ? 20.305 21.976 -25.812 1.00 93.69 1609 THR A CA 1
ATOM 12463 C C . THR A 1 1609 ? 21.780 21.619 -25.637 1.00 93.69 1609 THR A C 1
ATOM 12465 O O . THR A 1 1609 ? 22.121 20.839 -24.749 1.00 93.69 1609 THR A O 1
ATOM 12468 N N . PHE A 1 1610 ? 22.657 22.226 -26.442 1.00 95.75 1610 PHE A N 1
ATOM 12469 C CA . PHE A 1 1610 ? 24.102 22.057 -26.332 1.00 95.75 1610 PHE A CA 1
ATOM 12470 C C . PHE A 1 1610 ? 24.635 22.577 -24.991 1.00 95.75 1610 PHE A C 1
ATOM 12472 O O . PHE A 1 1610 ? 25.294 21.821 -24.286 1.00 95.75 1610 PHE A O 1
ATOM 12479 N N . LEU A 1 1611 ? 24.335 23.827 -24.619 1.00 95.88 1611 LEU A N 1
ATOM 12480 C CA . LEU A 1 1611 ? 24.835 24.441 -23.384 1.00 95.88 1611 LEU A CA 1
ATOM 12481 C C . LEU A 1 1611 ? 24.360 23.668 -22.157 1.00 95.88 1611 LEU A C 1
ATOM 12483 O O . LEU A 1 1611 ? 25.157 23.387 -21.273 1.00 95.88 1611 LEU A O 1
ATOM 12487 N N . SER A 1 1612 ? 23.097 23.240 -22.139 1.00 94.75 1612 SER A N 1
ATOM 12488 C CA . SER A 1 1612 ? 22.579 22.399 -21.064 1.00 94.75 1612 SER A CA 1
ATOM 12489 C C . SER A 1 1612 ? 23.316 21.060 -20.957 1.00 94.75 1612 SER A C 1
ATOM 12491 O O . SER A 1 1612 ? 23.693 20.671 -19.856 1.00 94.75 1612 SER A O 1
ATOM 12493 N N . LEU A 1 1613 ? 23.525 20.352 -22.074 1.00 96.06 1613 LEU A N 1
ATOM 12494 C CA . LEU A 1 1613 ? 24.253 19.079 -22.078 1.00 96.06 1613 LEU A CA 1
ATOM 12495 C C . LEU A 1 1613 ? 25.720 19.262 -21.670 1.00 96.06 1613 LEU A C 1
ATOM 12497 O O . LEU A 1 1613 ? 26.258 18.455 -20.920 1.00 96.06 1613 LEU A O 1
ATOM 12501 N N . ALA A 1 1614 ? 26.363 20.324 -22.151 1.00 95.81 1614 ALA A N 1
ATOM 12502 C CA . ALA A 1 1614 ? 27.748 20.628 -21.831 1.00 95.81 1614 ALA A CA 1
ATOM 12503 C C . ALA A 1 1614 ? 27.911 21.010 -20.350 1.00 95.81 1614 ALA A C 1
ATOM 12505 O O . ALA A 1 1614 ? 28.861 20.565 -19.712 1.00 95.81 1614 ALA A O 1
ATOM 12506 N N . SER A 1 1615 ? 26.967 21.767 -19.781 1.00 95.62 1615 SER A N 1
ATOM 12507 C CA . SER A 1 1615 ? 26.914 22.052 -18.344 1.00 95.62 1615 SER A CA 1
ATOM 12508 C C . SER A 1 1615 ? 26.755 20.779 -17.515 1.00 95.62 1615 SER A C 1
ATOM 12510 O O . SER A 1 1615 ? 27.480 20.598 -16.539 1.00 95.62 1615 SER A O 1
ATOM 12512 N N . ASP A 1 1616 ? 25.852 19.880 -17.917 1.00 92.75 1616 ASP A N 1
ATOM 12513 C CA . ASP A 1 1616 ? 25.675 18.585 -17.255 1.00 92.75 1616 ASP A CA 1
ATOM 12514 C C . ASP A 1 1616 ? 26.983 17.780 -17.282 1.00 92.75 1616 ASP A C 1
ATOM 12516 O O . ASP A 1 1616 ? 27.484 17.378 -16.231 1.00 92.75 1616 ASP A O 1
ATOM 12520 N N . ALA A 1 1617 ? 27.584 17.632 -18.465 1.00 92.38 1617 ALA A N 1
ATOM 12521 C CA . ALA A 1 1617 ? 28.826 16.891 -18.643 1.00 92.38 1617 ALA A CA 1
ATOM 12522 C C . ALA A 1 1617 ? 29.971 17.465 -17.791 1.00 92.38 1617 ALA A C 1
ATOM 12524 O O . ALA A 1 1617 ? 30.671 16.712 -17.119 1.00 92.38 1617 ALA A O 1
ATOM 12525 N N . LEU A 1 1618 ? 30.133 18.796 -17.756 1.00 91.00 1618 LEU A N 1
ATOM 12526 C CA . LEU A 1 1618 ? 31.169 19.458 -16.954 1.00 91.00 1618 LEU A CA 1
ATOM 12527 C C . LEU A 1 1618 ? 30.961 19.284 -15.446 1.00 91.00 1618 LEU A C 1
ATOM 12529 O O . LEU A 1 1618 ? 31.924 19.066 -14.712 1.00 91.00 1618 LEU A O 1
ATOM 12533 N N . TYR A 1 1619 ? 29.719 19.381 -14.973 1.00 88.25 1619 TYR A N 1
ATOM 12534 C CA . TYR A 1 1619 ? 29.410 19.268 -13.549 1.00 88.25 1619 TYR A CA 1
ATOM 12535 C C . TYR A 1 1619 ? 29.731 17.877 -12.994 1.00 88.25 1619 TYR A C 1
ATOM 12537 O O . TYR A 1 1619 ? 30.313 17.765 -11.915 1.00 88.25 1619 TYR A O 1
ATOM 12545 N N . TYR A 1 1620 ? 29.399 16.818 -13.738 1.00 85.69 1620 TYR A N 1
ATOM 12546 C CA . TYR A 1 1620 ? 29.561 15.436 -13.280 1.00 85.69 1620 TYR A CA 1
ATOM 12547 C C . TYR A 1 1620 ? 30.980 14.862 -13.442 1.00 85.69 1620 TYR A C 1
ATOM 12549 O O . TYR A 1 1620 ? 31.217 13.741 -12.997 1.00 85.69 1620 TYR A O 1
ATOM 12557 N N . ILE A 1 1621 ? 31.949 15.605 -13.998 1.00 82.88 1621 ILE A N 1
ATOM 12558 C CA . ILE A 1 1621 ? 33.355 15.153 -14.100 1.00 82.88 1621 ILE A CA 1
ATOM 12559 C C . ILE A 1 1621 ? 33.913 14.755 -12.727 1.00 82.88 1621 ILE A C 1
ATOM 12561 O O . ILE A 1 1621 ? 34.516 13.700 -12.585 1.00 82.88 1621 ILE A O 1
ATOM 12565 N N . GLN A 1 1622 ? 33.674 15.561 -11.692 1.00 69.75 1622 GLN A N 1
ATOM 12566 C CA . GLN A 1 1622 ? 34.227 15.298 -10.358 1.00 69.75 1622 GLN A CA 1
ATOM 12567 C C . GLN A 1 1622 ? 33.652 14.050 -9.696 1.00 69.75 1622 GLN A C 1
ATOM 12569 O O . GLN A 1 1622 ? 34.359 13.377 -8.953 1.00 69.75 1622 GLN A O 1
ATOM 12574 N N . SER A 1 1623 ? 32.389 13.718 -9.979 1.00 65.19 1623 SER A N 1
ATOM 12575 C CA . SER A 1 1623 ? 31.740 12.533 -9.411 1.00 65.19 1623 SER A CA 1
ATOM 12576 C C . SER A 1 1623 ? 32.417 11.225 -9.828 1.00 65.19 1623 SER A C 1
ATOM 12578 O O . SER A 1 1623 ? 32.245 10.222 -9.141 1.00 65.19 1623 SER A O 1
ATOM 12580 N N . PHE A 1 1624 ? 33.189 11.230 -10.919 1.00 63.91 1624 PHE A N 1
ATOM 12581 C CA . PHE A 1 1624 ? 33.918 10.060 -11.416 1.00 63.91 1624 PHE A CA 1
ATOM 12582 C C . PHE A 1 1624 ? 35.442 10.227 -11.376 1.00 63.91 1624 PHE A C 1
ATOM 12584 O O . PHE A 1 1624 ? 36.161 9.407 -11.942 1.00 63.91 1624 PHE A O 1
ATOM 12591 N N . GLY A 1 1625 ? 35.924 11.277 -10.706 1.00 54.09 1625 GLY A N 1
ATOM 12592 C CA . GLY A 1 1625 ? 37.299 11.744 -10.819 1.00 54.09 1625 GLY A CA 1
ATOM 12593 C C . GLY A 1 1625 ? 37.511 12.537 -12.109 1.00 54.09 1625 GLY A C 1
ATOM 12594 O O . GLY A 1 1625 ? 37.046 12.163 -13.188 1.00 54.09 1625 GLY A O 1
ATOM 12595 N N . LEU A 1 1626 ? 38.246 13.649 -12.009 1.00 51.44 1626 LEU A N 1
ATOM 12596 C CA . LEU A 1 1626 ? 38.876 14.236 -13.191 1.00 51.44 1626 LEU A CA 1
ATOM 12597 C C . LEU A 1 1626 ? 39.652 13.111 -13.873 1.00 51.44 1626 LEU A C 1
ATOM 12599 O O . LEU A 1 1626 ? 40.405 12.418 -13.194 1.00 51.44 1626 LEU A O 1
ATOM 12603 N N . CYS A 1 1627 ? 39.434 12.891 -15.172 1.00 50.00 1627 CYS A N 1
ATOM 12604 C CA . CYS A 1 1627 ? 40.196 11.911 -15.938 1.00 50.00 1627 CYS A CA 1
ATOM 12605 C C . CYS A 1 1627 ? 41.675 12.304 -15.823 1.00 50.00 1627 CYS A C 1
ATOM 12607 O O . CYS A 1 1627 ? 42.136 13.182 -16.553 1.00 50.00 1627 CYS A O 1
ATOM 12609 N N . ALA A 1 1628 ? 42.379 11.727 -14.845 1.00 49.31 1628 ALA A N 1
ATOM 12610 C CA . ALA A 1 1628 ? 43.683 12.201 -14.388 1.00 49.31 1628 ALA A CA 1
ATOM 12611 C C . ALA A 1 1628 ? 44.731 12.151 -15.509 1.00 49.31 1628 ALA A C 1
ATOM 12613 O O . ALA A 1 1628 ? 45.736 12.855 -15.450 1.00 49.31 1628 ALA A O 1
ATOM 12614 N N . ASP A 1 1629 ? 44.448 11.363 -16.547 1.00 56.16 1629 ASP A N 1
ATOM 12615 C CA . ASP A 1 1629 ? 45.347 11.097 -17.658 1.00 56.16 1629 ASP A CA 1
ATOM 12616 C C . ASP A 1 1629 ? 45.111 12.006 -18.882 1.00 56.16 1629 ASP A C 1
ATOM 12618 O O . ASP A 1 1629 ? 45.973 12.063 -19.757 1.00 56.16 1629 ASP A O 1
ATOM 12622 N N . ASN A 1 1630 ? 43.985 12.738 -18.988 1.00 66.81 1630 ASN A N 1
ATOM 12623 C CA . ASN A 1 1630 ? 43.735 13.613 -20.149 1.00 66.81 1630 ASN A CA 1
ATOM 12624 C C . ASN A 1 1630 ? 42.720 14.749 -19.892 1.00 66.81 1630 ASN A C 1
ATOM 12626 O O . ASN A 1 1630 ? 41.510 14.584 -20.053 1.00 66.81 1630 ASN A O 1
ATOM 12630 N N . THR A 1 1631 ? 43.212 15.951 -19.577 1.00 76.69 1631 THR A N 1
ATOM 12631 C CA . THR A 1 1631 ? 42.386 17.158 -19.361 1.00 76.69 1631 THR A CA 1
ATOM 12632 C C . THR A 1 1631 ? 42.015 17.900 -20.654 1.00 76.69 1631 THR A C 1
ATOM 12634 O O . THR A 1 1631 ? 41.160 18.792 -20.634 1.00 76.69 1631 THR A O 1
ATOM 12637 N N . ALA A 1 1632 ? 42.611 17.543 -21.799 1.00 82.94 1632 ALA A N 1
ATOM 12638 C CA . ALA A 1 1632 ? 42.444 18.282 -23.052 1.00 82.94 1632 ALA A CA 1
ATOM 12639 C C . ALA A 1 1632 ? 40.984 18.372 -23.552 1.00 82.94 1632 ALA A C 1
ATOM 12641 O O . ALA A 1 1632 ? 40.574 19.472 -23.940 1.00 82.94 1632 ALA A O 1
ATOM 12642 N N . PRO A 1 1633 ? 40.157 17.302 -23.513 1.00 85.44 1633 PRO A N 1
ATOM 12643 C CA . PRO A 1 1633 ? 38.759 17.383 -23.944 1.00 85.44 1633 PRO A CA 1
ATOM 12644 C C . PRO A 1 1633 ? 37.919 18.337 -23.090 1.00 85.44 1633 PRO A C 1
ATOM 12646 O O . PRO A 1 1633 ? 37.099 19.082 -23.622 1.00 85.44 1633 PRO A O 1
ATOM 12649 N N . ILE A 1 1634 ? 38.171 18.374 -21.778 1.00 87.00 1634 ILE A N 1
ATOM 12650 C CA . ILE A 1 1634 ? 37.486 19.273 -20.840 1.00 87.00 1634 ILE A CA 1
ATOM 12651 C C . ILE A 1 1634 ? 37.803 20.721 -21.212 1.00 87.00 1634 ILE A C 1
ATOM 12653 O O . ILE A 1 1634 ? 36.907 21.543 -21.392 1.00 87.00 1634 ILE A O 1
ATOM 12657 N N . VAL A 1 1635 ? 39.089 21.024 -21.399 1.00 86.06 1635 VAL A N 1
ATOM 12658 C CA . VAL A 1 1635 ? 39.551 22.358 -21.786 1.00 86.06 1635 VAL A CA 1
ATOM 12659 C C . VAL A 1 1635 ? 38.974 22.789 -23.138 1.00 86.06 1635 VAL A C 1
ATOM 12661 O O . VAL A 1 1635 ? 38.529 23.929 -23.287 1.00 86.06 1635 VAL A O 1
ATOM 12664 N N . ASN A 1 1636 ? 38.941 21.889 -24.119 1.00 87.94 1636 ASN A N 1
ATOM 12665 C CA . ASN A 1 1636 ? 38.360 22.173 -25.429 1.00 87.94 1636 ASN A CA 1
ATOM 12666 C C . ASN A 1 1636 ? 36.851 22.420 -25.351 1.00 87.94 1636 ASN A C 1
ATOM 12668 O O . ASN A 1 1636 ? 36.370 23.362 -25.980 1.00 87.94 1636 ASN A O 1
ATOM 12672 N N . LEU A 1 1637 ? 36.120 21.645 -24.544 1.00 91.25 1637 LEU A N 1
ATOM 12673 C CA . LEU A 1 1637 ? 34.691 21.851 -24.312 1.00 91.25 1637 LEU A CA 1
ATOM 12674 C C . LEU A 1 1637 ? 34.420 23.213 -23.661 1.00 91.25 1637 LEU A C 1
ATOM 12676 O O . LEU A 1 1637 ? 33.515 23.923 -24.097 1.00 91.25 1637 LEU A O 1
ATOM 12680 N N . MET A 1 1638 ? 35.234 23.622 -22.680 1.00 91.31 1638 MET A N 1
ATOM 12681 C CA . MET A 1 1638 ? 35.139 24.955 -22.071 1.00 91.31 1638 MET A CA 1
ATOM 12682 C C . MET A 1 1638 ? 35.351 26.064 -23.109 1.00 91.31 1638 MET A C 1
ATOM 12684 O O . MET A 1 1638 ? 34.524 26.969 -23.213 1.00 91.31 1638 MET A O 1
ATOM 12688 N N . ARG A 1 1639 ? 36.415 25.982 -23.925 1.00 90.31 1639 ARG A N 1
ATOM 12689 C CA . ARG A 1 1639 ? 36.687 26.966 -24.992 1.00 90.31 1639 ARG A CA 1
ATOM 12690 C C . ARG A 1 1639 ? 35.551 27.027 -26.012 1.00 90.31 1639 ARG A C 1
ATOM 12692 O O . ARG A 1 1639 ? 35.117 28.115 -26.380 1.00 90.31 1639 ARG A O 1
ATOM 12699 N N . PHE A 1 1640 ? 35.058 25.870 -26.449 1.00 91.56 1640 PHE A N 1
ATOM 12700 C CA . PHE A 1 1640 ? 33.978 25.779 -27.425 1.00 91.56 1640 PHE A CA 1
ATOM 12701 C C . PHE A 1 1640 ? 32.667 26.345 -26.871 1.00 91.56 1640 PHE A C 1
ATOM 12703 O O . PHE A 1 1640 ? 32.024 27.162 -27.527 1.00 91.56 1640 PHE A O 1
ATOM 12710 N N . GLY A 1 1641 ? 32.289 25.967 -25.648 1.00 93.12 1641 GLY A N 1
ATOM 12711 C CA . GLY A 1 1641 ? 31.068 26.449 -25.013 1.00 93.12 1641 GLY A CA 1
ATOM 12712 C C . GLY A 1 1641 ? 31.095 27.950 -24.734 1.00 93.12 1641 GLY A C 1
ATOM 12713 O O . GLY A 1 1641 ? 30.133 28.639 -25.060 1.00 93.12 1641 GLY A O 1
ATOM 12714 N N . VAL A 1 1642 ? 32.216 28.492 -24.244 1.00 93.38 1642 VAL A N 1
ATOM 12715 C CA . VAL A 1 1642 ? 32.374 29.944 -24.052 1.00 93.38 1642 VAL A CA 1
ATOM 12716 C C . VAL A 1 1642 ? 32.320 30.695 -25.387 1.00 93.38 1642 VAL A C 1
ATOM 12718 O O . VAL A 1 1642 ? 31.676 31.740 -25.468 1.00 93.38 1642 VAL A O 1
ATOM 12721 N N . ALA A 1 1643 ? 32.899 30.146 -26.460 1.00 91.88 1643 ALA A N 1
ATOM 12722 C CA . ALA A 1 1643 ? 32.768 30.727 -27.795 1.00 91.88 1643 ALA A CA 1
ATOM 12723 C C . ALA A 1 1643 ? 31.316 30.711 -28.304 1.00 91.88 1643 ALA A C 1
ATOM 12725 O O . ALA A 1 1643 ? 30.890 31.672 -28.945 1.00 91.88 1643 ALA A O 1
ATOM 12726 N N . VAL A 1 1644 ? 30.543 29.652 -28.019 1.00 92.56 1644 VAL A N 1
ATOM 12727 C CA . VAL A 1 1644 ? 29.103 29.591 -28.332 1.00 92.56 1644 VAL A CA 1
ATOM 12728 C C . VAL A 1 1644 ? 28.336 30.666 -27.565 1.00 92.56 1644 VAL A C 1
ATOM 12730 O O . VAL A 1 1644 ? 27.530 31.362 -28.176 1.00 92.56 1644 VAL A O 1
ATOM 12733 N N . VAL A 1 1645 ? 28.606 30.847 -26.266 1.00 92.62 1645 VAL A N 1
ATOM 12734 C CA . VAL A 1 1645 ? 27.987 31.920 -25.468 1.00 92.62 1645 VAL A CA 1
ATOM 12735 C C . VAL A 1 1645 ? 28.322 33.290 -26.063 1.00 92.62 1645 VAL A C 1
ATOM 12737 O O . VAL A 1 1645 ? 27.416 34.083 -26.298 1.00 92.62 1645 VAL A O 1
ATOM 12740 N N . TYR A 1 1646 ? 29.588 33.546 -26.397 1.00 92.31 1646 TYR A N 1
ATOM 12741 C CA . TYR A 1 1646 ? 30.005 34.791 -27.046 1.00 92.31 1646 TYR A CA 1
ATOM 12742 C C . TYR A 1 1646 ? 29.308 35.020 -28.393 1.00 92.31 1646 TYR A C 1
ATOM 12744 O O . TYR A 1 1646 ? 28.743 36.084 -28.626 1.00 92.31 1646 TYR A O 1
ATOM 12752 N N . GLY A 1 1647 ? 29.296 34.017 -29.274 1.00 89.00 1647 GLY A N 1
ATOM 12753 C CA . GLY A 1 1647 ? 28.653 34.125 -30.585 1.00 89.00 1647 GLY A CA 1
ATOM 12754 C C . GLY A 1 1647 ? 27.137 34.315 -30.494 1.00 89.00 1647 GLY A C 1
ATOM 12755 O O . GLY A 1 1647 ? 26.562 35.036 -31.299 1.00 89.00 1647 GLY A O 1
ATOM 12756 N N . ALA A 1 1648 ? 26.484 33.706 -29.504 1.00 87.19 1648 ALA A N 1
ATOM 12757 C CA . ALA A 1 1648 ? 25.045 33.839 -29.302 1.00 87.19 1648 ALA A CA 1
ATOM 12758 C C . ALA A 1 1648 ? 24.645 35.172 -28.647 1.00 87.19 1648 ALA A C 1
ATOM 12760 O O . ALA A 1 1648 ? 23.591 35.710 -28.976 1.00 87.19 1648 ALA A O 1
ATOM 12761 N N . VAL A 1 1649 ? 25.463 35.695 -27.725 1.00 84.56 1649 VAL A N 1
ATOM 12762 C CA . VAL A 1 1649 ? 25.126 36.871 -26.905 1.00 84.56 1649 VAL A CA 1
ATOM 12763 C C . VAL A 1 1649 ? 25.732 38.164 -27.452 1.00 84.56 1649 VAL A C 1
ATOM 12765 O O . VAL A 1 1649 ? 25.051 39.183 -27.515 1.00 84.56 1649 VAL A O 1
ATOM 12768 N N . CYS A 1 1650 ? 27.006 38.148 -27.843 1.00 85.62 1650 CYS A N 1
ATOM 12769 C CA . CYS A 1 1650 ? 27.744 39.348 -28.249 1.00 85.62 1650 CYS A CA 1
ATOM 12770 C C . CYS A 1 1650 ? 27.715 39.587 -29.761 1.00 85.62 1650 CYS A C 1
ATOM 12772 O O . CYS A 1 1650 ? 27.876 40.722 -30.201 1.00 85.62 1650 CYS A O 1
ATOM 12774 N N . ALA A 1 1651 ? 27.529 38.532 -30.558 1.00 80.75 1651 ALA A N 1
ATOM 12775 C CA . ALA A 1 1651 ? 27.499 38.608 -32.019 1.00 80.75 1651 ALA A CA 1
ATOM 12776 C C . ALA A 1 1651 ? 26.336 37.798 -32.638 1.00 80.75 1651 ALA A C 1
ATOM 12778 O O . ALA A 1 1651 ? 26.574 36.989 -33.545 1.00 80.75 1651 ALA A O 1
ATOM 12779 N N . PRO A 1 1652 ? 25.079 37.978 -32.171 1.00 75.50 1652 PRO A N 1
ATOM 12780 C CA . PRO A 1 1652 ? 23.951 37.198 -32.660 1.00 75.50 1652 PRO A CA 1
ATOM 12781 C C . PRO A 1 1652 ? 23.742 37.412 -34.161 1.00 75.50 1652 PRO A C 1
ATOM 12783 O O . PRO A 1 1652 ? 23.835 38.517 -34.694 1.00 75.50 1652 PRO A O 1
ATOM 12786 N N . THR A 1 1653 ? 23.412 36.340 -34.876 1.00 76.56 1653 THR A N 1
ATOM 12787 C CA . THR A 1 1653 ? 23.063 36.452 -36.297 1.00 76.56 1653 THR A CA 1
ATOM 12788 C C . THR A 1 1653 ? 21.654 37.027 -36.459 1.00 76.56 1653 THR A C 1
ATOM 12790 O O . THR A 1 1653 ? 20.796 36.828 -35.605 1.00 76.56 1653 THR A O 1
ATOM 12793 N N . ARG A 1 1654 ? 21.339 37.666 -37.594 1.00 76.81 1654 ARG A N 1
ATOM 12794 C CA . ARG A 1 1654 ? 19.987 38.219 -37.852 1.00 76.81 1654 ARG A CA 1
ATOM 12795 C C . ARG A 1 1654 ? 18.858 37.191 -37.668 1.00 76.81 1654 ARG A C 1
ATOM 12797 O O . ARG A 1 1654 ? 17.772 37.529 -37.212 1.00 76.81 1654 ARG A O 1
ATOM 12804 N N . SER A 1 1655 ? 19.111 35.928 -38.024 1.00 70.75 1655 SER A N 1
ATOM 12805 C CA . SER A 1 1655 ? 18.144 34.835 -37.811 1.00 70.75 1655 SER A CA 1
ATOM 12806 C C . SER A 1 1655 ? 17.943 34.527 -36.324 1.00 70.75 1655 SER A C 1
ATOM 12808 O O . SER A 1 1655 ? 16.827 34.240 -35.900 1.00 70.75 1655 SER A O 1
ATOM 12810 N N . PHE A 1 1656 ? 19.011 34.638 -35.535 1.00 74.62 1656 PHE A N 1
ATOM 12811 C CA . PHE A 1 1656 ? 19.003 34.462 -34.087 1.00 74.62 1656 PHE A CA 1
ATOM 12812 C C . PHE A 1 1656 ? 18.259 35.605 -33.376 1.00 74.62 1656 PHE A C 1
ATOM 12814 O O . PHE A 1 1656 ? 17.505 35.362 -32.436 1.00 74.62 1656 PHE A O 1
ATOM 12821 N N . GLU A 1 1657 ? 18.404 36.846 -33.852 1.00 72.25 1657 GLU A N 1
ATOM 12822 C CA . GLU A 1 1657 ? 17.660 38.007 -33.337 1.00 72.25 1657 GLU A CA 1
ATOM 12823 C C . GLU A 1 1657 ? 16.157 37.934 -33.635 1.00 72.25 1657 GLU A C 1
ATOM 12825 O O . GLU A 1 1657 ? 15.342 38.300 -32.789 1.00 72.25 1657 GLU A O 1
ATOM 12830 N N . LEU A 1 1658 ? 15.771 37.427 -34.813 1.00 71.94 1658 LEU A N 1
ATOM 12831 C CA . LEU A 1 1658 ? 14.363 37.222 -35.180 1.00 71.94 1658 LEU A CA 1
ATOM 12832 C C . LEU A 1 1658 ? 13.666 36.193 -34.274 1.00 71.94 1658 LEU A C 1
ATOM 12834 O O . LEU A 1 1658 ? 12.466 36.303 -34.035 1.00 71.94 1658 LEU A O 1
ATOM 12838 N N . ALA A 1 1659 ? 14.412 35.233 -33.724 1.00 67.75 1659 ALA A N 1
ATOM 12839 C CA . ALA A 1 1659 ? 13.921 34.223 -32.784 1.00 67.75 1659 ALA A CA 1
ATOM 12840 C C . ALA A 1 1659 ? 13.908 34.709 -31.315 1.00 67.75 1659 ALA A C 1
ATOM 12842 O O . ALA A 1 1659 ? 13.944 33.897 -30.390 1.00 67.75 1659 ALA A O 1
ATOM 12843 N N . ARG A 1 1660 ? 13.853 36.035 -31.095 1.00 56.16 1660 ARG A N 1
ATOM 12844 C CA . ARG A 1 1660 ? 14.090 36.739 -29.816 1.00 56.16 1660 ARG A CA 1
ATOM 12845 C C . ARG A 1 1660 ? 13.418 36.140 -28.580 1.00 56.16 1660 ARG A C 1
ATOM 12847 O O . ARG A 1 1660 ? 13.949 36.286 -27.484 1.00 56.16 1660 ARG A O 1
ATOM 12854 N N . HIS A 1 1661 ? 12.271 35.481 -28.747 1.00 55.44 1661 HIS A N 1
ATOM 12855 C CA . HIS A 1 1661 ? 11.505 34.919 -27.638 1.00 55.44 1661 HIS A CA 1
ATOM 12856 C C . HIS A 1 1661 ? 12.301 33.889 -26.807 1.00 55.44 1661 HIS A C 1
ATOM 12858 O O . HIS A 1 1661 ? 12.078 33.809 -25.601 1.00 55.44 1661 HIS A O 1
ATOM 12864 N N . ASP A 1 1662 ? 13.270 33.187 -27.417 1.00 54.88 1662 ASP A N 1
ATOM 12865 C CA . ASP A 1 1662 ? 14.052 32.098 -26.798 1.00 54.88 1662 ASP A CA 1
ATOM 12866 C C . ASP A 1 1662 ? 15.385 32.539 -26.156 1.00 54.88 1662 ASP A C 1
ATOM 12868 O O . ASP A 1 1662 ? 16.104 31.716 -25.580 1.00 54.88 1662 ASP A O 1
ATOM 12872 N N . HIS A 1 1663 ? 15.751 33.825 -26.227 1.00 66.00 1663 HIS A N 1
ATOM 12873 C CA . HIS A 1 1663 ? 17.033 34.305 -25.681 1.00 66.00 1663 HIS A CA 1
ATOM 12874 C C . HIS A 1 1663 ? 17.148 34.116 -24.168 1.00 66.00 1663 HIS A C 1
ATOM 12876 O O . HIS A 1 1663 ? 18.249 33.886 -23.675 1.00 66.00 1663 HIS A O 1
ATOM 12882 N N . ALA A 1 1664 ? 16.029 34.131 -23.439 1.00 77.06 1664 ALA A N 1
ATOM 12883 C CA . ALA A 1 1664 ? 16.019 33.880 -22.000 1.00 77.06 1664 ALA A CA 1
ATOM 12884 C C . ALA A 1 1664 ? 16.673 32.533 -21.651 1.00 77.06 1664 ALA A C 1
ATOM 12886 O O . ALA A 1 1664 ? 17.599 32.477 -20.846 1.00 77.06 1664 ALA A O 1
ATOM 12887 N N . ALA A 1 1665 ? 16.283 31.461 -22.348 1.00 85.75 1665 ALA A N 1
ATOM 12888 C CA . ALA A 1 1665 ? 16.828 30.128 -22.117 1.00 85.75 1665 ALA A CA 1
ATOM 12889 C C . ALA A 1 1665 ? 18.304 30.011 -22.535 1.00 85.75 1665 ALA A C 1
ATOM 12891 O O . ALA A 1 1665 ? 19.069 29.290 -21.888 1.00 85.75 1665 ALA A O 1
ATOM 12892 N N . VAL A 1 1666 ? 18.725 30.704 -23.602 1.00 88.75 1666 VAL A N 1
ATOM 12893 C CA . VAL A 1 1666 ? 20.139 30.737 -24.022 1.00 88.75 1666 VAL A CA 1
ATOM 12894 C C . VAL A 1 1666 ? 20.985 31.425 -22.957 1.00 88.75 1666 VAL A C 1
ATOM 12896 O O . VAL A 1 1666 ? 22.015 30.885 -22.565 1.00 88.75 1666 VAL A O 1
ATOM 12899 N N . CYS A 1 1667 ? 20.538 32.576 -22.456 1.00 88.38 1667 CYS A N 1
ATOM 12900 C CA . CYS A 1 1667 ? 21.214 33.311 -21.393 1.00 88.38 1667 CYS A CA 1
ATOM 12901 C C . CYS A 1 1667 ? 21.251 32.518 -20.086 1.00 88.38 1667 CYS A C 1
ATOM 12903 O O . CYS A 1 1667 ? 22.302 32.444 -19.459 1.00 88.38 1667 CYS A O 1
ATOM 12905 N N . GLU A 1 1668 ? 20.154 31.863 -19.700 1.00 89.94 1668 GLU A N 1
ATOM 12906 C CA . GLU A 1 1668 ? 20.115 31.011 -18.511 1.00 89.94 1668 GLU A CA 1
ATOM 12907 C C . GLU A 1 1668 ? 21.117 29.855 -18.604 1.00 89.94 1668 GLU A C 1
ATOM 12909 O O . GLU A 1 1668 ? 21.918 29.662 -17.691 1.00 89.94 1668 GLU A O 1
ATOM 12914 N N . ASN A 1 1669 ? 21.119 29.092 -19.702 1.00 92.50 1669 ASN A N 1
ATOM 12915 C CA . ASN A 1 1669 ? 22.044 27.963 -19.858 1.00 92.50 1669 ASN A CA 1
ATOM 12916 C C . ASN A 1 1669 ? 23.487 28.428 -20.103 1.00 92.50 1669 ASN A C 1
ATOM 12918 O O . ASN A 1 1669 ? 24.425 27.789 -19.633 1.00 92.50 1669 ASN A O 1
ATOM 12922 N N . GLY A 1 1670 ? 23.677 29.558 -20.785 1.00 94.12 1670 GLY A N 1
ATOM 12923 C CA . GLY A 1 1670 ? 24.981 30.185 -20.979 1.00 94.12 1670 GLY A CA 1
ATOM 12924 C C . GLY A 1 1670 ? 25.585 30.681 -19.667 1.00 94.12 1670 GLY A C 1
ATOM 12925 O O . GLY A 1 1670 ? 26.763 30.443 -19.414 1.00 94.12 1670 GLY A O 1
ATOM 12926 N N . ALA A 1 1671 ? 24.776 31.291 -18.797 1.00 94.25 1671 ALA A N 1
ATOM 12927 C CA . ALA A 1 1671 ? 25.187 31.715 -17.463 1.00 94.25 1671 ALA A CA 1
ATOM 12928 C C . ALA A 1 1671 ? 25.540 30.519 -16.568 1.00 94.25 1671 ALA A C 1
ATOM 12930 O O . ALA A 1 1671 ? 26.561 30.560 -15.883 1.00 94.25 1671 ALA A O 1
ATOM 12931 N N . LEU A 1 1672 ? 24.756 29.433 -16.613 1.00 95.06 1672 LEU A N 1
ATOM 12932 C CA . LEU A 1 1672 ? 25.088 28.190 -15.908 1.00 95.06 1672 LEU A CA 1
ATOM 12933 C C . LEU A 1 1672 ? 26.417 27.604 -16.396 1.00 95.06 1672 LEU A C 1
ATOM 12935 O O . LEU A 1 1672 ? 27.264 27.230 -15.589 1.00 95.06 1672 LEU A O 1
ATOM 12939 N N . PHE A 1 1673 ? 26.608 27.527 -17.715 1.00 96.06 1673 PHE A N 1
ATOM 12940 C CA . PHE A 1 1673 ? 27.851 27.038 -18.304 1.00 96.06 1673 PHE A CA 1
ATOM 12941 C C . PHE A 1 1673 ? 29.045 27.899 -17.874 1.00 96.06 1673 PHE A C 1
ATOM 12943 O O . PHE A 1 1673 ? 30.046 27.369 -17.397 1.00 96.06 1673 PHE A O 1
ATOM 12950 N N . ALA A 1 1674 ? 28.923 29.226 -17.963 1.00 94.56 1674 ALA A N 1
ATOM 12951 C CA . ALA A 1 1674 ? 29.954 30.158 -17.518 1.00 94.56 1674 ALA A CA 1
ATOM 12952 C C . ALA A 1 1674 ? 30.279 29.993 -16.024 1.00 94.56 1674 ALA A C 1
ATOM 12954 O O . ALA A 1 1674 ? 31.452 29.942 -15.662 1.00 94.56 1674 ALA A O 1
ATOM 12955 N N . LEU A 1 1675 ? 29.265 29.841 -15.166 1.00 94.44 1675 LEU A N 1
ATOM 12956 C CA . LEU A 1 1675 ? 29.444 29.600 -13.733 1.00 94.44 1675 LEU A CA 1
ATOM 12957 C C . LEU A 1 1675 ? 30.234 28.306 -13.463 1.00 94.44 1675 LEU A C 1
ATOM 12959 O O . LEU A 1 1675 ? 31.145 28.304 -12.637 1.00 94.44 1675 LEU A O 1
ATOM 12963 N N . LEU A 1 1676 ? 29.937 27.220 -14.185 1.00 92.69 1676 LEU A N 1
ATOM 12964 C CA . LEU A 1 1676 ? 30.671 25.952 -14.073 1.00 92.69 1676 LEU A CA 1
ATOM 12965 C C . LEU A 1 1676 ? 32.115 26.058 -14.563 1.00 92.69 1676 LEU A C 1
ATOM 12967 O O . LEU A 1 1676 ? 33.012 25.491 -13.942 1.00 92.69 1676 LEU A O 1
ATOM 12971 N N . VAL A 1 1677 ? 32.352 26.799 -15.646 1.00 92.62 1677 VAL A N 1
ATOM 12972 C CA . VAL A 1 1677 ? 33.705 27.081 -16.145 1.00 92.62 1677 VAL A CA 1
ATOM 12973 C C . VAL A 1 1677 ? 34.499 27.865 -15.102 1.00 92.62 1677 VAL A C 1
ATOM 12975 O O . VAL A 1 1677 ? 35.605 27.463 -14.750 1.00 92.62 1677 VAL A O 1
ATOM 12978 N N . VAL A 1 1678 ? 33.925 28.940 -14.552 1.00 91.00 1678 VAL A N 1
ATOM 12979 C CA . VAL A 1 1678 ? 34.548 29.743 -13.486 1.00 91.00 1678 VAL A CA 1
ATOM 12980 C C . VAL A 1 1678 ? 34.877 28.863 -12.283 1.00 91.00 1678 VAL A C 1
ATOM 12982 O O . VAL A 1 1678 ? 35.995 28.920 -11.776 1.00 91.00 1678 VAL A O 1
ATOM 12985 N N . ARG A 1 1679 ? 33.946 28.002 -11.863 1.00 87.50 1679 ARG A N 1
ATOM 12986 C CA . ARG A 1 1679 ? 34.147 27.040 -10.774 1.00 87.50 1679 ARG A CA 1
ATOM 12987 C C . ARG A 1 1679 ? 35.318 26.092 -11.043 1.00 87.50 1679 ARG A C 1
ATOM 12989 O O . ARG A 1 1679 ? 36.212 25.992 -10.209 1.00 87.50 1679 ARG A O 1
ATOM 12996 N N . LEU A 1 1680 ? 35.347 25.423 -12.198 1.00 85.38 1680 LEU A N 1
ATOM 12997 C CA . LEU A 1 1680 ? 36.422 24.487 -12.557 1.00 85.38 1680 LEU A CA 1
ATOM 12998 C C . LEU A 1 1680 ? 37.793 25.175 -12.605 1.00 85.38 1680 LEU A C 1
ATOM 13000 O O . LEU A 1 1680 ? 38.773 24.616 -12.123 1.00 85.38 1680 LEU A O 1
ATOM 13004 N N . LEU A 1 1681 ? 37.853 26.408 -13.113 1.00 82.75 1681 LEU A N 1
ATOM 13005 C CA . LEU A 1 1681 ? 39.074 27.219 -13.115 1.00 82.75 1681 LEU A CA 1
ATOM 13006 C C . LEU A 1 1681 ? 39.457 27.747 -11.717 1.00 82.75 1681 LEU A C 1
ATOM 13008 O O . LEU A 1 1681 ? 40.589 28.180 -11.526 1.00 82.75 1681 LEU A O 1
ATOM 13012 N N . SER A 1 1682 ? 38.534 27.737 -10.750 1.00 73.31 1682 SER A N 1
ATOM 13013 C CA . SER A 1 1682 ? 38.771 28.195 -9.371 1.00 73.31 1682 SER A CA 1
ATOM 13014 C C . SER A 1 1682 ? 39.357 27.109 -8.470 1.00 73.31 1682 SER A C 1
ATOM 13016 O O . SER A 1 1682 ? 40.049 27.428 -7.507 1.00 73.31 1682 SER A O 1
ATOM 13018 N N . LEU A 1 1683 ? 39.087 25.835 -8.766 1.00 67.12 1683 LEU A N 1
ATOM 13019 C CA . LEU A 1 1683 ? 39.565 24.700 -7.969 1.00 67.12 1683 LEU A CA 1
ATOM 13020 C C . LEU A 1 1683 ? 41.074 24.452 -8.119 1.00 67.12 1683 LEU A C 1
ATOM 13022 O O . LEU A 1 1683 ? 41.674 23.826 -7.255 1.00 67.12 1683 LEU A O 1
ATOM 13026 N N . SER A 1 1684 ? 41.715 24.998 -9.158 1.00 54.31 1684 SER A N 1
ATOM 13027 C CA . SER A 1 1684 ? 43.114 24.707 -9.495 1.00 54.31 1684 SER A CA 1
ATOM 13028 C C . SER A 1 1684 ? 44.181 25.307 -8.566 1.00 54.31 1684 SER A C 1
ATOM 13030 O O . SER A 1 1684 ? 45.367 25.160 -8.853 1.00 54.31 1684 SER A O 1
ATOM 13032 N N . LYS A 1 1685 ? 43.803 26.007 -7.484 1.00 47.50 1685 LYS A N 1
ATOM 13033 C CA . LYS A 1 1685 ? 44.751 26.764 -6.643 1.00 47.50 1685 LYS A CA 1
ATOM 13034 C C . LYS A 1 1685 ? 44.975 26.266 -5.211 1.00 47.50 1685 LYS A C 1
ATOM 13036 O O . LYS A 1 1685 ? 46.012 26.629 -4.671 1.00 47.50 1685 LYS A O 1
ATOM 13041 N N . GLU A 1 1686 ? 44.072 25.502 -4.590 1.00 44.47 1686 GLU A N 1
ATOM 13042 C CA . GLU A 1 1686 ? 44.204 25.149 -3.153 1.00 44.47 1686 GLU A CA 1
ATOM 13043 C C . GLU A 1 1686 ? 44.487 23.669 -2.861 1.00 44.47 1686 GLU A C 1
ATOM 13045 O O . GLU A 1 1686 ? 45.121 23.392 -1.851 1.00 44.47 1686 GLU A O 1
ATOM 13050 N N . GLU A 1 1687 ? 44.176 22.716 -3.749 1.00 37.56 1687 GLU A N 1
ATOM 13051 C CA . GLU A 1 1687 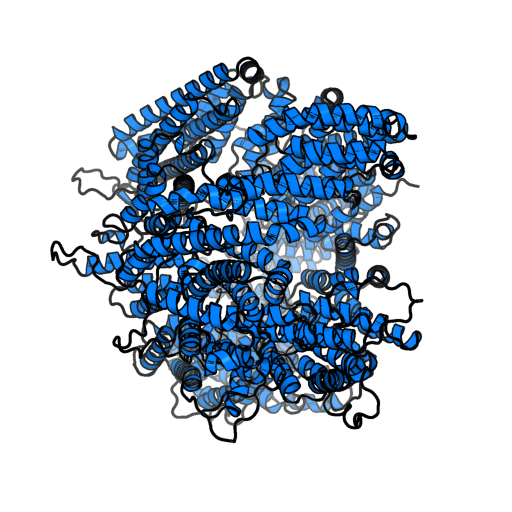? 44.677 21.332 -3.569 1.00 37.56 1687 GLU A CA 1
ATOM 13052 C C . GLU A 1 1687 ? 46.206 21.222 -3.760 1.00 37.56 1687 GLU A C 1
ATOM 13054 O O . GLU A 1 1687 ? 46.792 20.161 -3.581 1.00 37.56 1687 GLU A O 1
ATOM 13059 N N . ALA A 1 1688 ? 46.879 22.347 -4.025 1.00 36.25 1688 ALA A N 1
ATOM 13060 C CA . ALA A 1 1688 ? 48.325 22.445 -4.153 1.00 36.25 1688 ALA A CA 1
ATOM 13061 C C . ALA A 1 1688 ? 49.121 22.238 -2.848 1.00 36.25 1688 ALA A C 1
ATOM 13063 O O . ALA A 1 1688 ? 50.346 22.133 -2.902 1.00 36.25 1688 ALA A O 1
ATOM 13064 N N . GLU A 1 1689 ? 48.457 22.148 -1.689 1.00 39.78 1689 GLU A N 1
ATOM 13065 C CA . GLU A 1 1689 ? 49.092 21.689 -0.439 1.00 39.78 1689 GLU A CA 1
ATOM 13066 C C . GLU A 1 1689 ? 49.085 20.150 -0.288 1.00 39.78 1689 GLU A C 1
ATOM 13068 O O . GLU A 1 1689 ? 49.636 19.614 0.676 1.00 39.78 1689 GLU A O 1
ATOM 13073 N N . GLY A 1 1690 ? 48.515 19.429 -1.261 1.00 36.41 1690 GLY A N 1
ATOM 13074 C CA . GLY A 1 1690 ? 48.710 17.994 -1.462 1.00 36.41 1690 GLY A CA 1
ATOM 13075 C C . GLY A 1 1690 ? 50.073 17.666 -2.085 1.00 36.41 1690 GLY A C 1
ATOM 13076 O O . GLY A 1 1690 ? 50.773 18.523 -2.617 1.00 36.41 1690 GLY A O 1
ATOM 13077 N N . THR A 1 1691 ? 50.474 16.403 -1.980 1.00 41.75 1691 THR A N 1
ATOM 13078 C CA . THR A 1 1691 ? 51.780 15.859 -2.390 1.00 41.75 1691 THR A CA 1
ATOM 13079 C C . THR A 1 1691 ? 52.166 16.257 -3.829 1.00 41.75 1691 THR A C 1
ATOM 13081 O O . THR A 1 1691 ? 51.308 16.328 -4.704 1.00 41.75 1691 THR A O 1
ATOM 13084 N N . GLU A 1 1692 ? 53.463 16.491 -4.091 1.00 41.94 1692 GLU A N 1
ATOM 13085 C CA . GLU A 1 1692 ? 54.009 17.029 -5.362 1.00 41.94 1692 GLU A CA 1
ATOM 13086 C C . GLU A 1 1692 ? 53.508 16.337 -6.652 1.00 41.94 1692 GLU A C 1
ATOM 13088 O O . GLU A 1 1692 ? 53.483 16.970 -7.705 1.00 41.94 1692 GLU A O 1
ATOM 13093 N N . GLU A 1 1693 ? 53.041 15.085 -6.595 1.00 41.75 1693 GLU A N 1
ATOM 13094 C CA . GLU A 1 1693 ? 52.504 14.368 -7.762 1.00 41.75 1693 GLU A CA 1
ATOM 13095 C C . GLU A 1 1693 ? 51.097 14.817 -8.216 1.00 41.75 1693 GLU A C 1
ATOM 13097 O O . GLU A 1 1693 ? 50.765 14.645 -9.392 1.00 41.75 1693 GLU A O 1
ATOM 13102 N N . GLU A 1 1694 ? 50.270 15.427 -7.355 1.00 36.44 1694 GLU A N 1
ATOM 13103 C CA . GLU A 1 1694 ? 48.981 16.016 -7.780 1.00 36.44 1694 GLU A CA 1
ATOM 13104 C C . GLU A 1 1694 ? 49.144 17.439 -8.347 1.00 36.44 1694 GLU A C 1
ATOM 13106 O O . GLU A 1 1694 ? 48.363 17.868 -9.205 1.00 36.44 1694 GLU A O 1
ATOM 13111 N N . ASN A 1 1695 ? 50.216 18.136 -7.955 1.00 35.38 1695 ASN A N 1
ATOM 13112 C CA . ASN A 1 1695 ? 50.478 19.530 -8.319 1.00 35.38 1695 ASN A CA 1
ATOM 13113 C C . ASN A 1 1695 ? 50.722 19.741 -9.826 1.00 35.38 1695 ASN A C 1
ATOM 13115 O O . ASN A 1 1695 ? 50.168 20.670 -10.422 1.00 35.38 1695 ASN A O 1
ATOM 13119 N N . ASP A 1 1696 ? 51.482 18.856 -10.478 1.00 43.16 1696 ASP A N 1
ATOM 13120 C CA . ASP A 1 1696 ? 51.781 18.985 -11.914 1.00 43.16 1696 ASP A CA 1
ATOM 13121 C C . ASP A 1 1696 ? 50.587 18.621 -12.819 1.00 43.16 1696 ASP A C 1
ATOM 13123 O O . ASP A 1 1696 ? 50.453 19.149 -13.928 1.00 43.16 1696 ASP A O 1
ATOM 13127 N N . LYS A 1 1697 ? 49.660 17.767 -12.359 1.00 41.91 1697 LYS A N 1
ATOM 13128 C CA . LYS A 1 1697 ? 48.516 17.319 -13.180 1.00 41.91 1697 LYS A CA 1
ATOM 13129 C C . LYS A 1 1697 ? 47.435 18.395 -13.317 1.00 41.91 1697 LYS A C 1
ATOM 13131 O O . LYS A 1 1697 ? 46.888 18.595 -14.410 1.00 41.91 1697 LYS A O 1
ATOM 13136 N N . LEU A 1 1698 ? 47.167 19.146 -12.246 1.00 41.25 1698 LEU A N 1
ATOM 13137 C CA . LEU A 1 1698 ? 46.180 20.231 -12.252 1.00 41.25 1698 LEU A CA 1
ATOM 13138 C C . LEU A 1 1698 ? 46.723 21.530 -12.880 1.00 41.25 1698 LEU A C 1
ATOM 13140 O O . LEU A 1 1698 ? 45.950 22.325 -13.422 1.00 41.25 1698 LEU A O 1
ATOM 13144 N N . ALA A 1 1699 ? 48.050 21.713 -12.915 1.00 44.44 1699 ALA A N 1
ATOM 13145 C CA . ALA A 1 1699 ? 48.703 22.856 -13.559 1.00 44.44 1699 ALA A CA 1
ATOM 13146 C C . ALA A 1 1699 ? 48.348 23.008 -15.054 1.00 44.44 1699 ALA A C 1
ATOM 13148 O O . ALA A 1 1699 ? 48.332 24.129 -15.571 1.00 44.44 1699 ALA A O 1
ATOM 13149 N N . SER A 1 1700 ? 47.963 21.920 -15.740 1.00 49.44 1700 SER A N 1
ATOM 13150 C CA . SER A 1 1700 ? 47.522 21.948 -17.147 1.00 49.44 1700 SER A CA 1
ATOM 13151 C C . SER A 1 1700 ? 46.274 22.817 -17.407 1.00 49.44 1700 SER A C 1
ATOM 13153 O O . SER A 1 1700 ? 46.064 23.273 -18.534 1.00 49.44 1700 SER A O 1
ATOM 13155 N N . LEU A 1 1701 ? 45.468 23.120 -16.380 1.00 50.88 1701 LEU A N 1
ATOM 13156 C CA . LEU A 1 1701 ? 44.298 24.005 -16.484 1.00 50.88 1701 LEU A CA 1
ATOM 13157 C C . LEU A 1 1701 ? 44.636 25.503 -16.347 1.00 50.88 1701 LEU A C 1
ATOM 13159 O O . LEU A 1 1701 ? 43.842 26.342 -16.780 1.00 50.88 1701 LEU A O 1
ATOM 13163 N N . ASN A 1 1702 ? 45.808 25.864 -15.807 1.00 47.78 1702 ASN A N 1
ATOM 13164 C CA . ASN A 1 1702 ? 46.135 27.244 -15.407 1.00 47.78 1702 ASN A CA 1
ATOM 13165 C C . ASN A 1 1702 ? 46.362 28.229 -16.579 1.00 47.78 1702 ASN A C 1
ATOM 13167 O O . ASN A 1 1702 ? 46.435 29.438 -16.360 1.00 47.78 1702 ASN A O 1
ATOM 13171 N N . GLY A 1 1703 ? 46.442 27.753 -17.828 1.00 53.06 1703 GLY A N 1
ATOM 13172 C CA . GLY A 1 1703 ? 46.898 28.533 -18.990 1.00 53.06 1703 GLY A CA 1
ATOM 13173 C C . GLY A 1 1703 ? 45.836 29.056 -19.969 1.00 53.06 1703 GLY A C 1
ATOM 13174 O O . GLY A 1 1703 ? 46.159 29.251 -21.137 1.00 53.06 1703 GLY A O 1
ATOM 13175 N N . ASN A 1 1704 ? 44.577 29.272 -19.572 1.00 68.25 1704 ASN A N 1
ATOM 13176 C CA . ASN A 1 1704 ? 43.505 29.665 -20.508 1.00 68.25 1704 ASN A CA 1
ATOM 13177 C C . ASN A 1 1704 ? 43.102 31.148 -20.445 1.00 68.25 1704 ASN A C 1
ATOM 13179 O O . ASN A 1 1704 ? 41.922 31.463 -20.290 1.00 68.25 1704 ASN A O 1
ATOM 13183 N N . ALA A 1 1705 ? 44.064 32.061 -20.622 1.00 75.62 1705 ALA A N 1
ATOM 13184 C CA . ALA A 1 1705 ? 43.801 33.507 -20.710 1.00 75.62 1705 ALA A CA 1
ATOM 13185 C C . ALA A 1 1705 ? 42.658 33.837 -21.695 1.00 75.62 1705 ALA A C 1
ATOM 13187 O O . ALA A 1 1705 ? 41.738 34.567 -21.348 1.00 75.62 1705 ALA A O 1
ATOM 13188 N N . GLN A 1 1706 ? 42.619 33.162 -22.850 1.00 80.50 1706 GLN A N 1
ATOM 13189 C CA . GLN A 1 1706 ? 41.574 33.343 -23.863 1.00 80.50 1706 GLN A CA 1
ATOM 13190 C C . GLN A 1 1706 ? 40.145 33.064 -23.353 1.00 80.50 1706 GLN A C 1
ATOM 13192 O O . GLN A 1 1706 ? 39.200 33.728 -23.779 1.00 80.50 1706 GLN A O 1
ATOM 13197 N N . VAL A 1 1707 ? 39.959 32.081 -22.461 1.00 88.06 1707 VAL A N 1
ATOM 13198 C CA . VAL A 1 1707 ? 38.632 31.754 -21.905 1.00 88.06 1707 VAL A CA 1
ATOM 13199 C C . VAL A 1 1707 ? 38.170 32.871 -20.974 1.00 88.06 1707 VAL A C 1
ATOM 13201 O O . VAL A 1 1707 ? 37.029 33.316 -21.082 1.00 88.06 1707 VAL A O 1
ATOM 13204 N N . TRP A 1 1708 ? 39.068 33.358 -20.114 1.00 87.75 1708 TRP A N 1
ATOM 13205 C CA . TRP A 1 1708 ? 38.800 34.497 -19.237 1.00 87.75 1708 TRP A CA 1
ATOM 13206 C C . TRP A 1 1708 ? 38.510 35.775 -20.027 1.00 87.75 1708 TRP A C 1
ATOM 13208 O O . TRP A 1 1708 ? 37.511 36.433 -19.746 1.00 87.75 1708 TRP A O 1
ATOM 13218 N N . ASP A 1 1709 ? 39.310 36.078 -21.053 1.00 87.81 1709 ASP A N 1
ATOM 13219 C CA . ASP A 1 1709 ? 39.121 37.255 -21.910 1.00 87.81 1709 ASP A CA 1
ATOM 13220 C C . ASP A 1 1709 ? 37.761 37.220 -22.618 1.00 87.81 1709 ASP A C 1
ATOM 13222 O O . ASP A 1 1709 ? 37.040 38.217 -22.657 1.00 87.81 1709 ASP A O 1
ATOM 13226 N N . THR A 1 1710 ? 37.367 36.050 -23.133 1.00 89.75 1710 THR A N 1
ATOM 13227 C CA . THR A 1 1710 ? 36.072 35.885 -23.808 1.00 89.75 1710 THR A CA 1
ATOM 13228 C C . THR A 1 1710 ? 34.910 36.027 -22.824 1.00 89.75 1710 THR A C 1
ATOM 13230 O O . THR A 1 1710 ? 33.939 36.717 -23.124 1.00 89.75 1710 THR A O 1
ATOM 13233 N N . LEU A 1 1711 ? 35.005 35.430 -21.628 1.00 92.12 1711 LEU A N 1
ATOM 13234 C CA . LEU A 1 1711 ? 33.997 35.613 -20.578 1.00 92.12 1711 LEU A CA 1
ATOM 13235 C C . LEU A 1 1711 ? 33.893 37.082 -20.145 1.00 92.12 1711 LEU A C 1
ATOM 13237 O O . LEU A 1 1711 ? 32.785 37.583 -19.970 1.00 92.12 1711 LEU A O 1
ATOM 13241 N N . SER A 1 1712 ? 35.017 37.792 -20.023 1.00 90.69 1712 SER A N 1
ATOM 13242 C CA . SER A 1 1712 ? 35.021 39.217 -19.683 1.00 90.69 1712 SER A CA 1
ATOM 13243 C C . SER A 1 1712 ? 34.273 40.038 -20.737 1.00 90.69 1712 SER A C 1
ATOM 13245 O O . SER A 1 1712 ? 33.416 40.847 -20.384 1.00 90.69 1712 SER A O 1
ATOM 13247 N N . GLN A 1 1713 ? 34.482 39.762 -22.030 1.00 89.81 1713 GLN A N 1
ATOM 13248 C CA . GLN A 1 1713 ? 33.713 40.392 -23.113 1.00 89.81 1713 GLN A CA 1
ATOM 13249 C C . GLN A 1 1713 ? 32.214 40.050 -23.055 1.00 89.81 1713 GLN A C 1
ATOM 13251 O O . GLN A 1 1713 ? 31.374 40.920 -23.268 1.00 89.81 1713 GLN A O 1
ATOM 13256 N N . VAL A 1 1714 ? 31.861 38.803 -22.722 1.00 91.25 1714 VAL A N 1
ATOM 13257 C CA . VAL A 1 1714 ? 30.458 38.378 -22.569 1.00 91.25 1714 VAL A CA 1
ATOM 13258 C C . VAL A 1 1714 ? 29.752 39.169 -21.467 1.00 91.25 1714 VAL A C 1
ATOM 13260 O O . VAL A 1 1714 ? 28.681 39.730 -21.703 1.00 91.25 1714 VAL A O 1
ATOM 13263 N N . PHE A 1 1715 ? 30.350 39.257 -20.279 1.00 91.12 1715 PHE A N 1
ATOM 13264 C CA . PHE A 1 1715 ? 29.732 39.926 -19.130 1.00 91.12 1715 PHE A CA 1
ATOM 13265 C C . PHE A 1 1715 ? 29.803 41.461 -19.187 1.00 91.12 1715 PHE A C 1
ATOM 13267 O O . PHE A 1 1715 ? 29.051 42.119 -18.473 1.00 91.12 1715 PHE A O 1
ATOM 13274 N N . THR A 1 1716 ? 30.642 42.033 -20.057 1.00 87.38 1716 THR A N 1
ATOM 13275 C CA . THR A 1 1716 ? 30.689 43.482 -20.340 1.00 87.38 1716 THR A CA 1
ATOM 13276 C C . THR A 1 1716 ? 29.822 43.907 -21.533 1.00 87.38 1716 THR A C 1
ATOM 13278 O O . THR A 1 1716 ? 29.710 45.099 -21.812 1.00 87.38 1716 THR A O 1
ATOM 13281 N N . SER A 1 1717 ? 29.187 42.957 -22.230 1.00 86.12 1717 SER A N 1
ATOM 13282 C CA . SER A 1 1717 ? 28.278 43.233 -23.351 1.00 86.12 1717 SER A CA 1
ATOM 13283 C C . SER A 1 1717 ? 26.937 43.841 -22.906 1.00 86.12 1717 SER A C 1
ATOM 13285 O O . SER A 1 1717 ? 26.600 43.838 -21.722 1.00 86.12 1717 SER A O 1
ATOM 13287 N N . GLU A 1 1718 ? 26.114 44.298 -23.859 1.00 79.50 1718 GLU A N 1
ATOM 13288 C CA . GLU A 1 1718 ? 24.769 44.844 -23.586 1.00 79.50 1718 GLU A CA 1
ATOM 13289 C C . GLU A 1 1718 ? 23.848 43.862 -22.835 1.00 79.50 1718 GLU A C 1
ATOM 13291 O O . GLU A 1 1718 ? 22.970 44.281 -22.083 1.00 79.50 1718 GLU A O 1
ATOM 13296 N N . SER A 1 1719 ? 24.069 42.552 -22.987 1.00 81.19 1719 SER A N 1
ATOM 13297 C CA . SER A 1 1719 ? 23.308 41.503 -22.287 1.00 81.19 1719 SER A CA 1
ATOM 13298 C C . SER A 1 1719 ? 23.889 41.134 -20.913 1.00 81.19 1719 SER A C 1
ATOM 13300 O O . SER A 1 1719 ? 23.357 40.252 -20.234 1.00 81.19 1719 SER A O 1
ATOM 13302 N N . GLY A 1 1720 ? 24.971 41.794 -20.487 1.00 86.50 1720 GLY A N 1
ATOM 13303 C CA . GLY A 1 1720 ? 25.711 41.490 -19.262 1.00 86.50 1720 GLY A CA 1
ATOM 13304 C C . GLY A 1 1720 ? 24.845 41.516 -18.001 1.00 86.50 1720 GLY A C 1
ATOM 13305 O O . GLY A 1 1720 ? 24.843 40.539 -17.257 1.00 86.50 1720 GLY A O 1
ATOM 13306 N N . GLU A 1 1721 ? 24.034 42.564 -17.782 1.00 88.06 1721 GLU A N 1
ATOM 13307 C CA . GLU A 1 1721 ? 23.145 42.670 -16.601 1.00 88.06 1721 GLU A CA 1
ATOM 13308 C C . GLU A 1 1721 ? 22.185 41.468 -16.477 1.00 88.06 1721 GLU A C 1
ATOM 13310 O O . GLU A 1 1721 ? 21.943 40.947 -15.381 1.00 88.06 1721 GLU A O 1
ATOM 13315 N N . TYR A 1 1722 ? 21.654 40.996 -17.607 1.00 87.06 1722 TYR A N 1
ATOM 13316 C CA . TYR A 1 1722 ? 20.734 39.863 -17.639 1.00 87.06 1722 TYR A CA 1
ATOM 13317 C C . TYR A 1 1722 ? 21.448 38.532 -17.370 1.00 87.06 1722 TYR A C 1
ATOM 13319 O O . TYR A 1 1722 ? 20.963 37.718 -16.583 1.00 87.06 1722 TYR A O 1
ATOM 13327 N N . LEU A 1 1723 ? 22.636 38.332 -17.951 1.00 90.94 1723 LEU A N 1
ATOM 13328 C CA . LEU A 1 1723 ? 23.473 37.163 -17.674 1.00 90.94 1723 LEU A CA 1
ATOM 13329 C C . LEU A 1 1723 ? 23.917 37.099 -16.212 1.00 90.94 1723 LEU A C 1
ATOM 13331 O O . LEU A 1 1723 ? 23.895 36.021 -15.625 1.00 90.94 1723 LEU A O 1
ATOM 13335 N N . ILE A 1 1724 ? 24.279 38.237 -15.612 1.00 93.44 1724 ILE A N 1
ATOM 13336 C CA . ILE A 1 1724 ? 24.627 38.319 -14.187 1.00 93.44 1724 ILE A CA 1
ATOM 13337 C C . ILE A 1 1724 ? 23.419 37.914 -13.334 1.00 93.44 1724 ILE A C 1
ATOM 13339 O O . ILE A 1 1724 ? 23.572 37.150 -12.385 1.00 93.44 1724 ILE A O 1
ATOM 13343 N N . SER A 1 1725 ? 22.210 38.354 -13.698 1.00 93.81 1725 SER A N 1
ATOM 13344 C CA . SER A 1 1725 ? 20.971 37.951 -13.015 1.00 93.81 1725 SER A CA 1
ATOM 13345 C C . SER A 1 1725 ? 20.737 36.438 -13.119 1.00 93.81 1725 SER A C 1
ATOM 13347 O O . SER A 1 1725 ? 20.510 35.776 -12.110 1.00 93.81 1725 SER A O 1
ATOM 13349 N N . CYS A 1 1726 ? 20.885 35.854 -14.311 1.00 92.88 1726 CYS A N 1
ATOM 13350 C CA . CYS A 1 1726 ? 20.791 34.402 -14.496 1.00 92.88 1726 CYS A CA 1
ATOM 13351 C C . CYS A 1 1726 ? 21.864 33.642 -13.697 1.00 92.88 1726 CYS A C 1
ATOM 13353 O O . CYS A 1 1726 ? 21.589 32.589 -13.125 1.00 92.88 1726 CYS A O 1
ATOM 13355 N N . LEU A 1 1727 ? 23.088 34.171 -13.635 1.00 94.56 1727 LEU A N 1
ATOM 13356 C CA . LEU A 1 1727 ? 24.194 33.577 -12.889 1.00 94.56 1727 LEU A CA 1
ATOM 13357 C C . LEU A 1 1727 ? 23.922 33.584 -11.382 1.00 94.56 1727 LEU A C 1
ATOM 13359 O O . LEU A 1 1727 ? 24.084 32.545 -10.742 1.00 94.56 1727 LEU A O 1
ATOM 13363 N N . MET A 1 1728 ? 23.450 34.715 -10.843 1.00 94.94 1728 MET A N 1
ATOM 13364 C CA . MET A 1 1728 ? 22.980 34.832 -9.459 1.00 94.94 1728 MET A CA 1
ATOM 13365 C C . MET A 1 1728 ? 21.902 33.788 -9.164 1.00 94.94 1728 MET A C 1
ATOM 13367 O O . MET A 1 1728 ? 21.989 33.070 -8.173 1.00 94.94 1728 MET A O 1
ATOM 13371 N N . TYR A 1 1729 ? 20.939 33.627 -10.073 1.00 93.25 1729 TYR A N 1
ATOM 13372 C CA . TYR A 1 1729 ? 19.887 32.630 -9.919 1.00 93.25 1729 TYR A CA 1
ATOM 13373 C C . TYR A 1 1729 ? 20.433 31.192 -9.870 1.00 93.25 1729 TYR A C 1
ATOM 13375 O O . TYR A 1 1729 ? 19.935 30.358 -9.113 1.00 93.25 1729 TYR A O 1
ATOM 13383 N N . HIS A 1 1730 ? 21.454 30.857 -10.667 1.00 93.56 1730 HIS A N 1
ATOM 13384 C CA . HIS A 1 1730 ? 22.089 29.529 -10.656 1.00 93.56 1730 HIS A CA 1
ATOM 13385 C C . HIS A 1 1730 ? 22.843 29.230 -9.374 1.00 93.56 1730 HIS A C 1
ATOM 13387 O O . HIS A 1 1730 ? 22.606 28.187 -8.761 1.00 93.56 1730 HIS A O 1
ATOM 13393 N N . VAL A 1 1731 ? 23.711 30.143 -8.948 1.00 94.00 1731 VAL A N 1
ATOM 13394 C CA . VAL A 1 1731 ? 24.532 29.930 -7.754 1.00 94.00 1731 VAL A CA 1
ATOM 13395 C C . VAL A 1 1731 ? 23.687 29.930 -6.478 1.00 94.00 1731 VAL A C 1
ATOM 13397 O O . VAL A 1 1731 ? 23.884 29.057 -5.632 1.00 94.00 1731 VAL A O 1
ATOM 13400 N N . SER A 1 1732 ? 22.684 30.809 -6.375 1.00 92.56 1732 SER A N 1
ATOM 13401 C CA . SER A 1 1732 ? 21.721 30.816 -5.269 1.00 92.56 1732 SER A CA 1
ATOM 13402 C C . SER A 1 1732 ? 20.993 29.484 -5.156 1.00 92.56 1732 SER A C 1
ATOM 13404 O O . SER A 1 1732 ? 21.041 28.836 -4.113 1.00 92.56 1732 SER A O 1
ATOM 13406 N N . HIS A 1 1733 ? 20.421 29.006 -6.262 1.00 89.25 1733 HIS A N 1
ATOM 13407 C CA . HIS A 1 1733 ? 19.707 27.735 -6.291 1.00 89.25 1733 HIS A CA 1
ATOM 13408 C C . HIS A 1 1733 ? 20.603 26.541 -5.929 1.00 89.25 1733 HIS A C 1
ATOM 13410 O O . HIS A 1 1733 ? 20.210 25.692 -5.132 1.00 89.25 1733 HIS A O 1
ATOM 13416 N N . HIS A 1 1734 ? 21.818 26.455 -6.486 1.00 86.88 1734 HIS A N 1
ATOM 13417 C CA . HIS A 1 1734 ? 22.745 25.361 -6.178 1.00 86.88 1734 HIS A CA 1
ATOM 13418 C C . HIS A 1 1734 ? 23.240 25.387 -4.727 1.00 86.88 1734 HIS A C 1
ATOM 13420 O O . HIS A 1 1734 ? 23.475 24.319 -4.154 1.00 86.88 1734 HIS A O 1
ATOM 13426 N N . THR A 1 1735 ? 23.329 26.575 -4.127 1.00 85.56 1735 THR A N 1
ATOM 13427 C CA . THR A 1 1735 ? 23.628 26.752 -2.700 1.00 85.56 1735 THR A CA 1
ATOM 13428 C C . THR A 1 1735 ? 22.439 26.330 -1.834 1.00 85.56 1735 THR A C 1
ATOM 13430 O O . THR A 1 1735 ? 22.604 25.541 -0.904 1.00 85.56 1735 THR A O 1
ATOM 13433 N N . ALA A 1 1736 ? 21.229 26.799 -2.158 1.00 79.81 1736 ALA A N 1
ATOM 13434 C CA . ALA A 1 1736 ? 20.003 26.501 -1.416 1.00 79.81 1736 ALA A CA 1
ATOM 13435 C C . ALA A 1 1736 ? 19.672 24.998 -1.418 1.00 79.81 1736 ALA A C 1
ATOM 13437 O O . ALA A 1 1736 ? 19.372 24.422 -0.374 1.00 79.81 1736 ALA A O 1
ATOM 13438 N N . GLU A 1 1737 ? 19.832 24.335 -2.568 1.00 77.25 1737 GLU A N 1
ATOM 13439 C CA . GLU A 1 1737 ? 19.678 22.880 -2.726 1.00 77.25 1737 GLU A CA 1
ATOM 13440 C C . GLU A 1 1737 ? 20.830 22.069 -2.104 1.00 77.25 1737 GLU A C 1
ATOM 13442 O O . GLU A 1 1737 ? 20.837 20.840 -2.200 1.00 77.25 1737 GLU A O 1
ATOM 13447 N N . LYS A 1 1738 ? 21.835 22.731 -1.506 1.00 71.38 1738 LYS A N 1
ATOM 13448 C CA . LYS A 1 1738 ? 23.061 22.116 -0.968 1.00 71.38 1738 LYS A CA 1
ATOM 13449 C C . LYS A 1 1738 ? 23.803 21.243 -1.987 1.00 71.38 1738 LYS A C 1
ATOM 13451 O O . LYS A 1 1738 ? 24.493 20.297 -1.613 1.00 71.38 1738 LYS A O 1
ATOM 13456 N N . ARG A 1 1739 ? 23.665 21.544 -3.283 1.00 75.38 1739 ARG A N 1
ATOM 13457 C CA . ARG A 1 1739 ? 24.460 20.896 -4.338 1.00 75.38 1739 ARG A CA 1
ATOM 13458 C C . ARG A 1 1739 ? 25.898 21.383 -4.306 1.00 75.38 1739 ARG A C 1
ATOM 13460 O O . ARG A 1 1739 ? 26.788 20.602 -4.622 1.00 75.38 1739 ARG A O 1
ATOM 13467 N N . TRP A 1 1740 ? 26.096 22.646 -3.933 1.00 78.00 1740 TRP A N 1
ATOM 13468 C CA . TRP A 1 1740 ? 27.395 23.230 -3.623 1.00 78.00 1740 TRP A CA 1
ATOM 13469 C C . TRP A 1 1740 ? 27.431 23.662 -2.157 1.00 78.00 1740 TRP A C 1
ATOM 13471 O O . TRP A 1 1740 ? 26.486 24.307 -1.691 1.00 78.00 1740 TRP A O 1
ATOM 13481 N N . PRO A 1 1741 ? 28.511 23.351 -1.422 1.00 80.88 1741 PRO A N 1
ATOM 13482 C CA . PRO A 1 1741 ? 28.812 24.012 -0.165 1.00 80.88 1741 PRO A CA 1
ATOM 13483 C C . PRO A 1 1741 ? 28.804 25.534 -0.338 1.00 80.88 1741 PRO A C 1
ATOM 13485 O O . PRO A 1 1741 ? 29.241 26.069 -1.364 1.00 80.88 1741 PRO A O 1
ATOM 13488 N N . ARG A 1 1742 ? 28.337 26.250 0.688 1.00 82.69 1742 ARG A N 1
ATOM 13489 C CA . ARG A 1 1742 ? 28.322 27.719 0.682 1.00 82.69 1742 ARG A CA 1
ATOM 13490 C C . ARG A 1 1742 ? 29.725 28.293 0.463 1.00 82.69 1742 ARG A C 1
ATOM 13492 O O . ARG A 1 1742 ? 29.884 29.164 -0.381 1.00 82.69 1742 ARG A O 1
ATOM 13499 N N . GLU A 1 1743 ? 30.737 27.756 1.145 1.00 81.94 1743 GLU A N 1
ATOM 13500 C CA . GLU A 1 1743 ? 32.143 28.173 0.997 1.00 81.94 1743 GLU A CA 1
ATOM 13501 C C . GLU A 1 1743 ? 32.648 28.044 -0.443 1.00 81.94 1743 GLU A C 1
ATOM 13503 O O . GLU A 1 1743 ? 33.373 28.901 -0.946 1.00 81.94 1743 GLU A O 1
ATOM 13508 N N . GLU A 1 1744 ? 32.236 26.986 -1.138 1.00 84.06 1744 GLU A N 1
ATOM 13509 C CA . GLU A 1 1744 ? 32.606 26.763 -2.529 1.00 84.06 1744 GLU A CA 1
ATOM 13510 C C . GLU A 1 1744 ? 31.927 27.767 -3.465 1.00 84.06 1744 GLU A C 1
ATOM 13512 O O . GLU A 1 1744 ? 32.565 28.313 -4.371 1.00 84.06 1744 GLU A O 1
ATOM 13517 N N . SER A 1 1745 ? 30.650 28.049 -3.218 1.00 89.00 1745 SER A N 1
ATOM 13518 C CA . SER A 1 1745 ? 29.899 29.067 -3.953 1.00 89.00 1745 SER A CA 1
ATOM 13519 C C . SER A 1 1745 ? 30.519 30.449 -3.742 1.00 89.00 1745 SER A C 1
ATOM 13521 O O . SER A 1 1745 ? 30.793 31.153 -4.710 1.00 89.00 1745 SER A O 1
ATOM 13523 N N . GLU A 1 1746 ? 30.863 30.805 -2.503 1.00 87.50 1746 GLU A N 1
ATOM 13524 C CA . GLU A 1 1746 ? 31.563 32.050 -2.176 1.00 87.50 1746 GLU A CA 1
ATOM 13525 C C . GLU A 1 1746 ? 32.945 32.133 -2.841 1.00 87.50 1746 GLU A C 1
ATOM 13527 O O . GLU A 1 1746 ? 33.280 33.166 -3.423 1.00 87.50 1746 GLU A O 1
ATOM 13532 N N . ARG A 1 1747 ? 33.742 31.055 -2.822 1.00 85.19 1747 ARG A N 1
ATOM 13533 C CA . ARG A 1 1747 ? 35.048 30.996 -3.504 1.00 85.19 1747 ARG A CA 1
ATOM 13534 C C . ARG A 1 1747 ? 34.898 31.211 -5.012 1.00 85.19 1747 ARG A C 1
ATOM 13536 O O . ARG A 1 1747 ? 35.630 32.016 -5.590 1.00 85.19 1747 ARG A O 1
ATOM 13543 N N . THR A 1 1748 ? 33.931 30.535 -5.630 1.00 88.88 1748 THR A N 1
ATOM 13544 C CA . THR A 1 1748 ? 33.624 30.656 -7.063 1.00 88.88 1748 THR A CA 1
ATOM 13545 C C . THR A 1 1748 ? 33.222 32.087 -7.413 1.00 88.88 1748 THR A C 1
ATOM 13547 O O . THR A 1 1748 ? 33.758 32.668 -8.356 1.00 88.88 1748 THR A O 1
ATOM 13550 N N . MET A 1 1749 ? 32.342 32.698 -6.616 1.00 91.19 1749 MET A N 1
ATOM 13551 C CA . MET A 1 1749 ? 31.902 34.077 -6.831 1.00 91.19 1749 MET A CA 1
ATOM 13552 C C . MET A 1 1749 ? 33.015 35.101 -6.578 1.00 91.19 1749 MET A C 1
ATOM 13554 O O . MET A 1 1749 ? 33.108 36.088 -7.302 1.00 91.19 1749 MET A O 1
ATOM 13558 N N . ARG A 1 1750 ? 33.931 34.857 -5.631 1.00 87.38 1750 ARG A N 1
ATOM 13559 C CA . ARG A 1 1750 ? 35.132 35.693 -5.459 1.00 87.38 1750 ARG A CA 1
ATOM 13560 C C . ARG A 1 1750 ? 36.033 35.640 -6.691 1.00 87.38 1750 ARG A C 1
ATOM 13562 O O . ARG A 1 1750 ? 36.499 36.684 -7.140 1.00 87.38 1750 ARG A O 1
ATOM 13569 N N . GLN A 1 1751 ? 36.264 34.456 -7.261 1.00 86.12 1751 GLN A N 1
ATOM 13570 C CA . GLN A 1 1751 ? 37.044 34.330 -8.498 1.00 86.12 1751 GLN A CA 1
ATOM 13571 C C . GLN A 1 1751 ? 36.339 34.980 -9.690 1.00 86.12 1751 GLN A C 1
ATOM 13573 O O . GLN A 1 1751 ? 37.002 35.664 -10.469 1.00 86.12 1751 GLN A O 1
ATOM 13578 N N . PHE A 1 1752 ? 35.012 34.842 -9.794 1.00 90.25 1752 PHE A N 1
ATOM 13579 C CA . PHE A 1 1752 ? 34.202 35.565 -10.776 1.00 90.25 1752 PHE A CA 1
ATOM 13580 C C . PHE A 1 1752 ? 34.472 37.075 -10.700 1.00 90.25 1752 PHE A C 1
ATOM 13582 O O . PHE A 1 1752 ? 34.887 37.677 -11.692 1.00 90.25 1752 PHE A O 1
ATOM 13589 N N . THR A 1 1753 ? 34.335 37.667 -9.508 1.00 89.19 1753 THR A N 1
ATOM 13590 C CA . THR A 1 1753 ? 34.549 39.103 -9.287 1.00 89.19 1753 THR A CA 1
ATOM 13591 C C . THR A 1 1753 ? 35.976 39.537 -9.614 1.00 89.19 1753 THR A C 1
ATOM 13593 O O . THR A 1 1753 ? 36.177 40.529 -10.315 1.00 89.19 1753 THR A O 1
ATOM 13596 N N . LEU A 1 1754 ? 36.978 38.785 -9.146 1.00 85.81 1754 LEU A N 1
ATOM 13597 C CA . LEU A 1 1754 ? 38.390 39.124 -9.334 1.00 85.81 1754 LEU A CA 1
ATOM 13598 C C . LEU A 1 1754 ? 38.839 39.044 -10.798 1.00 85.81 1754 LEU A C 1
ATOM 13600 O O . LEU A 1 1754 ? 39.664 39.851 -11.219 1.00 85.81 1754 LEU A O 1
ATOM 13604 N N . ARG A 1 1755 ? 38.339 38.066 -11.566 1.00 85.62 1755 ARG A N 1
ATOM 13605 C CA . ARG A 1 1755 ? 38.805 37.794 -12.938 1.00 85.62 1755 ARG A CA 1
ATOM 13606 C C . ARG A 1 1755 ? 38.007 38.507 -14.016 1.00 85.62 1755 ARG A C 1
ATOM 13608 O O . ARG A 1 1755 ? 38.571 38.825 -15.055 1.00 85.62 1755 ARG A O 1
ATOM 13615 N N . LEU A 1 1756 ? 36.717 38.737 -13.788 1.00 87.38 1756 LEU A N 1
ATOM 13616 C CA . LEU A 1 1756 ? 35.834 39.370 -14.771 1.00 87.38 1756 LEU A CA 1
ATOM 13617 C C . LEU A 1 1756 ? 35.578 40.851 -14.470 1.00 87.38 1756 LEU A C 1
ATOM 13619 O O . LEU A 1 1756 ? 34.879 41.504 -15.240 1.00 87.38 1756 LEU A O 1
ATOM 13623 N N . HIS A 1 1757 ? 36.138 41.379 -13.373 1.00 83.38 1757 HIS A N 1
ATOM 13624 C CA . HIS A 1 1757 ? 35.970 42.764 -12.916 1.00 83.38 1757 HIS A CA 1
ATOM 13625 C C . HIS A 1 1757 ? 34.500 43.188 -12.753 1.00 83.38 1757 HIS A C 1
ATOM 13627 O O . HIS A 1 1757 ? 34.150 44.354 -12.922 1.00 83.38 1757 HIS A O 1
ATOM 13633 N N . CYS A 1 1758 ? 33.632 42.235 -12.411 1.00 85.06 1758 CYS A N 1
ATOM 13634 C CA . CYS A 1 1758 ? 32.207 42.448 -12.208 1.00 85.06 1758 CYS A CA 1
ATOM 13635 C C . CYS A 1 1758 ? 31.814 41.916 -10.831 1.00 85.06 1758 CYS A C 1
ATOM 13637 O O . CYS A 1 1758 ? 31.891 40.712 -10.610 1.00 85.06 1758 CYS A O 1
ATOM 13639 N N . ASP A 1 1759 ? 31.411 42.800 -9.915 1.00 88.25 1759 ASP A N 1
ATOM 13640 C CA . ASP A 1 1759 ? 30.923 42.417 -8.587 1.00 88.25 1759 ASP A CA 1
ATOM 13641 C C . ASP A 1 1759 ? 29.397 42.178 -8.619 1.00 88.25 1759 ASP A C 1
ATOM 13643 O O . ASP A 1 1759 ? 28.629 43.140 -8.750 1.00 88.25 1759 ASP A O 1
ATOM 13647 N N . PRO A 1 1760 ? 28.924 40.923 -8.477 1.00 90.06 1760 PRO A N 1
ATOM 13648 C CA . PRO A 1 1760 ? 27.499 40.605 -8.491 1.00 90.06 1760 PRO A CA 1
ATOM 13649 C C . PRO A 1 1760 ? 26.737 41.206 -7.307 1.00 90.06 1760 PRO A C 1
ATOM 13651 O O . PRO A 1 1760 ? 25.556 41.506 -7.453 1.00 90.06 1760 PRO A O 1
ATOM 13654 N N . VAL A 1 1761 ? 27.388 41.420 -6.154 1.00 90.06 1761 VAL A N 1
ATOM 13655 C CA . VAL A 1 1761 ? 26.754 42.059 -4.988 1.00 90.06 1761 VAL A CA 1
ATOM 13656 C C . VAL A 1 1761 ? 26.474 43.525 -5.301 1.00 90.06 1761 VAL A C 1
ATOM 13658 O O . VAL A 1 1761 ? 25.348 43.992 -5.128 1.00 90.06 1761 VAL A O 1
ATOM 13661 N N . HIS A 1 1762 ? 27.470 44.239 -5.833 1.00 91.12 1762 HIS A N 1
ATOM 13662 C CA . HIS A 1 1762 ? 27.291 45.611 -6.305 1.00 91.12 1762 HIS A CA 1
ATOM 13663 C C . HIS A 1 1762 ? 26.198 45.707 -7.382 1.00 91.12 1762 HIS A C 1
ATOM 13665 O O . HIS A 1 1762 ? 25.338 46.589 -7.321 1.00 91.12 1762 HIS A O 1
ATOM 13671 N N . ALA A 1 1763 ? 26.205 44.788 -8.355 1.00 91.44 1763 ALA A N 1
ATOM 13672 C CA . ALA A 1 1763 ? 25.215 44.748 -9.426 1.00 91.44 1763 ALA A CA 1
ATOM 13673 C C . ALA A 1 1763 ? 23.791 44.529 -8.891 1.00 91.44 1763 ALA A C 1
ATOM 13675 O O . ALA A 1 1763 ? 22.902 45.307 -9.233 1.00 91.44 1763 ALA A O 1
ATOM 13676 N N . ALA A 1 1764 ? 23.590 43.539 -8.014 1.00 93.81 1764 ALA A N 1
ATOM 13677 C CA . ALA A 1 1764 ? 22.301 43.243 -7.391 1.00 93.81 1764 ALA A CA 1
ATOM 13678 C C . ALA A 1 1764 ? 21.745 44.452 -6.628 1.00 93.81 1764 ALA A C 1
ATOM 13680 O O . ALA A 1 1764 ? 20.606 44.855 -6.854 1.00 93.81 1764 ALA A O 1
ATOM 13681 N N . LEU A 1 1765 ? 22.567 45.079 -5.778 1.00 93.31 1765 LEU A N 1
ATOM 13682 C CA . LEU A 1 1765 ? 22.166 46.250 -4.996 1.00 93.31 1765 LEU A CA 1
ATOM 13683 C C . LEU A 1 1765 ? 21.765 47.432 -5.891 1.00 93.31 1765 LEU A C 1
ATOM 13685 O O . LEU A 1 1765 ? 20.718 48.043 -5.681 1.00 93.31 1765 LEU A O 1
ATOM 13689 N N . ARG A 1 1766 ? 22.570 47.745 -6.916 1.00 92.88 1766 ARG A N 1
ATOM 13690 C CA . ARG A 1 1766 ? 22.283 48.842 -7.853 1.00 92.88 1766 ARG A CA 1
ATOM 13691 C C . ARG A 1 1766 ? 21.016 48.581 -8.673 1.00 92.88 1766 ARG A C 1
ATOM 13693 O O . ARG A 1 1766 ? 20.226 49.502 -8.869 1.00 92.88 1766 ARG A O 1
ATOM 13700 N N . MET A 1 1767 ? 20.833 47.356 -9.172 1.00 92.56 1767 MET A N 1
ATOM 13701 C CA . MET A 1 1767 ? 19.677 46.986 -9.998 1.00 92.56 1767 MET A CA 1
ATOM 13702 C C . MET A 1 1767 ? 18.381 46.987 -9.181 1.00 92.56 1767 MET A C 1
ATOM 13704 O O . MET A 1 1767 ? 17.411 47.606 -9.611 1.00 92.56 1767 MET A O 1
ATOM 13708 N N . LEU A 1 1768 ? 18.394 46.414 -7.973 1.00 92.06 1768 LEU A N 1
ATOM 13709 C CA . LEU A 1 1768 ? 17.256 46.464 -7.051 1.00 92.06 1768 LEU A CA 1
ATOM 13710 C C . LEU A 1 1768 ? 16.876 47.896 -6.679 1.00 92.06 1768 LEU A C 1
ATOM 13712 O O . LEU A 1 1768 ? 15.696 48.236 -6.691 1.00 92.06 1768 LEU A O 1
ATOM 13716 N N . LEU A 1 1769 ? 17.858 48.751 -6.371 1.00 91.69 1769 LEU A N 1
ATOM 13717 C CA . LEU A 1 1769 ? 17.580 50.142 -6.022 1.00 91.69 1769 LEU A CA 1
ATOM 13718 C C . LEU A 1 1769 ? 16.981 50.907 -7.210 1.00 91.69 1769 LEU A C 1
ATOM 13720 O O . LEU A 1 1769 ? 16.045 51.678 -7.011 1.00 91.69 1769 LEU A O 1
ATOM 13724 N N . ARG A 1 1770 ? 17.467 50.667 -8.438 1.00 88.62 1770 ARG A N 1
ATOM 13725 C CA . ARG A 1 1770 ? 16.882 51.228 -9.671 1.00 88.62 1770 ARG A CA 1
ATOM 13726 C C . ARG A 1 1770 ? 15.415 50.818 -9.814 1.00 88.62 1770 ARG A C 1
ATOM 13728 O O . ARG A 1 1770 ? 14.572 51.684 -10.022 1.00 88.62 1770 ARG A O 1
ATOM 13735 N N . ASP A 1 1771 ? 15.115 49.532 -9.643 1.00 86.62 1771 ASP A N 1
ATOM 13736 C CA . ASP A 1 1771 ? 13.759 48.997 -9.800 1.00 86.62 1771 ASP A CA 1
ATOM 13737 C C . ASP A 1 1771 ? 12.806 49.458 -8.677 1.00 86.62 1771 ASP A C 1
ATOM 13739 O O . ASP A 1 1771 ? 11.616 49.654 -8.917 1.00 86.62 1771 ASP A O 1
ATOM 13743 N N . LEU A 1 1772 ? 13.315 49.692 -7.461 1.00 83.50 1772 LEU A N 1
ATOM 13744 C CA . LEU A 1 1772 ? 12.535 50.235 -6.338 1.00 83.50 1772 LEU A CA 1
ATOM 13745 C C . LEU A 1 1772 ? 12.317 51.756 -6.419 1.00 83.50 1772 LEU A C 1
ATOM 13747 O O . LEU A 1 1772 ? 11.312 52.246 -5.893 1.00 83.50 1772 LEU A O 1
ATOM 13751 N N . SER A 1 1773 ? 13.236 52.485 -7.064 1.00 78.94 1773 SER A N 1
ATOM 13752 C CA . SER A 1 1773 ? 13.201 53.951 -7.189 1.00 78.94 1773 SER A CA 1
ATOM 13753 C C . SER A 1 1773 ? 12.316 54.456 -8.337 1.00 78.94 1773 SER A C 1
ATOM 13755 O O . SER A 1 1773 ? 11.991 55.642 -8.360 1.00 78.94 1773 SER A O 1
ATOM 13757 N N . GLU A 1 1774 ? 11.929 53.609 -9.298 1.00 68.06 1774 GLU A N 1
ATOM 13758 C CA . GLU A 1 1774 ? 11.074 54.027 -10.418 1.00 68.06 1774 GLU A CA 1
ATOM 13759 C C . GLU A 1 1774 ? 9.656 54.421 -9.946 1.00 68.06 1774 GLU A C 1
ATOM 13761 O O . GLU A 1 1774 ? 8.991 53.722 -9.172 1.00 68.06 1774 GLU A O 1
ATOM 13766 N N . ASP A 1 1775 ? 9.180 55.575 -10.428 1.00 57.38 1775 ASP A N 1
ATOM 13767 C CA . ASP A 1 1775 ? 7.898 56.168 -10.041 1.00 57.38 1775 ASP A CA 1
ATOM 13768 C C . ASP A 1 1775 ? 6.746 55.416 -10.737 1.00 57.38 1775 ASP A C 1
ATOM 13770 O O . ASP A 1 1775 ? 6.323 55.732 -11.847 1.00 57.38 1775 ASP A O 1
ATOM 13774 N N . SER A 1 1776 ? 6.249 54.364 -10.082 1.00 52.38 1776 SER A N 1
ATOM 13775 C CA . SER A 1 1776 ? 5.255 53.399 -10.593 1.00 52.38 1776 SER A CA 1
ATOM 13776 C C . SER A 1 1776 ? 3.849 53.951 -10.909 1.00 52.38 1776 SER A C 1
ATOM 13778 O O . SER A 1 1776 ? 2.909 53.172 -11.049 1.00 52.38 1776 SER A O 1
ATOM 13780 N N . LEU A 1 1777 ? 3.659 55.271 -11.049 1.00 48.19 1777 LEU A N 1
ATOM 13781 C CA . LEU A 1 1777 ? 2.390 55.827 -11.553 1.00 48.19 1777 LEU A CA 1
ATOM 13782 C C . LEU A 1 1777 ? 2.066 55.357 -12.984 1.00 48.19 1777 LEU A C 1
ATOM 13784 O O . LEU A 1 1777 ? 0.950 55.549 -13.460 1.00 48.19 1777 LEU A O 1
ATOM 13788 N N . LEU A 1 1778 ? 3.004 54.689 -13.656 1.00 43.06 1778 LEU A N 1
ATOM 13789 C CA . LEU A 1 1778 ? 2.821 54.083 -14.963 1.00 43.06 1778 LEU A CA 1
ATOM 13790 C C . LEU A 1 1778 ? 3.238 52.605 -14.907 1.00 43.06 1778 LEU A C 1
ATOM 13792 O O . LEU A 1 1778 ? 4.420 52.293 -14.894 1.00 43.06 1778 LEU A O 1
ATOM 13796 N N . GLN A 1 1779 ? 2.242 51.718 -14.965 1.00 50.66 1779 GLN A N 1
ATOM 13797 C CA . GLN A 1 1779 ? 2.352 50.284 -15.281 1.00 50.66 1779 GLN A CA 1
ATOM 13798 C C . GLN A 1 1779 ? 2.815 49.347 -14.145 1.00 50.66 1779 GLN A C 1
ATOM 13800 O O . GLN A 1 1779 ? 3.798 49.573 -13.446 1.00 50.66 1779 GLN A O 1
ATOM 13805 N N . ARG A 1 1780 ? 2.093 48.223 -13.997 1.00 61.44 1780 ARG A N 1
ATOM 13806 C CA . ARG A 1 1780 ? 2.569 47.041 -13.260 1.00 61.44 1780 ARG A CA 1
ATOM 13807 C C . ARG A 1 1780 ? 3.946 46.663 -13.817 1.00 61.44 1780 ARG A C 1
ATOM 13809 O O . ARG A 1 1780 ? 4.083 46.536 -15.034 1.00 61.44 1780 ARG A O 1
ATOM 13816 N N . LEU A 1 1781 ? 4.939 46.478 -12.944 1.00 69.81 1781 LEU A N 1
ATOM 13817 C CA . LEU A 1 1781 ? 6.268 46.000 -13.338 1.00 69.81 1781 LEU A CA 1
ATOM 13818 C C . LEU A 1 1781 ? 6.127 44.738 -14.215 1.00 69.81 1781 LEU A C 1
ATOM 13820 O O . LEU A 1 1781 ? 5.370 43.833 -13.849 1.00 69.81 1781 LEU A O 1
ATOM 13824 N N . PRO A 1 1782 ? 6.840 44.641 -15.352 1.00 75.75 1782 PRO A N 1
ATOM 13825 C CA . PRO A 1 1782 ? 6.846 43.429 -16.163 1.00 75.75 1782 PRO A CA 1
ATOM 13826 C C . PRO A 1 1782 ? 7.283 42.209 -15.341 1.00 75.75 1782 PRO A C 1
ATOM 13828 O O . PRO A 1 1782 ? 8.179 42.315 -14.501 1.00 75.75 1782 PRO A O 1
ATOM 13831 N N . CYS A 1 1783 ? 6.720 41.030 -15.624 1.00 75.44 1783 CYS A N 1
ATOM 13832 C CA . CYS A 1 1783 ? 7.022 39.792 -14.891 1.00 75.44 1783 CYS A CA 1
ATOM 13833 C C . CYS A 1 1783 ? 8.525 39.458 -14.849 1.00 75.44 1783 CYS A C 1
ATOM 13835 O O . CYS A 1 1783 ? 9.013 38.929 -13.856 1.00 75.44 1783 CYS A O 1
ATOM 13837 N N . THR A 1 1784 ? 9.274 39.810 -15.898 1.00 77.75 1784 THR A N 1
ATOM 13838 C CA . THR A 1 1784 ? 10.731 39.615 -15.966 1.00 77.75 1784 THR A CA 1
ATOM 13839 C C . THR A 1 1784 ? 11.490 40.455 -14.941 1.00 77.75 1784 THR A C 1
ATOM 13841 O O . THR A 1 1784 ? 12.444 39.966 -14.346 1.00 77.75 1784 THR A O 1
ATOM 13844 N N . ARG A 1 1785 ? 11.055 41.696 -14.681 1.00 83.62 1785 ARG A N 1
ATOM 13845 C CA . ARG A 1 1785 ? 11.659 42.538 -13.639 1.00 83.62 1785 ARG A CA 1
ATOM 13846 C C . ARG A 1 1785 ? 11.355 42.002 -12.245 1.00 83.62 1785 ARG A C 1
ATOM 13848 O O . ARG A 1 1785 ? 12.249 41.947 -11.416 1.00 83.62 1785 ARG A O 1
ATOM 13855 N N . ILE A 1 1786 ? 10.128 41.536 -12.016 1.00 84.69 1786 ILE A N 1
ATOM 13856 C CA . ILE A 1 1786 ? 9.734 40.904 -10.747 1.00 84.69 1786 ILE A CA 1
ATOM 13857 C C . ILE A 1 1786 ? 10.608 39.673 -10.453 1.00 84.69 1786 ILE A C 1
ATOM 13859 O O . ILE A 1 1786 ? 11.098 39.534 -9.335 1.00 84.69 1786 ILE A O 1
ATOM 13863 N N . LEU A 1 1787 ? 10.858 38.828 -11.462 1.00 85.81 1787 LEU A N 1
ATOM 13864 C CA . LEU A 1 1787 ? 11.763 37.680 -11.347 1.00 85.81 1787 LEU A CA 1
ATOM 13865 C C . LEU A 1 1787 ? 13.205 38.109 -11.034 1.00 85.81 1787 LEU A C 1
ATOM 13867 O O . LEU A 1 1787 ? 13.870 37.492 -10.212 1.00 85.81 1787 LEU A O 1
ATOM 13871 N N . HIS A 1 1788 ? 13.711 39.174 -11.659 1.00 89.88 1788 HIS A N 1
ATOM 13872 C CA . HIS A 1 1788 ? 15.047 39.678 -11.331 1.00 89.88 1788 HIS A CA 1
ATOM 13873 C C . HIS A 1 1788 ? 15.130 40.191 -9.898 1.00 89.88 1788 HIS A C 1
ATOM 13875 O O . HIS A 1 1788 ? 16.090 39.875 -9.204 1.00 89.88 1788 HIS A O 1
ATOM 13881 N N . MET A 1 1789 ? 14.113 40.922 -9.435 1.00 93.06 1789 MET A N 1
ATOM 13882 C CA . MET A 1 1789 ? 14.068 41.400 -8.056 1.00 93.06 1789 MET A CA 1
ATOM 13883 C C . MET A 1 1789 ? 14.110 40.237 -7.057 1.00 93.06 1789 MET A C 1
ATOM 13885 O O . MET A 1 1789 ? 14.855 40.313 -6.080 1.00 93.06 1789 MET A O 1
ATOM 13889 N N . SER A 1 1790 ? 13.358 39.153 -7.297 1.00 92.69 1790 SER A N 1
ATOM 13890 C CA . SER A 1 1790 ? 13.398 37.979 -6.414 1.00 92.69 1790 SER A CA 1
ATOM 13891 C C . SER A 1 1790 ? 14.772 37.312 -6.426 1.00 92.69 1790 SER A C 1
ATOM 13893 O O . SER A 1 1790 ? 15.344 37.096 -5.362 1.00 92.69 1790 SER A O 1
ATOM 13895 N N . VAL A 1 1791 ? 15.352 37.094 -7.609 1.00 93.88 1791 VAL A N 1
ATOM 13896 C CA . VAL A 1 1791 ? 16.691 36.508 -7.783 1.00 93.88 1791 VAL A CA 1
ATOM 13897 C C . VAL A 1 1791 ? 17.787 37.335 -7.105 1.00 93.88 1791 VAL A C 1
ATOM 13899 O O . VAL A 1 1791 ? 18.689 36.780 -6.476 1.00 93.88 1791 VAL A O 1
ATOM 13902 N N . HIS A 1 1792 ? 17.745 38.661 -7.237 1.00 95.62 1792 HIS A N 1
ATOM 13903 C CA . HIS A 1 1792 ? 18.748 39.547 -6.643 1.00 95.62 1792 HIS A CA 1
ATOM 13904 C C . HIS A 1 1792 ? 18.645 39.554 -5.121 1.00 95.62 1792 HIS A C 1
ATOM 13906 O O . HIS A 1 1792 ? 19.671 39.470 -4.450 1.00 95.62 1792 HIS A O 1
ATOM 13912 N N . LEU A 1 1793 ? 17.429 39.613 -4.568 1.00 95.19 1793 LEU A N 1
ATOM 13913 C CA . LEU A 1 1793 ? 17.225 39.522 -3.121 1.00 95.19 1793 LEU A CA 1
ATOM 13914 C C . LEU A 1 1793 ? 17.634 38.144 -2.591 1.00 95.19 1793 LEU A C 1
ATOM 13916 O O . LEU A 1 1793 ? 18.341 38.075 -1.591 1.00 95.19 1793 LEU A O 1
ATOM 13920 N N . GLU A 1 1794 ? 17.267 37.061 -3.279 1.00 94.00 1794 GLU A N 1
ATOM 13921 C CA . GLU A 1 1794 ? 17.700 35.698 -2.954 1.00 94.00 1794 GLU A CA 1
ATOM 13922 C C . GLU A 1 1794 ? 19.228 35.594 -2.906 1.00 94.00 1794 GLU A C 1
ATOM 13924 O O . GLU A 1 1794 ? 19.785 35.082 -1.936 1.00 94.00 1794 GLU A O 1
ATOM 13929 N N . TYR A 1 1795 ? 19.920 36.108 -3.926 1.00 94.62 1795 TYR A N 1
ATOM 13930 C CA . TYR A 1 1795 ? 21.381 36.105 -3.979 1.00 94.62 1795 TYR A CA 1
ATOM 13931 C C . TYR A 1 1795 ? 22.011 36.925 -2.854 1.00 94.62 1795 TYR A C 1
ATOM 13933 O O . TYR A 1 1795 ? 22.947 36.459 -2.206 1.00 94.62 1795 TYR A O 1
ATOM 13941 N N . LEU A 1 1796 ? 21.491 38.124 -2.580 1.00 93.00 1796 LEU A N 1
ATOM 13942 C CA . LEU A 1 1796 ? 21.970 38.958 -1.477 1.00 93.00 1796 LEU A CA 1
ATOM 13943 C C . LEU A 1 1796 ? 21.750 38.290 -0.121 1.00 93.00 1796 LEU A C 1
ATOM 13945 O O . LEU A 1 1796 ? 22.628 38.368 0.735 1.00 93.00 1796 LEU A O 1
ATOM 13949 N N . VAL A 1 1797 ? 20.619 37.606 0.062 1.00 89.94 1797 VAL A N 1
ATOM 13950 C CA . VAL A 1 1797 ? 20.367 36.800 1.253 1.00 89.94 1797 VAL A CA 1
ATOM 13951 C C . VAL A 1 1797 ? 21.370 35.651 1.296 1.00 89.94 1797 VAL A C 1
ATOM 13953 O O . VAL A 1 1797 ? 22.145 35.571 2.230 1.00 89.94 1797 VAL A O 1
ATOM 13956 N N . LEU A 1 1798 ? 21.458 34.772 0.305 1.00 86.75 1798 LEU A N 1
ATOM 13957 C CA . LEU A 1 1798 ? 22.281 33.562 0.424 1.00 86.75 1798 LEU A CA 1
ATOM 13958 C C . LEU A 1 1798 ? 23.799 33.819 0.419 1.00 86.75 1798 LEU A C 1
ATOM 13960 O O . LEU A 1 1798 ? 24.521 33.151 1.162 1.00 86.75 1798 LEU A O 1
ATOM 13964 N N . LEU A 1 1799 ? 24.277 34.762 -0.398 1.00 85.88 1799 LEU A N 1
ATOM 13965 C CA . LEU A 1 1799 ? 25.696 34.938 -0.747 1.00 85.88 1799 LEU A CA 1
ATOM 13966 C C . LEU A 1 1799 ? 26.201 36.389 -0.628 1.00 85.88 1799 LEU A C 1
ATOM 13968 O O . LEU A 1 1799 ? 27.373 36.651 -0.908 1.00 85.88 1799 LEU A O 1
ATOM 13972 N N . GLY A 1 1800 ? 25.370 37.339 -0.189 1.00 80.75 1800 GLY A N 1
ATOM 13973 C CA . GLY A 1 1800 ? 25.845 38.661 0.219 1.00 80.75 1800 GLY A CA 1
ATOM 13974 C C . GLY A 1 1800 ? 26.731 38.530 1.460 1.00 80.75 1800 GLY A C 1
ATOM 13975 O O . GLY A 1 1800 ? 26.305 38.001 2.481 1.00 80.75 1800 GLY A O 1
ATOM 13976 N N . SER A 1 1801 ? 27.990 38.959 1.386 1.00 64.00 1801 SER A N 1
ATOM 13977 C CA . SER A 1 1801 ? 28.949 38.801 2.485 1.00 64.00 1801 SER A CA 1
ATOM 13978 C C . SER A 1 1801 ? 28.551 39.610 3.728 1.00 64.00 1801 SER A C 1
ATOM 13980 O O . SER A 1 1801 ? 28.347 40.826 3.614 1.00 64.00 1801 SER A O 1
ATOM 13982 N N . ASP A 1 1802 ? 28.539 38.954 4.895 1.00 57.75 1802 ASP A N 1
ATOM 13983 C CA . ASP A 1 1802 ? 28.329 39.580 6.214 1.00 57.75 1802 ASP A CA 1
ATOM 13984 C C . ASP A 1 1802 ? 29.653 39.849 6.966 1.00 57.75 1802 ASP A C 1
ATOM 13986 O O . ASP A 1 1802 ? 29.735 40.788 7.749 1.00 57.75 1802 ASP A O 1
ATOM 13990 N N . GLY A 1 1803 ? 30.715 39.071 6.706 1.00 51.00 1803 GLY A N 1
ATOM 13991 C CA . GLY A 1 1803 ? 31.953 39.098 7.511 1.00 51.00 1803 GLY A CA 1
ATOM 13992 C C . GLY A 1 1803 ? 33.129 39.925 6.970 1.00 51.00 1803 GLY A C 1
ATOM 13993 O O . GLY A 1 1803 ? 34.143 40.046 7.652 1.00 51.00 1803 GLY A O 1
ATOM 13994 N N . GLY A 1 1804 ? 33.045 40.468 5.752 1.00 53.25 1804 GLY A N 1
ATOM 13995 C CA . GLY A 1 1804 ? 34.117 41.276 5.153 1.00 53.25 1804 GLY A CA 1
ATOM 13996 C C . GLY A 1 1804 ? 33.749 42.762 5.084 1.00 53.25 1804 GLY A C 1
ATOM 13997 O O . GLY A 1 1804 ? 32.569 43.069 4.898 1.00 53.25 1804 GLY A O 1
ATOM 13998 N N . PRO A 1 1805 ? 34.718 43.696 5.177 1.00 51.62 1805 PRO A N 1
ATOM 13999 C CA . PRO A 1 1805 ? 34.452 45.100 4.888 1.00 51.62 1805 PRO A CA 1
ATOM 14000 C C . PRO A 1 1805 ? 33.974 45.223 3.434 1.00 51.62 1805 PRO A C 1
ATOM 14002 O O . PRO A 1 1805 ? 34.728 44.967 2.494 1.00 51.62 1805 PRO A O 1
ATOM 14005 N N . ARG A 1 1806 ? 32.699 45.579 3.246 1.00 65.00 1806 ARG A N 1
ATOM 14006 C CA . ARG A 1 1806 ? 32.174 45.980 1.934 1.00 65.00 1806 ARG A CA 1
ATOM 14007 C C . ARG A 1 1806 ? 32.854 47.286 1.519 1.00 65.00 1806 ARG A C 1
ATOM 14009 O O . ARG A 1 1806 ? 33.272 48.068 2.373 1.00 65.00 1806 ARG A O 1
ATOM 14016 N N . SER A 1 1807 ? 32.943 47.551 0.217 1.00 73.75 1807 SER A N 1
ATOM 14017 C CA . SER A 1 1807 ? 33.308 48.896 -0.234 1.00 73.75 1807 SER A CA 1
ATOM 14018 C C . SER A 1 1807 ? 32.299 49.914 0.313 1.00 73.75 1807 SER A C 1
ATOM 14020 O O . SER A 1 1807 ? 31.110 49.605 0.436 1.00 73.75 1807 SER A O 1
ATOM 14022 N N . GLU A 1 1808 ? 32.743 51.143 0.593 1.00 77.88 1808 GLU A N 1
ATOM 14023 C CA . GLU A 1 1808 ? 31.857 52.231 1.050 1.00 77.88 1808 GLU A CA 1
ATOM 14024 C C . GLU A 1 1808 ? 30.647 52.424 0.117 1.00 77.88 1808 GLU A C 1
ATOM 14026 O O . GLU A 1 1808 ? 29.538 52.712 0.563 1.00 77.88 1808 GLU A O 1
ATOM 14031 N N . THR A 1 1809 ? 30.833 52.183 -1.185 1.00 82.75 1809 THR A N 1
ATOM 14032 C CA . THR A 1 1809 ? 29.769 52.224 -2.195 1.00 82.75 1809 THR A CA 1
ATOM 14033 C C . THR A 1 1809 ? 28.713 51.134 -2.012 1.00 82.75 1809 THR A C 1
ATOM 14035 O O . THR A 1 1809 ? 27.521 51.435 -2.048 1.00 82.75 1809 THR A O 1
ATOM 14038 N N . CYS A 1 1810 ? 29.108 49.877 -1.797 1.00 85.62 1810 CYS A N 1
ATOM 14039 C CA . CYS A 1 1810 ? 28.160 48.788 -1.545 1.00 85.62 1810 CYS A CA 1
ATOM 14040 C C . CYS A 1 1810 ? 27.444 48.971 -0.203 1.00 85.62 1810 CYS A C 1
ATOM 14042 O O . CYS A 1 1810 ? 26.278 48.601 -0.069 1.00 85.62 1810 CYS A O 1
ATOM 14044 N N . GLU A 1 1811 ? 28.115 49.584 0.770 1.00 83.75 1811 GLU A N 1
ATOM 14045 C CA . GLU A 1 1811 ? 27.522 49.909 2.060 1.00 83.75 1811 GLU A CA 1
ATOM 14046 C C . GLU A 1 1811 ? 26.415 50.957 1.949 1.00 83.75 1811 GLU A C 1
ATOM 14048 O O . GLU A 1 1811 ? 25.310 50.750 2.454 1.00 83.75 1811 GLU A O 1
ATOM 14053 N N . ALA A 1 1812 ? 26.680 52.047 1.225 1.00 88.12 1812 ALA A N 1
ATOM 14054 C CA . ALA A 1 1812 ? 25.688 53.080 0.953 1.00 88.12 1812 ALA A CA 1
ATOM 14055 C C . ALA A 1 1812 ? 24.474 52.525 0.186 1.00 88.12 1812 ALA A C 1
ATOM 14057 O O . ALA A 1 1812 ? 23.333 52.818 0.540 1.00 88.12 1812 ALA A O 1
ATOM 14058 N N . LEU A 1 1813 ? 24.707 51.673 -0.822 1.00 91.00 1813 LEU A N 1
ATOM 14059 C CA . LEU A 1 1813 ? 23.630 51.034 -1.585 1.00 91.00 1813 LEU A CA 1
ATOM 14060 C C . LEU A 1 1813 ? 22.787 50.078 -0.730 1.00 91.00 1813 LEU A C 1
ATOM 14062 O O . LEU A 1 1813 ? 21.569 50.043 -0.877 1.00 91.00 1813 LEU A O 1
ATOM 14066 N N . CYS A 1 1814 ? 23.415 49.319 0.172 1.00 89.25 1814 CYS A N 1
ATOM 14067 C CA . CYS A 1 1814 ? 22.712 48.401 1.067 1.00 89.25 1814 CYS A CA 1
ATOM 14068 C C . CYS A 1 1814 ? 21.786 49.147 2.036 1.00 89.25 1814 CYS A C 1
ATOM 14070 O O . CYS A 1 1814 ? 20.639 48.740 2.205 1.00 89.25 1814 CYS A O 1
ATOM 14072 N N . LYS A 1 1815 ? 22.255 50.258 2.624 1.00 89.25 1815 LYS A N 1
ATOM 14073 C CA . LYS A 1 1815 ? 21.434 51.110 3.501 1.00 89.25 1815 LYS A CA 1
ATOM 14074 C C . LYS A 1 1815 ? 20.258 51.734 2.746 1.00 89.25 1815 LYS A C 1
ATOM 14076 O O . LYS A 1 1815 ? 19.127 51.659 3.210 1.00 89.25 1815 LYS A O 1
ATOM 14081 N N . ALA A 1 1816 ? 20.502 52.262 1.544 1.00 91.88 1816 ALA A N 1
ATOM 14082 C CA . ALA A 1 1816 ? 19.438 52.812 0.702 1.00 91.88 1816 ALA A CA 1
ATOM 14083 C C . ALA A 1 1816 ? 18.392 51.750 0.311 1.00 91.88 1816 ALA A C 1
ATOM 14085 O O . ALA A 1 1816 ? 17.194 52.038 0.285 1.00 91.88 1816 ALA A O 1
ATOM 14086 N N . LEU A 1 1817 ? 18.826 50.519 0.019 1.00 93.12 1817 LEU A N 1
ATOM 14087 C CA . LEU A 1 1817 ? 17.931 49.398 -0.269 1.00 93.12 1817 LEU A CA 1
ATOM 14088 C C . LEU A 1 1817 ? 17.082 49.026 0.955 1.00 93.12 1817 LEU A C 1
ATOM 14090 O O . LEU A 1 1817 ? 15.871 48.872 0.821 1.00 93.12 1817 LEU A O 1
ATOM 14094 N N . GLU A 1 1818 ? 17.695 48.915 2.135 1.00 92.50 1818 GLU A N 1
ATOM 14095 C CA . GLU A 1 1818 ? 17.002 48.627 3.397 1.00 92.50 1818 GLU A CA 1
ATOM 14096 C C . GLU A 1 1818 ? 15.913 49.666 3.701 1.00 92.50 1818 GLU A C 1
ATOM 14098 O O . GLU A 1 1818 ? 14.766 49.293 3.945 1.00 92.50 1818 GLU A O 1
ATOM 14103 N N . GLU A 1 1819 ? 16.230 50.962 3.614 1.00 91.56 1819 GLU A N 1
ATOM 14104 C CA . GLU A 1 1819 ? 15.267 52.051 3.834 1.00 91.56 1819 GLU A CA 1
ATOM 14105 C C . GLU A 1 1819 ? 14.083 51.983 2.858 1.00 91.56 1819 GLU A C 1
ATOM 14107 O O . GLU A 1 1819 ? 12.922 52.125 3.259 1.00 91.56 1819 GLU A O 1
ATOM 14112 N N . ASN A 1 1820 ? 14.357 51.713 1.576 1.00 91.06 1820 ASN A N 1
ATOM 14113 C CA . ASN A 1 1820 ? 13.311 51.539 0.572 1.00 91.06 1820 ASN A CA 1
ATOM 14114 C C . ASN A 1 1820 ? 12.445 50.314 0.877 1.00 91.06 1820 ASN A C 1
ATOM 14116 O O . ASN A 1 1820 ? 11.222 50.416 0.840 1.00 91.06 1820 ASN A O 1
ATOM 14120 N N . LEU A 1 1821 ? 13.037 49.169 1.215 1.00 93.25 1821 LEU A N 1
ATOM 14121 C CA . LEU A 1 1821 ? 12.273 47.966 1.543 1.00 93.25 1821 LEU A CA 1
ATOM 14122 C C . LEU A 1 1821 ? 11.423 48.158 2.801 1.00 93.25 1821 LEU A C 1
ATOM 14124 O O . LEU A 1 1821 ? 10.244 47.824 2.760 1.00 93.25 1821 LEU A O 1
ATOM 14128 N N . LEU A 1 1822 ? 11.955 48.759 3.870 1.00 92.44 1822 LEU A N 1
ATOM 14129 C CA . LEU A 1 1822 ? 11.176 49.090 5.070 1.00 92.44 1822 LEU A CA 1
ATOM 14130 C C . LEU A 1 1822 ? 9.976 49.985 4.727 1.00 92.44 1822 LEU A C 1
ATOM 14132 O O . LEU A 1 1822 ? 8.859 49.694 5.143 1.00 92.44 1822 LEU A O 1
ATOM 14136 N N . CYS A 1 1823 ? 10.177 51.020 3.906 1.00 90.50 1823 CYS A N 1
ATOM 14137 C CA . CYS A 1 1823 ? 9.111 51.927 3.468 1.00 90.50 1823 CYS A CA 1
ATOM 14138 C C . CYS A 1 1823 ? 8.057 51.242 2.577 1.00 90.50 1823 CYS A C 1
ATOM 14140 O O . CYS A 1 1823 ? 6.865 51.542 2.668 1.00 90.50 1823 CYS A O 1
ATOM 14142 N N . ARG A 1 1824 ? 8.470 50.322 1.696 1.00 89.19 1824 ARG A N 1
ATOM 14143 C CA . ARG A 1 1824 ? 7.582 49.624 0.744 1.00 89.19 1824 ARG A CA 1
ATOM 14144 C C . ARG A 1 1824 ? 6.909 48.382 1.345 1.00 89.19 1824 ARG A C 1
ATOM 14146 O O . ARG A 1 1824 ? 5.910 47.926 0.798 1.00 89.19 1824 ARG A O 1
ATOM 14153 N N . MET A 1 1825 ? 7.449 47.831 2.430 1.00 92.25 1825 MET A N 1
ATOM 14154 C CA . MET A 1 1825 ? 6.898 46.674 3.146 1.00 92.25 1825 MET A CA 1
ATOM 14155 C C . MET A 1 1825 ? 6.042 47.071 4.352 1.00 92.25 1825 MET A C 1
ATOM 14157 O O . MET A 1 1825 ? 5.288 46.229 4.834 1.00 92.25 1825 MET A O 1
ATOM 14161 N N . ASP A 1 1826 ? 6.134 48.319 4.832 1.00 90.00 1826 ASP A N 1
ATOM 14162 C CA . ASP A 1 1826 ? 5.286 48.823 5.917 1.00 90.00 1826 ASP A CA 1
ATOM 14163 C C . ASP A 1 1826 ? 3.794 48.609 5.572 1.00 90.00 1826 ASP A C 1
ATOM 14165 O O . ASP A 1 1826 ? 3.363 49.001 4.482 1.00 90.00 1826 ASP A O 1
ATOM 14169 N N . PRO A 1 1827 ? 2.980 48.024 6.472 1.00 85.94 1827 PRO A N 1
ATOM 14170 C CA . PRO A 1 1827 ? 1.536 47.879 6.269 1.00 85.94 1827 PRO A CA 1
ATOM 14171 C C . PRO A 1 1827 ? 0.804 49.199 5.959 1.00 85.94 1827 PRO A C 1
ATOM 14173 O O . PRO A 1 1827 ? -0.265 49.188 5.356 1.00 85.94 1827 PRO A O 1
ATOM 14176 N N . GLN A 1 1828 ? 1.368 50.343 6.364 1.00 86.50 1828 GLN A N 1
ATOM 14177 C CA . GLN A 1 1828 ? 0.859 51.694 6.095 1.00 86.50 1828 GLN A CA 1
ATOM 14178 C C . GLN A 1 1828 ? 1.464 52.327 4.831 1.00 86.50 1828 GLN A C 1
ATOM 14180 O O . GLN A 1 1828 ? 1.230 53.508 4.546 1.00 86.50 1828 GLN A O 1
ATOM 14185 N N . SER A 1 1829 ? 2.259 51.576 4.066 1.00 86.56 1829 SER A N 1
ATOM 14186 C CA . SER A 1 1829 ? 2.888 52.075 2.852 1.00 86.56 1829 SER A CA 1
ATOM 14187 C C . SER A 1 1829 ? 1.838 52.494 1.830 1.00 86.56 1829 SER A C 1
ATOM 14189 O O . SER A 1 1829 ? 0.972 51.720 1.431 1.00 86.56 1829 SER A O 1
ATOM 14191 N N . LYS A 1 1830 ? 1.968 53.719 1.314 1.00 79.12 1830 LYS A N 1
ATOM 14192 C CA . LYS A 1 1830 ? 1.162 54.185 0.174 1.00 79.12 1830 LYS A CA 1
ATOM 14193 C C . LYS A 1 1830 ? 1.550 53.497 -1.140 1.00 79.12 1830 LYS A C 1
ATOM 14195 O O . LYS A 1 1830 ? 0.856 53.663 -2.138 1.00 79.12 1830 LYS A O 1
ATOM 14200 N N . ARG A 1 1831 ? 2.689 52.795 -1.170 1.00 79.38 1831 ARG A N 1
ATOM 14201 C CA . ARG A 1 1831 ? 3.268 52.172 -2.368 1.00 79.38 1831 ARG A CA 1
ATOM 14202 C C . ARG A 1 1831 ? 3.762 50.751 -2.042 1.00 79.38 1831 ARG A C 1
ATOM 14204 O O . ARG A 1 1831 ? 4.959 50.500 -2.135 1.00 79.38 1831 ARG A O 1
ATOM 14211 N N . PRO A 1 1832 ? 2.892 49.811 -1.648 1.00 83.88 1832 PRO A N 1
ATOM 14212 C CA . PRO A 1 1832 ? 3.337 48.494 -1.204 1.00 83.88 1832 PRO A CA 1
ATOM 14213 C C . PRO A 1 1832 ? 3.971 47.674 -2.340 1.00 83.88 1832 PRO A C 1
ATOM 14215 O O . PRO A 1 1832 ? 3.643 47.852 -3.518 1.00 83.88 1832 PRO A O 1
ATOM 14218 N N . LEU A 1 1833 ? 4.874 46.750 -2.000 1.00 85.25 1833 LEU A N 1
ATOM 14219 C CA . LEU A 1 1833 ? 5.278 45.680 -2.921 1.00 85.25 1833 LEU A CA 1
ATOM 14220 C C . LEU A 1 1833 ? 4.105 44.711 -3.107 1.00 85.25 1833 LEU A C 1
ATOM 14222 O O . LEU A 1 1833 ? 3.521 44.277 -2.123 1.00 85.25 1833 LEU A O 1
ATOM 14226 N N . GLN A 1 1834 ? 3.758 44.371 -4.351 1.00 80.75 1834 GLN A N 1
ATOM 14227 C CA . GLN A 1 1834 ? 2.578 43.538 -4.650 1.00 80.75 1834 GLN A CA 1
ATOM 14228 C C . GLN A 1 1834 ? 2.898 42.055 -4.893 1.00 80.75 1834 GLN A C 1
ATOM 14230 O O . GLN A 1 1834 ? 1.997 41.226 -4.842 1.00 80.75 1834 GLN A O 1
ATOM 14235 N N . ASN A 1 1835 ? 4.153 41.700 -5.195 1.00 88.25 1835 ASN A N 1
ATOM 14236 C CA . ASN A 1 1835 ? 4.515 40.321 -5.521 1.00 88.25 1835 ASN A CA 1
ATOM 14237 C C . ASN A 1 1835 ? 5.001 39.548 -4.285 1.00 88.25 1835 ASN A C 1
ATOM 14239 O O . ASN A 1 1835 ? 5.980 39.939 -3.652 1.00 88.25 1835 ASN A O 1
ATOM 14243 N N . THR A 1 1836 ? 4.361 38.413 -4.008 1.00 89.12 1836 THR A N 1
ATOM 14244 C CA . THR A 1 1836 ? 4.655 37.525 -2.876 1.00 89.12 1836 THR A CA 1
ATOM 14245 C C . THR A 1 1836 ? 6.104 37.045 -2.800 1.00 89.12 1836 THR A C 1
ATOM 14247 O O . THR A 1 1836 ? 6.675 36.982 -1.713 1.00 89.12 1836 THR A O 1
ATOM 14250 N N . GLU A 1 1837 ? 6.717 36.682 -3.926 1.00 89.06 1837 GLU A N 1
ATOM 14251 C CA . GLU A 1 1837 ? 8.079 36.139 -3.945 1.00 89.06 1837 GLU A CA 1
ATOM 14252 C C . GLU A 1 1837 ? 9.099 37.225 -3.595 1.00 89.06 1837 GLU A C 1
ATOM 14254 O O . GLU A 1 1837 ? 9.964 37.024 -2.745 1.00 89.06 1837 GLU A O 1
ATOM 14259 N N . VAL A 1 1838 ? 8.920 38.420 -4.165 1.00 92.44 1838 VAL A N 1
ATOM 14260 C CA . VAL A 1 1838 ? 9.729 39.600 -3.838 1.00 92.44 1838 VAL A CA 1
ATOM 14261 C C . VAL A 1 1838 ? 9.552 39.996 -2.370 1.00 92.44 1838 VAL A C 1
ATOM 14263 O O . VAL A 1 1838 ? 10.542 40.228 -1.685 1.00 92.44 1838 VAL A O 1
ATOM 14266 N N . GLN A 1 1839 ? 8.315 40.026 -1.862 1.00 94.06 1839 GLN A N 1
ATOM 14267 C CA . GLN A 1 1839 ? 8.036 40.286 -0.443 1.00 94.06 1839 GLN A CA 1
ATOM 14268 C C . GLN A 1 1839 ? 8.739 39.273 0.471 1.00 94.06 1839 GLN A C 1
ATOM 14270 O O . GLN A 1 1839 ? 9.326 39.658 1.475 1.00 94.06 1839 GLN A O 1
ATOM 14275 N N . SER A 1 1840 ? 8.702 37.985 0.123 1.00 95.56 1840 SER A N 1
ATOM 14276 C CA . SER A 1 1840 ? 9.306 36.912 0.923 1.00 95.56 1840 SER A CA 1
ATOM 14277 C C . SER A 1 1840 ? 10.824 37.078 1.020 1.00 95.56 1840 SER A C 1
ATOM 14279 O O . SER A 1 1840 ? 11.379 37.105 2.117 1.00 95.56 1840 SER A O 1
ATOM 14281 N N . TRP A 1 1841 ? 11.504 37.296 -0.108 1.00 94.62 1841 TRP A N 1
ATOM 14282 C CA . TRP A 1 1841 ? 12.943 37.558 -0.090 1.00 94.62 1841 TRP A CA 1
ATOM 14283 C C . TRP A 1 1841 ? 13.302 38.898 0.560 1.00 94.62 1841 TRP A C 1
ATOM 14285 O O . TRP A 1 1841 ? 14.336 38.990 1.220 1.00 94.62 1841 TRP A O 1
ATOM 14295 N N . ALA A 1 1842 ? 12.441 39.914 0.448 1.00 94.88 1842 ALA A N 1
ATOM 14296 C CA . ALA A 1 1842 ? 12.610 41.180 1.154 1.00 94.88 1842 ALA A CA 1
ATOM 14297 C C . ALA A 1 1842 ? 12.529 40.998 2.679 1.00 94.88 1842 ALA A C 1
ATOM 14299 O O . ALA A 1 1842 ? 13.357 41.557 3.391 1.00 94.88 1842 ALA A O 1
ATOM 14300 N N . ILE A 1 1843 ? 11.596 40.184 3.187 1.00 95.44 1843 ILE A N 1
ATOM 14301 C CA . ILE A 1 1843 ? 11.507 39.843 4.619 1.00 95.44 1843 ILE A CA 1
ATOM 14302 C C . ILE A 1 1843 ? 12.800 39.167 5.090 1.00 95.44 1843 ILE A C 1
ATOM 14304 O O . ILE A 1 1843 ? 13.374 39.592 6.092 1.00 95.44 1843 ILE A O 1
ATOM 14308 N N . CYS A 1 1844 ? 13.302 38.170 4.352 1.00 93.56 1844 CYS A N 1
ATOM 14309 C CA . CYS A 1 1844 ? 14.567 37.504 4.680 1.00 93.56 1844 CYS A CA 1
ATOM 14310 C C . CYS A 1 1844 ? 15.756 38.480 4.665 1.00 93.56 1844 CYS A C 1
ATOM 14312 O O . CYS A 1 1844 ? 16.598 38.447 5.561 1.00 93.56 1844 CYS A O 1
ATOM 14314 N N . PHE A 1 1845 ? 15.817 39.377 3.675 1.00 93.56 1845 PHE A N 1
ATOM 14315 C CA . PHE A 1 1845 ? 16.860 40.400 3.582 1.00 93.56 1845 PHE A CA 1
ATOM 14316 C C . PHE A 1 1845 ? 16.819 41.370 4.771 1.00 93.56 1845 PHE A C 1
ATOM 14318 O O . PHE A 1 1845 ? 17.848 41.621 5.392 1.00 93.56 1845 PHE A O 1
ATOM 14325 N N . LEU A 1 1846 ? 15.632 41.860 5.142 1.00 92.75 1846 LEU A N 1
ATOM 14326 C CA . LEU A 1 1846 ? 15.453 42.725 6.311 1.00 92.75 1846 LEU A CA 1
ATOM 14327 C C . LEU A 1 1846 ? 15.801 42.006 7.626 1.00 92.75 1846 LEU A C 1
ATOM 14329 O O . LEU A 1 1846 ? 16.398 42.613 8.515 1.00 92.75 1846 LEU A O 1
ATOM 14333 N N . GLY A 1 1847 ? 15.494 40.709 7.736 1.00 88.69 1847 GLY A N 1
ATOM 14334 C CA . GLY A 1 1847 ? 15.940 39.866 8.849 1.00 88.69 1847 GLY A CA 1
ATOM 14335 C C . GLY A 1 1847 ? 17.467 39.831 8.977 1.00 88.69 1847 GLY A C 1
ATOM 14336 O O . GLY A 1 1847 ? 18.002 39.973 10.075 1.00 88.69 1847 GLY A O 1
ATOM 14337 N N . ARG A 1 1848 ? 18.191 39.758 7.855 1.00 86.81 1848 ARG A N 1
ATOM 14338 C CA . ARG A 1 1848 ? 19.659 39.857 7.851 1.00 86.81 1848 ARG A CA 1
ATOM 14339 C C . ARG A 1 1848 ? 20.189 41.248 8.166 1.00 86.81 1848 ARG A C 1
ATOM 14341 O O . ARG A 1 1848 ? 21.200 41.360 8.855 1.00 86.81 1848 ARG A O 1
ATOM 14348 N N . CYS A 1 1849 ? 19.515 42.309 7.728 1.00 87.12 1849 CYS A N 1
ATOM 14349 C CA . CYS A 1 1849 ? 19.856 43.660 8.176 1.00 87.12 1849 CYS A CA 1
ATOM 14350 C C . CYS A 1 1849 ? 19.748 43.782 9.706 1.00 87.12 1849 CYS A C 1
ATOM 14352 O O . CYS A 1 1849 ? 20.637 44.355 10.329 1.00 87.12 1849 CYS A O 1
ATOM 14354 N N . CYS A 1 1850 ? 18.733 43.171 10.331 1.00 83.38 1850 CYS A N 1
ATOM 14355 C CA . CYS A 1 1850 ? 18.613 43.119 11.794 1.00 83.38 1850 CYS A CA 1
ATOM 14356 C C . CYS A 1 1850 ? 19.823 42.440 12.459 1.00 83.38 1850 CYS A C 1
ATOM 14358 O O . CYS A 1 1850 ? 20.350 42.966 13.438 1.00 83.38 1850 CYS A O 1
ATOM 14360 N N . VAL A 1 1851 ? 20.287 41.305 11.919 1.00 80.38 1851 VAL A N 1
ATOM 14361 C CA . VAL A 1 1851 ? 21.516 40.628 12.381 1.00 80.38 1851 VAL A CA 1
ATOM 14362 C C . VAL A 1 1851 ? 22.715 41.564 12.294 1.00 80.38 1851 VAL A C 1
ATOM 14364 O O . VAL A 1 1851 ? 23.478 41.705 13.245 1.00 80.38 1851 VAL A O 1
ATOM 14367 N N . ARG A 1 1852 ? 22.856 42.238 11.154 1.00 80.06 1852 ARG A N 1
ATOM 14368 C CA . ARG A 1 1852 ? 23.975 43.128 10.867 1.00 80.06 1852 ARG A CA 1
ATOM 14369 C C . ARG A 1 1852 ? 24.053 44.329 11.813 1.00 80.06 1852 ARG A C 1
ATOM 14371 O O . ARG A 1 1852 ? 25.149 44.703 12.220 1.00 80.06 1852 ARG A O 1
ATOM 14378 N N . HIS A 1 1853 ? 22.916 44.948 12.128 1.00 81.25 1853 HIS A N 1
ATOM 14379 C CA . HIS A 1 1853 ? 22.852 46.093 13.043 1.00 81.25 1853 HIS A CA 1
ATOM 14380 C C . HIS A 1 1853 ? 22.943 45.683 14.520 1.00 81.25 1853 HIS A C 1
ATOM 14382 O O . HIS A 1 1853 ? 23.092 46.557 15.370 1.00 81.25 1853 HIS A O 1
ATOM 14388 N N . GLY A 1 1854 ? 22.808 44.388 14.838 1.00 75.06 1854 GLY A N 1
ATOM 14389 C CA . GLY A 1 1854 ? 22.677 43.899 16.215 1.00 75.06 1854 GLY A CA 1
ATOM 14390 C C . GLY A 1 1854 ? 21.403 44.388 16.918 1.00 75.06 1854 GLY A C 1
ATOM 14391 O O . GLY A 1 1854 ? 21.283 44.280 18.133 1.00 75.06 1854 GLY A O 1
ATOM 14392 N N . ALA A 1 1855 ? 20.449 44.956 16.174 1.00 79.50 1855 ALA A N 1
ATOM 14393 C CA . ALA A 1 1855 ? 19.251 45.591 16.709 1.00 79.50 1855 ALA A CA 1
ATOM 14394 C C . ALA A 1 1855 ? 18.081 45.491 15.719 1.00 79.50 1855 ALA A C 1
ATOM 14396 O O . ALA A 1 1855 ? 18.261 45.589 14.505 1.00 79.50 1855 ALA A O 1
ATOM 14397 N N . SER A 1 1856 ? 16.860 45.346 16.247 1.00 82.62 1856 SER A N 1
ATOM 14398 C CA . SER A 1 1856 ? 15.612 45.369 15.466 1.00 82.62 1856 SER A CA 1
ATOM 14399 C C . SER A 1 1856 ? 14.936 46.740 15.540 1.00 82.62 1856 SER A C 1
ATOM 14401 O O . SER A 1 1856 ? 14.938 47.380 16.592 1.00 82.62 1856 SER A O 1
ATOM 14403 N N . SER A 1 1857 ? 14.282 47.166 14.455 1.00 85.12 1857 SER A N 1
ATOM 14404 C CA . SER A 1 1857 ? 13.441 48.371 14.425 1.00 85.12 1857 SER A CA 1
ATOM 14405 C C . SER A 1 1857 ? 11.967 48.053 14.710 1.00 85.12 1857 SER A C 1
ATOM 14407 O O . SER A 1 1857 ? 11.492 46.937 14.489 1.00 85.12 1857 SER A O 1
ATOM 14409 N N . VAL A 1 1858 ? 11.210 49.060 15.157 1.00 85.81 1858 VAL A N 1
ATOM 14410 C CA . VAL A 1 1858 ? 9.751 48.943 15.351 1.00 85.81 1858 VAL A CA 1
ATOM 14411 C C . VAL A 1 1858 ? 9.034 48.675 14.020 1.00 85.81 1858 VAL A C 1
ATOM 14413 O O . VAL A 1 1858 ? 8.061 47.924 13.981 1.00 85.81 1858 VAL A O 1
ATOM 14416 N N . THR A 1 1859 ? 9.524 49.247 12.916 1.00 89.81 1859 THR A N 1
ATOM 14417 C CA . THR A 1 1859 ? 8.974 49.021 11.571 1.00 89.81 1859 THR A CA 1
ATOM 14418 C C . THR A 1 1859 ? 9.130 47.564 11.142 1.00 89.81 1859 THR A C 1
ATOM 14420 O O . THR A 1 1859 ? 8.163 46.968 10.675 1.00 89.81 1859 THR A O 1
ATOM 14423 N N . LEU A 1 1860 ? 10.303 46.956 11.363 1.00 91.00 1860 LEU A N 1
ATOM 14424 C CA . LEU A 1 1860 ? 10.526 45.542 11.053 1.00 91.00 1860 LEU A CA 1
ATOM 14425 C C . LEU A 1 1860 ? 9.575 44.636 11.843 1.00 91.00 1860 LEU A C 1
ATOM 14427 O O . LEU A 1 1860 ? 8.973 43.735 11.267 1.00 91.00 1860 LEU A O 1
ATOM 14431 N N . LEU A 1 1861 ? 9.374 44.909 13.134 1.00 89.44 1861 LEU A N 1
ATOM 14432 C CA . LEU A 1 1861 ? 8.426 44.157 13.960 1.00 89.44 1861 LEU A CA 1
ATOM 14433 C C . LEU A 1 1861 ? 6.993 44.213 13.423 1.00 89.44 1861 LEU A C 1
ATOM 14435 O O . LEU A 1 1861 ? 6.329 43.181 13.368 1.00 89.44 1861 LEU A O 1
ATOM 14439 N N . ARG A 1 1862 ? 6.532 45.389 12.977 1.00 91.38 1862 ARG A N 1
ATOM 14440 C CA . ARG A 1 1862 ? 5.211 45.543 12.342 1.00 91.38 1862 ARG A CA 1
ATOM 14441 C C . ARG A 1 1862 ? 5.106 44.749 11.043 1.00 91.38 1862 ARG A C 1
ATOM 14443 O O . ARG A 1 1862 ? 4.072 44.142 10.794 1.00 91.38 1862 ARG A O 1
ATOM 14450 N N . ILE A 1 1863 ? 6.167 44.730 10.235 1.00 93.75 1863 ILE A N 1
ATOM 14451 C CA . ILE A 1 1863 ? 6.228 43.931 9.003 1.00 93.75 1863 ILE A CA 1
ATOM 14452 C C . ILE A 1 1863 ? 6.120 42.441 9.350 1.00 93.75 1863 ILE A C 1
ATOM 14454 O O . ILE A 1 1863 ? 5.242 41.757 8.830 1.00 93.75 1863 ILE A O 1
ATOM 14458 N N . LEU A 1 1864 ? 6.964 41.938 10.256 1.00 93.94 1864 LEU A N 1
ATOM 14459 C CA . LEU A 1 1864 ? 6.958 40.524 10.634 1.00 93.94 1864 LEU A CA 1
ATOM 14460 C C . LEU A 1 1864 ? 5.610 40.108 11.221 1.00 93.94 1864 LEU A C 1
ATOM 14462 O O . LEU A 1 1864 ? 5.090 39.075 10.815 1.00 93.94 1864 LEU A O 1
ATOM 14466 N N . GLU A 1 1865 ? 5.023 40.910 12.114 1.00 91.81 1865 GLU A N 1
ATOM 14467 C CA . GLU A 1 1865 ? 3.702 40.663 12.708 1.00 91.81 1865 GLU A CA 1
ATOM 14468 C C . GLU A 1 1865 ? 2.600 40.586 11.645 1.00 91.81 1865 GLU A C 1
ATOM 14470 O O . GLU A 1 1865 ? 1.814 39.633 11.657 1.00 91.81 1865 GLU A O 1
ATOM 14475 N N . HIS A 1 1866 ? 2.588 41.541 10.711 1.00 91.62 1866 HIS A N 1
ATOM 14476 C CA . HIS A 1 1866 ? 1.610 41.632 9.634 1.00 91.62 1866 HIS A CA 1
ATOM 14477 C C . HIS A 1 1866 ? 1.695 40.434 8.681 1.00 91.62 1866 HIS A C 1
ATOM 14479 O O . HIS A 1 1866 ? 0.701 39.735 8.497 1.00 91.62 1866 HIS A O 1
ATOM 14485 N N . TYR A 1 1867 ? 2.883 40.139 8.141 1.00 92.88 1867 TYR A N 1
ATOM 14486 C CA . TYR A 1 1867 ? 3.087 39.090 7.129 1.00 92.88 1867 TYR A CA 1
ATOM 14487 C C . TYR A 1 1867 ? 3.077 37.657 7.674 1.00 92.88 1867 TYR A C 1
ATOM 14489 O O . TYR A 1 1867 ? 3.172 36.716 6.894 1.00 92.88 1867 TYR A O 1
ATOM 14497 N N . SER A 1 1868 ? 2.949 37.465 8.988 1.00 90.50 1868 SER A N 1
ATOM 14498 C CA . SER A 1 1868 ? 2.742 36.145 9.611 1.00 90.50 1868 SER A CA 1
ATOM 14499 C C . SER A 1 1868 ? 1.277 35.855 9.944 1.00 90.50 1868 SER A C 1
ATOM 14501 O O . SER A 1 1868 ? 0.974 34.842 10.571 1.00 90.50 1868 SER A O 1
ATOM 14503 N N . ARG A 1 1869 ? 0.346 36.724 9.529 1.00 87.12 1869 ARG A N 1
ATOM 14504 C CA . ARG A 1 1869 ? -1.092 36.474 9.675 1.00 87.12 1869 ARG A CA 1
ATOM 14505 C C . ARG A 1 1869 ? -1.587 35.447 8.637 1.00 87.12 1869 ARG A C 1
ATOM 14507 O O . ARG A 1 1869 ? -1.089 35.456 7.510 1.00 87.12 1869 ARG A O 1
ATOM 14514 N N . PRO A 1 1870 ? -2.601 34.618 8.958 1.00 77.56 1870 PRO A N 1
ATOM 14515 C CA . PRO A 1 1870 ? -3.030 33.505 8.098 1.00 77.56 1870 PRO A CA 1
ATOM 14516 C C . PRO A 1 1870 ? -3.523 33.892 6.694 1.00 77.56 1870 PRO A C 1
ATOM 14518 O O . PRO A 1 1870 ? -3.455 33.078 5.783 1.00 77.56 1870 PRO A O 1
ATOM 14521 N N . PHE A 1 1871 ? -3.991 35.130 6.491 1.00 79.38 1871 PHE A N 1
ATOM 14522 C CA . PHE A 1 1871 ? -4.496 35.591 5.189 1.00 79.38 1871 PHE A CA 1
ATOM 14523 C C . PHE A 1 1871 ? -3.395 35.913 4.158 1.00 79.38 1871 PHE A C 1
ATOM 14525 O O . PHE A 1 1871 ? -3.711 36.159 2.995 1.00 79.38 1871 PHE A O 1
ATOM 14532 N N . PHE A 1 1872 ? -2.116 35.933 4.556 1.00 87.38 1872 PHE A N 1
ATOM 14533 C CA . PHE A 1 1872 ? -0.981 36.068 3.632 1.00 87.38 1872 PHE A CA 1
ATOM 14534 C C . PHE A 1 1872 ? -0.579 34.728 3.014 1.00 87.38 1872 PHE A C 1
ATOM 14536 O O . PHE A 1 1872 ? -0.873 33.678 3.569 1.00 87.38 1872 PHE A O 1
ATOM 14543 N N . ASP A 1 1873 ? 0.141 34.743 1.889 1.00 87.38 1873 ASP A N 1
ATOM 14544 C CA . ASP A 1 1873 ? 0.645 33.523 1.244 1.00 87.38 1873 ASP A CA 1
ATOM 14545 C C . ASP A 1 1873 ? 1.641 32.777 2.154 1.00 87.38 1873 ASP A C 1
ATOM 14547 O O . ASP A 1 1873 ? 2.453 33.386 2.858 1.00 87.38 1873 ASP A O 1
ATOM 14551 N N . VAL A 1 1874 ? 1.615 31.443 2.103 1.00 87.56 1874 VAL A N 1
ATOM 14552 C CA . VAL A 1 1874 ? 2.480 30.543 2.887 1.00 87.56 1874 VAL A CA 1
ATOM 14553 C C . VAL A 1 1874 ? 3.967 30.910 2.769 1.00 87.56 1874 VAL A C 1
ATOM 14555 O O . VAL A 1 1874 ? 4.706 30.821 3.750 1.00 87.56 1874 VAL A O 1
ATOM 14558 N N . ARG A 1 1875 ? 4.418 31.375 1.594 1.00 90.94 1875 ARG A N 1
ATOM 14559 C CA . ARG A 1 1875 ? 5.807 31.805 1.357 1.00 90.94 1875 ARG A CA 1
ATOM 14560 C C . ARG A 1 1875 ? 6.187 33.032 2.180 1.00 90.94 1875 ARG A C 1
ATOM 14562 O O . ARG A 1 1875 ? 7.297 33.072 2.706 1.00 90.94 1875 ARG A O 1
ATOM 14569 N N . ASN A 1 1876 ? 5.272 33.993 2.347 1.00 94.00 1876 ASN A N 1
ATOM 14570 C CA . ASN A 1 1876 ? 5.522 35.161 3.192 1.00 94.00 1876 ASN A CA 1
ATOM 14571 C C . ASN A 1 1876 ? 5.714 34.733 4.649 1.00 94.00 1876 ASN A C 1
ATOM 14573 O O . ASN A 1 1876 ? 6.661 35.164 5.301 1.00 94.00 1876 ASN A O 1
ATOM 14577 N N . ARG A 1 1877 ? 4.856 33.834 5.140 1.00 94.06 1877 ARG A N 1
ATOM 14578 C CA . ARG A 1 1877 ? 4.912 33.346 6.523 1.00 94.06 1877 ARG A CA 1
ATOM 14579 C C . ARG A 1 1877 ? 6.165 32.503 6.776 1.00 94.06 1877 ARG A C 1
ATOM 14581 O O . ARG A 1 1877 ? 6.834 32.698 7.785 1.00 94.06 1877 ARG A O 1
ATOM 14588 N N . ALA A 1 1878 ? 6.558 31.651 5.827 1.00 92.88 1878 ALA A N 1
ATOM 14589 C CA . ALA A 1 1878 ? 7.828 30.921 5.876 1.00 92.88 1878 ALA A CA 1
ATOM 14590 C C . ALA A 1 1878 ? 9.047 31.865 5.876 1.00 92.88 1878 ALA A C 1
ATOM 14592 O O . ALA A 1 1878 ? 10.009 31.642 6.612 1.00 92.88 1878 ALA A O 1
ATOM 14593 N N . ALA A 1 1879 ? 8.995 32.957 5.108 1.00 94.69 1879 ALA A N 1
ATOM 14594 C CA . ALA A 1 1879 ? 10.028 33.987 5.144 1.00 94.69 1879 ALA A CA 1
ATOM 14595 C C . ALA A 1 1879 ? 10.090 34.707 6.499 1.00 94.69 1879 ALA A C 1
ATOM 14597 O O . ALA A 1 1879 ? 11.187 34.980 6.985 1.00 94.69 1879 ALA A O 1
ATOM 14598 N N . VAL A 1 1880 ? 8.946 34.949 7.156 1.00 96.12 1880 VAL A N 1
ATOM 14599 C CA . VAL A 1 1880 ? 8.926 35.447 8.542 1.00 96.12 1880 VAL A CA 1
ATOM 14600 C C . VAL A 1 1880 ? 9.645 34.470 9.474 1.00 96.12 1880 VAL A C 1
ATOM 14602 O O . VAL A 1 1880 ? 10.488 34.912 10.247 1.00 96.12 1880 VAL A O 1
ATOM 14605 N N . VAL A 1 1881 ? 9.409 33.156 9.369 1.00 94.62 1881 VAL A N 1
ATOM 14606 C CA . VAL A 1 1881 ? 10.151 32.153 10.165 1.00 94.62 1881 VAL A CA 1
ATOM 14607 C C . VAL A 1 1881 ? 11.662 32.258 9.929 1.00 94.62 1881 VAL A C 1
ATOM 14609 O O . VAL A 1 1881 ? 12.434 32.254 10.889 1.00 94.62 1881 VAL A O 1
ATOM 14612 N N . SER A 1 1882 ? 12.098 32.411 8.674 1.00 91.12 1882 SER A N 1
ATOM 14613 C CA . SER A 1 1882 ? 13.519 32.591 8.347 1.00 91.12 1882 SER A CA 1
ATOM 14614 C C . SER A 1 1882 ? 14.099 33.876 8.946 1.00 91.12 1882 SER A C 1
ATOM 14616 O O . SER A 1 1882 ? 15.197 33.849 9.496 1.00 91.12 1882 SER A O 1
ATOM 14618 N N . ALA A 1 1883 ? 13.373 34.992 8.877 1.00 91.69 1883 ALA A N 1
ATOM 14619 C CA . ALA A 1 1883 ? 13.811 36.259 9.460 1.00 91.69 1883 ALA A CA 1
ATOM 14620 C C . ALA A 1 1883 ? 13.872 36.199 10.996 1.00 91.69 1883 ALA A C 1
ATOM 14622 O O . ALA A 1 1883 ? 14.804 36.729 11.597 1.00 91.69 1883 ALA A O 1
ATOM 14623 N N . LEU A 1 1884 ? 12.916 35.513 11.635 1.00 92.06 1884 LEU A N 1
ATOM 14624 C CA . LEU A 1 1884 ? 12.915 35.276 13.081 1.00 92.06 1884 LEU A CA 1
ATOM 14625 C C . LEU A 1 1884 ? 14.094 34.409 13.512 1.00 92.06 1884 LEU A C 1
ATOM 14627 O O . LEU A 1 1884 ? 14.705 34.692 14.537 1.00 92.06 1884 LEU A O 1
ATOM 14631 N N . LYS A 1 1885 ? 14.428 33.372 12.738 1.00 89.69 1885 LYS A N 1
ATOM 14632 C CA . LYS A 1 1885 ? 15.601 32.531 12.987 1.00 89.69 1885 LYS A CA 1
ATOM 14633 C C . LYS A 1 1885 ? 16.879 33.363 13.008 1.00 89.69 1885 LYS A C 1
ATOM 14635 O O . LYS A 1 1885 ? 17.628 33.283 13.977 1.00 89.69 1885 LYS A O 1
ATOM 14640 N N . ASP A 1 1886 ? 17.105 34.154 11.962 1.00 83.38 1886 ASP A N 1
ATOM 14641 C CA . ASP A 1 1886 ? 18.293 34.999 11.850 1.00 83.38 1886 ASP A CA 1
ATOM 14642 C C . ASP A 1 1886 ? 18.323 36.029 12.998 1.00 83.38 1886 ASP A C 1
ATOM 14644 O O . ASP A 1 1886 ? 19.318 36.140 13.710 1.00 83.38 1886 ASP A O 1
ATOM 14648 N N . GLY A 1 1887 ? 17.201 36.704 13.269 1.00 81.69 1887 GLY A N 1
ATOM 14649 C CA . GLY A 1 1887 ? 17.104 37.707 14.330 1.00 81.69 1887 GLY A CA 1
ATOM 14650 C C . GLY A 1 1887 ? 17.282 37.164 15.758 1.00 81.69 1887 GLY A C 1
ATOM 14651 O O . GLY A 1 1887 ? 18.006 37.760 16.555 1.00 81.69 1887 GLY A O 1
ATOM 14652 N N . LEU A 1 1888 ? 16.663 36.028 16.103 1.00 81.88 1888 LEU A N 1
ATOM 14653 C CA . LEU A 1 1888 ? 16.736 35.435 17.451 1.00 81.88 1888 LEU A CA 1
ATOM 14654 C C . LEU A 1 1888 ? 18.129 34.900 17.804 1.00 81.88 1888 LEU A C 1
ATOM 14656 O O . LEU A 1 1888 ? 18.483 34.866 18.986 1.00 81.88 1888 LEU A O 1
ATOM 14660 N N . LEU A 1 1889 ? 18.908 34.484 16.802 1.00 70.00 1889 LEU A N 1
ATOM 14661 C CA . LEU A 1 1889 ? 20.276 34.000 16.992 1.00 70.00 1889 LEU A CA 1
ATOM 14662 C C . LEU A 1 1889 ? 21.289 35.133 17.231 1.00 70.00 1889 LEU A C 1
ATOM 14664 O O . LEU A 1 1889 ? 22.372 34.850 17.737 1.00 70.00 1889 LEU A O 1
ATOM 14668 N N . CYS A 1 1890 ? 20.955 36.385 16.894 1.00 69.38 1890 CYS A N 1
ATOM 14669 C CA . CYS A 1 1890 ? 21.897 37.511 16.945 1.00 69.38 1890 CYS A CA 1
ATOM 14670 C C . CYS A 1 1890 ? 21.544 38.616 17.941 1.00 69.38 1890 CYS A C 1
ATOM 14672 O O . CYS A 1 1890 ? 22.451 39.306 18.391 1.00 69.38 1890 CYS A O 1
ATOM 14674 N N . LEU A 1 1891 ? 20.268 38.804 18.293 1.00 64.94 1891 LEU A N 1
ATOM 14675 C CA . LEU A 1 1891 ? 19.903 39.697 19.394 1.00 64.94 1891 LEU A CA 1
ATOM 14676 C C . LEU A 1 1891 ? 20.456 39.092 20.692 1.00 64.94 1891 LEU A C 1
ATOM 14678 O O . LEU A 1 1891 ? 19.890 38.111 21.185 1.00 64.94 1891 LEU A O 1
ATOM 14682 N N . GLU A 1 1892 ? 21.571 39.635 21.194 1.00 57.66 1892 GLU A N 1
ATOM 14683 C CA . GLU A 1 1892 ? 22.170 39.243 22.474 1.00 57.66 1892 GLU A CA 1
ATOM 14684 C C . GLU A 1 1892 ? 21.122 39.337 23.600 1.00 57.66 1892 GLU A C 1
ATOM 14686 O O . GLU A 1 1892 ? 20.114 40.041 23.472 1.00 57.66 1892 GLU A O 1
ATOM 14691 N N . ASP A 1 1893 ? 21.330 38.605 24.702 1.00 56.38 1893 ASP A N 1
ATOM 14692 C CA . ASP A 1 1893 ? 20.524 38.750 25.926 1.00 56.38 1893 ASP A CA 1
ATOM 14693 C C . ASP A 1 1893 ? 20.893 40.085 26.622 1.00 56.38 1893 ASP A C 1
ATOM 14695 O O . ASP A 1 1893 ? 21.357 40.120 27.758 1.00 56.38 1893 ASP A O 1
ATOM 14699 N N . ASP A 1 1894 ? 20.744 41.188 25.888 1.00 57.19 1894 ASP A N 1
ATOM 14700 C CA . ASP A 1 1894 ? 20.992 42.553 26.328 1.00 57.19 1894 ASP A CA 1
ATOM 14701 C C . ASP A 1 1894 ? 19.942 42.951 27.376 1.00 57.19 1894 ASP A C 1
ATOM 14703 O O . ASP A 1 1894 ? 18.742 42.733 27.188 1.00 57.19 1894 ASP A O 1
ATOM 14707 N N . GLU A 1 1895 ? 20.369 43.587 28.470 1.00 58.34 1895 GLU A N 1
ATOM 14708 C CA . GLU A 1 1895 ? 19.468 44.001 29.562 1.00 58.34 1895 GLU A CA 1
ATOM 14709 C C . GLU A 1 1895 ? 18.606 45.231 29.207 1.00 58.34 1895 GLU A C 1
ATOM 14711 O O . GLU A 1 1895 ? 17.733 45.638 29.979 1.00 58.34 1895 GLU A O 1
ATOM 14716 N N . ALA A 1 1896 ? 18.825 45.846 28.039 1.00 68.69 1896 ALA A N 1
ATOM 14717 C CA . ALA A 1 1896 ? 18.055 47.000 27.593 1.00 68.69 1896 ALA A CA 1
ATOM 14718 C C . ALA A 1 1896 ? 16.575 46.631 27.376 1.00 68.69 1896 ALA A C 1
ATOM 14720 O O . ALA A 1 1896 ? 16.242 45.772 26.559 1.00 68.69 1896 ALA A O 1
ATOM 14721 N N . GLU A 1 1897 ? 15.666 47.345 28.053 1.00 71.38 1897 GLU A N 1
ATOM 14722 C CA . GLU A 1 1897 ? 14.218 47.069 28.046 1.00 71.38 1897 GLU A CA 1
ATOM 14723 C C . GLU A 1 1897 ? 13.632 46.937 26.625 1.00 71.38 1897 GLU A C 1
ATOM 14725 O O . GLU A 1 1897 ? 12.782 46.086 26.363 1.00 71.38 1897 GLU A O 1
ATOM 14730 N N . THR A 1 1898 ? 14.103 47.750 25.675 1.00 74.44 1898 THR A N 1
ATOM 14731 C CA . THR A 1 1898 ? 13.680 47.701 24.267 1.00 74.44 1898 THR A CA 1
ATOM 14732 C C . THR A 1 1898 ? 14.143 46.436 23.540 1.00 74.44 1898 THR A C 1
ATOM 14734 O O . THR A 1 1898 ? 13.358 45.857 22.788 1.00 74.44 1898 THR A O 1
ATOM 14737 N N . ALA A 1 1899 ? 15.377 45.976 23.772 1.00 75.06 1899 ALA A N 1
ATOM 14738 C CA . ALA A 1 1899 ? 15.916 44.755 23.169 1.00 75.06 1899 ALA A CA 1
ATOM 14739 C C . ALA A 1 1899 ? 15.161 43.514 23.671 1.00 75.06 1899 ALA A C 1
ATOM 14741 O O . ALA A 1 1899 ? 14.717 42.690 22.865 1.00 75.06 1899 ALA A O 1
ATOM 14742 N N . VAL A 1 1900 ? 14.901 43.452 24.983 1.00 77.06 1900 VAL A N 1
ATOM 14743 C CA . VAL A 1 1900 ? 14.080 42.403 25.610 1.00 77.06 1900 VAL A CA 1
ATOM 14744 C C . VAL A 1 1900 ? 12.666 42.384 25.017 1.00 77.06 1900 VAL A C 1
ATOM 14746 O O . VAL A 1 1900 ? 12.175 41.321 24.631 1.00 77.06 1900 VAL A O 1
ATOM 14749 N N . LYS A 1 1901 ? 12.017 43.551 24.853 1.00 80.62 1901 LYS A N 1
ATOM 14750 C CA . LYS A 1 1901 ? 10.687 43.649 24.217 1.00 80.62 1901 LYS A CA 1
ATOM 14751 C C . LYS A 1 1901 ? 10.677 43.109 22.784 1.00 80.62 1901 LYS A C 1
ATOM 14753 O O . LYS A 1 1901 ? 9.763 42.368 22.422 1.00 80.62 1901 LYS A O 1
ATOM 14758 N N . HIS A 1 1902 ? 11.680 43.450 21.974 1.00 85.25 1902 HIS A N 1
ATOM 14759 C CA . HIS A 1 1902 ? 11.776 42.989 20.585 1.00 85.25 1902 HIS A CA 1
ATOM 14760 C C . HIS A 1 1902 ? 12.012 41.473 20.492 1.00 85.25 1902 HIS A C 1
ATOM 14762 O O . HIS A 1 1902 ? 11.335 40.791 19.720 1.00 85.25 1902 HIS A O 1
ATOM 14768 N N . ARG A 1 1903 ? 12.916 40.928 21.317 1.00 84.06 1903 ARG A N 1
ATOM 14769 C CA . ARG A 1 1903 ? 13.198 39.485 21.393 1.00 84.06 1903 ARG A CA 1
ATOM 14770 C C . ARG A 1 1903 ? 11.957 38.694 21.812 1.00 84.06 1903 ARG A C 1
ATOM 14772 O O . ARG A 1 1903 ? 11.626 37.696 21.176 1.00 84.06 1903 ARG A O 1
ATOM 14779 N N . CYS A 1 1904 ? 11.208 39.174 22.804 1.00 84.94 1904 CYS A N 1
ATOM 14780 C CA . CYS A 1 1904 ? 9.939 38.559 23.195 1.00 84.94 1904 CYS A CA 1
ATOM 14781 C C . CYS A 1 1904 ? 8.889 38.613 22.078 1.00 84.94 1904 CYS A C 1
ATOM 14783 O O . CYS A 1 1904 ? 8.232 37.605 21.827 1.00 84.94 1904 CYS A O 1
ATOM 14785 N N . ALA A 1 1905 ? 8.756 39.733 21.360 1.00 88.00 1905 ALA A N 1
ATOM 14786 C CA . ALA A 1 1905 ? 7.853 39.814 20.210 1.00 88.00 1905 ALA A CA 1
ATOM 14787 C C . ALA A 1 1905 ? 8.204 38.773 19.131 1.00 88.00 1905 ALA A C 1
ATOM 14789 O O . ALA A 1 1905 ? 7.309 38.120 18.597 1.00 88.00 1905 ALA A O 1
ATOM 14790 N N . PHE A 1 1906 ? 9.494 38.540 18.863 1.00 90.38 1906 PHE A N 1
ATOM 14791 C CA . PHE A 1 1906 ? 9.934 37.481 17.948 1.00 90.38 1906 PHE A CA 1
ATOM 14792 C C . PHE A 1 1906 ? 9.517 36.083 18.431 1.00 90.38 1906 PHE A C 1
ATOM 14794 O O . PHE A 1 1906 ? 8.994 35.298 17.638 1.00 90.38 1906 PHE A O 1
ATOM 14801 N N . LEU A 1 1907 ? 9.691 35.776 19.724 1.00 90.19 1907 LEU A N 1
ATOM 14802 C CA . LEU A 1 1907 ? 9.257 34.497 20.305 1.00 90.19 1907 LEU A CA 1
ATOM 14803 C C . LEU A 1 1907 ? 7.730 34.322 20.239 1.00 90.19 1907 LEU A C 1
ATOM 14805 O O . LEU A 1 1907 ? 7.261 33.221 19.965 1.00 90.19 1907 LEU A O 1
ATOM 14809 N N . LEU A 1 1908 ? 6.946 35.387 20.432 1.00 90.12 1908 LEU A N 1
ATOM 14810 C CA . LEU A 1 1908 ? 5.479 35.346 20.342 1.00 90.12 1908 LEU A CA 1
ATOM 14811 C C . LEU A 1 1908 ? 4.990 35.135 18.904 1.00 90.12 1908 LEU A C 1
ATOM 14813 O O . LEU A 1 1908 ? 4.094 34.323 18.676 1.00 90.12 1908 LEU A O 1
ATOM 14817 N N . ILE A 1 1909 ? 5.608 35.805 17.924 1.00 91.69 1909 ILE A N 1
ATOM 14818 C CA . ILE A 1 1909 ? 5.308 35.573 16.504 1.00 91.69 1909 ILE A CA 1
ATOM 14819 C C . ILE A 1 1909 ? 5.666 34.128 16.124 1.00 91.69 1909 ILE A C 1
ATOM 14821 O O . ILE A 1 1909 ? 4.874 33.467 15.454 1.00 91.69 1909 ILE A O 1
ATOM 14825 N N . LEU A 1 1910 ? 6.811 33.610 16.587 1.00 92.50 1910 LEU A N 1
ATOM 14826 C CA . LEU A 1 1910 ? 7.206 32.216 16.368 1.00 92.50 1910 LEU A CA 1
ATOM 14827 C C . LEU A 1 1910 ? 6.221 31.231 17.021 1.00 92.50 1910 LEU A C 1
ATOM 14829 O O . LEU A 1 1910 ? 5.877 30.220 16.413 1.00 92.50 1910 LEU A O 1
ATOM 14833 N N . LEU A 1 1911 ? 5.723 31.541 18.224 1.00 91.25 1911 LEU A N 1
ATOM 14834 C CA . LEU A 1 1911 ? 4.716 30.735 18.919 1.00 91.25 1911 LEU A CA 1
ATOM 14835 C C . LEU A 1 1911 ? 3.398 30.693 18.143 1.00 91.25 1911 LEU A C 1
ATOM 14837 O O . LEU A 1 1911 ? 2.823 29.618 18.003 1.00 91.25 1911 LEU A O 1
ATOM 14841 N N . ARG A 1 1912 ? 2.953 31.818 17.572 1.00 88.94 1912 ARG A N 1
ATOM 14842 C CA . ARG A 1 1912 ? 1.799 31.841 16.661 1.00 88.94 1912 ARG A CA 1
ATOM 14843 C C . ARG A 1 1912 ? 2.036 30.965 15.427 1.00 88.94 1912 ARG A C 1
ATOM 14845 O O . ARG A 1 1912 ? 1.162 30.182 15.074 1.00 88.94 1912 ARG A O 1
ATOM 14852 N N . LEU A 1 1913 ? 3.211 31.054 14.799 1.00 90.62 1913 LEU A N 1
ATOM 14853 C CA . LEU A 1 1913 ? 3.549 30.293 13.585 1.00 90.62 1913 LEU A CA 1
ATOM 14854 C C . LEU A 1 1913 ? 3.700 28.779 13.825 1.00 90.62 1913 LEU A C 1
ATOM 14856 O O . LEU A 1 1913 ? 3.560 27.992 12.889 1.00 90.62 1913 LEU A O 1
ATOM 14860 N N . LEU A 1 1914 ? 3.898 28.333 15.072 1.00 88.94 1914 LEU A N 1
ATOM 14861 C CA . LEU A 1 1914 ? 3.761 26.911 15.411 1.00 88.94 1914 LEU A CA 1
ATOM 14862 C C . LEU A 1 1914 ? 2.329 26.408 15.160 1.00 88.94 1914 LEU A C 1
ATOM 14864 O O . LEU A 1 1914 ? 2.166 25.244 14.808 1.00 88.94 1914 LEU A O 1
ATOM 14868 N N . PHE A 1 1915 ? 1.314 27.267 15.279 1.00 84.19 1915 PHE A N 1
ATOM 14869 C CA . PHE A 1 1915 ? -0.098 26.960 15.019 1.00 84.19 1915 PHE A CA 1
ATOM 14870 C C . PHE A 1 1915 ? -0.578 27.430 13.635 1.00 84.19 1915 PHE A C 1
ATOM 14872 O O . PHE A 1 1915 ? -1.781 27.529 13.407 1.00 84.19 1915 PHE A O 1
ATOM 14879 N N . ASP A 1 1916 ? 0.349 27.708 12.712 1.00 84.31 1916 ASP A N 1
ATOM 14880 C CA . ASP A 1 1916 ? 0.039 28.083 11.329 1.00 84.31 1916 ASP A CA 1
ATOM 14881 C C . ASP A 1 1916 ? -0.738 26.979 10.602 1.00 84.31 1916 ASP A C 1
ATOM 14883 O O . ASP A 1 1916 ? -0.563 25.797 10.902 1.00 84.31 1916 ASP A O 1
ATOM 14887 N N . ASP A 1 1917 ? -1.555 27.327 9.609 1.00 75.50 1917 ASP A N 1
ATOM 14888 C CA . ASP A 1 1917 ? -2.354 26.355 8.867 1.00 75.50 1917 ASP A CA 1
ATOM 14889 C C . ASP A 1 1917 ? -1.537 25.507 7.879 1.00 75.50 1917 ASP A C 1
ATOM 14891 O O . ASP A 1 1917 ? -1.845 24.330 7.639 1.00 75.50 1917 ASP A O 1
ATOM 14895 N N . ALA A 1 1918 ? -0.410 26.031 7.396 1.00 81.62 1918 ALA A N 1
ATOM 14896 C CA . ALA A 1 1918 ? 0.484 25.328 6.489 1.00 81.62 1918 ALA A CA 1
ATOM 14897 C C . ALA A 1 1918 ? 1.502 24.448 7.233 1.00 81.62 1918 ALA A C 1
ATOM 14899 O O . ALA A 1 1918 ? 2.271 24.903 8.082 1.00 81.62 1918 ALA A O 1
ATOM 14900 N N . TYR A 1 1919 ? 1.561 23.165 6.858 1.00 80.62 1919 TYR A N 1
ATOM 14901 C CA . TYR A 1 1919 ? 2.482 22.188 7.455 1.00 80.62 1919 TYR A CA 1
ATOM 14902 C C . TYR A 1 1919 ? 3.952 22.623 7.381 1.00 80.62 1919 TYR A C 1
ATOM 14904 O O . TYR A 1 1919 ? 4.675 22.483 8.366 1.00 80.62 1919 TYR A O 1
ATOM 14912 N N . ASP A 1 1920 ? 4.379 23.178 6.246 1.00 81.31 1920 ASP A N 1
ATOM 14913 C CA . ASP A 1 1920 ? 5.775 23.567 6.024 1.00 81.31 1920 ASP A CA 1
ATOM 14914 C C . ASP A 1 1920 ? 6.208 24.721 6.941 1.00 81.31 1920 ASP A C 1
ATOM 14916 O O . ASP A 1 1920 ? 7.322 24.707 7.463 1.00 81.31 1920 ASP A O 1
ATOM 14920 N N . VAL A 1 1921 ? 5.311 25.676 7.215 1.00 88.25 1921 VAL A N 1
ATOM 14921 C CA . VAL A 1 1921 ? 5.568 26.795 8.137 1.00 88.25 1921 VAL A CA 1
ATOM 14922 C C . VAL A 1 1921 ? 5.691 26.286 9.570 1.00 88.25 1921 VAL A C 1
ATOM 14924 O O . VAL A 1 1921 ? 6.634 26.658 10.274 1.00 88.25 1921 VAL A O 1
ATOM 14927 N N . ARG A 1 1922 ? 4.799 25.378 9.994 1.00 87.50 1922 ARG A N 1
ATOM 14928 C CA . ARG A 1 1922 ? 4.891 24.739 11.317 1.00 87.50 1922 ARG A CA 1
ATOM 14929 C C . ARG A 1 1922 ? 6.183 23.943 11.466 1.00 87.50 1922 ARG A C 1
ATOM 14931 O O . ARG A 1 1922 ? 6.844 24.036 12.496 1.00 87.50 1922 ARG A O 1
ATOM 14938 N N . LEU A 1 1923 ? 6.559 23.178 10.439 1.00 86.75 1923 LEU A N 1
ATOM 14939 C CA . LEU A 1 1923 ? 7.774 22.368 10.438 1.00 86.75 1923 LEU A CA 1
ATOM 14940 C C . LEU A 1 1923 ? 9.034 23.232 10.527 1.00 86.75 1923 LEU A C 1
ATOM 14942 O O . LEU A 1 1923 ? 9.932 22.921 11.312 1.00 86.75 1923 LEU A O 1
ATOM 14946 N N . GLU A 1 1924 ? 9.109 24.310 9.749 1.00 87.75 1924 GLU A N 1
ATOM 14947 C CA . GLU A 1 1924 ? 10.240 25.234 9.824 1.00 87.75 1924 GLU A CA 1
ATOM 14948 C C . GLU A 1 1924 ? 10.279 25.939 11.186 1.00 87.75 1924 GLU A C 1
ATOM 14950 O O . GLU A 1 1924 ? 11.336 26.016 11.808 1.00 87.75 1924 GLU A O 1
ATOM 14955 N N . SER A 1 1925 ? 9.125 26.331 11.731 1.00 92.62 1925 SER A N 1
ATOM 14956 C CA . SER A 1 1925 ? 9.031 26.892 13.086 1.00 92.62 1925 SER A CA 1
ATOM 14957 C C . SER A 1 1925 ? 9.542 25.904 14.143 1.00 92.62 1925 SER A C 1
ATOM 14959 O O . SER A 1 1925 ? 10.337 26.275 15.008 1.00 92.62 1925 SER A O 1
ATOM 14961 N N . CYS A 1 1926 ? 9.182 24.619 14.039 1.00 90.69 1926 CYS A N 1
ATOM 14962 C CA . CYS A 1 1926 ? 9.719 23.559 14.895 1.00 90.69 1926 CYS A CA 1
ATOM 14963 C C . CYS A 1 1926 ? 11.244 23.424 14.775 1.00 90.69 1926 CYS A C 1
ATOM 14965 O O . CYS A 1 1926 ? 11.910 23.208 15.789 1.00 90.69 1926 CYS A O 1
ATOM 14967 N N . ARG A 1 1927 ? 11.825 23.581 13.575 1.00 89.50 1927 ARG A N 1
ATOM 14968 C CA . ARG A 1 1927 ? 13.289 23.569 13.386 1.00 89.50 1927 ARG A CA 1
ATOM 14969 C C . ARG A 1 1927 ? 13.953 24.734 14.105 1.00 89.50 1927 ARG A C 1
ATOM 14971 O O . ARG A 1 1927 ? 14.946 24.508 14.795 1.00 89.50 1927 ARG A O 1
ATOM 14978 N N . VAL A 1 1928 ? 13.397 25.939 13.989 1.00 90.00 1928 VAL A N 1
ATOM 14979 C CA . VAL A 1 1928 ? 13.915 27.130 14.678 1.00 90.00 1928 VAL A CA 1
ATOM 14980 C C . VAL A 1 1928 ? 13.866 26.935 16.193 1.00 90.00 1928 VAL A C 1
ATOM 14982 O O . VAL A 1 1928 ? 14.887 27.065 16.863 1.00 90.00 1928 VAL A O 1
ATOM 14985 N N . VAL A 1 1929 ? 12.723 26.519 16.742 1.00 90.25 1929 VAL A N 1
ATOM 14986 C CA . VAL A 1 1929 ? 12.585 26.272 18.189 1.00 90.25 1929 VAL A CA 1
ATOM 14987 C C . VAL A 1 1929 ? 13.517 25.164 18.671 1.00 90.25 1929 VAL A C 1
ATOM 14989 O O . VAL A 1 1929 ? 14.119 25.280 19.739 1.00 90.25 1929 VAL A O 1
ATOM 14992 N N . SER A 1 1930 ? 13.668 24.098 17.890 1.00 87.81 1930 SER A N 1
ATOM 14993 C CA . SER A 1 1930 ? 14.586 23.007 18.213 1.00 87.81 1930 SER A CA 1
ATOM 14994 C C . SER A 1 1930 ? 16.033 23.495 18.281 1.00 87.81 1930 SER A C 1
ATOM 14996 O O . SER A 1 1930 ? 16.738 23.144 19.217 1.00 87.81 1930 SER A O 1
ATOM 14998 N N . GLN A 1 1931 ? 16.469 24.356 17.358 1.00 83.94 1931 GLN A N 1
ATOM 14999 C CA . GLN A 1 1931 ? 17.812 24.954 17.396 1.00 83.94 1931 GLN A CA 1
ATOM 15000 C C . GLN A 1 1931 ? 18.020 25.871 18.605 1.00 83.94 1931 GLN A C 1
ATOM 15002 O O . GLN A 1 1931 ? 19.108 25.893 19.170 1.00 83.94 1931 GLN A O 1
ATOM 15007 N N . LEU A 1 1932 ? 16.981 26.596 19.025 1.00 80.75 1932 LEU A N 1
ATOM 15008 C CA . LEU A 1 1932 ? 17.051 27.491 20.181 1.00 80.75 1932 LEU A CA 1
ATOM 15009 C C . LEU A 1 1932 ? 17.082 26.745 21.524 1.00 80.75 1932 LEU A C 1
ATOM 15011 O O . LEU A 1 1932 ? 17.597 27.282 22.501 1.00 80.75 1932 LEU A O 1
ATOM 15015 N N . THR A 1 1933 ? 16.500 25.541 21.600 1.00 77.69 1933 THR A N 1
ATOM 15016 C CA . THR A 1 1933 ? 16.203 24.879 22.887 1.00 77.69 1933 THR A CA 1
ATOM 15017 C C . THR A 1 1933 ? 16.803 23.486 23.070 1.00 77.69 1933 THR A C 1
ATOM 15019 O O . THR A 1 1933 ? 16.982 23.056 24.210 1.00 77.69 1933 THR A O 1
ATOM 15022 N N . SER A 1 1934 ? 17.129 22.758 21.996 1.00 67.56 1934 SER A N 1
ATOM 15023 C CA . SER A 1 1934 ? 17.656 21.392 22.088 1.00 67.56 1934 SER A CA 1
ATOM 15024 C C . SER A 1 1934 ? 19.188 21.390 22.188 1.00 67.56 1934 SER A C 1
ATOM 15026 O O . SER A 1 1934 ? 19.848 21.653 21.183 1.00 67.56 1934 SER A O 1
ATOM 15028 N N . PRO A 1 1935 ? 19.789 20.942 23.308 1.00 58.47 1935 PRO A N 1
ATOM 15029 C CA . PRO A 1 1935 ? 21.247 20.814 23.421 1.00 58.47 1935 PRO A CA 1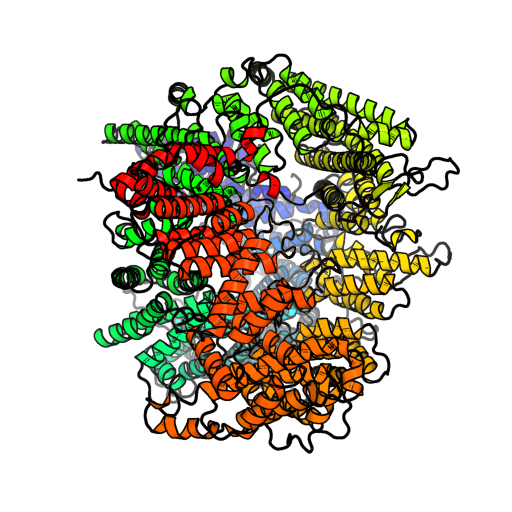
ATOM 15030 C C . PRO A 1 1935 ? 21.848 19.766 22.465 1.00 58.47 1935 PRO A C 1
ATOM 15032 O O . PRO A 1 1935 ? 23.042 19.793 22.186 1.00 58.47 1935 PRO A O 1
ATOM 15035 N N . ALA A 1 1936 ? 21.032 18.834 21.962 1.00 57.34 1936 ALA A N 1
ATOM 15036 C CA . ALA A 1 1936 ? 21.475 17.669 21.196 1.00 57.34 1936 ALA A CA 1
ATOM 15037 C C . ALA A 1 1936 ? 21.120 17.715 19.694 1.00 57.34 1936 ALA A C 1
ATOM 15039 O O . ALA A 1 1936 ? 21.239 16.698 19.014 1.00 57.34 1936 ALA A O 1
ATOM 15040 N N . ASN A 1 1937 ? 20.695 18.878 19.173 1.00 58.84 1937 ASN A N 1
ATOM 15041 C CA . ASN A 1 1937 ? 20.321 19.085 17.762 1.00 58.84 1937 ASN A CA 1
ATOM 15042 C C . ASN A 1 1937 ? 19.232 18.131 17.211 1.00 58.84 1937 ASN A C 1
ATOM 15044 O O . ASN A 1 1937 ? 19.239 17.804 16.022 1.00 58.84 1937 ASN A O 1
ATOM 15048 N N . PHE A 1 1938 ? 18.278 17.682 18.037 1.00 70.06 1938 PHE A N 1
ATOM 15049 C CA . PHE A 1 1938 ? 17.115 16.931 17.551 1.00 70.06 1938 PHE A CA 1
ATOM 15050 C C . PHE A 1 1938 ? 16.062 17.871 16.971 1.00 70.06 1938 PHE A C 1
ATOM 15052 O O . PHE A 1 1938 ? 15.825 18.936 17.532 1.00 70.06 1938 PHE A O 1
ATOM 15059 N N . LEU A 1 1939 ? 15.371 17.447 15.909 1.00 82.00 1939 LEU A N 1
ATOM 15060 C CA . LEU A 1 1939 ? 14.118 18.087 15.520 1.00 82.00 1939 LEU A CA 1
ATOM 15061 C C . LEU A 1 1939 ? 13.004 17.581 16.439 1.00 82.00 1939 LEU A C 1
ATOM 15063 O O . LEU A 1 1939 ? 12.586 16.423 16.340 1.00 82.00 1939 LEU A O 1
ATOM 15067 N N . LEU A 1 1940 ? 12.565 18.450 17.342 1.00 86.50 1940 LEU A N 1
ATOM 15068 C CA . LEU A 1 1940 ? 11.533 18.154 18.322 1.00 86.50 1940 LEU A CA 1
ATOM 15069 C C . LEU A 1 1940 ? 10.151 18.121 17.668 1.00 86.50 1940 LEU A C 1
ATOM 15071 O O . LEU A 1 1940 ? 9.905 18.760 16.643 1.00 86.50 1940 LEU A O 1
ATOM 15075 N N . ASP A 1 1941 ? 9.242 17.363 18.270 1.00 89.06 1941 ASP A N 1
ATOM 15076 C CA . ASP A 1 1941 ? 7.850 17.354 17.858 1.00 89.06 1941 ASP A CA 1
ATOM 15077 C C . ASP A 1 1941 ? 7.134 18.668 18.202 1.00 89.06 1941 ASP A C 1
ATOM 15079 O O . ASP A 1 1941 ? 7.550 19.426 19.082 1.00 89.06 1941 ASP A O 1
ATOM 15083 N N . HIS A 1 1942 ? 6.014 18.907 17.521 1.00 88.31 1942 HIS A N 1
ATOM 15084 C CA . HIS A 1 1942 ? 5.270 20.159 17.601 1.00 88.31 1942 HIS A CA 1
ATOM 15085 C C . HIS A 1 1942 ? 4.931 20.600 19.036 1.00 88.31 1942 HIS A C 1
ATOM 15087 O O . HIS A 1 1942 ? 5.203 21.745 19.396 1.00 88.31 1942 HIS A O 1
ATOM 15093 N N . MET A 1 1943 ? 4.399 19.713 19.885 1.00 87.94 1943 MET A N 1
ATOM 15094 C CA . MET A 1 1943 ? 4.006 20.113 21.243 1.00 87.94 1943 MET A CA 1
ATOM 15095 C C . MET A 1 1943 ? 5.211 20.334 22.152 1.00 87.94 1943 MET A C 1
ATOM 15097 O O . MET A 1 1943 ? 5.185 21.234 22.990 1.00 87.94 1943 MET A O 1
ATOM 15101 N N . THR A 1 1944 ? 6.288 19.569 21.966 1.00 89.19 1944 THR A N 1
ATOM 15102 C CA . THR A 1 1944 ? 7.544 19.824 22.677 1.00 89.19 1944 THR A CA 1
ATOM 15103 C C . THR A 1 1944 ? 8.104 21.203 22.300 1.00 89.19 1944 THR A C 1
ATOM 15105 O O . THR A 1 1944 ? 8.523 21.938 23.189 1.00 89.19 1944 THR A O 1
ATOM 15108 N N . CYS A 1 1945 ? 8.029 21.619 21.027 1.00 91.19 1945 CYS A N 1
ATOM 15109 C CA . CYS A 1 1945 ? 8.389 22.984 20.622 1.00 91.19 1945 CYS A CA 1
ATOM 15110 C C . CYS A 1 1945 ? 7.520 24.054 21.304 1.00 91.19 1945 CYS A C 1
ATOM 15112 O O . CYS A 1 1945 ? 8.060 25.034 21.816 1.00 91.19 1945 CYS A O 1
ATOM 15114 N N . VAL A 1 1946 ? 6.197 23.865 21.352 1.00 91.12 1946 VAL A N 1
ATOM 15115 C CA . VAL A 1 1946 ? 5.274 24.800 22.025 1.00 91.12 1946 VAL A CA 1
ATOM 15116 C C . VAL A 1 1946 ? 5.644 24.961 23.502 1.00 91.12 1946 VAL A C 1
ATOM 15118 O O . VAL A 1 1946 ? 5.832 26.082 23.971 1.00 91.12 1946 VAL A O 1
ATOM 15121 N N . LEU A 1 1947 ? 5.814 23.850 24.226 1.00 90.69 1947 LEU A N 1
ATOM 15122 C CA . LEU A 1 1947 ? 6.170 23.863 25.648 1.00 90.69 1947 LEU A CA 1
ATOM 15123 C C . LEU A 1 1947 ? 7.535 24.521 25.892 1.00 90.69 1947 LEU A C 1
ATOM 15125 O O . LEU A 1 1947 ? 7.668 25.323 26.815 1.00 90.69 1947 LEU A O 1
ATOM 15129 N N . SER A 1 1948 ? 8.532 24.230 25.052 1.00 89.75 1948 SER A N 1
ATOM 15130 C CA . SER A 1 1948 ? 9.868 24.831 25.143 1.00 89.75 1948 SER A CA 1
ATOM 15131 C C . SER A 1 1948 ? 9.842 26.346 24.957 1.00 89.75 1948 SER A C 1
ATOM 15133 O O . SER A 1 1948 ? 10.543 27.066 25.668 1.00 89.75 1948 SER A O 1
ATOM 15135 N N . LEU A 1 1949 ? 9.021 26.841 24.029 1.00 89.62 1949 LEU A N 1
ATOM 15136 C CA . LEU A 1 1949 ? 8.917 28.269 23.752 1.00 89.62 1949 LEU A CA 1
ATOM 15137 C C . LEU A 1 1949 ? 8.175 29.010 24.873 1.00 89.62 1949 LEU A C 1
ATOM 15139 O O . LEU A 1 1949 ? 8.646 30.052 25.321 1.00 89.62 1949 LEU A O 1
ATOM 15143 N N . VAL A 1 1950 ? 7.082 28.440 25.395 1.00 89.75 1950 VAL A N 1
ATOM 15144 C CA . VAL A 1 1950 ? 6.360 28.985 26.563 1.00 89.75 1950 VAL A CA 1
ATOM 15145 C C . VAL A 1 1950 ? 7.264 29.031 27.794 1.00 89.75 1950 VAL A C 1
ATOM 15147 O O . VAL A 1 1950 ? 7.334 30.060 28.462 1.00 89.75 1950 VAL A O 1
ATOM 15150 N N . PHE A 1 1951 ? 8.000 27.950 28.067 1.00 88.12 1951 PHE A N 1
ATOM 15151 C CA . PHE A 1 1951 ? 8.972 27.895 29.160 1.00 88.12 1951 PHE A CA 1
ATOM 15152 C C . PHE A 1 1951 ? 10.038 28.995 29.031 1.00 88.12 1951 PHE A C 1
ATOM 15154 O O . PHE A 1 1951 ? 10.334 29.686 30.004 1.00 88.12 1951 PHE A O 1
ATOM 15161 N N . ARG A 1 1952 ? 10.570 29.220 27.821 1.00 84.88 1952 ARG A N 1
ATOM 15162 C CA . ARG A 1 1952 ? 11.566 30.273 27.574 1.00 84.88 1952 ARG A CA 1
ATOM 15163 C C . ARG A 1 1952 ? 10.993 31.681 27.752 1.00 84.88 1952 ARG A C 1
ATOM 15165 O O . ARG A 1 1952 ? 11.657 32.521 28.348 1.00 84.88 1952 ARG A O 1
ATOM 15172 N N . ILE A 1 1953 ? 9.769 31.932 27.283 1.00 84.69 1953 ILE A N 1
ATOM 15173 C CA . ILE A 1 1953 ? 9.087 33.223 27.469 1.00 84.69 1953 ILE A CA 1
ATOM 15174 C C . ILE A 1 1953 ? 8.848 33.493 28.962 1.00 84.69 1953 ILE A C 1
ATOM 15176 O O . ILE A 1 1953 ? 9.089 34.611 29.410 1.00 84.69 1953 ILE A O 1
ATOM 15180 N N . ARG A 1 1954 ? 8.450 32.480 29.750 1.00 82.94 1954 ARG A N 1
ATOM 15181 C CA . ARG A 1 1954 ? 8.304 32.602 31.214 1.00 82.94 1954 ARG A CA 1
ATOM 15182 C C . ARG A 1 1954 ? 9.624 32.965 31.900 1.00 82.94 1954 ARG A C 1
ATOM 15184 O O . ARG A 1 1954 ? 9.633 33.878 32.717 1.00 82.94 1954 ARG A O 1
ATOM 15191 N N . GLN A 1 1955 ? 10.737 32.331 31.514 1.00 77.81 1955 GLN A N 1
ATOM 15192 C CA . GLN A 1 1955 ? 12.070 32.682 32.033 1.00 77.81 1955 GLN A CA 1
ATOM 15193 C C . GLN A 1 1955 ? 12.447 34.145 31.753 1.00 77.81 1955 GLN A C 1
ATOM 15195 O O . GLN A 1 1955 ? 13.049 34.793 32.601 1.00 77.81 1955 GLN A O 1
ATOM 15200 N N . SER A 1 1956 ? 12.094 34.680 30.580 1.00 71.56 1956 SER A N 1
ATOM 15201 C CA . SER A 1 1956 ? 12.338 36.091 30.244 1.00 71.56 1956 SER A CA 1
ATOM 15202 C C . SER A 1 1956 ? 11.353 37.056 30.926 1.00 71.56 1956 SER A C 1
ATOM 15204 O O . SER A 1 1956 ? 11.702 38.204 31.192 1.00 71.56 1956 SER A O 1
ATOM 15206 N N . GLY A 1 1957 ? 10.124 36.605 31.196 1.00 62.09 1957 GLY A N 1
ATOM 15207 C CA . GLY A 1 1957 ? 9.027 37.392 31.768 1.00 62.09 1957 GLY A CA 1
ATOM 15208 C C . GLY A 1 1957 ? 9.088 37.617 33.283 1.00 62.09 1957 GLY A C 1
ATOM 15209 O O . GLY A 1 1957 ? 8.314 38.426 33.793 1.00 62.09 1957 GLY A O 1
ATOM 15210 N N . GLU A 1 1958 ? 10.014 36.981 34.015 1.00 55.53 1958 GLU A N 1
ATOM 15211 C CA . GLU A 1 1958 ? 10.294 37.353 35.417 1.00 55.53 1958 GLU A CA 1
ATOM 15212 C C . GLU A 1 1958 ? 10.701 38.840 35.545 1.00 55.53 1958 GLU A C 1
ATOM 15214 O O . GLU A 1 1958 ? 10.480 39.473 36.582 1.00 55.53 1958 GLU A O 1
ATOM 15219 N N . CYS A 1 1959 ? 11.162 39.453 34.450 1.00 49.78 1959 CYS A N 1
ATOM 15220 C CA . CYS A 1 1959 ? 11.137 40.897 34.256 1.00 49.78 1959 CYS A CA 1
ATOM 15221 C C . CYS A 1 1959 ? 9.710 41.325 33.859 1.00 49.78 1959 CYS A C 1
ATOM 15223 O O . CYS A 1 1959 ? 9.281 41.044 32.745 1.00 49.78 1959 CYS A O 1
ATOM 15225 N N . ARG A 1 1960 ? 8.974 42.021 34.740 1.00 54.25 1960 ARG A N 1
ATOM 15226 C CA . ARG A 1 1960 ? 7.578 42.517 34.576 1.00 54.25 1960 ARG A CA 1
ATOM 15227 C C . ARG A 1 1960 ? 7.356 43.497 33.396 1.00 54.25 1960 ARG A C 1
ATOM 15229 O O . ARG A 1 1960 ? 6.901 44.620 33.598 1.00 54.25 1960 ARG A O 1
ATOM 15236 N N . VAL A 1 1961 ? 7.701 43.113 32.172 1.00 58.59 1961 VAL A N 1
ATOM 15237 C CA . VAL A 1 1961 ? 7.821 44.010 31.011 1.00 58.59 1961 VAL A CA 1
ATOM 15238 C C . VAL A 1 1961 ? 6.519 44.108 30.194 1.00 58.59 1961 VAL A C 1
ATOM 15240 O O . VAL A 1 1961 ? 6.379 45.042 29.404 1.00 58.59 1961 VAL A O 1
ATOM 15243 N N . PHE A 1 1962 ? 5.550 43.202 30.382 1.00 67.31 1962 PHE A N 1
ATOM 15244 C CA . PHE A 1 1962 ? 4.406 43.046 29.469 1.00 67.31 1962 PHE A CA 1
ATOM 15245 C C . PHE A 1 1962 ? 3.048 43.019 30.180 1.00 67.31 1962 PHE A C 1
ATOM 15247 O O . PHE A 1 1962 ? 2.905 42.418 31.244 1.00 67.31 1962 PHE A O 1
ATOM 15254 N N . ASP A 1 1963 ? 2.047 43.632 29.550 1.00 74.00 1963 ASP A N 1
ATOM 15255 C CA . ASP A 1 1963 ? 0.632 43.512 29.890 1.00 74.00 1963 ASP A CA 1
ATOM 15256 C C . ASP A 1 1963 ? -0.073 42.480 28.985 1.00 74.00 1963 ASP A C 1
ATOM 15258 O O . ASP A 1 1963 ? 0.492 41.949 28.023 1.00 74.00 1963 ASP A O 1
ATOM 15262 N N . ALA A 1 1964 ? -1.330 42.168 29.310 1.00 71.88 1964 ALA A N 1
ATOM 15263 C CA . ALA A 1 1964 ? -2.147 41.244 28.526 1.00 71.88 1964 ALA A CA 1
ATOM 15264 C C . ALA A 1 1964 ? -2.371 41.734 27.081 1.00 71.88 1964 ALA A C 1
ATOM 15266 O O . ALA A 1 1964 ? -2.508 40.915 26.171 1.00 71.88 1964 ALA A O 1
ATOM 15267 N N . GLU A 1 1965 ? -2.379 43.053 26.857 1.00 78.00 1965 GLU A N 1
ATOM 15268 C CA . GLU A 1 1965 ? -2.587 43.665 25.541 1.00 78.00 1965 GLU A CA 1
ATOM 15269 C C . GLU A 1 1965 ? -1.425 43.350 24.589 1.00 78.00 1965 GLU A C 1
ATOM 15271 O O . GLU A 1 1965 ? -1.656 42.925 23.455 1.00 78.00 1965 GLU A O 1
ATOM 15276 N N . PHE A 1 1966 ? -0.179 43.436 25.069 1.00 82.88 1966 PHE A N 1
ATOM 15277 C CA . PHE A 1 1966 ? 1.005 43.066 24.293 1.00 82.88 1966 PHE A CA 1
ATOM 15278 C C . PHE A 1 1966 ? 0.971 41.598 23.841 1.00 82.88 1966 PHE A C 1
ATOM 15280 O O . PHE A 1 1966 ? 1.215 41.299 22.670 1.00 82.88 1966 PHE A O 1
ATOM 15287 N N . LEU A 1 1967 ? 0.635 40.665 24.740 1.00 80.88 1967 LEU A N 1
ATOM 15288 C CA . LEU A 1 1967 ? 0.530 39.241 24.392 1.00 80.88 1967 LEU A CA 1
ATOM 15289 C C . LEU A 1 1967 ? -0.572 39.000 23.355 1.00 80.88 1967 LEU A C 1
ATOM 15291 O O . LEU A 1 1967 ? -0.341 38.299 22.369 1.00 80.88 1967 LEU A O 1
ATOM 15295 N N . GLN A 1 1968 ? -1.746 39.610 23.540 1.00 79.19 1968 GLN A N 1
ATOM 15296 C CA . GLN A 1 1968 ? -2.863 39.490 22.602 1.00 79.19 1968 GLN A CA 1
ATOM 15297 C C . GLN A 1 1968 ? -2.514 40.050 21.218 1.00 79.19 1968 GLN A C 1
ATOM 15299 O O . GLN A 1 1968 ? -2.848 39.423 20.211 1.00 79.19 1968 GLN A O 1
ATOM 15304 N N . GLN A 1 1969 ? -1.791 41.171 21.149 1.00 82.56 1969 GLN A N 1
ATOM 15305 C CA . GLN A 1 1969 ? -1.377 41.777 19.885 1.00 82.56 1969 GLN A CA 1
ATOM 15306 C C . GLN A 1 1969 ? -0.556 40.809 19.017 1.00 82.56 1969 GLN A C 1
ATOM 15308 O O . GLN A 1 1969 ? -0.868 40.656 17.837 1.00 82.56 1969 GLN A O 1
ATOM 15313 N N . TYR A 1 1970 ? 0.469 40.154 19.578 1.00 84.69 1970 TYR A N 1
ATOM 15314 C CA . TYR A 1 1970 ? 1.405 39.326 18.799 1.00 84.69 1970 TYR A CA 1
ATOM 15315 C C . TYR A 1 1970 ? 0.997 37.848 18.672 1.00 84.69 1970 TYR A C 1
ATOM 15317 O O . TYR A 1 1970 ? 1.406 37.199 17.706 1.00 84.69 1970 TYR A O 1
ATOM 15325 N N . LEU A 1 1971 ? 0.195 37.310 19.604 1.00 79.62 1971 LEU A N 1
ATOM 15326 C CA . LEU A 1 1971 ? -0.326 35.935 19.525 1.00 79.62 1971 LEU A CA 1
ATOM 15327 C C . LEU A 1 1971 ? -1.652 35.834 18.763 1.00 79.62 1971 LEU A C 1
ATOM 15329 O O . LEU A 1 1971 ? -1.796 34.932 17.941 1.00 79.62 1971 LEU A O 1
ATOM 15333 N N . LEU A 1 1972 ? -2.615 36.724 19.038 1.00 73.81 1972 LEU A N 1
ATOM 15334 C CA . LEU A 1 1972 ? -3.982 36.640 18.494 1.00 73.81 1972 LEU A CA 1
ATOM 15335 C C . LEU A 1 1972 ? -4.212 37.579 17.299 1.00 73.81 1972 LEU A C 1
ATOM 15337 O O . LEU A 1 1972 ? -5.050 37.289 16.448 1.00 73.81 1972 LEU A O 1
ATOM 15341 N N . GLY A 1 1973 ? -3.470 38.689 17.218 1.00 64.19 1973 GLY A N 1
ATOM 15342 C CA . GLY A 1 1973 ? -3.746 39.780 16.281 1.00 64.19 1973 GLY A CA 1
ATOM 15343 C C . GLY A 1 1973 ? -4.904 40.663 16.773 1.00 64.19 1973 GLY A C 1
ATOM 15344 O O . GLY A 1 1973 ? -5.896 40.184 17.314 1.00 64.19 1973 GLY A O 1
ATOM 15345 N N . ALA A 1 1974 ? -4.795 41.984 16.606 1.00 51.00 1974 ALA A N 1
ATOM 15346 C CA . ALA A 1 1974 ? -5.672 42.974 17.256 1.00 51.00 1974 ALA A CA 1
ATOM 15347 C C . ALA A 1 1974 ? -7.171 42.980 16.840 1.00 51.00 1974 ALA A C 1
ATOM 15349 O O . ALA A 1 1974 ? -7.932 43.812 17.340 1.00 51.00 1974 ALA A O 1
ATOM 15350 N N . ASP A 1 1975 ? -7.643 42.066 15.983 1.00 45.84 1975 ASP A N 1
ATOM 15351 C CA . ASP A 1 1975 ? -9.041 42.064 15.510 1.00 45.84 1975 ASP A CA 1
ATOM 15352 C C . ASP A 1 1975 ? -10.063 41.468 16.497 1.00 45.84 1975 ASP A C 1
ATOM 15354 O O . ASP A 1 1975 ? -11.269 41.550 16.264 1.00 45.84 1975 ASP A O 1
ATOM 15358 N N . VAL A 1 1976 ? -9.644 40.945 17.656 1.00 40.56 1976 VAL A N 1
ATOM 15359 C CA . VAL A 1 1976 ? -10.605 40.445 18.663 1.00 40.56 1976 VAL A CA 1
ATOM 15360 C C . VAL A 1 1976 ? -11.406 41.586 19.315 1.00 40.56 1976 VAL A C 1
ATOM 15362 O O . VAL A 1 1976 ? -12.556 41.391 19.711 1.00 40.56 1976 VAL A O 1
ATOM 15365 N N . SER A 1 1977 ? -10.871 42.813 19.349 1.00 33.09 1977 SER A N 1
ATOM 15366 C CA . SER A 1 1977 ? -11.566 43.972 19.937 1.00 33.09 1977 SER A CA 1
ATOM 15367 C C . SER A 1 1977 ? -12.798 44.443 19.143 1.00 33.09 1977 SER A C 1
ATOM 15369 O O . SER A 1 1977 ? -13.646 45.145 19.695 1.00 33.09 1977 SER A O 1
ATOM 15371 N N . ARG A 1 1978 ? -12.980 44.005 17.887 1.00 30.14 1978 ARG A N 1
ATOM 15372 C CA . ARG A 1 1978 ? -14.205 44.287 17.114 1.00 30.14 1978 ARG A CA 1
ATOM 15373 C C . ARG A 1 1978 ? -15.366 43.331 17.393 1.00 30.14 1978 ARG A C 1
ATOM 15375 O O . ARG A 1 1978 ? -16.470 43.599 16.935 1.00 30.14 1978 ARG A O 1
ATOM 15382 N N . ASN A 1 1979 ? -15.172 42.303 18.221 1.00 28.77 1979 ASN A N 1
ATOM 15383 C CA . ASN A 1 1979 ? -16.249 41.409 18.663 1.00 28.77 1979 ASN A CA 1
ATOM 15384 C C . ASN A 1 1979 ? -16.887 41.822 20.003 1.00 28.77 1979 ASN A C 1
ATOM 15386 O O . ASN A 1 1979 ? -17.463 40.983 20.698 1.00 28.77 1979 ASN A O 1
ATOM 15390 N N . SER A 1 1980 ? -16.842 43.108 20.377 1.00 25.73 1980 SER A N 1
ATOM 15391 C CA . SER A 1 1980 ? -17.798 43.604 21.375 1.00 25.73 1980 SER A CA 1
ATOM 15392 C C . SER A 1 1980 ? -19.183 43.734 20.714 1.00 25.73 1980 SER A C 1
ATOM 15394 O O . SER A 1 1980 ? -19.280 44.332 19.640 1.00 25.73 1980 SER A O 1
ATOM 15396 N N . PRO A 1 1981 ? -20.258 43.172 21.296 1.00 28.67 1981 PRO A N 1
ATOM 15397 C CA . PRO A 1 1981 ? -21.591 43.191 20.704 1.00 28.67 1981 PRO A CA 1
ATOM 15398 C C . PRO A 1 1981 ? -22.240 44.562 20.933 1.00 28.67 1981 PRO A C 1
ATOM 15400 O O . PRO A 1 1981 ? -23.146 44.714 21.750 1.00 28.67 1981 PRO A O 1
ATOM 15403 N N . LEU A 1 1982 ? -21.759 45.589 20.235 1.00 26.33 1982 LEU A N 1
ATOM 15404 C CA . LEU A 1 1982 ? -22.471 46.854 20.109 1.00 26.33 1982 LEU A CA 1
ATOM 15405 C C . LEU A 1 1982 ? -23.472 46.718 18.966 1.00 26.33 1982 LEU A C 1
ATOM 15407 O O . LEU A 1 1982 ? -23.126 46.706 17.788 1.00 26.33 1982 LEU A O 1
ATOM 15411 N N . GLY A 1 1983 ? -24.729 46.544 19.364 1.00 24.70 1983 GLY A N 1
ATOM 15412 C CA . GLY A 1 1983 ? -25.868 46.621 18.472 1.00 24.70 1983 GLY A CA 1
ATOM 15413 C C . GLY A 1 1983 ? -26.066 48.019 17.888 1.00 24.70 1983 GLY A C 1
ATOM 15414 O O . GLY A 1 1983 ? -25.565 49.016 18.401 1.00 24.70 1983 GLY A O 1
ATOM 15415 N N . HIS A 1 1984 ? -26.907 48.039 16.856 1.00 23.41 1984 HIS A N 1
ATOM 15416 C CA . HIS A 1 1984 ? -27.514 49.209 16.229 1.00 23.41 1984 HIS A CA 1
ATOM 15417 C C . HIS A 1 1984 ? -26.583 50.153 15.468 1.00 23.41 1984 HIS A C 1
ATOM 15419 O O . HIS A 1 1984 ? -26.116 51.158 15.994 1.00 23.41 1984 HIS A O 1
ATOM 15425 N N . ASN A 1 1985 ? -26.460 49.869 14.171 1.00 24.89 1985 ASN A N 1
ATOM 15426 C CA . ASN A 1 1985 ? -26.820 50.745 13.046 1.00 24.89 1985 ASN A CA 1
ATOM 15427 C C . ASN A 1 1985 ? -25.825 50.494 11.919 1.00 24.89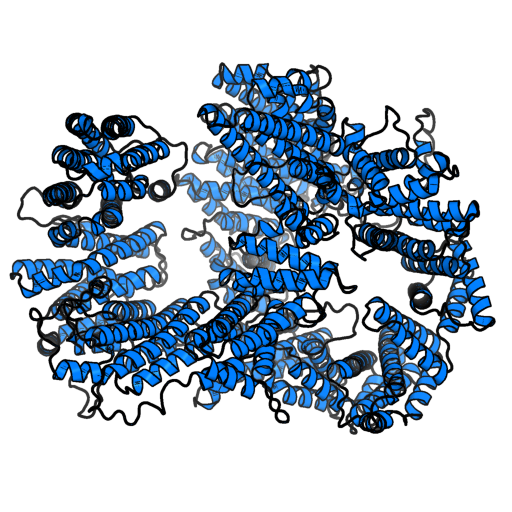 1985 ASN A C 1
ATOM 15429 O O . ASN A 1 1985 ? -24.652 50.771 12.100 1.00 24.89 1985 ASN A O 1
ATOM 15433 N N . ASP A 1 1986 ? -26.302 49.926 10.811 1.00 25.00 1986 ASP A N 1
ATOM 15434 C CA . ASP A 1 1986 ? -25.902 50.304 9.447 1.00 25.00 1986 ASP A CA 1
ATOM 15435 C C . ASP A 1 1986 ? -26.690 49.449 8.438 1.00 25.00 1986 ASP A C 1
ATOM 15437 O O . ASP A 1 1986 ? -26.156 48.693 7.631 1.00 25.00 1986 ASP A O 1
ATOM 15441 N N . GLU A 1 1987 ? -28.018 49.598 8.462 1.00 23.67 1987 GLU A N 1
ATOM 15442 C CA . GLU A 1 1987 ? -28.797 49.532 7.223 1.00 23.67 1987 GLU A CA 1
ATOM 15443 C C . GLU A 1 1987 ? -28.591 50.871 6.501 1.00 23.67 1987 GLU A C 1
ATOM 15445 O O . GLU A 1 1987 ? -29.397 51.779 6.668 1.00 23.67 1987 GLU A O 1
ATOM 15450 N N . ASN A 1 1988 ? -27.460 51.046 5.809 1.00 25.61 1988 ASN A N 1
ATOM 15451 C CA . ASN A 1 1988 ? -27.282 51.988 4.692 1.00 25.61 1988 ASN A CA 1
ATOM 15452 C C . ASN A 1 1988 ? -25.811 52.042 4.268 1.00 25.61 1988 ASN A C 1
ATOM 15454 O O . ASN A 1 1988 ? -25.088 52.982 4.586 1.00 25.61 1988 ASN A O 1
ATOM 15458 N N . ASN A 1 1989 ? -25.373 51.068 3.473 1.00 24.66 1989 ASN A N 1
ATOM 15459 C CA . ASN A 1 1989 ? -24.365 51.369 2.460 1.00 24.66 1989 ASN A CA 1
ATOM 15460 C C . ASN A 1 1989 ? -24.523 50.435 1.256 1.00 24.66 1989 ASN A C 1
ATOM 15462 O O . ASN A 1 1989 ? -23.734 49.530 1.004 1.00 24.66 1989 ASN A O 1
ATOM 15466 N N . ASN A 1 1990 ? -25.611 50.663 0.518 1.00 23.34 1990 ASN A N 1
ATOM 15467 C CA . ASN A 1 1990 ? -25.690 50.290 -0.886 1.00 23.34 1990 ASN A CA 1
ATOM 15468 C C . ASN A 1 1990 ? -24.787 51.247 -1.670 1.00 23.34 1990 ASN A C 1
ATOM 15470 O O . ASN A 1 1990 ? -25.083 52.439 -1.725 1.00 23.34 1990 ASN A O 1
ATOM 15474 N N . GLY A 1 1991 ? -23.737 50.730 -2.306 1.00 24.55 1991 GLY A N 1
ATOM 15475 C CA . GLY A 1 1991 ? -23.035 51.465 -3.358 1.00 24.55 1991 GLY A CA 1
ATOM 15476 C C . GLY A 1 1991 ? -21.520 51.411 -3.277 1.00 24.55 1991 GLY A C 1
ATOM 15477 O O . GLY A 1 1991 ? -20.890 52.444 -3.096 1.00 24.55 1991 GLY A O 1
ATOM 15478 N N . VAL A 1 1992 ? -20.926 50.236 -3.485 1.00 26.59 1992 VAL A N 1
ATOM 15479 C CA . VAL A 1 1992 ? -19.616 50.170 -4.143 1.00 26.59 1992 VAL A CA 1
ATOM 15480 C C . VAL A 1 1992 ? -19.663 49.018 -5.136 1.00 26.59 1992 VAL A C 1
ATOM 15482 O O . VAL A 1 1992 ? -19.821 47.858 -4.766 1.00 26.59 1992 VAL A O 1
ATOM 15485 N N . GLU A 1 1993 ? -19.597 49.392 -6.406 1.00 24.03 1993 GLU A N 1
ATOM 15486 C CA . GLU A 1 1993 ? -19.483 48.537 -7.579 1.00 24.03 1993 GLU A CA 1
ATOM 15487 C C . GLU A 1 1993 ? -18.325 47.545 -7.384 1.00 24.03 1993 GLU A C 1
ATOM 15489 O O . GLU A 1 1993 ? -17.150 47.918 -7.382 1.00 24.03 1993 GLU A O 1
ATOM 15494 N N . ALA A 1 1994 ? -18.653 46.269 -7.173 1.00 27.05 1994 ALA A N 1
ATOM 15495 C CA . ALA A 1 1994 ? -17.669 45.199 -7.194 1.00 27.05 1994 ALA A CA 1
ATOM 15496 C C . ALA A 1 1994 ? -17.313 44.928 -8.659 1.00 27.05 1994 ALA A C 1
ATOM 15498 O O . ALA A 1 1994 ? -18.057 44.274 -9.385 1.00 27.05 1994 ALA A O 1
ATOM 15499 N N . ASN A 1 1995 ? -16.193 45.515 -9.080 1.00 24.95 1995 ASN A N 1
ATOM 15500 C CA . ASN A 1 1995 ? -15.566 45.290 -10.372 1.00 24.95 1995 ASN A CA 1
ATOM 15501 C C . ASN A 1 1995 ? -15.413 43.795 -10.665 1.00 24.95 1995 ASN A C 1
ATOM 15503 O O . ASN A 1 1995 ? -14.852 43.038 -9.873 1.00 24.95 1995 ASN A O 1
ATOM 15507 N N . GLU A 1 1996 ? -15.876 43.439 -11.856 1.00 22.94 1996 GLU A N 1
ATOM 15508 C CA . GLU A 1 1996 ? -15.671 42.188 -12.567 1.00 22.94 1996 GLU A CA 1
ATOM 15509 C C . GLU A 1 1996 ? -14.176 41.822 -12.588 1.00 22.94 1996 GLU A C 1
ATOM 15511 O O . GLU A 1 1996 ? -13.363 42.449 -13.270 1.00 22.94 1996 GLU A O 1
ATOM 15516 N N . SER A 1 1997 ? -13.789 40.797 -11.832 1.00 25.09 1997 SER A N 1
ATOM 15517 C CA . SER A 1 1997 ? -12.542 40.079 -12.079 1.00 25.09 1997 SER A CA 1
ATOM 15518 C C . SER A 1 1997 ? -12.792 38.585 -11.955 1.00 25.09 1997 SER A C 1
ATOM 15520 O O . SER A 1 1997 ? -13.054 38.084 -10.864 1.00 25.09 1997 SER A O 1
ATOM 15522 N N . ASP A 1 1998 ? -12.721 37.915 -13.102 1.00 24.17 1998 ASP A N 1
ATOM 15523 C CA . ASP A 1 1998 ? -12.855 36.479 -13.328 1.00 24.17 1998 ASP A CA 1
ATOM 15524 C C . ASP A 1 1998 ? -11.942 35.637 -12.414 1.00 24.17 1998 ASP A C 1
ATOM 15526 O O . ASP A 1 1998 ? -10.813 35.303 -12.780 1.00 24.17 1998 ASP A O 1
ATOM 15530 N N . SER A 1 1999 ? -12.421 35.257 -11.227 1.00 25.47 1999 SER A N 1
ATOM 15531 C CA . SER A 1 1999 ? -11.752 34.282 -10.358 1.00 25.47 1999 SER A CA 1
ATOM 15532 C C . SER A 1 1999 ? -12.619 33.038 -10.158 1.00 25.47 1999 SER A C 1
ATOM 15534 O O . SER A 1 1999 ? -13.481 33.000 -9.291 1.00 25.47 1999 SER A O 1
ATOM 15536 N N . GLU A 1 2000 ? -12.387 32.038 -11.009 1.00 24.50 2000 GLU A N 1
ATOM 15537 C CA . GLU A 1 2000 ? -12.465 30.587 -10.753 1.00 24.50 2000 GLU A CA 1
ATOM 15538 C C . GLU A 1 2000 ? -13.294 30.110 -9.524 1.00 24.50 2000 GLU A C 1
ATOM 15540 O O . GLU A 1 2000 ? -12.755 29.551 -8.574 1.00 24.50 2000 GLU A O 1
ATOM 15545 N N . GLU A 1 2001 ? -14.628 30.240 -9.553 1.00 26.12 2001 GLU A N 1
ATOM 15546 C CA . GLU A 1 2001 ? -15.546 29.723 -8.507 1.00 26.12 2001 GLU A CA 1
ATOM 15547 C C . GLU A 1 2001 ? -15.962 28.235 -8.694 1.00 26.12 2001 GLU A C 1
ATOM 15549 O O . GLU A 1 2001 ? -17.049 27.812 -8.285 1.00 26.12 2001 GLU A O 1
ATOM 15554 N N . SER A 1 2002 ? -15.146 27.392 -9.341 1.00 22.73 2002 SER A N 1
ATOM 15555 C CA . SER A 1 2002 ? -15.619 26.089 -9.851 1.00 22.73 2002 SER A CA 1
ATOM 15556 C C . SER A 1 2002 ? -15.552 24.857 -8.928 1.00 22.73 2002 SER A C 1
ATOM 15558 O O . SER A 1 2002 ? -16.026 23.814 -9.369 1.00 22.73 2002 SER A O 1
ATOM 15560 N N . ASP A 1 2003 ? -15.067 24.910 -7.677 1.00 25.03 2003 ASP A N 1
ATOM 15561 C CA . ASP A 1 2003 ? -14.802 23.677 -6.887 1.00 25.03 2003 ASP A CA 1
ATOM 15562 C C . ASP A 1 2003 ? -15.280 23.665 -5.409 1.00 25.03 2003 ASP A C 1
ATOM 15564 O O . ASP A 1 2003 ? -14.698 23.011 -4.540 1.00 25.03 2003 ASP A O 1
ATOM 15568 N N . VAL A 1 2004 ? -16.428 24.287 -5.105 1.00 27.94 2004 VAL A N 1
ATOM 15569 C CA . VAL A 1 2004 ? -17.007 24.360 -3.733 1.00 27.94 2004 VAL A CA 1
ATOM 15570 C C . VAL A 1 2004 ? -17.487 23.005 -3.159 1.00 27.94 2004 VAL A C 1
ATOM 15572 O O . VAL A 1 2004 ? -17.924 22.926 -2.013 1.00 27.94 2004 VAL A O 1
ATOM 15575 N N . LEU A 1 2005 ? -17.408 21.891 -3.896 1.00 34.06 2005 LEU A N 1
ATOM 15576 C CA . LEU A 1 2005 ? -17.911 20.604 -3.389 1.00 34.06 2005 LEU A CA 1
ATOM 15577 C C . LEU A 1 2005 ? -16.876 19.759 -2.634 1.00 34.06 2005 LEU A C 1
ATOM 15579 O O . LEU A 1 2005 ? -17.294 18.875 -1.883 1.00 34.06 2005 LEU A O 1
ATOM 15583 N N . PHE A 1 2006 ? -15.571 20.025 -2.782 1.00 33.22 2006 PHE A N 1
ATOM 15584 C CA . PHE A 1 2006 ? -14.528 19.247 -2.093 1.00 33.22 2006 PHE A CA 1
ATOM 15585 C C . PHE A 1 2006 ? -13.238 20.002 -1.750 1.00 33.22 2006 PHE A C 1
ATOM 15587 O O . PHE A 1 2006 ? -12.434 19.447 -0.998 1.00 33.22 2006 PHE A O 1
ATOM 15594 N N . GLU A 1 2007 ? -13.000 21.219 -2.250 1.00 27.84 2007 GLU A N 1
ATOM 15595 C CA . GLU A 1 2007 ? -11.772 21.916 -1.877 1.00 27.84 2007 GLU A CA 1
ATOM 15596 C C . GLU A 1 2007 ? -11.862 22.575 -0.495 1.00 27.84 2007 GLU A C 1
ATOM 15598 O O . GLU A 1 2007 ? -12.662 23.469 -0.242 1.00 27.84 2007 GLU A O 1
ATOM 15603 N N . LYS A 1 2008 ? -10.917 22.127 0.339 1.00 31.78 2008 LYS A N 1
ATOM 15604 C CA . LYS A 1 2008 ? -10.274 22.828 1.452 1.00 31.78 2008 LYS A CA 1
ATOM 15605 C C . LYS A 1 2008 ? -11.043 22.844 2.768 1.00 31.78 2008 LYS A C 1
ATOM 15607 O O . LYS A 1 2008 ? -11.510 23.858 3.265 1.00 31.78 2008 LYS A O 1
ATOM 15612 N N . GLU A 1 2009 ? -10.918 21.700 3.434 1.00 35.22 2009 GLU A N 1
ATOM 15613 C CA . GLU A 1 2009 ? -10.854 21.559 4.895 1.00 35.22 2009 GLU A CA 1
ATOM 15614 C C . GLU A 1 2009 ? -9.974 22.634 5.584 1.00 35.22 2009 GLU A C 1
ATOM 15616 O O . GLU A 1 2009 ? -10.166 22.880 6.770 1.00 35.22 2009 GLU A O 1
ATOM 15621 N N . ALA A 1 2010 ? -9.080 23.333 4.866 1.00 37.44 2010 ALA A N 1
ATOM 15622 C CA . ALA A 1 2010 ? -8.129 24.302 5.413 1.00 37.44 2010 ALA A CA 1
ATOM 15623 C C . ALA A 1 2010 ? -8.739 25.412 6.287 1.00 37.44 2010 ALA A C 1
ATOM 15625 O O . ALA A 1 2010 ? -8.182 25.670 7.350 1.00 37.44 2010 ALA A O 1
ATOM 15626 N N . GLU A 1 2011 ? -9.881 26.014 5.925 1.00 36.12 2011 GLU A N 1
ATOM 15627 C CA . GLU A 1 2011 ? -10.435 27.120 6.735 1.00 36.12 2011 GLU A CA 1
ATOM 15628 C C . GLU A 1 2011 ? -10.865 26.677 8.144 1.00 36.12 2011 GLU A C 1
ATOM 15630 O O . GLU A 1 2011 ? -10.797 27.466 9.083 1.00 36.12 2011 GLU A O 1
ATOM 15635 N N . ASN A 1 2012 ? -11.231 25.402 8.326 1.00 39.78 2012 ASN A N 1
ATOM 15636 C CA . ASN A 1 2012 ? -11.577 24.851 9.640 1.00 39.78 2012 ASN A CA 1
ATOM 15637 C C . ASN A 1 2012 ? -10.444 24.041 10.295 1.00 39.78 2012 ASN A C 1
ATOM 15639 O O . ASN A 1 2012 ? -10.594 23.659 11.458 1.00 39.78 2012 ASN A O 1
ATOM 15643 N N . MET A 1 2013 ? -9.325 23.767 9.607 1.00 46.44 2013 MET A N 1
ATOM 15644 C CA . MET A 1 2013 ? -8.248 22.944 10.187 1.00 46.44 2013 MET A CA 1
ATOM 15645 C C . MET A 1 2013 ? -7.541 23.635 11.365 1.00 46.44 2013 MET A C 1
ATOM 15647 O O . MET A 1 2013 ? -6.982 22.951 12.217 1.00 46.44 2013 MET A O 1
ATOM 15651 N N . PHE A 1 2014 ? -7.586 24.969 11.468 1.00 50.62 2014 PHE A N 1
ATOM 15652 C CA . PHE A 1 2014 ? -6.842 25.709 12.502 1.00 50.62 2014 PHE A CA 1
ATOM 15653 C C . PHE A 1 2014 ? -7.690 26.694 13.303 1.00 50.62 2014 PHE A C 1
ATOM 15655 O O . PHE A 1 2014 ? -7.221 27.746 13.731 1.00 50.62 2014 PHE A O 1
ATOM 15662 N N . ALA A 1 2015 ? -8.929 26.308 13.613 1.00 54.97 2015 ALA A N 1
ATOM 15663 C CA . ALA A 1 2015 ? -9.624 26.874 14.761 1.00 54.97 2015 ALA A CA 1
ATOM 15664 C C . ALA A 1 2015 ? -8.955 26.357 16.050 1.00 54.97 2015 ALA A C 1
ATOM 15666 O O . ALA A 1 2015 ? -9.480 25.472 16.699 1.00 54.97 2015 ALA A O 1
ATOM 15667 N N . GLU A 1 2016 ? -7.766 26.848 16.401 1.00 74.56 2016 GLU A N 1
ATOM 15668 C CA . GLU A 1 2016 ? -7.082 26.554 17.677 1.00 74.56 2016 GLU A CA 1
ATOM 15669 C C . GLU A 1 2016 ? -7.124 27.782 18.607 1.00 74.56 2016 GLU A C 1
ATOM 15671 O O . GLU A 1 2016 ? -6.303 27.931 19.510 1.00 74.56 2016 GLU A O 1
ATOM 15676 N N . ASN A 1 2017 ? -8.104 28.674 18.417 1.00 75.38 2017 ASN A N 1
ATOM 15677 C CA . ASN A 1 2017 ? -8.280 29.894 19.216 1.00 75.38 2017 ASN A CA 1
ATOM 15678 C C . ASN A 1 2017 ? -8.385 29.597 20.714 1.00 75.38 2017 ASN A C 1
ATOM 15680 O O . ASN A 1 2017 ? -7.877 30.359 21.532 1.00 75.38 2017 ASN A O 1
ATOM 15684 N N . THR A 1 2018 ? -9.013 28.479 21.086 1.00 79.00 2018 THR A N 1
ATOM 15685 C CA . THR A 1 2018 ? -9.066 28.045 22.483 1.00 79.00 2018 THR A CA 1
ATOM 15686 C C . THR A 1 2018 ? -7.679 27.688 23.013 1.00 79.00 2018 THR A C 1
ATOM 15688 O O . THR A 1 2018 ? -7.339 28.073 24.131 1.00 79.00 2018 THR A O 1
ATOM 15691 N N . LEU A 1 2019 ? -6.863 26.985 22.227 1.00 80.75 2019 LEU A N 1
ATOM 15692 C CA . LEU A 1 2019 ? -5.510 26.629 22.637 1.00 80.75 2019 LEU A CA 1
ATOM 15693 C C . LEU A 1 2019 ? -4.604 27.866 22.685 1.00 80.75 2019 LEU A C 1
ATOM 15695 O O . LEU A 1 2019 ? -3.854 28.021 23.642 1.00 80.75 2019 LEU A O 1
ATOM 15699 N N . LEU A 1 2020 ? -4.729 28.792 21.731 1.00 79.88 2020 LEU A N 1
ATOM 15700 C CA . LEU A 1 2020 ? -4.029 30.081 21.762 1.00 79.88 2020 LEU A CA 1
ATOM 15701 C C . LEU A 1 2020 ? -4.431 30.921 22.985 1.00 79.88 2020 LEU A C 1
ATOM 15703 O O . LEU A 1 2020 ? -3.560 31.464 23.661 1.00 79.88 2020 LEU A O 1
ATOM 15707 N N . ALA A 1 2021 ? -5.722 30.979 23.328 1.00 79.00 2021 ALA A N 1
ATOM 15708 C CA . ALA A 1 2021 ? -6.200 31.652 24.538 1.00 79.00 2021 ALA A CA 1
ATOM 15709 C C . ALA A 1 2021 ? -5.657 30.996 25.821 1.00 79.00 2021 ALA A C 1
ATOM 15711 O O . ALA A 1 2021 ? -5.232 31.701 26.737 1.00 79.00 2021 ALA A O 1
ATOM 15712 N N . TYR A 1 2022 ? -5.604 29.659 25.870 1.00 84.25 2022 TYR A N 1
ATOM 15713 C CA . TYR A 1 2022 ? -4.925 28.932 26.946 1.00 84.25 2022 TYR A CA 1
ATOM 15714 C C . TYR A 1 2022 ? -3.445 29.323 27.037 1.00 84.25 2022 TYR A C 1
ATOM 15716 O O . TYR A 1 2022 ? -2.957 29.571 28.135 1.00 84.25 2022 TYR A O 1
ATOM 15724 N N . LEU A 1 2023 ? -2.734 29.430 25.909 1.00 84.50 2023 LEU A N 1
ATOM 15725 C CA . LEU A 1 2023 ? -1.316 29.797 25.899 1.00 84.50 2023 LEU A CA 1
ATOM 15726 C C . LEU A 1 2023 ? -1.069 31.223 26.409 1.00 84.50 2023 LEU A C 1
ATOM 15728 O O . LEU A 1 2023 ? -0.067 31.435 27.087 1.00 84.50 2023 LEU A O 1
ATOM 15732 N N . VAL A 1 2024 ? -1.976 32.176 26.160 1.00 81.06 2024 VAL A N 1
ATOM 15733 C CA . VAL A 1 2024 ? -1.899 33.525 26.759 1.00 81.06 2024 VAL A CA 1
ATOM 15734 C C . VAL A 1 2024 ? -1.949 33.433 28.289 1.00 81.06 2024 VAL A C 1
ATOM 15736 O O . VAL A 1 2024 ? -1.059 33.955 28.962 1.00 81.06 2024 VAL A O 1
ATOM 15739 N N . GLY A 1 2025 ? -2.929 32.707 28.843 1.00 78.75 2025 GLY A N 1
ATOM 15740 C CA . GLY A 1 2025 ? -3.037 32.489 30.292 1.00 78.75 2025 GLY A CA 1
ATOM 15741 C C . GLY A 1 2025 ? -1.856 31.699 30.868 1.00 78.75 2025 GLY A C 1
ATOM 15742 O O . GLY A 1 2025 ? -1.333 32.037 31.932 1.00 78.75 2025 GLY A O 1
ATOM 15743 N N . ALA A 1 2026 ? -1.371 30.695 30.130 1.00 81.75 2026 ALA A N 1
ATOM 15744 C CA . ALA A 1 2026 ? -0.191 29.928 30.499 1.00 81.75 2026 ALA A CA 1
ATOM 15745 C C . ALA A 1 2026 ? 1.045 30.835 30.576 1.00 81.75 2026 ALA A C 1
ATOM 15747 O O . ALA A 1 2026 ? 1.779 30.766 31.556 1.00 81.75 2026 ALA A O 1
ATOM 15748 N N . VAL A 1 2027 ? 1.278 31.733 29.620 1.00 81.69 2027 VAL A N 1
ATOM 15749 C CA . VAL A 1 2027 ? 2.410 32.672 29.688 1.00 81.69 2027 VAL A CA 1
ATOM 15750 C C . VAL A 1 2027 ? 2.293 33.619 30.894 1.00 81.69 2027 VAL A C 1
ATOM 15752 O O . VAL A 1 2027 ? 3.295 33.856 31.562 1.00 81.69 2027 VAL A O 1
ATOM 15755 N N . MET A 1 2028 ? 1.089 34.100 31.225 1.00 76.81 2028 MET A N 1
ATOM 15756 C CA . MET A 1 2028 ? 0.857 35.055 32.325 1.00 76.81 2028 MET A CA 1
ATOM 15757 C C . MET A 1 2028 ? 0.828 34.451 33.744 1.00 76.81 2028 MET A C 1
ATOM 15759 O O . MET A 1 2028 ? 0.717 35.199 34.711 1.00 76.81 2028 MET A O 1
ATOM 15763 N N . HIS A 1 2029 ? 0.906 33.123 33.899 1.00 72.12 2029 HIS A N 1
ATOM 15764 C CA . HIS A 1 2029 ? 0.645 32.424 35.173 1.00 72.12 2029 HIS A CA 1
ATOM 15765 C C . HIS A 1 2029 ? -0.758 32.694 35.772 1.00 72.12 2029 HIS A C 1
ATOM 15767 O O . HIS A 1 2029 ? -0.981 32.484 36.967 1.00 72.12 2029 HIS A O 1
ATOM 15773 N N . GLU A 1 2030 ? -1.736 33.108 34.961 1.00 65.56 2030 GLU A N 1
ATOM 15774 C CA . GLU A 1 2030 ? -3.103 33.370 35.421 1.00 65.56 2030 GLU A CA 1
ATOM 15775 C C . GLU A 1 2030 ? -3.977 32.110 35.314 1.00 65.56 2030 GLU A C 1
ATOM 15777 O O . GLU A 1 2030 ? -4.440 31.729 34.240 1.00 65.56 2030 GLU A O 1
ATOM 15782 N N . ALA A 1 2031 ? -4.264 31.469 36.451 1.00 53.41 2031 ALA A N 1
ATOM 15783 C CA . ALA A 1 2031 ? -5.269 30.407 36.553 1.00 53.41 2031 ALA A CA 1
ATOM 15784 C C . ALA A 1 2031 ? -6.679 31.013 36.749 1.00 53.41 2031 ALA A C 1
ATOM 15786 O O . ALA A 1 2031 ? -7.296 30.875 37.804 1.00 53.41 2031 ALA A O 1
ATOM 15787 N N . GLY A 1 2032 ? -7.173 31.773 35.767 1.00 48.25 2032 GLY A N 1
ATOM 15788 C CA . GLY A 1 2032 ? -8.460 32.476 35.858 1.00 48.25 2032 GLY A CA 1
ATOM 15789 C C . GLY A 1 2032 ? -9.664 31.581 35.532 1.00 48.25 2032 GLY A C 1
ATOM 15790 O O . GLY A 1 2032 ? -9.729 31.011 34.443 1.00 48.25 2032 GLY A O 1
ATOM 15791 N N . GLY A 1 2033 ? -10.645 31.506 36.444 1.00 52.34 2033 GLY A N 1
ATOM 15792 C CA . GLY A 1 2033 ? -11.774 30.550 36.492 1.00 52.34 2033 GLY A CA 1
ATOM 15793 C C . GLY A 1 2033 ? -12.824 30.555 35.365 1.00 52.34 2033 GLY A C 1
ATOM 15794 O O . GLY A 1 2033 ? -13.917 30.036 35.568 1.00 52.34 2033 GLY A O 1
ATOM 15795 N N . SER A 1 2034 ? -12.526 31.111 34.191 1.00 54.84 2034 SER A N 1
ATOM 15796 C CA . SER A 1 2034 ? -13.349 30.946 32.974 1.00 54.84 2034 SER A CA 1
ATOM 15797 C C . SER A 1 2034 ? -12.544 30.531 31.735 1.00 54.84 2034 SER A C 1
ATOM 15799 O O . SER A 1 2034 ? -13.120 30.311 30.670 1.00 54.84 2034 SER A O 1
ATOM 15801 N N . SER A 1 2035 ? -11.223 30.395 31.874 1.00 63.09 2035 SER A N 1
ATOM 15802 C CA . SER A 1 2035 ? -10.314 30.078 30.774 1.00 63.09 2035 SER A CA 1
ATOM 15803 C C . SER A 1 2035 ? -10.286 28.566 30.509 1.00 63.09 2035 SER A C 1
ATOM 15805 O O . SER A 1 2035 ? -10.343 27.785 31.462 1.00 63.09 2035 SER A O 1
ATOM 15807 N N . PRO A 1 2036 ? -10.145 28.128 29.248 1.00 68.81 2036 PRO A N 1
ATOM 15808 C CA . PRO A 1 2036 ? -9.890 26.727 28.934 1.00 68.81 2036 PRO A CA 1
ATOM 15809 C C . PRO A 1 2036 ? -8.598 26.257 29.617 1.00 68.81 2036 PRO A C 1
ATOM 15811 O O . PRO A 1 2036 ? -7.572 26.926 29.503 1.00 68.81 2036 PRO A O 1
ATOM 15814 N N . THR A 1 2037 ? -8.625 25.114 30.307 1.00 76.38 2037 THR A N 1
ATOM 15815 C CA . THR A 1 2037 ? -7.441 24.543 30.974 1.00 76.38 2037 THR A CA 1
ATOM 15816 C C . THR A 1 2037 ? -7.076 23.184 30.381 1.00 76.38 2037 THR A C 1
ATOM 15818 O O . THR A 1 2037 ? -7.939 22.348 30.115 1.00 76.38 2037 THR A O 1
ATOM 15821 N N . PHE A 1 2038 ? -5.779 22.952 30.172 1.00 84.25 2038 PHE A N 1
ATOM 15822 C CA . PHE A 1 2038 ? -5.238 21.683 29.683 1.00 84.25 2038 PHE A CA 1
ATOM 15823 C C . PHE A 1 2038 ? -4.298 21.108 30.746 1.00 84.25 2038 PHE A C 1
ATOM 15825 O O . PHE A 1 2038 ? -3.085 21.285 30.679 1.00 84.25 2038 PHE A O 1
ATOM 15832 N N . GLY A 1 2039 ? -4.856 20.394 31.730 1.00 82.69 2039 GLY A N 1
ATOM 15833 C CA . GLY A 1 2039 ? -4.127 20.012 32.950 1.00 82.69 2039 GLY A CA 1
ATOM 15834 C C . GLY A 1 2039 ? -2.808 19.255 32.728 1.00 82.69 2039 GLY A C 1
ATOM 15835 O O . GLY A 1 2039 ? -1.860 19.452 33.483 1.00 82.69 2039 GLY A O 1
ATOM 15836 N N . VAL A 1 2040 ? -2.703 18.442 31.668 1.00 86.81 2040 VAL A N 1
ATOM 15837 C CA . VAL A 1 2040 ? -1.439 17.770 31.306 1.00 86.81 2040 VAL A CA 1
ATOM 15838 C C . VAL A 1 2040 ? -0.382 18.773 30.844 1.00 86.81 2040 VAL A C 1
ATOM 15840 O O . VAL A 1 2040 ? 0.780 18.623 31.194 1.00 86.81 2040 VAL A O 1
ATOM 15843 N N . TYR A 1 2041 ? -0.753 19.801 30.082 1.00 88.81 2041 TYR A N 1
ATOM 15844 C CA . TYR A 1 2041 ? 0.199 20.821 29.634 1.00 88.81 2041 TYR A CA 1
ATOM 15845 C C . TYR A 1 2041 ? 0.696 21.656 30.821 1.00 88.81 2041 TYR A C 1
ATOM 15847 O O . TYR A 1 2041 ? 1.900 21.875 30.939 1.00 88.81 2041 TYR A O 1
ATOM 15855 N N . ASP A 1 2042 ? -0.187 22.004 31.764 1.00 87.75 2042 ASP A N 1
ATOM 15856 C CA . ASP A 1 2042 ? 0.195 22.695 33.006 1.00 87.75 2042 ASP A CA 1
ATOM 15857 C C . ASP A 1 2042 ? 1.135 21.858 33.881 1.00 87.75 2042 ASP A C 1
ATOM 15859 O O . ASP A 1 2042 ? 1.998 22.392 34.579 1.00 87.75 2042 ASP A O 1
ATOM 15863 N N . GLU A 1 2043 ? 0.950 20.540 33.886 1.00 89.50 2043 GLU A N 1
ATOM 15864 C CA . GLU A 1 2043 ? 1.836 19.614 34.580 1.00 89.50 2043 GLU A CA 1
ATOM 15865 C C . GLU A 1 2043 ? 3.195 19.498 33.878 1.00 89.50 2043 GLU A C 1
ATOM 15867 O O . GLU A 1 2043 ? 4.225 19.645 34.532 1.00 89.50 2043 GLU A O 1
ATOM 15872 N N . LEU A 1 2044 ? 3.216 19.291 32.556 1.00 89.88 2044 LEU A N 1
ATOM 15873 C CA . LEU A 1 2044 ? 4.453 19.200 31.774 1.00 89.88 2044 LEU A CA 1
ATOM 15874 C C . LEU A 1 2044 ? 5.283 20.488 31.890 1.00 89.88 2044 LEU A C 1
ATOM 15876 O O . LEU A 1 2044 ? 6.503 20.400 32.017 1.00 89.88 2044 LEU A O 1
ATOM 15880 N N .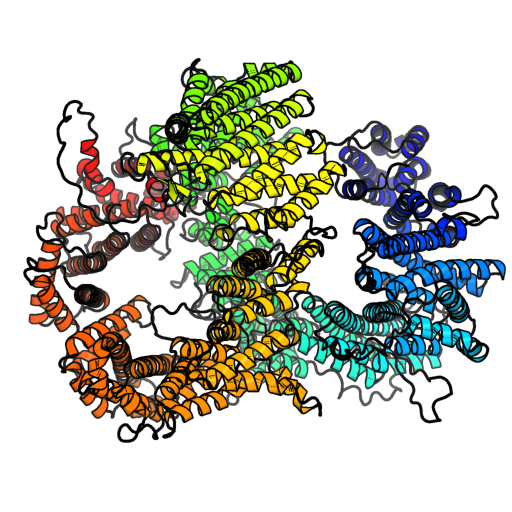 LEU A 1 2045 ? 4.642 21.665 31.903 1.00 87.81 2045 LEU A N 1
ATOM 15881 C CA . LEU A 1 2045 ? 5.313 22.950 32.133 1.00 87.81 2045 LEU A CA 1
ATOM 15882 C C . LEU A 1 2045 ? 5.925 23.032 33.537 1.00 87.81 2045 LEU A C 1
ATOM 15884 O O . LEU A 1 2045 ? 7.102 23.356 33.655 1.00 87.81 2045 LEU A O 1
ATOM 15888 N N . ARG A 1 2046 ? 5.182 22.663 34.591 1.00 88.19 2046 ARG A N 1
ATOM 15889 C CA . ARG A 1 2046 ? 5.711 22.622 35.970 1.00 88.19 2046 ARG A CA 1
ATOM 15890 C C . ARG A 1 2046 ? 6.893 21.661 36.114 1.00 88.19 2046 ARG A C 1
ATOM 15892 O O . ARG A 1 2046 ? 7.873 21.970 36.789 1.00 88.19 2046 ARG A O 1
ATOM 15899 N N . VAL A 1 2047 ? 6.823 20.496 35.469 1.00 88.25 2047 VAL A N 1
ATOM 15900 C CA . VAL A 1 2047 ? 7.919 19.514 35.461 1.00 88.25 2047 VAL A CA 1
ATOM 15901 C C . VAL A 1 2047 ? 9.129 20.049 34.694 1.00 88.25 2047 VAL A C 1
ATOM 15903 O O . VAL A 1 2047 ? 10.262 19.871 35.144 1.00 88.25 2047 VAL A O 1
ATOM 15906 N N . ALA A 1 2048 ? 8.905 20.713 33.559 1.00 87.38 2048 ALA A N 1
ATOM 15907 C CA . ALA A 1 2048 ? 9.967 21.346 32.788 1.00 87.38 2048 ALA A CA 1
ATOM 15908 C C . ALA A 1 2048 ? 10.659 22.462 33.581 1.00 87.38 2048 ALA A C 1
ATOM 15910 O O . ALA A 1 2048 ? 11.885 22.524 33.564 1.00 87.38 2048 ALA A O 1
ATOM 15911 N N . GLU A 1 2049 ? 9.903 23.279 34.319 1.00 85.81 2049 GLU A N 1
ATOM 15912 C CA . GLU A 1 2049 ? 10.427 24.310 35.224 1.00 85.81 2049 GLU A CA 1
ATOM 15913 C C . GLU A 1 2049 ? 11.276 23.704 36.338 1.00 85.81 2049 GLU A C 1
ATOM 15915 O O . GLU A 1 2049 ? 12.417 24.115 36.537 1.00 85.81 2049 GLU A O 1
ATOM 15920 N N . TRP A 1 2050 ? 10.773 22.659 36.997 1.00 82.75 2050 TRP A N 1
ATOM 15921 C CA . TRP A 1 2050 ? 11.517 21.954 38.040 1.00 82.75 2050 TRP A CA 1
ATOM 15922 C C . TRP A 1 2050 ? 12.823 21.323 37.528 1.00 82.75 2050 TRP A C 1
ATOM 15924 O O . TRP A 1 2050 ? 13.828 21.312 38.236 1.00 82.75 2050 TRP A O 1
ATOM 15934 N N . ARG A 1 2051 ? 12.833 20.803 36.293 1.00 81.75 2051 ARG A N 1
ATOM 15935 C CA . ARG A 1 2051 ? 14.023 20.195 35.667 1.00 81.75 2051 ARG A CA 1
ATOM 15936 C C . ARG A 1 2051 ? 14.922 21.181 34.928 1.00 81.75 2051 ARG A C 1
ATOM 15938 O O . ARG A 1 2051 ? 16.013 20.792 34.518 1.00 81.75 2051 ARG A O 1
ATOM 15945 N N . GLY A 1 2052 ? 14.458 22.405 34.702 1.00 82.00 2052 GLY A N 1
ATOM 15946 C CA . GLY A 1 2052 ? 15.100 23.381 33.825 1.00 82.00 2052 GLY A CA 1
ATOM 15947 C C . GLY A 1 2052 ? 15.101 23.004 32.335 1.00 82.00 2052 GLY A C 1
ATOM 15948 O O . GLY A 1 2052 ? 15.811 23.637 31.557 1.00 82.00 2052 GLY A O 1
ATOM 15949 N N . SER A 1 2053 ? 14.365 21.965 31.913 1.00 82.38 2053 SER A N 1
ATOM 15950 C CA . SER A 1 2053 ? 14.345 21.508 30.517 1.00 82.38 2053 SER A CA 1
ATOM 15951 C C . SER A 1 2053 ? 13.111 20.672 30.168 1.00 82.38 2053 SER A C 1
ATOM 15953 O O . SER A 1 2053 ? 12.814 19.669 30.819 1.00 82.38 2053 SER A O 1
ATOM 15955 N N . VAL A 1 2054 ? 12.450 21.018 29.057 1.00 84.38 2054 VAL A N 1
ATOM 15956 C CA . VAL A 1 2054 ? 11.320 20.254 28.488 1.00 84.38 2054 VAL A CA 1
ATOM 15957 C C . VAL A 1 2054 ? 11.764 18.888 27.934 1.00 84.38 2054 VAL A C 1
ATOM 15959 O O . VAL A 1 2054 ? 11.002 17.919 27.960 1.00 84.38 2054 VAL A O 1
ATOM 15962 N N . ALA A 1 2055 ? 13.016 18.760 27.486 1.00 76.75 2055 ALA A N 1
ATOM 15963 C CA . ALA A 1 2055 ? 13.556 17.498 26.967 1.00 76.75 2055 ALA A CA 1
ATOM 15964 C C . ALA A 1 2055 ? 13.752 16.428 28.063 1.00 76.75 2055 ALA A C 1
ATOM 15966 O O . ALA A 1 2055 ? 13.871 15.241 27.769 1.00 76.75 2055 ALA A O 1
ATOM 15967 N N . ALA A 1 2056 ? 13.774 16.828 29.339 1.00 78.75 2056 ALA A N 1
ATOM 15968 C CA . ALA A 1 2056 ? 13.945 15.923 30.475 1.00 78.75 2056 ALA A CA 1
ATOM 15969 C C . ALA A 1 2056 ? 12.614 15.444 31.084 1.00 78.75 2056 ALA A C 1
ATOM 15971 O O . ALA A 1 2056 ? 12.622 14.692 32.059 1.00 78.75 2056 ALA A O 1
ATOM 15972 N N . VAL A 1 2057 ? 11.467 15.860 30.533 1.00 85.31 2057 VAL A N 1
ATOM 15973 C CA . VAL A 1 2057 ? 10.164 15.667 31.183 1.00 85.31 2057 VAL A CA 1
ATOM 15974 C C . VAL A 1 2057 ? 9.803 14.191 31.324 1.00 85.31 2057 VAL A C 1
ATOM 15976 O O . VAL A 1 2057 ? 9.497 13.757 32.424 1.00 85.31 2057 VAL A O 1
ATOM 15979 N N . TYR A 1 2058 ? 9.927 13.362 30.282 1.00 85.94 2058 TYR A N 1
ATOM 15980 C CA . TYR A 1 2058 ? 9.623 11.928 30.428 1.00 85.94 2058 TYR A CA 1
ATOM 15981 C C . TYR A 1 2058 ? 10.568 11.196 31.391 1.00 85.94 2058 TYR A C 1
ATOM 15983 O O . TYR A 1 2058 ? 10.175 10.179 31.959 1.00 85.94 2058 TYR A O 1
ATOM 15991 N N . ALA A 1 2059 ? 11.788 11.700 31.608 1.00 83.12 2059 ALA A N 1
ATOM 15992 C CA . ALA A 1 2059 ? 12.737 11.097 32.541 1.00 83.12 2059 ALA A CA 1
ATOM 15993 C C . ALA A 1 2059 ? 12.318 11.275 34.014 1.00 83.12 2059 ALA A C 1
ATOM 15995 O O . ALA A 1 2059 ? 12.770 10.518 34.874 1.00 83.12 2059 ALA A O 1
ATOM 15996 N N . THR A 1 2060 ? 11.437 12.232 34.326 1.00 83.19 2060 THR A N 1
ATOM 15997 C CA . THR A 1 2060 ? 10.969 12.458 35.703 1.00 83.19 2060 THR A CA 1
ATOM 15998 C C . THR A 1 2060 ? 10.023 11.376 36.197 1.00 83.19 2060 THR A C 1
ATOM 16000 O O . THR A 1 2060 ? 10.006 11.111 37.393 1.00 83.19 2060 THR A O 1
ATOM 16003 N N . LEU A 1 2061 ? 9.336 10.671 35.290 1.00 83.56 2061 LEU A N 1
ATOM 16004 C CA . LEU A 1 2061 ? 8.447 9.549 35.619 1.00 83.56 2061 LEU A CA 1
ATOM 16005 C C . LEU A 1 2061 ? 9.163 8.378 36.320 1.00 83.56 2061 LEU A C 1
ATOM 16007 O O . LEU A 1 2061 ? 8.502 7.451 36.785 1.00 83.56 2061 LEU A O 1
ATOM 16011 N N . PHE A 1 2062 ? 10.499 8.402 36.372 1.00 73.31 2062 PHE A N 1
ATOM 16012 C CA . PHE A 1 2062 ? 11.342 7.387 37.006 1.00 73.31 2062 PHE A CA 1
ATOM 16013 C C . PHE A 1 2062 ? 12.107 7.903 38.231 1.00 73.31 2062 PHE A C 1
ATOM 16015 O O . PHE A 1 2062 ? 12.831 7.127 38.848 1.00 73.31 2062 PHE A O 1
ATOM 16022 N N . ALA A 1 2063 ? 12.020 9.198 38.544 1.00 62.72 2063 ALA A N 1
ATOM 16023 C CA . ALA A 1 2063 ? 12.887 9.820 39.542 1.00 62.72 2063 ALA A CA 1
ATOM 16024 C C . ALA A 1 2063 ? 12.435 9.612 40.997 1.00 62.72 2063 ALA A C 1
ATOM 16026 O O . ALA A 1 2063 ? 13.229 9.873 41.891 1.00 62.72 2063 ALA A O 1
ATOM 16027 N N . ASP A 1 2064 ? 11.233 9.079 41.226 1.00 48.56 2064 ASP A N 1
ATOM 16028 C CA . ASP A 1 2064 ? 10.666 8.862 42.569 1.00 48.56 2064 ASP A CA 1
ATOM 16029 C C . ASP A 1 2064 ? 11.059 7.517 43.222 1.00 48.56 2064 ASP A C 1
ATOM 16031 O O . ASP A 1 2064 ? 10.416 7.071 44.166 1.00 48.56 2064 ASP A O 1
ATOM 16035 N N . ASP A 1 2065 ? 12.135 6.871 42.756 1.00 38.97 2065 ASP A N 1
ATOM 16036 C CA . ASP A 1 2065 ? 12.809 5.786 43.499 1.00 38.97 2065 ASP A CA 1
ATOM 16037 C C . ASP A 1 2065 ? 14.043 6.304 44.290 1.00 38.97 2065 ASP A C 1
ATOM 16039 O O . ASP A 1 2065 ? 14.931 5.515 44.634 1.00 38.97 2065 ASP A O 1
ATOM 16043 N N . GLN A 1 2066 ? 14.133 7.616 44.564 1.00 30.41 2066 GLN A N 1
ATOM 16044 C CA . GLN A 1 2066 ? 15.116 8.202 45.496 1.00 30.41 2066 GLN A CA 1
ATOM 16045 C C . GLN A 1 2066 ? 14.471 8.808 46.736 1.00 30.41 2066 GLN A C 1
ATOM 16047 O O . GLN A 1 2066 ? 13.503 9.583 46.582 1.00 30.41 2066 GLN A O 1
#